Protein 7ABN (pdb70)

Structure (mmCIF, N/CA/C/O backbone):
data_7ABN
#
_entry.id   7ABN
#
_cell.length_a   107.810
_cell.length_b   55.480
_cell.length_c   199.530
_cell.angle_alpha   90.00
_cell.angle_beta   99.92
_cell.angle_gamma   90.00
#
_symmetry.space_group_name_H-M   'P 1 21 1'
#
loop_
_entity.id
_entity.type
_entity.pdbx_description
1 polymer 'UbiD-like decarboxylase'
2 non-polymer 'MANGANESE (II) ION'
3 non-polymer 'POTASSIUM ION'
4 non-polymer '1-deoxy-5-O-phosphono-1-(3,3,4,5-tetramethyl-9,11-dioxo-2,3,8,9,10,11-hexahydro-7H-quinolino[1,8-fg]pteridin-12-ium-7-y l)-D-ribitol'
5 non-polymer IMIDAZOLE
6 water water
#
loop_
_atom_site.group_PDB
_atom_site.id
_atom_site.type_symbol
_atom_site.label_atom_id
_atom_site.label_alt_id
_atom_site.label_comp_id
_atom_site.label_asym_id
_atom_site.label_entity_id
_atom_site.label_seq_id
_atom_site.pdbx_PDB_ins_code
_atom_site.Cartn_x
_atom_site.Cartn_y
_atom_site.Cartn_z
_atom_site.occupancy
_atom_site.B_iso_or_equiv
_atom_site.auth_seq_id
_atom_site.auth_comp_id
_atom_site.auth_asym_id
_atom_site.auth_atom_id
_atom_site.pdbx_PDB_model_num
ATOM 1 N N . MET A 1 1 ? -35.813 -10.828 -58.833 1.00 39.13 1 MET D N 1
ATOM 2 C CA . MET A 1 1 ? -34.599 -10.447 -58.039 1.00 40.41 1 MET D CA 1
ATOM 3 C C . MET A 1 1 ? -33.393 -11.266 -58.501 1.00 38.62 1 MET D C 1
ATOM 4 O O . MET A 1 1 ? -32.324 -10.716 -58.768 1.00 39.48 1 MET D O 1
ATOM 9 N N . ASN A 1 2 ? -33.559 -12.581 -58.639 1.00 40.30 2 ASN D N 1
ATOM 10 C CA . ASN A 1 2 ? -32.466 -13.444 -59.168 1.00 41.30 2 ASN D CA 1
ATOM 11 C C . ASN A 1 2 ? -31.974 -13.179 -60.632 1.00 35.94 2 ASN D C 1
ATOM 12 O O . ASN A 1 2 ? -30.762 -13.183 -60.943 1.00 33.44 2 ASN D O 1
ATOM 17 N N . ARG A 1 3 ? -32.927 -12.965 -61.538 1.00 30.14 3 ARG D N 1
ATOM 18 C CA . ARG A 1 3 ? -32.635 -12.650 -62.933 1.00 29.41 3 ARG D CA 1
ATOM 19 C C . ARG A 1 3 ? -31.886 -11.280 -63.038 1.00 21.54 3 ARG D C 1
ATOM 20 O O . ARG A 1 3 ? -31.226 -10.998 -64.006 1.00 22.37 3 ARG D O 1
ATOM 28 N N . SER A 1 4 ? -32.034 -10.457 -62.024 1.00 18.03 4 SER D N 1
ATOM 29 C CA . SER A 1 4 ? -31.438 -9.106 -62.000 1.00 18.66 4 SER D CA 1
ATOM 30 C C . SER A 1 4 ? -29.889 -9.164 -61.940 1.00 17.77 4 SER D C 1
ATOM 31 O O . SER A 1 4 ? -29.230 -8.265 -62.443 1.00 19.56 4 SER D O 1
ATOM 34 N N . ALA A 1 5 ? -29.362 -10.200 -61.285 1.00 18.40 5 ALA D N 1
ATOM 35 C CA . ALA A 1 5 ? -27.906 -10.420 -61.141 1.00 16.51 5 ALA D CA 1
ATOM 36 C C . ALA A 1 5 ? -27.308 -10.671 -62.487 1.00 17.63 5 ALA D C 1
ATOM 37 O O . ALA A 1 5 ? -26.143 -10.372 -62.729 1.00 19.67 5 ALA D O 1
ATOM 39 N N . LEU A 1 6 ? -28.110 -11.275 -63.383 1.00 19.57 6 LEU D N 1
ATOM 40 C CA . LEU A 1 6 ? -27.663 -11.766 -64.705 1.00 21.02 6 LEU D CA 1
ATOM 41 C C . LEU A 1 6 ? -28.082 -10.957 -65.954 1.00 19.67 6 LEU D C 1
ATOM 42 O O . LEU A 1 6 ? -27.613 -11.220 -67.042 1.00 19.71 6 LEU D O 1
ATOM 47 N N . ASP A 1 7 ? -28.884 -9.928 -65.791 1.00 19.48 7 ASP D N 1
ATOM 48 C CA . ASP A 1 7 ? -29.439 -9.209 -66.932 1.00 18.60 7 ASP D CA 1
ATOM 49 C C . ASP A 1 7 ? -29.660 -7.721 -66.550 1.00 17.67 7 ASP D C 1
ATOM 50 O O . ASP A 1 7 ? -30.513 -7.453 -65.692 1.00 16.30 7 ASP D O 1
ATOM 55 N N . PHE A 1 8 ? -28.750 -6.854 -67.052 1.00 16.95 8 PHE D N 1
ATOM 56 C CA . PHE A 1 8 ? -28.807 -5.442 -66.753 1.00 17.54 8 PHE D CA 1
ATOM 57 C C . PHE A 1 8 ? -30.170 -4.836 -66.990 1.00 17.89 8 PHE D C 1
ATOM 58 O O . PHE A 1 8 ? -30.731 -4.150 -66.153 1.00 15.97 8 PHE D O 1
ATOM 66 N N . ARG A 1 9 ? -30.736 -5.073 -68.147 1.00 17.47 9 ARG D N 1
ATOM 67 C CA . ARG A 1 9 ? -31.995 -4.465 -68.428 1.00 18.68 9 ARG D CA 1
ATOM 68 C C . ARG A 1 9 ? -33.121 -4.903 -67.450 1.00 18.29 9 ARG D C 1
ATOM 69 O O . ARG A 1 9 ? -33.999 -4.102 -67.034 1.00 18.68 9 ARG D O 1
ATOM 77 N N . HIS A 1 10 ? -33.081 -6.171 -67.074 1.00 17.69 10 HIS D N 1
ATOM 78 C CA . HIS A 1 10 ? -33.959 -6.672 -66.091 1.00 20.00 10 HIS D CA 1
ATOM 79 C C . HIS A 1 10 ? -33.767 -6.053 -64.706 1.00 19.12 10 HIS D C 1
ATOM 80 O O . HIS A 1 10 ? -34.709 -5.725 -64.018 1.00 17.30 10 HIS D O 1
ATOM 87 N N . PHE A 1 11 ? -32.505 -5.914 -64.319 1.00 14.47 11 PHE D N 1
ATOM 88 C CA . PHE A 1 11 ? -32.119 -5.176 -63.134 1.00 15.39 11 PHE D CA 1
ATOM 89 C C . PHE A 1 11 ? -32.769 -3.789 -63.046 1.00 13.20 11 PHE D C 1
ATOM 90 O O . PHE A 1 11 ? -33.314 -3.398 -62.031 1.00 13.24 11 PHE D O 1
ATOM 98 N N . VAL A 1 12 ? -32.685 -3.033 -64.110 1.00 14.04 12 VAL D N 1
ATOM 99 C CA . VAL A 1 12 ? -33.351 -1.728 -64.222 1.00 13.30 12 VAL D CA 1
ATOM 100 C C . VAL A 1 12 ? -34.876 -1.808 -63.975 1.00 14.33 12 VAL D C 1
ATOM 101 O O . VAL A 1 12 ? -35.399 -1.084 -63.142 1.00 14.01 12 VAL D O 1
ATOM 105 N N . ASP A 1 13 ? -35.512 -2.785 -64.595 1.00 15.14 13 ASP D N 1
ATOM 106 C CA . ASP A 1 13 ? -36.949 -3.000 -64.433 1.00 17.29 13 ASP D CA 1
ATOM 107 C C . ASP A 1 13 ? -37.269 -3.343 -62.986 1.00 17.62 13 ASP D C 1
ATOM 108 O O . ASP A 1 13 ? -38.280 -2.895 -62.448 1.00 19.25 13 ASP D O 1
ATOM 113 N N . HIS A 1 14 ? -36.395 -4.144 -62.353 1.00 17.40 14 HIS D N 1
ATOM 114 C CA . HIS A 1 14 ? -36.625 -4.546 -60.971 1.00 17.87 14 HIS D CA 1
ATOM 115 C C . HIS A 1 14 ? -36.437 -3.362 -59.977 1.00 17.09 14 HIS D C 1
ATOM 116 O O . HIS A 1 14 ? -37.229 -3.137 -59.052 1.00 18.33 14 HIS D O 1
ATOM 123 N N . LEU A 1 15 ? -35.417 -2.533 -60.205 1.00 14.87 15 LEU D N 1
ATOM 124 C CA . LEU A 1 15 ? -35.338 -1.296 -59.421 1.00 16.40 15 LEU D CA 1
ATOM 125 C C . LEU A 1 15 ? -36.560 -0.447 -59.472 1.00 15.94 15 LEU D C 1
ATOM 126 O O . LEU A 1 15 ? -36.999 0.132 -58.473 1.00 17.90 15 LEU D O 1
ATOM 131 N N . ARG A 1 16 ? -37.068 -0.244 -60.672 1.00 17.06 16 ARG D N 1
ATOM 132 C CA . ARG A 1 16 ? -38.368 0.414 -60.848 1.00 19.58 16 ARG D CA 1
ATOM 133 C C . ARG A 1 16 ? -39.468 -0.246 -59.991 1.00 19.55 16 ARG D C 1
ATOM 134 O O . ARG A 1 16 ? -40.151 0.464 -59.264 1.00 20.05 16 ARG D O 1
ATOM 142 N N . ARG A 1 17 ? -39.593 -1.570 -60.065 1.00 22.15 17 ARG D N 1
ATOM 143 C CA . ARG A 1 17 ? -40.546 -2.307 -59.226 1.00 26.40 17 ARG D CA 1
ATOM 144 C C . ARG A 1 17 ? -40.355 -2.104 -57.719 1.00 23.94 17 ARG D C 1
ATOM 145 O O . ARG A 1 17 ? -41.320 -2.040 -56.985 1.00 21.80 17 ARG D O 1
ATOM 153 N N . GLN A 1 18 ? -39.109 -1.940 -57.271 1.00 22.11 18 GLN D N 1
ATOM 154 C CA . GLN A 1 18 ? -38.775 -1.648 -55.893 1.00 22.11 18 GLN D CA 1
ATOM 155 C C . GLN A 1 18 ? -39.035 -0.186 -55.458 1.00 22.86 18 GLN D C 1
ATOM 156 O O . GLN A 1 18 ? -38.745 0.197 -54.299 1.00 24.97 18 GLN D O 1
ATOM 162 N N . GLY A 1 19 ? -39.423 0.670 -56.407 1.00 20.12 19 GLY D N 1
ATOM 163 C CA . GLY A 1 19 ? -39.531 2.115 -56.156 1.00 19.31 19 GLY D CA 1
ATOM 164 C C . GLY A 1 19 ? -38.174 2.803 -56.037 1.00 18.77 19 GLY D C 1
ATOM 165 O O . GLY A 1 19 ? -38.086 3.890 -55.490 1.00 21.41 19 GLY D O 1
ATOM 166 N N . ASP A 1 20 ? -37.165 2.172 -56.607 1.00 16.97 20 ASP D N 1
ATOM 167 C CA . ASP A 1 20 ? -35.799 2.693 -56.546 1.00 16.18 20 ASP D CA 1
ATOM 168 C C . ASP A 1 20 ? -35.252 3.216 -57.902 1.00 15.00 20 ASP D C 1
ATOM 169 O O . ASP A 1 20 ? -34.001 3.371 -58.075 1.00 13.68 20 ASP D O 1
ATOM 174 N N . LEU A 1 21 ? -36.146 3.662 -58.766 1.00 16.55 21 LEU D N 1
ATOM 175 C CA . LEU A 1 21 ? -35.759 4.189 -60.080 1.00 15.73 21 LEU D CA 1
ATOM 176 C C . LEU A 1 21 ? -36.644 5.347 -60.425 1.00 17.11 21 LEU D C 1
ATOM 177 O O . LEU A 1 21 ? -37.814 5.288 -60.153 1.00 17.89 21 LEU D O 1
ATOM 182 N N . VAL A 1 22 ? -36.072 6.421 -60.893 1.00 15.47 22 VAL D N 1
ATOM 183 C CA . VAL A 1 22 ? -36.872 7.531 -61.439 1.00 16.14 22 VAL D CA 1
ATOM 184 C C . VAL A 1 22 ? -36.628 7.617 -62.951 1.00 16.02 22 VAL D C 1
ATOM 185 O O . VAL A 1 22 ? -35.488 7.742 -63.403 1.00 14.55 22 VAL D O 1
ATOM 189 N N . ASP A 1 23 ? -37.721 7.614 -63.735 1.00 13.55 23 ASP D N 1
ATOM 190 C CA . ASP A 1 23 ? -37.696 7.708 -65.177 1.00 14.46 23 ASP D CA 1
ATOM 191 C C . ASP A 1 23 ? -37.694 9.187 -65.543 1.00 15.02 23 ASP D C 1
ATOM 192 O O . ASP A 1 23 ? -38.673 9.939 -65.331 1.00 14.04 23 ASP D O 1
ATOM 197 N N . VAL A 1 24 ? -36.533 9.675 -65.977 1.00 13.29 24 VAL D N 1
ATOM 198 C CA . VAL A 1 24 ? -36.343 11.088 -66.348 1.00 13.81 24 VAL D CA 1
ATOM 199 C C . VAL A 1 24 ? -36.674 11.296 -67.848 1.00 15.74 24 VAL D C 1
ATOM 200 O O . VAL A 1 24 ? -35.922 10.927 -68.738 1.00 15.45 24 VAL D O 1
ATOM 204 N N . HIS A 1 25 ? -37.917 11.793 -68.080 1.00 14.13 25 HIS D N 1
ATOM 205 C CA . HIS A 1 25 ? -38.416 12.005 -69.446 1.00 15.09 25 HIS D CA 1
ATOM 206 C C . HIS A 1 25 ? -38.075 13.342 -70.064 1.00 15.93 25 HIS D C 1
ATOM 207 O O . HIS A 1 25 ? -38.151 13.551 -71.276 1.00 16.86 25 HIS D O 1
ATOM 214 N N A THR A 1 26 ? -37.719 14.275 -69.201 0.50 17.28 26 THR D N 1
ATOM 215 N N B THR A 1 26 ? -37.678 14.275 -69.229 0.50 16.43 26 THR D N 1
ATOM 216 C CA A THR A 1 26 ? -37.155 15.566 -69.583 0.50 18.17 26 THR D CA 1
ATOM 217 C CA B THR A 1 26 ? -37.206 15.580 -69.671 0.50 16.67 26 THR D CA 1
ATOM 218 C C A THR A 1 26 ? -35.944 15.323 -70.481 0.50 17.72 26 THR D C 1
ATOM 219 C C B THR A 1 26 ? -35.883 15.468 -70.381 0.50 16.52 26 THR D C 1
ATOM 220 O O A THR A 1 26 ? -35.229 14.302 -70.271 0.50 17.46 26 THR D O 1
ATOM 221 O O B THR A 1 26 ? -34.978 14.778 -69.888 0.50 14.72 26 THR D O 1
ATOM 228 N N . GLU A 1 27 ? -35.740 16.205 -71.472 1.00 16.68 27 GLU D N 1
ATOM 229 C CA . GLU A 1 27 ? -34.501 16.292 -72.124 1.00 16.86 27 GLU D CA 1
ATOM 230 C C . GLU A 1 27 ? -33.408 16.809 -71.202 1.00 16.67 27 GLU D C 1
ATOM 231 O O . GLU A 1 27 ? -33.540 17.839 -70.543 1.00 18.63 27 GLU D O 1
ATOM 237 N N . VAL A 1 28 ? -32.280 16.100 -71.219 1.00 15.64 28 VAL D N 1
ATOM 238 C CA . VAL A 1 28 ? -31.117 16.504 -70.418 1.00 15.48 28 VAL D CA 1
ATOM 239 C C . VAL A 1 28 ? -29.895 16.570 -71.254 1.00 15.07 28 VAL D C 1
ATOM 240 O O . VAL A 1 28 ? -29.823 16.006 -72.343 1.00 17.55 28 VAL D O 1
ATOM 244 N N . ASP A 1 29 ? -28.919 17.219 -70.724 1.00 16.32 29 ASP D N 1
ATOM 245 C CA . ASP A 1 29 ? -27.720 17.492 -71.496 1.00 16.89 29 ASP D CA 1
ATOM 246 C C . ASP A 1 29 ? -26.598 16.625 -70.962 1.00 15.87 29 ASP D C 1
ATOM 247 O O . ASP A 1 29 ? -26.364 16.580 -69.754 1.00 15.86 29 ASP D O 1
ATOM 252 N N . ALA A 1 30 ? -26.008 15.848 -71.835 1.00 17.78 30 ALA D N 1
ATOM 253 C CA . ALA A 1 30 ? -24.797 15.030 -71.479 1.00 17.45 30 ALA D CA 1
ATOM 254 C C . ALA A 1 30 ? -23.606 15.879 -71.114 1.00 15.96 30 ALA D C 1
ATOM 255 O O . ALA A 1 30 ? -22.718 15.378 -70.357 1.00 15.71 30 ALA D O 1
ATOM 257 N N . ASN A 1 31 ? -23.596 17.149 -71.511 1.00 14.46 31 ASN D N 1
ATOM 258 C CA . ASN A 1 31 ? -22.607 18.125 -71.021 1.00 17.24 31 ASN D CA 1
ATOM 259 C C . ASN A 1 31 ? -22.948 18.655 -69.620 1.00 14.79 31 ASN D C 1
ATOM 260 O O . ASN A 1 31 ? -23.779 19.572 -69.436 1.00 14.71 31 ASN D O 1
ATOM 265 N N . LEU A 1 32 ? -22.378 17.951 -68.633 1.00 16.71 32 LEU D N 1
ATOM 266 C CA . LEU A 1 32 ? -22.417 18.245 -67.196 1.00 13.17 32 LEU D CA 1
ATOM 267 C C . LEU A 1 32 ? -23.805 18.026 -66.561 1.00 12.18 32 LEU D C 1
ATOM 268 O O . LEU A 1 32 ? -23.833 17.688 -65.386 1.00 13.65 32 LEU D O 1
ATOM 273 N N . GLU A 1 33 ? -24.977 18.177 -67.220 1.00 9.91 33 GLU D N 1
ATOM 274 C CA . GLU A 1 33 ? -26.220 18.153 -66.463 1.00 11.92 33 GLU D CA 1
ATOM 275 C C . GLU A 1 33 ? -26.533 16.727 -65.905 1.00 10.01 33 GLU D C 1
ATOM 276 O O . GLU A 1 33 ? -26.903 16.574 -64.782 1.00 11.29 33 GLU D O 1
ATOM 282 N N . ILE A 1 34 ? -26.358 15.690 -66.713 1.00 10.55 34 ILE D N 1
ATOM 283 C CA . ILE A 1 34 ? -26.445 14.323 -66.250 1.00 12.04 34 ILE D CA 1
ATOM 284 C C . ILE A 1 34 ? -25.579 14.102 -64.980 1.00 11.81 34 ILE D C 1
ATOM 285 O O . ILE A 1 34 ? -25.981 13.515 -64.015 1.00 13.55 34 ILE D O 1
ATOM 290 N N . GLY A 1 35 ? -24.316 14.465 -65.110 1.00 12.36 35 GLY D N 1
ATOM 291 C CA . GLY A 1 35 ? -23.464 14.352 -64.011 1.00 10.92 35 GLY D CA 1
ATOM 292 C C . GLY A 1 35 ? -23.934 15.048 -62.788 1.00 12.49 35 GLY D C 1
ATOM 293 O O . GLY A 1 35 ? -23.873 14.470 -61.729 1.00 13.60 35 GLY D O 1
ATOM 294 N N . ALA A 1 36 ? -24.413 16.290 -62.900 1.00 12.15 36 ALA D N 1
ATOM 295 C CA . ALA A 1 36 ? -24.857 17.011 -61.762 1.00 12.42 36 ALA D CA 1
ATOM 296 C C . ALA A 1 36 ? -26.080 16.435 -61.107 1.00 14.33 36 ALA D C 1
ATOM 297 O O . ALA A 1 36 ? -26.186 16.377 -59.890 1.00 14.69 36 ALA D O 1
ATOM 299 N N . ILE A 1 37 ? -27.028 16.059 -61.935 1.00 12.62 37 ILE D N 1
ATOM 300 C CA . ILE A 1 37 ? -28.181 15.387 -61.428 1.00 12.29 37 ILE D CA 1
ATOM 301 C C . ILE A 1 37 ? -27.743 14.140 -60.622 1.00 12.75 37 ILE D C 1
ATOM 302 O O . ILE A 1 37 ? -28.239 13.874 -59.500 1.00 12.42 37 ILE D O 1
ATOM 307 N N . THR A 1 38 ? -26.794 13.345 -61.186 1.00 12.84 38 THR D N 1
ATOM 308 C CA . THR A 1 38 ? -26.500 12.011 -60.623 1.00 11.09 38 THR D CA 1
ATOM 309 C C . THR A 1 38 ? -25.720 12.274 -59.340 1.00 14.43 38 THR D C 1
ATOM 310 O O . THR A 1 38 ? -25.906 11.538 -58.351 1.00 11.84 38 THR D O 1
ATOM 314 N N . ARG A 1 39 ? -24.840 13.289 -59.330 1.00 12.72 39 ARG D N 1
ATOM 315 C CA . ARG A 1 39 ? -24.164 13.621 -58.014 1.00 13.63 39 ARG D CA 1
ATOM 316 C C . ARG A 1 39 ? -25.145 13.951 -56.905 1.00 14.13 39 ARG D C 1
ATOM 317 O O . ARG A 1 39 ? -25.009 13.450 -55.731 1.00 12.32 39 ARG D O 1
ATOM 325 N N . ARG A 1 40 ? -26.141 14.783 -57.254 1.00 13.63 40 ARG D N 1
ATOM 326 C CA . ARG A 1 40 ? -27.199 15.072 -56.298 1.00 14.61 40 ARG D CA 1
ATOM 327 C C . ARG A 1 40 ? -28.004 13.797 -55.820 1.00 14.38 40 ARG D C 1
ATOM 328 O O . ARG A 1 40 ? -28.303 13.661 -54.597 1.00 13.39 40 ARG D O 1
ATOM 336 N N . VAL A 1 41 ? -28.262 12.881 -56.750 1.00 11.63 41 VAL D N 1
ATOM 337 C CA . VAL A 1 41 ? -28.729 11.555 -56.417 1.00 11.94 41 VAL D CA 1
ATOM 338 C C . VAL A 1 41 ? -27.907 10.835 -55.379 1.00 12.57 41 VAL D C 1
ATOM 339 O O . VAL A 1 41 ? -28.399 10.391 -54.374 1.00 13.15 41 VAL D O 1
ATOM 343 N N . TYR A 1 42 ? -26.582 10.757 -55.613 1.00 11.36 42 TYR D N 1
ATOM 344 C CA . TYR A 1 42 ? -25.779 10.042 -54.657 1.00 11.43 42 TYR D CA 1
ATOM 345 C C . TYR A 1 42 ? -25.897 10.679 -53.301 1.00 11.05 42 TYR D C 1
ATOM 346 O O . TYR A 1 42 ? -26.001 10.032 -52.264 1.00 11.72 42 TYR D O 1
ATOM 355 N N . GLU A 1 43 ? -25.743 11.980 -53.282 1.00 11.50 43 GLU D N 1
ATOM 356 C CA . GLU A 1 43 ? -25.589 12.727 -52.053 1.00 13.87 43 GLU D CA 1
ATOM 357 C C . GLU A 1 43 ? -26.906 12.794 -51.268 1.00 13.15 43 GLU D C 1
ATOM 358 O O . GLU A 1 43 ? -26.850 12.847 -50.040 1.00 14.60 43 GLU D O 1
ATOM 364 N N . ARG A 1 44 ? -28.063 12.801 -51.949 1.00 13.48 44 ARG D N 1
ATOM 365 C CA . ARG A 1 44 ? -29.297 12.702 -51.292 1.00 13.82 44 ARG D CA 1
ATOM 366 C C . ARG A 1 44 ? -29.758 11.252 -51.028 1.00 12.57 44 ARG D C 1
ATOM 367 O O . ARG A 1 44 ? -30.855 11.053 -50.447 1.00 13.97 44 ARG D O 1
ATOM 375 N N . ARG A 1 45 ? -29.055 10.296 -51.605 1.00 11.80 45 ARG D N 1
ATOM 376 C CA . ARG A 1 45 ? -29.357 8.879 -51.553 1.00 12.00 45 ARG D CA 1
ATOM 377 C C . ARG A 1 45 ? -30.831 8.722 -52.111 1.00 11.24 45 ARG D C 1
ATOM 378 O O . ARG A 1 45 ? -31.667 7.987 -51.622 1.00 14.65 45 ARG D O 1
ATOM 386 N N . ALA A 1 46 ? -30.949 9.274 -53.251 1.00 12.43 46 ALA D N 1
ATOM 387 C CA . ALA A 1 46 ? -32.183 9.289 -54.056 1.00 11.60 46 ALA D CA 1
ATOM 388 C C . ALA A 1 46 ? -32.235 8.032 -54.930 1.00 13.56 46 ALA D C 1
ATOM 389 O O . ALA A 1 46 ? -31.196 7.311 -55.116 1.00 11.70 46 ALA D O 1
ATOM 391 N N . PRO A 1 47 ? -33.413 7.687 -55.478 1.00 12.75 47 PRO D N 1
ATOM 392 C CA . PRO A 1 47 ? -33.480 6.613 -56.489 1.00 13.32 47 PRO D CA 1
ATOM 393 C C . PRO A 1 47 ? -32.579 6.866 -57.691 1.00 12.57 47 PRO D C 1
ATOM 394 O O . PRO A 1 47 ? -32.320 8.052 -58.041 1.00 14.06 47 PRO D O 1
ATOM 398 N N . ALA A 1 48 ? -32.228 5.766 -58.373 1.00 12.77 48 ALA D N 1
ATOM 399 C CA . ALA A 1 48 ? -31.410 5.809 -59.585 1.00 12.89 48 ALA D CA 1
ATOM 400 C C . ALA A 1 48 ? -32.192 6.454 -60.735 1.00 12.28 48 ALA D C 1
ATOM 401 O O . ALA A 1 48 ? -33.404 6.108 -60.942 1.00 14.74 48 ALA D O 1
ATOM 403 N N . PRO A 1 49 ? -31.605 7.428 -61.406 1.00 12.11 49 PRO D N 1
ATOM 404 C CA . PRO A 1 49 ? -32.246 8.039 -62.526 1.00 12.53 49 PRO D CA 1
ATOM 405 C C . PRO A 1 49 ? -31.933 7.283 -63.804 1.00 13.99 49 PRO D C 1
ATOM 406 O O . PRO A 1 49 ? -30.749 7.020 -64.146 1.00 12.47 49 PRO D O 1
ATOM 410 N N . LEU A 1 50 ? -32.993 6.977 -64.567 1.00 13.59 50 LEU D N 1
ATOM 411 C CA . LEU A 1 50 ? -32.906 6.475 -65.926 1.00 14.15 50 LEU D CA 1
ATOM 412 C C . LEU A 1 50 ? -33.220 7.624 -66.853 1.00 14.07 50 LEU D C 1
ATOM 413 O O . LEU A 1 50 ? -34.412 8.052 -66.985 1.00 13.43 50 LEU D O 1
ATOM 418 N N . PHE A 1 51 ? -32.205 8.146 -67.497 1.00 12.21 51 PHE D N 1
ATOM 419 C CA . PHE A 1 51 ? -32.386 9.192 -68.471 1.00 13.04 51 PHE D CA 1
ATOM 420 C C . PHE A 1 51 ? -32.830 8.683 -69.841 1.00 14.48 51 PHE D C 1
ATOM 421 O O . PHE A 1 51 ? -32.170 7.894 -70.456 1.00 13.21 51 PHE D O 1
ATOM 429 N N . HIS A 1 52 ? -34.048 9.071 -70.260 1.00 13.20 52 HIS D N 1
ATOM 430 C CA . HIS A 1 52 ? -34.627 8.653 -71.532 1.00 13.97 52 HIS D CA 1
ATOM 431 C C . HIS A 1 52 ? -34.368 9.518 -72.703 1.00 13.77 52 HIS D C 1
ATOM 432 O O . HIS A 1 52 ? -34.612 9.126 -73.824 1.00 17.08 52 HIS D O 1
ATOM 439 N N . ASN A 1 53 ? -33.987 10.750 -72.483 1.00 13.55 53 ASN D N 1
ATOM 440 C CA . ASN A 1 53 ? -33.843 11.702 -73.548 1.00 15.25 53 ASN D CA 1
ATOM 441 C C . ASN A 1 53 ? -32.659 12.564 -73.296 1.00 15.57 53 ASN D C 1
ATOM 442 O O . ASN A 1 53 ? -32.675 13.461 -72.432 1.00 16.95 53 ASN D O 1
ATOM 447 N N . ILE A 1 54 ? -31.605 12.234 -74.029 1.00 15.69 54 ILE D N 1
ATOM 448 C CA . ILE A 1 54 ? -30.333 13.006 -73.956 1.00 15.77 54 ILE D CA 1
ATOM 449 C C . ILE A 1 54 ? -30.171 13.795 -75.234 1.00 15.90 54 ILE D C 1
ATOM 450 O O . ILE A 1 54 ? -30.136 13.196 -76.338 1.00 15.99 54 ILE D O 1
ATOM 455 N N . ARG A 1 55 ? -30.052 15.099 -75.094 1.00 16.39 55 ARG D N 1
ATOM 456 C CA . ARG A 1 55 ? -29.771 16.007 -76.218 1.00 20.38 55 ARG D CA 1
ATOM 457 C C . ARG A 1 55 ? -28.631 15.544 -77.160 1.00 19.78 55 ARG D C 1
ATOM 458 O O . ARG A 1 55 ? -27.619 15.043 -76.750 1.00 24.09 55 ARG D O 1
ATOM 466 N N . ASP A 1 56 ? -28.932 15.600 -78.463 1.00 26.05 56 ASP D N 1
ATOM 467 C CA . ASP A 1 56 ? -28.048 15.176 -79.545 1.00 27.85 56 ASP D CA 1
ATOM 468 C C . ASP A 1 56 ? -27.527 13.755 -79.504 1.00 30.10 56 ASP D C 1
ATOM 469 O O . ASP A 1 56 ? -26.397 13.535 -79.876 1.00 43.73 56 ASP D O 1
ATOM 474 N N . SER A 1 57 ? -28.256 12.800 -78.965 1.00 25.37 57 SER D N 1
ATOM 475 C CA . SER A 1 57 ? -27.736 11.443 -78.908 1.00 24.64 57 SER D CA 1
ATOM 476 C C . SER A 1 57 ? -28.499 10.626 -79.931 1.00 21.78 57 SER D C 1
ATOM 477 O O . SER A 1 57 ? -29.572 11.028 -80.374 1.00 22.11 57 SER D O 1
ATOM 480 N N . LEU A 1 58 ? -27.939 9.514 -80.323 1.00 22.06 58 LEU D N 1
ATOM 481 C CA . LEU A 1 58 ? -28.675 8.435 -80.980 1.00 23.39 58 LEU D CA 1
ATOM 482 C C . LEU A 1 58 ? -30.146 8.246 -80.483 1.00 23.46 58 LEU D C 1
ATOM 483 O O . LEU A 1 58 ? -30.375 8.008 -79.275 1.00 19.14 58 LEU D O 1
ATOM 488 N N . PRO A 1 59 ? -31.148 8.419 -81.366 1.00 22.35 59 PRO D N 1
ATOM 489 C CA . PRO A 1 59 ? -32.535 8.378 -80.827 1.00 23.43 59 PRO D CA 1
ATOM 490 C C . PRO A 1 59 ? -32.801 7.122 -80.089 1.00 19.56 59 PRO D C 1
ATOM 491 O O . PRO A 1 59 ? -32.508 6.031 -80.596 1.00 22.50 59 PRO D O 1
ATOM 495 N N . GLY A 1 60 ? -33.310 7.244 -78.869 1.00 19.22 60 GLY D N 1
ATOM 496 C CA . GLY A 1 60 ? -33.709 6.113 -78.042 1.00 17.45 60 GLY D CA 1
ATOM 497 C C . GLY A 1 60 ? -32.629 5.633 -77.054 1.00 17.84 60 GLY D C 1
ATOM 498 O O . GLY A 1 60 ? -32.854 4.725 -76.274 1.00 19.02 60 GLY D O 1
ATOM 499 N N . ALA A 1 61 ? -31.402 6.166 -77.206 1.00 19.14 61 ALA D N 1
ATOM 500 C CA . ALA A 1 61 ? -30.309 5.746 -76.319 1.00 16.96 61 ALA D CA 1
ATOM 501 C C . ALA A 1 61 ? -30.660 6.290 -74.957 1.00 16.24 61 ALA D C 1
ATOM 502 O O . ALA A 1 61 ? -31.272 7.360 -74.849 1.00 16.11 61 ALA D O 1
ATOM 504 N N . ARG A 1 62 ? -30.224 5.600 -73.935 1.00 14.52 62 ARG D N 1
ATOM 505 C CA . ARG A 1 62 ? -30.559 5.943 -72.576 1.00 13.41 62 ARG D CA 1
ATOM 506 C C . ARG A 1 62 ? -29.289 5.993 -71.728 1.00 13.16 62 ARG D C 1
ATOM 507 O O . ARG A 1 62 ? -28.246 5.452 -72.177 1.00 13.23 62 ARG D O 1
ATOM 515 N N . VAL A 1 63 ? -29.405 6.468 -70.481 1.00 11.78 63 VAL D N 1
ATOM 516 C CA . VAL A 1 63 ? -28.203 6.537 -69.562 1.00 13.01 63 VAL D CA 1
ATOM 517 C C . VAL A 1 63 ? -28.789 6.184 -68.160 1.00 12.05 63 VAL D C 1
ATOM 518 O O . VAL A 1 63 ? -29.874 6.632 -67.816 1.00 12.77 63 VAL D O 1
ATOM 522 N N . LEU A 1 64 ? -28.070 5.390 -67.387 1.00 10.78 64 LEU D N 1
ATOM 523 C CA . LEU A 1 64 ? -28.480 5.068 -66.042 1.00 10.07 64 LEU D CA 1
ATOM 524 C C . LEU A 1 64 ? -27.468 5.663 -65.113 1.00 12.43 64 LEU D C 1
ATOM 525 O O . LEU A 1 64 ? -26.278 5.313 -65.227 1.00 11.27 64 LEU D O 1
ATOM 530 N N . GLY A 1 65 ? -27.901 6.581 -64.261 1.00 12.63 65 GLY D N 1
ATOM 531 C CA . GLY A 1 65 ? -26.946 7.077 -63.252 1.00 12.01 65 GLY D CA 1
ATOM 532 C C . GLY A 1 65 ? -27.152 6.284 -61.963 1.00 12.16 65 GLY D C 1
ATOM 533 O O . GLY A 1 65 ? -28.227 5.709 -61.718 1.00 12.07 65 GLY D O 1
ATOM 534 N N . ALA A 1 66 ? -26.153 6.387 -61.087 1.00 11.48 66 ALA D N 1
ATOM 535 C CA . ALA A 1 66 ? -26.152 5.899 -59.724 1.00 12.57 66 ALA D CA 1
ATOM 536 C C . ALA A 1 66 ? -26.615 4.397 -59.712 1.00 11.55 66 ALA D C 1
ATOM 537 O O . ALA A 1 66 ? -27.402 4.000 -58.877 1.00 10.82 66 ALA D O 1
ATOM 539 N N . PRO A 1 67 ? -26.031 3.549 -60.589 1.00 11.99 67 PRO D N 1
ATOM 540 C CA . PRO A 1 67 ? -26.375 2.131 -60.616 1.00 11.97 67 PRO D CA 1
ATOM 541 C C . PRO A 1 67 ? -26.180 1.386 -59.321 1.00 12.81 67 PRO D C 1
ATOM 542 O O . PRO A 1 67 ? -26.839 0.324 -59.113 1.00 14.86 67 PRO D O 1
ATOM 546 N N . ALA A 1 68 ? -25.245 1.797 -58.474 1.00 12.36 68 ALA D N 1
ATOM 547 C CA . ALA A 1 68 ? -25.163 1.261 -57.093 1.00 11.78 68 ALA D CA 1
ATOM 548 C C . ALA A 1 68 ? -25.019 2.321 -56.021 1.00 12.15 68 ALA D C 1
ATOM 549 O O . ALA A 1 68 ? -24.331 2.094 -54.963 1.00 12.75 68 ALA D O 1
ATOM 551 N N . GLY A 1 69 ? -25.725 3.441 -56.202 1.00 11.94 69 GLY D N 1
ATOM 552 C CA . GLY A 1 69 ? -25.826 4.427 -55.168 1.00 12.02 69 GLY D CA 1
ATOM 553 C C . GLY A 1 69 ? -26.668 3.890 -53.965 1.00 11.37 69 GLY D C 1
ATOM 554 O O . GLY A 1 69 ? -27.281 2.831 -54.070 1.00 12.85 69 GLY D O 1
ATOM 555 N N . LEU A 1 70 ? -26.530 4.567 -52.829 1.00 12.23 70 LEU D N 1
ATOM 556 C CA . LEU A 1 70 ? -27.265 4.205 -51.601 1.00 12.21 70 LEU D CA 1
ATOM 557 C C . LEU A 1 70 ? -28.632 4.896 -51.554 1.00 13.30 70 LEU D C 1
ATOM 558 O O . LEU A 1 70 ? -28.828 5.885 -52.227 1.00 14.47 70 LEU D O 1
ATOM 563 N N . ARG A 1 71 ? -29.528 4.269 -50.749 1.00 14.54 71 ARG D N 1
ATOM 564 C CA . ARG A 1 71 ? -30.890 4.764 -50.509 1.00 14.61 71 ARG D CA 1
ATOM 565 C C . ARG A 1 71 ? -30.998 5.430 -49.160 1.00 16.36 71 ARG D C 1
ATOM 566 O O . ARG A 1 71 ? -30.368 5.013 -48.156 1.00 17.15 71 ARG D O 1
ATOM 574 N N . ALA A 1 72 ? -31.864 6.435 -49.093 1.00 16.67 72 ALA D N 1
ATOM 575 C CA . ALA A 1 72 ? -31.999 7.215 -47.841 1.00 18.69 72 ALA D CA 1
ATOM 576 C C . ALA A 1 72 ? -32.625 6.412 -46.696 1.00 19.60 72 ALA D C 1
ATOM 577 O O . ALA A 1 72 ? -32.301 6.654 -45.513 1.00 20.28 72 ALA D O 1
ATOM 579 N N . ASP A 1 73 ? -33.453 5.429 -47.064 1.00 21.36 73 ASP D N 1
ATOM 580 C CA . ASP A 1 73 ? -34.039 4.513 -46.092 1.00 22.41 73 ASP D CA 1
ATOM 581 C C . ASP A 1 73 ? -32.951 3.586 -45.555 1.00 21.50 73 ASP D C 1
ATOM 582 O O . ASP A 1 73 ? -32.557 2.670 -46.244 1.00 19.51 73 ASP D O 1
ATOM 587 N N . ARG A 1 74 ? -32.561 3.822 -44.298 1.00 26.24 74 ARG D N 1
ATOM 588 C CA . ARG A 1 74 ? -31.466 3.095 -43.667 1.00 27.50 74 ARG D CA 1
ATOM 589 C C . ARG A 1 74 ? -31.690 1.617 -43.672 1.00 28.08 74 ARG D C 1
ATOM 590 O O . ARG A 1 74 ? -30.752 0.859 -43.899 1.00 25.38 74 ARG D O 1
ATOM 598 N N . ALA A 1 75 ? -32.925 1.189 -43.480 1.00 26.25 75 ALA D N 1
ATOM 599 C CA . ALA A 1 75 ? -33.262 -0.239 -43.523 1.00 25.47 75 ALA D CA 1
ATOM 600 C C . ALA A 1 75 ? -33.003 -0.912 -44.866 1.00 23.31 75 ALA D C 1
ATOM 601 O O . ALA A 1 75 ? -32.870 -2.129 -44.926 1.00 24.18 75 ALA D O 1
ATOM 603 N N . ARG A 1 76 ? -33.044 -0.148 -45.957 1.00 20.17 76 ARG D N 1
ATOM 604 C CA . ARG A 1 76 ? -32.879 -0.679 -47.331 1.00 19.35 76 ARG D CA 1
ATOM 605 C C . ARG A 1 76 ? -31.698 0.021 -48.037 1.00 17.61 76 ARG D C 1
ATOM 606 O O . ARG A 1 76 ? -31.637 0.021 -49.258 1.00 14.59 76 ARG D O 1
ATOM 614 N N . ALA A 1 77 ? -30.761 0.560 -47.267 1.00 14.92 77 ALA D N 1
ATOM 615 C CA . ALA A 1 77 ? -29.833 1.560 -47.827 1.00 13.50 77 ALA D CA 1
ATOM 616 C C . ALA A 1 77 ? -28.957 0.923 -48.941 1.00 13.86 77 ALA D C 1
ATOM 617 O O . ALA A 1 77 ? -28.589 1.611 -49.939 1.00 13.33 77 ALA D O 1
ATOM 619 N N . HIS A 1 78 ? -28.649 -0.384 -48.761 1.00 12.83 78 HIS D N 1
ATOM 620 C CA . HIS A 1 78 ? -27.682 -1.112 -49.637 1.00 13.43 78 HIS D CA 1
ATOM 621 C C . HIS A 1 78 ? -28.406 -1.940 -50.688 1.00 12.77 78 HIS D C 1
ATOM 622 O O . HIS A 1 78 ? -27.818 -2.835 -51.322 1.00 12.78 78 HIS D O 1
ATOM 629 N N . SER A 1 79 ? -29.692 -1.661 -50.896 1.00 13.03 79 SER D N 1
ATOM 630 C CA . SER A 1 79 ? -30.483 -2.569 -51.697 1.00 13.37 79 SER D CA 1
ATOM 631 C C . SER A 1 79 ? -30.086 -2.649 -53.189 1.00 11.84 79 SER D C 1
ATOM 632 O O . SER A 1 79 ? -30.181 -3.665 -53.872 1.00 12.56 79 SER D O 1
ATOM 635 N N . ARG A 1 80 ? -29.655 -1.521 -53.737 1.00 13.53 80 ARG D N 1
ATOM 636 C CA . ARG A 1 80 ? -29.315 -1.422 -55.134 1.00 12.22 80 ARG D CA 1
ATOM 637 C C . ARG A 1 80 ? -27.976 -2.143 -55.382 1.00 12.44 80 ARG D C 1
ATOM 638 O O . ARG A 1 80 ? -27.798 -2.782 -56.446 1.00 12.56 80 ARG D O 1
ATOM 646 N N . LEU A 1 81 ? -27.073 -2.014 -54.423 1.00 13.96 81 LEU D N 1
ATOM 647 C CA . LEU A 1 81 ? -25.773 -2.793 -54.385 1.00 14.49 81 LEU D CA 1
ATOM 648 C C . LEU A 1 81 ? -26.192 -4.309 -54.287 1.00 13.79 81 LEU D C 1
ATOM 649 O O . LEU A 1 81 ? -25.817 -5.132 -55.030 1.00 13.95 81 LEU D O 1
ATOM 654 N N . ALA A 1 82 ? -26.979 -4.630 -53.304 1.00 15.54 82 ALA D N 1
ATOM 655 C CA . ALA A 1 82 ? -27.383 -6.016 -53.013 1.00 14.88 82 ALA D CA 1
ATOM 656 C C . ALA A 1 82 ? -28.002 -6.696 -54.263 1.00 14.02 82 ALA D C 1
ATOM 657 O O . ALA A 1 82 ? -27.719 -7.896 -54.547 1.00 14.39 82 ALA D O 1
ATOM 659 N N . LEU A 1 83 ? -28.753 -5.907 -55.050 1.00 15.29 83 LEU D N 1
ATOM 660 C CA . LEU A 1 83 ? -29.457 -6.415 -56.245 1.00 17.16 83 LEU D CA 1
ATOM 661 C C . LEU A 1 83 ? -28.531 -6.847 -57.340 1.00 16.59 83 LEU D C 1
ATOM 662 O O . LEU A 1 83 ? -28.885 -7.684 -58.181 1.00 14.95 83 LEU D O 1
ATOM 667 N N . HIS A 1 84 ? -27.256 -6.372 -57.282 1.00 13.56 84 HIS D N 1
ATOM 668 C CA . HIS A 1 84 ? -26.309 -6.748 -58.236 1.00 13.28 84 HIS D CA 1
ATOM 669 C C . HIS A 1 84 ? -25.980 -8.231 -58.095 1.00 14.93 84 HIS D C 1
ATOM 670 O O . HIS A 1 84 ? -25.492 -8.792 -59.059 1.00 14.53 84 HIS D O 1
ATOM 677 N N . PHE A 1 85 ? -26.309 -8.808 -56.926 1.00 15.43 85 PHE D N 1
ATOM 678 C CA . PHE A 1 85 ? -26.064 -10.251 -56.607 1.00 17.17 85 PHE D CA 1
ATOM 679 C C . PHE A 1 85 ? -27.349 -11.049 -56.420 1.00 17.66 85 PHE D C 1
ATOM 680 O O . PHE A 1 85 ? -27.329 -12.246 -56.048 1.00 19.59 85 PHE D O 1
ATOM 688 N N . GLY A 1 86 ? -28.469 -10.394 -56.689 1.00 20.79 86 GLY D N 1
ATOM 689 C CA . GLY A 1 86 ? -29.794 -11.015 -56.540 1.00 20.63 86 GLY D CA 1
ATOM 690 C C . GLY A 1 86 ? -30.205 -11.191 -55.118 1.00 22.00 86 GLY D C 1
ATOM 691 O O . GLY A 1 86 ? -30.995 -12.105 -54.806 1.00 23.30 86 GLY D O 1
ATOM 692 N N . LEU A 1 87 ? -29.722 -10.312 -54.248 1.00 18.29 87 LEU D N 1
ATOM 693 C CA . LEU A 1 87 ? -30.001 -10.331 -52.837 1.00 18.11 87 LEU D CA 1
ATOM 694 C C . LEU A 1 87 ? -31.077 -9.327 -52.553 1.00 17.97 87 LEU D C 1
ATOM 695 O O . LEU A 1 87 ? -31.212 -8.312 -53.238 1.00 18.86 87 LEU D O 1
ATOM 700 N N . PRO A 1 88 ? -31.808 -9.558 -51.475 1.00 18.39 88 PRO D N 1
ATOM 701 C CA . PRO A 1 88 ? -32.969 -8.736 -51.240 1.00 20.36 88 PRO D CA 1
ATOM 702 C C . PRO A 1 88 ? -32.637 -7.379 -50.660 1.00 18.91 88 PRO D C 1
ATOM 703 O O . PRO A 1 88 ? -31.503 -7.158 -50.207 1.00 17.47 88 PRO D O 1
ATOM 707 N N . GLU A 1 89 ? -33.659 -6.554 -50.571 1.00 20.75 89 GLU D N 1
ATOM 708 C CA . GLU A 1 89 ? -33.534 -5.158 -50.180 1.00 21.65 89 GLU D CA 1
ATOM 709 C C . GLU A 1 89 ? -32.866 -4.913 -48.832 1.00 19.88 89 GLU D C 1
ATOM 710 O O . GLU A 1 89 ? -32.235 -3.857 -48.685 1.00 17.77 89 GLU D O 1
ATOM 716 N N . HIS A 1 90 ? -33.023 -5.829 -47.853 1.00 16.96 90 HIS D N 1
ATOM 717 C CA . HIS A 1 90 ? -32.521 -5.534 -46.535 1.00 19.55 90 HIS D CA 1
ATOM 718 C C . HIS A 1 90 ? -31.110 -6.023 -46.295 1.00 17.85 90 HIS D C 1
ATOM 719 O O . HIS A 1 90 ? -30.652 -5.899 -45.173 1.00 18.53 90 HIS D O 1
ATOM 726 N N . SER A 1 91 ? -30.485 -6.595 -47.312 1.00 15.51 91 SER D N 1
ATOM 727 C CA . SER A 1 91 ? -29.143 -7.139 -47.230 1.00 18.05 91 SER D CA 1
ATOM 728 C C . SER A 1 91 ? -28.188 -5.987 -46.908 1.00 18.50 91 SER D C 1
ATOM 729 O O . SER A 1 91 ? -28.228 -4.931 -47.573 1.00 18.71 91 SER D O 1
ATOM 732 N N . GLY A 1 92 ? -27.248 -6.257 -46.000 1.00 17.98 92 GLY D N 1
ATOM 733 C CA . GLY A 1 92 ? -26.241 -5.299 -45.554 1.00 16.34 92 GLY D CA 1
ATOM 734 C C . GLY A 1 92 ? -24.859 -5.791 -45.955 1.00 13.83 92 GLY D C 1
ATOM 735 O O . GLY A 1 92 ? -24.655 -6.924 -46.455 1.00 15.31 92 GLY D O 1
ATOM 736 N N . PRO A 1 93 ? -23.882 -4.988 -45.675 1.00 13.07 93 PRO D N 1
ATOM 737 C CA . PRO A 1 93 ? -22.471 -5.291 -45.844 1.00 14.60 93 PRO D CA 1
ATOM 738 C C . PRO A 1 93 ? -22.098 -6.737 -45.503 1.00 13.45 93 PRO D C 1
ATOM 739 O O . PRO A 1 93 ? -21.440 -7.443 -46.294 1.00 14.47 93 PRO D O 1
ATOM 743 N N . ARG A 1 94 ? -22.501 -7.200 -44.346 1.00 12.96 94 ARG D N 1
ATOM 744 C CA . ARG A 1 94 ? -22.041 -8.508 -43.881 1.00 13.77 94 ARG D CA 1
ATOM 745 C C . ARG A 1 94 ? -22.636 -9.636 -44.705 1.00 14.92 94 ARG D C 1
ATOM 746 O O . ARG A 1 94 ? -22.022 -10.673 -44.951 1.00 15.31 94 ARG D O 1
ATOM 754 N N . ASP A 1 95 ? -23.870 -9.439 -45.120 1.00 15.36 95 ASP D N 1
ATOM 755 C CA . ASP A 1 95 ? -24.546 -10.419 -45.917 1.00 17.73 95 ASP D CA 1
ATOM 756 C C . ASP A 1 95 ? -23.876 -10.501 -47.293 1.00 15.45 95 ASP D C 1
ATOM 757 O O . ASP A 1 95 ? -23.732 -11.594 -47.843 1.00 17.06 95 ASP D O 1
ATOM 762 N N . ILE A 1 96 ? -23.456 -9.349 -47.849 1.00 14.13 96 ILE D N 1
ATOM 763 C CA . ILE A 1 96 ? -22.905 -9.297 -49.168 1.00 14.08 96 ILE D CA 1
ATOM 764 C C . ILE A 1 96 ? -21.517 -9.958 -49.119 1.00 12.31 96 ILE D C 1
ATOM 765 O O . ILE A 1 96 ? -21.194 -10.831 -50.014 1.00 11.84 96 ILE D O 1
ATOM 770 N N . VAL A 1 97 ? -20.741 -9.610 -48.109 1.00 12.35 97 VAL D N 1
ATOM 771 C CA . VAL A 1 97 ? -19.368 -10.142 -48.018 1.00 12.75 97 VAL D CA 1
ATOM 772 C C . VAL A 1 97 ? -19.458 -11.704 -47.869 1.00 13.00 97 VAL D C 1
ATOM 773 O O . VAL A 1 97 ? -18.686 -12.458 -48.512 1.00 15.87 97 VAL D O 1
ATOM 777 N N . ALA A 1 98 ? -20.430 -12.179 -47.096 1.00 15.14 98 ALA D N 1
ATOM 778 C CA . ALA A 1 98 ? -20.454 -13.655 -46.767 1.00 17.26 98 ALA D CA 1
ATOM 779 C C . ALA A 1 98 ? -20.802 -14.412 -48.051 1.00 20.09 98 ALA D C 1
ATOM 780 O O . ALA A 1 98 ? -20.110 -15.432 -48.368 1.00 18.36 98 ALA D O 1
ATOM 782 N N . MET A 1 99 ? -21.723 -13.835 -48.824 1.00 19.14 99 MET D N 1
ATOM 783 C CA . MET A 1 99 ? -22.098 -14.345 -50.163 1.00 21.08 99 MET D CA 1
ATOM 784 C C . MET A 1 99 ? -20.916 -14.413 -51.090 1.00 19.39 99 MET D C 1
ATOM 785 O O . MET A 1 99 ? -20.688 -15.429 -51.757 1.00 18.16 99 MET D O 1
ATOM 790 N N . LEU A 1 100 ? -20.140 -13.340 -51.146 1.00 17.86 100 LEU D N 1
ATOM 791 C CA . LEU A 1 100 ? -19.020 -13.249 -52.071 1.00 16.21 100 LEU D CA 1
ATOM 792 C C . LEU A 1 100 ? -17.908 -14.225 -51.668 1.00 17.45 100 LEU D C 1
ATOM 793 O O . LEU A 1 100 ? -17.293 -14.852 -52.508 1.00 18.09 100 LEU D O 1
ATOM 798 N N . ARG A 1 101 ? -17.713 -14.413 -50.396 1.00 17.91 101 ARG D N 1
ATOM 799 C CA . ARG A 1 101 ? -16.727 -15.415 -49.923 1.00 17.85 101 ARG D CA 1
ATOM 800 C C . ARG A 1 101 ? -17.191 -16.867 -50.131 1.00 17.64 101 ARG D C 1
ATOM 801 O O . ARG A 1 101 ? -16.343 -17.669 -50.439 1.00 18.72 101 ARG D O 1
ATOM 809 N N . ALA A 1 102 ? -18.491 -17.168 -50.029 1.00 18.26 102 ALA D N 1
ATOM 810 C CA . ALA A 1 102 ? -19.031 -18.525 -50.341 1.00 20.12 102 ALA D CA 1
ATOM 811 C C . ALA A 1 102 ? -18.703 -18.866 -51.797 1.00 22.14 102 ALA D C 1
ATOM 812 O O . ALA A 1 102 ? -18.259 -20.013 -52.133 1.00 23.56 102 ALA D O 1
ATOM 814 N N . ALA A 1 103 ? -18.885 -17.863 -52.685 1.00 21.72 103 ALA D N 1
ATOM 815 C CA . ALA A 1 103 ? -18.558 -17.991 -54.096 1.00 22.05 103 ALA D CA 1
ATOM 816 C C . ALA A 1 103 ? -17.075 -18.225 -54.355 1.00 21.56 103 ALA D C 1
ATOM 817 O O . ALA A 1 103 ? -16.707 -18.921 -55.308 1.00 24.25 103 ALA D O 1
ATOM 819 N N . MET A 1 104 ? -16.203 -17.686 -53.511 1.00 20.58 104 MET D N 1
ATOM 820 C CA . MET A 1 104 ? -14.774 -17.939 -53.658 1.00 23.06 104 MET D CA 1
ATOM 821 C C . MET A 1 104 ? -14.360 -19.382 -53.436 1.00 27.05 104 MET D C 1
ATOM 822 O O . MET A 1 104 ? -13.382 -19.805 -54.039 1.00 30.25 104 MET D O 1
ATOM 827 N N . ARG A 1 105 ? -15.120 -20.119 -52.634 1.00 31.58 105 ARG D N 1
ATOM 828 C CA . ARG A 1 105 ? -14.904 -21.564 -52.367 1.00 36.24 105 ARG D CA 1
ATOM 829 C C . ARG A 1 105 ? -15.646 -22.523 -53.278 1.00 35.80 105 ARG D C 1
ATOM 830 O O . ARG A 1 105 ? -15.363 -23.727 -53.267 1.00 34.36 105 ARG D O 1
ATOM 838 N N . ALA A 1 106 ? -16.641 -21.998 -53.990 1.00 32.91 106 ALA D N 1
ATOM 839 C CA . ALA A 1 106 ? -17.438 -22.795 -54.863 1.00 31.31 106 ALA D CA 1
ATOM 840 C C . ALA A 1 106 ? -16.661 -23.026 -56.128 1.00 28.86 106 ALA D C 1
ATOM 841 O O . ALA A 1 106 ? -15.767 -22.253 -56.493 1.00 25.41 106 ALA D O 1
ATOM 843 N N . GLU A 1 107 ? -16.934 -24.180 -56.743 1.00 30.41 107 GLU D N 1
ATOM 844 C CA . GLU A 1 107 ? -16.323 -24.562 -57.994 1.00 32.21 107 GLU D CA 1
ATOM 845 C C . GLU A 1 107 ? -16.763 -23.490 -59.016 1.00 27.54 107 GLU D C 1
ATOM 846 O O . GLU A 1 107 ? -17.941 -23.114 -59.019 1.00 29.15 107 GLU D O 1
ATOM 852 N N . PRO A 1 108 ? -15.832 -22.981 -59.837 1.00 29.39 108 PRO D N 1
ATOM 853 C CA . PRO A 1 108 ? -16.240 -22.035 -60.900 1.00 27.59 108 PRO D CA 1
ATOM 854 C C . PRO A 1 108 ? -17.234 -22.681 -61.854 1.00 31.43 108 PRO D C 1
ATOM 855 O O . PRO A 1 108 ? -17.281 -23.907 -61.979 1.00 31.26 108 PRO D O 1
ATOM 859 N N . ILE A 1 109 ? -18.098 -21.877 -62.426 1.00 29.12 109 ILE D N 1
ATOM 860 C CA . ILE A 1 109 ? -19.005 -22.292 -63.480 1.00 29.09 109 ILE D CA 1
ATOM 861 C C . ILE A 1 109 ? -18.682 -21.428 -64.689 1.00 32.98 109 ILE D C 1
ATOM 862 O O . ILE A 1 109 ? -18.981 -20.230 -64.706 1.00 33.96 109 ILE D O 1
ATOM 867 N N . ALA A 1 110 ? -18.081 -22.060 -65.687 1.00 33.23 110 ALA D N 1
ATOM 868 C CA . ALA A 1 110 ? -17.589 -21.441 -66.906 1.00 30.19 110 ALA D CA 1
ATOM 869 C C . ALA A 1 110 ? -18.768 -20.906 -67.664 1.00 29.06 110 ALA D C 1
ATOM 870 O O . ALA A 1 110 ? -19.885 -21.401 -67.488 1.00 28.75 110 ALA D O 1
ATOM 872 N N . PRO A 1 111 ? -18.539 -19.860 -68.468 1.00 26.55 111 PRO D N 1
ATOM 873 C CA . PRO A 1 111 ? -19.605 -19.301 -69.245 1.00 25.33 111 PRO D CA 1
ATOM 874 C C . PRO A 1 111 ? -20.077 -20.309 -70.315 1.00 27.04 111 PRO D C 1
ATOM 875 O O . PRO A 1 111 ? -19.309 -21.139 -70.772 1.00 26.12 111 PRO D O 1
ATOM 879 N N . ARG A 1 112 ? -21.356 -20.195 -70.627 1.00 24.80 112 ARG D N 1
ATOM 880 C CA . ARG A 1 112 ? -22.045 -20.938 -71.650 1.00 26.21 112 ARG D CA 1
ATOM 881 C C . ARG A 1 112 ? -22.037 -20.089 -72.935 1.00 26.52 112 ARG D C 1
ATOM 882 O O . ARG A 1 112 ? -22.549 -18.951 -72.993 1.00 23.56 112 ARG D O 1
ATOM 890 N N . ARG A 1 113 ? -21.447 -20.682 -73.980 1.00 27.33 113 ARG D N 1
ATOM 891 C CA . ARG A 1 113 ? -21.325 -20.028 -75.288 1.00 27.72 113 ARG D CA 1
ATOM 892 C C . ARG A 1 113 ? -22.534 -20.143 -76.123 1.00 27.95 113 ARG D C 1
ATOM 893 O O . ARG A 1 113 ? -23.036 -21.243 -76.346 1.00 31.02 113 ARG D O 1
ATOM 901 N N . LEU A 1 114 ? -23.003 -18.994 -76.587 1.00 28.60 114 LEU D N 1
ATOM 902 C CA . LEU A 1 114 ? -24.209 -18.931 -77.398 1.00 28.52 114 LEU D CA 1
ATOM 903 C C . LEU A 1 114 ? -23.845 -18.457 -78.783 1.00 29.12 114 LEU D C 1
ATOM 904 O O . LEU A 1 114 ? -22.782 -17.821 -78.979 1.00 29.61 114 LEU D O 1
ATOM 909 N N . GLU A 1 115 ? -24.736 -18.758 -79.748 1.00 30.76 115 GLU D N 1
ATOM 910 C CA . GLU A 1 115 ? -24.553 -18.290 -81.150 1.00 38.45 115 GLU D CA 1
ATOM 911 C C . GLU A 1 115 ? -24.904 -16.821 -81.271 1.00 36.26 115 GLU D C 1
ATOM 912 O O . GLU A 1 115 ? -24.275 -16.103 -82.032 1.00 35.09 115 GLU D O 1
ATOM 918 N N . ARG A 1 116 ? -25.933 -16.415 -80.520 1.00 32.01 116 ARG D N 1
ATOM 919 C CA . ARG A 1 116 ? -26.608 -15.141 -80.725 1.00 36.79 116 ARG D CA 1
ATOM 920 C C . ARG A 1 116 ? -27.064 -14.538 -79.357 1.00 29.81 116 ARG D C 1
ATOM 921 O O . ARG A 1 116 ? -27.271 -15.263 -78.369 1.00 27.59 116 ARG D O 1
ATOM 929 N N . GLY A 1 117 ? -27.196 -13.211 -79.319 1.00 26.78 117 GLY D N 1
ATOM 930 C CA . GLY A 1 117 ? -27.773 -12.529 -78.155 1.00 24.49 117 GLY D CA 1
ATOM 931 C C . GLY A 1 117 ? -28.210 -11.130 -78.501 1.00 22.78 117 GLY D C 1
ATOM 932 O O . GLY A 1 117 ? -27.843 -10.618 -79.555 1.00 22.54 117 GLY D O 1
ATOM 933 N N . PRO A 1 118 ? -29.025 -10.512 -77.609 1.00 21.16 118 PRO D N 1
ATOM 934 C CA . PRO A 1 118 ? -29.505 -9.154 -77.894 1.00 21.92 118 PRO D CA 1
ATOM 935 C C . PRO A 1 118 ? -28.435 -8.047 -78.099 1.00 18.82 118 PRO D C 1
ATOM 936 O O . PRO A 1 118 ? -28.706 -7.038 -78.680 1.00 20.85 118 PRO D O 1
ATOM 940 N N . VAL A 1 119 ? -27.216 -8.247 -77.618 1.00 20.04 119 VAL D N 1
ATOM 941 C CA . VAL A 1 119 ? -26.108 -7.263 -77.774 1.00 20.61 119 VAL D CA 1
ATOM 942 C C . VAL A 1 119 ? -25.751 -7.110 -79.249 1.00 21.34 119 VAL D C 1
ATOM 943 O O . VAL A 1 119 ? -25.202 -6.081 -79.686 1.00 22.22 119 VAL D O 1
ATOM 947 N N . GLN A 1 120 ? -26.157 -8.097 -80.037 1.00 20.97 120 GLN D N 1
ATOM 948 C CA . GLN A 1 120 ? -25.972 -8.081 -81.488 1.00 22.09 120 GLN D CA 1
ATOM 949 C C . GLN A 1 120 ? -27.090 -7.439 -82.310 1.00 22.39 120 GLN D C 1
ATOM 950 O O . GLN A 1 120 ? -26.961 -7.351 -83.529 1.00 21.08 120 GLN D O 1
ATOM 956 N N . GLU A 1 121 ? -28.148 -6.927 -81.680 1.00 22.04 121 GLU D N 1
ATOM 957 C CA . GLU A 1 121 ? -29.225 -6.269 -82.426 1.00 22.81 121 GLU D CA 1
ATOM 958 C C . GLU A 1 121 ? -28.786 -5.162 -83.339 1.00 22.03 121 GLU D C 1
ATOM 959 O O . GLU A 1 121 ? -29.442 -4.915 -84.381 1.00 22.43 121 GLU D O 1
ATOM 965 N N . ASN A 1 122 ? -27.703 -4.434 -82.998 1.00 19.35 122 ASN D N 1
ATOM 966 C CA . ASN A 1 122 ? -27.205 -3.439 -83.854 1.00 18.86 122 ASN D CA 1
ATOM 967 C C . ASN A 1 122 ? -25.719 -3.645 -83.876 1.00 20.92 122 ASN D C 1
ATOM 968 O O . ASN A 1 122 ? -25.177 -3.930 -82.837 1.00 21.21 122 ASN D O 1
ATOM 973 N N . VAL A 1 123 ? -25.091 -3.557 -85.058 1.00 21.92 123 VAL D N 1
ATOM 974 C CA . VAL A 1 123 ? -23.677 -3.781 -85.234 1.00 18.88 123 VAL D CA 1
ATOM 975 C C . VAL A 1 123 ? -23.068 -2.728 -86.154 1.00 20.16 123 VAL D C 1
ATOM 976 O O . VAL A 1 123 ? -23.578 -2.394 -87.254 1.00 18.78 123 VAL D O 1
ATOM 980 N N . TRP A 1 124 ? -21.960 -2.136 -85.698 1.00 20.67 124 TRP D N 1
ATOM 981 C CA . TRP A 1 124 ? -21.296 -1.071 -86.396 1.00 18.96 124 TRP D CA 1
ATOM 982 C C . TRP A 1 124 ? -19.886 -1.493 -86.630 1.00 20.14 124 TRP D C 1
ATOM 983 O O . TRP A 1 124 ? -19.174 -1.634 -85.695 1.00 20.69 124 TRP D O 1
ATOM 994 N N . LEU A 1 125 ? -19.472 -1.701 -87.894 1.00 20.22 125 LEU D N 1
ATOM 995 C CA . LEU A 1 125 ? -18.145 -2.154 -88.206 1.00 21.38 125 LEU D CA 1
ATOM 996 C C . LEU A 1 125 ? -17.304 -1.076 -88.824 1.00 21.55 125 LEU D C 1
ATOM 997 O O . LEU A 1 125 ? -17.773 -0.349 -89.683 1.00 21.28 125 LEU D O 1
ATOM 1002 N N . GLY A 1 126 ? -16.037 -0.985 -88.442 1.00 23.38 126 GLY D N 1
ATOM 1003 C CA . GLY A 1 126 ? -15.120 -0.130 -89.123 1.00 20.92 126 GLY D CA 1
ATOM 1004 C C . GLY A 1 126 ? -15.552 1.321 -89.166 1.00 24.50 126 GLY D C 1
ATOM 1005 O O . GLY A 1 126 ? -15.704 1.985 -88.093 1.00 27.23 126 GLY D O 1
ATOM 1006 N N . GLU A 1 127 ? -15.781 1.846 -90.374 1.00 23.38 127 GLU D N 1
ATOM 1007 C CA . GLU A 1 127 ? -16.155 3.250 -90.542 1.00 24.64 127 GLU D CA 1
ATOM 1008 C C . GLU A 1 127 ? -17.545 3.554 -90.002 1.00 21.02 127 GLU D C 1
ATOM 1009 O O . GLU A 1 127 ? -17.901 4.692 -89.814 1.00 24.61 127 GLU D O 1
ATOM 1015 N N . GLN A 1 128 ? -18.332 2.553 -89.741 1.00 20.47 128 GLN D N 1
ATOM 1016 C CA . GLN A 1 128 ? -19.652 2.840 -89.175 1.00 23.06 128 GLN D CA 1
ATOM 1017 C C . GLN A 1 128 ? -19.553 3.251 -87.687 1.00 21.80 128 GLN D C 1
ATOM 1018 O O . GLN A 1 128 ? -20.551 3.693 -87.128 1.00 21.82 128 GLN D O 1
ATOM 1024 N N . VAL A 1 129 ? -18.383 3.073 -87.073 1.00 21.78 129 VAL D N 1
ATOM 1025 C CA . VAL A 1 129 ? -18.227 3.282 -85.609 1.00 19.13 129 VAL D CA 1
ATOM 1026 C C . VAL A 1 129 ? -18.146 4.739 -85.409 1.00 21.39 129 VAL D C 1
ATOM 1027 O O . VAL A 1 129 ? -17.276 5.439 -85.983 1.00 22.32 129 VAL D O 1
ATOM 1031 N N . ASP A 1 130 ? -19.073 5.257 -84.603 1.00 21.31 130 ASP D N 1
ATOM 1032 C CA . ASP A 1 130 ? -19.029 6.661 -84.242 1.00 21.02 130 ASP D CA 1
ATOM 1033 C C . ASP A 1 130 ? -19.493 6.774 -82.820 1.00 18.13 130 ASP D C 1
ATOM 1034 O O . ASP A 1 130 ? -20.674 6.758 -82.503 1.00 17.32 130 ASP D O 1
ATOM 1039 N N . LEU A 1 131 ? -18.488 6.749 -81.966 1.00 17.88 131 LEU D N 1
ATOM 1040 C CA . LEU A 1 131 ? -18.749 6.770 -80.522 1.00 16.87 131 LEU D CA 1
ATOM 1041 C C . LEU A 1 131 ? -19.398 8.030 -80.042 1.00 16.01 131 LEU D C 1
ATOM 1042 O O . LEU A 1 131 ? -20.056 7.965 -79.011 1.00 18.04 131 LEU D O 1
ATOM 1047 N N . THR A 1 132 ? -19.276 9.133 -80.765 1.00 17.14 132 THR D N 1
ATOM 1048 C CA . THR A 1 132 ? -19.839 10.419 -80.412 1.00 16.46 132 THR D CA 1
ATOM 1049 C C . THR A 1 132 ? -21.366 10.436 -80.599 1.00 18.25 132 THR D C 1
ATOM 1050 O O . THR A 1 132 ? -22.039 11.388 -80.154 1.00 19.42 132 THR D O 1
ATOM 1054 N N . ARG A 1 133 ? -21.935 9.404 -81.203 1.00 18.92 133 ARG D N 1
ATOM 1055 C CA . ARG A 1 133 ? -23.420 9.387 -81.306 1.00 21.36 133 ARG D CA 1
ATOM 1056 C C . ARG A 1 133 ? -24.098 8.904 -80.033 1.00 21.57 133 ARG D C 1
ATOM 1057 O O . ARG A 1 133 ? -25.313 9.111 -79.863 1.00 20.15 133 ARG D O 1
ATOM 1065 N N . PHE A 1 134 ? -23.329 8.195 -79.204 1.00 18.16 134 PHE D N 1
ATOM 1066 C CA . PHE A 1 134 ? -23.813 7.806 -77.867 1.00 17.07 134 PHE D CA 1
ATOM 1067 C C . PHE A 1 134 ? -23.910 9.059 -76.995 1.00 16.16 134 PHE D C 1
ATOM 1068 O O . PHE A 1 134 ? -23.288 10.075 -77.287 1.00 15.83 134 PHE D O 1
ATOM 1076 N N . PRO A 1 135 ? -24.709 8.972 -75.918 1.00 16.80 135 PRO D N 1
ATOM 1077 C CA . PRO A 1 135 ? -24.858 10.082 -74.932 1.00 14.20 135 PRO D CA 1
ATOM 1078 C C . PRO A 1 135 ? -23.685 10.154 -73.951 1.00 14.86 135 PRO D C 1
ATOM 1079 O O . PRO A 1 135 ? -23.849 9.879 -72.746 1.00 17.01 135 PRO D O 1
ATOM 1083 N N . VAL A 1 136 ? -22.508 10.458 -74.492 1.00 13.99 136 VAL D N 1
ATOM 1084 C CA . VAL A 1 136 ? -21.239 10.292 -73.770 1.00 14.50 136 VAL D CA 1
ATOM 1085 C C . VAL A 1 136 ? -21.009 11.568 -72.913 1.00 14.08 136 VAL D C 1
ATOM 1086 O O . VAL A 1 136 ? -20.979 12.688 -73.401 1.00 15.95 136 VAL D O 1
ATOM 1090 N N . PRO A 1 137 ? -20.964 11.381 -71.606 1.00 14.55 137 PRO D N 1
ATOM 1091 C CA . PRO A 1 137 ? -21.036 12.534 -70.724 1.00 12.81 137 PRO D CA 1
ATOM 1092 C C . PRO A 1 137 ? -19.777 13.209 -70.410 1.00 14.65 137 PRO D C 1
ATOM 1093 O O . PRO A 1 137 ? -18.736 12.550 -70.313 1.00 15.93 137 PRO D O 1
ATOM 1097 N N . LEU A 1 138 ? -19.875 14.556 -70.285 1.00 15.23 138 LEU D N 1
ATOM 1098 C CA . LEU A 1 138 ? -18.853 15.318 -69.585 1.00 15.03 138 LEU D CA 1
ATOM 1099 C C . LEU A 1 138 ? -19.292 15.330 -68.120 1.00 13.86 138 LEU D C 1
ATOM 1100 O O . LEU A 1 138 ? -20.320 15.965 -67.779 1.00 13.93 138 LEU D O 1
ATOM 1105 N N . LEU A 1 139 ? -18.627 14.520 -67.309 1.00 11.83 139 LEU D N 1
ATOM 1106 C CA . LEU A 1 139 ? -19.115 14.143 -65.966 1.00 12.65 139 LEU D CA 1
ATOM 1107 C C . LEU A 1 139 ? -18.930 15.167 -64.841 1.00 12.91 139 LEU D C 1
ATOM 1108 O O . LEU A 1 139 ? -19.695 15.179 -63.875 1.00 13.13 139 LEU D O 1
ATOM 1113 N N . HIS A 1 140 ? -17.813 15.906 -64.884 1.00 13.79 140 HIS D N 1
ATOM 1114 C CA . HIS A 1 140 ? -17.431 16.989 -63.948 1.00 11.43 140 HIS D CA 1
ATOM 1115 C C . HIS A 1 140 ? -16.899 18.168 -64.781 1.00 11.04 140 HIS D C 1
ATOM 1116 O O . HIS A 1 140 ? -16.264 17.997 -65.819 1.00 11.44 140 HIS D O 1
ATOM 1123 N N . GLU A 1 141 ? -17.093 19.360 -64.254 1.00 11.40 141 GLU D N 1
ATOM 1124 C CA . GLU A 1 141 ? -16.798 20.580 -64.944 1.00 13.51 141 GLU D CA 1
ATOM 1125 C C . GLU A 1 141 ? -15.344 20.656 -65.376 1.00 15.31 141 GLU D C 1
ATOM 1126 O O . GLU A 1 141 ? -15.077 21.156 -66.480 1.00 17.33 141 GLU D O 1
ATOM 1132 N N . GLN A 1 142 ? -14.464 20.179 -64.511 1.00 16.99 142 GLN D N 1
ATOM 1133 C CA . GLN A 1 142 ? -12.986 20.267 -64.788 1.00 21.85 142 GLN D CA 1
ATOM 1134 C C . GLN A 1 142 ? -12.362 19.006 -65.408 1.00 20.21 142 GLN D C 1
ATOM 1135 O O . GLN A 1 142 ? -11.085 18.890 -65.516 1.00 16.67 142 GLN D O 1
ATOM 1141 N N . ASP A 1 143 ? -13.222 18.083 -65.850 1.00 18.23 143 ASP D N 1
ATOM 1142 C CA . ASP A 1 143 ? -12.671 16.891 -66.474 1.00 16.28 143 ASP D CA 1
ATOM 1143 C C . ASP A 1 143 ? -12.003 17.170 -67.798 1.00 15.45 143 ASP D C 1
ATOM 1144 O O . ASP A 1 143 ? -12.362 18.129 -68.501 1.00 17.17 143 ASP D O 1
ATOM 1149 N N . GLY A 1 144 ? -11.016 16.372 -68.141 1.00 16.40 144 GLY D N 1
ATOM 1150 C CA . GLY A 1 144 ? -10.210 16.637 -69.386 1.00 17.30 144 GLY D CA 1
ATOM 1151 C C . GLY A 1 144 ? -10.900 16.168 -70.644 1.00 18.68 144 GLY D C 1
ATOM 1152 O O . GLY A 1 144 ? -10.468 16.476 -71.730 1.00 21.32 144 GLY D O 1
ATOM 1153 N N . GLY A 1 145 ? -12.009 15.436 -70.522 1.00 17.60 145 GLY D N 1
ATOM 1154 C CA . GLY A 1 145 ? -12.677 14.832 -71.634 1.00 15.96 145 GLY D CA 1
ATOM 1155 C C . GLY A 1 145 ? -14.032 14.219 -71.220 1.00 15.43 145 GLY D C 1
ATOM 1156 O O . GLY A 1 145 ? -14.300 14.074 -70.029 1.00 12.88 145 GLY D O 1
ATOM 1157 N N . ARG A 1 146 ? -14.818 13.820 -72.191 1.00 15.89 146 ARG D N 1
ATOM 1158 C CA . ARG A 1 146 ? -16.026 13.012 -71.938 1.00 15.43 146 ARG D CA 1
ATOM 1159 C C . ARG A 1 146 ? -15.651 11.585 -71.748 1.00 14.95 146 ARG D C 1
ATOM 1160 O O . ARG A 1 146 ? -14.738 11.117 -72.427 1.00 13.83 146 ARG D O 1
ATOM 1168 N N . TYR A 1 147 ? -16.303 10.884 -70.809 1.00 12.16 147 TYR D N 1
ATOM 1169 C CA . TYR A 1 147 ? -16.020 9.462 -70.524 1.00 13.50 147 TYR D CA 1
ATOM 1170 C C . TYR A 1 147 ? -17.075 8.523 -71.042 1.00 15.66 147 TYR D C 1
ATOM 1171 O O . TYR A 1 147 ? -18.246 8.598 -70.595 1.00 16.21 147 TYR D O 1
ATOM 1180 N N . PHE A 1 148 ? -16.676 7.613 -71.952 1.00 16.34 148 PHE D N 1
ATOM 1181 C CA . PHE A 1 148 ? -17.571 6.619 -72.469 1.00 16.30 148 PHE D CA 1
ATOM 1182 C C . PHE A 1 148 ? -17.757 5.487 -71.451 1.00 16.14 148 PHE D C 1
ATOM 1183 O O . PHE A 1 148 ? -18.873 5.028 -71.204 1.00 16.59 148 PHE D O 1
ATOM 1191 N N . GLY A 1 149 ? -16.662 5.054 -70.861 1.00 14.77 149 GLY D N 1
ATOM 1192 C CA . GLY A 1 149 ? -16.622 3.982 -69.885 1.00 16.76 149 GLY D CA 1
ATOM 1193 C C . GLY A 1 149 ? -16.342 4.411 -68.451 1.00 12.57 149 GLY D C 1
ATOM 1194 O O . GLY A 1 149 ? -15.234 4.672 -68.105 1.00 13.05 149 GLY D O 1
ATOM 1195 N N . THR A 1 150 ? -17.371 4.524 -67.629 1.00 11.93 150 THR D N 1
ATOM 1196 C CA . THR A 1 150 ? -17.189 4.644 -66.141 1.00 12.33 150 THR D CA 1
ATOM 1197 C C . THR A 1 150 ? -17.967 3.562 -65.389 1.00 12.38 150 THR D C 1
ATOM 1198 O O . THR A 1 150 ? -17.888 3.513 -64.175 1.00 15.40 150 THR D O 1
ATOM 1202 N N . TYR A 1 151 ? -18.729 2.685 -66.059 1.00 12.57 151 TYR D N 1
ATOM 1203 C CA . TYR A 1 151 ? -19.312 1.557 -65.416 1.00 10.84 151 TYR D CA 1
ATOM 1204 C C . TYR A 1 151 ? -19.429 0.323 -66.362 1.00 11.56 151 TYR D C 1
ATOM 1205 O O . TYR A 1 151 ? -20.495 -0.302 -66.533 1.00 13.33 151 TYR D O 1
ATOM 1214 N N . GLY A 1 152 ? -18.319 0.051 -67.030 1.00 12.18 152 GLY D N 1
ATOM 1215 C CA . GLY A 1 152 ? -18.177 -1.111 -67.866 1.00 12.28 152 GLY D CA 1
ATOM 1216 C C . GLY A 1 152 ? -16.842 -1.761 -67.608 1.00 13.96 152 GLY D C 1
ATOM 1217 O O . GLY A 1 152 ? -16.030 -1.200 -66.880 1.00 15.11 152 GLY D O 1
ATOM 1218 N N . PHE A 1 153 ? -16.687 -2.989 -68.109 1.00 13.60 153 PHE D N 1
ATOM 1219 C CA . PHE A 1 153 ? -15.453 -3.675 -67.933 1.00 13.12 153 PHE D CA 1
ATOM 1220 C C . PHE A 1 153 ? -14.713 -4.108 -69.169 1.00 12.23 153 PHE D C 1
ATOM 1221 O O . PHE A 1 153 ? -15.277 -4.485 -70.192 1.00 14.20 153 PHE D O 1
ATOM 1229 N N . HIS A 1 154 ? -13.402 -3.984 -69.031 1.00 13.33 154 HIS D N 1
ATOM 1230 C CA . HIS A 1 154 ? -12.445 -4.500 -69.991 1.00 13.26 154 HIS D CA 1
ATOM 1231 C C . HIS A 1 154 ? -12.506 -5.991 -70.018 1.00 12.09 154 HIS D C 1
ATOM 1232 O O . HIS A 1 154 ? -12.491 -6.640 -68.956 1.00 13.04 154 HIS D O 1
ATOM 1239 N N . VAL A 1 155 ? -12.395 -6.539 -71.211 1.00 13.24 155 VAL D N 1
ATOM 1240 C CA . VAL A 1 155 ? -12.358 -8.014 -71.444 1.00 14.68 155 VAL D CA 1
ATOM 1241 C C . VAL A 1 155 ? -11.152 -8.282 -72.320 1.00 16.79 155 VAL D C 1
ATOM 1242 O O . VAL A 1 155 ? -11.083 -7.729 -73.423 1.00 17.01 155 VAL D O 1
ATOM 1246 N N . VAL A 1 156 ? -10.158 -8.983 -71.734 1.00 16.90 156 VAL D N 1
ATOM 1247 C CA . VAL A 1 156 ? -8.960 -9.461 -72.423 1.00 15.66 156 VAL D CA 1
ATOM 1248 C C . VAL A 1 156 ? -8.729 -10.942 -72.068 1.00 18.12 156 VAL D C 1
ATOM 1249 O O . VAL A 1 156 ? -9.353 -11.506 -71.167 1.00 16.85 156 VAL D O 1
ATOM 1253 N N . GLN A 1 157 ? -7.704 -11.538 -72.682 1.00 19.62 157 GLN D N 1
ATOM 1254 C CA . GLN A 1 157 ? -7.359 -12.950 -72.479 1.00 19.90 157 GLN D CA 1
ATOM 1255 C C . GLN A 1 157 ? -5.857 -13.093 -72.668 1.00 18.24 157 GLN D C 1
ATOM 1256 O O . GLN A 1 157 ? -5.341 -12.395 -73.493 1.00 22.29 157 GLN D O 1
ATOM 1262 N N . THR A 1 158 ? -5.192 -13.832 -71.788 1.00 20.12 158 THR D N 1
ATOM 1263 C CA . THR A 1 158 ? -3.779 -14.232 -71.939 1.00 23.91 158 THR D CA 1
ATOM 1264 C C . THR A 1 158 ? -3.557 -14.725 -73.383 1.00 23.71 158 THR D C 1
ATOM 1265 O O . THR A 1 158 ? -4.431 -15.372 -73.943 1.00 23.66 158 THR D O 1
ATOM 1269 N N . PRO A 1 159 ? -2.424 -14.386 -73.980 1.00 25.30 159 PRO D N 1
ATOM 1270 C CA . PRO A 1 159 ? -2.040 -15.004 -75.253 1.00 26.07 159 PRO D CA 1
ATOM 1271 C C . PRO A 1 159 ? -2.253 -16.541 -75.204 1.00 26.52 159 PRO D C 1
ATOM 1272 O O . PRO A 1 159 ? -2.682 -17.112 -76.176 1.00 27.69 159 PRO D O 1
ATOM 1276 N N . ASP A 1 160 ? -1.966 -17.199 -74.081 1.00 28.09 160 ASP D N 1
ATOM 1277 C CA . ASP A 1 160 ? -2.082 -18.662 -73.991 1.00 28.72 160 ASP D CA 1
ATOM 1278 C C . ASP A 1 160 ? -3.484 -19.174 -73.788 1.00 30.31 160 ASP D C 1
ATOM 1279 O O . ASP A 1 160 ? -3.675 -20.388 -73.747 1.00 28.77 160 ASP D O 1
ATOM 1284 N N . GLY A 1 161 ? -4.460 -18.267 -73.677 1.00 26.39 161 GLY D N 1
ATOM 1285 C CA . GLY A 1 161 ? -5.894 -18.613 -73.541 1.00 25.14 161 GLY D CA 1
ATOM 1286 C C . GLY A 1 161 ? -6.299 -19.123 -72.154 1.00 24.46 161 GLY D C 1
ATOM 1287 O O . GLY A 1 161 ? -7.471 -19.425 -71.936 1.00 26.83 161 GLY D O 1
ATOM 1288 N N . SER A 1 162 ? -5.341 -19.237 -71.224 1.00 24.35 162 SER D N 1
ATOM 1289 C CA . SER A 1 162 ? -5.562 -19.822 -69.876 1.00 25.59 162 SER D CA 1
ATOM 1290 C C . SER A 1 162 ? -6.341 -18.935 -68.852 1.00 27.32 162 SER D C 1
ATOM 1291 O O . SER A 1 162 ? -6.850 -19.463 -67.859 1.00 28.35 162 SER D O 1
ATOM 1294 N N . TRP A 1 163 ? -6.495 -17.634 -69.141 1.00 25.68 163 TRP D N 1
ATOM 1295 C CA . TRP A 1 163 ? -7.001 -16.632 -68.148 1.00 22.73 163 TRP D CA 1
ATOM 1296 C C . TRP A 1 163 ? -7.779 -15.594 -68.903 1.00 20.26 163 TRP D C 1
ATOM 1297 O O . TRP A 1 163 ? -7.231 -14.893 -69.763 1.00 17.23 163 TRP D O 1
ATOM 1308 N N . ASP A 1 164 ? -9.083 -15.530 -68.594 1.00 17.43 164 ASP D N 1
ATOM 1309 C CA . ASP A 1 164 ? -10.010 -14.568 -69.101 1.00 18.86 164 ASP D CA 1
ATOM 1310 C C . ASP A 1 164 ? -10.321 -13.494 -68.015 1.00 17.46 164 ASP D C 1
ATOM 1311 O O . ASP A 1 164 ? -10.831 -13.810 -66.938 1.00 19.18 164 ASP D O 1
ATOM 1316 N N . SER A 1 165 ? -9.933 -12.270 -68.328 1.00 17.29 165 SER D N 1
ATOM 1317 C CA . SER A 1 165 ? -9.890 -11.156 -67.339 1.00 15.49 165 SER D CA 1
ATOM 1318 C C . SER A 1 165 ? -11.022 -10.183 -67.665 1.00 14.68 165 SER D C 1
ATOM 1319 O O . SER A 1 165 ? -11.082 -9.653 -68.792 1.00 14.92 165 SER D O 1
ATOM 1322 N N . TRP A 1 166 ? -11.885 -9.897 -66.661 1.00 15.77 166 TRP D N 1
ATOM 1323 C CA . TRP A 1 166 ? -12.892 -8.860 -66.743 1.00 15.73 166 TRP D CA 1
ATOM 1324 C C . TRP A 1 166 ? -12.555 -7.855 -65.639 1.00 13.36 166 TRP D C 1
ATOM 1325 O O . TRP A 1 166 ? -12.432 -8.275 -64.501 1.00 15.85 166 TRP D O 1
ATOM 1336 N N . SER A 1 167 ? -12.423 -6.606 -65.982 1.00 13.78 167 SER D N 1
ATOM 1337 C CA . SER A 1 167 ? -12.022 -5.605 -65.024 1.00 13.24 167 SER D CA 1
ATOM 1338 C C . SER A 1 167 ? -12.533 -4.227 -65.337 1.00 13.99 167 SER D C 1
ATOM 1339 O O . SER A 1 167 ? -12.383 -3.739 -66.459 1.00 14.10 167 SER D O 1
ATOM 1342 N N . VAL A 1 168 ? -13.058 -3.555 -64.287 1.00 13.05 168 VAL D N 1
ATOM 1343 C CA . VAL A 1 168 ? -13.483 -2.192 -64.446 1.00 12.89 168 VAL D CA 1
ATOM 1344 C C . VAL A 1 168 ? -12.307 -1.243 -64.541 1.00 13.34 168 VAL D C 1
ATOM 1345 O O . VAL A 1 168 ? -11.402 -1.253 -63.685 1.00 13.80 168 VAL D O 1
ATOM 1349 N N . GLY A 1 169 ? -12.361 -0.342 -65.520 1.00 14.77 169 GLY D N 1
ATOM 1350 C CA . GLY A 1 169 ? -11.395 0.784 -65.631 1.00 14.67 169 GLY D CA 1
ATOM 1351 C C . GLY A 1 169 ? -12.014 1.866 -66.494 1.00 17.06 169 GLY D C 1
ATOM 1352 O O . GLY A 1 169 ? -12.916 1.581 -67.289 1.00 18.52 169 GLY D O 1
ATOM 1353 N N . ARG A 1 170 ? -11.629 3.104 -66.296 1.00 14.54 170 ARG D N 1
ATOM 1354 C CA . ARG A 1 170 ? -12.242 4.218 -67.037 1.00 15.96 170 ARG D CA 1
ATOM 1355 C C . ARG A 1 170 ? -11.706 4.315 -68.487 1.00 14.40 170 ARG D C 1
ATOM 1356 O O . ARG A 1 170 ? -10.544 4.042 -68.751 1.00 16.36 170 ARG D O 1
ATOM 1364 N N . LEU A 1 171 ? -12.527 4.844 -69.370 1.00 13.55 171 LEU D N 1
ATOM 1365 C CA . LEU A 1 171 ? -12.158 5.108 -70.748 1.00 14.07 171 LEU D CA 1
ATOM 1366 C C . LEU A 1 171 ? -12.758 6.396 -71.240 1.00 15.00 171 LEU D C 1
ATOM 1367 O O . LEU A 1 171 ? -13.973 6.578 -71.339 1.00 15.80 171 LEU D O 1
ATOM 1372 N N . MET A 1 172 ? -11.886 7.302 -71.547 1.00 14.80 172 MET D N 1
ATOM 1373 C CA . MET A 1 172 ? -12.210 8.643 -72.067 1.00 14.45 172 MET D CA 1
ATOM 1374 C C . MET A 1 172 ? -12.376 8.576 -73.567 1.00 15.45 172 MET D C 1
ATOM 1375 O O . MET A 1 172 ? -11.649 7.859 -74.262 1.00 16.54 172 MET D O 1
ATOM 1380 N N . LEU A 1 173 ? -13.343 9.343 -74.037 1.00 17.93 173 LEU D N 1
ATOM 1381 C CA . LEU A 1 173 ? -13.529 9.480 -75.452 1.00 17.50 173 LEU D CA 1
ATOM 1382 C C . LEU A 1 173 ? -12.457 10.376 -76.045 1.00 16.89 173 LEU D C 1
ATOM 1383 O O . LEU A 1 173 ? -12.262 11.497 -75.622 1.00 16.07 173 LEU D O 1
ATOM 1388 N N . VAL A 1 174 ? -11.788 9.877 -77.104 1.00 15.93 174 VAL D N 1
ATOM 1389 C CA . VAL A 1 174 ? -10.719 10.691 -77.811 1.00 17.55 174 VAL D CA 1
ATOM 1390 C C . VAL A 1 174 ? -11.269 11.160 -79.157 1.00 18.91 174 VAL D C 1
ATOM 1391 O O . VAL A 1 174 ? -11.130 12.338 -79.511 1.00 19.18 174 VAL D O 1
ATOM 1395 N N . ASP A 1 175 ? -11.966 10.244 -79.853 1.00 19.97 175 ASP D N 1
ATOM 1396 C CA . ASP A 1 175 ? -12.555 10.546 -81.158 1.00 19.22 175 ASP D CA 1
ATOM 1397 C C . ASP A 1 175 ? -13.611 9.526 -81.549 1.00 18.38 175 ASP D C 1
ATOM 1398 O O . ASP A 1 175 ? -13.936 8.608 -80.774 1.00 19.88 175 ASP D O 1
ATOM 1403 N N . ARG A 1 176 ? -14.154 9.650 -82.764 1.00 19.82 176 ARG D N 1
ATOM 1404 C CA . ARG A 1 176 ? -15.198 8.737 -83.220 1.00 19.83 176 ARG D CA 1
ATOM 1405 C C . ARG A 1 176 ? -14.977 7.267 -83.063 1.00 17.08 176 ARG D C 1
ATOM 1406 O O . ARG A 1 176 ? -15.949 6.522 -82.975 1.00 18.45 176 ARG D O 1
ATOM 1414 N N . ASN A 1 177 ? -13.717 6.824 -83.116 1.00 18.01 177 ASN D N 1
ATOM 1415 C CA . ASN A 1 177 ? -13.392 5.442 -82.840 1.00 17.14 177 ASN D CA 1
ATOM 1416 C C . ASN A 1 177 ? -12.116 5.163 -81.990 1.00 16.57 177 ASN D C 1
ATOM 1417 O O . ASN A 1 177 ? -11.541 4.087 -82.133 1.00 16.97 177 ASN D O 1
ATOM 1422 N N . THR A 1 178 ? -11.855 5.977 -80.965 1.00 15.87 178 THR D N 1
ATOM 1423 C CA . THR A 1 178 ? -10.711 5.795 -80.136 1.00 16.80 178 THR D CA 1
ATOM 1424 C C . THR A 1 178 ? -11.091 6.291 -78.774 1.00 15.98 178 THR D C 1
ATOM 1425 O O . THR A 1 178 ? -11.752 7.345 -78.639 1.00 18.72 178 THR D O 1
ATOM 1429 N N . LEU A 1 179 ? -10.679 5.496 -77.793 1.00 15.95 179 LEU D N 1
ATOM 1430 C CA . LEU A 1 179 ? -10.766 5.869 -76.390 1.00 15.79 179 LEU D CA 1
ATOM 1431 C C . LEU A 1 179 ? -9.383 5.875 -75.816 1.00 15.86 179 LEU D C 1
ATOM 1432 O O . LEU A 1 179 ? -8.454 5.441 -76.464 1.00 16.96 179 LEU D O 1
ATOM 1437 N N . ALA A 1 180 ? -9.239 6.304 -74.562 1.00 16.36 180 ALA D N 1
ATOM 1438 C CA . ALA A 1 180 ? -7.931 6.127 -73.854 1.00 16.54 180 ALA D CA 1
ATOM 1439 C C . ALA A 1 180 ? -8.197 6.036 -72.382 1.00 15.96 180 ALA D C 1
ATOM 1440 O O . ALA A 1 180 ? -9.159 6.598 -71.872 1.00 16.57 180 ALA D O 1
ATOM 1442 N N . GLY A 1 181 ? -7.281 5.377 -71.706 1.00 15.43 181 GLY D N 1
ATOM 1443 C CA . GLY A 1 181 ? -7.481 5.053 -70.306 1.00 16.10 181 GLY D CA 1
ATOM 1444 C C . GLY A 1 181 ? -6.331 4.377 -69.641 1.00 15.73 181 GLY D C 1
ATOM 1445 O O . GLY A 1 181 ? -5.514 3.771 -70.297 1.00 15.32 181 GLY D O 1
ATOM 1446 N N . PRO A 1 182 ? -6.376 4.312 -68.307 1.00 16.33 182 PRO D N 1
ATOM 1447 C CA . PRO A 1 182 ? -5.151 3.779 -67.674 1.00 16.69 182 PRO D CA 1
ATOM 1448 C C . PRO A 1 182 ? -5.160 2.289 -67.640 1.00 17.53 182 PRO D C 1
ATOM 1449 O O . PRO A 1 182 ? -6.259 1.644 -67.558 1.00 19.30 182 PRO D O 1
ATOM 1453 N N . THR A 1 183 ? -3.917 1.735 -67.671 1.00 17.97 183 THR D N 1
ATOM 1454 C CA . THR A 1 183 ? -3.695 0.327 -67.502 1.00 17.36 183 THR D CA 1
ATOM 1455 C C . THR A 1 183 ? -2.638 0.176 -66.423 1.00 18.20 183 THR D C 1
ATOM 1456 O O . THR A 1 183 ? -1.476 -0.013 -66.751 1.00 18.99 183 THR D O 1
ATOM 1460 N N . ILE A 1 184 ? -2.981 0.390 -65.147 1.00 18.71 184 ILE D N 1
ATOM 1461 C CA . ILE A 1 184 ? -1.957 0.416 -64.077 1.00 18.94 184 ILE D CA 1
ATOM 1462 C C . ILE A 1 184 ? -1.263 -0.962 -64.036 1.00 17.23 184 ILE D C 1
ATOM 1463 O O . ILE A 1 184 ? -1.873 -1.989 -64.135 1.00 16.01 184 ILE D O 1
ATOM 1468 N N . PRO A 1 185 ? 0.067 -0.968 -63.849 1.00 18.35 185 PRO D N 1
ATOM 1469 C CA . PRO A 1 185 ? 0.766 -2.244 -64.065 1.00 17.65 185 PRO D CA 1
ATOM 1470 C C . PRO A 1 185 ? 0.531 -3.340 -63.118 1.00 16.26 185 PRO D C 1
ATOM 1471 O O . PRO A 1 185 ? 0.792 -4.508 -63.488 1.00 19.19 185 PRO D O 1
ATOM 1475 N N . THR A 1 186 ? 0.022 -3.031 -61.906 1.00 16.57 186 THR D N 1
ATOM 1476 C CA . THR A 1 186 ? -0.375 -4.005 -60.946 1.00 15.62 186 THR D CA 1
ATOM 1477 C C . THR A 1 186 ? -1.850 -4.459 -61.128 1.00 15.29 186 THR D C 1
ATOM 1478 O O . THR A 1 186 ? -2.307 -5.382 -60.478 1.00 18.05 186 THR D O 1
ATOM 1482 N N . GLN A 1 187 ? -2.590 -3.814 -62.000 1.00 13.89 187 GLN D N 1
ATOM 1483 C CA . GLN A 1 187 ? -3.976 -4.255 -62.296 1.00 14.69 187 GLN D CA 1
ATOM 1484 C C . GLN A 1 187 ? -3.914 -5.388 -63.352 1.00 16.22 187 GLN D C 1
ATOM 1485 O O . GLN A 1 187 ? -2.990 -5.416 -64.185 1.00 17.32 187 GLN D O 1
ATOM 1491 N N . HIS A 1 188 ? -4.934 -6.237 -63.394 1.00 17.57 188 HIS D N 1
ATOM 1492 C CA . HIS A 1 188 ? -4.891 -7.382 -64.328 1.00 16.09 188 HIS D CA 1
ATOM 1493 C C . HIS A 1 188 ? -4.892 -6.993 -65.805 1.00 17.60 188 HIS D C 1
ATOM 1494 O O . HIS A 1 188 ? -4.257 -7.671 -66.609 1.00 17.94 188 HIS D O 1
ATOM 1501 N N . ILE A 1 189 ? -5.488 -5.866 -66.156 1.00 16.45 189 ILE D N 1
ATOM 1502 C CA . ILE A 1 189 ? -5.336 -5.339 -67.503 1.00 17.22 189 ILE D CA 1
ATOM 1503 C C . ILE A 1 189 ? -3.880 -4.987 -67.866 1.00 17.73 189 ILE D C 1
ATOM 1504 O O . ILE A 1 189 ? -3.432 -5.342 -69.004 1.00 19.73 189 ILE D O 1
ATOM 1509 N N . GLY A 1 190 ? -3.162 -4.375 -66.922 1.00 17.50 190 GLY D N 1
ATOM 1510 C CA . GLY A 1 190 ? -1.708 -4.044 -67.104 1.00 17.74 190 GLY D CA 1
ATOM 1511 C C . GLY A 1 190 ? -0.895 -5.291 -67.247 1.00 17.30 190 GLY D C 1
ATOM 1512 O O . GLY A 1 190 ? -0.206 -5.415 -68.221 1.00 20.11 190 GLY D O 1
ATOM 1513 N N . ILE A 1 191 ? -1.027 -6.218 -66.315 1.00 19.21 191 ILE D N 1
ATOM 1514 C CA . ILE A 1 191 ? -0.386 -7.523 -66.385 1.00 19.78 191 ILE D CA 1
ATOM 1515 C C . ILE A 1 191 ? -0.581 -8.250 -67.726 1.00 21.35 191 ILE D C 1
ATOM 1516 O O . ILE A 1 191 ? 0.416 -8.665 -68.357 1.00 21.42 191 ILE D O 1
ATOM 1521 N N . ILE A 1 192 ? -1.840 -8.356 -68.187 1.00 18.82 192 ILE D N 1
ATOM 1522 C CA . ILE A 1 192 ? -2.112 -9.035 -69.441 1.00 20.33 192 ILE D CA 1
ATOM 1523 C C . ILE A 1 192 ? -1.639 -8.287 -70.701 1.00 21.10 192 ILE D C 1
ATOM 1524 O O . ILE A 1 192 ? -1.131 -8.918 -71.633 1.00 23.88 192 ILE D O 1
ATOM 1529 N N . ARG A 1 193 ? -1.779 -6.973 -70.716 1.00 21.48 193 ARG D N 1
ATOM 1530 C CA . ARG A 1 193 ? -1.214 -6.149 -71.760 1.00 22.61 193 ARG D CA 1
ATOM 1531 C C . ARG A 1 193 ? 0.329 -6.364 -71.859 1.00 22.92 193 ARG D C 1
ATOM 1532 O O . ARG A 1 193 ? 0.921 -6.377 -72.967 1.00 22.90 193 ARG D O 1
ATOM 1540 N N . GLU A 1 194 ? 0.994 -6.531 -70.722 1.00 21.71 194 GLU D N 1
ATOM 1541 C CA . GLU A 1 194 ? 2.436 -6.739 -70.755 1.00 23.59 194 GLU D CA 1
ATOM 1542 C C . GLU A 1 194 ? 2.803 -8.123 -71.354 1.00 25.30 194 GLU D C 1
ATOM 1543 O O . GLU A 1 194 ? 3.873 -8.327 -72.007 1.00 21.85 194 GLU D O 1
ATOM 1549 N N . GLN A 1 195 ? 1.927 -9.093 -71.147 1.00 24.65 195 GLN D N 1
ATOM 1550 C CA . GLN A 1 195 ? 2.181 -10.403 -71.705 1.00 25.42 195 GLN D CA 1
ATOM 1551 C C . GLN A 1 195 ? 2.114 -10.291 -73.227 1.00 27.43 195 GLN D C 1
ATOM 1552 O O . GLN A 1 195 ? 2.980 -10.873 -73.940 1.00 24.92 195 GLN D O 1
ATOM 1558 N N . TRP A 1 196 ? 1.131 -9.524 -73.752 1.00 24.79 196 TRP D N 1
ATOM 1559 C CA . TRP A 1 196 ? 1.047 -9.336 -75.207 1.00 24.38 196 TRP D CA 1
ATOM 1560 C C . TRP A 1 196 ? 2.239 -8.526 -75.710 1.00 26.51 196 TRP D C 1
ATOM 1561 O O . TRP A 1 196 ? 2.688 -8.742 -76.821 1.00 25.59 196 TRP D O 1
ATOM 1572 N N . ARG A 1 197 ? 2.674 -7.523 -74.946 1.00 25.18 197 ARG D N 1
ATOM 1573 C CA . ARG A 1 197 ? 3.788 -6.692 -75.354 1.00 29.83 197 ARG D CA 1
ATOM 1574 C C . ARG A 1 197 ? 5.032 -7.569 -75.506 1.00 33.03 197 ARG D C 1
ATOM 1575 O O . ARG A 1 197 ? 5.849 -7.306 -76.392 1.00 33.79 197 ARG D O 1
ATOM 1583 N N . ARG A 1 198 ? 5.194 -8.583 -74.668 1.00 33.06 198 ARG D N 1
ATOM 1584 C CA . ARG A 1 198 ? 6.408 -9.415 -74.758 1.00 33.26 198 ARG D CA 1
ATOM 1585 C C . ARG A 1 198 ? 6.368 -10.199 -76.088 1.00 37.72 198 ARG D C 1
ATOM 1586 O O . ARG A 1 198 ? 7.427 -10.577 -76.558 1.00 38.45 198 ARG D O 1
ATOM 1590 N N . LEU A 1 199 ? 5.188 -10.388 -76.710 1.00 34.89 199 LEU D N 1
ATOM 1591 C CA . LEU A 1 199 ? 5.098 -10.957 -78.090 1.00 32.95 199 LEU D CA 1
ATOM 1592 C C . LEU A 1 199 ? 5.149 -9.964 -79.232 1.00 28.22 199 LEU D C 1
ATOM 1593 O O . LEU A 1 199 ? 4.986 -10.373 -80.364 1.00 28.49 199 LEU D O 1
ATOM 1598 N N . GLY A 1 200 ? 5.354 -8.675 -78.957 1.00 27.97 200 GLY D N 1
ATOM 1599 C CA . GLY A 1 200 ? 5.390 -7.639 -79.978 1.00 26.88 200 GLY D CA 1
ATOM 1600 C C . GLY A 1 200 ? 4.045 -7.189 -80.483 1.00 27.28 200 GLY D C 1
ATOM 1601 O O . GLY A 1 200 ? 3.984 -6.483 -81.514 1.00 27.48 200 GLY D O 1
ATOM 1602 N N . LYS A 1 201 ? 2.995 -7.454 -79.686 1.00 24.80 201 LYS D N 1
ATOM 1603 C CA . LYS A 1 201 ? 1.596 -7.359 -80.127 1.00 22.25 201 LYS D CA 1
ATOM 1604 C C . LYS A 1 201 ? 0.695 -6.449 -79.261 1.00 23.42 201 LYS D C 1
ATOM 1605 O O . LYS A 1 201 ? 0.869 -6.402 -77.995 1.00 22.24 201 LYS D O 1
ATOM 1611 N N . PRO A 1 202 ? -0.216 -5.717 -79.911 1.00 23.29 202 PRO D N 1
ATOM 1612 C CA . PRO A 1 202 ? -1.196 -5.003 -79.114 1.00 22.60 202 PRO D CA 1
ATOM 1613 C C . PRO A 1 202 ? -2.153 -5.968 -78.474 1.00 24.72 202 PRO D C 1
ATOM 1614 O O . PRO A 1 202 ? -2.126 -7.164 -78.763 1.00 26.72 202 PRO D O 1
ATOM 1618 N N . THR A 1 203 ? -2.994 -5.483 -77.546 1.00 21.17 203 THR D N 1
ATOM 1619 C CA . THR A 1 203 ? -3.776 -6.416 -76.765 1.00 21.35 203 THR D CA 1
ATOM 1620 C C . THR A 1 203 ? -5.157 -6.498 -77.304 1.00 20.77 203 THR D C 1
ATOM 1621 O O . THR A 1 203 ? -5.810 -5.485 -77.382 1.00 19.83 203 THR D O 1
ATOM 1625 N N . PRO A 1 204 ? -5.607 -7.695 -77.712 1.00 22.11 204 PRO D N 1
ATOM 1626 C CA . PRO A 1 204 ? -7.001 -7.698 -78.197 1.00 22.82 204 PRO D CA 1
ATOM 1627 C C . PRO A 1 204 ? -7.923 -7.373 -77.042 1.00 20.37 204 PRO D C 1
ATOM 1628 O O . PRO A 1 204 ? -7.677 -7.827 -75.943 1.00 19.49 204 PRO D O 1
ATOM 1632 N N . TRP A 1 205 ? -9.033 -6.674 -77.309 1.00 18.37 205 TRP D N 1
ATOM 1633 C CA . TRP A 1 205 ? -9.757 -6.113 -76.198 1.00 15.77 205 TRP D CA 1
ATOM 1634 C C . TRP A 1 205 ? -11.210 -5.883 -76.595 1.00 15.06 205 TRP D C 1
ATOM 1635 O O . TRP A 1 205 ? -11.545 -5.689 -77.766 1.00 16.78 205 TRP D O 1
ATOM 1646 N N . ALA A 1 206 ? -12.046 -5.922 -75.582 1.00 15.88 206 ALA D N 1
ATOM 1647 C CA . ALA A 1 206 ? -13.420 -5.446 -75.676 1.00 14.66 206 ALA D CA 1
ATOM 1648 C C . ALA A 1 206 ? -13.782 -4.752 -74.359 1.00 15.27 206 ALA D C 1
ATOM 1649 O O . ALA A 1 206 ? -13.106 -4.941 -73.327 1.00 14.39 206 ALA D O 1
ATOM 1651 N N . MET A 1 207 ? -14.873 -3.971 -74.383 1.00 16.25 207 MET D N 1
ATOM 1652 C CA . MET A 1 207 ? -15.471 -3.469 -73.161 1.00 15.18 207 MET D CA 1
ATOM 1653 C C . MET A 1 207 ? -16.988 -3.753 -73.176 1.00 14.10 207 MET D C 1
ATOM 1654 O O . MET A 1 207 ? -17.664 -3.504 -74.205 1.00 16.03 207 MET D O 1
ATOM 1659 N N . ALA A 1 208 ? -17.506 -4.218 -72.022 1.00 12.76 208 ALA D N 1
ATOM 1660 C CA . ALA A 1 208 ? -19.001 -4.500 -71.914 1.00 12.48 208 ALA D CA 1
ATOM 1661 C C . ALA A 1 208 ? -19.560 -3.443 -71.017 1.00 12.25 208 ALA D C 1
ATOM 1662 O O . ALA A 1 208 ? -19.066 -3.272 -69.867 1.00 13.18 208 ALA D O 1
ATOM 1664 N N . LEU A 1 209 ? -20.654 -2.791 -71.440 1.00 13.04 209 LEU D N 1
ATOM 1665 C CA . LEU A 1 209 ? -21.155 -1.719 -70.655 1.00 12.27 209 LEU D CA 1
ATOM 1666 C C . LEU A 1 209 ? -22.639 -2.031 -70.551 1.00 13.69 209 LEU D C 1
ATOM 1667 O O . LEU A 1 209 ? -23.213 -2.434 -71.564 1.00 14.77 209 LEU D O 1
ATOM 1672 N N . GLY A 1 210 ? -23.233 -1.819 -69.387 1.00 11.03 210 GLY D N 1
ATOM 1673 C CA . GLY A 1 210 ? -24.583 -2.395 -69.167 1.00 12.22 210 GLY D CA 1
ATOM 1674 C C . GLY A 1 210 ? -24.535 -3.907 -69.201 1.00 13.07 210 GLY D C 1
ATOM 1675 O O . GLY A 1 210 ? -25.430 -4.580 -69.728 1.00 16.06 210 GLY D O 1
ATOM 1676 N N . ALA A 1 211 ? -23.481 -4.446 -68.573 1.00 14.25 211 ALA D N 1
ATOM 1677 C CA . ALA A 1 211 ? -23.187 -5.893 -68.416 1.00 15.29 211 ALA D CA 1
ATOM 1678 C C . ALA A 1 211 ? -24.031 -6.502 -67.301 1.00 15.39 211 ALA D C 1
ATOM 1679 O O . ALA A 1 211 ? -24.528 -5.785 -66.457 1.00 14.95 211 ALA D O 1
ATOM 1681 N N . PRO A 1 212 ? -24.138 -7.859 -67.225 1.00 17.30 212 PRO D N 1
ATOM 1682 C CA . PRO A 1 212 ? -24.770 -8.477 -66.078 1.00 16.38 212 PRO D CA 1
ATOM 1683 C C . PRO A 1 212 ? -24.249 -7.847 -64.768 1.00 15.63 212 PRO D C 1
ATOM 1684 O O . PRO A 1 212 ? -23.014 -7.804 -64.602 1.00 14.61 212 PRO D O 1
ATOM 1688 N N . PRO A 1 213 ? -25.160 -7.348 -63.897 1.00 14.64 213 PRO D N 1
ATOM 1689 C CA . PRO A 1 213 ? -24.734 -6.625 -62.664 1.00 15.11 213 PRO D CA 1
ATOM 1690 C C . PRO A 1 213 ? -23.731 -7.430 -61.812 1.00 13.90 213 PRO D C 1
ATOM 1691 O O . PRO A 1 213 ? -22.607 -6.917 -61.351 1.00 14.22 213 PRO D O 1
ATOM 1695 N N . ALA A 1 214 ? -23.931 -8.759 -61.754 1.00 11.80 214 ALA D N 1
ATOM 1696 C CA . ALA A 1 214 ? -22.937 -9.577 -60.978 1.00 13.54 214 ALA D CA 1
ATOM 1697 C C . ALA A 1 214 ? -21.595 -9.618 -61.639 1.00 14.63 214 ALA D C 1
ATOM 1698 O O . ALA A 1 214 ? -20.561 -9.702 -60.905 1.00 14.12 214 ALA D O 1
ATOM 1700 N N . ALA A 1 215 ? -21.567 -9.595 -62.972 1.00 15.55 215 ALA D N 1
ATOM 1701 C CA . ALA A 1 215 ? -20.235 -9.591 -63.682 1.00 16.80 215 ALA D CA 1
ATOM 1702 C C . ALA A 1 215 ? -19.597 -8.244 -63.506 1.00 12.87 215 ALA D C 1
ATOM 1703 O O . ALA A 1 215 ? -18.359 -8.089 -63.420 1.00 15.07 215 ALA D O 1
ATOM 1705 N N . LEU A 1 216 ? -20.430 -7.212 -63.482 1.00 12.98 216 LEU D N 1
ATOM 1706 C CA . LEU A 1 216 ? -19.853 -5.845 -63.252 1.00 12.71 216 LEU D CA 1
ATOM 1707 C C . LEU A 1 216 ? -19.194 -5.809 -61.874 1.00 14.00 216 LEU D C 1
ATOM 1708 O O . LEU A 1 216 ? -17.966 -5.429 -61.742 1.00 13.02 216 LEU D O 1
ATOM 1713 N N . ALA A 1 217 ? -19.922 -6.241 -60.857 1.00 13.04 217 ALA D N 1
ATOM 1714 C CA . ALA A 1 217 ? -19.325 -6.355 -59.501 1.00 12.88 217 ALA D CA 1
ATOM 1715 C C . ALA A 1 217 ? -18.007 -7.133 -59.454 1.00 13.93 217 ALA D C 1
ATOM 1716 O O . ALA A 1 217 ? -17.011 -6.670 -58.874 1.00 15.30 217 ALA D O 1
ATOM 1718 N N . ALA A 1 218 ? -18.011 -8.364 -60.018 1.00 15.14 218 ALA D N 1
ATOM 1719 C CA . ALA A 1 218 ? -16.797 -9.164 -60.080 1.00 15.12 218 ALA D CA 1
ATOM 1720 C C . ALA A 1 218 ? -15.685 -8.506 -60.882 1.00 13.35 218 ALA D C 1
ATOM 1721 O O . ALA A 1 218 ? -14.462 -8.562 -60.507 1.00 13.27 218 ALA D O 1
ATOM 1723 N N . ALA A 1 219 ? -16.051 -7.822 -61.968 1.00 12.60 219 ALA D N 1
ATOM 1724 C CA . ALA A 1 219 ? -15.068 -7.046 -62.693 1.00 12.72 219 ALA D CA 1
ATOM 1725 C C . ALA A 1 219 ? -14.428 -5.976 -61.800 1.00 13.22 219 ALA D C 1
ATOM 1726 O O . ALA A 1 219 ? -13.227 -5.633 -61.948 1.00 10.92 219 ALA D O 1
ATOM 1728 N N . GLY A 1 220 ? -15.217 -5.503 -60.834 1.00 13.06 220 GLY D N 1
ATOM 1729 C CA . GLY A 1 220 ? -14.729 -4.522 -59.833 1.00 12.61 220 GLY D CA 1
ATOM 1730 C C . GLY A 1 220 ? -13.970 -5.081 -58.642 1.00 13.47 220 GLY D C 1
ATOM 1731 O O . GLY A 1 220 ? -13.583 -4.305 -57.734 1.00 13.94 220 GLY D O 1
ATOM 1732 N N . MET A 1 221 ? -13.708 -6.416 -58.613 1.00 12.13 221 MET D N 1
ATOM 1733 C CA . MET A 1 221 ? -13.173 -7.115 -57.435 1.00 12.83 221 MET D CA 1
ATOM 1734 C C . MET A 1 221 ? -11.753 -7.559 -57.640 1.00 12.22 221 MET D C 1
ATOM 1735 O O . MET A 1 221 ? -11.466 -8.145 -58.676 1.00 13.36 221 MET D O 1
ATOM 1740 N N . PRO A 1 222 ? -10.904 -7.318 -56.673 1.00 11.37 222 PRO D N 1
ATOM 1741 C CA . PRO A 1 222 ? -9.497 -7.801 -56.849 1.00 11.24 222 PRO D CA 1
ATOM 1742 C C . PRO A 1 222 ? -9.324 -9.286 -56.520 1.00 11.31 222 PRO D C 1
ATOM 1743 O O . PRO A 1 222 ? -8.626 -9.669 -55.533 1.00 12.47 222 PRO D O 1
ATOM 1747 N N . LEU A 1 223 ? -10.024 -10.145 -57.253 1.00 12.21 223 LEU D N 1
ATOM 1748 C CA . LEU A 1 223 ? -9.698 -11.568 -57.224 1.00 14.43 223 LEU D CA 1
ATOM 1749 C C . LEU A 1 223 ? -8.188 -11.818 -57.510 1.00 15.66 223 LEU D C 1
ATOM 1750 O O . LEU A 1 223 ? -7.518 -11.058 -58.232 1.00 13.19 223 LEU D O 1
ATOM 1755 N N . PRO A 1 224 ? -7.659 -12.923 -56.990 1.00 15.78 224 PRO D N 1
ATOM 1756 C CA . PRO A 1 224 ? -6.237 -13.192 -57.220 1.00 18.65 224 PRO D CA 1
ATOM 1757 C C . PRO A 1 224 ? -5.888 -13.302 -58.705 1.00 17.43 224 PRO D C 1
ATOM 1758 O O . PRO A 1 224 ? -6.758 -13.600 -59.544 1.00 18.48 224 PRO D O 1
ATOM 1762 N N . GLU A 1 225 ? -4.629 -13.051 -58.973 1.00 16.72 225 GLU D N 1
ATOM 1763 C CA . GLU A 1 225 ? -4.108 -13.161 -60.313 1.00 17.63 225 GLU D CA 1
ATOM 1764 C C . GLU A 1 225 ? -4.382 -14.574 -60.867 1.00 15.95 225 GLU D C 1
ATOM 1765 O O . GLU A 1 225 ? -4.374 -15.587 -60.170 1.00 18.36 225 GLU D O 1
ATOM 1771 N N . GLY A 1 226 ? -4.703 -14.608 -62.139 1.00 17.24 226 GLY D N 1
ATOM 1772 C CA . GLY A 1 226 ? -5.046 -15.865 -62.825 1.00 19.28 226 GLY D CA 1
ATOM 1773 C C . GLY A 1 226 ? -6.440 -16.438 -62.654 1.00 20.54 226 GLY D C 1
ATOM 1774 O O . GLY A 1 226 ? -6.753 -17.490 -63.245 1.00 23.84 226 GLY D O 1
ATOM 1775 N N . VAL A 1 227 ? -7.276 -15.817 -61.820 1.00 20.35 227 VAL D N 1
ATOM 1776 C CA . VAL A 1 227 ? -8.628 -16.295 -61.575 1.00 18.81 227 VAL D CA 1
ATOM 1777 C C . VAL A 1 227 ? -9.550 -15.605 -62.591 1.00 18.85 227 VAL D C 1
ATOM 1778 O O . VAL A 1 227 ? -9.659 -14.346 -62.683 1.00 18.03 227 VAL D O 1
ATOM 1782 N N . SER A 1 228 ? -10.171 -16.403 -63.438 1.00 20.26 228 SER D N 1
ATOM 1783 C CA . SER A 1 228 ? -11.138 -15.872 -64.386 1.00 21.75 228 SER D CA 1
ATOM 1784 C C . SER A 1 228 ? -12.404 -15.356 -63.717 1.00 17.64 228 SER D C 1
ATOM 1785 O O . SER A 1 228 ? -13.173 -16.084 -63.136 1.00 18.54 228 SER D O 1
ATOM 1788 N N . GLU A 1 229 ? -12.624 -14.041 -63.832 1.00 16.35 229 GLU D N 1
ATOM 1789 C CA . GLU A 1 229 ? -13.853 -13.454 -63.259 1.00 15.99 229 GLU D CA 1
ATOM 1790 C C . GLU A 1 229 ? -15.157 -14.176 -63.700 1.00 15.36 229 GLU D C 1
ATOM 1791 O O . GLU A 1 229 ? -16.033 -14.384 -62.862 1.00 19.60 229 GLU D O 1
ATOM 1797 N N . ALA A 1 230 ? -15.227 -14.584 -64.954 1.00 18.68 230 ALA D N 1
ATOM 1798 C CA . ALA A 1 230 ? -16.460 -15.175 -65.524 1.00 18.62 230 ALA D CA 1
ATOM 1799 C C . ALA A 1 230 ? -16.928 -16.430 -64.739 1.00 19.27 230 ALA D C 1
ATOM 1800 O O . ALA A 1 230 ? -18.158 -16.633 -64.487 1.00 19.50 230 ALA D O 1
ATOM 1802 N N . GLY A 1 231 ? -15.944 -17.260 -64.382 1.00 20.22 231 GLY D N 1
ATOM 1803 C CA . GLY A 1 231 ? -16.219 -18.471 -63.652 1.00 21.97 231 GLY D CA 1
ATOM 1804 C C . GLY A 1 231 ? -16.575 -18.227 -62.200 1.00 21.02 231 GLY D C 1
ATOM 1805 O O . GLY A 1 231 ? -17.319 -18.961 -61.612 1.00 22.82 231 GLY D O 1
ATOM 1806 N N . TYR A 1 232 ? -16.041 -17.149 -61.620 1.00 18.55 232 TYR D N 1
ATOM 1807 C CA . TYR A 1 232 ? -16.395 -16.716 -60.275 1.00 16.78 232 TYR D CA 1
ATOM 1808 C C . TYR A 1 232 ? -17.849 -16.239 -60.251 1.00 16.45 232 TYR D C 1
ATOM 1809 O O . TYR A 1 232 ? -18.618 -16.638 -59.386 1.00 17.02 232 TYR D O 1
ATOM 1818 N N . VAL A 1 233 ? -18.236 -15.460 -61.256 1.00 17.27 233 VAL D N 1
ATOM 1819 C CA . VAL A 1 233 ? -19.604 -15.002 -61.406 1.00 18.13 233 VAL D CA 1
ATOM 1820 C C . VAL A 1 233 ? -20.581 -16.174 -61.528 1.00 18.88 233 VAL D C 1
ATOM 1821 O O . VAL A 1 233 ? -21.713 -16.188 -60.925 1.00 19.28 233 VAL D O 1
ATOM 1825 N N . GLY A 1 234 ? -20.200 -17.149 -62.347 1.00 20.72 234 GLY D N 1
ATOM 1826 C CA . GLY A 1 234 ? -21.035 -18.335 -62.456 1.00 22.00 234 GLY D CA 1
ATOM 1827 C C . GLY A 1 234 ? -21.212 -19.020 -61.098 1.00 19.67 234 GLY D C 1
ATOM 1828 O O . GLY A 1 234 ? -22.331 -19.309 -60.670 1.00 17.51 234 GLY D O 1
ATOM 1829 N N . ALA A 1 235 ? -20.102 -19.207 -60.377 1.00 18.03 235 ALA D N 1
ATOM 1830 C CA . ALA A 1 235 ? -20.189 -19.765 -59.039 1.00 20.11 235 ALA D CA 1
ATOM 1831 C C . ALA A 1 235 ? -21.114 -18.984 -58.118 1.00 21.22 235 ALA D C 1
ATOM 1832 O O . ALA A 1 235 ? -21.851 -19.556 -57.392 1.00 20.34 235 ALA D O 1
ATOM 1834 N N . LEU A 1 236 ? -21.093 -17.659 -58.184 1.00 20.18 236 LEU D N 1
ATOM 1835 C CA . LEU A 1 236 ? -21.836 -16.791 -57.321 1.00 19.67 236 LEU D CA 1
ATOM 1836 C C . LEU A 1 236 ? -23.342 -16.824 -57.550 1.00 20.57 236 LEU D C 1
ATOM 1837 O O . LEU A 1 236 ? -24.113 -16.800 -56.627 1.00 23.00 236 LEU D O 1
ATOM 1842 N N . VAL A 1 237 ? -23.734 -16.903 -58.802 1.00 22.59 237 VAL D N 1
ATOM 1843 C CA . VAL A 1 237 ? -25.147 -16.902 -59.118 1.00 25.02 237 VAL D CA 1
ATOM 1844 C C . VAL A 1 237 ? -25.614 -18.346 -59.327 1.00 25.21 237 VAL D C 1
ATOM 1845 O O . VAL A 1 237 ? -26.836 -18.589 -59.421 1.00 25.11 237 VAL D O 1
ATOM 1849 N N . GLY A 1 238 ? -24.675 -19.286 -59.392 1.00 23.99 238 GLY D N 1
ATOM 1850 C CA . GLY A 1 238 ? -24.981 -20.723 -59.455 1.00 27.81 238 GLY D CA 1
ATOM 1851 C C . GLY A 1 238 ? -25.416 -21.242 -60.811 1.00 29.69 238 GLY D C 1
ATOM 1852 O O . GLY A 1 238 ? -25.918 -22.351 -60.903 1.00 28.73 238 GLY D O 1
ATOM 1853 N N . GLU A 1 239 ? -25.185 -20.450 -61.863 1.00 33.85 239 GLU D N 1
ATOM 1854 C CA . GLU A 1 239 ? -25.342 -20.870 -63.262 1.00 34.64 239 GLU D CA 1
ATOM 1855 C C . GLU A 1 239 ? -24.413 -20.060 -64.190 1.00 37.19 239 GLU D C 1
ATOM 1856 O O . GLU A 1 239 ? -23.970 -18.957 -63.796 1.00 32.68 239 GLU D O 1
ATOM 1862 N N . PRO A 1 240 ? -24.185 -20.551 -65.445 1.00 38.72 240 PRO D N 1
ATOM 1863 C CA . PRO A 1 240 ? -23.292 -19.813 -66.329 1.00 35.93 240 PRO D CA 1
ATOM 1864 C C . PRO A 1 240 ? -23.788 -18.430 -66.795 1.00 31.77 240 PRO D C 1
ATOM 1865 O O . PRO A 1 240 ? -25.002 -18.191 -67.020 1.00 33.53 240 PRO D O 1
ATOM 1869 N N . VAL A 1 241 ? -22.813 -17.529 -66.949 1.00 22.49 241 VAL D N 1
ATOM 1870 C CA . VAL A 1 241 ? -22.967 -16.375 -67.694 1.00 22.35 241 VAL D CA 1
ATOM 1871 C C . VAL A 1 241 ? -22.995 -16.793 -69.175 1.00 21.26 241 VAL D C 1
ATOM 1872 O O . VAL A 1 241 ? -22.070 -17.434 -69.660 1.00 24.23 241 VAL D O 1
ATOM 1876 N N . GLU A 1 242 ? -24.044 -16.397 -69.887 1.00 20.91 242 GLU D N 1
ATOM 1877 C CA . GLU A 1 242 ? -24.155 -16.626 -71.324 1.00 21.28 242 GLU D CA 1
ATOM 1878 C C . GLU A 1 242 ? -23.365 -15.588 -72.073 1.00 24.68 242 GLU D C 1
ATOM 1879 O O . GLU A 1 242 ? -23.485 -14.399 -71.806 1.00 23.98 242 GLU D O 1
ATOM 1885 N N . VAL A 1 243 ? -22.506 -16.035 -72.994 1.00 23.21 243 VAL D N 1
ATOM 1886 C CA . VAL A 1 243 ? -21.570 -15.166 -73.691 1.00 21.45 243 VAL D CA 1
ATOM 1887 C C . VAL A 1 243 ? -21.662 -15.420 -75.215 1.00 24.52 243 VAL D C 1
ATOM 1888 O O . VAL A 1 243 ? -22.150 -16.503 -75.647 1.00 24.50 243 VAL D O 1
ATOM 1892 N N . VAL A 1 244 ? -21.221 -14.427 -75.976 1.00 19.78 244 VAL D N 1
ATOM 1893 C CA . VAL A 1 244 ? -21.126 -14.473 -77.410 1.00 19.98 244 VAL D CA 1
ATOM 1894 C C . VAL A 1 244 ? -19.768 -13.998 -77.853 1.00 25.23 244 VAL D C 1
ATOM 1895 O O . VAL A 1 244 ? -19.097 -13.292 -77.100 1.00 25.53 244 VAL D O 1
ATOM 1899 N N . ARG A 1 245 ? -19.338 -14.363 -79.070 1.00 23.42 245 ARG D N 1
ATOM 1900 C CA . ARG A 1 245 ? -18.075 -13.875 -79.590 1.00 26.80 245 ARG D CA 1
ATOM 1901 C C . ARG A 1 245 ? -18.268 -12.481 -80.091 1.00 23.15 245 ARG D C 1
ATOM 1902 O O . ARG A 1 245 ? -19.292 -12.150 -80.636 1.00 23.96 245 ARG D O 1
ATOM 1910 N N . THR A 1 246 ? -17.230 -11.683 -79.965 1.00 21.96 246 THR D N 1
ATOM 1911 C CA . THR A 1 246 ? -17.200 -10.372 -80.626 1.00 22.08 246 THR D CA 1
ATOM 1912 C C . THR A 1 246 ? -17.248 -10.556 -82.125 1.00 25.02 246 THR D C 1
ATOM 1913 O O . THR A 1 246 ? -17.057 -11.683 -82.645 1.00 27.39 246 THR D O 1
ATOM 1917 N N . GLN A 1 247 ? -17.514 -9.487 -82.830 1.00 27.39 247 GLN D N 1
ATOM 1918 C CA . GLN A 1 247 ? -17.551 -9.576 -84.288 1.00 29.03 247 GLN D CA 1
ATOM 1919 C C . GLN A 1 247 ? -16.164 -9.742 -84.866 1.00 31.58 247 GLN D C 1
ATOM 1920 O O . GLN A 1 247 ? -16.031 -10.396 -85.896 1.00 33.66 247 GLN D O 1
ATOM 1926 N N . THR A 1 248 ? -15.121 -9.221 -84.220 1.00 27.65 248 THR D N 1
ATOM 1927 C CA . THR A 1 248 ? -13.844 -9.023 -84.923 1.00 26.59 248 THR D CA 1
ATOM 1928 C C . THR A 1 248 ? -12.607 -9.664 -84.284 1.00 28.95 248 THR D C 1
ATOM 1929 O O . THR A 1 248 ? -11.570 -9.732 -84.922 1.00 26.45 248 THR D O 1
ATOM 1933 N N . ASN A 1 249 ? -12.669 -10.100 -83.028 1.00 26.21 249 ASN D N 1
ATOM 1934 C CA . ASN A 1 249 ? -11.410 -10.471 -82.348 1.00 24.26 249 ASN D CA 1
ATOM 1935 C C . ASN A 1 249 ? -11.412 -11.710 -81.470 1.00 23.31 249 ASN D C 1
ATOM 1936 O O . ASN A 1 249 ? -10.424 -11.994 -80.763 1.00 24.13 249 ASN D O 1
ATOM 1941 N N . GLY A 1 250 ? -12.492 -12.478 -81.476 1.00 22.81 250 GLY D N 1
ATOM 1942 C CA . GLY A 1 250 ? -12.513 -13.792 -80.834 1.00 22.49 250 GLY D CA 1
ATOM 1943 C C . GLY A 1 250 ? -12.691 -13.815 -79.329 1.00 24.12 250 GLY D C 1
ATOM 1944 O O . GLY A 1 250 ? -12.556 -14.867 -78.726 1.00 28.60 250 GLY D O 1
ATOM 1945 N N . LEU A 1 251 ? -13.003 -12.657 -78.713 1.00 21.28 251 LEU D N 1
ATOM 1946 C CA . LEU A 1 251 ? -13.306 -12.580 -77.257 1.00 20.46 251 LEU D CA 1
ATOM 1947 C C . LEU A 1 251 ? -14.745 -12.929 -77.010 1.00 21.85 251 LEU D C 1
ATOM 1948 O O . LEU A 1 251 ? -15.607 -12.687 -77.913 1.00 22.03 251 LEU D O 1
ATOM 1953 N N . TRP A 1 252 ? -14.999 -13.496 -75.832 1.00 21.92 252 TRP D N 1
ATOM 1954 C CA . TRP A 1 252 ? -16.341 -13.844 -75.443 1.00 23.35 252 TRP D CA 1
ATOM 1955 C C . TRP A 1 252 ? -16.791 -12.808 -74.430 1.00 22.56 252 TRP D C 1
ATOM 1956 O O . TRP A 1 252 ? -16.095 -12.542 -73.491 1.00 20.30 252 TRP D O 1
ATOM 1967 N N . VAL A 1 253 ? -17.933 -12.224 -74.681 1.00 18.51 253 VAL D N 1
ATOM 1968 C CA . VAL A 1 253 ? -18.503 -11.183 -73.835 1.00 20.70 253 VAL D CA 1
ATOM 1969 C C . VAL A 1 253 ? -19.966 -11.570 -73.515 1.00 21.27 253 VAL D C 1
ATOM 1970 O O . VAL A 1 253 ? -20.615 -12.300 -74.284 1.00 21.79 253 VAL D O 1
ATOM 1974 N N . PRO A 1 254 ? -20.550 -11.001 -72.437 1.00 19.87 254 PRO D N 1
ATOM 1975 C CA . PRO A 1 254 ? -21.951 -11.357 -72.085 1.00 19.50 254 PRO D CA 1
ATOM 1976 C C . PRO A 1 254 ? -23.030 -11.039 -73.148 1.00 19.27 254 PRO D C 1
ATOM 1977 O O . PRO A 1 254 ? -23.080 -10.003 -73.722 1.00 22.18 254 PRO D O 1
ATOM 1981 N N . ALA A 1 255 ? -23.879 -12.020 -73.392 1.00 20.05 255 ALA D N 1
ATOM 1982 C CA . ALA A 1 255 ? -24.801 -12.023 -74.534 1.00 20.47 255 ALA D CA 1
ATOM 1983 C C . ALA A 1 255 ? -25.896 -10.956 -74.443 1.00 19.09 255 ALA D C 1
ATOM 1984 O O . ALA A 1 255 ? -26.398 -10.452 -75.460 1.00 20.82 255 ALA D O 1
ATOM 1986 N N . ASN A 1 256 ? -26.220 -10.563 -73.225 1.00 21.05 256 ASN D N 1
ATOM 1987 C CA . ASN A 1 256 ? -27.267 -9.578 -73.024 1.00 21.72 256 ASN D CA 1
ATOM 1988 C C . ASN A 1 256 ? -26.703 -8.220 -72.602 1.00 21.03 256 ASN D C 1
ATOM 1989 O O . ASN A 1 256 ? -27.458 -7.374 -72.157 1.00 20.70 256 ASN D O 1
ATOM 1994 N N . THR A 1 257 ? -25.391 -8.036 -72.744 1.00 19.60 257 THR D N 1
ATOM 1995 C CA . THR A 1 257 ? -24.804 -6.691 -72.565 1.00 19.05 257 THR D CA 1
ATOM 1996 C C . THR A 1 257 ? -25.546 -5.594 -73.359 1.00 16.95 257 THR D C 1
ATOM 1997 O O . THR A 1 257 ? -25.903 -5.788 -74.461 1.00 17.49 257 THR D O 1
ATOM 2001 N N . GLU A 1 258 ? -25.779 -4.413 -72.798 1.00 14.20 258 GLU D N 1
ATOM 2002 C CA . GLU A 1 258 ? -26.300 -3.318 -73.531 1.00 14.44 258 GLU D CA 1
ATOM 2003 C C . GLU A 1 258 ? -25.421 -2.867 -74.693 1.00 15.52 258 GLU D C 1
ATOM 2004 O O . GLU A 1 258 ? -25.950 -2.610 -75.808 1.00 17.96 258 GLU D O 1
ATOM 2010 N N . ILE A 1 259 ? -24.109 -2.679 -74.461 1.00 13.51 259 ILE D N 1
ATOM 2011 C CA . ILE A 1 259 ? -23.250 -2.100 -75.430 1.00 14.03 259 ILE D CA 1
ATOM 2012 C C . ILE A 1 259 ? -21.885 -2.774 -75.295 1.00 13.86 259 ILE D C 1
ATOM 2013 O O . ILE A 1 259 ? -21.379 -2.881 -74.200 1.00 15.32 259 ILE D O 1
ATOM 2018 N N . VAL A 1 260 ? -21.388 -3.286 -76.404 1.00 14.88 260 VAL D N 1
ATOM 2019 C CA . VAL A 1 260 ? -20.056 -3.910 -76.456 1.00 16.68 260 VAL D CA 1
ATOM 2020 C C . VAL A 1 260 ? -19.168 -3.160 -77.430 1.00 16.91 260 VAL D C 1
ATOM 2021 O O . VAL A 1 260 ? -19.540 -2.920 -78.585 1.00 17.21 260 VAL D O 1
ATOM 2025 N N . LEU A 1 261 ? -17.955 -2.854 -77.008 1.00 16.62 261 LEU D N 1
ATOM 2026 C CA . LEU A 1 261 ? -16.988 -2.155 -77.854 1.00 17.70 261 LEU D CA 1
ATOM 2027 C C . LEU A 1 261 ? -15.842 -3.142 -78.056 1.00 19.12 261 LEU D C 1
ATOM 2028 O O . LEU A 1 261 ? -15.546 -3.943 -77.165 1.00 15.54 261 LEU D O 1
ATOM 2033 N N . GLU A 1 262 ? -15.251 -3.102 -79.248 1.00 18.97 262 GLU D N 1
ATOM 2034 C CA . GLU A 1 262 ? -14.193 -4.090 -79.543 1.00 20.69 262 GLU D CA 1
ATOM 2035 C C . GLU A 1 262 ? -13.121 -3.490 -80.349 1.00 18.01 262 GLU D C 1
ATOM 2036 O O . GLU A 1 262 ? -13.370 -2.669 -81.183 1.00 17.99 262 GLU D O 1
ATOM 2042 N N . GLY A 1 263 ? -11.884 -3.973 -80.119 1.00 19.05 263 GLY D N 1
ATOM 2043 C CA . GLY A 1 263 ? -10.770 -3.505 -80.860 1.00 19.01 263 GLY D CA 1
ATOM 2044 C C . GLY A 1 263 ? -9.484 -4.023 -80.213 1.00 18.83 263 GLY D C 1
ATOM 2045 O O . GLY A 1 263 ? -9.357 -5.247 -79.912 1.00 19.61 263 GLY D O 1
ATOM 2046 N N . GLU A 1 264 ? -8.561 -3.096 -80.001 1.00 20.92 264 GLU D N 1
ATOM 2047 C CA . GLU A 1 264 ? -7.299 -3.400 -79.364 1.00 21.33 264 GLU D CA 1
ATOM 2048 C C . GLU A 1 264 ? -6.706 -2.237 -78.607 1.00 19.02 264 GLU D C 1
ATOM 2049 O O . GLU A 1 264 ? -6.945 -1.067 -78.908 1.00 17.79 264 GLU D O 1
ATOM 2055 N N . ILE A 1 265 ? -5.858 -2.584 -77.649 1.00 21.33 265 ILE D N 1
ATOM 2056 C CA . ILE A 1 265 ? -5.057 -1.632 -76.926 1.00 19.63 265 ILE D CA 1
ATOM 2057 C C . ILE A 1 265 ? -3.682 -1.451 -77.607 1.00 20.54 265 ILE D C 1
ATOM 2058 O O . ILE A 1 265 ? -2.845 -2.328 -77.620 1.00 22.79 265 ILE D O 1
ATOM 2063 N N . SER A 1 266 ? -3.443 -0.261 -78.076 1.00 20.19 266 SER D N 1
ATOM 2064 C CA . SER A 1 266 ? -2.158 0.060 -78.713 1.00 21.23 266 SER D CA 1
ATOM 2065 C C . SER A 1 266 ? -0.936 -0.184 -77.831 1.00 23.80 266 SER D C 1
ATOM 2066 O O . SER A 1 266 ? -0.929 0.130 -76.658 1.00 22.26 266 SER D O 1
ATOM 2069 N N . LEU A 1 267 ? 0.126 -0.721 -78.438 1.00 22.57 267 LEU D N 1
ATOM 2070 C CA . LEU A 1 267 ? 1.436 -0.848 -77.819 1.00 27.29 267 LEU D CA 1
ATOM 2071 C C . LEU A 1 267 ? 2.030 0.477 -77.419 1.00 26.00 267 LEU D C 1
ATOM 2072 O O . LEU A 1 267 ? 2.536 0.610 -76.285 1.00 28.09 267 LEU D O 1
ATOM 2077 N N . ASP A 1 268 ? 1.953 1.469 -78.292 1.00 25.91 268 ASP D N 1
ATOM 2078 C CA . ASP A 1 268 ? 2.734 2.688 -78.034 1.00 29.27 268 ASP D CA 1
ATOM 2079 C C . ASP A 1 268 ? 2.037 4.014 -78.189 1.00 27.13 268 ASP D C 1
ATOM 2080 O O . ASP A 1 268 ? 2.586 4.998 -77.717 1.00 30.43 268 ASP D O 1
ATOM 2085 N N . GLU A 1 269 ? 0.870 4.074 -78.824 1.00 25.25 269 GLU D N 1
ATOM 2086 C CA . GLU A 1 269 ? 0.196 5.353 -79.045 1.00 24.81 269 GLU D CA 1
ATOM 2087 C C . GLU A 1 269 ? -0.584 5.725 -77.769 1.00 24.94 269 GLU D C 1
ATOM 2088 O O . GLU A 1 269 ? -1.178 4.858 -77.091 1.00 23.92 269 GLU D O 1
ATOM 2094 N N . THR A 1 270 ? -0.546 7.007 -77.467 1.00 24.76 270 THR D N 1
ATOM 2095 C CA . THR A 1 270 ? -1.140 7.489 -76.236 1.00 25.84 270 THR D CA 1
ATOM 2096 C C . THR A 1 270 ? -1.874 8.748 -76.601 1.00 24.82 270 THR D C 1
ATOM 2097 O O . THR A 1 270 ? -1.681 9.277 -77.713 1.00 24.74 270 THR D O 1
ATOM 2101 N N . ALA A 1 271 ? -2.834 9.152 -75.756 1.00 19.20 271 ALA D N 1
ATOM 2102 C CA . ALA A 1 271 ? -3.456 10.468 -75.839 1.00 19.12 271 ALA D CA 1
ATOM 2103 C C . ALA A 1 271 ? -3.473 11.007 -74.422 1.00 19.28 271 ALA D C 1
ATOM 2104 O O . ALA A 1 271 ? -3.484 10.240 -73.458 1.00 19.38 271 ALA D O 1
ATOM 2106 N N . LEU A 1 272 ? -3.464 12.331 -74.281 1.00 19.25 272 LEU D N 1
ATOM 2107 C CA . LEU A 1 272 ? -3.557 12.923 -72.966 1.00 19.45 272 LEU D CA 1
ATOM 2108 C C . LEU A 1 272 ? -4.903 12.599 -72.428 1.00 19.71 272 LEU D C 1
ATOM 2109 O O . LEU A 1 272 ? -5.906 12.846 -73.115 1.00 20.98 272 LEU D O 1
ATOM 2114 N N . GLU A 1 273 ? -4.929 12.022 -71.220 1.00 16.72 273 GLU D N 1
ATOM 2115 C CA . GLU A 1 273 ? -6.182 11.411 -70.676 1.00 17.26 273 GLU D CA 1
ATOM 2116 C C . GLU A 1 273 ? -6.434 11.976 -69.319 1.00 17.68 273 GLU D C 1
ATOM 2117 O O . GLU A 1 273 ? -5.514 12.232 -68.533 1.00 17.41 273 GLU D O 1
ATOM 2123 N N . GLY A 1 274 ? -7.691 12.145 -68.986 1.00 15.27 274 GLY D N 1
ATOM 2124 C CA . GLY A 1 274 ? -7.998 12.814 -67.728 1.00 15.25 274 GLY D CA 1
ATOM 2125 C C . GLY A 1 274 ? -7.732 14.323 -67.821 1.00 13.75 274 GLY D C 1
ATOM 2126 O O . GLY A 1 274 ? -7.535 14.893 -68.917 1.00 13.78 274 GLY D O 1
ATOM 2127 N N . PRO A 1 275 ? -7.868 15.001 -66.671 1.00 13.99 275 PRO D N 1
ATOM 2128 C CA . PRO A 1 275 ? -8.187 14.391 -65.384 1.00 13.50 275 PRO D CA 1
ATOM 2129 C C . PRO A 1 275 ? -9.720 14.088 -65.286 1.00 13.52 275 PRO D C 1
ATOM 2130 O O . PRO A 1 275 ? -10.502 14.471 -66.156 1.00 13.91 275 PRO D O 1
ATOM 2134 N N . MET A 1 276 ? -10.065 13.288 -64.292 1.00 12.83 276 MET D N 1
ATOM 2135 C CA . MET A 1 276 ? -11.456 12.984 -63.965 1.00 12.48 276 MET D CA 1
ATOM 2136 C C . MET A 1 276 ? -11.586 13.049 -62.453 1.00 12.96 276 MET D C 1
ATOM 2137 O O . MET A 1 276 ? -10.706 12.631 -61.702 1.00 14.39 276 MET D O 1
ATOM 2142 N N . GLY A 1 277 ? -12.728 13.529 -62.027 1.00 12.22 277 GLY D N 1
ATOM 2143 C CA . GLY A 1 277 ? -13.135 13.455 -60.623 1.00 12.31 277 GLY D CA 1
ATOM 2144 C C . GLY A 1 277 ? -13.057 12.000 -60.272 1.00 12.77 277 GLY D C 1
ATOM 2145 O O . GLY A 1 277 ? -13.500 11.153 -61.036 1.00 13.16 277 GLY D O 1
ATOM 2146 N N . GLU A 1 278 ? -12.431 11.682 -59.146 1.00 12.11 278 GLU D N 1
ATOM 2147 C CA . GLU A 1 278 ? -12.105 10.282 -58.850 1.00 11.92 278 GLU D CA 1
ATOM 2148 C C . GLU A 1 278 ? -12.526 9.790 -57.481 1.00 9.96 278 GLU D C 1
ATOM 2149 O O . GLU A 1 278 ? -13.128 10.535 -56.661 1.00 10.68 278 GLU D O 1
ATOM 2155 N N . TYR A 1 279 ? -12.311 8.509 -57.260 1.00 9.83 279 TYR D N 1
ATOM 2156 C CA . TYR A 1 279 ? -12.852 7.796 -56.109 1.00 9.50 279 TYR D CA 1
ATOM 2157 C C . TYR A 1 279 ? -12.542 8.415 -54.739 1.00 11.07 279 TYR D C 1
ATOM 2158 O O . TYR A 1 279 ? -13.259 8.265 -53.793 1.00 12.49 279 TYR D O 1
ATOM 2167 N N . HIS A 1 280 ? -11.389 9.046 -54.631 1.00 10.04 280 HIS D N 1
ATOM 2168 C CA . HIS A 1 280 ? -10.939 9.683 -53.397 1.00 11.28 280 HIS D CA 1
ATOM 2169 C C . HIS A 1 280 ? -11.657 11.006 -53.034 1.00 10.12 280 HIS D C 1
ATOM 2170 O O . HIS A 1 280 ? -11.400 11.560 -51.966 1.00 9.30 280 HIS D O 1
ATOM 2177 N N . GLY A 1 281 ? -12.565 11.451 -53.920 1.00 10.64 281 GLY D N 1
ATOM 2178 C CA . GLY A 1 281 ? -13.342 12.645 -53.787 1.00 8.93 281 GLY D CA 1
ATOM 2179 C C . GLY A 1 281 ? -12.823 13.954 -54.382 1.00 10.36 281 GLY D C 1
ATOM 2180 O O . GLY A 1 281 ? -13.415 15.017 -54.173 1.00 11.76 281 GLY D O 1
ATOM 2181 N N . TYR A 1 282 ? -11.703 13.887 -55.124 1.00 10.96 282 TYR D N 1
ATOM 2182 C CA . TYR A 1 282 ? -11.033 15.053 -55.689 1.00 10.75 282 TYR D CA 1
ATOM 2183 C C . TYR A 1 282 ? -10.839 15.034 -57.171 1.00 11.33 282 TYR D C 1
ATOM 2184 O O . TYR A 1 282 ? -10.781 13.987 -57.809 1.00 14.69 282 TYR D O 1
ATOM 2193 N N . SER A 1 283 ? -10.641 16.219 -57.690 1.00 11.85 283 SER D N 1
ATOM 2194 C CA . SER A 1 283 ? -10.385 16.485 -59.127 1.00 11.49 283 SER D CA 1
ATOM 2195 C C . SER A 1 283 ? -9.033 17.170 -59.213 1.00 12.66 283 SER D C 1
ATOM 2196 O O . SER A 1 283 ? -8.991 18.407 -59.007 1.00 13.26 283 SER D O 1
ATOM 2199 N N . PHE A 1 284 ? -8.002 16.355 -59.466 1.00 13.73 284 PHE D N 1
ATOM 2200 C CA . PHE A 1 284 ? -6.640 16.846 -59.736 1.00 15.43 284 PHE D CA 1
ATOM 2201 C C . PHE A 1 284 ? -6.644 17.541 -61.097 1.00 18.94 284 PHE D C 1
ATOM 2202 O O . PHE A 1 284 ? -7.481 17.252 -61.953 1.00 21.63 284 PHE D O 1
ATOM 2210 N N . PRO A 1 285 ? -5.813 18.562 -61.241 1.00 17.29 285 PRO D N 1
ATOM 2211 C CA . PRO A 1 285 ? -5.961 19.455 -62.398 1.00 17.44 285 PRO D CA 1
ATOM 2212 C C . PRO A 1 285 ? -5.323 19.019 -63.697 1.00 19.54 285 PRO D C 1
ATOM 2213 O O . PRO A 1 285 ? -5.664 19.663 -64.731 1.00 19.24 285 PRO D O 1
ATOM 2217 N N . ILE A 1 286 ? -4.374 18.066 -63.685 1.00 18.33 286 ILE D N 1
ATOM 2218 C CA . ILE A 1 286 ? -3.646 17.750 -64.916 1.00 22.26 286 ILE D CA 1
ATOM 2219 C C . ILE A 1 286 ? -3.844 16.308 -65.287 1.00 22.16 286 ILE D C 1
ATOM 2220 O O . ILE A 1 286 ? -3.845 15.457 -64.436 1.00 22.90 286 ILE D O 1
ATOM 2225 N N . GLY A 1 287 ? -3.951 16.022 -66.569 1.00 21.91 287 GLY D N 1
ATOM 2226 C CA . GLY A 1 287 ? -4.110 14.629 -67.047 1.00 24.16 287 GLY D CA 1
ATOM 2227 C C . GLY A 1 287 ? -2.713 14.057 -67.307 1.00 23.55 287 GLY D C 1
ATOM 2228 O O . GLY A 1 287 ? -1.720 14.765 -67.048 1.00 25.64 287 GLY D O 1
ATOM 2229 N N . LYS A 1 288 ? -2.653 12.828 -67.822 1.00 20.86 288 LYS D N 1
ATOM 2230 C CA . LYS A 1 288 ? -1.392 12.156 -68.122 1.00 24.02 288 LYS D CA 1
ATOM 2231 C C . LYS A 1 288 ? -1.616 11.373 -69.386 1.00 22.79 288 LYS D C 1
ATOM 2232 O O . LYS A 1 288 ? -2.746 10.916 -69.667 1.00 18.29 288 LYS D O 1
ATOM 2238 N N . PRO A 1 289 ? -0.559 11.156 -70.160 1.00 19.98 289 PRO D N 1
ATOM 2239 C CA . PRO A 1 289 ? -0.659 10.240 -71.288 1.00 20.94 289 PRO D CA 1
ATOM 2240 C C . PRO A 1 289 ? -1.053 8.843 -70.897 1.00 18.03 289 PRO D C 1
ATOM 2241 O O . PRO A 1 289 ? -0.454 8.255 -69.967 1.00 20.44 289 PRO D O 1
ATOM 2245 N N . GLN A 1 290 ? -2.043 8.285 -71.611 1.00 16.68 290 GLN D N 1
ATOM 2246 C CA . GLN A 1 290 ? -2.524 6.920 -71.467 1.00 15.94 290 GLN D CA 1
ATOM 2247 C C . GLN A 1 290 ? -2.756 6.198 -72.808 1.00 14.77 290 GLN D C 1
ATOM 2248 O O . GLN A 1 290 ? -2.951 6.855 -73.865 1.00 16.46 290 GLN D O 1
ATOM 2254 N N . PRO A 1 291 ? -2.697 4.864 -72.804 1.00 17.29 291 PRO D N 1
ATOM 2255 C CA . PRO A 1 291 ? -2.770 4.072 -74.040 1.00 21.07 291 PRO D CA 1
ATOM 2256 C C . PRO A 1 291 ? -4.093 4.319 -74.786 1.00 20.35 291 PRO D C 1
ATOM 2257 O O . PRO A 1 291 ? -5.192 4.493 -74.129 1.00 17.15 291 PRO D O 1
ATOM 2261 N N . LEU A 1 292 ? -4.007 4.344 -76.130 1.00 20.71 292 LEU D N 1
ATOM 2262 C CA . LEU A 1 292 ? -5.194 4.345 -76.969 1.00 19.16 292 LEU D CA 1
ATOM 2263 C C . LEU A 1 292 ? -5.803 2.978 -77.062 1.00 18.07 292 LEU D C 1
ATOM 2264 O O . LEU A 1 292 ? -5.112 1.946 -77.147 1.00 22.39 292 LEU D O 1
ATOM 2269 N N . PHE A 1 293 ? -7.139 2.977 -77.032 1.00 16.31 293 PHE D N 1
ATOM 2270 C CA . PHE A 1 293 ? -7.916 1.783 -77.161 1.00 16.73 293 PHE D CA 1
ATOM 2271 C C . PHE A 1 293 ? -8.667 2.059 -78.515 1.00 18.23 293 PHE D C 1
ATOM 2272 O O . PHE A 1 293 ? -9.541 2.963 -78.610 1.00 18.65 293 PHE D O 1
ATOM 2280 N N . HIS A 1 294 ? -8.264 1.326 -79.544 1.00 19.01 294 HIS D N 1
ATOM 2281 C CA . HIS A 1 294 ? -8.826 1.477 -80.867 1.00 18.41 294 HIS D CA 1
ATOM 2282 C C . HIS A 1 294 ? -10.078 0.623 -80.921 1.00 16.87 294 HIS D C 1
ATOM 2283 O O . HIS A 1 294 ? -10.045 -0.591 -80.574 1.00 21.36 294 HIS D O 1
ATOM 2290 N N . VAL A 1 295 ? -11.189 1.249 -81.277 1.00 18.13 295 VAL D N 1
ATOM 2291 C CA . VAL A 1 295 ? -12.485 0.575 -81.403 1.00 15.77 295 VAL D CA 1
ATOM 2292 C C . VAL A 1 295 ? -12.763 0.280 -82.927 1.00 17.33 295 VAL D C 1
ATOM 2293 O O . VAL A 1 295 ? -12.967 1.197 -83.752 1.00 19.23 295 VAL D O 1
ATOM 2297 N N . HIS A 1 296 ? -12.672 -1.004 -83.230 1.00 18.02 296 HIS D N 1
ATOM 2298 C CA . HIS A 1 296 ? -12.736 -1.539 -84.608 1.00 19.89 296 HIS D CA 1
ATOM 2299 C C . HIS A 1 296 ? -14.180 -1.781 -84.967 1.00 19.47 296 HIS D C 1
ATOM 2300 O O . HIS A 1 296 ? -14.517 -1.746 -86.150 1.00 20.58 296 HIS D O 1
ATOM 2307 N N . ALA A 1 297 ? -14.982 -2.113 -83.950 1.00 19.54 297 ALA D N 1
ATOM 2308 C CA . ALA A 1 297 ? -16.399 -2.439 -84.107 1.00 19.43 297 ALA D CA 1
ATOM 2309 C C . ALA A 1 297 ? -17.126 -2.249 -82.806 1.00 19.36 297 ALA D C 1
ATOM 2310 O O . ALA A 1 297 ? -16.555 -2.263 -81.764 1.00 18.59 297 ALA D O 1
ATOM 2312 N N . LEU A 1 298 ? -18.445 -2.164 -82.881 1.00 19.66 298 LEU D N 1
ATOM 2313 C CA . LEU A 1 298 ? -19.215 -2.153 -81.654 1.00 21.60 298 LEU D CA 1
ATOM 2314 C C . LEU A 1 298 ? -20.622 -2.684 -81.917 1.00 20.24 298 LEU D C 1
ATOM 2315 O O . LEU A 1 298 ? -21.076 -2.677 -83.049 1.00 20.05 298 LEU D O 1
ATOM 2320 N N . SER A 1 299 ? -21.249 -3.205 -80.886 1.00 19.55 299 SER D N 1
ATOM 2321 C CA . SER A 1 299 ? -22.593 -3.712 -81.032 1.00 20.05 299 SER D CA 1
ATOM 2322 C C . SER A 1 299 ? -23.393 -3.227 -79.872 1.00 20.61 299 SER D C 1
ATOM 2323 O O . SER A 1 299 ? -22.806 -2.914 -78.807 1.00 16.86 299 SER D O 1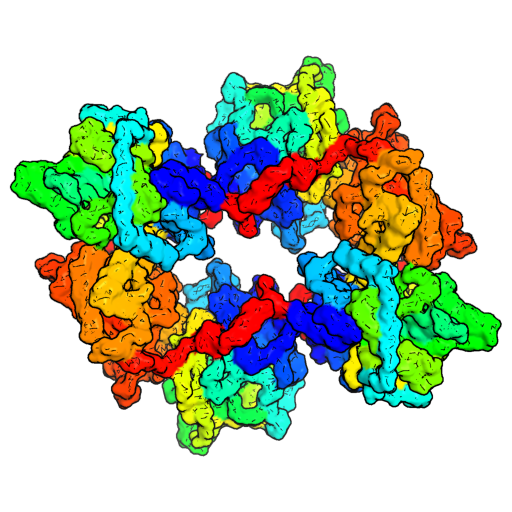
ATOM 2326 N N . PHE A 1 300 ? -24.729 -3.145 -80.051 1.00 16.79 300 PHE D N 1
ATOM 2327 C CA . PHE A 1 300 ? -25.613 -2.755 -78.974 1.00 16.97 300 PHE D CA 1
ATOM 2328 C C . PHE A 1 300 ? -27.016 -3.258 -79.122 1.00 17.63 300 PHE D C 1
ATOM 2329 O O . PHE A 1 300 ? -27.481 -3.534 -80.234 1.00 19.22 300 PHE D O 1
ATOM 2337 N N . ARG A 1 301 ? -27.666 -3.406 -77.972 1.00 16.69 301 ARG D N 1
ATOM 2338 C CA . ARG A 1 301 ? -29.160 -3.657 -77.882 1.00 17.14 301 ARG D CA 1
ATOM 2339 C C . ARG A 1 301 ? -29.903 -2.468 -78.355 1.00 18.37 301 ARG D C 1
ATOM 2340 O O . ARG A 1 301 ? -29.508 -1.305 -78.175 1.00 15.72 301 ARG D O 1
ATOM 2348 N N . ASP A 1 302 ? -31.094 -2.705 -78.902 1.00 18.82 302 ASP D N 1
ATOM 2349 C CA . ASP A 1 302 ? -31.946 -1.603 -79.266 1.00 20.16 302 ASP D CA 1
ATOM 2350 C C . ASP A 1 302 ? -32.227 -0.679 -78.034 1.00 17.48 302 ASP D C 1
ATOM 2351 O O . ASP A 1 302 ? -32.513 -1.207 -76.930 1.00 16.82 302 ASP D O 1
ATOM 2356 N N . GLN A 1 303 ? -32.185 0.648 -78.232 1.00 15.93 303 GLN D N 1
ATOM 2357 C CA . GLN A 1 303 ? -32.456 1.632 -77.146 1.00 18.05 303 GLN D CA 1
ATOM 2358 C C . GLN A 1 303 ? -31.454 1.375 -76.034 1.00 15.69 303 GLN D C 1
ATOM 2359 O O . GLN A 1 303 ? -31.811 1.114 -74.885 1.00 15.90 303 GLN D O 1
ATOM 2365 N N . PRO A 1 304 ? -30.170 1.363 -76.407 1.00 16.64 304 PRO D N 1
ATOM 2366 C CA . PRO A 1 304 ? -29.179 0.851 -75.459 1.00 16.13 304 PRO D CA 1
ATOM 2367 C C . PRO A 1 304 ? -29.051 1.758 -74.197 1.00 13.85 304 PRO D C 1
ATOM 2368 O O . PRO A 1 304 ? -29.114 2.997 -74.360 1.00 14.29 304 PRO D O 1
ATOM 2372 N N . ILE A 1 305 ? -28.860 1.156 -73.039 1.00 13.97 305 ILE D N 1
ATOM 2373 C CA . ILE A 1 305 ? -28.705 1.888 -71.781 1.00 12.76 305 ILE D CA 1
ATOM 2374 C C . ILE A 1 305 ? -27.168 1.943 -71.431 1.00 12.74 305 ILE D C 1
ATOM 2375 O O . ILE A 1 305 ? -26.568 0.894 -71.112 1.00 15.82 305 ILE D O 1
ATOM 2380 N N . LEU A 1 306 ? -26.618 3.163 -71.394 1.00 11.74 306 LEU D N 1
ATOM 2381 C CA . LEU A 1 306 ? -25.212 3.384 -70.929 1.00 11.35 306 LEU D CA 1
ATOM 2382 C C . LEU A 1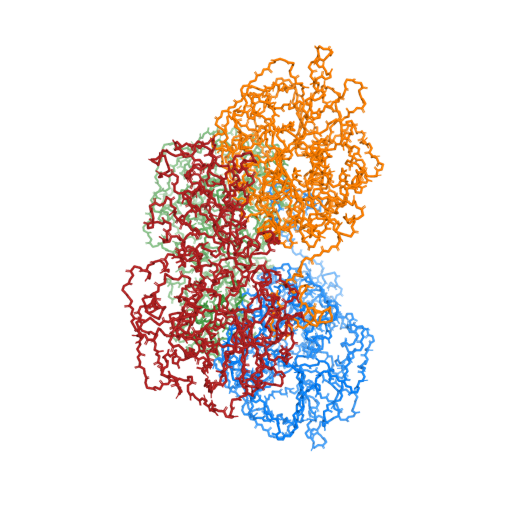 306 ? -25.239 3.697 -69.387 1.00 11.97 306 LEU D C 1
ATOM 2383 O O . LEU A 1 306 ? -25.715 4.766 -69.005 1.00 13.07 306 LEU D O 1
ATOM 2388 N N . PRO A 1 307 ? -24.789 2.759 -68.531 1.00 11.46 307 PRO D N 1
ATOM 2389 C CA . PRO A 1 307 ? -24.677 3.115 -67.091 1.00 11.12 307 PRO D CA 1
ATOM 2390 C C . PRO A 1 307 ? -23.337 3.926 -66.959 1.00 12.19 307 PRO D C 1
ATOM 2391 O O . PRO A 1 307 ? -22.420 3.753 -67.749 1.00 12.47 307 PRO D O 1
ATOM 2395 N N . ILE A 1 308 ? -23.323 4.785 -65.942 1.00 12.72 308 ILE D N 1
ATOM 2396 C CA . ILE A 1 308 ? -22.207 5.663 -65.650 1.00 11.74 308 ILE D CA 1
ATOM 2397 C C . ILE A 1 308 ? -21.961 5.673 -64.153 1.00 12.53 308 ILE D C 1
ATOM 2398 O O . ILE A 1 308 ? -22.835 5.258 -63.346 1.00 15.29 308 ILE D O 1
ATOM 2403 N N . CYS A 1 309 ? -20.748 6.138 -63.768 1.00 11.22 309 CYS D N 1
ATOM 2404 C CA . CYS A 1 309 ? -20.385 6.408 -62.373 1.00 12.79 309 CYS D CA 1
ATOM 2405 C C . CYS A 1 309 ? -19.819 7.839 -62.399 1.00 13.21 309 CYS D C 1
ATOM 2406 O O . CYS A 1 309 ? -18.926 8.096 -63.193 1.00 11.42 309 CYS D O 1
ATOM 2409 N N . VAL A 1 310 ? -20.398 8.739 -61.575 1.00 12.89 310 VAL D N 1
ATOM 2410 C CA . VAL A 1 310 ? -20.023 10.154 -61.455 1.00 11.32 310 VAL D CA 1
ATOM 2411 C C . VAL A 1 310 ? -19.185 10.245 -60.221 1.00 11.31 310 VAL D C 1
ATOM 2412 O O . VAL A 1 310 ? -19.677 10.428 -59.078 1.00 12.97 310 VAL D O 1
ATOM 2416 N N . ALA A 1 311 ? -17.900 9.956 -60.437 1.00 10.19 311 ALA D N 1
ATOM 2417 C CA . ALA A 1 311 ? -17.039 9.668 -59.281 1.00 11.65 311 ALA D CA 1
ATOM 2418 C C . ALA A 1 311 ? -16.752 10.906 -58.411 1.00 10.53 311 ALA D C 1
ATOM 2419 O O . ALA A 1 311 ? -16.882 12.029 -58.892 1.00 12.05 311 ALA D O 1
ATOM 2421 N N . GLY A 1 312 ? -16.409 10.666 -57.164 1.00 10.48 312 GLY D N 1
ATOM 2422 C CA . GLY A 1 312 ? -16.257 11.791 -56.245 1.00 10.92 312 GLY D CA 1
ATOM 2423 C C . GLY A 1 312 ? -16.482 11.443 -54.823 1.00 9.51 312 GLY D C 1
ATOM 2424 O O . GLY A 1 312 ? -16.293 10.288 -54.381 1.00 10.34 312 GLY D O 1
ATOM 2425 N N . THR A 1 313 ? -16.856 12.440 -54.032 1.00 10.18 313 THR D N 1
ATOM 2426 C CA . THR A 1 313 ? -17.057 12.189 -52.624 1.00 10.07 313 THR D CA 1
ATOM 2427 C C . THR A 1 313 ? -18.148 11.128 -52.372 1.00 11.89 313 THR D C 1
ATOM 2428 O O . THR A 1 313 ? -19.148 11.011 -53.166 1.00 10.67 313 THR D O 1
ATOM 2432 N N . PRO A 1 314 ? -18.040 10.393 -51.232 1.00 14.03 314 PRO D N 1
ATOM 2433 C CA . PRO A 1 314 ? -18.848 9.213 -51.057 1.00 13.70 314 PRO D CA 1
ATOM 2434 C C . PRO A 1 314 ? -20.295 9.511 -50.730 1.00 12.19 314 PRO D C 1
ATOM 2435 O O . PRO A 1 314 ? -20.600 10.586 -50.278 1.00 12.61 314 PRO D O 1
ATOM 2439 N N . PRO A 1 315 ? -21.161 8.543 -50.914 1.00 13.40 315 PRO D N 1
ATOM 2440 C CA . PRO A 1 315 ? -20.927 7.190 -51.447 1.00 14.06 315 PRO D CA 1
ATOM 2441 C C . PRO A 1 315 ? -21.271 7.045 -52.952 1.00 13.69 315 PRO D C 1
ATOM 2442 O O . PRO A 1 315 ? -22.374 7.253 -53.304 1.00 12.88 315 PRO D O 1
ATOM 2446 N N . GLU A 1 316 ? -20.348 6.640 -53.800 1.00 12.50 316 GLU D N 1
ATOM 2447 C CA . GLU A 1 316 ? -20.663 6.291 -55.208 1.00 11.53 316 GLU D CA 1
ATOM 2448 C C . GLU A 1 316 ? -20.050 4.910 -55.472 1.00 11.23 316 GLU D C 1
ATOM 2449 O O . GLU A 1 316 ? -19.601 4.233 -54.482 1.00 11.27 316 GLU D O 1
ATOM 2455 N N . GLU A 1 317 ? -20.091 4.377 -56.706 1.00 10.18 317 GLU D N 1
ATOM 2456 C CA . GLU A 1 317 ? -19.756 2.986 -56.937 1.00 9.27 317 GLU D CA 1
ATOM 2457 C C . GLU A 1 317 ? -18.236 2.657 -56.722 1.00 9.35 317 GLU D C 1
ATOM 2458 O O . GLU A 1 317 ? -17.954 1.497 -56.541 1.00 10.45 317 GLU D O 1
ATOM 2464 N N . ASN A 1 318 ? -17.355 3.638 -56.667 1.00 11.92 318 ASN D N 1
ATOM 2465 C CA . ASN A 1 318 ? -16.010 3.313 -56.209 1.00 11.64 318 ASN D CA 1
ATOM 2466 C C . ASN A 1 318 ? -15.947 2.940 -54.758 1.00 13.96 318 ASN D C 1
ATOM 2467 O O . ASN A 1 318 ? -14.894 2.570 -54.232 1.00 11.66 318 ASN D O 1
ATOM 2472 N N . HIS A 1 319 ? -17.046 3.195 -54.034 1.00 10.11 319 HIS D N 1
ATOM 2473 C CA . HIS A 1 319 ? -17.195 2.820 -52.643 1.00 10.72 319 HIS D CA 1
ATOM 2474 C C . HIS A 1 319 ? -18.091 1.581 -52.553 1.00 10.08 319 HIS D C 1
ATOM 2475 O O . HIS A 1 319 ? -17.693 0.482 -52.089 1.00 10.28 319 HIS D O 1
ATOM 2482 N N . THR A 1 320 ? -19.344 1.716 -53.051 1.00 9.39 320 THR D N 1
ATOM 2483 C CA . THR A 1 320 ? -20.222 0.671 -52.877 1.00 9.78 320 THR D CA 1
ATOM 2484 C C . THR A 1 320 ? -19.952 -0.587 -53.688 1.00 9.92 320 THR D C 1
ATOM 2485 O O . THR A 1 320 ? -20.283 -1.639 -53.185 1.00 11.13 320 THR D O 1
ATOM 2489 N N . ILE A 1 321 ? -19.382 -0.459 -54.887 1.00 10.68 321 ILE D N 1
ATOM 2490 C CA . ILE A 1 321 ? -18.789 -1.653 -55.576 1.00 9.73 321 ILE D CA 1
ATOM 2491 C C . ILE A 1 321 ? -17.329 -1.930 -55.133 1.00 10.36 321 ILE D C 1
ATOM 2492 O O . ILE A 1 321 ? -17.025 -2.949 -54.532 1.00 11.05 321 ILE D O 1
ATOM 2497 N N . TRP A 1 322 ? -16.501 -1.046 -55.538 1.00 9.26 322 TRP D N 1
ATOM 2498 C CA . TRP A 1 322 ? -15.021 -1.265 -55.323 1.00 8.48 322 TRP D CA 1
ATOM 2499 C C . TRP A 1 322 ? -14.715 -1.588 -53.923 1.00 8.60 322 TRP D C 1
ATOM 2500 O O . TRP A 1 322 ? -14.139 -2.622 -53.602 1.00 12.52 322 TRP D O 1
ATOM 2511 N N . GLY A 1 323 ? -15.030 -0.656 -52.987 1.00 9.55 323 GLY D N 1
ATOM 2512 C CA . GLY A 1 323 ? -14.813 -0.873 -51.583 1.00 9.86 323 GLY D CA 1
ATOM 2513 C C . GLY A 1 323 ? -15.351 -2.210 -51.055 1.00 9.76 323 GLY D C 1
ATOM 2514 O O . GLY A 1 323 ? -14.723 -2.961 -50.341 1.00 9.44 323 GLY D O 1
ATOM 2515 N N . THR A 1 324 ? -16.668 -2.466 -51.338 1.00 9.32 324 THR D N 1
ATOM 2516 C CA . THR A 1 324 ? -17.268 -3.688 -50.878 1.00 9.45 324 THR D CA 1
ATOM 2517 C C . THR A 1 324 ? -16.547 -4.904 -51.400 1.00 9.77 324 THR D C 1
ATOM 2518 O O . THR A 1 324 ? -16.285 -5.842 -50.632 1.00 10.65 324 THR D O 1
ATOM 2522 N N . MET A 1 325 ? -16.160 -4.919 -52.682 1.00 11.56 325 MET D N 1
ATOM 2523 C CA . MET A 1 325 ? -15.471 -6.118 -53.245 1.00 10.80 325 MET D CA 1
ATOM 2524 C C . MET A 1 325 ? -14.033 -6.285 -52.668 1.00 10.80 325 MET D C 1
ATOM 2525 O O . MET A 1 325 ? -13.564 -7.383 -52.327 1.00 12.03 325 MET D O 1
ATOM 2530 N N . ILE A 1 326 ? -13.435 -5.145 -52.409 1.00 9.72 326 ILE D N 1
ATOM 2531 C CA . ILE A 1 326 ? -12.100 -5.192 -51.754 1.00 10.25 326 ILE D CA 1
ATOM 2532 C C . ILE A 1 326 ? -12.227 -5.790 -50.332 1.00 11.10 326 ILE D C 1
ATOM 2533 O O . ILE A 1 326 ? -11.400 -6.647 -49.886 1.00 9.62 326 ILE D O 1
ATOM 2538 N N . SER A 1 327 ? -13.214 -5.327 -49.587 1.00 9.26 327 SER D N 1
ATOM 2539 C CA . SER A 1 327 ? -13.472 -5.820 -48.239 1.00 10.53 327 SER D CA 1
ATOM 2540 C C . SER A 1 327 ? -13.614 -7.355 -48.216 1.00 10.98 327 SER D C 1
ATOM 2541 O O . SER A 1 327 ? -13.118 -8.030 -47.324 1.00 12.04 327 SER D O 1
ATOM 2544 N N . ALA A 1 328 ? -14.423 -7.918 -49.126 1.00 12.41 328 ALA D N 1
ATOM 2545 C CA . ALA A 1 328 ? -14.693 -9.378 -49.114 1.00 12.48 328 ALA D CA 1
ATOM 2546 C C . ALA A 1 328 ? -13.418 -10.133 -49.391 1.00 12.54 328 ALA D C 1
ATOM 2547 O O . ALA A 1 328 ? -13.170 -11.128 -48.755 1.00 11.34 328 ALA D O 1
ATOM 2549 N N . GLN A 1 329 ? -12.689 -9.637 -50.376 1.00 11.83 329 GLN D N 1
ATOM 2550 C CA . GLN A 1 329 ? -11.366 -10.216 -50.723 1.00 14.51 329 GLN D CA 1
ATOM 2551 C C . GLN A 1 329 ? -10.380 -10.145 -49.605 1.00 14.38 329 GLN D C 1
ATOM 2552 O O . GLN A 1 329 ? -9.707 -11.160 -49.266 1.00 12.81 329 GLN D O 1
ATOM 2558 N N . LEU A 1 330 ? -10.291 -9.000 -48.943 1.00 12.54 330 LEU D N 1
ATOM 2559 C CA . LEU A 1 330 ? -9.400 -8.887 -47.798 1.00 12.52 330 LEU D CA 1
ATOM 2560 C C . LEU A 1 330 ? -9.756 -9.718 -46.654 1.00 10.54 330 LEU D C 1
ATOM 2561 O O . LEU A 1 330 ? -8.913 -10.184 -45.957 1.00 11.66 330 LEU D O 1
ATOM 2566 N N . LEU A 1 331 ? -11.068 -9.940 -46.382 1.00 10.71 331 LEU D N 1
ATOM 2567 C CA . LEU A 1 331 ? -11.350 -10.828 -45.307 1.00 12.20 331 LEU D CA 1
ATOM 2568 C C . LEU A 1 331 ? -10.864 -12.276 -45.643 1.00 12.06 331 LEU D C 1
ATOM 2569 O O . LEU A 1 331 ? -10.418 -13.000 -44.751 1.00 13.25 331 LEU D O 1
ATOM 2574 N N . ASP A 1 332 ? -10.998 -12.656 -46.900 1.00 13.72 332 ASP D N 1
ATOM 2575 C CA . ASP A 1 332 ? -10.530 -13.980 -47.335 1.00 14.06 332 ASP D CA 1
ATOM 2576 C C . ASP A 1 332 ? -9.006 -14.058 -47.206 1.00 14.58 332 ASP D C 1
ATOM 2577 O O . ASP A 1 332 ? -8.467 -14.988 -46.625 1.00 13.88 332 ASP D O 1
ATOM 2582 N N . VAL A 1 333 ? -8.304 -13.049 -47.646 1.00 13.81 333 VAL D N 1
ATOM 2583 C CA . VAL A 1 333 ? -6.838 -12.990 -47.496 1.00 14.97 333 VAL D CA 1
ATOM 2584 C C . VAL A 1 333 ? -6.498 -13.158 -46.057 1.00 14.41 333 VAL D C 1
ATOM 2585 O O . VAL A 1 333 ? -5.589 -13.968 -45.705 1.00 15.57 333 VAL D O 1
ATOM 2589 N N . ALA A 1 334 ? -7.123 -12.334 -45.211 1.00 12.44 334 ALA D N 1
ATOM 2590 C CA . ALA A 1 334 ? -6.785 -12.304 -43.804 1.00 12.69 334 ALA D CA 1
ATOM 2591 C C . ALA A 1 334 ? -7.016 -13.653 -43.156 1.00 12.99 334 ALA D C 1
ATOM 2592 O O . ALA A 1 334 ? -6.114 -14.151 -42.476 1.00 13.05 334 ALA D O 1
ATOM 2594 N N . GLN A 1 335 ? -8.216 -14.206 -43.314 1.00 12.67 335 GLN D N 1
ATOM 2595 C CA . GLN A 1 335 ? -8.475 -15.501 -42.681 1.00 14.10 335 GLN D CA 1
ATOM 2596 C C . GLN A 1 335 ? -7.559 -16.627 -43.195 1.00 14.52 335 GLN D C 1
ATOM 2597 O O . GLN A 1 335 ? -7.058 -17.428 -42.407 1.00 18.11 335 GLN D O 1
ATOM 2603 N N . ASN A 1 336 ? -7.350 -16.682 -44.509 1.00 13.94 336 ASN D N 1
ATOM 2604 C CA . ASN A 1 336 ? -6.539 -17.770 -45.088 1.00 15.61 336 ASN D CA 1
ATOM 2605 C C . ASN A 1 336 ? -5.122 -17.702 -44.566 1.00 14.31 336 ASN D C 1
ATOM 2606 O O . ASN A 1 336 ? -4.414 -18.712 -44.492 1.00 13.87 336 ASN D O 1
ATOM 2611 N N . ALA A 1 337 ? -4.683 -16.489 -44.243 1.00 13.47 337 ALA D N 1
ATOM 2612 C CA . ALA A 1 337 ? -3.357 -16.278 -43.652 1.00 13.29 337 ALA D CA 1
ATOM 2613 C C . ALA A 1 337 ? -3.291 -16.610 -42.172 1.00 13.33 337 ALA D C 1
ATOM 2614 O O . ALA A 1 337 ? -2.213 -16.577 -41.595 1.00 14.34 337 ALA D O 1
ATOM 2616 N N . GLY A 1 338 ? -4.413 -16.979 -41.566 1.00 11.83 338 GLY D N 1
ATOM 2617 C CA . GLY A 1 338 ? -4.474 -17.257 -40.142 1.00 13.31 338 GLY D CA 1
ATOM 2618 C C . GLY A 1 338 ? -4.533 -16.044 -39.222 1.00 13.78 338 GLY D C 1
ATOM 2619 O O . GLY A 1 338 ? -4.373 -16.157 -37.984 1.00 14.25 338 GLY D O 1
ATOM 2620 N N . LEU A 1 339 ? -4.808 -14.853 -39.790 1.00 12.56 339 LEU D N 1
ATOM 2621 C CA . LEU A 1 339 ? -5.041 -13.716 -38.937 1.00 12.99 339 LEU D CA 1
ATOM 2622 C C . LEU A 1 339 ? -6.394 -13.832 -38.219 1.00 13.24 339 LEU D C 1
ATOM 2623 O O . LEU A 1 339 ? -7.381 -14.304 -38.862 1.00 14.64 339 LEU D O 1
ATOM 2628 N N . PRO A 1 340 ? -6.490 -13.341 -36.955 1.00 13.08 340 PRO D N 1
ATOM 2629 C CA . PRO A 1 340 ? -7.755 -13.458 -36.154 1.00 13.67 340 PRO D CA 1
ATOM 2630 C C . PRO A 1 340 ? -8.744 -12.336 -36.529 1.00 13.17 340 PRO D C 1
ATOM 2631 O O . PRO A 1 340 ? -8.928 -11.379 -35.759 1.00 15.09 340 PRO D O 1
ATOM 2635 N N . VAL A 1 341 ? -9.224 -12.367 -37.758 1.00 13.99 341 VAL D N 1
ATOM 2636 C CA . VAL A 1 341 ? -10.035 -11.279 -38.312 1.00 13.71 341 VAL D CA 1
ATOM 2637 C C . VAL A 1 341 ? -11.350 -11.883 -38.696 1.00 12.88 341 VAL D C 1
ATOM 2638 O O . VAL A 1 341 ? -11.357 -12.838 -39.487 1.00 12.26 341 VAL D O 1
ATOM 2642 N N . ASP A 1 342 ? -12.445 -11.322 -38.205 1.00 11.23 342 ASP D N 1
ATOM 2643 C CA . ASP A 1 342 ? -13.800 -11.818 -38.547 1.00 13.15 342 ASP D CA 1
ATOM 2644 C C . ASP A 1 342 ? -14.614 -10.981 -39.493 1.00 12.56 342 ASP D C 1
ATOM 2645 O O . ASP A 1 342 ? -15.686 -11.414 -39.932 1.00 13.58 342 ASP D O 1
ATOM 2650 N N . MET A 1 343 ? -14.137 -9.756 -39.814 1.00 10.94 343 MET D N 1
ATOM 2651 C CA . MET A 1 343 ? -14.717 -8.907 -40.801 1.00 12.83 343 MET D CA 1
ATOM 2652 C C . MET A 1 343 ? -13.661 -7.838 -41.225 1.00 11.96 343 MET D C 1
ATOM 2653 O O . MET A 1 343 ? -12.817 -7.476 -40.413 1.00 11.13 343 MET D O 1
ATOM 2658 N N . VAL A 1 344 ? -13.743 -7.411 -42.477 1.00 12.56 344 VAL D N 1
ATOM 2659 C CA . VAL A 1 344 ? -13.067 -6.270 -43.043 1.00 12.29 344 VAL D CA 1
ATOM 2660 C C . VAL A 1 344 ? -14.082 -5.351 -43.704 1.00 11.86 344 VAL D C 1
ATOM 2661 O O . VAL A 1 344 ? -14.981 -5.849 -44.336 1.00 11.09 344 VAL D O 1
ATOM 2665 N N . TRP A 1 345 ? -13.999 -4.030 -43.446 1.00 10.93 345 TRP D N 1
ATOM 2666 C CA . TRP A 1 345 ? -14.807 -3.083 -44.151 1.00 10.28 345 TRP D CA 1
ATOM 2667 C C . TRP A 1 345 ? -14.077 -1.815 -44.548 1.00 9.76 345 TRP D C 1
ATOM 2668 O O . TRP A 1 345 ? -13.568 -1.119 -43.697 1.00 9.99 345 TRP D O 1
ATOM 2679 N N . CYS A 1 346 ? -14.078 -1.510 -45.830 1.00 9.31 346 CYS D N 1
ATOM 2680 C CA . CYS A 1 346 ? -13.573 -0.227 -46.373 1.00 10.03 346 CYS D CA 1
ATOM 2681 C C . CYS A 1 346 ? -14.704 0.815 -46.211 1.00 10.11 346 CYS D C 1
ATOM 2682 O O . CYS A 1 346 ? -15.449 1.015 -47.140 1.00 9.33 346 CYS D O 1
ATOM 2685 N N . SER A 1 347 ? -14.774 1.451 -45.070 1.00 9.58 347 SER D N 1
ATOM 2686 C CA . SER A 1 347 ? -15.853 2.461 -44.812 1.00 10.61 347 SER D CA 1
ATOM 2687 C C . SER A 1 347 ? -16.118 3.329 -46.026 1.00 8.76 347 SER D C 1
ATOM 2688 O O . SER A 1 347 ? -15.270 3.992 -46.495 1.00 9.50 347 SER D O 1
ATOM 2691 N N . TYR A 1 348 ? -17.397 3.474 -46.525 1.00 7.62 348 TYR D N 1
ATOM 2692 C CA . TYR A 1 348 ? -17.580 4.300 -47.703 1.00 7.25 348 TYR D CA 1
ATOM 2693 C C . TYR A 1 348 ? -17.194 5.802 -47.409 1.00 8.62 348 TYR D C 1
ATOM 2694 O O . TYR A 1 348 ? -16.739 6.504 -48.253 1.00 10.64 348 TYR D O 1
ATOM 2703 N N . GLU A 1 349 ? -17.291 6.254 -46.168 1.00 9.33 349 GLU D N 1
ATOM 2704 C CA . GLU A 1 349 ? -17.086 7.659 -45.811 1.00 8.70 349 GLU D CA 1
ATOM 2705 C C . GLU A 1 349 ? -15.593 7.981 -45.941 1.00 8.50 349 GLU D C 1
ATOM 2706 O O . GLU A 1 349 ? -15.284 9.137 -46.088 1.00 10.31 349 GLU D O 1
ATOM 2712 N N . AL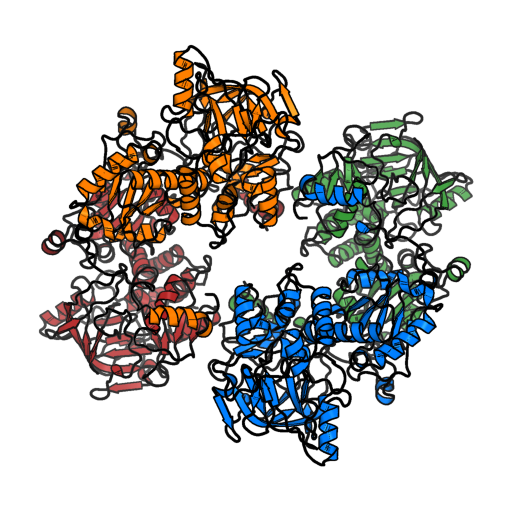A A 1 350 ? -14.744 6.964 -45.872 1.00 8.55 350 ALA D N 1
ATOM 2713 C CA . ALA A 1 350 ? -13.313 7.142 -45.976 1.00 8.17 350 ALA D CA 1
ATOM 2714 C C . ALA A 1 350 ? -12.883 7.019 -47.448 1.00 8.59 350 ALA D C 1
ATOM 2715 O O . ALA A 1 350 ? -11.732 6.969 -47.811 1.00 8.77 350 ALA D O 1
ATOM 2717 N N . ALA A 1 351 ? -13.796 6.912 -48.377 1.00 7.90 351 ALA D N 1
ATOM 2718 C CA . ALA A 1 351 ? -13.514 7.007 -49.834 1.00 7.66 351 ALA D CA 1
ATOM 2719 C C . ALA A 1 351 ? -12.491 5.915 -50.329 1.00 8.48 351 ALA D C 1
ATOM 2720 O O . ALA A 1 351 ? -11.691 6.241 -51.204 1.00 10.25 351 ALA D O 1
ATOM 2722 N N . THR A 1 352 ? -12.636 4.686 -49.831 1.00 8.05 352 THR D N 1
ATOM 2723 C CA . THR A 1 352 ? -11.825 3.561 -50.200 1.00 9.97 352 THR D CA 1
ATOM 2724 C C . THR A 1 352 ? -10.389 3.964 -49.911 1.00 8.95 352 THR D C 1
ATOM 2725 O O . THR A 1 352 ? -9.444 3.432 -50.578 1.00 11.36 352 THR D O 1
ATOM 2729 N N . CYS A 1 353 ? -10.189 4.763 -48.879 1.00 8.72 353 CYS D N 1
ATOM 2730 C CA . CYS A 1 353 ? -8.719 5.029 -48.458 1.00 9.39 353 CYS D CA 1
ATOM 2731 C C . CYS A 1 353 ? -8.347 4.400 -47.121 1.00 11.27 353 CYS D C 1
ATOM 2732 O O . CYS A 1 353 ? -7.203 4.542 -46.624 1.00 14.86 353 CYS D O 1
ATOM 2735 N N . TRP A 1 354 ? -9.273 3.699 -46.482 1.00 12.25 354 TRP D N 1
ATOM 2736 C CA . TRP A 1 354 ? -8.899 2.871 -45.342 1.00 11.44 354 TRP D CA 1
ATOM 2737 C C . TRP A 1 354 ? -9.753 1.621 -45.304 1.00 11.00 354 TRP D C 1
ATOM 2738 O O . TRP A 1 354 ? -10.868 1.553 -45.853 1.00 10.46 354 TRP D O 1
ATOM 2749 N N . ALA A 1 355 ? -9.215 0.626 -44.640 1.00 10.01 355 ALA D N 1
ATOM 2750 C CA . ALA A 1 355 ? -9.920 -0.651 -44.413 1.00 10.03 355 ALA D CA 1
ATOM 2751 C C . ALA A 1 355 ? -9.895 -0.925 -42.878 1.00 10.51 355 ALA D C 1
ATOM 2752 O O . ALA A 1 355 ? -8.849 -0.880 -42.214 1.00 10.93 355 ALA D O 1
ATOM 2754 N N . VAL A 1 356 ? -11.037 -1.276 -42.323 1.00 8.65 356 VAL D N 1
ATOM 2755 C CA . VAL A 1 356 ? -11.150 -1.559 -40.911 1.00 9.40 356 VAL D CA 1
ATOM 2756 C C . VAL A 1 356 ? -11.260 -3.040 -40.720 1.00 9.82 356 VAL D C 1
ATOM 2757 O O . VAL A 1 356 ? -12.127 -3.704 -41.308 1.00 10.28 356 VAL D O 1
ATOM 2761 N N . LEU A 1 357 ? -10.329 -3.560 -39.964 1.00 9.15 357 LEU D N 1
ATOM 2762 C CA . LEU A 1 357 ? -10.252 -4.999 -39.663 1.00 9.35 357 LEU D CA 1
ATOM 2763 C C . LEU A 1 357 ? -10.760 -5.271 -38.275 1.00 10.36 357 LEU D C 1
ATOM 2764 O O . LEU A 1 357 ? -10.204 -4.781 -37.291 1.00 10.04 357 LEU D O 1
ATOM 2769 N N . SER A 1 358 ? -11.873 -6.034 -38.205 1.00 10.12 358 SER D N 1
ATOM 2770 C CA . SER A 1 358 ? -12.481 -6.562 -36.970 1.00 9.84 358 SER D CA 1
ATOM 2771 C C . SER A 1 358 ? -11.696 -7.742 -36.429 1.00 11.20 358 SER D C 1
ATOM 2772 O O . SER A 1 358 ? -11.579 -8.783 -37.076 1.00 10.44 358 SER D O 1
ATOM 2775 N N . ILE A 1 359 ? -11.077 -7.530 -35.272 1.00 12.69 359 ILE D N 1
ATOM 2776 C CA . ILE A 1 359 ? -10.195 -8.560 -34.634 1.00 13.17 359 ILE D CA 1
ATOM 2777 C C . ILE A 1 359 ? -10.927 -9.431 -33.640 1.00 13.30 359 ILE D C 1
ATOM 2778 O O . ILE A 1 359 ? -11.585 -8.952 -32.707 1.00 12.41 359 ILE D O 1
ATOM 2783 N N . ASP A 1 360 ? -10.850 -10.737 -33.857 1.00 13.48 360 ASP D N 1
ATOM 2784 C CA . ASP A 1 360 ? -11.442 -11.727 -32.930 1.00 14.44 360 ASP D CA 1
ATOM 2785 C C . ASP A 1 360 ? -10.665 -11.786 -31.644 1.00 14.53 360 ASP D C 1
ATOM 2786 O O . ASP A 1 360 ? -9.588 -12.474 -31.567 1.00 14.96 360 ASP D O 1
ATOM 2791 N N . VAL A 1 361 ? -11.178 -11.110 -30.625 1.00 14.60 361 VAL D N 1
ATOM 2792 C CA . VAL A 1 361 ? -10.469 -10.953 -29.377 1.00 14.68 361 VAL D CA 1
ATOM 2793 C C . VAL A 1 361 ? -10.319 -12.285 -28.613 1.00 15.50 361 VAL D C 1
ATOM 2794 O O . VAL A 1 361 ? -9.449 -12.369 -27.784 1.00 16.78 361 VAL D O 1
ATOM 2798 N N . GLN A 1 362 ? -11.115 -13.294 -28.938 1.00 18.01 362 GLN D N 1
ATOM 2799 C CA . GLN A 1 362 ? -11.029 -14.638 -28.339 1.00 18.64 362 GLN D CA 1
ATOM 2800 C C . GLN A 1 362 ? -9.766 -15.346 -28.839 1.00 16.91 362 GLN D C 1
ATOM 2801 O O . GLN A 1 362 ? -9.351 -16.352 -28.272 1.00 17.52 362 GLN D O 1
ATOM 2807 N N . ARG A 1 363 ? -9.195 -14.845 -29.947 1.00 15.27 363 ARG D N 1
ATOM 2808 C CA . ARG A 1 363 ? -8.032 -15.481 -30.614 1.00 17.82 363 ARG D CA 1
ATOM 2809 C C . ARG A 1 363 ? -6.712 -14.773 -30.431 1.00 17.21 363 ARG D C 1
ATOM 2810 O O . ARG A 1 363 ? -5.658 -15.314 -30.605 1.00 17.20 363 ARG D O 1
ATOM 2818 N N . LEU A 1 364 ? -6.768 -13.547 -29.924 1.00 15.76 364 LEU D N 1
ATOM 2819 C CA . LEU A 1 364 ? -5.590 -12.737 -29.899 1.00 15.53 364 LEU D CA 1
ATOM 2820 C C . LEU A 1 364 ? -4.560 -13.159 -28.836 1.00 14.44 364 LEU D C 1
ATOM 2821 O O . LEU A 1 364 ? -3.318 -13.128 -29.028 1.00 17.75 364 LEU D O 1
ATOM 2826 N N . ALA A 1 365 ? -4.994 -13.568 -27.655 1.00 13.98 365 ALA D N 1
ATOM 2827 C CA . ALA A 1 365 ? -4.036 -13.921 -26.586 1.00 15.04 365 ALA D CA 1
ATOM 2828 C C . ALA A 1 365 ? -3.075 -14.991 -26.974 1.00 17.60 365 ALA D C 1
ATOM 2829 O O . ALA A 1 365 ? -1.871 -14.914 -26.608 1.00 16.93 365 ALA D O 1
ATOM 2831 N N . ALA A 1 366 ? -3.591 -15.993 -27.696 1.00 18.59 366 ALA D N 1
ATOM 2832 C CA . ALA A 1 366 ? -2.749 -17.134 -28.087 1.00 18.60 366 ALA D CA 1
ATOM 2833 C C . ALA A 1 366 ? -1.628 -16.805 -29.041 1.00 19.60 366 ALA D C 1
ATOM 2834 O O . ALA A 1 366 ? -0.705 -17.586 -29.141 1.00 17.90 366 ALA D O 1
ATOM 2836 N N . LEU A 1 367 ? -1.700 -15.657 -29.709 1.00 17.66 367 LEU D N 1
ATOM 2837 C CA . LEU A 1 367 ? -0.634 -15.160 -30.551 1.00 18.48 367 LEU D CA 1
ATOM 2838 C C . LEU A 1 367 ? 0.627 -14.819 -29.789 1.00 15.36 367 LEU D C 1
ATOM 2839 O O . LEU A 1 367 ? 1.750 -14.817 -30.365 1.00 16.89 367 LEU D O 1
ATOM 2844 N N . GLY A 1 368 ? 0.471 -14.443 -28.529 1.00 16.80 368 GLY D N 1
ATOM 2845 C CA . GLY A 1 368 ? 1.594 -14.088 -27.653 1.00 16.19 368 GLY D CA 1
ATOM 2846 C C . GLY A 1 368 ? 2.333 -12.909 -28.218 1.00 17.06 368 GLY D C 1
ATOM 2847 O O . GLY A 1 368 ? 3.584 -12.878 -28.203 1.00 17.64 368 GLY D O 1
ATOM 2848 N N . THR A 1 369 ? 1.597 -11.903 -28.687 1.00 14.46 369 THR D N 1
ATOM 2849 C CA . THR A 1 369 ? 2.190 -10.807 -29.446 1.00 13.46 369 THR D CA 1
ATOM 2850 C C . THR A 1 369 ? 1.830 -9.457 -28.821 1.00 11.29 369 THR D C 1
ATOM 2851 O O . THR A 1 369 ? 1.430 -9.420 -27.657 1.00 12.63 369 THR D O 1
ATOM 2855 N N . ASP A 1 370 ? 2.174 -8.388 -29.531 1.00 13.37 370 ASP D N 1
ATOM 2856 C CA . ASP A 1 370 ? 1.852 -7.010 -29.123 1.00 13.85 370 ASP D CA 1
ATOM 2857 C C . ASP A 1 370 ? 1.526 -6.146 -30.298 1.00 12.20 370 ASP D C 1
ATOM 2858 O O . ASP A 1 370 ? 1.684 -6.570 -31.427 1.00 12.61 370 ASP D O 1
ATOM 2863 N N . ALA A 1 371 ? 1.065 -4.905 -30.040 1.00 12.03 371 ALA D N 1
ATOM 2864 C CA . ALA A 1 371 ? 0.618 -4.075 -31.125 1.00 11.88 371 ALA D CA 1
ATOM 2865 C C . ALA A 1 371 ? 1.527 -3.879 -32.274 1.00 12.82 371 ALA D C 1
ATOM 2866 O O . ALA A 1 371 ? 1.130 -3.958 -33.417 1.00 13.01 371 ALA D O 1
ATOM 2868 N N . ALA A 1 372 ? 2.809 -3.596 -32.005 1.00 11.66 372 ALA D N 1
ATOM 2869 C CA . ALA A 1 372 ? 3.736 -3.304 -33.074 1.00 12.78 372 ALA D CA 1
ATOM 2870 C C . ALA A 1 372 ? 3.955 -4.504 -33.964 1.00 11.55 372 ALA D C 1
ATOM 2871 O O . ALA A 1 372 ? 3.929 -4.388 -35.207 1.00 13.23 372 ALA D O 1
ATOM 2873 N N . ALA A 1 373 ? 4.205 -5.669 -33.368 1.00 12.68 373 ALA D N 1
ATOM 2874 C CA . ALA A 1 373 ? 4.493 -6.894 -34.135 1.00 12.20 373 ALA D CA 1
ATOM 2875 C C . ALA A 1 373 ? 3.209 -7.311 -34.934 1.00 11.81 373 ALA D C 1
ATOM 2876 O O . ALA A 1 373 ? 3.264 -7.676 -36.111 1.00 13.04 373 ALA D O 1
ATOM 2878 N N . PHE A 1 374 ? 2.110 -7.190 -34.269 1.00 12.95 374 PHE D N 1
ATOM 2879 C CA . PHE A 1 374 ? 0.785 -7.464 -34.924 1.00 10.28 374 PHE D CA 1
ATOM 2880 C C . PHE A 1 374 ? 0.512 -6.566 -36.103 1.00 11.53 374 PHE D C 1
ATOM 2881 O O . PHE A 1 374 ? 0.155 -7.049 -37.155 1.00 11.09 374 PHE D O 1
ATOM 2889 N N . ALA A 1 375 ? 0.779 -5.246 -35.934 1.00 10.90 375 ALA D N 1
ATOM 2890 C CA . ALA A 1 375 ? 0.596 -4.312 -37.017 1.00 11.91 375 ALA D CA 1
ATOM 2891 C C . ALA A 1 375 ? 1.447 -4.693 -38.191 1.00 11.92 375 ALA D C 1
ATOM 2892 O O . ALA A 1 375 ? 1.005 -4.598 -39.314 1.00 11.51 375 ALA D O 1
ATOM 2894 N N . ALA A 1 376 ? 2.742 -5.053 -37.954 1.00 12.90 376 ALA D N 1
ATOM 2895 C CA . ALA A 1 376 ? 3.677 -5.378 -39.020 1.00 12.93 376 ALA D CA 1
ATOM 2896 C C . ALA A 1 376 ? 3.275 -6.683 -39.741 1.00 11.85 376 ALA D C 1
ATOM 2897 O O . ALA A 1 376 ? 3.348 -6.755 -40.965 1.00 13.28 376 ALA D O 1
ATOM 2899 N N . ARG A 1 377 ? 2.798 -7.637 -38.965 1.00 12.34 377 ARG D N 1
ATOM 2900 C CA . ARG A 1 377 ? 2.243 -8.869 -39.546 1.00 13.17 377 ARG D CA 1
ATOM 2901 C C . ARG A 1 377 ? 1.044 -8.586 -40.418 1.00 13.53 377 ARG D C 1
ATOM 2902 O O . ARG A 1 377 ? 0.969 -9.059 -41.548 1.00 13.61 377 ARG D O 1
ATOM 2910 N N . VAL A 1 378 ? 0.095 -7.782 -39.914 1.00 13.29 378 VAL D N 1
ATOM 2911 C CA . VAL A 1 378 ? -1.041 -7.448 -40.731 1.00 13.51 378 VAL D CA 1
ATOM 2912 C C . VAL A 1 378 ? -0.677 -6.621 -41.964 1.00 12.02 378 VAL D C 1
ATOM 2913 O O . VAL A 1 378 ? -1.163 -6.931 -43.089 1.00 12.88 378 VAL D O 1
ATOM 2917 N N . ALA A 1 379 ? 0.290 -5.676 -41.799 1.00 12.16 379 ALA D N 1
ATOM 2918 C CA . ALA A 1 379 ? 0.677 -4.822 -42.932 1.00 11.92 379 ALA D CA 1
ATOM 2919 C C . ALA A 1 379 ? 1.243 -5.723 -44.045 1.00 13.28 379 ALA D C 1
ATOM 2920 O O . ALA A 1 379 ? 0.906 -5.632 -45.232 1.00 13.21 379 ALA D O 1
ATOM 2922 N N . GLU A 1 380 ? 2.150 -6.623 -43.666 1.00 13.85 380 GLU D N 1
ATOM 2923 C CA . GLU A 1 380 ? 2.779 -7.464 -44.666 1.00 17.60 380 GLU D CA 1
ATOM 2924 C C . GLU A 1 380 ? 1.801 -8.340 -45.457 1.00 14.99 380 GLU D C 1
ATOM 2925 O O . GLU A 1 380 ? 1.867 -8.425 -46.680 1.00 15.42 380 GLU D O 1
ATOM 2931 N N . THR A 1 381 ? 0.929 -9.019 -44.723 1.00 15.91 381 THR D N 1
ATOM 2932 C CA . THR A 1 381 ? -0.101 -9.874 -45.283 1.00 14.59 381 THR D CA 1
ATOM 2933 C C . THR A 1 381 ? -1.087 -9.095 -46.149 1.00 13.55 381 THR D C 1
ATOM 2934 O O . THR A 1 381 ? -1.272 -9.441 -47.316 1.00 15.83 381 THR D O 1
ATOM 2938 N N . VAL A 1 382 ? -1.605 -7.990 -45.633 1.00 11.36 382 VAL D N 1
ATOM 2939 C CA . VAL A 1 382 ? -2.657 -7.273 -46.332 1.00 11.16 382 VAL D CA 1
ATOM 2940 C C . VAL A 1 382 ? -2.113 -6.467 -47.540 1.00 11.90 382 VAL D C 1
ATOM 2941 O O . VAL A 1 382 ? -2.600 -6.599 -48.709 1.00 12.66 382 VAL D O 1
ATOM 2945 N N . PHE A 1 383 ? -1.052 -5.655 -47.323 1.00 12.08 383 PHE D N 1
ATOM 2946 C CA . PHE A 1 383 ? -0.550 -4.779 -48.365 1.00 12.05 383 PHE D CA 1
ATOM 2947 C C . PHE A 1 383 ? 0.127 -5.618 -49.464 1.00 13.89 383 PHE D C 1
ATOM 2948 O O . PHE A 1 383 ? 0.212 -5.182 -50.595 1.00 15.08 383 PHE D O 1
ATOM 2956 N N . GLY A 1 384 ? 0.602 -6.800 -49.078 1.00 13.88 384 GLY D N 1
ATOM 2957 C CA . GLY A 1 384 ? 1.133 -7.822 -50.006 1.00 13.73 384 GLY D CA 1
ATOM 2958 C C . GLY A 1 384 ? 0.150 -8.495 -50.942 1.00 15.36 384 GLY D C 1
ATOM 2959 O O . GLY A 1 384 ? 0.580 -9.126 -51.921 1.00 21.53 384 GLY D O 1
ATOM 2960 N N . SER A 1 385 ? -1.145 -8.388 -50.659 1.00 14.19 385 SER D N 1
ATOM 2961 C CA . SER A 1 385 ? -2.115 -8.999 -51.502 1.00 13.58 385 SER D CA 1
ATOM 2962 C C . SER A 1 385 ? -2.498 -8.064 -52.607 1.00 14.43 385 SER D C 1
ATOM 2963 O O . SER A 1 385 ? -2.349 -6.814 -52.501 1.00 11.96 385 SER D O 1
ATOM 2966 N N . HIS A 1 386 ? -3.044 -8.638 -53.691 1.00 14.34 386 HIS D N 1
ATOM 2967 C CA . HIS A 1 386 ? -3.550 -7.801 -54.767 1.00 13.04 386 HIS D CA 1
ATOM 2968 C C . HIS A 1 386 ? -4.622 -6.787 -54.248 1.00 13.26 386 HIS D C 1
ATOM 2969 O O . HIS A 1 386 ? -4.547 -5.587 -54.543 1.00 12.79 386 HIS D O 1
ATOM 2976 N N . ALA A 1 387 ? -5.616 -7.295 -53.528 1.00 13.13 387 ALA D N 1
ATOM 2977 C CA . ALA A 1 387 ? -6.588 -6.450 -52.883 1.00 12.22 387 ALA D CA 1
ATOM 2978 C C . ALA A 1 387 ? -6.074 -5.428 -51.895 1.00 12.05 387 ALA D C 1
ATOM 2979 O O . ALA A 1 387 ? -6.458 -4.251 -52.029 1.00 11.12 387 ALA D O 1
ATOM 2981 N N . GLY A 1 388 ? -5.086 -5.772 -51.054 1.00 12.52 388 GLY D N 1
ATOM 2982 C CA . GLY A 1 388 ? -4.692 -4.841 -49.979 1.00 12.41 388 GLY D CA 1
ATOM 2983 C C . GLY A 1 388 ? -3.766 -3.771 -50.492 1.00 13.32 388 GLY D C 1
ATOM 2984 O O . GLY A 1 388 ? -3.687 -2.652 -49.930 1.00 13.04 388 GLY D O 1
ATOM 2985 N N . HIS A 1 389 ? -3.025 -4.076 -51.579 1.00 12.39 389 HIS D N 1
ATOM 2986 C CA . HIS A 1 389 ? -2.229 -3.055 -52.272 1.00 12.23 389 HIS D CA 1
ATOM 2987 C C . HIS A 1 389 ? -3.064 -1.787 -52.584 1.00 11.06 389 HIS D C 1
ATOM 2988 O O . HIS A 1 389 ? -2.583 -0.702 -52.634 1.00 12.11 389 HIS D O 1
ATOM 2995 N N . LEU A 1 390 ? -4.367 -1.965 -52.758 1.00 11.15 390 LEU D N 1
ATOM 2996 C CA . LEU A 1 390 ? -5.228 -0.839 -53.223 1.00 10.59 390 LEU D CA 1
ATOM 2997 C C . LEU A 1 390 ? -5.533 0.148 -52.152 1.00 10.28 390 LEU D C 1
ATOM 2998 O O . LEU A 1 390 ? -5.967 1.249 -52.465 1.00 12.06 390 LEU D O 1
ATOM 3003 N N . VAL A 1 391 ? -5.408 -0.245 -50.891 1.00 9.13 391 VAL D N 1
ATOM 3004 C CA . VAL A 1 391 ? -5.827 0.580 -49.719 1.00 10.81 391 VAL D CA 1
ATOM 3005 C C . VAL A 1 391 ? -4.660 0.985 -48.830 1.00 11.29 391 VAL D C 1
ATOM 3006 O O . VAL A 1 391 ? -3.947 0.139 -48.319 1.00 12.62 391 VAL D O 1
ATOM 3010 N N . PRO A 1 392 ? -4.476 2.309 -48.598 1.00 11.95 392 PRO D N 1
ATOM 3011 C CA . PRO A 1 392 ? -3.247 2.764 -47.983 1.00 11.26 392 PRO D CA 1
ATOM 3012 C C . PRO A 1 392 ? -3.248 2.632 -46.445 1.00 11.15 392 PRO D C 1
ATOM 3013 O O . PRO A 1 392 ? -2.255 2.485 -45.824 1.00 9.33 392 PRO D O 1
ATOM 3017 N N . LYS A 1 393 ? -4.430 2.657 -45.818 1.00 9.46 393 LYS D N 1
ATOM 3018 C CA . LYS A 1 393 ? -4.497 2.730 -44.365 1.00 9.01 393 LYS D CA 1
ATOM 3019 C C . LYS A 1 393 ? -5.383 1.592 -43.838 1.00 9.77 393 LYS D C 1
ATOM 3020 O O . LYS A 1 393 ? -6.464 1.341 -44.382 1.00 12.51 393 LYS D O 1
ATOM 3026 N N . LEU A 1 394 ? -4.967 1.022 -42.698 1.00 10.19 394 LEU D N 1
ATOM 3027 C CA . LEU A 1 394 ? -5.676 -0.079 -42.055 1.00 9.39 394 LEU D CA 1
ATOM 3028 C C . LEU A 1 394 ? -5.904 0.339 -40.663 1.00 10.55 394 LEU D C 1
ATOM 3029 O O . LEU A 1 394 ? -5.010 0.872 -40.016 1.00 10.48 394 LEU D O 1
ATOM 3034 N N . ILE A 1 395 ? -7.094 0.073 -40.183 1.00 8.38 395 ILE D N 1
ATOM 3035 C CA . ILE A 1 395 ? -7.393 0.257 -38.779 1.00 9.54 395 ILE D CA 1
ATOM 3036 C C . ILE A 1 395 ? -7.686 -1.131 -38.112 1.00 10.45 395 ILE D C 1
ATOM 3037 O O . ILE A 1 395 ? -8.474 -1.909 -38.639 1.00 11.64 395 ILE D O 1
ATOM 3042 N N . LEU A 1 396 ? -7.100 -1.429 -36.971 1.00 10.38 396 LEU D N 1
ATOM 3043 C CA . LEU A 1 396 ? -7.341 -2.698 -36.267 1.00 10.67 396 LEU D CA 1
ATOM 3044 C C . LEU A 1 396 ? -8.069 -2.445 -35.014 1.00 10.81 396 LEU D C 1
ATOM 3045 O O . LEU A 1 396 ? -7.655 -1.611 -34.149 1.00 10.91 396 LEU D O 1
ATOM 3050 N N . VAL A 1 397 ? -9.220 -3.097 -34.891 1.00 10.41 397 VAL D N 1
ATOM 3051 C CA . VAL A 1 397 ? -10.001 -2.862 -33.681 1.00 11.22 397 VAL D CA 1
ATOM 3052 C C . VAL A 1 397 ? -10.607 -4.153 -33.250 1.00 10.24 397 VAL D C 1
ATOM 3053 O O . VAL A 1 397 ? -10.955 -4.987 -34.079 1.00 9.26 397 VAL D O 1
ATOM 3057 N N . GLY A 1 398 ? -10.811 -4.329 -31.947 1.00 11.57 398 GLY D N 1
ATOM 3058 C CA . GLY A 1 398 ? -11.617 -5.453 -31.511 1.00 12.19 398 GLY D CA 1
ATOM 3059 C C . GLY A 1 398 ? -13.055 -5.569 -32.032 1.00 12.14 398 GLY D C 1
ATOM 3060 O O . GLY A 1 398 ? -13.743 -4.572 -32.368 1.00 9.97 398 GLY D O 1
ATOM 3061 N N . ASN A 1 399 ? -13.489 -6.837 -32.140 1.00 11.46 399 ASN D N 1
ATOM 3062 C CA . ASN A 1 399 ? -14.798 -7.181 -32.715 1.00 10.73 399 ASN D CA 1
ATOM 3063 C C . ASN A 1 399 ? -15.924 -6.935 -31.817 1.00 10.35 399 ASN D C 1
ATOM 3064 O O . ASN A 1 399 ? -17.092 -7.329 -32.141 1.00 12.00 399 ASN D O 1
ATOM 3069 N N . ASP A 1 400 ? -15.727 -6.263 -30.695 1.00 11.84 400 ASP D N 1
ATOM 3070 C CA . ASP A 1 400 ? -16.919 -5.694 -29.944 1.00 12.89 400 ASP D CA 1
ATOM 3071 C C . ASP A 1 400 ? -17.612 -4.560 -30.637 1.00 13.76 400 ASP D C 1
ATOM 3072 O O . ASP A 1 400 ? -18.891 -4.389 -30.511 1.00 13.38 400 ASP D O 1
ATOM 3077 N N . ILE A 1 401 ? -16.912 -3.842 -31.488 1.00 12.98 401 ILE D N 1
ATOM 3078 C CA . ILE A 1 401 ? -17.591 -2.901 -32.335 1.00 13.79 401 ILE D CA 1
ATOM 3079 C C . ILE A 1 401 ? -17.952 -3.486 -33.675 1.00 14.31 401 ILE D C 1
ATOM 3080 O O . ILE A 1 401 ? -17.499 -4.562 -34.040 1.00 13.32 401 ILE D O 1
ATOM 3085 N N . ASP A 1 402 ? -18.985 -2.895 -34.263 1.00 12.33 402 ASP D N 1
ATOM 3086 C CA . ASP A 1 402 ? -19.323 -3.188 -35.603 1.00 11.39 402 ASP D CA 1
ATOM 3087 C C . ASP A 1 402 ? -18.529 -2.328 -36.552 1.00 10.24 402 ASP D C 1
ATOM 3088 O O . ASP A 1 402 ? -18.884 -1.145 -36.769 1.00 10.78 402 ASP D O 1
ATOM 3093 N N . VAL A 1 403 ? -17.553 -2.922 -37.233 1.00 9.69 403 VAL D N 1
ATOM 3094 C CA . VAL A 1 403 ? -16.774 -2.151 -38.219 1.00 9.87 403 VAL D CA 1
ATOM 3095 C C . VAL A 1 403 ? -17.427 -1.569 -39.436 1.00 9.09 403 VAL D C 1
ATOM 3096 O O . VAL A 1 403 ? -16.871 -0.732 -40.073 1.00 10.79 403 VAL D O 1
ATOM 3100 N N . THR A 1 404 ? -18.722 -1.951 -39.681 1.00 9.67 404 THR D N 1
ATOM 3101 C CA . THR A 1 404 ? -19.407 -1.421 -40.785 1.00 11.40 404 THR D CA 1
ATOM 3102 C C . THR A 1 404 ? -20.139 -0.049 -40.463 1.00 11.55 404 THR D C 1
ATOM 3103 O O . THR A 1 404 ? -20.768 0.556 -41.387 1.00 13.03 404 THR D O 1
ATOM 3107 N N . GLU A 1 405 ? -20.082 0.370 -39.192 1.00 11.70 405 GLU D N 1
ATOM 3108 C CA . GLU A 1 405 ? -20.719 1.560 -38.706 1.00 12.86 405 GLU D CA 1
ATOM 3109 C C . GLU A 1 405 ? -19.688 2.576 -38.376 1.00 11.31 405 GLU D C 1
ATOM 3110 O O . GLU A 1 405 ? -18.925 2.428 -37.392 1.00 11.34 405 GLU D O 1
ATOM 3116 N N . ILE A 1 406 ? -19.645 3.619 -39.205 1.00 11.32 406 ILE D N 1
ATOM 3117 C CA . ILE A 1 406 ? -18.596 4.618 -39.034 1.00 9.82 406 ILE D CA 1
ATOM 3118 C C . ILE A 1 406 ? -18.610 5.220 -37.643 1.00 8.99 406 ILE D C 1
ATOM 3119 O O . ILE A 1 406 ? -17.523 5.561 -37.113 1.00 8.64 406 ILE D O 1
ATOM 3124 N N . ASP A 1 407 ? -19.778 5.369 -37.056 1.00 10.44 407 ASP D N 1
ATOM 3125 C CA . ASP A 1 407 ? -19.803 6.042 -35.762 1.00 12.42 407 ASP D CA 1
ATOM 3126 C C . ASP A 1 407 ? -19.099 5.209 -34.683 1.00 10.37 407 ASP D C 1
ATOM 3127 O O . ASP A 1 407 ? -18.504 5.793 -33.749 1.00 11.54 407 ASP D O 1
ATOM 3132 N N . GLN A 1 408 ? -19.204 3.882 -34.786 1.00 10.89 408 GLN D N 1
ATOM 3133 C CA . GLN A 1 408 ? -18.503 3.007 -33.862 1.00 8.67 408 GLN D CA 1
ATOM 3134 C C . GLN A 1 408 ? -16.950 2.973 -34.154 1.00 8.56 408 GLN D C 1
ATOM 3135 O O . GLN A 1 408 ? -16.160 2.960 -33.242 1.00 10.09 408 GLN D O 1
ATOM 3141 N N . VAL A 1 409 ? -16.572 2.984 -35.400 1.00 8.63 409 VAL D N 1
ATOM 3142 C CA . VAL A 1 409 ? -15.113 3.105 -35.759 1.00 9.25 409 VAL D CA 1
ATOM 3143 C C . VAL A 1 409 ? -14.533 4.426 -35.204 1.00 9.58 409 VAL D C 1
ATOM 3144 O O . VAL A 1 409 ? -13.410 4.469 -34.688 1.00 10.63 409 VAL D O 1
ATOM 3148 N N . VAL A 1 410 ? -15.265 5.527 -35.364 1.00 8.92 410 VAL D N 1
ATOM 3149 C CA . VAL A 1 410 ? -14.900 6.805 -34.791 1.00 8.65 410 VAL D CA 1
ATOM 3150 C C . VAL A 1 410 ? -14.694 6.772 -33.267 1.00 8.67 410 VAL D C 1
ATOM 3151 O O . VAL A 1 410 ? -13.589 7.163 -32.726 1.00 9.46 410 VAL D O 1
ATOM 3155 N N . TRP A 1 411 ? -15.619 6.163 -32.579 1.00 9.83 411 TRP D N 1
ATOM 3156 C CA . TRP A 1 411 ? -15.536 5.981 -31.135 1.00 9.33 411 TRP D CA 1
ATOM 3157 C C . TRP A 1 411 ? -14.276 5.245 -30.819 1.00 10.79 411 TRP D C 1
ATOM 3158 O O . TRP A 1 411 ? -13.541 5.692 -29.962 1.00 10.38 411 TRP D O 1
ATOM 3169 N N . ALA A 1 412 ? -14.031 4.153 -31.507 1.00 9.81 412 ALA D N 1
ATOM 3170 C CA . ALA A 1 412 ? -12.846 3.389 -31.193 1.00 11.44 412 ALA D CA 1
ATOM 3171 C C . ALA A 1 412 ? -11.554 4.136 -31.530 1.00 12.16 412 ALA D C 1
ATOM 3172 O O . ALA A 1 412 ? -10.583 4.062 -30.728 1.00 11.89 412 ALA D O 1
ATOM 3174 N N . LEU A 1 413 ? -11.490 4.858 -32.662 1.00 10.72 413 LEU D N 1
ATOM 3175 C CA . LEU A 1 413 ? -10.282 5.666 -33.001 1.00 12.61 413 LEU D CA 1
ATOM 3176 C C . LEU A 1 413 ? -9.998 6.682 -31.879 1.00 12.10 413 LEU D C 1
ATOM 3177 O O . LEU A 1 413 ? -8.928 6.809 -31.359 1.00 13.37 413 LEU D O 1
ATOM 3182 N N . ALA A 1 414 ? -11.041 7.327 -31.426 1.00 12.73 414 ALA D N 1
ATOM 3183 C CA . ALA A 1 414 ? -10.831 8.431 -30.497 1.00 10.28 414 ALA D CA 1
ATOM 3184 C C . ALA A 1 414 ? -10.496 7.973 -29.141 1.00 10.35 414 ALA D C 1
ATOM 3185 O O . ALA A 1 414 ? -9.710 8.615 -28.446 1.00 10.78 414 ALA D O 1
ATOM 3187 N N . THR A 1 415 ? -11.097 6.885 -28.678 1.00 9.80 415 THR D N 1
ATOM 3188 C CA . THR A 1 415 ? -10.994 6.437 -27.304 1.00 10.35 415 THR D CA 1
ATOM 3189 C C . THR A 1 415 ? -9.931 5.332 -27.122 1.00 10.39 415 THR D C 1
ATOM 3190 O O . THR A 1 415 ? -9.643 5.023 -25.971 1.00 12.10 415 THR D O 1
ATOM 3194 N N . ARG A 1 416 ? -9.510 4.650 -28.186 1.00 10.44 416 ARG D N 1
ATOM 3195 C CA . ARG A 1 416 ? -8.565 3.524 -28.053 1.00 10.96 416 ARG D CA 1
ATOM 3196 C C . ARG A 1 416 ? -7.170 3.751 -28.643 1.00 10.94 416 ARG D C 1
ATOM 3197 O O . ARG A 1 416 ? -6.241 3.131 -28.122 1.00 14.51 416 ARG D O 1
ATOM 3205 N N . ALA A 1 417 ? -6.995 4.587 -29.673 1.00 10.49 417 ALA D N 1
ATOM 3206 C CA . ALA A 1 417 ? -5.669 4.763 -30.268 1.00 11.86 417 ALA D CA 1
ATOM 3207 C C . ALA A 1 417 ? -4.827 5.741 -29.466 1.00 12.31 417 ALA D C 1
ATOM 3208 O O . ALA A 1 417 ? -5.166 6.956 -29.360 1.00 14.69 417 ALA D O 1
ATOM 3210 N N . HIS A 1 418 ? -3.729 5.241 -28.916 1.00 12.19 418 HIS D N 1
ATOM 3211 C CA . HIS A 1 418 ? -2.813 6.072 -28.108 1.00 12.71 418 HIS D CA 1
ATOM 3212 C C . HIS A 1 418 ? -1.788 6.770 -28.959 1.00 12.63 418 HIS D C 1
ATOM 3213 O O . HIS A 1 418 ? -1.105 6.136 -29.760 1.00 11.93 418 HIS D O 1
ATOM 3220 N N . PRO A 1 419 ? -1.696 8.119 -28.811 1.00 13.56 419 PRO D N 1
ATOM 3221 C CA . PRO A 1 419 ? -0.878 8.935 -29.708 1.00 13.16 419 PRO D CA 1
ATOM 3222 C C . PRO A 1 419 ? 0.585 8.472 -29.774 1.00 13.02 419 PRO D C 1
ATOM 3223 O O . PRO A 1 419 ? 1.207 8.615 -30.823 1.00 16.52 419 PRO D O 1
ATOM 3227 N N . LEU A 1 420 ? 1.088 7.922 -28.687 1.00 14.46 420 LEU D N 1
ATOM 3228 C CA . LEU A 1 420 ? 2.544 7.603 -28.589 1.00 14.37 420 LEU D CA 1
ATOM 3229 C C . LEU A 1 420 ? 2.845 6.202 -29.104 1.00 15.49 420 LEU D C 1
ATOM 3230 O O . LEU A 1 420 ? 3.990 5.876 -29.333 1.00 16.17 420 LEU D O 1
ATOM 3235 N N . HIS A 1 421 ? 1.829 5.360 -29.176 1.00 14.10 421 HIS D N 1
ATOM 3236 C CA . HIS A 1 421 ? 2.061 3.887 -29.296 1.00 13.88 421 HIS D CA 1
ATOM 3237 C C . HIS A 1 421 ? 1.384 3.209 -30.456 1.00 16.74 421 HIS D C 1
ATOM 3238 O O . HIS A 1 421 ? 1.805 2.117 -30.853 1.00 17.31 421 HIS D O 1
ATOM 3245 N N . ASP A 1 422 ? 0.314 3.806 -30.973 1.00 13.51 422 ASP D N 1
ATOM 3246 C CA . ASP A 1 422 ? -0.579 3.145 -31.928 1.00 12.81 422 ASP D CA 1
ATOM 3247 C C . ASP A 1 422 ? -0.648 3.645 -33.366 1.00 14.28 422 ASP D C 1
ATOM 3248 O O . ASP A 1 422 ? -1.558 3.311 -34.120 1.00 15.06 422 ASP D O 1
ATOM 3253 N N . HIS A 1 423 ? 0.323 4.389 -33.830 1.00 13.07 423 HIS D N 1
ATOM 3254 C CA . HIS A 1 423 ? 0.332 4.914 -35.204 1.00 13.40 423 HIS D CA 1
ATOM 3255 C C . HIS A 1 423 ? 1.547 4.346 -35.927 1.00 15.41 423 HIS D C 1
ATOM 3256 O O . HIS A 1 423 ? 2.672 4.747 -35.628 1.00 14.24 423 HIS D O 1
ATOM 3263 N N . PHE A 1 424 ? 1.348 3.299 -36.713 1.00 11.70 424 PHE D N 1
ATOM 3264 C CA . PHE A 1 424 ? 2.492 2.550 -37.324 1.00 11.70 424 PHE D CA 1
ATOM 3265 C C . PHE A 1 424 ? 2.551 2.850 -38.802 1.00 11.72 424 PHE D C 1
ATOM 3266 O O . PHE A 1 424 ? 1.853 2.245 -39.642 1.00 11.18 424 PHE D O 1
ATOM 3274 N N . ALA A 1 425 ? 3.466 3.746 -39.170 1.00 12.83 425 ALA D N 1
ATOM 3275 C CA . ALA A 1 425 ? 3.753 4.003 -40.566 1.00 12.11 425 ALA D CA 1
ATOM 3276 C C . ALA A 1 425 ? 4.664 2.925 -41.120 1.00 12.80 425 ALA D C 1
ATOM 3277 O O . ALA A 1 425 ? 5.474 2.381 -40.376 1.00 13.33 425 ALA D O 1
ATOM 3279 N N . PHE A 1 426 ? 4.464 2.587 -42.391 1.00 13.40 426 PHE D N 1
ATOM 3280 C CA . PHE A 1 426 ? 5.193 1.512 -43.120 1.00 14.45 426 PHE D CA 1
ATOM 3281 C C . PHE A 1 426 ? 5.733 2.156 -44.414 1.00 14.54 426 PHE D C 1
ATOM 3282 O O . PHE A 1 426 ? 5.297 1.896 -45.547 1.00 12.66 426 PHE D O 1
ATOM 3290 N N . PRO A 1 427 ? 6.753 3.033 -44.241 1.00 15.65 427 PRO D N 1
ATOM 3291 C CA . PRO A 1 427 ? 7.245 3.840 -45.355 1.00 15.81 427 PRO D CA 1
ATOM 3292 C C . PRO A 1 427 ? 8.070 3.102 -46.390 1.00 15.55 427 PRO D C 1
ATOM 3293 O O . PRO A 1 427 ? 8.240 3.614 -47.447 1.00 15.11 427 PRO D O 1
ATOM 3297 N N . GLN A 1 428 ? 8.513 1.884 -46.101 1.00 15.97 428 GLN D N 1
ATOM 3298 C CA . GLN A 1 428 ? 9.094 0.958 -47.113 1.00 16.58 428 GLN D CA 1
ATOM 3299 C C . GLN A 1 428 ? 8.071 0.176 -47.933 1.00 16.17 428 GLN D C 1
ATOM 3300 O O . GLN A 1 428 ? 8.424 -0.421 -48.962 1.00 15.38 428 GLN D O 1
ATOM 3306 N N . ILE A 1 429 ? 6.782 0.240 -47.650 1.00 14.20 429 ILE D N 1
ATOM 3307 C CA . ILE A 1 429 ? 5.928 -0.552 -48.469 1.00 12.77 429 ILE D CA 1
ATOM 3308 C C . ILE A 1 429 ? 5.402 0.213 -49.659 1.00 14.04 429 ILE D C 1
ATOM 3309 O O . ILE A 1 429 ? 4.822 1.335 -49.459 1.00 13.94 429 ILE D O 1
ATOM 3314 N N . ARG A 1 430 ? 5.512 -0.318 -50.871 1.00 12.61 430 ARG D N 1
ATOM 3315 C CA . ARG A 1 430 ? 5.143 0.385 -52.008 1.00 15.00 430 ARG D CA 1
ATOM 3316 C C . ARG A 1 430 ? 3.623 0.780 -52.017 1.00 13.25 430 ARG D C 1
ATOM 3317 O O . ARG A 1 430 ? 2.823 0.064 -51.528 1.00 14.16 430 ARG D O 1
ATOM 3325 N N . ASP A 1 431 ? 3.323 1.944 -52.582 1.00 14.66 431 ASP D N 1
ATOM 3326 C CA . ASP A 1 431 ? 1.969 2.558 -52.578 1.00 14.55 431 ASP D CA 1
ATOM 3327 C C . ASP A 1 431 ? 1.189 2.282 -53.819 1.00 14.76 431 ASP D C 1
ATOM 3328 O O . ASP A 1 431 ? 1.727 2.144 -54.967 1.00 15.25 431 ASP D O 1
ATOM 3333 N N . PHE A 1 432 ? -0.137 2.242 -53.664 1.00 13.76 432 PHE D N 1
ATOM 3334 C CA . PHE A 1 432 ? -1.024 2.480 -54.771 1.00 13.79 432 PHE D CA 1
ATOM 3335 C C . PHE A 1 432 ? -0.964 3.978 -55.207 1.00 12.32 432 PHE D C 1
ATOM 3336 O O . PHE A 1 432 ? -1.186 4.859 -54.361 1.00 13.18 432 PHE D O 1
ATOM 3344 N N . PRO A 1 433 ? -0.692 4.241 -56.473 1.00 13.94 433 PRO D N 1
ATOM 3345 C CA . PRO A 1 433 ? -0.230 5.589 -56.817 1.00 14.96 433 PRO D CA 1
ATOM 3346 C C . PRO A 1 433 ? -1.324 6.647 -56.887 1.00 14.03 433 PRO D C 1
ATOM 3347 O O . PRO A 1 433 ? -0.967 7.800 -56.997 1.00 16.64 433 PRO D O 1
ATOM 3351 N N . MET A 1 434 ? -2.611 6.251 -56.803 1.00 13.06 434 MET D N 1
ATOM 3352 C CA . MET A 1 434 ? -3.702 7.248 -56.890 1.00 13.01 434 MET D CA 1
ATOM 3353 C C . MET A 1 434 ? -3.984 7.949 -55.533 1.00 12.94 434 MET D C 1
ATOM 3354 O O . MET A 1 434 ? -4.906 8.758 -55.449 1.00 13.55 434 MET D O 1
ATOM 3359 N N . VAL A 1 435 ? -3.372 7.480 -54.473 1.00 12.41 435 VAL D N 1
ATOM 3360 C CA . VAL A 1 435 ? -3.729 7.941 -53.117 1.00 11.04 435 VAL D CA 1
ATOM 3361 C C . VAL A 1 435 ? -3.496 9.436 -52.978 1.00 11.69 435 VAL D C 1
ATOM 3362 O O . VAL A 1 435 ? -2.428 9.978 -53.326 1.00 12.96 435 VAL D O 1
ATOM 3366 N N . PRO A 1 436 ? -4.521 10.158 -52.519 1.00 12.09 436 PRO D N 1
ATOM 3367 C CA . PRO A 1 436 ? -4.516 11.655 -52.757 1.00 12.30 436 PRO D CA 1
ATOM 3368 C C . PRO A 1 436 ? -3.506 12.491 -51.965 1.00 12.39 436 PRO D C 1
ATOM 3369 O O . PRO A 1 436 ? -3.100 13.591 -52.433 1.00 12.01 436 PRO D O 1
ATOM 3373 N N . TYR A 1 437 ? -3.000 11.954 -50.821 1.00 11.44 437 TYR D N 1
ATOM 3374 C CA . TYR A 1 437 ? -2.176 12.718 -49.913 1.00 9.87 437 TYR D CA 1
ATOM 3375 C C . TYR A 1 437 ? -0.693 12.490 -50.208 1.00 10.38 437 TYR D C 1
ATOM 3376 O O . TYR A 1 437 ? 0.090 13.097 -49.585 1.00 11.01 437 TYR D O 1
ATOM 3385 N N . LEU A 1 438 ? -0.413 11.608 -51.140 1.00 10.43 438 LEU D N 1
ATOM 3386 C CA . LEU A 1 438 ? 1.018 11.437 -51.541 1.00 11.38 438 LEU D CA 1
ATOM 3387 C C . LEU A 1 438 ? 1.600 12.815 -52.025 1.00 13.22 438 LEU D C 1
ATOM 3388 O O . LEU A 1 438 ? 0.964 13.543 -52.698 1.00 15.77 438 LEU D O 1
ATOM 3393 N N . ASP A 1 439 ? 2.848 13.048 -51.661 1.00 14.49 439 ASP D N 1
ATOM 3394 C CA . ASP A 1 439 ? 3.647 14.222 -52.013 1.00 18.50 439 ASP D CA 1
ATOM 3395 C C . ASP A 1 439 ? 4.729 13.771 -53.000 1.00 20.10 439 ASP D C 1
ATOM 3396 O O . ASP A 1 439 ? 4.843 12.589 -53.332 1.00 16.96 439 ASP D O 1
ATOM 3401 N N . ALA A 1 440 ? 5.435 14.727 -53.582 1.00 20.37 440 ALA D N 1
ATOM 3402 C CA . ALA A 1 440 ? 6.513 14.381 -54.561 1.00 21.37 440 ALA D CA 1
ATOM 3403 C C . ALA A 1 440 ? 7.585 13.403 -54.076 1.00 17.56 440 ALA D C 1
ATOM 3404 O O . ALA A 1 440 ? 8.022 12.660 -54.906 1.00 20.80 440 ALA D O 1
ATOM 3406 N N . GLU A 1 441 ? 7.981 13.473 -52.817 1.00 16.68 441 GLU D N 1
ATOM 3407 C CA . GLU A 1 441 ? 8.912 12.568 -52.162 1.00 18.00 441 GLU D CA 1
ATOM 3408 C C . GLU A 1 441 ? 8.362 11.136 -52.249 1.00 18.77 441 GLU D C 1
ATOM 3409 O O . GLU A 1 441 ? 8.995 10.222 -52.760 1.00 16.57 441 GLU D O 1
ATOM 3411 N N . ASP A 1 442 ? 7.076 10.975 -51.855 1.00 17.38 442 ASP D N 1
ATOM 3412 C CA . ASP A 1 442 ? 6.451 9.655 -51.931 1.00 18.23 442 ASP D CA 1
ATOM 3413 C C . ASP A 1 442 ? 6.427 9.127 -53.374 1.00 16.35 442 ASP D C 1
ATOM 3414 O O . ASP A 1 442 ? 6.556 7.934 -53.612 1.00 17.36 442 ASP D O 1
ATOM 3419 N N . LYS A 1 443 ? 6.099 10.002 -54.317 1.00 17.85 443 LYS D N 1
ATOM 3420 C CA . LYS A 1 443 ? 5.986 9.653 -55.719 1.00 19.62 443 LYS D CA 1
ATOM 3421 C C . LYS A 1 443 ? 7.377 9.256 -56.321 1.00 21.18 443 LYS D C 1
ATOM 3422 O O . LYS A 1 443 ? 7.495 8.246 -56.981 1.00 23.15 443 LYS D O 1
ATOM 3428 N N . ALA A 1 444 ? 8.383 10.035 -56.092 1.00 21.06 444 ALA D N 1
ATOM 3429 C CA . ALA A 1 444 ? 9.728 9.631 -56.515 1.00 24.46 444 ALA D CA 1
ATOM 3430 C C . ALA A 1 444 ? 10.094 8.240 -55.966 1.00 26.09 444 ALA D C 1
ATOM 3431 O O . ALA A 1 444 ? 10.610 7.443 -56.698 1.00 26.46 444 ALA D O 1
ATOM 3433 N N . ARG A 1 445 ? 9.852 8.010 -54.662 1.00 22.28 445 ARG D N 1
ATOM 3434 C CA . ARG A 1 445 ? 10.245 6.787 -53.959 1.00 21.34 445 ARG D CA 1
ATOM 3435 C C . ARG A 1 445 ? 9.341 5.571 -54.303 1.00 20.74 445 ARG D C 1
ATOM 3436 O O . ARG A 1 445 ? 9.789 4.446 -54.274 1.00 29.00 445 ARG D O 1
ATOM 3438 N N . GLY A 1 446 ? 8.081 5.810 -54.550 1.00 17.64 446 GLY D N 1
ATOM 3439 C CA . GLY A 1 446 ? 7.102 4.759 -54.751 1.00 16.23 446 GLY D CA 1
ATOM 3440 C C . GLY A 1 446 ? 6.534 4.189 -53.467 1.00 16.36 446 GLY D C 1
ATOM 3441 O O . GLY A 1 446 ? 5.849 3.175 -53.483 1.00 15.06 446 GLY D O 1
ATOM 3442 N N . SER A 1 447 ? 6.836 4.836 -52.359 1.00 15.77 447 SER D N 1
ATOM 3443 C CA . SER A 1 447 ? 6.362 4.437 -51.053 1.00 15.41 447 SER D CA 1
ATOM 3444 C C . SER A 1 447 ? 6.265 5.649 -50.166 1.00 14.75 447 SER D C 1
ATOM 3445 O O . SER A 1 447 ? 6.794 6.722 -50.552 1.00 15.74 447 SER D O 1
ATOM 3448 N N . GLY A 1 448 ? 5.609 5.506 -49.011 1.00 11.08 448 GLY D N 1
ATOM 3449 C CA . GLY A 1 448 ? 5.483 6.528 -48.008 1.00 11.60 448 GLY D CA 1
ATOM 3450 C C . GLY A 1 448 ? 4.120 6.660 -47.385 1.00 11.67 448 GLY D C 1
ATOM 3451 O O . GLY A 1 448 ? 3.979 7.234 -46.317 1.00 13.86 448 GLY D O 1
ATOM 3452 N N . GLY A 1 449 ? 3.143 6.188 -48.110 1.00 11.50 449 GLY D N 1
ATOM 3453 C CA . GLY A 1 449 ? 1.753 6.423 -47.691 1.00 12.07 449 GLY D CA 1
ATOM 3454 C C . GLY A 1 449 ? 1.109 5.438 -46.756 1.00 12.49 449 GLY D C 1
ATOM 3455 O O . GLY A 1 449 ? -0.113 5.641 -46.464 1.00 12.00 449 GLY D O 1
ATOM 3456 N N . ARG A 1 450 ? 1.742 4.288 -46.510 1.00 11.44 450 ARG D N 1
ATOM 3457 C CA . ARG A 1 450 ? 1.059 3.187 -45.833 1.00 10.98 450 ARG D CA 1
ATOM 3458 C C . ARG A 1 450 ? 1.058 3.354 -44.330 1.00 10.98 450 ARG D C 1
ATOM 3459 O O . ARG A 1 450 ? 2.052 3.817 -43.717 1.00 12.28 450 ARG D O 1
ATOM 3467 N N . LEU A 1 451 ? -0.060 2.937 -43.725 1.00 11.35 451 LEU D N 1
ATOM 3468 C CA . LEU A 1 451 ? -0.281 3.107 -42.304 1.00 11.26 451 LEU D CA 1
ATOM 3469 C C . LEU A 1 451 ? -1.172 2.011 -41.742 1.00 11.15 451 LEU D C 1
ATOM 3470 O O . LEU A 1 451 ? -2.171 1.613 -42.369 1.00 12.52 451 LEU D O 1
ATOM 3475 N N . VAL A 1 452 ? -0.819 1.598 -40.545 1.00 11.11 452 VAL D N 1
ATOM 3476 C CA . VAL A 1 452 ? -1.726 0.873 -39.663 1.00 11.68 452 VAL D CA 1
ATOM 3477 C C . VAL A 1 452 ? -1.932 1.685 -38.401 1.00 11.03 452 VAL D C 1
ATOM 3478 O O . VAL A 1 452 ? -0.991 2.059 -37.670 1.00 10.19 452 VAL D O 1
ATOM 3482 N N . ILE A 1 453 ? -3.181 1.877 -38.061 1.00 11.37 453 ILE D N 1
ATOM 3483 C CA . ILE A 1 453 ? -3.650 2.503 -36.839 1.00 12.04 453 ILE D CA 1
ATOM 3484 C C . ILE A 1 453 ? -4.197 1.372 -35.953 1.00 11.39 453 ILE D C 1
ATOM 3485 O O . ILE A 1 453 ? -5.079 0.618 -36.304 1.00 12.18 453 ILE D O 1
ATOM 3490 N N . ASN A 1 454 ? -3.594 1.226 -34.788 1.00 11.62 454 ASN D N 1
ATOM 3491 C CA . ASN A 1 454 ? -4.008 0.169 -33.836 1.00 11.03 454 ASN D CA 1
ATOM 3492 C C . ASN A 1 454 ? -4.947 0.731 -32.766 1.00 11.86 454 ASN D C 1
ATOM 3493 O O . ASN A 1 454 ? -4.662 1.769 -32.127 1.00 10.69 454 ASN D O 1
ATOM 3498 N N . CYS A 1 455 ? -6.163 0.133 -32.689 1.00 10.69 455 CYS D N 1
ATOM 3499 C CA . CYS A 1 455 ? -7.123 0.416 -31.668 1.00 10.83 455 CYS D CA 1
ATOM 3500 C C . CYS A 1 455 ? -7.370 -0.732 -30.699 1.00 11.21 455 CYS D C 1
ATOM 3501 O O . CYS A 1 455 ? -8.407 -0.718 -30.013 1.00 11.07 455 CYS D O 1
ATOM 3504 N N . LEU A 1 456 ? -6.451 -1.723 -30.654 1.00 10.37 456 LEU D N 1
ATOM 3505 C CA . LEU A 1 456 ? -6.491 -2.738 -29.671 1.00 10.78 456 LEU D CA 1
ATOM 3506 C C . LEU A 1 456 ? -5.754 -2.274 -28.431 1.00 10.98 456 LEU D C 1
ATOM 3507 O O . LEU A 1 456 ? -4.529 -2.039 -28.518 1.00 10.57 456 LEU D O 1
ATOM 3512 N N . TYR A 1 457 ? -6.418 -2.148 -27.291 1.00 11.18 457 TYR D N 1
ATOM 3513 C CA . TYR A 1 457 ? -5.698 -1.847 -26.087 1.00 11.79 457 TYR D CA 1
ATOM 3514 C C . TYR A 1 457 ? -4.653 -2.875 -25.731 1.00 12.66 457 TYR D C 1
ATOM 3515 O O . TYR A 1 457 ? -4.812 -4.056 -26.063 1.00 11.11 457 TYR D O 1
ATOM 3524 N N . PRO A 1 458 ? -3.598 -2.421 -25.044 1.00 12.17 458 PRO D N 1
ATOM 3525 C CA . PRO A 1 458 ? -2.493 -3.393 -24.795 1.00 13.68 458 PRO D CA 1
ATOM 3526 C C . PRO A 1 458 ? -2.910 -4.662 -24.069 1.00 13.69 458 PRO D C 1
ATOM 3527 O O . PRO A 1 458 ? -2.438 -5.764 -24.438 1.00 12.98 458 PRO D O 1
ATOM 3531 N N . GLU A 1 459 ? -3.864 -4.537 -23.135 1.00 12.08 459 GLU D N 1
ATOM 3532 C CA . GLU A 1 459 ? -4.296 -5.686 -22.381 1.00 12.19 459 GLU D CA 1
ATOM 3533 C C . GLU A 1 459 ? -5.062 -6.699 -23.270 1.00 11.25 459 GLU D C 1
ATOM 3534 O O . GLU A 1 459 ? -5.205 -7.867 -22.849 1.00 12.30 459 GLU D O 1
ATOM 3540 N N . GLN A 1 460 ? -5.484 -6.308 -24.482 1.00 12.89 460 GLN D N 1
ATOM 3541 C CA . GLN A 1 460 ? -6.214 -7.234 -25.361 1.00 12.61 460 GLN D CA 1
ATOM 3542 C C . GLN A 1 460 ? -5.327 -8.272 -25.939 1.00 11.94 460 GLN D C 1
ATOM 3543 O O . GLN A 1 460 ? -5.763 -9.374 -26.250 1.00 12.23 460 GLN D O 1
ATOM 3549 N N . PHE A 1 461 ? -4.032 -7.997 -25.963 1.00 11.54 461 PHE D N 1
ATOM 3550 C CA . PHE A 1 461 ? -3.127 -9.032 -26.321 1.00 11.93 461 PHE D CA 1
ATOM 3551 C C . PHE A 1 461 ? -2.903 -10.125 -25.253 1.00 12.87 461 PHE D C 1
ATOM 3552 O O . PHE A 1 461 ? -2.300 -11.177 -25.578 1.00 15.12 461 PHE D O 1
ATOM 3560 N N . ALA A 1 462 ? -3.402 -9.908 -24.050 1.00 13.72 462 ALA D N 1
ATOM 3561 C CA . ALA A 1 462 ? -3.458 -10.911 -22.973 1.00 16.07 462 ALA D CA 1
ATOM 3562 C C . ALA A 1 462 ? -4.840 -11.423 -22.715 1.00 17.89 462 ALA D C 1
ATOM 3563 O O . ALA A 1 462 ? -5.066 -12.040 -21.672 1.00 17.56 462 ALA D O 1
ATOM 3565 N N . GLY A 1 463 ? -5.744 -11.144 -23.639 1.00 14.34 463 GLY D N 1
ATOM 3566 C CA . GLY A 1 463 ? -7.184 -11.541 -23.515 1.00 15.02 463 GLY D CA 1
ATOM 3567 C C . GLY A 1 463 ? -8.043 -10.778 -22.525 1.00 16.01 463 GLY D C 1
ATOM 3568 O O . GLY A 1 463 ? -9.029 -11.289 -22.136 1.00 17.51 463 GLY D O 1
ATOM 3569 N N . GLN A 1 464 ? -7.669 -9.545 -22.146 1.00 16.21 464 GLN D N 1
ATOM 3570 C CA . GLN A 1 464 ? -8.289 -8.760 -21.136 1.00 15.79 464 GLN D CA 1
ATOM 3571 C C . GLN A 1 464 ? -8.779 -7.463 -21.767 1.00 13.29 464 GLN D C 1
ATOM 3572 O O . GLN A 1 464 ? -8.511 -7.145 -22.946 1.00 11.96 464 GLN D O 1
ATOM 3578 N N . MET A 1 465 ? -9.469 -6.703 -20.950 1.00 14.11 465 MET D N 1
ATOM 3579 C CA . MET A 1 465 ? -10.126 -5.460 -21.432 1.00 14.39 465 MET D CA 1
ATOM 3580 C C . MET A 1 465 ? -10.246 -4.565 -20.215 1.00 13.54 465 MET D C 1
ATOM 3581 O O . MET A 1 465 ? -10.763 -4.965 -19.164 1.00 15.47 465 MET D O 1
ATOM 3586 N N . ARG A 1 466 ? -9.825 -3.331 -20.370 1.00 12.95 466 ARG D N 1
ATOM 3587 C CA . ARG A 1 466 ? -9.786 -2.438 -19.186 1.00 12.88 466 ARG D CA 1
ATOM 3588 C C . ARG A 1 466 ? -11.164 -2.056 -18.626 1.00 11.35 466 ARG D C 1
ATOM 3589 O O . ARG A 1 466 ? -11.272 -1.713 -17.482 1.00 12.81 466 ARG D O 1
ATOM 3597 N N . ALA A 1 467 ? -12.179 -2.044 -19.447 1.00 11.36 467 ALA D N 1
ATOM 3598 C CA . ALA A 1 467 ? -13.406 -1.504 -19.051 1.00 11.33 467 ALA D CA 1
ATOM 3599 C C . ALA A 1 467 ? -14.470 -2.038 -19.957 1.00 12.55 467 ALA D C 1
ATOM 3600 O O . ALA A 1 467 ? -14.231 -2.260 -21.113 1.00 13.98 467 ALA D O 1
ATOM 3602 N N . ALA A 1 468 ? -15.619 -2.254 -19.400 1.00 13.58 468 ALA D N 1
ATOM 3603 C CA . ALA A 1 468 ? -16.782 -2.617 -20.175 1.00 13.28 468 ALA D CA 1
ATOM 3604 C C . ALA A 1 468 ? -17.315 -1.417 -20.935 1.00 13.08 468 ALA D C 1
ATOM 3605 O O . ALA A 1 468 ? -17.033 -0.280 -20.586 1.00 12.25 468 ALA D O 1
ATOM 3607 N N . THR A 1 469 ? -18.164 -1.707 -21.910 1.00 12.97 469 THR D N 1
ATOM 3608 C CA . THR A 1 469 ? -18.948 -0.725 -22.678 1.00 13.16 469 THR D CA 1
ATOM 3609 C C . THR A 1 469 ? -20.222 -0.278 -22.032 1.00 11.71 469 THR D C 1
ATOM 3610 O O . THR A 1 469 ? -21.002 -1.103 -21.473 1.00 12.83 469 THR D O 1
ATOM 3614 N N . ALA A 1 470 ? -20.353 1.039 -21.930 1.00 12.28 470 ALA D N 1
ATOM 3615 C CA . ALA A 1 470 ? -21.528 1.601 -21.249 1.00 12.32 470 ALA D CA 1
ATOM 3616 C C . ALA A 1 470 ? -22.595 1.861 -22.310 1.00 11.96 470 ALA D C 1
ATOM 3617 O O . ALA A 1 470 ? -22.760 3.021 -22.752 1.00 13.08 470 ALA D O 1
ATOM 3619 N N . SER A 1 471 ? -23.308 0.832 -22.753 1.00 14.23 471 SER D N 1
ATOM 3620 C CA . SER A 1 471 ? -24.351 0.982 -23.813 1.00 13.04 471 SER D CA 1
ATOM 3621 C C . SER A 1 471 ? -25.510 0.174 -23.397 1.00 12.69 471 SER D C 1
ATOM 3622 O O . SER A 1 471 ? -25.393 -0.567 -22.417 1.00 13.42 471 SER D O 1
ATOM 3625 N N . PHE A 1 472 ? -26.644 0.284 -24.097 1.00 12.67 472 PHE D N 1
ATOM 3626 C CA . PHE A 1 472 ? -27.734 -0.591 -23.771 1.00 13.50 472 PHE D CA 1
ATOM 3627 C C . PHE A 1 472 ? -27.330 -2.093 -23.811 1.00 13.51 472 PHE D C 1
ATOM 3628 O O . PHE A 1 472 ? -27.669 -2.873 -22.926 1.00 15.77 472 PHE D O 1
ATOM 3636 N N . ARG A 1 473 ? -26.675 -2.519 -24.879 1.00 11.85 473 ARG D N 1
ATOM 3637 C CA . ARG A 1 473 ? -26.260 -3.919 -25.025 1.00 13.32 473 ARG D CA 1
ATOM 3638 C C . ARG A 1 473 ? -25.363 -4.414 -23.883 1.00 13.13 473 ARG D C 1
ATOM 3639 O O . ARG A 1 473 ? -25.446 -5.577 -23.474 1.00 13.60 473 ARG D O 1
ATOM 3647 N N . HIS A 1 474 ? -24.418 -3.538 -23.452 1.00 13.24 474 HIS D N 1
ATOM 3648 C CA . HIS A 1 474 ? -23.374 -3.929 -22.535 1.00 13.73 474 HIS D CA 1
ATOM 3649 C C . HIS A 1 474 ? -23.403 -3.497 -21.088 1.00 16.59 474 HIS D C 1
ATOM 3650 O O . HIS A 1 474 ? -22.553 -3.938 -20.314 1.00 16.59 474 HIS D O 1
ATOM 3657 N N . ALA A 1 475 ? -24.347 -2.672 -20.706 1.00 14.51 475 ALA D N 1
ATOM 3658 C CA . ALA A 1 475 ? -24.434 -2.165 -19.347 1.00 15.44 475 ALA D CA 1
ATOM 3659 C C . ALA A 1 475 ? -25.690 -2.694 -18.596 1.00 14.05 475 ALA D C 1
ATOM 3660 O O . ALA A 1 475 ? -26.031 -2.207 -17.519 1.00 14.12 475 ALA D O 1
ATOM 3662 N N . TYR A 1 476 ? -26.369 -3.667 -19.186 1.00 13.46 476 TYR D N 1
ATOM 3663 C CA . TYR A 1 476 ? -27.581 -4.238 -18.571 1.00 13.75 476 TYR D CA 1
ATOM 3664 C C . TYR A 1 476 ? -27.657 -5.715 -18.790 1.00 14.78 476 TYR D C 1
ATOM 3665 O O . TYR A 1 476 ? -27.200 -6.174 -19.822 1.00 15.91 476 TYR D O 1
ATOM 3674 N N . PRO A 1 477 ? -28.311 -6.429 -17.873 1.00 17.75 477 PRO D N 1
ATOM 3675 C CA . PRO A 1 477 ? -28.353 -7.887 -18.009 1.00 17.31 477 PRO D CA 1
ATOM 3676 C C . PRO A 1 477 ? -29.332 -8.310 -19.050 1.00 19.08 477 PRO D C 1
ATOM 3677 O O . PRO A 1 477 ? -30.322 -7.630 -19.329 1.00 19.72 477 PRO D O 1
ATOM 3681 N N . THR A 1 478 ? -29.085 -9.491 -19.616 1.00 17.10 478 THR D N 1
ATOM 3682 C CA . THR A 1 478 ? -29.796 -9.989 -20.681 1.00 18.53 478 THR D CA 1
ATOM 3683 C C . THR A 1 478 ? -31.340 -9.976 -20.430 1.00 17.74 478 THR D C 1
ATOM 3684 O O . THR A 1 478 ? -32.082 -9.528 -21.283 1.00 20.65 478 THR D O 1
ATOM 3688 N N . ALA A 1 479 ? -31.773 -10.439 -19.268 1.00 18.46 479 ALA D N 1
ATOM 3689 C CA . ALA A 1 479 ? -33.248 -10.474 -18.995 1.00 18.98 479 ALA D CA 1
ATOM 3690 C C . ALA A 1 479 ? -33.890 -9.062 -19.001 1.00 18.66 479 ALA D C 1
ATOM 3691 O O . ALA A 1 479 ? -35.088 -8.857 -19.399 1.00 20.70 479 ALA D O 1
ATOM 3693 N N . LEU A 1 480 ? -33.138 -8.093 -18.504 1.00 18.61 480 LEU D N 1
ATOM 3694 C CA . LEU A 1 480 ? -33.571 -6.700 -18.548 1.00 17.32 480 LEU D CA 1
ATOM 3695 C C . LEU A 1 480 ? -33.649 -6.124 -19.987 1.00 16.71 480 LEU D C 1
ATOM 3696 O O . LEU A 1 480 ? -34.612 -5.459 -20.390 1.00 19.09 480 LEU D O 1
ATOM 3701 N N . ARG A 1 481 ? -32.595 -6.368 -20.796 1.00 16.97 481 ARG D N 1
ATOM 3702 C CA . ARG A 1 481 ? -32.622 -5.940 -22.130 1.00 16.38 481 ARG D CA 1
ATOM 3703 C C . ARG A 1 481 ? -33.834 -6.532 -22.803 1.00 18.24 481 ARG D C 1
ATOM 3704 O O . ARG A 1 481 ? -34.479 -5.856 -23.554 1.00 19.50 481 ARG D O 1
ATOM 3712 N N . ARG A 1 482 ? -34.136 -7.823 -22.551 1.00 20.74 482 ARG D N 1
ATOM 3713 C CA . ARG A 1 482 ? -35.325 -8.422 -23.236 1.00 21.56 482 ARG D CA 1
ATOM 3714 C C . ARG A 1 482 ? -36.640 -7.809 -22.766 1.00 20.17 482 ARG D C 1
ATOM 3715 O O . ARG A 1 482 ? -37.535 -7.555 -23.593 1.00 21.72 482 ARG D O 1
ATOM 3723 N N . ARG A 1 483 ? -36.750 -7.542 -21.461 1.00 22.46 483 ARG D N 1
ATOM 3724 C CA . ARG A 1 483 ? -37.979 -6.846 -20.883 1.00 20.65 483 ARG D CA 1
ATOM 3725 C C . ARG A 1 483 ? -38.165 -5.485 -21.611 1.00 18.75 483 ARG D C 1
ATOM 3726 O O . ARG A 1 483 ? -39.222 -5.172 -22.182 1.00 18.62 483 ARG D O 1
ATOM 3734 N N . VAL A 1 484 ? -37.097 -4.699 -21.731 1.00 17.89 484 VAL D N 1
ATOM 3735 C CA . VAL A 1 484 ? -37.201 -3.397 -22.399 1.00 16.01 484 VAL D CA 1
ATOM 3736 C C . VAL A 1 484 ? -37.601 -3.465 -23.883 1.00 17.24 484 VAL D C 1
ATOM 3737 O O . VAL A 1 484 ? -38.424 -2.661 -24.403 1.00 18.40 484 VAL D O 1
ATOM 3741 N N . GLU A 1 485 ? -36.985 -4.421 -24.600 1.00 18.89 485 GLU D N 1
ATOM 3742 C CA . GLU A 1 485 ? -37.279 -4.677 -25.976 1.00 19.41 485 GLU D CA 1
ATOM 3743 C C . GLU A 1 485 ? -38.754 -5.110 -26.085 1.00 18.84 485 GLU D C 1
ATOM 3744 O O . GLU A 1 485 ? -39.438 -4.652 -26.967 1.00 21.04 485 GLU D O 1
ATOM 3750 N N . GLU A 1 486 ? -39.197 -5.937 -25.170 1.00 23.15 486 GLU D N 1
ATOM 3751 C CA . GLU A 1 486 ? -40.560 -6.456 -25.220 1.00 27.27 486 GLU D CA 1
ATOM 3752 C C . GLU A 1 486 ? -41.590 -5.412 -24.895 1.00 26.63 486 GLU D C 1
ATOM 3753 O O . GLU A 1 486 ? -42.648 -5.371 -25.559 1.00 25.38 486 GLU D O 1
ATOM 3759 N N . ARG A 1 487 ? -41.318 -4.599 -23.870 1.00 26.11 487 ARG D N 1
ATOM 3760 C CA . ARG A 1 487 ? -42.254 -3.559 -23.417 1.00 22.99 487 ARG D CA 1
ATOM 3761 C C . ARG A 1 487 ? -42.193 -2.227 -24.138 1.00 22.73 487 ARG D C 1
ATOM 3762 O O . ARG A 1 487 ? -43.019 -1.375 -23.862 1.00 21.09 487 ARG D O 1
ATOM 3770 N N . TRP A 1 488 ? -41.228 -2.066 -25.060 1.00 20.29 488 TRP D N 1
ATOM 3771 C CA . TRP A 1 488 ? -40.888 -0.791 -25.678 1.00 23.48 488 TRP D CA 1
ATOM 3772 C C . TRP A 1 488 ? -42.076 -0.049 -26.218 1.00 23.93 488 TRP D C 1
ATOM 3773 O O . TRP A 1 488 ? -42.317 1.068 -25.828 1.00 19.49 488 TRP D O 1
ATOM 3784 N N . SER A 1 489 ? -42.832 -0.633 -27.129 1.00 24.76 489 SER D N 1
ATOM 3785 C CA . SER A 1 489 ? -43.905 0.163 -27.678 1.00 27.54 489 SER D CA 1
ATOM 3786 C C . SER A 1 489 ? -44.992 0.341 -26.593 1.00 24.48 489 SER D C 1
ATOM 3787 O O . SER A 1 489 ? -45.626 1.369 -26.530 1.00 24.83 489 SER D O 1
ATOM 3790 N N . ASP A 1 490 ? -45.123 -0.599 -25.650 1.00 23.49 490 ASP D N 1
ATOM 3791 C CA . ASP A 1 490 ? -46.062 -0.465 -24.524 1.00 23.20 490 ASP D CA 1
ATOM 3792 C C . ASP A 1 490 ? -45.702 0.633 -23.484 1.00 23.34 490 ASP D C 1
ATOM 3793 O O . ASP A 1 490 ? -46.561 1.231 -22.843 1.00 25.83 490 ASP D O 1
ATOM 3798 N N . TYR A 1 491 ? -44.405 0.965 -23.329 1.00 21.89 491 TYR D N 1
ATOM 3799 C CA . TYR A 1 491 ? -44.068 2.110 -22.531 1.00 18.85 491 TYR D CA 1
ATOM 3800 C C . TYR A 1 491 ? -44.652 3.365 -23.136 1.00 16.45 491 TYR D C 1
ATOM 3801 O O . TYR A 1 491 ? -44.839 4.332 -22.440 1.00 18.41 491 TYR D O 1
ATOM 3810 N N . GLY A 1 492 ? -44.840 3.384 -24.451 1.00 16.19 492 GLY D N 1
ATOM 3811 C CA . GLY A 1 492 ? -45.333 4.573 -25.151 1.00 18.43 492 GLY D CA 1
ATOM 3812 C C . GLY A 1 492 ? -44.579 5.017 -26.370 1.00 18.72 492 GLY D C 1
ATOM 3813 O O . GLY A 1 492 ? -44.989 5.958 -27.050 1.00 20.68 492 GLY D O 1
ATOM 3814 N N . PHE A 1 493 ? -43.443 4.357 -26.628 1.00 19.79 493 PHE D N 1
ATOM 3815 C CA . PHE A 1 493 ? -42.527 4.755 -27.641 1.00 22.40 493 PHE D CA 1
ATOM 3816 C C . PHE A 1 493 ? -43.033 4.287 -28.999 1.00 27.02 493 PHE D C 1
ATOM 3817 O O . PHE A 1 493 ? -42.584 4.821 -29.969 1.00 28.52 493 PHE D O 1
ATOM 3825 N N . GLY A 1 494 ? -43.918 3.295 -29.063 1.00 32.80 494 GLY D N 1
ATOM 3826 C CA . GLY A 1 494 ? -44.289 2.728 -30.372 1.00 38.59 494 GLY D CA 1
ATOM 3827 C C . GLY A 1 494 ? -43.111 2.309 -31.239 1.00 39.42 494 GLY D C 1
ATOM 3828 O O . GLY A 1 494 ? -42.472 1.297 -30.975 1.00 44.77 494 GLY D O 1
ATOM 3829 N N . ASP A 1 495 ? -42.787 3.128 -32.246 1.00 47.42 495 ASP D N 1
ATOM 3830 C CA . ASP A 1 495 ? -41.816 2.750 -33.298 1.00 52.86 495 ASP D CA 1
ATOM 3831 C C . ASP A 1 495 ? -40.450 3.423 -33.163 1.00 50.33 495 ASP D C 1
ATOM 3832 O O . ASP A 1 495 ? -39.519 3.129 -33.918 1.00 52.28 495 ASP D O 1
ATOM 3837 N N . ALA A 1 496 ? -40.337 4.284 -32.157 1.00 49.57 496 ALA D N 1
ATOM 3838 C CA . ALA A 1 496 ? -39.240 5.245 -32.017 1.00 44.10 496 ALA D CA 1
ATOM 3839 C C . ALA A 1 496 ? -37.892 4.626 -31.667 1.00 44.35 496 ALA D C 1
ATOM 3840 O O . ALA A 1 496 ? -37.856 3.630 -30.994 1.00 44.12 496 ALA D O 1
ATOM 3842 N N . MET B 1 1 ? -50.164 -11.031 -38.640 1.00 37.07 1 MET A N 1
ATOM 3843 C CA . MET B 1 1 ? -51.337 -10.618 -39.477 1.00 38.25 1 MET A CA 1
ATOM 3844 C C . MET B 1 1 ? -52.602 -11.337 -39.041 1.00 38.68 1 MET A C 1
ATOM 3845 O O . MET B 1 1 ? -53.636 -10.721 -38.765 1.00 38.26 1 MET A O 1
ATOM 3850 N N . ASN B 1 2 ? -52.514 -12.650 -38.956 1.00 35.86 2 ASN A N 1
ATOM 3851 C CA . ASN B 1 2 ? -53.590 -13.469 -38.407 1.00 36.38 2 ASN A CA 1
ATOM 3852 C C . ASN B 1 2 ? -53.984 -13.200 -36.928 1.00 31.97 2 ASN A C 1
ATOM 3853 O O . ASN B 1 2 ? -55.159 -13.204 -36.538 1.00 27.04 2 ASN A O 1
ATOM 3858 N N . ARG B 1 3 ? -52.995 -12.952 -36.074 1.00 26.88 3 ARG A N 1
ATOM 3859 C CA . ARG B 1 3 ? -53.267 -12.643 -34.688 1.00 26.62 3 ARG A CA 1
ATOM 3860 C C . ARG B 1 3 ? -54.111 -11.328 -34.601 1.00 21.24 3 ARG A C 1
ATOM 3861 O O . ARG B 1 3 ? -54.908 -11.147 -33.669 1.00 17.96 3 ARG A O 1
ATOM 3869 N N . SER B 1 4 ? -53.936 -10.429 -35.579 1.00 19.26 4 SER A N 1
ATOM 3870 C CA . SER B 1 4 ? -54.617 -9.118 -35.585 1.00 18.21 4 SER A CA 1
ATOM 3871 C C . SER B 1 4 ? -56.104 -9.216 -35.647 1.00 17.07 4 SER A C 1
ATOM 3872 O O . SER B 1 4 ? -56.776 -8.314 -35.143 1.00 18.22 4 SER A O 1
ATOM 3875 N N . ALA B 1 5 ? -56.616 -10.256 -36.312 1.00 17.40 5 ALA A N 1
ATOM 3876 C CA . ALA B 1 5 ? -58.099 -10.462 -36.404 1.00 15.62 5 ALA A CA 1
ATOM 3877 C C . ALA B 1 5 ? -58.694 -10.730 -35.046 1.00 16.99 5 ALA A C 1
ATOM 3878 O O . ALA B 1 5 ? -59.883 -10.407 -34.797 1.00 17.35 5 ALA A O 1
ATOM 3880 N N . LEU B 1 6 ? -57.863 -11.289 -34.130 1.00 16.02 6 LEU A N 1
ATOM 3881 C CA . LEU B 1 6 ? -58.355 -11.801 -32.843 1.00 17.84 6 LEU A CA 1
ATOM 3882 C C . LEU B 1 6 ? -57.993 -10.986 -31.592 1.00 16.47 6 LEU A C 1
ATOM 3883 O O . LEU B 1 6 ? -58.456 -11.235 -30.531 1.00 16.23 6 LEU A O 1
ATOM 3888 N N . ASP B 1 7 ? -57.177 -9.955 -31.737 1.00 19.00 7 ASP A N 1
ATOM 3889 C CA . ASP B 1 7 ? -56.577 -9.287 -30.587 1.00 19.25 7 ASP A CA 1
ATOM 3890 C C . ASP B 1 7 ? -56.347 -7.808 -30.992 1.00 17.64 7 ASP A C 1
ATOM 3891 O O . ASP B 1 7 ? -55.486 -7.531 -31.808 1.00 17.28 7 ASP A O 1
ATOM 3896 N N . PHE B 1 8 ? -57.173 -6.920 -30.443 1.00 17.09 8 PHE A N 1
ATOM 3897 C CA . PHE B 1 8 ? -57.136 -5.501 -30.809 1.00 15.26 8 PHE A CA 1
ATOM 3898 C C . PHE B 1 8 ? -55.787 -4.858 -30.553 1.00 16.34 8 PHE A C 1
ATOM 3899 O O . PHE B 1 8 ? -55.215 -4.187 -31.411 1.00 14.64 8 PHE A O 1
ATOM 3907 N N . ARG B 1 9 ? -55.267 -5.100 -29.380 1.00 17.68 9 ARG A N 1
ATOM 3908 C CA . ARG B 1 9 ? -53.967 -4.607 -29.065 1.00 18.75 9 ARG A CA 1
ATOM 3909 C C . ARG B 1 9 ? -52.918 -5.015 -30.055 1.00 18.01 9 ARG A C 1
ATOM 3910 O O . ARG B 1 9 ? -52.100 -4.216 -30.436 1.00 19.78 9 ARG A O 1
ATOM 3918 N N . HIS B 1 10 ? -52.932 -6.251 -30.502 1.00 18.01 10 HIS A N 1
ATOM 3919 C CA . HIS B 1 10 ? -51.987 -6.728 -31.463 1.00 18.39 10 HIS A CA 1
ATOM 3920 C C . HIS B 1 10 ? -52.244 -6.074 -32.862 1.00 17.19 10 HIS A C 1
ATOM 3921 O O . HIS B 1 10 ? -51.330 -5.701 -33.540 1.00 18.17 10 HIS A O 1
ATOM 3928 N N . PHE B 1 11 ? -53.519 -5.945 -33.259 1.00 14.58 11 PHE A N 1
ATOM 3929 C CA . PHE B 1 11 ? -53.873 -5.197 -34.413 1.00 13.43 11 PHE A CA 1
ATOM 3930 C C . PHE B 1 11 ? -53.223 -3.811 -34.448 1.00 12.37 11 PHE A C 1
ATOM 3931 O O . PHE B 1 11 ? -52.694 -3.462 -35.463 1.00 14.35 11 PHE A O 1
ATOM 3939 N N . VAL B 1 12 ? -53.180 -3.075 -33.331 1.00 12.51 12 VAL A N 1
ATOM 3940 C CA . VAL B 1 12 ? -52.615 -1.751 -33.282 1.00 12.70 12 VAL A CA 1
ATOM 3941 C C . VAL B 1 12 ? -51.110 -1.836 -33.487 1.00 13.19 12 VAL A C 1
ATOM 3942 O O . VAL B 1 12 ? -50.583 -1.093 -34.291 1.00 12.43 12 VAL A O 1
ATOM 3946 N N . ASP B 1 13 ? -50.508 -2.847 -32.883 1.00 14.82 13 ASP A N 1
ATOM 3947 C CA . ASP B 1 13 ? -49.054 -3.034 -33.050 1.00 15.10 13 ASP A CA 1
ATOM 3948 C C . ASP B 1 13 ? -48.735 -3.363 -34.507 1.00 16.11 13 ASP A C 1
ATOM 3949 O O . ASP B 1 13 ? -47.680 -2.973 -35.020 1.00 15.86 13 ASP A O 1
ATOM 3954 N N . HIS B 1 14 ? -49.604 -4.139 -35.162 1.00 15.82 14 HIS A N 1
ATOM 3955 C CA . HIS B 1 14 ? -49.383 -4.510 -36.557 1.00 19.13 14 HIS A CA 1
ATOM 3956 C C . HIS B 1 14 ? -49.590 -3.355 -37.520 1.00 18.14 14 HIS A C 1
ATOM 3957 O O . HIS B 1 14 ? -48.848 -3.176 -38.430 1.00 16.82 14 HIS A O 1
ATOM 3964 N N . LEU B 1 15 ? -50.612 -2.521 -37.325 1.00 16.36 15 LEU A N 1
ATOM 3965 C CA . LEU B 1 15 ? -50.639 -1.237 -38.037 1.00 15.98 15 LEU A CA 1
ATOM 3966 C C . LEU B 1 15 ? -49.364 -0.456 -37.964 1.00 16.95 15 LEU A C 1
ATOM 3967 O O . LEU B 1 15 ? -48.916 0.089 -38.964 1.00 19.58 15 LEU A O 1
ATOM 3972 N N . ARG B 1 16 ? -48.807 -0.334 -36.777 1.00 17.63 16 ARG A N 1
ATOM 3973 C CA . ARG B 1 16 ? -47.563 0.383 -36.594 1.00 17.56 16 ARG A CA 1
ATOM 3974 C C . ARG B 1 16 ? -46.451 -0.250 -37.478 1.00 19.07 16 ARG A C 1
ATOM 3975 O O . ARG B 1 16 ? -45.783 0.460 -38.251 1.00 20.24 16 ARG A O 1
ATOM 3983 N N . ARG B 1 17 ? -46.391 -1.570 -37.483 1.00 21.36 17 ARG A N 1
ATOM 3984 C CA . ARG B 1 17 ? -45.357 -2.292 -38.265 1.00 22.85 17 ARG A CA 1
ATOM 3985 C C . ARG B 1 17 ? -45.585 -2.137 -39.753 1.00 22.13 17 ARG A C 1
ATOM 3986 O O . ARG B 1 17 ? -44.647 -2.116 -40.509 1.00 22.93 17 ARG A O 1
ATOM 3994 N N . GLN B 1 18 ? -46.831 -1.966 -40.185 1.00 21.98 18 GLN A N 1
ATOM 3995 C CA . GLN B 1 18 ? -47.163 -1.678 -41.595 1.00 19.55 18 GLN A CA 1
ATOM 3996 C C . GLN B 1 18 ? -46.865 -0.204 -42.005 1.00 20.31 18 GLN A C 1
ATOM 3997 O O . GLN B 1 18 ? -46.938 0.156 -43.159 1.00 21.33 18 GLN A O 1
ATOM 4003 N N . GLY B 1 19 ? -46.528 0.654 -41.069 1.00 18.41 19 GLY A N 1
ATOM 4004 C CA . GLY B 1 19 ? -46.394 2.057 -41.367 1.00 17.72 19 GLY A CA 1
ATOM 4005 C C . GLY B 1 19 ? -47.710 2.826 -41.419 1.00 15.55 19 GLY A C 1
ATOM 4006 O O . GLY B 1 19 ? -47.708 3.998 -41.814 1.00 18.61 19 GLY A O 1
ATOM 4007 N N . ASP B 1 20 ? -48.755 2.189 -40.897 1.00 15.06 20 ASP A N 1
ATOM 4008 C CA . ASP B 1 20 ? -50.130 2.745 -40.909 1.00 14.82 20 ASP A CA 1
ATOM 4009 C C . ASP B 1 20 ? -50.675 3.259 -39.566 1.00 15.68 20 ASP A C 1
ATOM 4010 O O . ASP B 1 20 ? -51.923 3.348 -39.323 1.00 13.46 20 ASP A O 1
ATOM 4015 N N . LEU B 1 21 ? -49.789 3.599 -38.662 1.00 13.73 21 LEU A N 1
ATOM 4016 C CA . LEU B 1 21 ? -50.194 4.158 -37.352 1.00 15.15 21 LEU A CA 1
ATOM 4017 C C . LEU B 1 21 ? -49.319 5.348 -37.046 1.00 15.13 21 LEU A C 1
ATOM 4018 O O . LEU B 1 21 ? -48.069 5.319 -37.280 1.00 17.20 21 LEU A O 1
ATOM 4023 N N . VAL B 1 22 ? -49.914 6.392 -36.535 1.00 14.35 22 VAL A N 1
ATOM 4024 C CA . VAL B 1 22 ? -49.197 7.532 -35.971 1.00 13.10 22 VAL A CA 1
ATOM 4025 C C . VAL B 1 22 ? -49.422 7.582 -34.466 1.00 12.75 22 VAL A C 1
ATOM 4026 O O . VAL B 1 22 ? -50.543 7.646 -33.992 1.00 13.63 22 VAL A O 1
ATOM 4030 N N . ASP B 1 23 ? -48.323 7.553 -33.702 1.00 13.99 23 ASP A N 1
ATOM 4031 C CA . ASP B 1 23 ? -48.351 7.673 -32.302 1.00 14.40 23 ASP A CA 1
ATOM 4032 C C . ASP B 1 23 ? -48.306 9.166 -31.927 1.00 15.84 23 ASP A C 1
ATOM 4033 O O . ASP B 1 23 ? -47.284 9.863 -32.061 1.00 17.97 23 ASP A O 1
ATOM 4038 N N . VAL B 1 24 ? -49.443 9.637 -31.449 1.00 13.91 24 VAL A N 1
ATOM 4039 C CA . VAL B 1 24 ? -49.608 11.010 -31.069 1.00 14.07 24 VAL A CA 1
ATOM 4040 C C . VAL B 1 24 ? -49.291 11.203 -29.575 1.00 13.54 24 VAL A C 1
ATOM 4041 O O . VAL B 1 24 ? -50.054 10.816 -28.707 1.00 13.73 24 VAL A O 1
ATOM 4045 N N . HIS B 1 25 ? -48.103 11.710 -29.303 1.00 14.23 25 HIS A N 1
ATOM 4046 C CA . HIS B 1 25 ? -47.668 11.939 -27.926 1.00 16.53 25 HIS A CA 1
ATOM 4047 C C . HIS B 1 25 ? -48.018 13.263 -27.337 1.00 14.49 25 HIS A C 1
ATOM 4048 O O . HIS B 1 25 ? -47.917 13.466 -26.122 1.00 14.56 25 HIS A O 1
ATOM 4055 N N . THR B 1 26 ? -48.321 14.218 -28.188 1.00 13.87 26 THR A N 1
ATOM 4056 C CA . THR B 1 26 ? -48.820 15.522 -27.764 1.00 17.57 26 THR A CA 1
ATOM 4057 C C . THR B 1 26 ? -50.120 15.353 -26.970 1.00 19.39 26 THR A C 1
ATOM 4058 O O . THR B 1 26 ? -50.951 14.516 -27.344 1.00 20.09 26 THR A O 1
ATOM 4062 N N . GLU B 1 27 ? -50.270 16.120 -25.897 1.00 17.06 27 GLU A N 1
ATOM 4063 C CA . GLU B 1 27 ? -51.564 16.241 -25.233 1.00 18.10 27 GLU A CA 1
ATOM 4064 C C . GLU B 1 27 ? -52.615 16.732 -26.205 1.00 16.94 27 GLU A C 1
ATOM 4065 O O . GLU B 1 27 ? -52.464 17.772 -26.859 1.00 16.05 27 GLU A O 1
ATOM 4071 N N . VAL B 1 28 ? -53.730 16.005 -26.219 1.00 16.75 28 VAL A N 1
ATOM 4072 C CA . VAL B 1 28 ? -54.916 16.394 -27.017 1.00 15.96 28 VAL A CA 1
ATOM 4073 C C . VAL B 1 28 ? -56.130 16.436 -26.165 1.00 15.36 28 VAL A C 1
ATOM 4074 O O . VAL B 1 28 ? -56.197 15.846 -25.098 1.00 16.04 28 VAL A O 1
ATOM 4078 N N . ASP B 1 29 ? -57.142 17.147 -26.651 1.00 16.07 29 ASP A N 1
ATOM 4079 C CA . ASP B 1 29 ? -58.340 17.370 -25.869 1.00 16.11 29 ASP A CA 1
ATOM 4080 C C . ASP B 1 29 ? -59.457 16.483 -26.425 1.00 15.42 29 ASP A C 1
ATOM 4081 O O . ASP B 1 29 ? -59.641 16.449 -27.612 1.00 13.91 29 ASP A O 1
ATOM 4086 N N . ALA B 1 30 ? -60.125 15.750 -25.542 1.00 16.40 30 ALA A N 1
ATOM 4087 C CA . ALA B 1 30 ? -61.280 14.941 -25.890 1.00 16.65 30 ALA A CA 1
ATOM 4088 C C . ALA B 1 30 ? -62.408 15.802 -26.287 1.00 16.92 30 ALA A C 1
ATOM 4089 O O . ALA B 1 30 ? -63.309 15.326 -27.023 1.00 15.64 30 ALA A O 1
ATOM 4091 N N . ASN B 1 31 ? -62.406 17.053 -25.838 1.00 16.63 31 ASN A N 1
ATOM 4092 C CA . ASN B 1 31 ? -63.380 18.006 -26.291 1.00 17.12 31 ASN A CA 1
ATOM 4093 C C . ASN B 1 31 ? -63.053 18.509 -27.706 1.00 16.28 31 ASN A C 1
ATOM 4094 O O . ASN B 1 31 ? -62.211 19.421 -27.906 1.00 16.27 31 ASN A O 1
ATOM 4099 N N . LEU B 1 32 ? -63.642 17.824 -28.686 1.00 15.99 32 LEU A N 1
ATOM 4100 C CA . LEU B 1 32 ? -63.622 18.163 -30.169 1.00 14.04 32 LEU A CA 1
ATOM 4101 C C . LEU B 1 32 ? -62.243 17.982 -30.854 1.00 13.40 32 LEU A C 1
ATOM 4102 O O . LEU B 1 32 ? -62.209 17.631 -32.004 1.00 13.83 32 LEU A O 1
ATOM 4107 N N . GLU B 1 33 ? -61.098 18.188 -30.186 1.00 12.29 33 GLU A N 1
ATOM 4108 C CA . GLU B 1 33 ? -59.818 18.061 -30.870 1.00 12.39 33 GLU A CA 1
ATOM 4109 C C . GLU B 1 33 ? -59.506 16.660 -31.459 1.00 11.72 33 GLU A C 1
ATOM 4110 O O . GLU B 1 33 ? -59.025 16.513 -32.598 1.00 12.56 33 GLU A O 1
ATOM 4116 N N . ILE B 1 34 ? -59.704 15.640 -30.658 1.00 12.26 34 ILE A N 1
ATOM 4117 C CA . ILE B 1 34 ? -59.544 14.251 -31.112 1.00 12.02 34 ILE A CA 1
ATOM 4118 C C . ILE B 1 34 ? -60.370 14.045 -32.382 1.00 12.22 34 ILE A C 1
ATOM 4119 O O . ILE B 1 34 ? -59.940 13.439 -33.319 1.00 12.27 34 ILE A O 1
ATOM 4124 N N . GLY B 1 35 ? -61.637 14.416 -32.275 1.00 12.80 35 GLY A N 1
ATOM 4125 C CA . GLY B 1 35 ? -62.524 14.332 -33.391 1.00 12.46 35 GLY A CA 1
ATOM 4126 C C . GLY B 1 35 ? -62.118 15.035 -34.656 1.00 11.49 35 GLY A C 1
ATOM 4127 O O . GLY B 1 35 ? -62.188 14.467 -35.701 1.00 12.83 35 GLY A O 1
ATOM 4128 N N . ALA B 1 36 ? -61.752 16.302 -34.600 1.00 11.32 36 ALA A N 1
ATOM 4129 C CA . ALA B 1 36 ? -61.205 16.977 -35.724 1.00 12.45 36 ALA A CA 1
ATOM 4130 C C . ALA B 1 36 ? -59.933 16.354 -36.328 1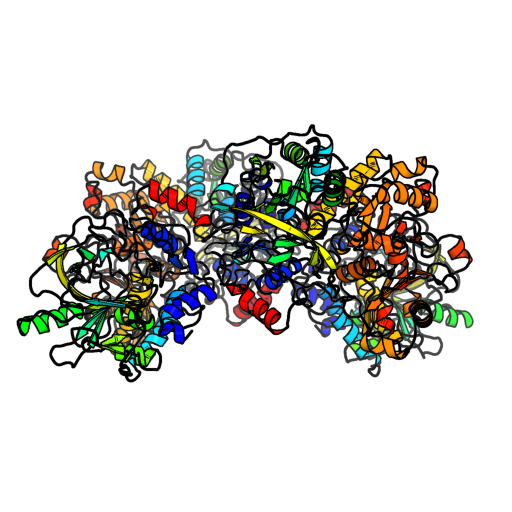.00 11.87 36 ALA A C 1
ATOM 4131 O O . ALA B 1 36 ? -59.823 16.248 -37.557 1.00 11.95 36 ALA A O 1
ATOM 4133 N N . ILE B 1 37 ? -58.943 15.975 -35.514 1.00 12.24 37 ILE A N 1
ATOM 4134 C CA . ILE B 1 37 ? -57.807 15.326 -36.044 1.00 13.04 37 ILE A CA 1
ATOM 4135 C C . ILE B 1 37 ? -58.245 14.089 -36.793 1.00 13.54 37 ILE A C 1
ATOM 4136 O O . ILE B 1 37 ? -57.793 13.841 -37.902 1.00 12.11 37 ILE A O 1
ATOM 4141 N N . THR B 1 38 ? -59.139 13.283 -36.168 1.00 12.53 38 THR A N 1
ATOM 4142 C CA . THR B 1 38 ? -59.550 12.004 -36.764 1.00 12.62 38 THR A CA 1
ATOM 4143 C C . THR B 1 38 ? -60.328 12.262 -38.082 1.00 12.71 38 THR A C 1
ATOM 4144 O O . THR B 1 38 ? -60.211 11.502 -39.077 1.00 11.25 38 THR A O 1
ATOM 4148 N N . ARG B 1 39 ? -61.156 13.335 -38.125 1.00 13.44 39 ARG A N 1
ATOM 4149 C CA . ARG B 1 39 ? -61.825 13.637 -39.389 1.00 14.69 39 ARG A CA 1
ATOM 4150 C C . ARG B 1 39 ? -60.851 13.948 -40.453 1.00 15.21 39 ARG A C 1
ATOM 4151 O O . ARG B 1 39 ? -60.984 13.493 -41.617 1.00 13.65 39 ARG A O 1
ATOM 4159 N N . ARG B 1 40 ? -59.806 14.731 -40.117 1.00 15.17 40 ARG A N 1
ATOM 4160 C CA . ARG B 1 40 ? -58.865 15.102 -41.130 1.00 15.15 40 ARG A CA 1
ATOM 4161 C C . ARG B 1 40 ? -58.158 13.803 -41.599 1.00 12.73 40 ARG A C 1
ATOM 4162 O O . ARG B 1 40 ? -57.843 13.639 -42.778 1.00 13.66 40 ARG A O 1
ATOM 4170 N N . VAL B 1 41 ? -57.932 12.869 -40.694 1.00 12.63 41 VAL A N 1
ATOM 4171 C CA . VAL B 1 41 ? -57.258 11.568 -40.997 1.00 11.86 41 VAL A CA 1
ATOM 4172 C C . VAL B 1 41 ? -58.082 10.795 -42.030 1.00 11.86 41 VAL A C 1
ATOM 4173 O O . VAL B 1 41 ? -57.594 10.379 -43.066 1.00 11.50 41 VAL A O 1
ATOM 4177 N N . TYR B 1 42 ? -59.416 10.746 -41.869 1.00 12.22 42 TYR A N 1
ATOM 4178 C CA . TYR B 1 42 ? -60.237 10.046 -42.846 1.00 11.39 42 TYR A CA 1
ATOM 4179 C C . TYR B 1 42 ? -60.240 10.670 -44.255 1.00 10.88 42 TYR A C 1
ATOM 4180 O O . TYR B 1 42 ? -60.174 9.984 -45.283 1.00 10.57 42 TYR A O 1
ATOM 4189 N N . GLU B 1 43 ? -60.328 11.998 -44.258 1.00 11.09 43 GLU A N 1
ATOM 4190 C CA . GLU B 1 43 ? -60.418 12.775 -45.457 1.00 11.30 43 GLU A CA 1
ATOM 4191 C C . GLU B 1 43 ? -59.104 12.853 -46.208 1.00 13.28 43 GLU A C 1
ATOM 4192 O O . GLU B 1 43 ? -59.099 12.910 -47.421 1.00 14.52 43 GLU A O 1
ATOM 4198 N N . ARG B 1 44 ? -57.979 12.864 -45.510 1.00 12.98 44 ARG A N 1
ATOM 4199 C CA . ARG B 1 44 ? -56.705 12.723 -46.125 1.00 14.84 44 ARG A CA 1
ATOM 4200 C C . ARG B 1 44 ? -56.221 11.301 -46.418 1.00 13.62 44 ARG A C 1
ATOM 4201 O O . ARG B 1 44 ? -55.210 11.090 -47.071 1.00 15.10 44 ARG A O 1
ATOM 4209 N N . ARG B 1 45 ? -56.914 10.309 -45.880 1.00 15.17 45 ARG A N 1
ATOM 4210 C CA . ARG B 1 45 ? -56.509 8.914 -45.892 1.00 13.05 45 ARG A CA 1
ATOM 4211 C C . ARG B 1 45 ? -55.098 8.757 -45.302 1.00 13.64 45 ARG A C 1
ATOM 4212 O O . ARG B 1 45 ? -54.293 8.012 -45.813 1.00 14.82 45 ARG A O 1
ATOM 4220 N N . ALA B 1 46 ? -54.961 9.357 -44.151 1.00 12.68 46 ALA A N 1
ATOM 4221 C CA . ALA B 1 46 ? -53.736 9.339 -43.342 1.00 12.27 46 ALA A CA 1
ATOM 4222 C C . ALA B 1 46 ? -53.699 8.070 -42.467 1.00 12.54 46 ALA A C 1
ATOM 4223 O O . ALA B 1 46 ? -54.761 7.396 -42.255 1.00 13.31 46 ALA A O 1
ATOM 4225 N N . PRO B 1 47 ? -52.509 7.713 -41.900 1.00 12.50 47 PRO A N 1
ATOM 4226 C CA . PRO B 1 47 ? -52.373 6.619 -40.951 1.00 12.37 47 PRO A CA 1
ATOM 4227 C C . PRO B 1 47 ? -53.338 6.824 -39.770 1.00 12.65 47 PRO A C 1
ATOM 4228 O O . PRO B 1 47 ? -53.653 7.966 -39.426 1.00 14.02 47 PRO A O 1
ATOM 4232 N N . ALA B 1 48 ? -53.755 5.739 -39.117 1.00 12.18 48 ALA A N 1
ATOM 4233 C CA . ALA B 1 48 ? -54.681 5.834 -37.956 1.00 12.28 48 ALA A CA 1
ATOM 4234 C C . ALA B 1 48 ? -53.891 6.480 -36.784 1.00 12.98 48 ALA A C 1
ATOM 4235 O O . ALA B 1 48 ? -52.761 6.103 -36.552 1.00 13.22 48 ALA A O 1
ATOM 4237 N N . PRO B 1 49 ? -54.455 7.440 -36.086 1.00 12.15 49 PRO A N 1
ATOM 4238 C CA . PRO B 1 49 ? -53.754 8.003 -34.915 1.00 13.31 49 PRO A CA 1
ATOM 4239 C C . PRO B 1 49 ? -54.076 7.273 -33.603 1.00 13.74 49 PRO A C 1
ATOM 4240 O O . PRO B 1 49 ? -55.219 6.973 -33.302 1.00 12.19 49 PRO A O 1
ATOM 4244 N N . LEU B 1 50 ? -53.014 6.878 -32.855 1.00 12.09 50 LEU A N 1
ATOM 4245 C CA . LEU B 1 50 ? -53.098 6.394 -31.503 1.00 13.50 50 LEU A CA 1
ATOM 4246 C C . LEU B 1 50 ? -52.720 7.567 -30.584 1.00 13.91 50 LEU A C 1
ATOM 4247 O O . LEU B 1 50 ? -51.552 7.989 -30.570 1.00 15.65 50 LEU A O 1
ATOM 4252 N N . PHE B 1 51 ? -53.707 8.041 -29.837 1.00 13.34 51 PHE A N 1
ATOM 4253 C CA . PHE B 1 51 ? -53.552 9.151 -28.897 1.00 13.35 51 PHE A CA 1
ATOM 4254 C C . PHE B 1 51 ? -53.117 8.611 -27.548 1.00 13.27 51 PHE A C 1
ATOM 4255 O O . PHE B 1 51 ? -53.790 7.825 -26.932 1.00 12.95 51 PHE A O 1
ATOM 4263 N N . HIS B 1 52 ? -51.878 8.973 -27.150 1.00 14.65 52 HIS A N 1
ATOM 4264 C CA . HIS B 1 52 ? -51.281 8.524 -25.932 1.00 14.79 52 HIS A CA 1
ATOM 4265 C C . HIS B 1 52 ? -51.543 9.402 -24.720 1.00 15.85 52 HIS A C 1
ATOM 4266 O O . HIS B 1 52 ? -51.349 8.960 -23.577 1.00 17.56 52 HIS A O 1
ATOM 4273 N N . ASN B 1 53 ? -52.047 10.617 -24.946 1.00 14.89 53 ASN A N 1
ATOM 4274 C CA . ASN B 1 53 ? -52.187 11.557 -23.871 1.00 16.25 53 ASN A CA 1
ATOM 4275 C C . ASN B 1 53 ? -53.340 12.465 -24.091 1.00 13.37 53 ASN A C 1
ATOM 4276 O O . ASN B 1 53 ? -53.246 13.375 -24.909 1.00 16.56 53 ASN A O 1
ATOM 4281 N N . ILE B 1 54 ? -54.450 12.146 -23.422 1.00 14.65 54 ILE A N 1
ATOM 4282 C CA . ILE B 1 54 ? -55.670 12.896 -23.476 1.00 14.42 54 ILE A CA 1
ATOM 4283 C C . ILE B 1 54 ? -55.866 13.671 -22.215 1.00 15.86 54 ILE A C 1
ATOM 4284 O O . ILE B 1 54 ? -55.887 13.083 -21.132 1.00 15.87 54 ILE A O 1
ATOM 4289 N N . ARG B 1 55 ? -55.981 14.975 -22.335 1.00 18.37 55 ARG A N 1
ATOM 4290 C CA . ARG B 1 55 ? -56.170 15.877 -21.155 1.00 22.65 55 ARG A CA 1
ATOM 4291 C C . ARG B 1 55 ? -57.222 15.348 -20.193 1.00 23.90 55 ARG A C 1
ATOM 4292 O O . ARG B 1 55 ? -58.351 15.002 -20.575 1.00 21.06 55 ARG A O 1
ATOM 4300 N N . ASP B 1 56 ? -56.850 15.257 -18.917 1.00 24.90 56 ASP A N 1
ATOM 4301 C CA . ASP B 1 56 ? -57.796 14.956 -17.824 1.00 29.15 56 ASP A CA 1
ATOM 4302 C C . ASP B 1 56 ? -58.412 13.602 -17.914 1.00 31.78 56 ASP A C 1
ATOM 4303 O O . ASP B 1 56 ? -59.598 13.444 -17.625 1.00 41.98 56 ASP A O 1
ATOM 4308 N N . SER B 1 57 ? -57.697 12.641 -18.448 1.00 26.15 57 SER A N 1
ATOM 4309 C CA . SER B 1 57 ? -58.229 11.331 -18.538 1.00 26.03 57 SER A CA 1
ATOM 4310 C C . SER B 1 57 ? -57.486 10.509 -17.484 1.00 22.54 57 SER A C 1
ATOM 4311 O O . SER B 1 57 ? -56.496 10.967 -16.917 1.00 22.42 57 SER A O 1
ATOM 4314 N N . LEU B 1 58 ? -58.008 9.336 -17.185 1.00 22.97 58 LEU A N 1
ATOM 4315 C CA . LEU B 1 58 ? -57.291 8.323 -16.438 1.00 24.16 58 LEU A CA 1
ATOM 4316 C C . LEU B 1 58 ? -55.822 8.137 -16.947 1.00 24.27 58 LEU A C 1
ATOM 4317 O O . LEU B 1 58 ? -55.618 7.860 -18.172 1.00 20.58 58 LEU A O 1
ATOM 4322 N N . PRO B 1 59 ? -54.795 8.270 -16.051 1.00 21.79 59 PRO A N 1
ATOM 4323 C CA . PRO B 1 59 ? -53.460 8.243 -16.667 1.00 22.92 59 PRO A CA 1
ATOM 4324 C C . PRO B 1 59 ? -53.193 6.978 -17.391 1.00 18.31 59 PRO A C 1
ATOM 4325 O O . PRO B 1 59 ? -53.473 5.878 -16.891 1.00 19.68 59 PRO A O 1
ATOM 4329 N N . GLY B 1 60 ? -52.687 7.117 -18.602 1.00 17.14 60 GLY A N 1
ATOM 4330 C CA . GLY B 1 60 ? -52.264 5.992 -19.391 1.00 18.81 60 GLY A CA 1
ATOM 4331 C C . GLY B 1 60 ? -53.298 5.558 -20.390 1.00 18.02 60 GLY A C 1
ATOM 4332 O O . GLY B 1 60 ? -53.045 4.698 -21.180 1.00 17.51 60 GLY A O 1
ATOM 4333 N N . ALA B 1 61 ? -54.528 6.011 -20.183 1.00 17.50 61 ALA A N 1
ATOM 4334 C CA . ALA B 1 61 ? -55.588 5.681 -21.148 1.00 16.57 61 ALA A CA 1
ATOM 4335 C C . ALA B 1 61 ? -55.243 6.226 -22.532 1.00 16.11 61 ALA A C 1
ATOM 4336 O O . ALA B 1 61 ? -54.609 7.317 -22.653 1.00 16.65 61 ALA A O 1
ATOM 4338 N N . ARG B 1 62 ? -55.760 5.528 -23.554 1.00 14.42 62 ARG A N 1
ATOM 4339 C CA . ARG B 1 62 ? -55.455 5.843 -24.942 1.00 13.33 62 ARG A CA 1
ATOM 4340 C C . ARG B 1 62 ? -56.733 5.889 -25.769 1.00 13.02 62 ARG A C 1
ATOM 4341 O O . ARG B 1 62 ? -57.757 5.356 -25.353 1.00 13.57 62 ARG A O 1
ATOM 4349 N N . VAL B 1 63 ? -56.639 6.460 -26.961 1.00 13.19 63 VAL A N 1
ATOM 4350 C CA . VAL B 1 63 ? -57.767 6.504 -27.939 1.00 10.84 63 VAL A CA 1
ATOM 4351 C C . VAL B 1 63 ? -57.183 6.176 -29.325 1.00 11.48 63 VAL A C 1
ATOM 4352 O O . VAL B 1 63 ? -56.099 6.633 -29.637 1.00 14.94 63 VAL A O 1
ATOM 4356 N N . LEU B 1 64 ? -57.795 5.227 -30.034 1.00 13.72 64 LEU A N 1
ATOM 4357 C CA . LEU B 1 64 ? -57.512 4.934 -31.435 1.00 12.75 64 LEU A CA 1
ATOM 4358 C C . LEU B 1 64 ? -58.576 5.556 -32.339 1.00 11.99 64 LEU A C 1
ATOM 4359 O O . LEU B 1 64 ? -59.779 5.217 -32.280 1.00 11.40 64 LEU A O 1
ATOM 4364 N N . GLY B 1 65 ? -58.127 6.456 -33.196 1.00 13.03 65 GLY A N 1
ATOM 4365 C CA . GLY B 1 65 ? -59.011 7.034 -34.174 1.00 12.47 65 GLY A CA 1
ATOM 4366 C C . GLY B 1 65 ? -58.842 6.300 -35.508 1.00 13.18 65 GLY A C 1
ATOM 4367 O O . GLY B 1 65 ? -57.845 5.668 -35.779 1.00 12.76 65 GLY A O 1
ATOM 4368 N N . ALA B 1 66 ? -59.924 6.351 -36.331 1.00 12.09 66 ALA A N 1
ATOM 4369 C CA . ALA B 1 66 ? -59.916 5.847 -37.700 1.00 11.69 66 ALA A CA 1
ATOM 4370 C C . ALA B 1 66 ? -59.489 4.360 -37.737 1.00 12.58 66 ALA A C 1
ATOM 4371 O O . ALA B 1 66 ? -58.650 3.956 -38.541 1.00 11.48 66 ALA A O 1
ATOM 4373 N N . PRO B 1 67 ? -60.083 3.523 -36.845 1.00 10.94 67 PRO A N 1
ATOM 4374 C CA . PRO B 1 67 ? -59.662 2.121 -36.855 1.00 11.00 67 PRO A CA 1
ATOM 4375 C C . PRO B 1 67 ? -59.811 1.400 -38.146 1.00 12.12 67 PRO A C 1
ATOM 4376 O O . PRO B 1 67 ? -59.145 0.359 -38.335 1.00 13.97 67 PRO A O 1
ATOM 4380 N N . ALA B 1 68 ? -60.766 1.765 -39.022 1.00 11.12 68 ALA A N 1
ATOM 4381 C CA . ALA B 1 68 ? -60.829 1.227 -40.397 1.00 10.91 68 ALA A CA 1
ATOM 4382 C C . ALA B 1 68 ? -60.984 2.309 -41.469 1.00 11.54 68 ALA A C 1
ATOM 4383 O O . ALA B 1 68 ? -61.591 2.046 -42.596 1.00 14.16 68 ALA A O 1
ATOM 4385 N N . GLY B 1 69 ? -60.366 3.466 -41.234 1.00 9.65 69 GLY A N 1
ATOM 4386 C CA . GLY B 1 69 ? -60.199 4.424 -42.311 1.00 10.91 69 GLY A CA 1
ATOM 4387 C C . GLY B 1 69 ? -59.387 3.871 -43.503 1.00 10.34 69 GLY A C 1
ATOM 4388 O O . GLY B 1 69 ? -58.700 2.808 -43.371 1.00 13.92 69 GLY A O 1
ATOM 4389 N N . LEU B 1 70 ? -59.480 4.569 -44.648 1.00 9.92 70 LEU A N 1
ATOM 4390 C CA . LEU B 1 70 ? -58.812 4.205 -45.858 1.00 10.96 70 LEU A CA 1
ATOM 4391 C C . LEU B 1 70 ? -57.360 4.851 -45.901 1.00 10.90 70 LEU A C 1
ATOM 4392 O O . LEU B 1 70 ? -57.142 5.846 -45.246 1.00 12.05 70 LEU A O 1
ATOM 4397 N N . ARG B 1 71 ? -56.469 4.276 -46.722 1.00 13.58 71 ARG A N 1
ATOM 4398 C CA . ARG B 1 71 ? -55.116 4.804 -46.931 1.00 14.22 71 ARG A CA 1
ATOM 4399 C C . ARG B 1 71 ? -55.002 5.467 -48.291 1.00 15.82 71 ARG A C 1
ATOM 4400 O O . ARG B 1 71 ? -55.660 5.025 -49.284 1.00 16.16 71 ARG A O 1
ATOM 4408 N N . ALA B 1 72 ? -54.146 6.494 -48.369 1.00 15.38 72 ALA A N 1
ATOM 4409 C CA . ALA B 1 72 ? -53.968 7.265 -49.615 1.00 17.47 72 ALA A CA 1
ATOM 4410 C C . ALA B 1 72 ? -53.327 6.477 -50.755 1.00 19.93 72 ALA A C 1
ATOM 4411 O O . ALA B 1 72 ? -53.636 6.698 -51.912 1.00 18.34 72 ALA A O 1
ATOM 4413 N N . ASP B 1 73 ? -52.485 5.511 -50.397 1.00 20.56 73 ASP A N 1
ATOM 4414 C CA . ASP B 1 73 ? -51.878 4.596 -51.370 1.00 22.75 73 ASP A CA 1
ATOM 4415 C C . ASP B 1 73 ? -52.942 3.664 -51.920 1.00 21.49 73 ASP A C 1
ATOM 4416 O O . ASP B 1 73 ? -53.428 2.764 -51.198 1.00 20.53 73 ASP A O 1
ATOM 4421 N N . ARG B 1 74 ? -53.328 3.897 -53.189 1.00 24.39 74 ARG A N 1
ATOM 4422 C CA . ARG B 1 74 ? -54.506 3.244 -53.794 1.00 25.24 74 ARG A CA 1
ATOM 4423 C C . ARG B 1 74 ? -54.271 1.758 -53.826 1.00 22.00 74 ARG A C 1
ATOM 4424 O O . ARG B 1 74 ? -55.180 0.976 -53.556 1.00 25.48 74 ARG A O 1
ATOM 4432 N N . ALA B 1 75 ? -53.032 1.332 -54.016 1.00 22.57 75 ALA A N 1
ATOM 4433 C CA . ALA B 1 75 ? -52.744 -0.118 -53.993 1.00 22.41 75 ALA A CA 1
ATOM 4434 C C . ALA B 1 75 ? -53.054 -0.813 -52.656 1.00 21.10 75 ALA A C 1
ATOM 4435 O O . ALA B 1 75 ? -53.226 -2.025 -52.597 1.00 25.58 75 ALA A O 1
ATOM 4437 N N . ARG B 1 76 ? -52.992 -0.052 -51.561 1.00 19.22 76 ARG A N 1
ATOM 4438 C CA . ARG B 1 76 ? -53.181 -0.617 -50.222 1.00 19.62 76 ARG A CA 1
ATOM 4439 C C . ARG B 1 76 ? -54.335 0.064 -49.493 1.00 16.91 76 ARG A C 1
ATOM 4440 O O . ARG B 1 76 ? -54.382 0.058 -48.253 1.00 14.65 76 ARG A O 1
ATOM 4448 N N . ALA B 1 77 ? -55.281 0.605 -50.221 1.00 17.39 77 ALA A N 1
ATOM 4449 C CA . ALA B 1 77 ? -56.192 1.611 -49.648 1.00 15.56 77 ALA A CA 1
ATOM 4450 C C . ALA B 1 77 ? -57.037 0.974 -48.530 1.00 13.41 77 ALA A C 1
ATOM 4451 O O . ALA B 1 77 ? -57.417 1.659 -47.556 1.00 12.08 77 ALA A O 1
ATOM 4453 N N . HIS B 1 78 ? -57.355 -0.325 -48.718 1.00 12.94 78 HIS A N 1
ATOM 4454 C CA . HIS B 1 78 ? -58.247 -1.073 -47.806 1.00 12.50 78 HIS A CA 1
ATOM 4455 C C . HIS B 1 78 ? -57.522 -1.881 -46.793 1.00 11.90 78 HIS A C 1
ATOM 4456 O O . HIS B 1 78 ? -58.087 -2.792 -46.193 1.00 14.16 78 HIS A O 1
ATOM 4463 N N . SER B 1 79 ? -56.207 -1.614 -46.595 1.00 12.38 79 SER A N 1
ATOM 4464 C CA . SER B 1 79 ? -55.492 -2.558 -45.797 1.00 11.58 79 SER A CA 1
ATOM 4465 C C . SER B 1 79 ? -55.933 -2.609 -44.289 1.00 12.06 79 SER A C 1
ATOM 4466 O O . SER B 1 79 ? -55.939 -3.659 -43.681 1.00 12.73 79 SER A O 1
ATOM 4469 N N . ARG B 1 80 ? -56.348 -1.466 -43.722 1.00 11.51 80 ARG A N 1
ATOM 4470 C CA . ARG B 1 80 ? -56.708 -1.377 -42.343 1.00 11.61 80 ARG A CA 1
ATOM 4471 C C . ARG B 1 80 ? -58.013 -2.074 -42.120 1.00 12.34 80 ARG A C 1
ATOM 4472 O O . ARG B 1 80 ? -58.220 -2.776 -41.134 1.00 14.78 80 ARG A O 1
ATOM 4480 N N . LEU B 1 81 ? -58.903 -1.959 -43.105 1.00 14.01 81 LEU A N 1
ATOM 4481 C CA . LEU B 1 81 ? -60.118 -2.747 -43.079 1.00 12.93 81 LEU A CA 1
ATOM 4482 C C . LEU B 1 81 ? -59.785 -4.238 -43.240 1.00 12.69 81 LEU A C 1
ATOM 4483 O O . LEU B 1 81 ? -60.292 -5.082 -42.499 1.00 12.47 81 LEU A O 1
ATOM 4488 N N . ALA B 1 82 ? -58.851 -4.543 -44.140 1.00 13.65 82 ALA A N 1
ATOM 4489 C CA . ALA B 1 82 ? -58.485 -5.946 -44.475 1.00 13.64 82 ALA A CA 1
ATOM 4490 C C . ALA B 1 82 ? -57.900 -6.669 -43.234 1.00 13.68 82 ALA A C 1
ATOM 4491 O O . ALA B 1 82 ? -58.192 -7.845 -42.977 1.00 14.43 82 ALA A O 1
ATOM 4493 N N . LEU B 1 83 ? -57.131 -5.919 -42.461 1.00 14.75 83 LEU A N 1
ATOM 4494 C CA . LEU B 1 83 ? -56.503 -6.419 -41.244 1.00 14.48 83 LEU A CA 1
ATOM 4495 C C . LEU B 1 83 ? -57.442 -6.843 -40.161 1.00 14.30 83 LEU A C 1
ATOM 4496 O O . LEU B 1 83 ? -57.148 -7.721 -39.382 1.00 14.90 83 LEU A O 1
ATOM 4501 N N . HIS B 1 84 ? -58.653 -6.281 -40.168 1.00 11.77 84 HIS A N 1
ATOM 4502 C CA . HIS B 1 84 ? -59.677 -6.794 -39.313 1.00 12.51 84 HIS A CA 1
ATOM 4503 C C . HIS B 1 84 ? -59.919 -8.271 -39.440 1.00 12.70 84 HIS A C 1
ATOM 4504 O O . HIS B 1 84 ? -60.312 -8.855 -38.447 1.00 13.63 84 HIS A O 1
ATOM 4511 N N . PHE B 1 85 ? -59.694 -8.837 -40.625 1.00 15.88 85 PHE A N 1
ATOM 4512 C CA . PHE B 1 85 ? -59.979 -10.279 -40.956 1.00 15.65 85 PHE A CA 1
ATOM 4513 C C . PHE B 1 85 ? -58.716 -11.053 -41.099 1.00 15.72 85 PHE A C 1
ATOM 4514 O O . PHE B 1 85 ? -58.736 -12.245 -41.445 1.00 18.61 85 PHE A O 1
ATOM 4522 N N . GLY B 1 86 ? -57.607 -10.411 -40.788 1.00 17.45 86 GLY A N 1
ATOM 4523 C CA . GLY B 1 86 ? -56.320 -11.049 -40.940 1.00 19.01 86 GLY A CA 1
ATOM 4524 C C . GLY B 1 86 ? -55.887 -11.166 -42.369 1.00 19.61 86 GLY A C 1
ATOM 4525 O O . GLY B 1 86 ? -55.081 -12.031 -42.683 1.00 21.75 86 GLY A O 1
ATOM 4526 N N . LEU B 1 87 ? -56.385 -10.284 -43.225 1.00 17.21 87 LEU A N 1
ATOM 4527 C CA . LEU B 1 87 ? -56.032 -10.276 -44.642 1.00 17.39 87 LEU A CA 1
ATOM 4528 C C . LEU B 1 87 ? -54.962 -9.280 -44.956 1.00 17.03 87 LEU A C 1
ATOM 4529 O O . LEU B 1 87 ? -54.780 -8.253 -44.276 1.00 17.81 87 LEU A O 1
ATOM 4534 N N . PRO B 1 88 ? -54.231 -9.555 -46.015 1.00 19.97 88 PRO A N 1
ATOM 4535 C CA . PRO B 1 88 ? -53.028 -8.807 -46.244 1.00 17.67 88 PRO A CA 1
ATOM 4536 C C . PRO B 1 88 ? -53.326 -7.408 -46.855 1.00 18.96 88 PRO A C 1
ATOM 4537 O O . PRO B 1 88 ? -54.508 -7.124 -47.300 1.00 15.47 88 PRO A O 1
ATOM 4541 N N . GLU B 1 89 ? -52.271 -6.626 -47.017 1.00 17.65 89 GLU A N 1
ATOM 4542 C CA . GLU B 1 89 ? -52.403 -5.176 -47.358 1.00 19.09 89 GLU A CA 1
ATOM 4543 C C . GLU B 1 89 ? -53.047 -4.847 -48.685 1.00 16.02 89 GLU A C 1
ATOM 4544 O O . GLU B 1 89 ? -53.550 -3.739 -48.855 1.00 17.28 89 GLU A O 1
ATOM 4550 N N . HIS B 1 90 ? -52.886 -5.739 -49.654 1.00 16.49 90 HIS A N 1
ATOM 4551 C CA . HIS B 1 90 ? -53.382 -5.486 -51.013 1.00 18.79 90 HIS A CA 1
ATOM 4552 C C . HIS B 1 90 ? -54.817 -5.960 -51.245 1.00 17.01 90 HIS A C 1
ATOM 4553 O O . HIS B 1 90 ? -55.301 -5.793 -52.350 1.00 16.49 90 HIS A O 1
ATOM 4560 N N . SER B 1 91 ? -55.456 -6.501 -50.202 1.00 16.94 91 SER A N 1
ATOM 4561 C CA . SER B 1 91 ? -56.843 -7.035 -50.271 1.00 16.11 91 SER A CA 1
ATOM 4562 C C . SER B 1 91 ? -57.802 -5.926 -50.565 1.00 17.34 91 SER A C 1
ATOM 4563 O O . SER B 1 91 ? -57.776 -4.904 -49.975 1.00 18.91 91 SER A O 1
ATOM 4566 N N . GLY B 1 92 ? -58.686 -6.173 -51.505 1.00 16.74 92 GLY A N 1
ATOM 4567 C CA . GLY B 1 92 ? -59.785 -5.257 -51.858 1.00 14.38 92 GLY A CA 1
ATOM 4568 C C . GLY B 1 92 ? -61.154 -5.792 -51.498 1.00 13.77 92 GLY A C 1
ATOM 4569 O O . GLY B 1 92 ? -61.342 -6.925 -51.000 1.00 13.51 92 GLY A O 1
ATOM 4570 N N . PRO B 1 93 ? -62.126 -4.969 -51.851 1.00 12.73 93 PRO A N 1
ATOM 4571 C CA . PRO B 1 93 ? -63.529 -5.324 -51.684 1.00 13.72 93 PRO A CA 1
ATOM 4572 C C . PRO B 1 93 ? -63.913 -6.733 -52.028 1.00 11.78 93 PRO A C 1
ATOM 4573 O O . PRO B 1 93 ? -64.536 -7.451 -51.263 1.00 12.69 93 PRO A O 1
ATOM 4577 N N . ARG B 1 94 ? -63.628 -7.157 -53.238 1.00 12.33 94 ARG A N 1
ATOM 4578 C CA . ARG B 1 94 ? -63.997 -8.490 -53.654 1.00 13.01 94 ARG A CA 1
ATOM 4579 C C . ARG B 1 94 ? -63.284 -9.577 -52.812 1.00 12.98 94 ARG A C 1
ATOM 4580 O O . ARG B 1 94 ? -63.882 -10.599 -52.549 1.00 14.59 94 ARG A O 1
ATOM 4588 N N . ASP B 1 95 ? -61.996 -9.385 -52.419 1.00 13.21 95 ASP A N 1
ATOM 4589 C CA . ASP B 1 95 ? -61.337 -10.344 -51.548 1.00 13.72 95 ASP A CA 1
ATOM 4590 C C . ASP B 1 95 ? -62.044 -10.474 -50.191 1.00 15.00 95 ASP A C 1
ATOM 4591 O O . ASP B 1 95 ? -62.273 -11.595 -49.660 1.00 16.53 95 ASP A O 1
ATOM 4596 N N . ILE B 1 96 ? -62.436 -9.341 -49.618 1.00 14.17 96 ILE A N 1
ATOM 4597 C CA . ILE B 1 96 ? -63.042 -9.298 -48.316 1.00 14.49 96 ILE A CA 1
ATOM 4598 C C . ILE B 1 96 ? -64.406 -9.963 -48.388 1.00 14.44 96 ILE A C 1
ATOM 4599 O O . ILE B 1 96 ? -64.771 -10.788 -47.523 1.00 15.29 96 ILE A O 1
ATOM 4604 N N . VAL B 1 97 ? -65.160 -9.609 -49.396 1.00 12.68 97 VAL A N 1
ATOM 4605 C CA . VAL B 1 97 ? -66.538 -10.161 -49.515 1.00 14.49 97 VAL A CA 1
ATOM 4606 C C . VAL B 1 97 ? -66.468 -11.700 -49.693 1.00 14.56 97 VAL A C 1
ATOM 4607 O O . VAL B 1 97 ? -67.207 -12.414 -49.057 1.00 15.48 97 VAL A O 1
ATOM 4611 N N . ALA B 1 98 ? -65.530 -12.162 -50.515 1.00 16.48 98 ALA A N 1
ATOM 4612 C CA . ALA B 1 98 ? -65.409 -13.627 -50.802 1.00 18.22 98 ALA A CA 1
ATOM 4613 C C . ALA B 1 98 ? -65.096 -14.372 -49.484 1.00 18.75 98 ALA A C 1
ATOM 4614 O O . ALA B 1 98 ? -65.710 -15.420 -49.199 1.00 16.84 98 ALA A O 1
ATOM 4616 N N . MET B 1 99 ? -64.218 -13.791 -48.676 1.00 19.03 99 MET A N 1
ATOM 4617 C CA . MET B 1 99 ? -63.874 -14.336 -47.353 1.00 19.82 99 MET A CA 1
ATOM 4618 C C . MET B 1 99 ? -65.069 -14.412 -46.415 1.00 18.22 99 MET A C 1
ATOM 4619 O O . MET B 1 99 ? -65.342 -15.453 -45.799 1.00 17.13 99 MET A O 1
ATOM 4624 N N . LEU B 1 100 ? -65.810 -13.321 -46.344 1.00 17.07 100 LEU A N 1
ATOM 4625 C CA . LEU B 1 100 ? -67.005 -13.275 -45.497 1.00 16.57 100 LEU A CA 1
ATOM 4626 C C . LEU B 1 100 ? -68.021 -14.283 -45.928 1.00 17.14 100 LEU A C 1
ATOM 4627 O O . LEU B 1 100 ? -68.651 -14.909 -45.064 1.00 17.83 100 LEU A O 1
ATOM 4632 N N . ARG B 1 101 ? -68.238 -14.439 -47.219 1.00 18.48 101 ARG A N 1
ATOM 4633 C CA . ARG B 1 101 ? -69.171 -15.436 -47.694 1.00 19.15 101 ARG A CA 1
ATOM 4634 C C . ARG B 1 101 ? -68.703 -16.854 -47.457 1.00 19.92 101 ARG A C 1
ATOM 4635 O O . ARG B 1 101 ? -69.497 -17.644 -47.073 1.00 21.40 101 ARG A O 1
ATOM 4643 N N . ALA B 1 102 ? -67.429 -17.156 -47.635 1.00 21.49 102 ALA A N 1
ATOM 4644 C CA . ALA B 1 102 ? -66.967 -18.500 -47.297 1.00 22.85 102 ALA A CA 1
ATOM 4645 C C . ALA B 1 102 ? -67.347 -18.827 -45.810 1.00 23.43 102 ALA A C 1
ATOM 4646 O O . ALA B 1 102 ? -67.819 -19.972 -45.468 1.00 22.95 102 ALA A O 1
ATOM 4648 N N . ALA B 1 103 ? -67.196 -17.825 -44.917 1.00 18.59 103 ALA A N 1
ATOM 4649 C CA . ALA B 1 103 ? -67.443 -18.021 -43.480 1.00 19.29 103 ALA A CA 1
ATOM 4650 C C . ALA B 1 103 ? -68.919 -18.248 -43.191 1.00 19.95 103 ALA A C 1
ATOM 4651 O O . ALA B 1 103 ? -69.293 -18.947 -42.275 1.00 22.41 103 ALA A O 1
ATOM 4653 N N . MET B 1 104 ? -69.769 -17.721 -44.047 1.00 19.64 104 MET A N 1
ATOM 4654 C CA . MET B 1 104 ? -71.193 -17.966 -43.933 1.00 21.83 104 MET A CA 1
ATOM 4655 C C . MET B 1 104 ? -71.555 -19.447 -44.127 1.00 26.60 104 MET A C 1
ATOM 4656 O O . MET B 1 104 ? -72.477 -19.946 -43.502 1.00 30.62 104 MET A O 1
ATOM 4661 N N . ARG B 1 105 ? -70.825 -20.114 -45.010 1.00 28.57 105 ARG A N 1
ATOM 4662 C CA . ARG B 1 105 ? -70.998 -21.543 -45.301 1.00 34.16 105 ARG A CA 1
ATOM 4663 C C . ARG B 1 105 ? -70.257 -22.480 -44.364 1.00 34.64 105 ARG A C 1
ATOM 4664 O O . ARG B 1 105 ? -70.569 -23.674 -44.292 1.00 32.41 105 ARG A O 1
ATOM 4672 N N . ALA B 1 106 ? -69.238 -21.968 -43.698 1.00 31.12 106 ALA A N 1
ATOM 4673 C CA . ALA B 1 106 ? -68.499 -22.798 -42.841 1.00 28.47 106 ALA A CA 1
ATOM 4674 C C . ALA B 1 106 ? -69.358 -23.078 -41.588 1.00 28.30 106 ALA A C 1
ATOM 4675 O O . ALA B 1 106 ? -70.256 -22.302 -41.224 1.00 27.23 106 ALA A O 1
ATOM 4677 N N . GLU B 1 107 ? -69.111 -24.230 -40.956 1.00 31.68 107 GLU A N 1
ATOM 4678 C CA . GLU B 1 107 ? -69.719 -24.591 -39.713 1.00 31.24 107 GLU A CA 1
ATOM 4679 C C . GLU B 1 107 ? -69.282 -23.564 -38.628 1.00 29.57 107 GLU A C 1
ATOM 4680 O O . GLU B 1 107 ? -68.095 -23.180 -38.530 1.00 28.75 107 GLU A O 1
ATOM 4686 N N . PRO B 1 108 ? -70.234 -23.109 -37.813 1.00 27.97 108 PRO A N 1
ATOM 4687 C CA . PRO B 1 108 ? -69.770 -22.177 -36.772 1.00 29.20 108 PRO A CA 1
ATOM 4688 C C . PRO B 1 108 ? -68.723 -22.775 -35.800 1.00 29.98 108 PRO A C 1
ATOM 4689 O O . PRO B 1 108 ? -68.598 -24.020 -35.647 1.00 27.20 108 PRO A O 1
ATOM 4693 N N . ILE B 1 109 ? -67.883 -21.927 -35.244 1.00 26.73 109 ILE A N 1
ATOM 4694 C CA . ILE B 1 109 ? -66.941 -22.380 -34.229 1.00 25.96 109 ILE A CA 1
ATOM 4695 C C . ILE B 1 109 ? -67.335 -21.645 -32.947 1.00 29.11 109 ILE A C 1
ATOM 4696 O O . ILE B 1 109 ? -67.131 -20.446 -32.855 1.00 31.69 109 ILE A O 1
ATOM 4701 N N . ALA B 1 110 ? -67.904 -22.332 -31.962 1.00 29.84 110 ALA A N 1
ATOM 4702 C CA . ALA B 1 110 ? -68.296 -21.731 -30.666 1.00 29.43 110 ALA A CA 1
ATOM 4703 C C . ALA B 1 110 ? -67.156 -21.080 -29.955 1.00 26.49 110 ALA A C 1
ATOM 4704 O O . ALA B 1 110 ? -65.991 -21.477 -30.174 1.00 28.27 110 ALA A O 1
ATOM 4706 N N . PRO B 1 111 ? -67.447 -20.086 -29.090 1.00 21.82 111 PRO A N 1
ATOM 4707 C CA . PRO B 1 111 ? -66.304 -19.468 -28.367 1.00 25.45 111 PRO A CA 1
ATOM 4708 C C . PRO B 1 111 ? -65.683 -20.421 -27.297 1.00 22.41 111 PRO A C 1
ATOM 4709 O O . PRO B 1 111 ? -66.365 -21.274 -26.785 1.00 27.65 111 PRO A O 1
ATOM 4713 N N . ARG B 1 112 ? -64.397 -20.285 -27.008 1.00 24.75 112 ARG A N 1
ATOM 4714 C CA . ARG B 1 112 ? -63.782 -21.071 -25.988 1.00 22.27 112 ARG A CA 1
ATOM 4715 C C . ARG B 1 112 ? -63.906 -20.282 -24.688 1.00 23.72 112 ARG A C 1
ATOM 4716 O O . ARG B 1 112 ? -63.398 -19.133 -24.567 1.00 22.00 112 ARG A O 1
ATOM 4724 N N . ARG B 1 113 ? -64.537 -20.925 -23.693 1.00 24.53 113 ARG A N 1
ATOM 4725 C CA . ARG B 1 113 ? -64.739 -20.320 -22.379 1.00 27.98 113 ARG A CA 1
ATOM 4726 C C . ARG B 1 113 ? -63.460 -20.380 -21.549 1.00 28.08 113 ARG A C 1
ATOM 4727 O O . ARG B 1 113 ? -62.913 -21.474 -21.352 1.00 28.17 113 ARG A O 1
ATOM 4735 N N . LEU B 1 114 ? -63.010 -19.229 -21.061 1.00 26.21 114 LEU A N 1
ATOM 4736 C CA . LEU B 1 114 ? -61.870 -19.181 -20.145 1.00 26.86 114 LEU A CA 1
ATOM 4737 C C . LEU B 1 114 ? -62.252 -18.596 -18.798 1.00 27.42 114 LEU A C 1
ATOM 4738 O O . LEU B 1 114 ? -63.185 -17.827 -18.685 1.00 29.72 114 LEU A O 1
ATOM 4743 N N . GLU B 1 115 ? -61.447 -18.908 -17.788 1.00 33.91 115 GLU A N 1
ATOM 4744 C CA . GLU B 1 115 ? -61.623 -18.379 -16.434 1.00 38.27 115 GLU A CA 1
ATOM 4745 C C . GLU B 1 115 ? -61.199 -16.929 -16.388 1.00 33.94 115 GLU A C 1
ATOM 4746 O O . GLU B 1 115 ? -61.772 -16.140 -15.663 1.00 30.09 115 GLU A O 1
ATOM 4752 N N . ARG B 1 116 ? -60.131 -16.632 -17.117 1.00 32.27 116 ARG A N 1
ATOM 4753 C CA . ARG B 1 116 ? -59.398 -15.409 -16.919 1.00 32.82 116 ARG A CA 1
ATOM 4754 C C . ARG B 1 116 ? -58.931 -14.771 -18.258 1.00 26.60 116 ARG A C 1
ATOM 4755 O O . ARG B 1 116 ? -58.595 -15.477 -19.232 1.00 23.91 116 ARG A O 1
ATOM 4763 N N . GLY B 1 117 ? -58.848 -13.437 -18.273 1.00 23.25 117 GLY A N 1
ATOM 4764 C CA . GLY B 1 117 ? -58.241 -12.740 -19.433 1.00 25.61 117 GLY A CA 1
ATOM 4765 C C . GLY B 1 117 ? -57.810 -11.327 -19.134 1.00 24.15 117 GLY A C 1
ATOM 4766 O O . GLY B 1 117 ? -58.235 -10.770 -18.145 1.00 23.36 117 GLY A O 1
ATOM 4767 N N . PRO B 1 118 ? -57.009 -10.719 -20.039 1.00 25.33 118 PRO A N 1
ATOM 4768 C CA . PRO B 1 118 ? -56.482 -9.387 -19.676 1.00 26.73 118 PRO A CA 1
ATOM 4769 C C . PRO B 1 118 ? -57.488 -8.265 -19.467 1.00 21.69 118 PRO A C 1
ATOM 4770 O O . PRO B 1 118 ? -57.159 -7.283 -18.832 1.00 21.10 118 PRO A O 1
ATOM 4774 N N . VAL B 1 119 ? -58.723 -8.432 -19.940 1.00 21.13 119 VAL A N 1
ATOM 4775 C CA . VAL B 1 119 ? -59.806 -7.430 -19.739 1.00 20.41 119 VAL A CA 1
ATOM 4776 C C . VAL B 1 119 ? -60.162 -7.207 -18.272 1.00 21.15 119 VAL A C 1
ATOM 4777 O O . VAL B 1 119 ? -60.763 -6.175 -17.852 1.00 25.17 119 VAL A O 1
ATOM 4781 N N . GLN B 1 120 ? -59.822 -8.217 -17.494 1.00 22.79 120 GLN A N 1
ATOM 4782 C CA . GLN B 1 120 ? -60.072 -8.233 -16.053 1.00 24.36 120 GLN A CA 1
ATOM 4783 C C . GLN B 1 120 ? -58.922 -7.670 -15.235 1.00 24.54 120 GLN A C 1
ATOM 4784 O O . GLN B 1 120 ? -59.011 -7.743 -14.000 1.00 23.94 120 GLN A O 1
ATOM 4790 N N . GLU B 1 121 ? -57.871 -7.122 -15.865 1.00 22.77 121 GLU A N 1
ATOM 4791 C CA . GLU B 1 121 ? -56.773 -6.503 -15.111 1.00 22.26 121 GLU A CA 1
ATOM 4792 C C . GLU B 1 121 ? -57.221 -5.394 -14.211 1.00 21.19 121 GLU A C 1
ATOM 4793 O O . GLU B 1 121 ? -56.580 -5.169 -13.164 1.00 23.16 121 GLU A O 1
ATOM 4799 N N . ASN B 1 122 ? -58.303 -4.670 -14.547 1.00 20.28 122 ASN A N 1
ATOM 4800 C CA . ASN B 1 122 ? -58.854 -3.671 -13.690 1.00 18.40 122 ASN A CA 1
ATOM 4801 C C . ASN B 1 122 ? -60.330 -3.801 -13.656 1.00 21.93 122 ASN A C 1
ATOM 4802 O O . ASN B 1 122 ? -60.903 -4.017 -14.737 1.00 21.65 122 ASN A O 1
ATOM 4807 N N . VAL B 1 123 ? -60.957 -3.722 -12.459 1.00 20.04 123 VAL A N 1
ATOM 4808 C CA . VAL B 1 123 ? -62.398 -3.951 -12.247 1.00 20.21 123 VAL A CA 1
ATOM 4809 C C . VAL B 1 123 ? -62.992 -2.903 -11.345 1.00 21.19 123 VAL A C 1
ATOM 4810 O O . VAL B 1 123 ? -62.517 -2.682 -10.221 1.00 23.78 123 VAL A O 1
ATOM 4814 N N . TRP B 1 124 ? -64.011 -2.184 -11.828 1.00 21.80 124 TRP A N 1
ATOM 4815 C CA . TRP B 1 124 ? -64.676 -1.212 -11.032 1.00 19.69 124 TRP A CA 1
ATOM 4816 C C . TRP B 1 124 ? -66.104 -1.661 -10.845 1.00 23.71 124 TRP A C 1
ATOM 4817 O O . TRP B 1 124 ? -66.832 -1.804 -11.839 1.00 24.59 124 TRP A O 1
ATOM 4828 N N . LEU B 1 125 ? -66.507 -1.957 -9.599 1.00 22.67 125 LEU A N 1
ATOM 4829 C CA . LEU B 1 125 ? -67.878 -2.330 -9.336 1.00 23.45 125 LEU A CA 1
ATOM 4830 C C . LEU B 1 125 ? -68.668 -1.232 -8.753 1.00 23.31 125 LEU A C 1
ATOM 4831 O O . LEU B 1 125 ? -68.161 -0.513 -7.855 1.00 23.22 125 LEU A O 1
ATOM 4836 N N . GLY B 1 126 ? -69.957 -1.218 -9.103 1.00 24.55 126 GLY A N 1
ATOM 4837 C CA . GLY B 1 126 ? -70.952 -0.395 -8.430 1.00 26.67 126 GLY A CA 1
ATOM 4838 C C . GLY B 1 126 ? -70.567 1.057 -8.303 1.00 28.44 126 GLY A C 1
ATOM 4839 O O . GLY B 1 126 ? -70.403 1.772 -9.322 1.00 27.98 126 GLY A O 1
ATOM 4840 N N . GLU B 1 127 ? -70.385 1.520 -7.060 1.00 29.84 127 GLU A N 1
ATOM 4841 C CA . GLU B 1 127 ? -69.930 2.910 -6.816 1.00 32.08 127 GLU A CA 1
ATOM 4842 C C . GLU B 1 127 ? -68.553 3.340 -7.377 1.00 26.26 127 GLU A C 1
ATOM 4843 O O . GLU B 1 127 ? -68.333 4.521 -7.616 1.00 25.40 127 GLU A O 1
ATOM 4849 N N . GLN B 1 128 ? -67.667 2.404 -7.651 1.00 26.54 128 GLN A N 1
ATOM 4850 C CA . GLN B 1 128 ? -66.372 2.721 -8.190 1.00 28.12 128 GLN A CA 1
ATOM 4851 C C . GLN B 1 128 ? -66.495 3.043 -9.712 1.00 26.16 128 GLN A C 1
ATOM 4852 O O . GLN B 1 128 ? -65.528 3.461 -10.292 1.00 27.28 128 GLN A O 1
ATOM 4858 N N . VAL B 1 129 ? -67.627 2.732 -10.329 1.00 25.26 129 VAL A N 1
ATOM 4859 C CA . VAL B 1 129 ? -67.781 2.987 -11.796 1.00 21.54 129 VAL A CA 1
ATOM 4860 C C . VAL B 1 129 ? -67.810 4.459 -12.038 1.00 24.19 129 VAL A C 1
ATOM 4861 O O . VAL B 1 129 ? -68.727 5.138 -11.582 1.00 23.89 129 VAL A O 1
ATOM 4865 N N . ASP B 1 130 ? -66.797 4.981 -12.741 1.00 20.89 130 ASP A N 1
ATOM 4866 C CA . ASP B 1 130 ? -66.883 6.355 -13.170 1.00 21.13 130 ASP A CA 1
ATOM 4867 C C . ASP B 1 130 ? -66.454 6.528 -14.638 1.00 20.44 130 ASP A C 1
ATOM 4868 O O . ASP B 1 130 ? -65.278 6.722 -14.944 1.00 18.48 130 ASP A O 1
ATOM 4873 N N . LEU B 1 131 ? -67.449 6.462 -15.505 1.00 17.49 131 LEU A N 1
ATOM 4874 C CA . LEU B 1 131 ? -67.280 6.531 -16.970 1.00 16.51 131 LEU A CA 1
ATOM 4875 C C . LEU B 1 131 ? -66.591 7.794 -17.404 1.00 16.93 131 LEU A C 1
ATOM 4876 O O . LEU B 1 131 ? -65.854 7.761 -18.386 1.00 16.30 131 LEU A O 1
ATOM 4881 N N . THR B 1 132 ? -66.711 8.873 -16.642 1.00 19.38 132 THR A N 1
ATOM 4882 C CA . THR B 1 132 ? -66.130 10.162 -17.011 1.00 18.33 132 THR A CA 1
ATOM 4883 C C . THR B 1 132 ? -64.582 10.240 -16.874 1.00 20.21 132 THR A C 1
ATOM 4884 O O . THR B 1 132 ? -63.947 11.217 -17.336 1.00 18.22 132 THR A O 1
ATOM 4888 N N . ARG B 1 133 ? -64.014 9.241 -16.233 1.00 20.69 133 ARG A N 1
ATOM 4889 C CA . ARG B 1 133 ? -62.554 9.147 -16.116 1.00 23.56 133 ARG A CA 1
ATOM 4890 C C . ARG B 1 133 ? -61.939 8.676 -17.420 1.00 21.70 133 ARG A C 1
ATOM 4891 O O . ARG B 1 133 ? -60.742 8.849 -17.633 1.00 21.80 133 ARG A O 1
ATOM 4899 N N . PHE B 1 134 ? -62.759 8.057 -18.288 1.00 19.15 134 PHE A N 1
ATOM 4900 C CA . PHE B 1 134 ? -62.239 7.643 -19.625 1.00 17.55 134 PHE A CA 1
ATOM 4901 C C . PHE B 1 134 ? -62.114 8.874 -20.506 1.00 18.94 134 PHE A C 1
ATOM 4902 O O . PHE B 1 134 ? -62.761 9.878 -20.226 1.00 16.64 134 PHE A O 1
ATOM 4910 N N . PRO B 1 135 ? -61.224 8.819 -21.526 1.00 17.70 135 PRO A N 1
ATOM 4911 C CA . PRO B 1 135 ? -61.104 9.928 -22.512 1.00 16.24 135 PRO A CA 1
ATOM 4912 C C . PRO B 1 135 ? -62.319 9.953 -23.482 1.00 16.06 135 PRO A C 1
ATOM 4913 O O . PRO B 1 135 ? -62.136 9.745 -24.725 1.00 17.32 135 PRO A O 1
ATOM 4917 N N . VAL B 1 136 ? -63.509 10.217 -22.929 1.00 14.05 136 VAL A N 1
ATOM 4918 C CA . VAL B 1 136 ? -64.735 10.174 -23.663 1.00 15.45 136 VAL A CA 1
ATOM 4919 C C . VAL B 1 136 ? -64.760 11.428 -24.548 1.00 14.15 136 VAL A C 1
ATOM 4920 O O . VAL B 1 136 ? -64.784 12.540 -24.075 1.00 17.89 136 VAL A O 1
ATOM 4924 N N . PRO B 1 137 ? -64.769 11.251 -25.868 1.00 15.06 137 PRO A N 1
ATOM 4925 C CA . PRO B 1 137 ? -64.767 12.432 -26.738 1.00 13.93 137 PRO A CA 1
ATOM 4926 C C . PRO B 1 137 ? -66.127 13.110 -27.019 1.00 14.22 137 PRO A C 1
ATOM 4927 O O . PRO B 1 137 ? -67.128 12.439 -27.080 1.00 14.85 137 PRO A O 1
ATOM 4931 N N . LEU B 1 138 ? -66.111 14.445 -27.117 1.00 14.36 138 LEU A N 1
ATOM 4932 C CA . LEU B 1 138 ? -67.179 15.179 -27.816 1.00 13.08 138 LEU A CA 1
ATOM 4933 C C . LEU B 1 138 ? -66.688 15.203 -29.288 1.00 13.70 138 LEU A C 1
ATOM 4934 O O . LEU B 1 138 ? -65.644 15.861 -29.618 1.00 14.49 138 LEU A O 1
ATOM 4939 N N . LEU B 1 139 ? -67.333 14.428 -30.133 1.00 12.76 139 LEU A N 1
ATOM 4940 C CA . LEU B 1 139 ? -66.828 14.071 -31.447 1.00 11.65 139 LEU A CA 1
ATOM 4941 C C . LEU B 1 139 ? -66.977 15.117 -32.552 1.00 13.32 139 LEU A C 1
ATOM 4942 O O . LEU B 1 139 ? -66.188 15.140 -33.503 1.00 13.37 139 LEU A O 1
ATOM 4947 N N . HIS B 1 140 ? -68.093 15.865 -32.484 1.00 11.85 140 HIS A N 1
ATOM 4948 C CA . HIS B 1 140 ? -68.488 16.947 -33.433 1.00 11.65 140 HIS A CA 1
ATOM 4949 C C . HIS B 1 140 ? -69.093 18.123 -32.629 1.00 11.13 140 HIS A C 1
ATOM 4950 O O . HIS B 1 140 ? -69.586 17.941 -31.567 1.00 11.23 140 HIS A O 1
ATOM 4957 N N . GLU B 1 141 ? -69.039 19.298 -33.203 1.00 12.52 141 GLU A N 1
ATOM 4958 C CA . GLU B 1 141 ? -69.340 20.539 -32.506 1.00 15.93 141 GLU A CA 1
ATOM 4959 C C . GLU B 1 141 ? -70.787 20.582 -32.063 1.00 16.04 141 GLU A C 1
ATOM 4960 O O . GLU B 1 141 ? -71.043 20.980 -30.948 1.00 18.61 141 GLU A O 1
ATOM 4966 N N . GLN B 1 142 ? -71.679 20.099 -32.889 1.00 16.53 142 GLN A N 1
ATOM 4967 C CA . GLN B 1 142 ? -73.115 20.156 -32.589 1.00 21.39 142 GLN A CA 1
ATOM 4968 C C . GLN B 1 142 ? -73.661 18.886 -32.005 1.00 19.40 142 GLN A C 1
ATOM 4969 O O . GLN B 1 142 ? -74.851 18.750 -31.942 1.00 17.29 142 GLN A O 1
ATOM 4975 N N . ASP B 1 143 ? -72.814 17.953 -31.547 1.00 17.34 143 ASP A N 1
ATOM 4976 C CA . ASP B 1 143 ? -73.273 16.755 -30.923 1.00 15.17 143 ASP A CA 1
ATOM 4977 C C . ASP B 1 143 ? -73.929 17.088 -29.589 1.00 16.75 143 ASP A C 1
ATOM 4978 O O . ASP B 1 143 ? -73.533 18.086 -28.882 1.00 17.71 143 ASP A O 1
ATOM 4983 N N . GLY B 1 144 ? -74.951 16.312 -29.242 1.00 17.22 144 GLY A N 1
ATOM 4984 C CA . GLY B 1 144 ? -75.701 16.594 -28.003 1.00 18.20 144 GLY A CA 1
ATOM 4985 C C . GLY B 1 144 ? -75.081 16.048 -26.743 1.00 17.74 144 GLY A C 1
ATOM 4986 O O . GLY B 1 144 ? -75.575 16.288 -25.617 1.00 18.79 144 GLY A O 1
ATOM 4987 N N . GLY B 1 145 ? -73.989 15.283 -26.887 1.00 18.11 145 GLY A N 1
ATOM 4988 C CA . GLY B 1 145 ? -73.330 14.649 -25.794 1.00 15.52 145 GLY A CA 1
ATOM 4989 C C . GLY B 1 145 ? -71.975 14.061 -26.220 1.00 17.22 145 GLY A C 1
ATOM 4990 O O . GLY B 1 145 ? -71.705 13.947 -27.407 1.00 13.86 145 GLY A O 1
ATOM 4991 N N . ARG B 1 146 ? -71.223 13.635 -25.237 1.00 16.11 146 ARG A N 1
ATOM 4992 C CA . ARG B 1 146 ? -69.993 12.855 -25.468 1.00 16.45 146 ARG A CA 1
ATOM 4993 C C . ARG B 1 146 ? -70.465 11.428 -25.668 1.00 14.20 146 ARG A C 1
ATOM 4994 O O . ARG B 1 146 ? -71.452 10.973 -25.029 1.00 14.66 146 ARG A O 1
ATOM 5002 N N . TYR B 1 147 ? -69.761 10.742 -26.589 1.00 12.03 147 TYR A N 1
ATOM 5003 C CA . TYR B 1 147 ? -69.975 9.342 -26.892 1.00 11.75 147 TYR A CA 1
ATOM 5004 C C . TYR B 1 147 ? -68.904 8.422 -26.369 1.00 13.62 147 TYR A C 1
ATOM 5005 O O . TYR B 1 147 ? -67.703 8.500 -26.793 1.00 14.99 147 TYR A O 1
ATOM 5014 N N . PHE B 1 148 ? -69.302 7.542 -25.469 1.00 13.50 148 PHE A N 1
ATOM 5015 C CA . PHE B 1 148 ? -68.475 6.505 -25.013 1.00 14.62 148 PHE A CA 1
ATOM 5016 C C . PHE B 1 148 ? -68.315 5.394 -26.081 1.00 14.93 148 PHE A C 1
ATOM 5017 O O . PHE B 1 148 ? -67.195 4.891 -26.317 1.00 18.83 148 PHE A O 1
ATOM 5025 N N . GLY B 1 149 ? -69.435 4.913 -26.641 1.00 15.33 149 GLY A N 1
ATOM 5026 C CA . GLY B 1 149 ? -69.401 3.797 -27.648 1.00 14.28 149 GLY A CA 1
ATOM 5027 C C . GLY B 1 149 ? -69.694 4.314 -29.055 1.00 13.29 149 GLY A C 1
ATOM 5028 O O . GLY B 1 149 ? -70.772 4.595 -29.336 1.00 14.86 149 GLY A O 1
ATOM 5029 N N . THR B 1 150 ? -68.653 4.421 -29.890 1.00 11.81 150 THR A N 1
ATOM 5030 C CA . THR B 1 150 ? -68.741 4.606 -31.365 1.00 12.64 150 THR A CA 1
ATOM 5031 C C . THR B 1 150 ? -68.017 3.511 -32.136 1.00 12.97 150 THR A C 1
ATOM 5032 O O . THR B 1 150 ? -68.113 3.446 -33.348 1.00 14.53 150 THR A O 1
ATOM 5036 N N . TYR B 1 151 ? -67.315 2.626 -31.421 1.00 11.00 151 TYR A N 1
ATOM 5037 C CA . TYR B 1 151 ? -66.681 1.469 -32.053 1.00 11.00 151 TYR A CA 1
ATOM 5038 C C . TYR B 1 151 ? -66.630 0.251 -31.141 1.00 11.85 151 TYR A C 1
ATOM 5039 O O . TYR B 1 151 ? -65.583 -0.337 -30.955 1.00 13.29 151 TYR A O 1
ATOM 5048 N N . GLY B 1 152 ? -67.737 0.037 -30.495 1.00 13.62 152 GLY A N 1
ATOM 5049 C CA . GLY B 1 152 ? -67.944 -1.121 -29.616 1.00 12.63 152 GLY A CA 1
ATOM 5050 C C . GLY B 1 152 ? -69.243 -1.832 -29.910 1.00 14.65 152 GLY A C 1
ATOM 5051 O O . GLY B 1 152 ? -70.077 -1.267 -30.591 1.00 14.45 152 GLY A O 1
ATOM 5052 N N . PHE B 1 153 ? -69.366 -3.095 -29.434 1.00 13.80 153 PHE A N 1
ATOM 5053 C CA . PHE B 1 153 ? -70.525 -3.832 -29.640 1.00 13.84 153 PHE A CA 1
ATOM 5054 C C . PHE B 1 153 ? -71.236 -4.205 -28.379 1.00 14.03 153 PHE A C 1
ATOM 5055 O O . PHE B 1 153 ? -70.641 -4.628 -27.359 1.00 13.36 153 PHE A O 1
ATOM 5063 N N . HIS B 1 154 ? -72.552 -4.083 -28.505 1.00 13.21 154 HIS A N 1
ATOM 5064 C CA . HIS B 1 154 ? -73.457 -4.619 -27.520 1.00 13.74 154 HIS A CA 1
ATOM 5065 C C . HIS B 1 154 ? -73.432 -6.124 -27.509 1.00 14.92 154 HIS A C 1
ATOM 5066 O O . HIS B 1 154 ? -73.427 -6.772 -28.553 1.00 14.31 154 HIS A O 1
ATOM 5073 N N . VAL B 1 155 ? -73.454 -6.675 -26.286 1.00 14.99 155 VAL A N 1
ATOM 5074 C CA . VAL B 1 155 ? -73.613 -8.096 -26.086 1.00 15.56 155 VAL A CA 1
ATOM 5075 C C . VAL B 1 155 ? -74.888 -8.362 -25.238 1.00 15.55 155 VAL A C 1
ATOM 5076 O O . VAL B 1 155 ? -75.062 -7.793 -24.144 1.00 14.97 155 VAL A O 1
ATOM 5080 N N . VAL B 1 156 ? -75.757 -9.169 -25.801 1.00 17.67 156 VAL A N 1
ATOM 5081 C CA . VAL B 1 156 ? -77.058 -9.548 -25.157 1.00 18.13 156 VAL A CA 1
ATOM 5082 C C . VAL B 1 156 ? -77.277 -11.011 -25.518 1.00 19.08 156 VAL A C 1
ATOM 5083 O O . VAL B 1 156 ? -76.567 -11.593 -26.346 1.00 16.33 156 VAL A O 1
ATOM 5087 N N . GLN B 1 157 ? -78.279 -11.606 -24.882 1.00 18.81 157 GLN A N 1
ATOM 5088 C CA . GLN B 1 157 ? -78.581 -12.997 -25.061 1.00 19.32 157 GLN A CA 1
ATOM 5089 C C . GLN B 1 157 ? -80.100 -13.146 -24.892 1.00 16.95 157 GLN A C 1
ATOM 5090 O O . GLN B 1 157 ? -80.674 -12.495 -24.048 1.00 20.67 157 GLN A O 1
ATOM 5096 N N . THR B 1 158 ? -80.697 -13.981 -25.728 1.00 19.33 158 THR A N 1
ATOM 5097 C CA . THR B 1 158 ? -82.163 -14.340 -25.635 1.00 22.73 158 THR A CA 1
ATOM 5098 C C . THR B 1 158 ? -82.439 -14.868 -24.219 1.00 23.12 158 THR A C 1
ATOM 5099 O O . THR B 1 158 ? -81.575 -15.516 -23.631 1.00 23.75 158 THR A O 1
ATOM 5103 N N . PRO B 1 159 ? -83.643 -14.619 -23.699 1.00 25.22 159 PRO A N 1
ATOM 5104 C CA . PRO B 1 159 ? -83.984 -15.255 -22.418 1.00 26.33 159 PRO A CA 1
ATOM 5105 C C . PRO B 1 159 ? -83.857 -16.771 -22.427 1.00 27.03 159 PRO A C 1
ATOM 5106 O O . PRO B 1 159 ? -83.361 -17.280 -21.446 1.00 32.09 159 PRO A O 1
ATOM 5110 N N . ASP B 1 160 ? -84.150 -17.475 -23.528 1.00 25.30 160 ASP A N 1
ATOM 5111 C CA . ASP B 1 160 ? -83.903 -18.929 -23.591 1.00 28.26 160 ASP A CA 1
ATOM 5112 C C . ASP B 1 160 ? -82.468 -19.341 -23.765 1.00 29.36 160 ASP A C 1
ATOM 5113 O O . ASP B 1 160 ? -82.140 -20.551 -23.817 1.00 31.63 160 ASP A O 1
ATOM 5118 N N . GLY B 1 161 ? -81.573 -18.377 -23.870 1.00 26.15 161 GLY A N 1
ATOM 5119 C CA . GLY B 1 161 ? -80.178 -18.726 -24.031 1.00 25.13 161 GLY A CA 1
ATOM 5120 C C . GLY B 1 161 ? -79.699 -19.230 -25.376 1.00 23.16 161 GLY A C 1
ATOM 5121 O O . GLY B 1 161 ? -78.517 -19.567 -25.494 1.00 26.05 161 GLY A O 1
ATOM 5122 N N . SER B 1 162 ? -80.546 -19.279 -26.392 1.00 22.90 162 SER A N 1
ATOM 5123 C CA . SER B 1 162 ? -80.228 -19.953 -27.682 1.00 25.56 162 SER A CA 1
ATOM 5124 C C . SER B 1 162 ? -79.478 -19.066 -28.714 1.00 24.02 162 SER A C 1
ATOM 5125 O O . SER B 1 162 ? -79.011 -19.556 -29.758 1.00 23.54 162 SER A O 1
ATOM 5128 N N . TRP B 1 163 ? -79.406 -17.777 -28.408 1.00 22.63 163 TRP A N 1
ATOM 5129 C CA . TRP B 1 163 ? -78.970 -16.743 -29.392 1.00 20.26 163 TRP A CA 1
ATOM 5130 C C . TRP B 1 163 ? -78.220 -15.681 -28.629 1.00 18.43 163 TRP A C 1
ATOM 5131 O O . TRP B 1 163 ? -78.775 -14.967 -27.815 1.00 18.07 163 TRP A O 1
ATOM 5142 N N . ASP B 1 164 ? -76.906 -15.671 -28.886 1.00 19.16 164 ASP A N 1
ATOM 5143 C CA . ASP B 1 164 ? -75.961 -14.699 -28.405 1.00 17.90 164 ASP A CA 1
ATOM 5144 C C . ASP B 1 164 ? -75.722 -13.635 -29.541 1.00 16.89 164 ASP A C 1
ATOM 5145 O O . ASP B 1 164 ? -75.272 -13.990 -30.643 1.00 19.43 164 ASP A O 1
ATOM 5150 N N . SER B 1 165 ? -76.019 -12.390 -29.233 1.00 17.35 165 SER A N 1
ATOM 5151 C CA . SER B 1 165 ? -76.073 -11.284 -30.232 1.00 16.76 165 SER A CA 1
ATOM 5152 C C . SER B 1 165 ? -74.877 -10.321 -29.915 1.00 16.29 165 SER A C 1
ATOM 5153 O O . SER B 1 165 ? -74.722 -9.849 -28.781 1.00 15.89 165 SER A O 1
ATOM 5156 N N . TRP B 1 166 ? -74.051 -10.029 -30.925 1.00 14.85 166 TRP A N 1
ATOM 5157 C CA . TRP B 1 166 ? -73.032 -8.972 -30.843 1.00 14.67 166 TRP A CA 1
ATOM 5158 C C . TRP B 1 166 ? -73.355 -7.975 -31.927 1.00 13.65 166 TRP A C 1
ATOM 5159 O O . TRP B 1 166 ? -73.438 -8.380 -33.097 1.00 15.23 166 TRP A O 1
ATOM 5170 N N . SER B 1 167 ? -73.567 -6.722 -31.562 1.00 14.62 167 SER A N 1
ATOM 5171 C CA . SER B 1 167 ? -74.018 -5.703 -32.496 1.00 13.08 167 SER A CA 1
ATOM 5172 C C . SER B 1 167 ? -73.447 -4.325 -32.169 1.00 12.72 167 SER A C 1
ATOM 5173 O O . SER B 1 167 ? -73.515 -3.866 -31.042 1.00 13.01 167 SER A O 1
ATOM 5176 N N . VAL B 1 168 ? -72.956 -3.617 -33.192 1.00 13.38 168 VAL A N 1
ATOM 5177 C CA . VAL B 1 168 ? -72.498 -2.249 -32.970 1.00 12.29 168 VAL A CA 1
ATOM 5178 C C . VAL B 1 168 ? -73.710 -1.288 -32.936 1.00 12.92 168 VAL A C 1
ATOM 5179 O O . VAL B 1 168 ? -74.593 -1.331 -33.767 1.00 15.93 168 VAL A O 1
ATOM 5183 N N . GLY B 1 169 ? -73.696 -0.387 -31.962 1.00 13.10 169 GLY A N 1
ATOM 5184 C CA . GLY B 1 169 ? -74.511 0.751 -31.887 1.00 15.75 169 GLY A CA 1
ATOM 5185 C C . GLY B 1 169 ? -73.906 1.781 -30.965 1.00 16.49 169 GLY A C 1
ATOM 5186 O O . GLY B 1 169 ? -72.959 1.502 -30.168 1.00 20.33 169 GLY A O 1
ATOM 5187 N N . ARG B 1 170 ? -74.262 3.015 -31.187 1.00 15.16 170 ARG A N 1
ATOM 5188 C CA . ARG B 1 170 ? -73.728 4.104 -30.414 1.00 14.10 170 ARG A CA 1
ATOM 5189 C C . ARG B 1 170 ? -74.332 4.206 -29.012 1.00 15.05 170 ARG A C 1
ATOM 5190 O O . ARG B 1 170 ? -75.586 3.913 -28.769 1.00 14.98 170 ARG A O 1
ATOM 5198 N N . LEU B 1 171 ? -73.479 4.658 -28.110 1.00 13.97 171 LEU A N 1
ATOM 5199 C CA . LEU B 1 171 ? -73.858 4.959 -26.706 1.00 14.87 171 LEU A CA 1
ATOM 5200 C C . LEU B 1 171 ? -73.288 6.249 -26.246 1.00 13.08 171 LEU A C 1
ATOM 5201 O O . LEU B 1 171 ? -71.992 6.439 -26.180 1.00 13.62 171 LEU A O 1
ATOM 5206 N N . MET B 1 172 ? -74.185 7.142 -25.924 1.00 13.87 172 MET A N 1
ATOM 5207 C CA . MET B 1 172 ? -73.842 8.486 -25.393 1.00 14.94 172 MET A CA 1
ATOM 5208 C C . MET B 1 172 ? -73.657 8.426 -23.889 1.00 16.08 172 MET A C 1
ATOM 5209 O O . MET B 1 172 ? -74.400 7.696 -23.230 1.00 17.12 172 MET A O 1
ATOM 5214 N N . LEU B 1 173 ? -72.631 9.139 -23.409 1.00 16.98 173 LEU A N 1
ATOM 5215 C CA . LEU B 1 173 ? -72.431 9.380 -21.994 1.00 16.68 173 LEU A CA 1
ATOM 5216 C C . LEU B 1 173 ? -73.554 10.224 -21.421 1.00 17.18 173 LEU A C 1
ATOM 5217 O O . LEU B 1 173 ? -73.741 11.378 -21.860 1.00 17.00 173 LEU A O 1
ATOM 5222 N N . VAL B 1 174 ? -74.218 9.693 -20.374 1.00 19.74 174 VAL A N 1
ATOM 5223 C CA . VAL B 1 174 ? -75.292 10.452 -19.626 1.00 19.81 174 VAL A CA 1
ATOM 5224 C C . VAL B 1 174 ? -74.721 10.928 -18.285 1.00 19.36 174 VAL A C 1
ATOM 5225 O O . VAL B 1 174 ? -74.790 12.144 -17.930 1.00 20.21 174 VAL A O 1
ATOM 5229 N N . ASP B 1 175 ? -74.051 10.013 -17.572 1.00 18.57 175 ASP A N 1
ATOM 5230 C CA . ASP B 1 175 ? -73.430 10.360 -16.287 1.00 20.44 175 ASP A CA 1
ATOM 5231 C C . ASP B 1 175 ? -72.383 9.374 -15.907 1.00 17.93 175 ASP A C 1
ATOM 5232 O O . ASP B 1 175 ? -72.062 8.488 -16.698 1.00 18.51 175 ASP A O 1
ATOM 5237 N N . ARG B 1 176 ? -71.897 9.418 -14.665 1.00 19.89 176 ARG A N 1
ATOM 5238 C CA . ARG B 1 176 ? -70.800 8.516 -14.264 1.00 17.52 176 ARG A CA 1
ATOM 5239 C C . ARG B 1 176 ? -71.094 7.071 -14.418 1.00 16.85 176 ARG A C 1
ATOM 5240 O O . ARG B 1 176 ? -70.155 6.313 -14.548 1.00 16.91 176 ARG A O 1
ATOM 5248 N N . ASN B 1 177 ? -72.345 6.621 -14.390 1.00 16.69 177 ASN A N 1
ATOM 5249 C CA . ASN B 1 177 ? -72.601 5.195 -14.590 1.00 17.47 177 ASN A CA 1
ATOM 5250 C C . ASN B 1 177 ? -73.819 4.890 -15.473 1.00 16.16 177 ASN A C 1
ATOM 5251 O O . ASN B 1 177 ? -74.441 3.788 -15.367 1.00 19.04 177 ASN A O 1
ATOM 5256 N N . THR B 1 178 ? -74.081 5.821 -16.416 1.00 16.58 178 THR A N 1
ATOM 5257 C CA . THR B 1 178 ? -75.230 5.670 -17.265 1.00 17.17 178 THR A CA 1
ATOM 5258 C C . THR B 1 178 ? -74.900 6.112 -18.667 1.00 16.49 178 THR A C 1
ATOM 5259 O O . THR B 1 178 ? -74.363 7.203 -18.827 1.00 17.73 178 THR A O 1
ATOM 5263 N N . LEU B 1 179 ? -75.239 5.277 -19.674 1.00 16.49 179 LEU A N 1
ATOM 5264 C CA . LEU B 1 179 ? -75.156 5.666 -21.071 1.00 17.43 179 LEU A CA 1
ATOM 5265 C C . LEU B 1 179 ? -76.570 5.660 -21.651 1.00 17.18 179 LEU A C 1
ATOM 5266 O O . LEU B 1 179 ? -77.512 5.236 -20.966 1.00 19.51 179 LEU A O 1
ATOM 5271 N N . ALA B 1 180 ? -76.731 6.170 -22.875 1.00 17.11 180 ALA A N 1
ATOM 5272 C CA . ALA B 1 180 ? -77.974 5.996 -23.596 1.00 16.55 180 ALA A CA 1
ATOM 5273 C C . ALA B 1 180 ? -77.761 5.892 -25.101 1.00 14.94 180 ALA A C 1
ATOM 5274 O O . ALA B 1 180 ? -76.835 6.442 -25.630 1.00 15.76 180 ALA A O 1
ATOM 5276 N N . GLY B 1 181 ? -78.713 5.314 -25.792 1.00 17.44 181 GLY A N 1
ATOM 5277 C CA . GLY B 1 181 ? -78.527 5.034 -27.207 1.00 17.53 181 GLY A CA 1
ATOM 5278 C C . GLY B 1 181 ? -79.640 4.220 -27.827 1.00 16.32 181 GLY A C 1
ATOM 5279 O O . GLY B 1 181 ? -80.361 3.556 -27.163 1.00 15.63 181 GLY A O 1
ATOM 5280 N N . PRO B 1 182 ? -79.654 4.158 -29.143 1.00 15.92 182 PRO A N 1
ATOM 5281 C CA . PRO B 1 182 ? -80.787 3.644 -29.848 1.00 17.22 182 PRO A CA 1
ATOM 5282 C C . PRO B 1 182 ? -80.799 2.149 -29.856 1.00 18.26 182 PRO A C 1
ATOM 5283 O O . PRO B 1 182 ? -79.692 1.524 -29.941 1.00 17.08 182 PRO A O 1
ATOM 5287 N N . THR B 1 183 ? -82.036 1.586 -29.815 1.00 18.70 183 THR A N 1
ATOM 5288 C CA . THR B 1 183 ? -82.268 0.193 -29.974 1.00 19.18 183 THR A CA 1
ATOM 5289 C C . THR B 1 183 ? -83.373 0.079 -31.045 1.00 20.16 183 THR A C 1
ATOM 5290 O O . THR B 1 183 ? -84.525 -0.172 -30.693 1.00 20.56 183 THR A O 1
ATOM 5294 N N . ILE B 1 184 ? -83.029 0.338 -32.322 1.00 19.31 184 ILE A N 1
ATOM 5295 C CA . ILE B 1 184 ? -84.028 0.339 -33.409 1.00 18.70 184 ILE A CA 1
ATOM 5296 C C . ILE B 1 184 ? -84.743 -1.033 -33.401 1.00 17.94 184 ILE A C 1
ATOM 5297 O O . ILE B 1 184 ? -84.105 -2.044 -33.302 1.00 17.46 184 ILE A O 1
ATOM 5302 N N . PRO B 1 185 ? -86.097 -1.082 -33.530 1.00 20.70 185 PRO A N 1
ATOM 5303 C CA . PRO B 1 185 ? -86.834 -2.357 -33.377 1.00 19.47 185 PRO A CA 1
ATOM 5304 C C . PRO B 1 185 ? -86.503 -3.447 -34.348 1.00 17.94 185 PRO A C 1
ATOM 5305 O O . PRO B 1 185 ? -86.572 -4.644 -33.969 1.00 21.26 185 PRO A O 1
ATOM 5309 N N . THR B 1 186 ? -86.051 -3.092 -35.577 1.00 17.34 186 THR A N 1
ATOM 5310 C CA . THR B 1 186 ? -85.592 -4.054 -36.507 1.00 16.12 186 THR A CA 1
ATOM 5311 C C . THR B 1 186 ? -84.111 -4.521 -36.325 1.00 15.17 186 THR A C 1
ATOM 5312 O O . THR B 1 186 ? -83.715 -5.428 -37.009 1.00 17.34 186 THR A O 1
ATOM 5316 N N . GLN B 1 187 ? -83.331 -3.858 -35.467 1.00 14.55 187 GLN A N 1
ATOM 5317 C CA . GLN B 1 187 ? -81.978 -4.321 -35.184 1.00 14.86 187 GLN A CA 1
ATOM 5318 C C . GLN B 1 187 ? -82.100 -5.436 -34.135 1.00 16.90 187 GLN A C 1
ATOM 5319 O O . GLN B 1 187 ? -83.091 -5.533 -33.393 1.00 18.27 187 GLN A O 1
ATOM 5325 N N . HIS B 1 188 ? -81.127 -6.311 -34.127 1.00 16.23 188 HIS A N 1
ATOM 5326 C CA . HIS B 1 188 ? -81.176 -7.465 -33.225 1.00 15.72 188 HIS A CA 1
ATOM 5327 C C . HIS B 1 188 ? -81.159 -7.094 -31.741 1.00 19.14 188 HIS A C 1
ATOM 5328 O O . HIS B 1 188 ? -81.778 -7.800 -30.972 1.00 18.76 188 HIS A O 1
ATOM 5335 N N . ILE B 1 189 ? -80.507 -5.977 -31.347 1.00 18.30 189 ILE A N 1
ATOM 5336 C CA . ILE B 1 189 ? -80.534 -5.510 -29.933 1.00 18.94 189 ILE A CA 1
ATOM 5337 C C . ILE B 1 189 ? -81.951 -5.149 -29.534 1.00 19.30 189 ILE A C 1
ATOM 5338 O O . ILE B 1 189 ? -82.395 -5.512 -28.460 1.00 20.28 189 ILE A O 1
ATOM 5343 N N . GLY B 1 190 ? -82.664 -4.509 -30.450 1.00 20.05 190 GLY A N 1
ATOM 5344 C CA . GLY B 1 190 ? -84.085 -4.167 -30.257 1.00 19.05 190 GLY A CA 1
ATOM 5345 C C . GLY B 1 190 ? -84.967 -5.379 -30.217 1.00 20.22 190 GLY A C 1
ATOM 5346 O O . GLY B 1 190 ? -85.841 -5.413 -29.363 1.00 20.66 190 GLY A O 1
ATOM 5347 N N . ILE B 1 191 ? -84.765 -6.386 -31.101 1.00 19.84 191 ILE A N 1
ATOM 5348 C CA . ILE B 1 191 ? -85.620 -7.591 -31.120 1.00 20.36 191 ILE A CA 1
ATOM 5349 C C . ILE B 1 191 ? -85.461 -8.371 -29.796 1.00 20.02 191 ILE A C 1
ATOM 5350 O O . ILE B 1 191 ? -86.469 -8.845 -29.199 1.00 20.63 191 ILE A O 1
ATOM 5355 N N . ILE B 1 192 ? -84.210 -8.472 -29.325 1.00 22.22 192 ILE A N 1
ATOM 5356 C CA . ILE B 1 192 ? -83.926 -9.169 -28.053 1.00 20.01 192 ILE A CA 1
ATOM 5357 C C . ILE B 1 192 ? -84.425 -8.436 -26.805 1.00 22.23 192 ILE A C 1
ATOM 5358 O O . ILE B 1 192 ? -85.036 -9.026 -25.916 1.00 24.12 192 ILE A O 1
ATOM 5363 N N . ARG B 1 193 ? -84.266 -7.133 -26.793 1.00 21.28 193 ARG A N 1
ATOM 5364 C CA . ARG B 1 193 ? -84.721 -6.313 -25.724 1.00 20.95 193 ARG A CA 1
ATOM 5365 C C . ARG B 1 193 ? -86.238 -6.536 -25.571 1.00 19.98 193 ARG A C 1
ATOM 5366 O O . ARG B 1 193 ? -86.774 -6.608 -24.450 1.00 22.13 193 ARG A O 1
ATOM 5374 N N . GLU B 1 194 ? -86.919 -6.647 -26.693 1.00 20.64 194 GLU A N 1
ATOM 5375 C CA . GLU B 1 194 ? -88.383 -6.841 -26.672 1.00 24.73 194 GLU A CA 1
ATOM 5376 C C . GLU B 1 194 ? -88.746 -8.261 -26.139 1.00 26.52 194 GLU A C 1
ATOM 5377 O O . GLU B 1 194 ? -89.798 -8.469 -25.497 1.00 25.34 194 GLU A O 1
ATOM 5383 N N . GLN B 1 195 ? -87.896 -9.239 -26.397 1.00 24.60 195 GLN A N 1
ATOM 5384 C CA . GLN B 1 195 ? -88.070 -10.552 -25.781 1.00 26.39 195 GLN A CA 1
ATOM 5385 C C . GLN B 1 195 ? -87.954 -10.428 -24.245 1.00 27.11 195 GLN A C 1
ATOM 5386 O O . GLN B 1 195 ? -88.699 -11.111 -23.541 1.00 28.12 195 GLN A O 1
ATOM 5392 N N . TRP B 1 196 ? -87.026 -9.609 -23.717 1.00 26.78 196 TRP A N 1
ATOM 5393 C CA . TRP B 1 196 ? -86.975 -9.375 -22.254 1.00 23.30 196 TRP A CA 1
ATOM 5394 C C . TRP B 1 196 ? -88.276 -8.635 -21.748 1.00 29.00 196 TRP A C 1
ATOM 5395 O O . TRP B 1 196 ? -88.820 -8.983 -20.721 1.00 24.35 196 TRP A O 1
ATOM 5406 N N . ARG B 1 197 ? -88.735 -7.614 -22.455 1.00 27.20 197 ARG A N 1
ATOM 5407 C CA . ARG B 1 197 ? -89.897 -6.828 -22.054 1.00 32.27 197 ARG A CA 1
ATOM 5408 C C . ARG B 1 197 ? -91.113 -7.739 -21.938 1.00 31.57 197 ARG A C 1
ATOM 5409 O O . ARG B 1 197 ? -91.973 -7.465 -21.143 1.00 33.31 197 ARG A O 1
ATOM 5417 N N . ARG B 1 198 ? -91.198 -8.755 -22.762 1.00 32.20 198 ARG A N 1
ATOM 5418 C CA . ARG B 1 198 ? -92.323 -9.702 -22.690 1.00 38.12 198 ARG A CA 1
ATOM 5419 C C . ARG B 1 198 ? -92.255 -10.555 -21.405 1.00 39.54 198 ARG A C 1
ATOM 5420 O O . ARG B 1 198 ? -93.273 -11.078 -20.931 1.00 39.68 198 ARG A O 1
ATOM 5428 N N . LEU B 1 199 ? -91.070 -10.708 -20.837 1.00 40.38 199 LEU A N 1
ATOM 5429 C CA . LEU B 1 199 ? -90.948 -11.289 -19.481 1.00 39.02 199 LEU A CA 1
ATOM 5430 C C . LEU B 1 199 ? -91.042 -10.225 -18.362 1.00 36.20 199 LEU A C 1
ATOM 5431 O O . LEU B 1 199 ? -90.763 -10.547 -17.211 1.00 39.76 199 LEU A O 1
ATOM 5436 N N . GLY B 1 200 ? -91.372 -8.970 -18.713 1.00 34.49 200 GLY A N 1
ATOM 5437 C CA . GLY B 1 200 ? -91.406 -7.826 -17.791 1.00 29.02 200 GLY A CA 1
ATOM 5438 C C . GLY B 1 200 ? -90.095 -7.414 -17.169 1.00 29.57 200 GLY A C 1
ATOM 5439 O O . GLY B 1 200 ? -90.072 -6.881 -16.084 1.00 31.18 200 GLY A O 1
ATOM 5440 N N . LYS B 1 201 ? -89.004 -7.577 -17.917 1.00 31.27 201 LYS A N 1
ATOM 5441 C CA . LYS B 1 201 ? -87.624 -7.543 -17.363 1.00 26.60 201 LYS A CA 1
ATOM 5442 C C . LYS B 1 201 ? -86.698 -6.678 -18.227 1.00 27.61 201 LYS A C 1
ATOM 5443 O O . LYS B 1 201 ? -86.784 -6.770 -19.449 1.00 26.31 201 LYS A O 1
ATOM 5449 N N . PRO B 1 202 ? -85.787 -5.889 -17.616 1.00 27.73 202 PRO A N 1
ATOM 5450 C CA . PRO B 1 202 ? -84.845 -5.191 -18.465 1.00 24.55 202 PRO A CA 1
ATOM 5451 C C . PRO B 1 202 ? -83.843 -6.172 -19.082 1.00 25.67 202 PRO A C 1
ATOM 5452 O O . PRO B 1 202 ? -83.852 -7.394 -18.747 1.00 20.92 202 PRO A O 1
ATOM 5456 N N . THR B 1 203 ? -83.003 -5.688 -20.033 1.00 23.15 203 THR A N 1
ATOM 5457 C CA . THR B 1 203 ? -82.118 -6.664 -20.697 1.00 21.95 203 THR A CA 1
ATOM 5458 C C . THR B 1 203 ? -80.665 -6.664 -20.176 1.00 22.07 203 THR A C 1
ATOM 5459 O O . THR B 1 203 ? -80.030 -5.606 -20.169 1.00 19.23 203 THR A O 1
ATOM 5463 N N . PRO B 1 204 ? -80.163 -7.852 -19.695 1.00 19.58 204 PRO A N 1
ATOM 5464 C CA . PRO B 1 204 ? -78.755 -7.946 -19.186 1.00 20.37 204 PRO A CA 1
ATOM 5465 C C . PRO B 1 204 ? -77.930 -7.575 -20.405 1.00 18.85 204 PRO A C 1
ATOM 5466 O O . PRO B 1 204 ? -78.298 -7.933 -21.532 1.00 17.05 204 PRO A O 1
ATOM 5470 N N . TRP B 1 205 ? -76.841 -6.839 -20.189 1.00 18.53 205 TRP A N 1
ATOM 5471 C CA . TRP B 1 205 ? -76.124 -6.238 -21.298 1.00 15.85 205 TRP A CA 1
ATOM 5472 C C . TRP B 1 205 ? -74.664 -6.001 -20.908 1.00 17.61 205 TRP A C 1
ATOM 5473 O O . TRP B 1 205 ? -74.324 -5.864 -19.726 1.00 17.43 205 TRP A O 1
ATOM 5484 N N . ALA B 1 206 ? -73.812 -5.981 -21.925 1.00 14.57 206 ALA A N 1
ATOM 5485 C CA . ALA B 1 206 ? -72.416 -5.592 -21.778 1.00 13.95 206 ALA A CA 1
ATOM 5486 C C . ALA B 1 206 ? -72.056 -4.904 -23.113 1.00 13.53 206 ALA A C 1
ATOM 5487 O O . ALA B 1 206 ? -72.782 -5.081 -24.095 1.00 14.89 206 ALA A O 1
ATOM 5489 N N . MET B 1 207 ? -70.949 -4.109 -23.147 1.00 15.31 207 MET A N 1
ATOM 5490 C CA . MET B 1 207 ? -70.441 -3.593 -24.365 1.00 12.70 207 MET A CA 1
ATOM 5491 C C . MET B 1 207 ? -68.933 -3.896 -24.332 1.00 13.36 207 MET A C 1
ATOM 5492 O O . MET B 1 207 ? -68.310 -3.692 -23.277 1.00 12.80 207 MET A O 1
ATOM 5497 N N . ALA B 1 208 ? -68.437 -4.350 -25.462 1.00 12.96 208 ALA A N 1
ATOM 5498 C CA . ALA B 1 208 ? -67.049 -4.655 -25.657 1.00 13.47 208 ALA A CA 1
ATOM 5499 C C . ALA B 1 208 ? -66.421 -3.566 -26.565 1.00 13.41 208 ALA A C 1
ATOM 5500 O O . ALA B 1 208 ? -66.868 -3.399 -27.701 1.00 13.93 208 ALA A O 1
ATOM 5502 N N . LEU B 1 209 ? -65.408 -2.870 -26.065 1.00 14.73 209 LEU A N 1
ATOM 5503 C CA . LEU B 1 209 ? -64.741 -1.846 -26.820 1.00 13.27 209 LEU A CA 1
ATOM 5504 C C . LEU B 1 209 ? -63.258 -2.184 -26.887 1.00 17.45 209 LEU A C 1
ATOM 5505 O O . LEU B 1 209 ? -62.673 -2.573 -25.882 1.00 14.36 209 LEU A O 1
ATOM 5510 N N . GLY B 1 210 ? -62.645 -1.950 -28.049 1.00 12.15 210 GLY A N 1
ATOM 5511 C CA . GLY B 1 210 ? -61.346 -2.540 -28.308 1.00 14.12 210 GLY A CA 1
ATOM 5512 C C . GLY B 1 210 ? -61.445 -4.047 -28.317 1.00 15.01 210 GLY A C 1
ATOM 5513 O O . GLY B 1 210 ? -60.629 -4.732 -27.708 1.00 14.41 210 GLY A O 1
ATOM 5514 N N . ALA B 1 211 ? -62.510 -4.552 -28.926 1.00 12.87 211 ALA A N 1
ATOM 5515 C CA . ALA B 1 211 ? -62.799 -5.991 -29.094 1.00 15.02 211 ALA A CA 1
ATOM 5516 C C . ALA B 1 211 ? -61.906 -6.582 -30.218 1.00 14.22 211 ALA A C 1
ATOM 5517 O O . ALA B 1 211 ? -61.283 -5.830 -31.014 1.00 13.69 211 ALA A O 1
ATOM 5519 N N . PRO B 1 212 ? -61.870 -7.932 -30.344 1.00 15.56 212 PRO A N 1
ATOM 5520 C CA . PRO B 1 212 ? -61.192 -8.510 -31.454 1.00 16.06 212 PRO A CA 1
ATOM 5521 C C . PRO B 1 212 ? -61.720 -7.897 -32.727 1.00 14.71 212 PRO A C 1
ATOM 5522 O O . PRO B 1 212 ? -62.939 -7.843 -32.946 1.00 14.88 212 PRO A O 1
ATOM 5526 N N . PRO B 1 213 ? -60.815 -7.430 -33.585 1.00 12.43 213 PRO A N 1
ATOM 5527 C CA . PRO B 1 213 ? -61.317 -6.747 -34.798 1.00 13.11 213 PRO A CA 1
ATOM 5528 C C . PRO B 1 213 ? -62.321 -7.513 -35.654 1.00 12.29 213 PRO A C 1
ATOM 5529 O O . PRO B 1 213 ? -63.218 -6.913 -36.186 1.00 13.57 213 PRO A O 1
ATOM 5533 N N . ALA B 1 214 ? -62.158 -8.859 -35.779 1.00 11.53 214 ALA A N 1
ATOM 5534 C CA . ALA B 1 214 ? -63.020 -9.647 -36.603 1.00 11.98 214 ALA A CA 1
ATOM 5535 C C . ALA B 1 214 ? -64.396 -9.709 -35.961 1.00 12.79 214 ALA A C 1
ATOM 5536 O O . ALA B 1 214 ? -65.382 -9.791 -36.656 1.00 15.21 214 ALA A O 1
ATOM 5538 N N . ALA B 1 215 ? -64.426 -9.729 -34.632 1.00 11.70 215 ALA A N 1
ATOM 5539 C CA . ALA B 1 215 ? -65.609 -9.627 -33.870 1.00 12.01 215 ALA A CA 1
ATOM 5540 C C . ALA B 1 215 ? -66.332 -8.282 -34.048 1.00 12.61 215 ALA A C 1
ATOM 5541 O O . ALA B 1 215 ? -67.578 -8.281 -34.140 1.00 12.97 215 ALA A O 1
ATOM 5543 N N . LEU B 1 216 ? -65.605 -7.205 -34.000 1.00 13.33 216 LEU A N 1
ATOM 5544 C CA . LEU B 1 216 ? -66.219 -5.919 -34.229 1.00 13.85 216 LEU A CA 1
ATOM 5545 C C . LEU B 1 216 ? -66.869 -5.855 -35.601 1.00 12.25 216 LEU A C 1
ATOM 5546 O O . LEU B 1 216 ? -68.044 -5.518 -35.754 1.00 14.35 216 LEU A O 1
ATOM 5551 N N . ALA B 1 217 ? -66.162 -6.303 -36.602 1.00 13.54 217 ALA A N 1
ATOM 5552 C CA . ALA B 1 217 ? -66.693 -6.413 -37.984 1.00 13.09 217 ALA A CA 1
ATOM 5553 C C . ALA B 1 217 ? -68.000 -7.203 -38.081 1.00 13.70 217 ALA A C 1
ATOM 5554 O O . ALA B 1 217 ? -69.001 -6.676 -38.610 1.00 14.20 217 ALA A O 1
ATOM 5556 N N . ALA B 1 218 ? -68.015 -8.438 -37.512 1.00 12.98 218 ALA A N 1
ATOM 5557 C CA . ALA B 1 218 ? -69.215 -9.251 -37.432 1.00 11.41 218 ALA A CA 1
ATOM 5558 C C . ALA B 1 218 ? -70.385 -8.585 -36.676 1.00 10.21 218 ALA A C 1
ATOM 5559 O O . ALA B 1 218 ? -71.614 -8.636 -37.099 1.00 12.11 218 ALA A O 1
ATOM 5561 N N . ALA B 1 219 ? -70.026 -7.903 -35.560 1.00 11.47 219 ALA A N 1
ATOM 5562 C CA . ALA B 1 219 ? -70.969 -7.146 -34.756 1.00 11.65 219 ALA A CA 1
ATOM 5563 C C . ALA B 1 219 ? -71.572 -6.047 -35.674 1.00 11.57 219 ALA A C 1
ATOM 5564 O O . ALA B 1 219 ? -72.728 -5.707 -35.529 1.00 11.61 219 ALA A O 1
ATOM 5566 N N . GLY B 1 220 ? -70.817 -5.537 -36.656 1.00 12.78 220 GLY A N 1
ATOM 5567 C CA . GLY B 1 220 ? -71.386 -4.501 -37.593 1.00 12.03 220 GLY A CA 1
ATOM 5568 C C . GLY B 1 220 ? -72.016 -5.076 -38.872 1.00 13.53 220 GLY A C 1
ATOM 5569 O O . GLY B 1 220 ? -72.366 -4.305 -39.793 1.00 12.17 220 GLY A O 1
ATOM 5570 N N . MET B 1 221 ? -72.222 -6.407 -38.883 1.00 11.29 221 MET A N 1
ATOM 5571 C CA . MET B 1 221 ? -72.698 -7.143 -40.037 1.00 11.85 221 MET A CA 1
ATOM 5572 C C . MET B 1 221 ? -74.129 -7.623 -39.832 1.00 11.35 221 MET A C 1
ATOM 5573 O O . MET B 1 221 ? -74.403 -8.217 -38.783 1.00 13.48 221 MET A O 1
ATOM 5578 N N . PRO B 1 222 ? -74.996 -7.414 -40.821 1.00 12.22 222 PRO A N 1
ATOM 5579 C CA . PRO B 1 222 ? -76.369 -7.810 -40.614 1.00 12.12 222 PRO A CA 1
ATOM 5580 C C . PRO B 1 222 ? -76.595 -9.300 -40.948 1.00 12.49 222 PRO A C 1
ATOM 5581 O O . PRO B 1 222 ? -77.336 -9.655 -41.930 1.00 14.01 222 PRO A O 1
ATOM 5585 N N . LEU B 1 223 ? -75.915 -10.165 -40.212 1.00 13.27 223 LEU A N 1
ATOM 5586 C CA . LEU B 1 223 ? -76.206 -11.602 -40.308 1.00 15.55 223 LEU A CA 1
ATOM 5587 C C . LEU B 1 223 ? -77.724 -11.856 -40.029 1.00 14.54 223 LEU A C 1
ATOM 5588 O O . LEU B 1 223 ? -78.376 -11.118 -39.255 1.00 14.79 223 LEU A O 1
ATOM 5593 N N . PRO B 1 224 ? -78.231 -12.977 -40.534 1.00 15.35 224 PRO A N 1
ATOM 5594 C CA . PRO B 1 224 ? -79.681 -13.196 -40.292 1.00 16.43 224 PRO A CA 1
ATOM 5595 C C . PRO B 1 224 ? -80.038 -13.336 -38.814 1.00 16.25 224 PRO A C 1
ATOM 5596 O O . PRO B 1 224 ? -79.189 -13.634 -37.934 1.00 17.49 224 PRO A O 1
ATOM 5600 N N . GLU B 1 225 ? -81.303 -13.125 -38.569 1.00 17.10 225 GLU A N 1
ATOM 5601 C CA . GLU B 1 225 ? -81.851 -13.270 -37.243 1.00 17.96 225 GLU A CA 1
ATOM 5602 C C . GLU B 1 225 ? -81.510 -14.656 -36.645 1.00 16.63 225 GLU A C 1
ATOM 5603 O O . GLU B 1 225 ? -81.459 -15.687 -37.336 1.00 18.41 225 GLU A O 1
ATOM 5609 N N . GLY B 1 226 ? -81.266 -14.685 -35.359 1.00 18.02 226 GLY A N 1
ATOM 5610 C CA . GLY B 1 226 ? -80.926 -15.961 -34.684 1.00 18.83 226 GLY A CA 1
ATOM 5611 C C . GLY B 1 226 ? -79.501 -16.482 -34.871 1.00 21.49 226 GLY A C 1
ATOM 5612 O O . GLY B 1 226 ? -79.166 -17.513 -34.303 1.00 22.03 226 GLY A O 1
ATOM 5613 N N . VAL B 1 227 ? -78.665 -15.818 -35.706 1.00 19.13 227 VAL A N 1
ATOM 5614 C CA . VAL B 1 227 ? -77.328 -16.310 -35.993 1.00 18.25 227 VAL A CA 1
ATOM 5615 C C . VAL B 1 227 ? -76.420 -15.612 -35.024 1.00 19.92 227 VAL A C 1
ATOM 5616 O O . VAL B 1 227 ? -76.398 -14.373 -34.911 1.00 18.17 227 VAL A O 1
ATOM 5620 N N . SER B 1 228 ? -75.670 -16.424 -34.271 1.00 20.30 228 SER A N 1
ATOM 5621 C CA . SER B 1 228 ? -74.825 -15.907 -33.238 1.00 20.84 228 SER A CA 1
ATOM 5622 C C . SER B 1 228 ? -73.508 -15.440 -33.846 1.00 20.47 228 SER A C 1
ATOM 5623 O O . SER B 1 228 ? -72.778 -16.202 -34.464 1.00 19.96 228 SER A O 1
ATOM 5626 N N . GLU B 1 229 ? -73.211 -14.154 -33.643 1.00 18.52 229 GLU A N 1
ATOM 5627 C CA . GLU B 1 229 ? -72.070 -13.552 -34.303 1.00 17.02 229 GLU A CA 1
ATOM 5628 C C . GLU B 1 229 ? -70.761 -14.251 -33.882 1.00 16.41 229 GLU A C 1
ATOM 5629 O O . GLU B 1 229 ? -69.791 -14.331 -34.659 1.00 17.54 229 GLU A O 1
ATOM 5635 N N . ALA B 1 230 ? -70.722 -14.697 -32.624 1.00 17.95 230 ALA A N 1
ATOM 5636 C CA . ALA B 1 230 ? -69.515 -15.291 -32.090 1.00 16.29 230 ALA A CA 1
ATOM 5637 C C . ALA B 1 230 ? -69.109 -16.526 -32.887 1.00 17.52 230 ALA A C 1
ATOM 5638 O O . ALA B 1 230 ? -67.924 -16.750 -33.164 1.00 16.71 230 ALA A O 1
ATOM 5640 N N . GLY B 1 231 ? -70.080 -17.346 -33.269 1.00 18.25 231 GLY A N 1
ATOM 5641 C CA . GLY B 1 231 ? -69.741 -18.601 -33.985 1.00 20.63 231 GLY A CA 1
ATOM 5642 C C . GLY B 1 231 ? -69.299 -18.316 -35.409 1.00 18.71 231 GLY A C 1
ATOM 5643 O O . GLY B 1 231 ? -68.490 -19.016 -35.977 1.00 20.68 231 GLY A O 1
ATOM 5644 N N . TYR B 1 232 ? -69.910 -17.260 -35.982 1.00 18.35 232 TYR A N 1
ATOM 5645 C CA . TYR B 1 232 ? -69.537 -16.748 -37.299 1.00 16.39 232 TYR A CA 1
ATOM 5646 C C . TYR B 1 232 ? -68.102 -16.252 -37.326 1.00 15.57 232 TYR A C 1
ATOM 5647 O O . TYR B 1 232 ? -67.317 -16.606 -38.201 1.00 16.43 232 TYR A O 1
ATOM 5656 N N . VAL B 1 233 ? -67.748 -15.496 -36.320 1.00 16.42 233 VAL A N 1
ATOM 5657 C CA . VAL B 1 233 ? -66.343 -15.052 -36.134 1.00 17.26 233 VAL A CA 1
ATOM 5658 C C . VAL B 1 233 ? -65.340 -16.198 -36.005 1.00 17.14 233 VAL A C 1
ATOM 5659 O O . VAL B 1 233 ? -64.323 -16.253 -36.694 1.00 17.39 233 VAL A O 1
ATOM 5663 N N . GLY B 1 234 ? -65.649 -17.168 -35.157 1.00 18.17 234 GLY A N 1
ATOM 5664 C CA . GLY B 1 234 ? -64.863 -18.400 -35.113 1.00 19.04 234 GLY A CA 1
ATOM 5665 C C . GLY B 1 234 ? -64.689 -19.040 -36.506 1.00 17.86 234 GLY A C 1
ATOM 5666 O O . GLY B 1 234 ? -63.589 -19.324 -36.914 1.00 17.75 234 GLY A O 1
ATOM 5667 N N . ALA B 1 235 ? -65.763 -19.232 -37.226 1.00 18.14 235 ALA A N 1
ATOM 5668 C CA . ALA B 1 235 ? -65.709 -19.826 -38.576 1.00 20.57 235 ALA A CA 1
ATOM 5669 C C . ALA B 1 235 ? -64.846 -18.992 -39.467 1.00 20.95 235 ALA A C 1
ATOM 5670 O O . ALA B 1 235 ? -64.010 -19.521 -40.188 1.00 20.64 235 ALA A O 1
ATOM 5672 N N . LEU B 1 236 ? -65.007 -17.673 -39.406 1.00 19.23 236 LEU A N 1
ATOM 5673 C CA . LEU B 1 236 ? -64.251 -16.790 -40.247 1.00 20.04 236 LEU A CA 1
ATOM 5674 C C . LEU B 1 236 ? -62.716 -16.847 -40.027 1.00 19.69 236 LEU A C 1
ATOM 5675 O O . LEU B 1 236 ? -61.956 -16.922 -40.968 1.00 23.42 236 LEU A O 1
ATOM 5680 N N . VAL B 1 237 ? -62.287 -16.868 -38.785 1.00 22.53 237 VAL A N 1
ATOM 5681 C CA . VAL B 1 237 ? -60.821 -16.882 -38.458 1.00 25.82 237 VAL A CA 1
ATOM 5682 C C . VAL B 1 237 ? -60.239 -18.301 -38.273 1.00 25.65 237 VAL A C 1
ATOM 5683 O O . VAL B 1 237 ? -58.991 -18.510 -38.195 1.00 24.59 237 VAL A O 1
ATOM 5687 N N . GLY B 1 238 ? -61.138 -19.253 -38.178 1.00 23.41 238 GLY A N 1
ATOM 5688 C CA . GLY B 1 238 ? -60.792 -20.679 -38.209 1.00 25.43 238 GLY A CA 1
ATOM 5689 C C . GLY B 1 238 ? -60.516 -21.216 -36.824 1.00 29.07 238 GLY A C 1
ATOM 5690 O O . GLY B 1 238 ? -59.957 -22.309 -36.682 1.00 25.32 238 GLY A O 1
ATOM 5691 N N . GLU B 1 239 ? -60.841 -20.436 -35.783 1.00 30.98 239 GLU A N 1
ATOM 5692 C CA . GLU B 1 239 ? -60.655 -20.909 -34.390 1.00 32.55 239 GLU A CA 1
ATOM 5693 C C . GLU B 1 239 ? -61.566 -20.147 -33.439 1.00 32.98 239 GLU A C 1
ATOM 5694 O O . GLU B 1 239 ? -62.072 -19.076 -33.823 1.00 30.81 239 GLU A O 1
ATOM 5700 N N . PRO B 1 240 ? -61.748 -20.671 -32.195 1.00 31.81 240 PRO A N 1
ATOM 5701 C CA . PRO B 1 240 ? -62.611 -20.027 -31.236 1.00 31.33 240 PRO A CA 1
ATOM 5702 C C . PRO B 1 240 ? -62.158 -18.639 -30.855 1.00 27.41 240 PRO A C 1
ATOM 5703 O O . PRO B 1 240 ? -60.955 -18.354 -30.662 1.00 28.03 240 PRO A O 1
ATOM 5707 N N . VAL B 1 241 ? -63.119 -17.750 -30.762 1.00 25.71 241 VAL A N 1
ATOM 5708 C CA . VAL B 1 241 ? -62.909 -16.557 -29.986 1.00 24.68 241 VAL A CA 1
ATOM 5709 C C . VAL B 1 241 ? -62.914 -16.955 -28.488 1.00 23.78 241 VAL A C 1
ATOM 5710 O O . VAL B 1 241 ? -63.855 -17.609 -28.010 1.00 22.79 241 VAL A O 1
ATOM 5714 N N . GLU B 1 242 ? -61.874 -16.533 -27.774 1.00 23.91 242 GLU A N 1
ATOM 5715 C CA . GLU B 1 242 ? -61.752 -16.813 -26.325 1.00 21.85 242 GLU A CA 1
ATOM 5716 C C . GLU B 1 242 ? -62.552 -15.777 -25.583 1.00 22.27 242 GLU A C 1
ATOM 5717 O O . GLU B 1 242 ? -62.443 -14.571 -25.831 1.00 21.91 242 GLU A O 1
ATOM 5723 N N . VAL B 1 243 ? -63.302 -16.227 -24.610 1.00 20.40 243 VAL A N 1
ATOM 5724 C CA . VAL B 1 243 ? -64.205 -15.363 -23.898 1.00 20.39 243 VAL A CA 1
ATOM 5725 C C . VAL B 1 243 ? -64.137 -15.687 -22.405 1.00 21.88 243 VAL A C 1
ATOM 5726 O O . VAL B 1 243 ? -63.809 -16.829 -22.010 1.00 22.15 243 VAL A O 1
ATOM 5730 N N . VAL B 1 244 ? -64.485 -14.662 -21.651 1.00 21.36 244 VAL A N 1
ATOM 5731 C CA . VAL B 1 244 ? -64.695 -14.718 -20.247 1.00 20.13 244 VAL A CA 1
ATOM 5732 C C . VAL B 1 244 ? -66.077 -14.239 -19.878 1.00 23.96 244 VAL A C 1
ATOM 5733 O O . VAL B 1 244 ? -66.751 -13.508 -20.610 1.00 27.66 244 VAL A O 1
ATOM 5737 N N . ARG B 1 245 ? -66.533 -14.637 -18.695 1.00 23.85 245 ARG A N 1
ATOM 5738 C CA . ARG B 1 245 ? -67.760 -14.127 -18.090 1.00 23.18 245 ARG A CA 1
ATOM 5739 C C . ARG B 1 245 ? -67.581 -12.722 -17.560 1.00 21.12 245 ARG A C 1
ATOM 5740 O O . ARG B 1 245 ? -66.519 -12.384 -17.074 1.00 21.59 245 ARG A O 1
ATOM 5748 N N . THR B 1 246 ? -68.626 -11.914 -17.628 1.00 18.30 246 THR A N 1
ATOM 5749 C CA . THR B 1 246 ? -68.667 -10.606 -17.030 1.00 20.88 246 THR A CA 1
ATOM 5750 C C . THR B 1 246 ? -68.659 -10.791 -15.491 1.00 25.77 246 THR A C 1
ATOM 5751 O O . THR B 1 246 ? -68.843 -11.915 -14.974 1.00 25.29 246 THR A O 1
ATOM 5755 N N . GLN B 1 247 ? -68.430 -9.691 -14.813 1.00 26.20 247 GLN A N 1
ATOM 5756 C CA . GLN B 1 247 ? -68.307 -9.675 -13.345 1.00 27.10 247 GLN A CA 1
ATOM 5757 C C . GLN B 1 247 ? -69.630 -10.004 -12.728 1.00 26.52 247 GLN A C 1
ATOM 5758 O O . GLN B 1 247 ? -69.671 -10.755 -11.751 1.00 27.65 247 GLN A O 1
ATOM 5764 N N . THR B 1 248 ? -70.738 -9.530 -13.308 1.00 24.70 248 THR A N 1
ATOM 5765 C CA . THR B 1 248 ? -71.992 -9.424 -12.588 1.00 24.57 248 THR A CA 1
ATOM 5766 C C . THR B 1 248 ? -73.256 -9.960 -13.249 1.00 26.92 248 THR A C 1
ATOM 5767 O O . THR B 1 248 ? -74.280 -10.110 -12.543 1.00 26.75 248 THR A O 1
ATOM 5771 N N . ASN B 1 249 ? -73.236 -10.308 -14.543 1.00 22.19 249 ASN A N 1
ATOM 5772 C CA . ASN B 1 249 ? -74.524 -10.633 -15.218 1.00 21.86 249 ASN A CA 1
ATOM 5773 C C . ASN B 1 249 ? -74.515 -11.855 -16.126 1.00 18.54 249 ASN A C 1
ATOM 5774 O O . ASN B 1 249 ? -75.472 -12.088 -16.869 1.00 26.34 249 ASN A O 1
ATOM 5779 N N . GLY B 1 250 ? -73.470 -12.650 -16.108 1.00 23.36 250 GLY A N 1
ATOM 5780 C CA . GLY B 1 250 ? -73.556 -13.950 -16.786 1.00 20.19 250 GLY A CA 1
ATOM 5781 C C . GLY B 1 250 ? -73.236 -14.002 -18.266 1.00 23.09 250 GLY A C 1
ATOM 5782 O O . GLY B 1 250 ? -73.072 -15.094 -18.811 1.00 25.99 250 GLY A O 1
ATOM 5783 N N . LEU B 1 251 ? -73.090 -12.840 -18.913 1.00 21.15 251 LEU A N 1
ATOM 5784 C CA . LEU B 1 251 ? -72.773 -12.806 -20.356 1.00 21.45 251 LEU A CA 1
ATOM 5785 C C . LEU B 1 251 ? -71.294 -13.094 -20.598 1.00 20.34 251 LEU A C 1
ATOM 5786 O O . LEU B 1 251 ? -70.488 -12.783 -19.730 1.00 24.07 251 LEU A O 1
ATOM 5791 N N . TRP B 1 252 ? -70.959 -13.684 -21.761 1.00 18.77 252 TRP A N 1
ATOM 5792 C CA . TRP B 1 252 ? -69.555 -13.975 -22.144 1.00 19.38 252 TRP A CA 1
ATOM 5793 C C . TRP B 1 252 ? -69.035 -12.905 -23.118 1.00 17.81 252 TRP A C 1
ATOM 5794 O O . TRP B 1 252 ? -69.714 -12.572 -24.091 1.00 20.24 252 TRP A O 1
ATOM 5805 N N . VAL B 1 253 ? -67.823 -12.410 -22.880 1.00 18.97 253 VAL A N 1
ATOM 5806 C CA . VAL B 1 253 ? -67.281 -11.333 -23.680 1.00 17.27 253 VAL A CA 1
ATOM 5807 C C . VAL B 1 253 ? -65.871 -11.699 -24.040 1.00 20.44 253 VAL A C 1
ATOM 5808 O O . VAL B 1 253 ? -65.272 -12.512 -23.353 1.00 18.85 253 VAL A O 1
ATOM 5812 N N . PRO B 1 254 ? -65.318 -11.131 -25.132 1.00 18.68 254 PRO A N 1
ATOM 5813 C CA . PRO B 1 254 ? -63.950 -11.545 -25.496 1.00 18.43 254 PRO A CA 1
ATOM 5814 C C . PRO B 1 254 ? -62.935 -11.221 -24.455 1.00 19.62 254 PRO A C 1
ATOM 5815 O O . PRO B 1 254 ? -62.951 -10.146 -23.901 1.00 19.48 254 PRO A O 1
ATOM 5819 N N . ALA B 1 255 ? -62.078 -12.212 -24.211 1.00 20.26 255 ALA A N 1
ATOM 5820 C CA . ALA B 1 255 ? -61.134 -12.214 -23.112 1.00 22.68 255 ALA A CA 1
ATOM 5821 C C . ALA B 1 255 ? -60.107 -11.113 -23.225 1.00 22.67 255 ALA A C 1
ATOM 5822 O O . ALA B 1 255 ? -59.571 -10.687 -22.214 1.00 22.33 255 ALA A O 1
ATOM 5824 N N . ASN B 1 256 ? -59.753 -10.707 -24.437 1.00 20.65 256 ASN A N 1
ATOM 5825 C CA . ASN B 1 256 ? -58.690 -9.715 -24.585 1.00 19.86 256 ASN A CA 1
ATOM 5826 C C . ASN B 1 256 ? -59.216 -8.311 -24.995 1.00 18.62 256 ASN A C 1
ATOM 5827 O O . ASN B 1 256 ? -58.437 -7.449 -25.407 1.00 19.15 256 ASN A O 1
ATOM 5832 N N . THR B 1 257 ? -60.521 -8.091 -24.820 1.00 16.90 257 THR A N 1
ATOM 5833 C CA . THR B 1 257 ? -61.105 -6.796 -25.004 1.00 17.35 257 THR A CA 1
ATOM 5834 C C . THR B 1 257 ? -60.408 -5.690 -24.171 1.00 19.21 257 THR A C 1
ATOM 5835 O O . THR B 1 257 ? -59.977 -5.921 -23.049 1.00 17.93 257 THR A O 1
ATOM 5839 N N . GLU B 1 258 ? -60.295 -4.476 -24.719 1.00 13.38 258 GLU A N 1
ATOM 5840 C CA . GLU B 1 258 ? -59.745 -3.372 -23.977 1.00 13.97 258 GLU A CA 1
ATOM 5841 C C . GLU B 1 258 ? -60.576 -2.953 -22.804 1.00 14.09 258 GLU A C 1
ATOM 5842 O O . GLU B 1 258 ? -60.040 -2.801 -21.701 1.00 15.60 258 GLU A O 1
ATOM 5848 N N . ILE B 1 259 ? -61.904 -2.796 -23.019 1.00 13.75 259 ILE A N 1
ATOM 5849 C CA . ILE B 1 259 ? -62.815 -2.295 -22.078 1.00 13.69 259 ILE A CA 1
ATOM 5850 C C . ILE B 1 259 ? -64.143 -3.009 -22.200 1.00 17.44 259 ILE A C 1
ATOM 5851 O O . ILE B 1 259 ? -64.690 -3.097 -23.284 1.00 16.44 259 ILE A O 1
ATOM 5856 N N . VAL B 1 260 ? -64.669 -3.497 -21.078 1.00 16.18 260 VAL A N 1
ATOM 5857 C CA . VAL B 1 260 ? -66.012 -4.069 -21.039 1.00 17.13 260 VAL A CA 1
ATOM 5858 C C . VAL B 1 260 ? -66.862 -3.314 -20.063 1.00 17.12 260 VAL A C 1
ATOM 5859 O O . VAL B 1 260 ? -66.550 -3.192 -18.874 1.00 17.24 260 VAL A O 1
ATOM 5863 N N . LEU B 1 261 ? -68.015 -2.890 -20.540 1.00 19.87 261 LEU A N 1
ATOM 5864 C CA . LEU B 1 261 ? -69.073 -2.337 -19.691 1.00 19.11 261 LEU A CA 1
ATOM 5865 C C . LEU B 1 261 ? -70.111 -3.350 -19.500 1.00 20.20 261 LEU A C 1
ATOM 5866 O O . LEU B 1 261 ? -70.237 -4.273 -20.326 1.00 19.67 261 LEU A O 1
ATOM 5871 N N . GLU B 1 262 ? -70.870 -3.198 -18.396 1.00 19.92 262 GLU A N 1
ATOM 5872 C CA . GLU B 1 262 ? -71.881 -4.230 -18.008 1.00 18.82 262 GLU A CA 1
ATOM 5873 C C . GLU B 1 262 ? -72.969 -3.684 -17.160 1.00 17.87 262 GLU A C 1
ATOM 5874 O O . GLU B 1 262 ? -72.769 -2.855 -16.303 1.00 18.83 262 GLU A O 1
ATOM 5880 N N . GLY B 1 263 ? -74.147 -4.232 -17.374 1.00 17.54 263 GLY A N 1
ATOM 5881 C CA . GLY B 1 263 ? -75.252 -3.748 -16.628 1.00 17.29 263 GLY A CA 1
ATOM 5882 C C . GLY B 1 263 ? -76.518 -4.296 -17.235 1.00 16.26 263 GLY A C 1
ATOM 5883 O O . GLY B 1 263 ? -76.645 -5.516 -17.525 1.00 18.47 263 GLY A O 1
ATOM 5884 N N . GLU B 1 264 ? -77.420 -3.364 -17.402 1.00 16.48 264 GLU A N 1
ATOM 5885 C CA . GLU B 1 264 ? -78.671 -3.641 -18.094 1.00 18.21 264 GLU A CA 1
ATOM 5886 C C . GLU B 1 264 ? -79.278 -2.502 -18.905 1.00 18.52 264 GLU A C 1
ATOM 5887 O O . GLU B 1 264 ? -79.045 -1.340 -18.621 1.00 20.99 264 GLU A O 1
ATOM 5893 N N . ILE B 1 265 ? -80.190 -2.838 -19.839 1.00 17.93 265 ILE A N 1
ATOM 5894 C CA . ILE B 1 265 ? -80.967 -1.832 -20.569 1.00 18.21 265 ILE A CA 1
ATOM 5895 C C . ILE B 1 265 ? -82.308 -1.643 -19.892 1.00 20.73 265 ILE A C 1
ATOM 5896 O O . ILE B 1 265 ? -83.051 -2.589 -19.806 1.00 21.43 265 ILE A O 1
ATOM 5901 N N . SER B 1 266 ? -82.604 -0.431 -19.474 1.00 21.04 266 SER A N 1
ATOM 5902 C CA . SER B 1 266 ? -83.835 -0.123 -18.712 1.00 21.56 266 SER A CA 1
ATOM 5903 C C . SER B 1 266 ? -85.049 -0.344 -19.570 1.00 23.62 266 SER A C 1
ATOM 5904 O O . SER B 1 266 ? -85.062 -0.073 -20.775 1.00 21.46 266 SER A O 1
ATOM 5907 N N . LEU B 1 267 ? -86.075 -0.875 -18.941 1.00 22.22 267 LEU A N 1
ATOM 5908 C CA . LEU B 1 267 ? -87.370 -1.087 -19.585 1.00 25.98 267 LEU A CA 1
ATOM 5909 C C . LEU B 1 267 ? -87.996 0.204 -20.006 1.00 24.84 267 LEU A C 1
ATOM 5910 O O . LEU B 1 267 ? -88.497 0.326 -21.144 1.00 28.88 267 LEU A O 1
ATOM 5915 N N . ASP B 1 268 ? -87.964 1.196 -19.141 1.00 24.74 268 ASP A N 1
ATOM 5916 C CA . ASP B 1 268 ? -88.742 2.410 -19.411 1.00 27.39 268 ASP A CA 1
ATOM 5917 C C . ASP B 1 268 ? -88.088 3.759 -19.242 1.00 24.33 268 ASP A C 1
ATOM 5918 O O . ASP B 1 268 ? -88.680 4.745 -19.652 1.00 28.01 268 ASP A O 1
ATOM 5923 N N . GLU B 1 269 ? -86.888 3.819 -18.668 1.00 25.16 269 GLU A N 1
ATOM 5924 C CA . GLU B 1 269 ? -86.207 5.073 -18.434 1.00 26.05 269 GLU A CA 1
ATOM 5925 C C . GLU B 1 269 ? -85.472 5.442 -19.732 1.00 27.05 269 GLU A C 1
ATOM 5926 O O . GLU B 1 269 ? -84.877 4.582 -20.375 1.00 25.05 269 GLU A O 1
ATOM 5932 N N . THR B 1 270 ? -85.436 6.718 -20.013 1.00 26.84 270 THR A N 1
ATOM 5933 C CA . THR B 1 270 ? -84.789 7.236 -21.220 1.00 26.18 270 THR A CA 1
ATOM 5934 C C . THR B 1 270 ? -84.054 8.549 -20.870 1.00 25.39 270 THR A C 1
ATOM 5935 O O . THR B 1 270 ? -84.219 9.084 -19.752 1.00 27.17 270 THR A O 1
ATOM 5939 N N . ALA B 1 271 ? -83.151 9.030 -21.743 1.00 20.76 271 ALA A N 1
ATOM 5940 C CA . ALA B 1 271 ? -82.498 10.343 -21.631 1.00 19.14 271 ALA A CA 1
ATOM 5941 C C . ALA B 1 271 ? -82.488 10.865 -23.068 1.00 18.99 271 ALA A C 1
ATOM 5942 O O . ALA B 1 271 ? -82.528 10.065 -24.022 1.00 23.87 271 ALA A O 1
ATOM 5944 N N . LEU B 1 272 ? -82.476 12.168 -23.231 1.00 17.79 272 LEU A N 1
ATOM 5945 C CA . LEU B 1 272 ? -82.426 12.783 -24.545 1.00 16.37 272 LEU A CA 1
ATOM 5946 C C . LEU B 1 272 ? -81.123 12.457 -25.103 1.00 17.39 272 LEU A C 1
ATOM 5947 O O . LEU B 1 272 ? -80.138 12.849 -24.449 1.00 16.76 272 LEU A O 1
ATOM 5952 N N . GLU B 1 273 ? -81.071 11.767 -26.268 1.00 16.57 273 GLU A N 1
ATOM 5953 C CA . GLU B 1 273 ? -79.742 11.264 -26.757 1.00 16.31 273 GLU A CA 1
ATOM 5954 C C . GLU B 1 273 ? -79.464 11.857 -28.112 1.00 17.39 273 GLU A C 1
ATOM 5955 O O . GLU B 1 273 ? -80.399 12.197 -28.878 1.00 16.47 273 GLU A O 1
ATOM 5961 N N . GLY B 1 274 ? -78.196 11.972 -28.450 1.00 16.38 274 GLY A N 1
ATOM 5962 C CA . GLY B 1 274 ? -77.823 12.667 -29.702 1.00 16.30 274 GLY A CA 1
ATOM 5963 C C . GLY B 1 274 ? -78.212 14.179 -29.613 1.00 18.24 274 GLY A C 1
ATOM 5964 O O . GLY B 1 274 ? -78.489 14.757 -28.515 1.00 16.85 274 GLY A O 1
ATOM 5965 N N . PRO B 1 275 ? -78.204 14.861 -30.764 1.00 16.88 275 PRO A N 1
ATOM 5966 C CA . PRO B 1 275 ? -77.856 14.304 -32.054 1.00 14.41 275 PRO A CA 1
ATOM 5967 C C . PRO B 1 275 ? -76.337 14.003 -32.163 1.00 14.24 275 PRO A C 1
ATOM 5968 O O . PRO B 1 275 ? -75.586 14.396 -31.282 1.00 12.85 275 PRO A O 1
ATOM 5972 N N . MET B 1 276 ? -75.976 13.214 -33.173 1.00 12.90 276 MET A N 1
ATOM 5973 C CA . MET B 1 276 ? -74.593 12.907 -33.472 1.00 13.34 276 MET A CA 1
ATOM 5974 C C . MET B 1 276 ? -74.447 13.017 -34.986 1.00 11.94 276 MET A C 1
ATOM 5975 O O . MET B 1 276 ? -75.321 12.558 -35.747 1.00 13.06 276 MET A O 1
ATOM 5980 N N . GLY B 1 277 ? -73.259 13.493 -35.395 1.00 13.05 277 GLY A N 1
ATOM 5981 C CA . GLY B 1 277 ? -72.845 13.402 -36.804 1.00 11.70 277 GLY A CA 1
ATOM 5982 C C . GLY B 1 277 ? -72.959 11.930 -37.115 1.00 11.92 277 GLY A C 1
ATOM 5983 O O . GLY B 1 277 ? -72.468 11.084 -36.385 1.00 12.40 277 GLY A O 1
ATOM 5984 N N . GLU B 1 278 ? -73.617 11.586 -38.244 1.00 10.97 278 GLU A N 1
ATOM 5985 C CA . GLU B 1 278 ? -73.949 10.178 -38.586 1.00 10.48 278 GLU A CA 1
ATOM 5986 C C . GLU B 1 278 ? -73.501 9.727 -39.994 1.00 10.26 278 GLU A C 1
ATOM 5987 O O . GLU B 1 278 ? -72.931 10.512 -40.796 1.00 11.34 278 GLU A O 1
ATOM 5993 N N . TYR B 1 279 ? -73.605 8.435 -40.193 1.00 11.49 279 TYR A N 1
ATOM 5994 C CA . TYR B 1 279 ? -73.227 7.734 -41.404 1.00 9.80 279 TYR A CA 1
ATOM 5995 C C . TYR B 1 279 ? -73.483 8.404 -42.721 1.00 11.37 279 TYR A C 1
ATOM 5996 O O . TYR B 1 279 ? -72.756 8.293 -43.663 1.00 10.39 279 TYR A O 1
ATOM 6005 N N . HIS B 1 280 ? -74.631 9.027 -42.829 1.00 10.55 280 HIS A N 1
ATOM 6006 C CA . HIS B 1 280 ? -75.028 9.649 -44.054 1.00 10.86 280 HIS A CA 1
ATOM 6007 C C . HIS B 1 280 ? -74.335 10.955 -44.392 1.00 9.91 280 HIS A C 1
ATOM 6008 O O . HIS B 1 280 ? -74.567 11.478 -45.513 1.00 9.91 280 HIS A O 1
ATOM 6015 N N . GLY B 1 281 ? -73.508 11.455 -43.467 1.00 10.01 281 GLY A N 1
ATOM 6016 C CA . GLY B 1 281 ? -72.775 12.660 -43.647 1.00 10.54 281 GLY A CA 1
ATOM 6017 C C . GLY B 1 281 ? -73.259 13.932 -42.973 1.00 10.40 281 GLY A C 1
ATOM 6018 O O . GLY B 1 281 ? -72.656 14.981 -43.169 1.00 12.14 281 GLY A O 1
ATOM 6019 N N . TYR B 1 282 ? -74.400 13.847 -42.307 1.00 11.47 282 TYR A N 1
ATOM 6020 C CA . TYR B 1 282 ? -75.061 14.969 -41.721 1.00 10.71 282 TYR A CA 1
ATOM 6021 C C . TYR B 1 282 ? -75.106 14.955 -40.199 1.00 10.56 282 TYR A C 1
ATOM 6022 O O . TYR B 1 282 ? -75.241 13.952 -39.567 1.00 11.07 282 TYR A O 1
ATOM 6031 N N . SER B 1 283 ? -75.077 16.149 -39.645 1.00 11.99 283 SER A N 1
ATOM 6032 C CA . SER B 1 283 ? -75.388 16.417 -38.231 1.00 11.07 283 SER A CA 1
ATOM 6033 C C . SER B 1 283 ? -76.788 17.067 -38.162 1.00 11.47 283 SER A C 1
ATOM 6034 O O . SER B 1 283 ? -76.882 18.292 -38.425 1.00 12.05 283 SER A O 1
ATOM 6037 N N . PHE B 1 284 ? -77.782 16.248 -37.900 1.00 13.82 284 PHE A N 1
ATOM 6038 C CA . PHE B 1 284 ? -79.171 16.773 -37.703 1.00 15.16 284 PHE A CA 1
ATOM 6039 C C . PHE B 1 284 ? -79.268 17.513 -36.363 1.00 19.12 284 PHE A C 1
ATOM 6040 O O . PHE B 1 284 ? -78.538 17.197 -35.436 1.00 19.62 284 PHE A O 1
ATOM 6048 N N . PRO B 1 285 ? -80.164 18.499 -36.245 1.00 20.30 285 PRO A N 1
ATOM 6049 C CA . PRO B 1 285 ? -80.046 19.363 -35.048 1.00 21.42 285 PRO A CA 1
ATOM 6050 C C . PRO B 1 285 ? -80.711 18.832 -33.760 1.00 24.06 285 PRO A C 1
ATOM 6051 O O . PRO B 1 285 ? -80.336 19.324 -32.720 1.00 26.84 285 PRO A O 1
ATOM 6055 N N . ILE B 1 286 ? -81.694 17.937 -33.786 1.00 19.71 286 ILE A N 1
ATOM 6056 C CA . ILE B 1 286 ? -82.367 17.613 -32.535 1.00 22.14 286 ILE A CA 1
ATOM 6057 C C . ILE B 1 286 ? -82.241 16.209 -32.152 1.00 22.07 286 ILE A C 1
ATOM 6058 O O . ILE B 1 286 ? -82.363 15.331 -32.992 1.00 21.41 286 ILE A O 1
ATOM 6063 N N . GLY B 1 287 ? -82.078 15.988 -30.849 1.00 24.03 287 GLY A N 1
ATOM 6064 C CA . GLY B 1 287 ? -81.871 14.615 -30.309 1.00 24.11 287 GLY A CA 1
ATOM 6065 C C . GLY B 1 287 ? -83.217 13.941 -30.098 1.00 23.88 287 GLY A C 1
ATOM 6066 O O . GLY B 1 287 ? -84.226 14.560 -30.390 1.00 23.43 287 GLY A O 1
ATOM 6067 N N . LYS B 1 288 ? -83.245 12.723 -29.584 1.00 20.89 288 LYS A N 1
ATOM 6068 C CA . LYS B 1 288 ? -84.500 12.013 -29.342 1.00 25.39 288 LYS A CA 1
ATOM 6069 C C . LYS B 1 288 ? -84.325 11.255 -28.033 1.00 23.11 288 LYS A C 1
ATOM 6070 O O . LYS B 1 288 ? -83.243 10.806 -27.743 1.00 20.14 288 LYS A O 1
ATOM 6076 N N . PRO B 1 289 ? -85.411 10.985 -27.299 1.00 22.23 289 PRO A N 1
ATOM 6077 C CA . PRO B 1 289 ? -85.319 10.080 -26.174 1.00 21.44 289 PRO A CA 1
ATOM 6078 C C . PRO B 1 289 ? -84.920 8.664 -26.533 1.00 19.65 289 PRO A C 1
ATOM 6079 O O . PRO B 1 289 ? -85.508 8.028 -27.429 1.00 26.21 289 PRO A O 1
ATOM 6083 N N . GLN B 1 290 ? -83.980 8.143 -25.760 1.00 17.84 290 GLN A N 1
ATOM 6084 C CA . GLN B 1 290 ? -83.465 6.777 -25.921 1.00 18.62 290 GLN A CA 1
ATOM 6085 C C . GLN B 1 290 ? -83.243 6.053 -24.618 1.00 15.74 290 GLN A C 1
ATOM 6086 O O . GLN B 1 290 ? -82.973 6.680 -23.575 1.00 18.42 290 GLN A O 1
ATOM 6092 N N . PRO B 1 291 ? -83.339 4.740 -24.629 1.00 17.76 291 PRO A N 1
ATOM 6093 C CA . PRO B 1 291 ? -83.160 4.012 -23.364 1.00 18.65 291 PRO A CA 1
ATOM 6094 C C . PRO B 1 291 ? -81.842 4.215 -22.658 1.00 20.79 291 PRO A C 1
ATOM 6095 O O . PRO B 1 291 ? -80.737 4.362 -23.292 1.00 16.60 291 PRO A O 1
ATOM 6099 N N . LEU B 1 292 ? -81.953 4.147 -21.308 1.00 21.97 292 LEU A N 1
ATOM 6100 C CA . LEU B 1 292 ? -80.803 4.140 -20.459 1.00 20.70 292 LEU A CA 1
ATOM 6101 C C . LEU B 1 292 ? -80.195 2.778 -20.391 1.00 17.80 292 LEU A C 1
ATOM 6102 O O . LEU B 1 292 ? -80.883 1.736 -20.312 1.00 18.59 292 LEU A O 1
ATOM 6107 N N . PHE B 1 293 ? -78.841 2.800 -20.423 1.00 15.41 293 PHE A N 1
ATOM 6108 C CA . PHE B 1 293 ? -78.066 1.606 -20.306 1.00 16.92 293 PHE A CA 1
ATOM 6109 C C . PHE B 1 293 ? -77.266 1.808 -18.948 1.00 20.00 293 PHE A C 1
ATOM 6110 O O . PHE B 1 293 ? -76.417 2.716 -18.828 1.00 20.21 293 PHE A O 1
ATOM 6118 N N . HIS B 1 294 ? -77.662 1.070 -17.912 1.00 20.06 294 HIS A N 1
ATOM 6119 C CA . HIS B 1 294 ? -77.102 1.221 -16.572 1.00 19.34 294 HIS A CA 1
ATOM 6120 C C . HIS B 1 294 ? -75.824 0.392 -16.535 1.00 16.75 294 HIS A C 1
ATOM 6121 O O . HIS B 1 294 ? -75.840 -0.781 -16.895 1.00 19.79 294 HIS A O 1
ATOM 6128 N N . VAL B 1 295 ? -74.727 1.023 -16.176 1.00 20.09 295 VAL A N 1
ATOM 6129 C CA . VAL B 1 295 ? -73.450 0.345 -16.039 1.00 18.40 295 VAL A CA 1
ATOM 6130 C C . VAL B 1 295 ? -73.195 0.019 -14.529 1.00 19.55 295 VAL A C 1
ATOM 6131 O O . VAL B 1 295 ? -72.867 0.897 -13.725 1.00 19.10 295 VAL A O 1
ATOM 6135 N N . HIS B 1 296 ? -73.332 -1.254 -14.239 1.00 19.77 296 HIS A N 1
ATOM 6136 C CA . HIS B 1 296 ? -73.291 -1.778 -12.879 1.00 20.25 296 HIS A CA 1
ATOM 6137 C C . HIS B 1 296 ? -71.842 -1.998 -12.534 1.00 21.52 296 HIS A C 1
ATOM 6138 O O . HIS B 1 296 ? -71.504 -1.910 -11.365 1.00 23.41 296 HIS A O 1
ATOM 6145 N N . ALA B 1 297 ? -71.006 -2.337 -13.552 1.00 18.71 297 ALA A N 1
ATOM 6146 C CA . ALA B 1 297 ? -69.624 -2.578 -13.390 1.00 18.76 297 ALA A CA 1
ATOM 6147 C C . ALA B 1 297 ? -68.888 -2.390 -14.703 1.00 19.26 297 ALA A C 1
ATOM 6148 O O . ALA B 1 297 ? -69.507 -2.458 -15.739 1.00 19.26 297 ALA A O 1
ATOM 6150 N N . LEU B 1 298 ? -67.562 -2.256 -14.637 1.00 21.68 298 LEU A N 1
ATOM 6151 C CA . LEU B 1 298 ? -66.710 -2.304 -15.841 1.00 22.11 298 LEU A CA 1
ATOM 6152 C C . LEU B 1 298 ? -65.335 -2.864 -15.552 1.00 20.89 298 LEU A C 1
ATOM 6153 O O . LEU B 1 298 ? -64.917 -2.935 -14.421 1.00 23.15 298 LEU A O 1
ATOM 6158 N N . SER B 1 299 ? -64.642 -3.285 -16.604 1.00 19.54 299 SER A N 1
ATOM 6159 C CA . SER B 1 299 ? -63.343 -3.843 -16.466 1.00 19.96 299 SER A CA 1
ATOM 6160 C C . SER B 1 299 ? -62.508 -3.386 -17.607 1.00 18.15 299 SER A C 1
ATOM 6161 O O . SER B 1 299 ? -63.037 -3.143 -18.693 1.00 19.25 299 SER A O 1
ATOM 6164 N N . PHE B 1 300 ? -61.181 -3.250 -17.426 1.00 17.29 300 PHE A N 1
ATOM 6165 C CA . PHE B 1 300 ? -60.354 -2.900 -18.533 1.00 17.84 300 PHE A CA 1
ATOM 6166 C C . PHE B 1 300 ? -58.950 -3.390 -18.386 1.00 19.69 300 PHE A C 1
ATOM 6167 O O . PHE B 1 300 ? -58.444 -3.651 -17.287 1.00 20.34 300 PHE A O 1
ATOM 6175 N N . ARG B 1 301 ? -58.346 -3.544 -19.543 1.00 16.76 301 ARG A N 1
ATOM 6176 C CA . ARG B 1 301 ? -56.896 -3.783 -19.637 1.00 16.79 301 ARG A CA 1
ATOM 6177 C C . ARG B 1 301 ? -56.120 -2.598 -19.141 1.00 18.64 301 ARG A C 1
ATOM 6178 O O . ARG B 1 301 ? -56.516 -1.456 -19.329 1.00 17.35 301 ARG A O 1
ATOM 6186 N N . ASP B 1 302 ? -54.889 -2.856 -18.634 1.00 20.76 302 ASP A N 1
ATOM 6187 C CA . ASP B 1 302 ? -53.994 -1.756 -18.250 1.00 22.30 302 ASP A CA 1
ATOM 6188 C C . ASP B 1 302 ? -53.703 -0.850 -19.458 1.00 21.34 302 ASP A C 1
ATOM 6189 O O . ASP B 1 302 ? -53.473 -1.396 -20.552 1.00 21.26 302 ASP A O 1
ATOM 6194 N N . GLN B 1 303 ? -53.664 0.476 -19.246 1.00 18.66 303 GLN A N 1
ATOM 6195 C CA . GLN B 1 303 ? -53.500 1.453 -20.324 1.00 19.40 303 GLN A CA 1
ATOM 6196 C C . GLN B 1 303 ? -54.560 1.217 -21.427 1.00 17.23 303 GLN A C 1
ATOM 6197 O O . GLN B 1 303 ? -54.245 0.954 -22.579 1.00 16.80 303 GLN A O 1
ATOM 6203 N N . PRO B 1 304 ? -55.832 1.251 -21.063 1.00 15.43 304 PRO A N 1
ATOM 6204 C CA . PRO B 1 304 ? -56.792 0.768 -22.051 1.00 15.85 304 PRO A CA 1
ATOM 6205 C C . PRO B 1 304 ? -56.896 1.652 -23.295 1.00 14.14 304 PRO A C 1
ATOM 6206 O O . PRO B 1 304 ? -56.808 2.915 -23.133 1.00 15.24 304 PRO A O 1
ATOM 6210 N N . ILE B 1 305 ? -57.074 1.042 -24.468 1.00 13.12 305 ILE A N 1
ATOM 6211 C CA . ILE B 1 305 ? -57.274 1.798 -25.715 1.00 13.67 305 ILE A CA 1
ATOM 6212 C C . ILE B 1 305 ? -58.807 1.838 -26.025 1.00 12.80 305 ILE A C 1
ATOM 6213 O O . ILE B 1 305 ? -59.390 0.800 -26.273 1.00 14.44 305 ILE A O 1
ATOM 6218 N N . LEU B 1 306 ? -59.349 3.033 -26.052 1.00 12.16 306 LEU A N 1
ATOM 6219 C CA . LEU B 1 306 ? -60.718 3.282 -26.566 1.00 10.71 306 LEU A CA 1
ATOM 6220 C C . LEU B 1 306 ? -60.713 3.571 -28.113 1.00 11.15 306 LEU A C 1
ATOM 6221 O O . LEU B 1 306 ? -60.332 4.656 -28.511 1.00 12.16 306 LEU A O 1
ATOM 6226 N N . PRO B 1 307 ? -61.201 2.608 -28.943 1.00 11.56 307 PRO A N 1
ATOM 6227 C CA . PRO B 1 307 ? -61.335 2.972 -30.352 1.00 11.47 307 PRO A CA 1
ATOM 6228 C C . PRO B 1 307 ? -62.645 3.821 -30.536 1.00 11.71 307 PRO A C 1
ATOM 6229 O O . PRO B 1 307 ? -63.617 3.642 -29.766 1.00 12.10 307 PRO A O 1
ATOM 6233 N N . ILE B 1 308 ? -62.617 4.746 -31.505 1.00 11.23 308 ILE A N 1
ATOM 6234 C CA . ILE B 1 308 ? -63.732 5.627 -31.846 1.00 11.19 308 ILE A CA 1
ATOM 6235 C C . ILE B 1 308 ? -64.022 5.682 -33.315 1.00 11.63 308 ILE A C 1
ATOM 6236 O O . ILE B 1 308 ? -63.182 5.256 -34.100 1.00 11.98 308 ILE A O 1
ATOM 6241 N N . CYS B 1 309 ? -65.303 6.004 -33.682 1.00 11.84 309 CYS A N 1
ATOM 6242 C CA . CYS B 1 309 ? -65.646 6.323 -35.040 1.00 11.59 309 CYS A CA 1
ATOM 6243 C C . CYS B 1 309 ? -66.177 7.755 -34.987 1.00 10.72 309 CYS A C 1
ATOM 6244 O O . CYS B 1 309 ? -67.174 8.070 -34.252 1.00 11.57 309 CYS A O 1
ATOM 6247 N N . VAL B 1 310 ? -65.590 8.661 -35.798 1.00 11.26 310 VAL A N 1
ATOM 6248 C CA . VAL B 1 310 ? -66.052 10.040 -35.947 1.00 10.44 310 VAL A CA 1
ATOM 6249 C C . VAL B 1 310 ? -66.902 10.122 -37.187 1.00 10.15 310 VAL A C 1
ATOM 6250 O O . VAL B 1 310 ? -66.400 10.375 -38.316 1.00 12.34 310 VAL A O 1
ATOM 6254 N N . ALA B 1 311 ? -68.226 9.894 -37.039 1.00 9.74 311 ALA A N 1
ATOM 6255 C CA . ALA B 1 311 ? -69.023 9.609 -38.173 1.00 10.69 311 ALA A CA 1
ATOM 6256 C C . ALA B 1 311 ? -69.265 10.851 -39.025 1.00 11.09 311 ALA A C 1
ATOM 6257 O O . ALA B 1 311 ? -69.254 12.034 -38.529 1.00 12.50 311 ALA A O 1
ATOM 6259 N N . GLY B 1 312 ? -69.545 10.643 -40.309 1.00 11.04 312 GLY A N 1
ATOM 6260 C CA . GLY B 1 312 ? -69.849 11.732 -41.215 1.00 10.49 312 GLY A CA 1
ATOM 6261 C C . GLY B 1 312 ? -69.617 11.431 -42.656 1.00 9.37 312 GLY A C 1
ATOM 6262 O O . GLY B 1 312 ? -69.812 10.294 -43.088 1.00 10.26 312 GLY A O 1
ATOM 6263 N N . THR B 1 313 ? -69.161 12.437 -43.449 1.00 9.37 313 THR A N 1
ATOM 6264 C CA . THR B 1 313 ? -68.863 12.177 -44.821 1.00 10.39 313 THR A CA 1
ATOM 6265 C C . THR B 1 313 ? -67.843 11.106 -45.049 1.00 11.41 313 THR A C 1
ATOM 6266 O O . THR B 1 313 ? -66.909 10.956 -44.254 1.00 11.15 313 THR A O 1
ATOM 6270 N N . PRO B 1 314 ? -67.999 10.347 -46.150 1.00 13.33 314 PRO A N 1
ATOM 6271 C CA . PRO B 1 314 ? -67.165 9.190 -46.372 1.00 14.17 314 PRO A CA 1
ATOM 6272 C C . PRO B 1 314 ? -65.715 9.510 -46.731 1.00 12.35 314 PRO A C 1
ATOM 6273 O O . PRO B 1 314 ? -65.438 10.580 -47.201 1.00 14.10 314 PRO A O 1
ATOM 6277 N N . PRO B 1 315 ? -64.870 8.547 -46.546 1.00 12.85 315 PRO A N 1
ATOM 6278 C CA . PRO B 1 315 ? -65.080 7.197 -45.957 1.00 11.82 315 PRO A CA 1
ATOM 6279 C C . PRO B 1 315 ? -64.628 7.084 -44.483 1.00 10.51 315 PRO A C 1
ATOM 6280 O O . PRO B 1 315 ? -63.407 7.245 -44.108 1.00 12.12 315 PRO A O 1
ATOM 6284 N N . GLU B 1 316 ? -65.551 6.679 -43.682 1.00 10.75 316 GLU A N 1
ATOM 6285 C CA . GLU B 1 316 ? -65.342 6.286 -42.292 1.00 10.13 316 GLU A CA 1
ATOM 6286 C C . GLU B 1 316 ? -65.979 4.876 -42.047 1.00 10.04 316 GLU A C 1
ATOM 6287 O O . GLU B 1 316 ? -66.356 4.198 -42.976 1.00 10.32 316 GLU A O 1
ATOM 6293 N N . GLU B 1 317 ? -66.031 4.376 -40.808 1.00 10.46 317 GLU A N 1
ATOM 6294 C CA . GLU B 1 317 ? -66.265 2.997 -40.546 1.00 10.12 317 GLU A CA 1
ATOM 6295 C C . GLU B 1 317 ? -67.756 2.637 -40.731 1.00 10.46 317 GLU A C 1
ATOM 6296 O O . GLU B 1 317 ? -68.056 1.447 -40.960 1.00 11.80 317 GLU A O 1
ATOM 6302 N N . ASN B 1 318 ? -68.622 3.618 -40.761 1.00 11.11 318 ASN A N 1
ATOM 6303 C CA . ASN B 1 318 ? -69.996 3.331 -41.211 1.00 10.69 318 ASN A CA 1
ATOM 6304 C C . ASN B 1 318 ? -70.047 2.976 -42.686 1.00 11.01 318 ASN A C 1
ATOM 6305 O O . ASN B 1 318 ? -71.047 2.522 -43.222 1.00 12.26 318 ASN A O 1
ATOM 6310 N N . HIS B 1 319 ? -68.983 3.188 -43.413 1.00 9.81 319 HIS A N 1
ATOM 6311 C CA . HIS B 1 319 ? -68.896 2.848 -44.829 1.00 9.71 319 HIS A CA 1
ATOM 6312 C C . HIS B 1 319 ? -67.905 1.595 -44.928 1.00 11.30 319 HIS A C 1
ATOM 6313 O O . HIS B 1 319 ? -68.267 0.508 -45.398 1.00 11.12 319 HIS A O 1
ATOM 6320 N N . THR B 1 320 ? -66.658 1.748 -44.431 1.00 10.46 320 THR A N 1
ATOM 6321 C CA . THR B 1 320 ? -65.695 0.682 -44.589 1.00 10.97 320 THR A CA 1
ATOM 6322 C C . THR B 1 320 ? -66.075 -0.545 -43.765 1.00 11.55 320 THR A C 1
ATOM 6323 O O . THR B 1 320 ? -65.818 -1.674 -44.214 1.00 13.25 320 THR A O 1
ATOM 6327 N N . ILE B 1 321 ? -66.718 -0.393 -42.602 1.00 9.71 321 ILE A N 1
ATOM 6328 C CA . ILE B 1 321 ? -67.081 -1.634 -41.933 1.00 9.99 321 ILE A CA 1
ATOM 6329 C C . ILE B 1 321 ? -68.539 -1.935 -42.306 1.00 9.43 321 ILE A C 1
ATOM 6330 O O . ILE B 1 321 ? -68.788 -2.953 -42.923 1.00 10.69 321 ILE A O 1
ATOM 6335 N N . TRP B 1 322 ? -69.440 -1.031 -41.956 1.00 11.45 322 TRP A N 1
ATOM 6336 C CA . TRP B 1 322 ? -70.886 -1.318 -42.139 1.00 9.52 322 TRP A CA 1
ATOM 6337 C C . TRP B 1 322 ? -71.251 -1.596 -43.588 1.00 10.19 322 TRP A C 1
ATOM 6338 O O . TRP B 1 322 ? -71.830 -2.618 -43.924 1.00 9.88 322 TRP A O 1
ATOM 6349 N N . GLY B 1 323 ? -70.859 -0.699 -44.491 1.00 11.19 323 GLY A N 1
ATOM 6350 C CA . GLY B 1 323 ? -71.152 -0.885 -45.915 1.00 10.90 323 GLY A CA 1
ATOM 6351 C C . GLY B 1 323 ? -70.648 -2.196 -46.451 1.00 9.57 323 GLY A C 1
ATOM 6352 O O . GLY B 1 323 ? -71.334 -2.957 -47.129 1.00 8.65 323 GLY A O 1
ATOM 6353 N N . THR B 1 324 ? -69.330 -2.490 -46.161 1.00 10.24 324 THR A N 1
ATOM 6354 C CA . THR B 1 324 ? -68.702 -3.650 -46.682 1.00 10.91 324 THR A CA 1
ATOM 6355 C C . THR B 1 324 ? -69.494 -4.879 -46.133 1.00 10.72 324 THR A C 1
ATOM 6356 O O . THR B 1 324 ? -69.633 -5.852 -46.815 1.00 12.03 324 THR A O 1
ATOM 6360 N N . MET B 1 325 ? -69.846 -4.862 -44.862 1.00 10.03 325 MET A N 1
ATOM 6361 C CA . MET B 1 325 ? -70.459 -6.049 -44.250 1.00 11.59 325 MET A CA 1
ATOM 6362 C C . MET B 1 325 ? -71.843 -6.265 -44.814 1.00 11.35 325 MET A C 1
ATOM 6363 O O . MET B 1 325 ? -72.219 -7.414 -45.130 1.00 12.72 325 MET A O 1
ATOM 6368 N N . ILE B 1 326 ? -72.548 -5.141 -45.081 1.00 10.97 326 ILE A N 1
ATOM 6369 C CA . ILE B 1 326 ? -73.883 -5.201 -45.736 1.00 10.90 326 ILE A CA 1
ATOM 6370 C C . ILE B 1 326 ? -73.732 -5.748 -47.166 1.00 11.00 326 ILE A C 1
ATOM 6371 O O . ILE B 1 326 ? -74.498 -6.607 -47.599 1.00 9.50 326 ILE A O 1
ATOM 6376 N N . SER B 1 327 ? -72.677 -5.312 -47.861 1.00 9.25 327 SER A N 1
ATOM 6377 C CA . SER B 1 327 ? -72.356 -5.769 -49.214 1.00 10.32 327 SER A CA 1
ATOM 6378 C C . SER B 1 327 ? -72.252 -7.328 -49.305 1.00 11.10 327 SER A C 1
ATOM 6379 O O . SER B 1 327 ? -72.902 -7.982 -50.181 1.00 10.40 327 SER A O 1
ATOM 6382 N N . ALA B 1 328 ? -71.511 -7.931 -48.392 1.00 10.48 328 ALA A N 1
ATOM 6383 C CA . ALA B 1 328 ? -71.316 -9.353 -48.407 1.00 10.39 328 ALA A CA 1
ATOM 6384 C C . ALA B 1 328 ? -72.662 -10.082 -48.156 1.00 11.02 328 ALA A C 1
ATOM 6385 O O . ALA B 1 328 ? -72.947 -11.075 -48.780 1.00 11.40 328 ALA A O 1
ATOM 6387 N N . GLN B 1 329 ? -73.342 -9.650 -47.139 1.00 11.43 329 GLN A N 1
ATOM 6388 C CA . GLN B 1 329 ? -74.654 -10.247 -46.825 1.00 14.28 329 GLN A CA 1
ATOM 6389 C C . GLN B 1 329 ? -75.579 -10.121 -47.950 1.00 15.06 329 GLN A C 1
ATOM 6390 O O . GLN B 1 329 ? -76.336 -11.076 -48.250 1.00 13.77 329 GLN A O 1
ATOM 6396 N N . LEU B 1 330 ? -75.615 -8.967 -48.610 1.00 13.41 330 LEU A N 1
ATOM 6397 C CA . LEU B 1 330 ? -76.587 -8.815 -49.722 1.00 12.84 330 LEU A CA 1
ATOM 6398 C C . LEU B 1 330 ? -76.227 -9.709 -50.904 1.00 10.88 330 LEU A C 1
ATOM 6399 O O . LEU B 1 330 ? -77.109 -10.199 -51.588 1.00 12.26 330 LEU A O 1
ATOM 6404 N N . LEU B 1 331 ? -74.931 -9.930 -51.122 1.00 11.07 331 LEU A N 1
ATOM 6405 C CA . LEU B 1 331 ? -74.467 -10.820 -52.216 1.00 10.74 331 LEU A CA 1
ATOM 6406 C C . LEU B 1 331 ? -75.033 -12.268 -51.864 1.00 11.49 331 LEU A C 1
ATOM 6407 O O . LEU B 1 331 ? -75.675 -12.949 -52.726 1.00 10.35 331 LEU A O 1
ATOM 6412 N N . ASP B 1 332 ? -74.951 -12.622 -50.614 1.00 12.61 332 ASP A N 1
ATOM 6413 C CA . ASP B 1 332 ? -75.382 -13.947 -50.181 1.00 12.79 332 ASP A CA 1
ATOM 6414 C C . ASP B 1 332 ? -76.925 -14.072 -50.340 1.00 13.49 332 ASP A C 1
ATOM 6415 O O . ASP B 1 332 ? -77.453 -15.018 -50.899 1.00 14.96 332 ASP A O 1
ATOM 6420 N N . VAL B 1 333 ? -77.600 -13.055 -49.883 1.00 12.93 333 VAL A N 1
ATOM 6421 C CA . VAL B 1 333 ? -79.066 -12.986 -50.007 1.00 13.01 333 VAL A CA 1
ATOM 6422 C C . VAL B 1 333 ? -79.518 -13.136 -51.439 1.00 13.40 333 VAL A C 1
ATOM 6423 O O . VAL B 1 333 ? -80.526 -13.898 -51.775 1.00 12.67 333 VAL A O 1
ATOM 6427 N N . ALA B 1 334 ? -78.914 -12.343 -52.311 1.00 11.27 334 ALA A N 1
ATOM 6428 C CA . ALA B 1 334 ? -79.319 -12.334 -53.711 1.00 10.62 334 ALA A CA 1
ATOM 6429 C C . ALA B 1 334 ? -78.976 -13.655 -54.316 1.00 10.27 334 ALA A C 1
ATOM 6430 O O . ALA B 1 334 ? -79.822 -14.182 -55.038 1.00 11.24 334 ALA A O 1
ATOM 6432 N N . GLN B 1 335 ? -77.736 -14.176 -54.152 1.00 10.79 335 GLN A N 1
ATOM 6433 C CA . GLN B 1 335 ? -77.457 -15.483 -54.779 1.00 11.62 335 GLN A CA 1
ATOM 6434 C C . GLN B 1 335 ? -78.374 -16.594 -54.305 1.00 12.52 335 GLN A C 1
ATOM 6435 O O . GLN B 1 335 ? -78.807 -17.433 -55.114 1.00 13.86 335 GLN A O 1
ATOM 6441 N N . ASN B 1 336 ? -78.702 -16.623 -53.008 1.00 12.09 336 ASN A N 1
ATOM 6442 C CA . ASN B 1 336 ? -79.469 -17.745 -52.447 1.00 13.38 336 ASN A CA 1
ATOM 6443 C C . ASN B 1 336 ? -80.888 -17.674 -52.949 1.00 12.81 336 ASN A C 1
ATOM 6444 O O . ASN B 1 336 ? -81.559 -18.706 -53.076 1.00 13.69 336 ASN A O 1
ATOM 6449 N N . ALA B 1 337 ? -81.327 -16.464 -53.276 1.00 10.96 337 ALA A N 1
ATOM 6450 C CA . ALA B 1 337 ? -82.713 -16.252 -53.836 1.00 11.72 337 ALA A CA 1
ATOM 6451 C C . ALA B 1 337 ? -82.826 -16.581 -55.345 1.00 12.15 337 ALA A C 1
ATOM 6452 O O . ALA B 1 337 ? -83.929 -16.565 -55.945 1.00 13.26 337 ALA A O 1
ATOM 6454 N N . GLY B 1 338 ? -81.712 -16.935 -55.947 1.00 12.22 338 GLY A N 1
ATOM 6455 C CA . GLY B 1 338 ? -81.604 -17.220 -57.341 1.00 12.96 338 GLY A CA 1
ATOM 6456 C C . GLY B 1 338 ? -81.421 -16.020 -58.247 1.00 13.42 338 GLY A C 1
ATOM 6457 O O . GLY B 1 338 ? -81.473 -16.198 -59.484 1.00 16.09 338 GLY A O 1
ATOM 6458 N N . LEU B 1 339 ? -81.241 -14.815 -57.690 1.00 12.37 339 LEU A N 1
ATOM 6459 C CA . LEU B 1 339 ? -80.928 -13.681 -58.515 1.00 12.91 339 LEU A CA 1
ATOM 6460 C C . LEU B 1 339 ? -79.575 -13.770 -59.221 1.00 13.70 339 LEU A C 1
ATOM 6461 O O . LEU B 1 339 ? -78.591 -14.248 -58.636 1.00 14.22 339 LEU A O 1
ATOM 6466 N N . PRO B 1 340 ? -79.516 -13.271 -60.485 1.00 14.23 340 PRO A N 1
ATOM 6467 C CA . PRO B 1 340 ? -78.255 -13.441 -61.262 1.00 13.28 340 PRO A CA 1
ATOM 6468 C C . PRO B 1 340 ? -77.251 -12.310 -60.911 1.00 14.19 340 PRO A C 1
ATOM 6469 O O . PRO B 1 340 ? -77.037 -11.379 -61.711 1.00 16.37 340 PRO A O 1
ATOM 6473 N N . VAL B 1 341 ? -76.771 -12.323 -59.681 1.00 13.37 341 VAL A N 1
ATOM 6474 C CA . VAL B 1 341 ? -75.941 -11.280 -59.146 1.00 12.26 341 VAL A CA 1
ATOM 6475 C C . VAL B 1 341 ? -74.631 -11.886 -58.769 1.00 13.32 341 VAL A C 1
ATOM 6476 O O . VAL B 1 341 ? -74.610 -12.886 -58.041 1.00 14.07 341 VAL A O 1
ATOM 6480 N N . ASP B 1 342 ? -73.560 -11.323 -59.264 1.00 11.87 342 ASP A N 1
ATOM 6481 C CA . ASP B 1 342 ? -72.194 -11.776 -58.959 1.00 12.94 342 ASP A CA 1
ATOM 6482 C C . ASP B 1 342 ? -71.391 -10.937 -58.016 1.00 12.85 342 ASP A C 1
ATOM 6483 O O . ASP B 1 342 ? -70.288 -11.351 -57.557 1.00 12.29 342 ASP A O 1
ATOM 6488 N N . MET B 1 343 ? -71.870 -9.724 -57.687 1.00 10.86 343 MET A N 1
ATOM 6489 C CA . MET B 1 343 ? -71.243 -8.861 -56.706 1.00 11.58 343 MET A CA 1
ATOM 6490 C C . MET B 1 343 ? -72.250 -7.832 -56.248 1.00 10.69 343 MET A C 1
ATOM 6491 O O . MET B 1 343 ? -73.136 -7.436 -57.070 1.00 10.23 343 MET A O 1
ATOM 6496 N N . VAL B 1 344 ? -72.123 -7.372 -54.991 1.00 10.27 344 VAL A N 1
ATOM 6497 C CA . VAL B 1 344 ? -72.881 -6.206 -54.458 1.00 10.43 344 VAL A CA 1
ATOM 6498 C C . VAL B 1 344 ? -71.899 -5.259 -53.758 1.00 10.60 344 VAL A C 1
ATOM 6499 O O . VAL B 1 344 ? -70.963 -5.767 -53.145 1.00 10.37 344 VAL A O 1
ATOM 6503 N N . TRP B 1 345 ? -72.008 -3.951 -53.993 1.00 9.48 345 TRP A N 1
ATOM 6504 C CA . TRP B 1 345 ? -71.179 -3.032 -53.329 1.00 9.08 345 TRP A CA 1
ATOM 6505 C C . TRP B 1 345 ? -71.856 -1.760 -52.932 1.00 9.52 345 TRP A C 1
ATOM 6506 O O . TRP B 1 345 ? -72.483 -1.111 -53.772 1.00 10.18 345 TRP A O 1
ATOM 6517 N N . CYS B 1 346 ? -71.731 -1.430 -51.650 1.00 9.53 346 CYS A N 1
ATOM 6518 C CA . CYS B 1 346 ? -72.325 -0.228 -51.096 1.00 9.83 346 CYS A CA 1
ATOM 6519 C C . CYS B 1 346 ? -71.295 0.827 -51.207 1.00 10.49 346 CYS A C 1
ATOM 6520 O O . CYS B 1 346 ? -70.482 1.023 -50.265 1.00 11.48 346 CYS A O 1
ATOM 6523 N N . SER B 1 347 ? -71.265 1.471 -52.370 1.00 10.89 347 SER A N 1
ATOM 6524 C CA . SER B 1 347 ? -70.194 2.454 -52.682 1.00 9.94 347 SER A CA 1
ATOM 6525 C C . SER B 1 347 ? -69.987 3.363 -51.479 1.00 8.90 347 SER A C 1
ATOM 6526 O O . SER B 1 347 ? -70.908 4.005 -51.003 1.00 9.02 347 SER A O 1
ATOM 6529 N N . TYR B 1 348 ? -68.751 3.480 -50.972 1.00 8.47 348 TYR A N 1
ATOM 6530 C CA . TYR B 1 348 ? -68.591 4.296 -49.833 1.00 9.18 348 TYR A CA 1
ATOM 6531 C C . TYR B 1 348 ? -68.882 5.761 -50.083 1.00 8.06 348 TYR A C 1
ATOM 6532 O O . TYR B 1 348 ? -69.241 6.481 -49.195 1.00 9.19 348 TYR A O 1
ATOM 6541 N N . GLU B 1 349 ? -68.703 6.231 -51.292 1.00 8.35 349 GLU A N 1
ATOM 6542 C CA . GLU B 1 349 ? -68.878 7.655 -51.639 1.00 7.28 349 GLU A CA 1
ATOM 6543 C C . GLU B 1 349 ? -70.324 8.001 -51.531 1.00 7.35 349 GLU A C 1
ATOM 6544 O O . GLU B 1 349 ? -70.650 9.140 -51.363 1.00 9.17 349 GLU A O 1
ATOM 6550 N N . ALA B 1 350 ? -71.151 6.982 -51.551 1.00 7.24 350 ALA A N 1
ATOM 6551 C CA . ALA B 1 350 ? -72.634 7.148 -51.437 1.00 7.86 350 ALA A CA 1
ATOM 6552 C C . ALA B 1 350 ? -73.146 6.998 -49.990 1.00 8.48 350 ALA A C 1
ATOM 6553 O O . ALA B 1 350 ? -74.404 6.994 -49.713 1.00 9.39 350 ALA A O 1
ATOM 6555 N N . ALA B 1 351 ? -72.218 6.891 -49.078 1.00 9.35 351 ALA A N 1
ATOM 6556 C CA . ALA B 1 351 ? -72.464 7.022 -47.637 1.00 9.38 351 ALA A CA 1
ATOM 6557 C C . ALA B 1 351 ? -73.505 5.956 -47.114 1.00 9.47 351 ALA A C 1
ATOM 6558 O O . ALA B 1 351 ? -74.300 6.225 -46.218 1.00 10.42 351 ALA A O 1
ATOM 6560 N N . THR B 1 352 ? -73.357 4.715 -47.614 1.00 9.62 352 THR A N 1
ATOM 6561 C CA . THR B 1 352 ? -74.215 3.592 -47.290 1.00 8.54 352 THR A CA 1
ATOM 6562 C C . THR B 1 352 ? -75.703 3.926 -47.590 1.00 9.30 352 THR A C 1
ATOM 6563 O O . THR B 1 352 ? -76.492 3.444 -46.853 1.00 9.29 352 THR A O 1
ATOM 6567 N N . CYS B 1 353 ? -75.919 4.747 -48.604 1.00 9.03 353 CYS A N 1
ATOM 6568 C CA . CYS B 1 353 ? -77.249 5.120 -49.048 1.00 10.55 353 CYS A CA 1
ATOM 6569 C C . CYS B 1 353 ? -77.589 4.444 -50.342 1.00 11.41 353 CYS A C 1
ATOM 6570 O O . CYS B 1 353 ? -78.737 4.466 -50.790 1.00 9.57 353 CYS A O 1
ATOM 6573 N N . TRP B 1 354 ? -76.641 3.798 -50.993 1.00 9.36 354 TRP A N 1
ATOM 6574 C CA . TRP B 1 354 ? -76.973 2.876 -52.096 1.00 9.68 354 TRP A CA 1
ATOM 6575 C C . TRP B 1 354 ? -76.213 1.604 -52.156 1.00 10.03 354 TRP A C 1
ATOM 6576 O O . TRP B 1 354 ? -75.084 1.551 -51.615 1.00 9.62 354 TRP A O 1
ATOM 6587 N N . ALA B 1 355 ? -76.802 0.612 -52.787 1.00 10.38 355 ALA A N 1
ATOM 6588 C CA . ALA B 1 355 ? -76.102 -0.625 -53.099 1.00 10.55 355 ALA A CA 1
ATOM 6589 C C . ALA B 1 355 ? -76.119 -0.869 -54.596 1.00 10.45 355 ALA A C 1
ATOM 6590 O O . ALA B 1 355 ? -77.166 -0.780 -55.215 1.00 10.02 355 ALA A O 1
ATOM 6592 N N . VAL B 1 356 ? -74.952 -1.210 -55.154 1.00 8.83 356 VAL A N 1
ATOM 6593 C CA . VAL B 1 356 ? -74.823 -1.487 -56.584 1.00 8.52 356 VAL A CA 1
ATOM 6594 C C . VAL B 1 356 ? -74.779 -2.989 -56.798 1.00 9.19 356 VAL A C 1
ATOM 6595 O O . VAL B 1 356 ? -73.859 -3.659 -56.252 1.00 9.40 356 VAL A O 1
ATOM 6599 N N . LEU B 1 357 ? -75.761 -3.525 -57.506 1.00 9.84 357 LEU A N 1
ATOM 6600 C CA . LEU B 1 357 ? -75.768 -4.942 -57.826 1.00 10.02 357 LEU A CA 1
ATOM 6601 C C . LEU B 1 357 ? -75.212 -5.201 -59.206 1.00 10.63 357 LEU A C 1
ATOM 6602 O O . LEU B 1 357 ? -75.662 -4.644 -60.192 1.00 11.55 357 LEU A O 1
ATOM 6607 N N . SER B 1 358 ? -74.200 -6.056 -59.281 1.00 10.73 358 SER A N 1
ATOM 6608 C CA . SER B 1 358 ? -73.631 -6.476 -60.506 1.00 9.95 358 SER A CA 1
ATOM 6609 C C . SER B 1 358 ? -74.337 -7.663 -61.053 1.00 10.46 358 SER A C 1
ATOM 6610 O O . SER B 1 358 ? -74.477 -8.706 -60.388 1.00 9.77 358 SER A O 1
ATOM 6613 N N . ILE B 1 359 ? -74.821 -7.490 -62.274 1.00 10.94 359 ILE A N 1
ATOM 6614 C CA . ILE B 1 359 ? -75.720 -8.500 -62.847 1.00 12.49 359 ILE A CA 1
ATOM 6615 C C . ILE B 1 359 ? -75.030 -9.359 -63.842 1.00 12.06 359 ILE A C 1
ATOM 6616 O O . ILE B 1 359 ? -74.484 -8.876 -64.832 1.00 12.42 359 ILE A O 1
ATOM 6621 N N . ASP B 1 360 ? -75.050 -10.665 -63.614 1.00 12.48 360 ASP A N 1
ATOM 6622 C CA . ASP B 1 360 ? -74.506 -11.641 -64.585 1.00 12.68 360 ASP A CA 1
ATOM 6623 C C . ASP B 1 360 ? -75.333 -11.689 -65.882 1.00 13.36 360 ASP A C 1
ATOM 6624 O O . ASP B 1 360 ? -76.359 -12.308 -65.916 1.00 14.01 360 ASP A O 1
ATOM 6629 N N . VAL B 1 361 ? -74.850 -11.022 -66.885 1.00 14.20 361 VAL A N 1
ATOM 6630 C CA . VAL B 1 361 ? -75.358 -10.937 -68.193 1.00 15.56 361 VAL A CA 1
ATOM 6631 C C . VAL B 1 361 ? -75.574 -12.259 -68.898 1.00 16.19 361 VAL A C 1
ATOM 6632 O O . VAL B 1 361 ? -76.543 -12.378 -69.657 1.00 15.72 361 VAL A O 1
ATOM 6636 N N . GLN B 1 362 ? -74.816 -13.264 -68.547 1.00 17.59 362 GLN A N 1
ATOM 6637 C CA . GLN B 1 362 ? -74.981 -14.593 -69.138 1.00 20.03 362 GLN A CA 1
ATOM 6638 C C . GLN B 1 362 ? -76.284 -15.292 -68.631 1.00 18.51 362 GLN A C 1
ATOM 6639 O O . GLN B 1 362 ? -76.751 -16.250 -69.244 1.00 19.97 362 GLN A O 1
ATOM 6645 N N . ARG B 1 363 ? -76.863 -14.813 -67.515 1.00 16.87 363 ARG A N 1
ATOM 6646 C CA . ARG B 1 363 ? -78.040 -15.445 -66.864 1.00 17.72 363 ARG A CA 1
ATOM 6647 C C . ARG B 1 363 ? -79.337 -14.751 -67.087 1.00 16.92 363 ARG A C 1
ATOM 6648 O O . ARG B 1 363 ? -80.403 -15.275 -66.868 1.00 15.75 363 ARG A O 1
ATOM 6656 N N . LEU B 1 364 ? -79.229 -13.504 -67.561 1.00 16.07 364 LEU A N 1
ATOM 6657 C CA . LEU B 1 364 ? -80.371 -12.676 -67.582 1.00 17.40 364 LEU A CA 1
ATOM 6658 C C . LEU B 1 364 ? -81.406 -13.092 -68.621 1.00 16.35 364 LEU A C 1
ATOM 6659 O O . LEU B 1 364 ? -82.625 -13.083 -68.337 1.00 18.67 364 LEU A O 1
ATOM 6664 N N . ALA B 1 365 ? -80.991 -13.542 -69.799 1.00 17.58 365 ALA A N 1
ATOM 6665 C CA . ALA B 1 365 ? -81.895 -13.846 -70.852 1.00 16.88 365 ALA A CA 1
ATOM 6666 C C . ALA B 1 365 ? -82.867 -14.962 -70.471 1.00 18.05 365 ALA A C 1
ATOM 6667 O O . ALA B 1 365 ? -84.078 -14.896 -70.802 1.00 16.65 365 ALA A O 1
ATOM 6669 N N . ALA B 1 366 ? -82.356 -16.002 -69.815 1.00 17.11 366 ALA A N 1
ATOM 6670 C CA . ALA B 1 366 ? -83.251 -17.148 -69.431 1.00 20.25 366 ALA A CA 1
ATOM 6671 C C . ALA B 1 366 ? -84.405 -16.782 -68.487 1.00 19.33 366 ALA A C 1
ATOM 6672 O O . ALA B 1 366 ? -85.318 -17.532 -68.344 1.00 19.97 366 ALA A O 1
ATOM 6674 N N . LEU B 1 367 ? -84.349 -15.637 -67.815 1.00 15.91 367 LEU A N 1
ATOM 6675 C CA . LEU B 1 367 ? -85.457 -15.167 -66.994 1.00 16.76 367 LEU A CA 1
ATOM 6676 C C . LEU B 1 367 ? -86.712 -14.794 -67.753 1.00 15.43 367 LEU A C 1
ATOM 6677 O O . LEU B 1 367 ? -87.802 -14.842 -67.157 1.00 17.28 367 LEU A O 1
ATOM 6682 N N . GLY B 1 368 ? -86.566 -14.420 -69.038 1.00 15.21 368 GLY A N 1
ATOM 6683 C CA . GLY B 1 368 ? -87.615 -13.964 -69.872 1.00 15.54 368 GLY A CA 1
ATOM 6684 C C . GLY B 1 368 ? -88.373 -12.818 -69.257 1.00 15.56 368 GLY A C 1
ATOM 6685 O O . GLY B 1 368 ? -89.619 -12.820 -69.181 1.00 16.93 368 GLY A O 1
ATOM 6686 N N . THR B 1 369 ? -87.639 -11.826 -68.786 1.00 14.23 369 THR A N 1
ATOM 6687 C CA . THR B 1 369 ? -88.215 -10.741 -68.036 1.00 13.82 369 THR A CA 1
ATOM 6688 C C . THR B 1 369 ? -87.889 -9.380 -68.672 1.00 11.68 369 THR A C 1
ATOM 6689 O O . THR B 1 369 ? -87.508 -9.310 -69.835 1.00 13.24 369 THR A O 1
ATOM 6693 N N . ASP B 1 370 ? -88.138 -8.321 -67.938 1.00 12.75 370 ASP A N 1
ATOM 6694 C CA . ASP B 1 370 ? -87.873 -6.953 -68.403 1.00 12.77 370 ASP A CA 1
ATOM 6695 C C . ASP B 1 370 ? -87.517 -6.090 -67.228 1.00 13.22 370 ASP A C 1
ATOM 6696 O O . ASP B 1 370 ? -87.551 -6.540 -66.071 1.00 11.90 370 ASP A O 1
ATOM 6701 N N . ALA B 1 371 ? -87.138 -4.845 -67.465 1.00 13.71 371 ALA A N 1
ATOM 6702 C CA . ALA B 1 371 ? -86.579 -4.008 -66.381 1.00 13.61 371 ALA A CA 1
ATOM 6703 C C . ALA B 1 371 ? -87.540 -3.811 -65.224 1.00 13.11 371 ALA A C 1
ATOM 6704 O O . ALA B 1 371 ? -87.173 -3.890 -64.075 1.00 13.24 371 ALA A O 1
ATOM 6706 N N . ALA B 1 372 ? -88.840 -3.553 -65.510 1.00 12.13 372 ALA A N 1
ATOM 6707 C CA . ALA B 1 372 ? -89.828 -3.280 -64.442 1.00 12.41 372 ALA A CA 1
ATOM 6708 C C . ALA B 1 372 ? -90.061 -4.449 -63.566 1.00 10.62 372 ALA A C 1
ATOM 6709 O O . ALA B 1 372 ? -90.160 -4.293 -62.341 1.00 11.37 372 ALA A O 1
ATOM 6711 N N . ALA B 1 373 ? -90.181 -5.632 -64.164 1.00 11.29 373 ALA A N 1
ATOM 6712 C CA . ALA B 1 373 ? -90.466 -6.857 -63.400 1.00 12.19 373 ALA A CA 1
ATOM 6713 C C . ALA B 1 373 ? -89.248 -7.248 -62.571 1.00 10.98 373 ALA A C 1
ATOM 6714 O O . ALA B 1 373 ? -89.359 -7.620 -61.406 1.00 13.42 373 ALA A O 1
ATOM 6716 N N . PHE B 1 374 ? -88.104 -7.097 -63.208 1.00 11.18 374 PHE A N 1
ATOM 6717 C CA . PHE B 1 374 ? -86.789 -7.425 -62.557 1.00 10.88 374 PHE A CA 1
ATOM 6718 C C . PHE B 1 374 ? -86.535 -6.521 -61.390 1.00 10.68 374 PHE A C 1
ATOM 6719 O O . PHE B 1 374 ? -86.164 -7.006 -60.289 1.00 10.80 374 PHE A O 1
ATOM 6727 N N . ALA B 1 375 ? -86.730 -5.204 -61.581 1.00 10.13 375 ALA A N 1
ATOM 6728 C CA . ALA B 1 375 ? -86.566 -4.263 -60.489 1.00 10.40 375 ALA A CA 1
ATOM 6729 C C . ALA B 1 375 ? -87.516 -4.629 -59.314 1.00 10.01 375 ALA A C 1
ATOM 6730 O O . ALA B 1 375 ? -87.129 -4.537 -58.149 1.00 13.25 375 ALA A O 1
ATOM 6732 N N . ALA B 1 376 ? -88.769 -5.014 -59.603 1.00 11.78 376 ALA A N 1
ATOM 6733 C CA . ALA B 1 376 ? -89.649 -5.318 -58.526 1.00 10.58 376 ALA A CA 1
ATOM 6734 C C . ALA B 1 376 ? -89.228 -6.619 -57.742 1.00 11.56 376 ALA A C 1
ATOM 6735 O O . ALA B 1 376 ? -89.351 -6.658 -56.509 1.00 12.49 376 ALA A O 1
ATOM 6737 N N . ARG B 1 377 ? -88.709 -7.594 -58.480 1.00 11.62 377 ARG A N 1
ATOM 6738 C CA . ARG B 1 377 ? -88.269 -8.846 -57.972 1.00 11.52 377 ARG A CA 1
ATOM 6739 C C . ARG B 1 377 ? -87.070 -8.587 -57.056 1.00 12.12 377 ARG A C 1
ATOM 6740 O O . ARG B 1 37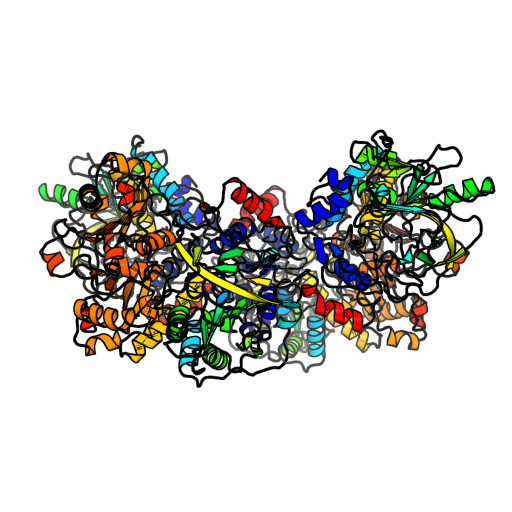7 ? -86.987 -9.119 -55.898 1.00 13.58 377 ARG A O 1
ATOM 6748 N N . VAL B 1 378 ? -86.162 -7.717 -57.558 1.00 12.68 378 VAL A N 1
ATOM 6749 C CA . VAL B 1 378 ? -84.959 -7.425 -56.780 1.00 13.10 378 VAL A CA 1
ATOM 6750 C C . VAL B 1 378 ? -85.288 -6.598 -55.518 1.00 12.14 378 VAL A C 1
ATOM 6751 O O . VAL B 1 378 ? -84.753 -6.866 -54.421 1.00 13.83 378 VAL A O 1
ATOM 6755 N N . ALA B 1 379 ? -86.191 -5.627 -55.648 1.00 13.72 379 ALA A N 1
ATOM 6756 C CA . ALA B 1 379 ? -86.597 -4.812 -54.510 1.00 13.18 379 ALA A CA 1
ATOM 6757 C C . ALA B 1 379 ? -87.220 -5.714 -53.420 1.00 13.46 379 ALA A C 1
ATOM 6758 O O . ALA B 1 379 ? -86.974 -5.550 -52.231 1.00 11.64 379 ALA A O 1
ATOM 6760 N N . GLU B 1 380 ? -88.099 -6.634 -53.825 1.00 13.89 380 GLU A N 1
ATOM 6761 C CA . GLU B 1 380 ? -88.747 -7.500 -52.837 1.00 17.84 380 GLU A CA 1
ATOM 6762 C C . GLU B 1 380 ? -87.758 -8.365 -52.064 1.00 14.87 380 GLU A C 1
ATOM 6763 O O . GLU B 1 380 ? -87.837 -8.400 -50.827 1.00 13.88 380 GLU A O 1
ATOM 6769 N N . THR B 1 381 ? -86.862 -9.060 -52.783 1.00 15.25 381 THR A N 1
ATOM 6770 C CA . THR B 1 381 ? -85.824 -9.891 -52.193 1.00 13.89 381 THR A CA 1
ATOM 6771 C C . THR B 1 381 ? -84.881 -9.066 -51.316 1.00 13.84 381 THR A C 1
ATOM 6772 O O . THR B 1 381 ? -84.602 -9.433 -50.167 1.00 12.80 381 THR A O 1
ATOM 6776 N N . VAL B 1 382 ? -84.395 -7.970 -51.860 1.00 11.57 382 VAL A N 1
ATOM 6777 C CA . VAL B 1 382 ? -83.295 -7.257 -51.178 1.00 11.86 382 VAL A CA 1
ATOM 6778 C C . VAL B 1 382 ? -83.849 -6.451 -49.950 1.00 13.15 382 VAL A C 1
ATOM 6779 O O . VAL B 1 382 ? -83.349 -6.601 -48.809 1.00 11.85 382 VAL A O 1
ATOM 6783 N N . PHE B 1 383 ? -84.978 -5.716 -50.138 1.00 12.18 383 PHE A N 1
ATOM 6784 C CA . PHE B 1 383 ? -85.475 -4.787 -49.121 1.00 12.68 383 PHE A CA 1
ATOM 6785 C C . PHE B 1 383 ? -86.157 -5.588 -48.049 1.00 12.94 383 PHE A C 1
ATOM 6786 O O . PHE B 1 383 ? -86.182 -5.153 -46.917 1.00 13.68 383 PHE A O 1
ATOM 6794 N N . GLY B 1 384 ? -86.628 -6.774 -48.391 1.00 13.86 384 GLY A N 1
ATOM 6795 C CA . GLY B 1 384 ? -87.176 -7.718 -47.416 1.00 14.06 384 GLY A CA 1
ATOM 6796 C C . GLY B 1 384 ? -86.169 -8.434 -46.548 1.00 15.71 384 GLY A C 1
ATOM 6797 O O . GLY B 1 384 ? -86.560 -8.968 -45.510 1.00 22.17 384 GLY A O 1
ATOM 6798 N N . SER B 1 385 ? -84.888 -8.423 -46.879 1.00 13.71 385 SER A N 1
ATOM 6799 C CA . SER B 1 385 ? -83.908 -9.017 -46.005 1.00 14.09 385 SER A CA 1
ATOM 6800 C C . SER B 1 385 ? -83.451 -8.085 -44.886 1.00 14.34 385 SER A C 1
ATOM 6801 O O . SER B 1 385 ? -83.505 -6.824 -45.006 1.00 12.64 385 SER A O 1
ATOM 6804 N N . HIS B 1 386 ? -82.905 -8.652 -43.798 1.00 15.48 386 HIS A N 1
ATOM 6805 C CA . HIS B 1 386 ? -82.425 -7.797 -42.718 1.00 14.41 386 HIS A CA 1
ATOM 6806 C C . HIS B 1 386 ? -81.332 -6.803 -43.245 1.00 14.52 386 HIS A C 1
ATOM 6807 O O . HIS B 1 386 ? -81.395 -5.601 -42.967 1.00 13.01 386 HIS A O 1
ATOM 6814 N N . ALA B 1 387 ? -80.441 -7.287 -44.077 1.00 12.79 387 ALA A N 1
ATOM 6815 C CA . ALA B 1 387 ? -79.355 -6.418 -44.568 1.00 13.78 387 ALA A CA 1
ATOM 6816 C C . ALA B 1 387 ? -79.875 -5.346 -45.530 1.00 13.47 387 ALA A C 1
ATOM 6817 O O . ALA B 1 387 ? -79.459 -4.208 -45.456 1.00 12.76 387 ALA A O 1
ATOM 6819 N N . GLY B 1 388 ? -80.770 -5.750 -46.423 1.00 12.76 388 GLY A N 1
ATOM 6820 C CA . GLY B 1 388 ? -81.271 -4.825 -47.497 1.00 13.57 388 GLY A CA 1
ATOM 6821 C C . GLY B 1 388 ? -82.298 -3.815 -47.032 1.00 12.56 388 GLY A C 1
ATOM 6822 O O . GLY B 1 388 ? -82.433 -2.707 -47.575 1.00 13.39 388 GLY A O 1
ATOM 6823 N N . HIS B 1 389 ? -82.871 -4.097 -45.876 1.00 12.30 389 HIS A N 1
ATOM 6824 C CA . HIS B 1 389 ? -83.718 -3.109 -45.214 1.00 12.95 389 HIS A CA 1
ATOM 6825 C C . HIS B 1 389 ? -82.967 -1.814 -44.908 1.00 10.27 389 HIS A C 1
ATOM 6826 O O . HIS B 1 389 ? -83.516 -0.770 -44.908 1.00 10.39 389 HIS A O 1
ATOM 6833 N N . LEU B 1 390 ? -81.654 -1.901 -44.661 1.00 9.07 390 LEU A N 1
ATOM 6834 C CA . LEU B 1 390 ? -80.936 -0.788 -44.269 1.00 10.18 390 LEU A CA 1
ATOM 6835 C C . LEU B 1 390 ? -80.533 0.203 -45.382 1.00 10.71 390 LEU A C 1
ATOM 6836 O O . LEU B 1 390 ? -80.099 1.270 -45.052 1.00 11.71 390 LEU A O 1
ATOM 6841 N N . VAL B 1 391 ? -80.638 -0.194 -46.637 1.00 10.77 391 VAL A N 1
ATOM 6842 C CA . VAL B 1 391 ? -80.135 0.620 -47.754 1.00 10.99 391 VAL A CA 1
ATOM 6843 C C . VAL B 1 391 ? -81.270 1.024 -48.620 1.00 10.28 391 VAL A C 1
ATOM 6844 O O . VAL B 1 391 ? -81.983 0.135 -49.121 1.00 13.90 391 VAL A O 1
ATOM 6848 N N . PRO B 1 392 ? -81.426 2.344 -48.903 1.00 9.82 392 PRO A N 1
ATOM 6849 C CA . PRO B 1 392 ? -82.811 2.612 -49.506 1.00 8.77 392 PRO A CA 1
ATOM 6850 C C . PRO B 1 392 ? -82.796 2.571 -51.055 1.00 10.67 392 PRO A C 1
ATOM 6851 O O . PRO B 1 392 ? -83.856 2.574 -51.677 1.00 11.10 392 PRO A O 1
ATOM 6855 N N . LYS B 1 393 ? -81.603 2.698 -51.663 1.00 10.11 393 LYS A N 1
ATOM 6856 C CA . LYS B 1 393 ? -81.426 2.771 -53.076 1.00 10.95 393 LYS A CA 1
ATOM 6857 C C . LYS B 1 393 ? -80.601 1.608 -53.636 1.00 11.34 393 LYS A C 1
ATOM 6858 O O . LYS B 1 393 ? -79.505 1.274 -53.102 1.00 12.93 393 LYS A O 1
ATOM 6864 N N . LEU B 1 394 ? -81.095 1.027 -54.725 1.00 10.09 394 LEU A N 1
ATOM 6865 C CA . LEU B 1 394 ? -80.346 -0.038 -55.416 1.00 9.92 394 LEU A CA 1
ATOM 6866 C C . LEU B 1 394 ? -80.127 0.360 -56.836 1.00 9.54 394 LEU A C 1
ATOM 6867 O O . LEU B 1 394 ? -81.036 0.941 -57.482 1.00 11.56 394 LEU A O 1
ATOM 6872 N N . ILE B 1 395 ? -78.928 0.115 -57.325 1.00 8.87 395 ILE A N 1
ATOM 6873 C CA . ILE B 1 395 ? -78.567 0.309 -58.729 1.00 9.24 395 ILE A CA 1
ATOM 6874 C C . ILE B 1 395 ? -78.324 -1.088 -59.388 1.00 9.38 395 ILE A C 1
ATOM 6875 O O . ILE B 1 395 ? -77.441 -1.813 -58.931 1.00 11.02 395 ILE A O 1
ATOM 6880 N N . LEU B 1 396 ? -78.995 -1.438 -60.511 1.00 8.92 396 LEU A N 1
ATOM 6881 C CA . LEU B 1 396 ? -78.833 -2.721 -61.239 1.00 10.12 396 LEU A CA 1
ATOM 6882 C C . LEU B 1 396 ? -77.955 -2.388 -62.465 1.00 10.76 396 LEU A C 1
ATOM 6883 O O . LEU B 1 396 ? -78.300 -1.531 -63.286 1.00 11.80 396 LEU A O 1
ATOM 6888 N N . VAL B 1 397 ? -76.817 -3.018 -62.608 1.00 10.51 397 VAL A N 1
ATOM 6889 C CA . VAL B 1 397 ? -75.924 -2.804 -63.755 1.00 10.14 397 VAL A CA 1
ATOM 6890 C C . VAL B 1 397 ? -75.270 -4.068 -64.211 1.00 9.31 397 VAL A C 1
ATOM 6891 O O . VAL B 1 397 ? -75.018 -4.973 -63.422 1.00 10.52 397 VAL A O 1
ATOM 6895 N N . GLY B 1 398 ? -74.996 -4.223 -65.512 1.00 8.70 398 GLY A N 1
ATOM 6896 C CA . GLY B 1 398 ? -74.470 -5.443 -66.037 1.00 8.61 398 GLY A CA 1
ATOM 6897 C C . GLY B 1 398 ? -72.979 -5.519 -65.526 1.00 9.10 398 GLY A C 1
ATOM 6898 O O . GLY B 1 398 ? -72.368 -4.487 -65.166 1.00 10.35 398 GLY A O 1
ATOM 6899 N N . ASN B 1 399 ? -72.554 -6.748 -65.384 1.00 9.43 399 ASN A N 1
ATOM 6900 C CA . ASN B 1 399 ? -71.208 -7.109 -64.842 1.00 9.65 399 ASN A CA 1
ATOM 6901 C C . ASN B 1 399 ? -70.123 -6.884 -65.760 1.00 10.72 399 ASN A C 1
ATOM 6902 O O . ASN B 1 399 ? -68.977 -7.218 -65.397 1.00 12.11 399 ASN A O 1
ATOM 6907 N N . ASP B 1 400 ? -70.317 -6.199 -66.866 1.00 11.18 400 ASP A N 1
ATOM 6908 C CA . ASP B 1 400 ? -69.151 -5.657 -67.577 1.00 13.17 400 ASP A CA 1
ATOM 6909 C C . ASP B 1 400 ? -68.378 -4.546 -66.815 1.00 15.04 400 ASP A C 1
ATOM 6910 O O . ASP B 1 400 ? -67.226 -4.357 -67.103 1.00 13.11 400 ASP A O 1
ATOM 6915 N N . ILE B 1 401 ? -69.038 -3.830 -65.941 1.00 13.37 401 ILE A N 1
ATOM 6916 C CA . ILE B 1 401 ? -68.385 -2.826 -65.146 1.00 15.21 401 ILE A CA 1
ATOM 6917 C C . ILE B 1 401 ? -68.006 -3.452 -63.809 1.00 14.99 401 ILE A C 1
ATOM 6918 O O . ILE B 1 401 ? -68.495 -4.533 -63.424 1.00 13.21 401 ILE A O 1
ATOM 6923 N N . ASP B 1 402 ? -67.038 -2.792 -63.200 1.00 12.45 402 ASP A N 1
ATOM 6924 C CA . ASP B 1 402 ? -66.592 -3.138 -61.868 1.00 11.76 402 ASP A CA 1
ATOM 6925 C C . ASP B 1 402 ? -67.373 -2.258 -60.914 1.00 10.18 402 ASP A C 1
ATOM 6926 O O . ASP B 1 402 ? -67.056 -1.079 -60.719 1.00 9.83 402 ASP A O 1
ATOM 6931 N N . VAL B 1 403 ? -68.345 -2.869 -60.211 1.00 10.69 403 VAL A N 1
ATOM 6932 C CA . VAL B 1 403 ? -69.245 -2.079 -59.315 1.00 10.73 403 VAL A CA 1
ATOM 6933 C C . VAL B 1 403 ? -68.595 -1.528 -58.058 1.00 10.54 403 VAL A C 1
ATOM 6934 O O . VAL B 1 403 ? -69.176 -0.692 -57.394 1.00 11.70 403 VAL A O 1
ATOM 6938 N N . THR B 1 404 ? -67.335 -1.949 -57.827 1.00 10.22 404 THR A N 1
ATOM 6939 C CA . THR B 1 404 ? -66.555 -1.393 -56.733 1.00 10.96 404 THR A CA 1
ATOM 6940 C C . THR B 1 404 ? -65.853 -0.068 -57.073 1.00 10.48 404 THR A C 1
ATOM 6941 O O . THR B 1 404 ? -65.326 0.586 -56.152 1.00 11.92 404 THR A O 1
ATOM 6945 N N . GLU B 1 405 ? -65.882 0.332 -58.355 1.00 10.95 405 GLU A N 1
ATOM 6946 C CA . GLU B 1 405 ? -65.267 1.576 -58.816 1.00 11.65 405 GLU A CA 1
ATOM 6947 C C . GLU B 1 405 ? -66.356 2.582 -59.112 1.00 10.74 405 GLU A C 1
ATOM 6948 O O . GLU B 1 405 ? -67.081 2.401 -60.095 1.00 9.06 405 GLU A O 1
ATOM 6954 N N . ILE B 1 406 ? -66.416 3.633 -58.292 1.00 10.72 406 ILE A N 1
ATOM 6955 C CA . ILE B 1 406 ? -67.418 4.638 -58.432 1.00 9.56 406 ILE A CA 1
ATOM 6956 C C . ILE B 1 406 ? -67.384 5.268 -59.818 1.00 9.42 406 ILE A C 1
ATOM 6957 O O . ILE B 1 406 ? -68.440 5.645 -60.367 1.00 10.24 406 ILE A O 1
ATOM 6962 N N . ASP B 1 407 ? -66.185 5.434 -60.408 1.00 9.28 407 ASP A N 1
ATOM 6963 C CA . ASP B 1 407 ? -66.152 6.050 -61.751 1.00 11.85 407 ASP A CA 1
ATOM 6964 C C . ASP B 1 407 ? -66.913 5.218 -62.819 1.00 11.02 407 ASP A C 1
ATOM 6965 O O . ASP B 1 407 ? -67.465 5.785 -63.746 1.00 11.81 407 ASP A O 1
ATOM 6970 N N . GLN B 1 408 ? -66.896 3.906 -62.702 1.00 10.86 408 GLN A N 1
ATOM 6971 C CA . GLN B 1 408 ? -67.561 3.033 -63.636 1.00 10.06 408 GLN A CA 1
ATOM 6972 C C . GLN B 1 408 ? -69.030 3.051 -63.340 1.00 9.70 408 GLN A C 1
ATOM 6973 O O . GLN B 1 408 ? -69.918 2.959 -64.223 1.00 10.81 408 GLN A O 1
ATOM 6979 N N . VAL B 1 409 ? -69.364 3.095 -62.053 1.00 9.20 409 VAL A N 1
ATOM 6980 C CA . VAL B 1 409 ? -70.758 3.188 -61.692 1.00 9.02 409 VAL A CA 1
ATOM 6981 C C . VAL B 1 409 ? -71.394 4.478 -62.282 1.00 9.77 409 VAL A C 1
ATOM 6982 O O . VAL B 1 409 ? -72.577 4.463 -62.779 1.00 8.96 409 VAL A O 1
ATOM 6986 N N . VAL B 1 410 ? -70.713 5.591 -62.137 1.00 10.07 410 VAL A N 1
ATOM 6987 C CA . VAL B 1 410 ? -71.218 6.846 -62.657 1.00 9.42 410 VAL A CA 1
ATOM 6988 C C . VAL B 1 410 ? -71.316 6.782 -64.172 1.00 10.25 410 VAL A C 1
ATOM 6989 O O . VAL B 1 410 ? -72.303 7.186 -64.732 1.00 11.08 410 VAL A O 1
ATOM 6993 N N . TRP B 1 411 ? -70.293 6.264 -64.867 1.00 10.33 411 TRP A N 1
ATOM 6994 C CA . TRP B 1 411 ? -70.416 6.064 -66.326 1.00 10.70 411 TRP A CA 1
ATOM 6995 C C . TRP B 1 411 ? -71.738 5.352 -66.654 1.00 11.22 411 TRP A C 1
ATOM 6996 O O . TRP B 1 411 ? -72.496 5.776 -67.566 1.00 9.96 411 TRP A O 1
ATOM 7007 N N . ALA B 1 412 ? -71.975 4.193 -65.989 1.00 11.22 412 ALA A N 1
ATOM 7008 C CA . ALA B 1 412 ? -73.220 3.462 -66.264 1.00 10.22 412 ALA A CA 1
ATOM 7009 C C . ALA B 1 412 ? -74.472 4.207 -65.950 1.00 12.23 412 ALA A C 1
ATOM 7010 O O . ALA B 1 412 ? -75.483 4.100 -66.735 1.00 10.52 412 ALA A O 1
ATOM 7012 N N . LEU B 1 413 ? -74.527 4.869 -64.807 1.00 10.32 413 LEU A N 1
ATOM 7013 C CA . LEU B 1 413 ? -75.669 5.703 -64.467 1.00 11.36 413 LEU A CA 1
ATOM 7014 C C . LEU B 1 413 ? -75.922 6.743 -65.515 1.00 10.79 413 LEU A C 1
ATOM 7015 O O . LEU B 1 413 ? -77.090 6.890 -66.059 1.00 10.39 413 LEU A O 1
ATOM 7020 N N . ALA B 1 414 ? -74.863 7.419 -65.940 1.00 10.23 414 ALA A N 1
ATOM 7021 C CA . ALA B 1 414 ? -74.983 8.524 -66.909 1.00 10.35 414 ALA A CA 1
ATOM 7022 C C . ALA B 1 414 ? -75.415 8.024 -68.279 1.00 10.81 414 ALA A C 1
ATOM 7023 O O . ALA B 1 414 ? -76.304 8.627 -68.951 1.00 9.95 414 ALA A O 1
ATOM 7025 N N . THR B 1 415 ? -74.868 6.899 -68.713 1.00 10.11 415 THR A N 1
ATOM 7026 C CA . THR B 1 415 ? -75.021 6.450 -70.142 1.00 11.25 415 THR A CA 1
ATOM 7027 C C . THR B 1 415 ? -76.087 5.338 -70.339 1.00 10.82 415 THR A C 1
ATOM 7028 O O . THR B 1 415 ? -76.489 5.082 -71.482 1.00 10.39 415 THR A O 1
ATOM 7032 N N . ARG B 1 416 ? -76.575 4.718 -69.271 1.00 10.77 416 ARG A N 1
ATOM 7033 C CA . ARG B 1 416 ? -77.520 3.597 -69.457 1.00 10.94 416 ARG A CA 1
ATOM 7034 C C . ARG B 1 416 ? -78.865 3.795 -68.871 1.00 11.75 416 ARG A C 1
ATOM 7035 O O . ARG B 1 416 ? -79.796 3.164 -69.393 1.00 13.54 416 ARG A O 1
ATOM 7043 N N . ALA B 1 417 ? -79.008 4.605 -67.824 1.00 11.29 417 ALA A N 1
ATOM 7044 C CA . ALA B 1 417 ? -80.326 4.766 -67.277 1.00 10.17 417 ALA A CA 1
ATOM 7045 C C . ALA B 1 417 ? -81.089 5.769 -68.047 1.00 11.13 417 ALA A C 1
ATOM 7046 O O . ALA B 1 417 ? -80.755 6.983 -68.134 1.00 11.91 417 ALA A O 1
ATOM 7048 N N . HIS B 1 418 ? -82.219 5.302 -68.577 1.00 10.30 418 HIS A N 1
ATOM 7049 C CA . HIS B 1 418 ? -83.119 6.134 -69.366 1.00 11.90 418 HIS A CA 1
ATOM 7050 C C . HIS B 1 418 ? -84.126 6.863 -68.452 1.00 12.02 418 HIS A C 1
ATOM 7051 O O . HIS B 1 418 ? -84.837 6.231 -67.701 1.00 10.95 418 HIS A O 1
ATOM 7058 N N . PRO B 1 419 ? -84.208 8.199 -68.558 1.00 11.55 419 PRO A N 1
ATOM 7059 C CA . PRO B 1 419 ? -85.120 9.005 -67.726 1.00 13.91 419 PRO A CA 1
ATOM 7060 C C . PRO B 1 419 ? -86.573 8.539 -67.685 1.00 14.12 419 PRO A C 1
ATOM 7061 O O . PRO B 1 419 ? -87.217 8.730 -66.650 1.00 14.37 419 PRO A O 1
ATOM 7065 N N . LEU B 1 420 ? -87.086 8.029 -68.784 1.00 16.07 420 LEU A N 1
ATOM 7066 C CA . LEU B 1 420 ? -88.514 7.689 -68.881 1.00 15.26 420 LEU A CA 1
ATOM 7067 C C . LEU B 1 420 ? -88.794 6.252 -68.369 1.00 17.41 420 LEU A C 1
ATOM 7068 O O . LEU B 1 420 ? -89.935 5.925 -68.069 1.00 18.28 420 LEU A O 1
ATOM 7073 N N . HIS B 1 421 ? -87.777 5.424 -68.286 1.00 14.82 421 HIS A N 1
ATOM 7074 C CA . HIS B 1 421 ? -87.957 3.915 -68.145 1.00 15.35 421 HIS A CA 1
ATOM 7075 C C . HIS B 1 421 ? -87.331 3.260 -66.978 1.00 17.16 421 HIS A C 1
ATOM 7076 O O . HIS B 1 421 ? -87.811 2.190 -66.494 1.00 17.17 421 HIS A O 1
ATOM 7083 N N . ASP B 1 422 ? -86.246 3.856 -66.479 1.00 13.38 422 ASP A N 1
ATOM 7084 C CA . ASP B 1 422 ? -85.390 3.197 -65.517 1.00 14.29 422 ASP A CA 1
ATOM 7085 C C . ASP B 1 422 ? -85.350 3.732 -64.064 1.00 13.71 422 ASP A C 1
ATOM 7086 O O . ASP B 1 422 ? -84.456 3.389 -63.293 1.00 16.09 422 ASP A O 1
ATOM 7091 N N . HIS B 1 423 ? -86.322 4.539 -63.656 1.00 14.29 423 HIS A N 1
ATOM 7092 C CA . HIS B 1 423 ? -86.425 5.020 -62.307 1.00 13.27 423 HIS A CA 1
ATOM 7093 C C . HIS B 1 423 ? -87.606 4.400 -61.601 1.00 13.87 423 HIS A C 1
ATOM 7094 O O . HIS B 1 423 ? -88.795 4.769 -61.870 1.00 13.62 423 HIS A O 1
ATOM 7101 N N . PHE B 1 424 ? -87.345 3.370 -60.798 1.00 12.25 424 PHE A N 1
ATOM 7102 C CA . PHE B 1 424 ? -88.397 2.615 -60.141 1.00 11.84 424 PHE A CA 1
ATOM 7103 C C . PHE B 1 424 ? -88.507 2.909 -58.671 1.00 11.88 424 PHE A C 1
ATOM 7104 O O . PHE B 1 424 ? -87.804 2.327 -57.847 1.00 11.55 424 PHE A O 1
ATOM 7112 N N . ALA B 1 425 ? -89.430 3.788 -58.297 1.00 11.30 425 ALA A N 1
ATOM 7113 C CA . ALA B 1 425 ? -89.688 4.062 -56.896 1.00 12.24 425 ALA A CA 1
ATOM 7114 C C . ALA B 1 425 ? -90.640 2.981 -56.329 1.00 13.73 425 ALA A C 1
ATOM 7115 O O . ALA B 1 425 ? -91.437 2.404 -57.077 1.00 14.38 425 ALA A O 1
ATOM 7117 N N . PHE B 1 426 ? -90.415 2.617 -55.061 1.00 13.70 426 PHE A N 1
ATOM 7118 C CA . PHE B 1 426 ? -91.236 1.557 -54.381 1.00 13.74 426 PHE A CA 1
ATOM 7119 C C . PHE B 1 426 ? -91.801 2.180 -53.107 1.00 11.95 426 PHE A C 1
ATOM 7120 O O . PHE B 1 426 ? -91.405 1.824 -52.018 1.00 12.30 426 PHE A O 1
ATOM 7128 N N . PRO B 1 427 ? -92.809 3.070 -53.274 1.00 12.87 427 PRO A N 1
ATOM 7129 C CA . PRO B 1 427 ? -93.245 3.897 -52.118 1.00 15.26 427 PRO A CA 1
ATOM 7130 C C . PRO B 1 427 ? -94.086 3.101 -51.092 1.00 13.92 427 PRO A C 1
ATOM 7131 O O . PRO B 1 427 ? -94.359 3.638 -50.055 1.00 15.01 427 PRO A O 1
ATOM 7135 N N . GLN B 1 428 ? -94.411 1.836 -51.361 1.00 15.87 428 GLN A N 1
ATOM 7136 C CA . GLN B 1 428 ? -95.033 0.958 -50.339 1.00 16.93 428 GLN A CA 1
ATOM 7137 C C . GLN B 1 428 ? -94.101 0.152 -49.448 1.00 17.59 428 GLN A C 1
ATOM 7138 O O . GLN B 1 428 ? -94.569 -0.460 -48.489 1.00 16.39 428 GLN A O 1
ATOM 7144 N N . ILE B 1 429 ? -92.791 0.124 -49.746 1.00 12.99 429 ILE A N 1
ATOM 7145 C CA . ILE B 1 429 ? -91.854 -0.692 -48.958 1.00 14.74 429 ILE A CA 1
ATOM 7146 C C . ILE B 1 429 ? -91.287 0.137 -47.793 1.00 12.53 429 ILE A C 1
ATOM 7147 O O . ILE B 1 429 ? -90.932 1.291 -48.023 1.00 14.73 429 ILE A O 1
ATOM 7152 N N . ARG B 1 430 ? -91.303 -0.381 -46.540 1.00 12.65 430 ARG A N 1
ATOM 7153 C CA . ARG B 1 430 ? -91.062 0.384 -45.398 1.00 13.88 430 ARG A CA 1
ATOM 7154 C C . ARG B 1 430 ? -89.565 0.801 -45.397 1.00 14.81 430 ARG A C 1
ATOM 7155 O O . ARG B 1 430 ? -88.703 0.056 -45.917 1.00 12.97 430 ARG A O 1
ATOM 7163 N N . ASP B 1 431 ? -89.352 2.016 -44.924 1.00 14.02 431 ASP A N 1
ATOM 7164 C CA . ASP B 1 431 ? -87.946 2.577 -44.844 1.00 14.89 431 ASP A CA 1
ATOM 7165 C C . ASP B 1 431 ? -87.174 2.230 -43.639 1.00 14.29 431 ASP A C 1
ATOM 7166 O O . ASP B 1 431 ? -87.697 2.082 -42.508 1.00 15.15 431 ASP A O 1
ATOM 7171 N N . PHE B 1 432 ? -85.843 2.241 -43.806 1.00 12.78 432 PHE A N 1
ATOM 7172 C CA . PHE B 1 432 ? -84.998 2.487 -42.739 1.00 14.26 432 PHE A CA 1
ATOM 7173 C C . PHE B 1 432 ? -85.119 3.969 -42.310 1.00 13.51 432 PHE A C 1
ATOM 7174 O O . PHE B 1 432 ? -85.104 4.884 -43.159 1.00 13.95 432 PHE A O 1
ATOM 7182 N N . PRO B 1 433 ? -85.291 4.200 -41.004 1.00 14.54 433 PRO A N 1
ATOM 7183 C CA . PRO B 1 433 ? -85.721 5.507 -40.573 1.00 15.58 433 PRO A CA 1
ATOM 7184 C C . PRO B 1 433 ? -84.659 6.568 -40.520 1.00 14.35 433 PRO A C 1
ATOM 7185 O O . PRO B 1 433 ? -84.970 7.738 -40.458 1.00 15.74 433 PRO A O 1
ATOM 7189 N N . MET B 1 434 ? -83.400 6.193 -40.670 1.00 13.94 434 MET A N 1
ATOM 7190 C CA . MET B 1 434 ? -82.365 7.226 -40.643 1.00 12.46 434 MET A CA 1
ATOM 7191 C C . MET B 1 434 ? -82.079 7.891 -42.018 1.00 13.83 434 MET A C 1
ATOM 7192 O O . MET B 1 434 ? -81.218 8.750 -42.050 1.00 13.88 434 MET A O 1
ATOM 7197 N N . VAL B 1 435 ? -82.690 7.395 -43.087 1.00 12.65 435 VAL A N 1
ATOM 7198 C CA . VAL B 1 435 ? -82.376 7.832 -44.466 1.00 11.49 435 VAL A CA 1
ATOM 7199 C C . VAL B 1 435 ? -82.541 9.326 -44.525 1.00 11.88 435 VAL A C 1
ATOM 7200 O O . VAL B 1 435 ? -83.620 9.855 -44.173 1.00 10.88 435 VAL A O 1
ATOM 7204 N N . PRO B 1 436 ? -81.531 10.076 -44.930 1.00 10.14 436 PRO A N 1
ATOM 7205 C CA . PRO B 1 436 ? -81.570 11.544 -44.655 1.00 10.62 436 PRO A CA 1
ATOM 7206 C C . PRO B 1 436 ? -82.575 12.411 -45.415 1.00 9.10 436 PRO A C 1
ATOM 7207 O O . PRO B 1 436 ? -82.781 13.535 -44.965 1.00 11.66 436 PRO A O 1
ATOM 7211 N N . TYR B 1 437 ? -82.933 11.986 -46.636 1.00 9.33 437 TYR A N 1
ATOM 7212 C CA . TYR B 1 437 ? -83.799 12.721 -47.566 1.00 10.48 437 TYR A CA 1
ATOM 7213 C C . TYR B 1 437 ? -85.285 12.506 -47.271 1.00 10.62 437 TYR A C 1
ATOM 7214 O O . TYR B 1 437 ? -86.195 13.097 -47.895 1.00 11.67 437 TYR A O 1
ATOM 7223 N N . LEU B 1 438 ? -85.520 11.674 -46.301 1.00 11.85 438 LEU A N 1
ATOM 7224 C CA . LEU B 1 438 ? -86.948 11.426 -45.958 1.00 11.59 438 LEU A CA 1
ATOM 7225 C C . LEU B 1 438 ? -87.555 12.794 -45.449 1.00 14.36 438 LEU A C 1
ATOM 7226 O O . LEU B 1 438 ? -86.880 13.561 -44.791 1.00 14.72 438 LEU A O 1
ATOM 7231 N N . ASP B 1 439 ? -88.837 12.998 -45.758 1.00 14.36 439 ASP A N 1
ATOM 7232 C CA . ASP B 1 439 ? -89.590 14.191 -45.396 1.00 18.35 439 ASP A CA 1
ATOM 7233 C C . ASP B 1 439 ? -90.707 13.789 -44.401 1.00 18.93 439 ASP A C 1
ATOM 7234 O O . ASP B 1 439 ? -90.848 12.611 -44.058 1.00 16.02 439 ASP A O 1
ATOM 7239 N N . ALA B 1 440 ? -91.442 14.768 -43.879 1.00 17.03 440 ALA A N 1
ATOM 7240 C CA . ALA B 1 440 ? -92.435 14.466 -42.853 1.00 21.26 440 ALA A CA 1
ATOM 7241 C C . ALA B 1 440 ? -93.505 13.466 -43.340 1.00 17.62 440 ALA A C 1
ATOM 7242 O O . ALA B 1 440 ? -93.916 12.627 -42.536 1.00 20.48 440 ALA A O 1
ATOM 7244 N N . GLU B 1 441 ? -93.907 13.521 -44.590 1.00 20.58 441 GLU A N 1
ATOM 7245 C CA . GLU B 1 441 ? -94.913 12.562 -45.135 1.00 20.34 441 GLU A CA 1
ATOM 7246 C C . GLU B 1 441 ? -94.346 11.120 -45.118 1.00 21.46 441 GLU A C 1
ATOM 7247 O O . GLU B 1 441 ? -94.948 10.194 -44.650 1.00 18.55 441 GLU A O 1
ATOM 7253 N N . ASP B 1 442 ? -93.130 10.929 -45.638 1.00 17.56 442 ASP A N 1
ATOM 7254 C CA . ASP B 1 442 ? -92.513 9.627 -45.544 1.00 15.23 442 ASP A CA 1
ATOM 7255 C C . ASP B 1 442 ? -92.460 9.159 -44.067 1.00 16.21 442 ASP A C 1
ATOM 7256 O O . ASP B 1 442 ? -92.514 7.976 -43.801 1.00 15.85 442 ASP A O 1
ATOM 7261 N N . LYS B 1 443 ? -92.213 10.063 -43.116 1.00 19.52 443 LYS A N 1
ATOM 7262 C CA . LYS B 1 443 ? -91.971 9.639 -41.737 1.00 20.33 443 LYS A CA 1
ATOM 7263 C C . LYS B 1 443 ? -93.293 9.226 -41.138 1.00 21.64 443 LYS A C 1
ATOM 7264 O O . LYS B 1 443 ? -93.333 8.224 -40.467 1.00 23.31 443 LYS A O 1
ATOM 7270 N N . ALA B 1 444 ? -94.337 9.950 -41.455 1.00 20.32 444 ALA A N 1
ATOM 7271 C CA . ALA B 1 444 ? -95.689 9.574 -40.985 1.00 25.17 444 ALA A CA 1
ATOM 7272 C C . ALA B 1 444 ? -96.128 8.222 -41.568 1.00 27.48 444 ALA A C 1
ATOM 7273 O O . ALA B 1 444 ? -96.829 7.479 -40.928 1.00 28.88 444 ALA A O 1
ATOM 7275 N N . ARG B 1 445 ? -95.782 7.949 -42.820 1.00 23.71 445 ARG A N 1
ATOM 7276 C CA . ARG B 1 445 ? -96.240 6.727 -43.497 1.00 21.29 445 ARG A CA 1
ATOM 7277 C C . ARG B 1 445 ? -95.328 5.519 -43.154 1.00 22.58 445 ARG A C 1
ATOM 7278 O O . ARG B 1 445 ? -95.724 4.360 -43.227 1.00 25.13 445 ARG A O 1
ATOM 7286 N N . GLY B 1 446 ? -94.075 5.783 -42.835 1.00 17.10 446 GLY A N 1
ATOM 7287 C CA . GLY B 1 446 ? -93.086 4.686 -42.710 1.00 16.04 446 GLY A CA 1
ATOM 7288 C C . GLY B 1 446 ? -92.524 4.119 -43.984 1.00 14.20 446 GLY A C 1
ATOM 7289 O O . GLY B 1 446 ? -91.786 3.120 -43.980 1.00 14.93 446 GLY A O 1
ATOM 7290 N N . SER B 1 447 ? -92.722 4.827 -45.053 1.00 12.92 447 SER A N 1
ATOM 7291 C CA . SER B 1 447 ? -92.403 4.442 -46.421 1.00 13.91 447 SER A CA 1
ATOM 7292 C C . SER B 1 447 ? -92.386 5.641 -47.360 1.00 14.54 447 SER A C 1
ATOM 7293 O O . SER B 1 447 ? -92.874 6.715 -47.043 1.00 14.57 447 SER A O 1
ATOM 7296 N N . GLY B 1 448 ? -91.675 5.489 -48.484 1.00 13.64 448 GLY A N 1
ATOM 7297 C CA . GLY B 1 448 ? -91.594 6.507 -49.569 1.00 10.83 448 GLY A CA 1
ATOM 7298 C C . GLY B 1 448 ? -90.143 6.727 -50.092 1.00 10.47 448 GLY A C 1
ATOM 7299 O O . GLY B 1 448 ? -89.955 7.306 -51.108 1.00 11.13 448 GLY A O 1
ATOM 7300 N N . GLY B 1 449 ? -89.221 6.190 -49.371 1.00 11.07 449 GLY A N 1
ATOM 7301 C CA . GLY B 1 449 ? -87.794 6.442 -49.670 1.00 9.76 449 GLY A CA 1
ATOM 7302 C C . GLY B 1 449 ? -87.147 5.435 -50.629 1.00 11.33 449 GLY A C 1
ATOM 7303 O O . GLY B 1 449 ? -85.924 5.600 -50.968 1.00 10.91 449 GLY A O 1
ATOM 7304 N N . ARG B 1 450 ? -87.781 4.296 -50.947 1.00 10.70 450 ARG A N 1
ATOM 7305 C CA . ARG B 1 450 ? -87.117 3.181 -51.657 1.00 10.05 450 ARG A CA 1
ATOM 7306 C C . ARG B 1 450 ? -87.065 3.342 -53.144 1.00 9.45 450 ARG A C 1
ATOM 7307 O O . ARG B 1 450 ? -87.980 3.809 -53.755 1.00 10.36 450 ARG A O 1
ATOM 7315 N N . LEU B 1 451 ? -85.953 2.978 -53.769 1.00 9.77 451 LEU A N 1
ATOM 7316 C CA . LEU B 1 451 ? -85.750 3.149 -55.209 1.00 10.34 451 LEU A CA 1
ATOM 7317 C C . LEU B 1 451 ? -84.849 2.043 -55.763 1.00 11.92 451 LEU A C 1
ATOM 7318 O O . LEU B 1 451 ? -83.786 1.704 -55.152 1.00 11.83 451 LEU A O 1
ATOM 7323 N N . VAL B 1 452 ? -85.221 1.606 -56.966 1.00 11.60 452 VAL A N 1
ATOM 7324 C CA . VAL B 1 452 ? -84.344 0.866 -57.843 1.00 10.44 452 VAL A CA 1
ATOM 7325 C C . VAL B 1 452 ? -84.073 1.693 -59.063 1.00 10.56 452 VAL A C 1
ATOM 7326 O O . VAL B 1 452 ? -84.983 2.075 -59.783 1.00 11.16 452 VAL A O 1
ATOM 7330 N N . ILE B 1 453 ? -82.776 1.861 -59.358 1.00 9.70 453 ILE A N 1
ATOM 7331 C CA . ILE B 1 453 ? -82.359 2.514 -60.573 1.00 11.00 453 ILE A CA 1
ATOM 7332 C C . ILE B 1 453 ? -81.806 1.427 -61.501 1.00 11.38 453 ILE A C 1
ATOM 7333 O O . ILE B 1 453 ? -80.837 0.738 -61.199 1.00 12.17 453 ILE A O 1
ATOM 7338 N N . ASN B 1 454 ? -82.406 1.267 -62.661 1.00 10.49 454 ASN A N 1
ATOM 7339 C CA . ASN B 1 454 ? -81.993 0.230 -63.619 1.00 11.33 454 ASN A CA 1
ATOM 7340 C C . ASN B 1 454 ? -81.045 0.803 -64.680 1.00 12.61 454 ASN A C 1
ATOM 7341 O O . ASN B 1 454 ? -81.375 1.828 -65.326 1.00 12.16 454 ASN A O 1
ATOM 7346 N N . CYS B 1 455 ? -79.857 0.174 -64.816 1.00 12.26 455 CYS A N 1
ATOM 7347 C CA . CYS B 1 455 ? -78.831 0.488 -65.796 1.00 11.39 455 CYS A CA 1
ATOM 7348 C C . CYS B 1 455 ? -78.610 -0.659 -66.805 1.00 13.11 455 CYS A C 1
ATOM 7349 O O . CYS B 1 455 ? -77.616 -0.670 -67.511 1.00 11.39 455 CYS A O 1
ATOM 7352 N N . LEU B 1 456 ? -79.529 -1.638 -66.825 1.00 12.14 456 LEU A N 1
ATOM 7353 C CA . LEU B 1 456 ? -79.542 -2.678 -67.834 1.00 12.16 456 LEU A CA 1
ATOM 7354 C C . LEU B 1 456 ? -80.340 -2.200 -69.063 1.00 10.61 456 LEU A C 1
ATOM 7355 O O . LEU B 1 456 ? -81.608 -1.991 -69.006 1.00 11.66 456 LEU A O 1
ATOM 7360 N N . TYR B 1 457 ? -79.682 -2.124 -70.212 1.00 12.26 457 TYR A N 1
ATOM 7361 C CA . TYR B 1 457 ? -80.349 -1.748 -71.443 1.00 11.37 457 TYR A CA 1
ATOM 7362 C C . TYR B 1 457 ? -81.402 -2.834 -71.814 1.00 12.24 457 TYR A C 1
ATOM 7363 O O . TYR B 1 457 ? -81.266 -3.997 -71.423 1.00 12.02 457 TYR A O 1
ATOM 7372 N N . PRO B 1 458 ? -82.472 -2.402 -72.459 1.00 11.87 458 PRO A N 1
ATOM 7373 C CA . PRO B 1 458 ? -83.582 -3.343 -72.648 1.00 13.03 458 PRO A CA 1
ATOM 7374 C C . PRO B 1 458 ? -83.154 -4.591 -73.400 1.00 13.00 458 PRO A C 1
ATOM 7375 O O . PRO B 1 458 ? -83.610 -5.677 -73.089 1.00 13.48 458 PRO A O 1
ATOM 7379 N N . GLU B 1 459 ? -82.248 -4.478 -74.350 1.00 12.41 459 GLU A N 1
ATOM 7380 C CA . GLU B 1 459 ? -81.779 -5.652 -75.116 1.00 12.83 459 GLU A CA 1
ATOM 7381 C C . GLU B 1 459 ? -80.969 -6.675 -74.245 1.00 12.00 459 GLU A C 1
ATOM 7382 O O . GLU B 1 459 ? -80.872 -7.861 -74.624 1.00 12.16 459 GLU A O 1
ATOM 7388 N N . GLN B 1 460 ? -80.467 -6.244 -73.052 1.00 12.05 460 GLN A N 1
ATOM 7389 C CA . GLN B 1 460 ? -79.784 -7.167 -72.148 1.00 12.11 460 GLN A CA 1
ATOM 7390 C C . GLN B 1 460 ? -80.713 -8.236 -71.608 1.00 12.29 460 GLN A C 1
ATOM 7391 O O . GLN B 1 460 ? -80.245 -9.357 -71.308 1.00 13.27 460 GLN A O 1
ATOM 7397 N N . PHE B 1 461 ? -81.996 -7.948 -71.545 1.00 12.82 461 PHE A N 1
ATOM 7398 C CA . PHE B 1 461 ? -82.959 -8.982 -71.143 1.00 13.25 461 PHE A CA 1
ATOM 7399 C C . PHE B 1 461 ? -83.199 -10.067 -72.195 1.00 13.96 461 PHE A C 1
ATOM 7400 O O . PHE B 1 461 ? -83.812 -11.138 -71.910 1.00 18.00 461 PHE A O 1
ATOM 7408 N N . ALA B 1 462 ? -82.663 -9.873 -73.399 1.00 15.23 462 ALA A N 1
ATOM 7409 C CA . ALA B 1 462 ? -82.632 -10.894 -74.480 1.00 15.24 462 ALA A CA 1
ATOM 7410 C C . ALA B 1 462 ? -81.212 -11.361 -74.759 1.00 16.20 462 ALA A C 1
ATOM 7411 O O . ALA B 1 462 ? -80.929 -11.981 -75.807 1.00 17.71 462 ALA A O 1
ATOM 7413 N N . GLY B 1 463 ? -80.332 -11.040 -73.856 1.00 14.69 463 GLY A N 1
ATOM 7414 C CA . GLY B 1 463 ? -78.909 -11.433 -73.976 1.00 13.61 463 GLY A CA 1
ATOM 7415 C C . GLY B 1 463 ? -78.031 -10.662 -74.943 1.00 14.88 463 GLY A C 1
ATOM 7416 O O . GLY B 1 463 ? -76.992 -11.197 -75.358 1.00 17.25 463 GLY A O 1
ATOM 7417 N N . GLN B 1 464 ? -78.444 -9.468 -75.362 1.00 13.28 464 GLN A N 1
ATOM 7418 C CA . GLN B 1 464 ? -77.794 -8.684 -76.330 1.00 13.74 464 GLN A CA 1
ATOM 7419 C C . GLN B 1 464 ? -77.236 -7.373 -75.684 1.00 12.17 464 GLN A C 1
ATOM 7420 O O . GLN B 1 464 ? -77.457 -7.070 -74.494 1.00 11.90 464 GLN A O 1
ATOM 7426 N N . MET B 1 465 ? -76.505 -6.614 -76.497 1.00 12.68 465 MET A N 1
ATOM 7427 C CA . MET B 1 465 ? -75.890 -5.361 -75.995 1.00 11.98 465 MET A CA 1
ATOM 7428 C C . MET B 1 465 ? -75.726 -4.436 -77.180 1.00 12.25 465 MET A C 1
ATOM 7429 O O . MET B 1 465 ? -75.152 -4.838 -78.238 1.00 14.71 465 MET A O 1
ATOM 7434 N N . ARG B 1 466 ? -76.227 -3.203 -77.080 1.00 13.34 466 ARG A N 1
ATOM 7435 C CA . ARG B 1 466 ? -76.278 -2.342 -78.251 1.00 13.25 466 ARG A CA 1
ATOM 7436 C C . ARG B 1 466 ? -74.937 -1.945 -78.835 1.00 13.17 466 ARG A C 1
ATOM 7437 O O . ARG B 1 466 ? -74.895 -1.579 -80.033 1.00 13.55 466 ARG A O 1
ATOM 7445 N N . ALA B 1 467 ? -73.883 -1.927 -77.992 1.00 12.72 467 ALA A N 1
ATOM 7446 C CA . ALA B 1 467 ? -72.616 -1.407 -78.367 1.00 13.52 467 ALA A CA 1
ATOM 7447 C C . ALA B 1 467 ? -71.527 -1.977 -77.493 1.00 13.05 467 ALA A C 1
ATOM 7448 O O . ALA B 1 467 ? -71.740 -2.209 -76.295 1.00 15.87 467 ALA A O 1
ATOM 7450 N N . ALA B 1 468 ? -70.379 -2.196 -78.073 1.00 13.43 468 ALA A N 1
ATOM 7451 C CA . ALA B 1 468 ? -69.205 -2.548 -77.337 1.00 12.92 468 ALA A CA 1
ATOM 7452 C C . ALA B 1 468 ? -68.652 -1.335 -76.547 1.00 14.21 468 ALA A C 1
ATOM 7453 O O . ALA B 1 468 ? -68.974 -0.212 -76.860 1.00 13.94 468 ALA A O 1
ATOM 7455 N N . THR B 1 469 ? -67.759 -1.602 -75.577 1.00 13.27 469 THR A N 1
ATOM 7456 C CA . THR B 1 469 ? -67.115 -0.602 -74.798 1.00 12.77 469 THR A CA 1
ATOM 7457 C C . THR B 1 469 ? -65.803 -0.168 -75.463 1.00 14.06 469 THR A C 1
ATOM 7458 O O . THR B 1 469 ? -65.020 -1.029 -75.975 1.00 13.80 469 THR A O 1
ATOM 7462 N N . ALA B 1 470 ? -65.650 1.162 -75.583 1.00 13.20 470 ALA A N 1
ATOM 7463 C CA . ALA B 1 470 ? -64.455 1.692 -76.244 1.00 13.29 470 ALA A CA 1
ATOM 7464 C C . ALA B 1 470 ? -63.448 2.013 -75.161 1.00 12.76 470 ALA A C 1
ATOM 7465 O O . ALA B 1 470 ? -63.324 3.148 -74.672 1.00 14.00 470 ALA A O 1
ATOM 7467 N N . SER B 1 471 ? -62.721 0.986 -74.750 1.00 13.97 471 SER A N 1
ATOM 7468 C CA . SER B 1 471 ? -61.670 1.037 -73.712 1.00 13.44 471 SER A CA 1
ATOM 7469 C C . SER B 1 471 ? -60.482 0.244 -74.140 1.00 12.75 471 SER A C 1
ATOM 7470 O O . SER B 1 471 ? -60.562 -0.501 -75.111 1.00 14.27 471 SER A O 1
ATOM 7473 N N . PHE B 1 472 ? -59.409 0.329 -73.371 1.00 13.22 472 PHE A N 1
ATOM 7474 C CA . PHE B 1 472 ? -58.238 -0.501 -73.653 1.00 13.86 472 PHE A CA 1
ATOM 7475 C C . PHE B 1 472 ? -58.582 -2.017 -73.637 1.00 12.94 472 PHE A C 1
ATOM 7476 O O . PHE B 1 472 ? -58.278 -2.755 -74.571 1.00 12.84 472 PHE A O 1
ATOM 7484 N N . ARG B 1 473 ? -59.372 -2.417 -72.634 1.00 13.71 473 ARG A N 1
ATOM 7485 C CA . ARG B 1 473 ? -59.741 -3.809 -72.436 1.00 14.86 473 ARG A CA 1
ATOM 7486 C C . ARG B 1 473 ? -60.620 -4.296 -73.589 1.00 14.23 473 ARG A C 1
ATOM 7487 O O . ARG B 1 473 ? -60.450 -5.458 -74.046 1.00 16.00 473 ARG A O 1
ATOM 7495 N N . HIS B 1 474 ? -61.569 -3.427 -74.048 1.00 13.77 474 HIS A N 1
ATOM 7496 C CA . HIS B 1 474 ? -62.601 -3.844 -74.959 1.00 13.53 474 HIS A CA 1
ATOM 7497 C C . HIS B 1 474 ? -62.514 -3.426 -76.391 1.00 14.87 474 HIS A C 1
ATOM 7498 O O . HIS B 1 474 ? -63.349 -3.852 -77.185 1.00 14.59 474 HIS A O 1
ATOM 7505 N N . ALA B 1 475 ? -61.541 -2.603 -76.777 1.00 14.00 475 ALA A N 1
ATOM 7506 C CA . ALA B 1 475 ? -61.517 -2.052 -78.120 1.00 14.24 475 ALA A CA 1
ATOM 7507 C C . ALA B 1 475 ? -60.352 -2.548 -78.912 1.00 14.30 475 ALA A C 1
ATOM 7508 O O . ALA B 1 475 ? -60.133 -2.060 -80.029 1.00 13.78 475 ALA A O 1
ATOM 7510 N N . TYR B 1 476 ? -59.611 -3.533 -78.362 1.00 13.67 476 TYR A N 1
ATOM 7511 C CA . TYR B 1 476 ? -58.374 -4.094 -78.946 1.00 14.73 476 TYR A CA 1
ATOM 7512 C C . TYR B 1 476 ? -58.319 -5.606 -78.708 1.00 14.44 476 TYR A C 1
ATOM 7513 O O . TYR B 1 476 ? -58.748 -6.093 -77.658 1.00 16.53 476 TYR A O 1
ATOM 7522 N N . PRO B 1 477 ? -57.804 -6.328 -79.689 1.00 17.68 477 PRO A N 1
ATOM 7523 C CA . PRO B 1 477 ? -57.827 -7.788 -79.550 1.00 17.64 477 PRO A CA 1
ATOM 7524 C C . PRO B 1 477 ? -56.756 -8.229 -78.559 1.00 18.76 477 PRO A C 1
ATOM 7525 O O . PRO B 1 477 ? -55.819 -7.493 -78.223 1.00 17.09 477 PRO A O 1
ATOM 7529 N N . THR B 1 478 ? -56.915 -9.444 -78.040 1.00 17.66 478 THR A N 1
ATOM 7530 C CA . THR B 1 478 ? -56.156 -9.855 -76.903 1.00 15.71 478 THR A CA 1
ATOM 7531 C C . THR B 1 478 ? -54.635 -9.819 -77.139 1.00 17.59 478 THR A C 1
ATOM 7532 O O . THR B 1 478 ? -53.916 -9.413 -76.255 1.00 17.81 478 THR A O 1
ATOM 7536 N N . ALA B 1 479 ? -54.191 -10.252 -78.299 1.00 19.47 479 ALA A N 1
ATOM 7537 C CA . ALA B 1 479 ? -52.746 -10.387 -78.572 1.00 20.43 479 ALA A CA 1
ATOM 7538 C C . ALA B 1 479 ? -52.110 -8.970 -78.573 1.00 19.93 479 ALA A C 1
ATOM 7539 O O . ALA B 1 479 ? -50.947 -8.779 -78.150 1.00 20.84 479 ALA A O 1
ATOM 7541 N N . LEU B 1 480 ? -52.874 -7.977 -79.053 1.00 20.92 480 LEU A N 1
ATOM 7542 C CA . LEU B 1 480 ? -52.405 -6.559 -78.989 1.00 19.00 480 LEU A CA 1
ATOM 7543 C C . LEU B 1 480 ? -52.327 -6.027 -77.572 1.00 18.15 480 LEU A C 1
ATOM 7544 O O . LEU B 1 480 ? -51.303 -5.366 -77.170 1.00 19.42 480 LEU A O 1
ATOM 7549 N N . ARG B 1 481 ? -53.345 -6.302 -76.739 1.00 18.36 481 ARG A N 1
ATOM 7550 C CA . ARG B 1 481 ? -53.284 -5.865 -75.349 1.00 16.98 481 ARG A CA 1
ATOM 7551 C C . ARG B 1 481 ? -52.034 -6.451 -74.649 1.00 17.98 481 ARG A C 1
ATOM 7552 O O . ARG B 1 481 ? -51.390 -5.777 -73.867 1.00 18.11 481 ARG A O 1
ATOM 7560 N N . ARG B 1 482 ? -51.751 -7.726 -74.931 1.00 20.75 482 ARG A N 1
ATOM 7561 C CA . ARG B 1 482 ? -50.603 -8.412 -74.297 1.00 21.13 482 ARG A CA 1
ATOM 7562 C C . ARG B 1 482 ? -49.335 -7.741 -74.745 1.00 18.41 482 ARG A C 1
ATOM 7563 O O . ARG B 1 482 ? -48.421 -7.475 -73.913 1.00 21.82 482 ARG A O 1
ATOM 7571 N N . ARG B 1 483 ? -49.269 -7.456 -76.043 1.00 19.47 483 ARG A N 1
ATOM 7572 C CA . ARG B 1 483 ? -48.062 -6.763 -76.587 1.00 20.72 483 ARG A CA 1
ATOM 7573 C C . ARG B 1 483 ? -47.872 -5.421 -75.860 1.00 21.05 483 ARG A C 1
ATOM 7574 O O . ARG B 1 483 ? -46.776 -5.043 -75.431 1.00 17.56 483 ARG A O 1
ATOM 7582 N N . VAL B 1 484 ? -48.956 -4.670 -75.740 1.00 17.81 484 VAL A N 1
ATOM 7583 C CA . VAL B 1 484 ? -48.865 -3.345 -75.103 1.00 17.18 484 VAL A CA 1
ATOM 7584 C C . VAL B 1 484 ? -48.479 -3.391 -73.641 1.00 19.07 484 VAL A C 1
ATOM 7585 O O . VAL B 1 484 ? -47.594 -2.629 -73.189 1.00 19.62 484 VAL A O 1
ATOM 7589 N N . GLU B 1 485 ? -49.052 -4.359 -72.926 1.00 19.70 485 GLU A N 1
ATOM 7590 C CA . GLU B 1 485 ? -48.715 -4.635 -71.553 1.00 19.08 485 GLU A CA 1
ATOM 7591 C C . GLU B 1 485 ? -47.247 -5.085 -71.424 1.00 20.78 485 GLU A C 1
ATOM 7592 O O . GLU B 1 485 ? -46.548 -4.609 -70.581 1.00 25.08 485 GLU A O 1
ATOM 7598 N N . GLU B 1 486 ? -46.793 -5.937 -72.311 1.00 22.27 486 GLU A N 1
ATOM 7599 C CA . GLU B 1 486 ? -45.413 -6.420 -72.263 1.00 28.01 486 GLU A CA 1
ATOM 7600 C C . GLU B 1 486 ? -44.387 -5.374 -72.575 1.00 25.58 486 GLU A C 1
ATOM 7601 O O . GLU B 1 486 ? -43.315 -5.323 -71.928 1.00 26.61 486 GLU A O 1
ATOM 7607 N N . ARG B 1 487 ? -44.675 -4.530 -73.558 1.00 24.09 487 ARG A N 1
ATOM 7608 C CA . ARG B 1 487 ? -43.699 -3.535 -73.991 1.00 24.11 487 ARG A CA 1
ATOM 7609 C C . ARG B 1 487 ? -43.818 -2.190 -73.311 1.00 21.98 487 ARG A C 1
ATOM 7610 O O . ARG B 1 487 ? -43.117 -1.315 -73.710 1.00 19.57 487 ARG A O 1
ATOM 7618 N N . TRP B 1 488 ? -44.795 -2.013 -72.417 1.00 21.74 488 TRP A N 1
ATOM 7619 C CA . TRP B 1 488 ? -45.088 -0.727 -71.774 1.00 24.89 488 TRP A CA 1
ATOM 7620 C C . TRP B 1 488 ? -43.870 0.004 -71.258 1.00 25.03 488 TRP A C 1
ATOM 7621 O O . TRP B 1 488 ? -43.589 1.147 -71.668 1.00 20.18 488 TRP A O 1
ATOM 7632 N N . SER B 1 489 ? -43.154 -0.644 -70.351 1.00 26.68 489 SER A N 1
ATOM 7633 C CA . SER B 1 489 ? -41.925 -0.084 -69.781 1.00 32.19 489 SER A CA 1
ATOM 7634 C C . SER B 1 489 ? -41.016 0.328 -70.927 1.00 25.83 489 SER A C 1
ATOM 7635 O O . SER B 1 489 ? -40.560 1.442 -70.957 1.00 27.51 489 SER A O 1
ATOM 7638 N N . ASP B 1 490 ? -40.774 -0.582 -71.869 1.00 23.83 490 ASP A N 1
ATOM 7639 C CA . ASP B 1 490 ? -39.886 -0.379 -73.011 1.00 23.75 490 ASP A CA 1
ATOM 7640 C C . ASP B 1 490 ? -40.273 0.725 -74.001 1.00 24.82 490 ASP A C 1
ATOM 7641 O O . ASP B 1 490 ? -39.405 1.322 -74.633 1.00 23.45 490 ASP A O 1
ATOM 7646 N N . TYR B 1 491 ? -41.581 1.032 -74.167 1.00 20.10 491 TYR A N 1
ATOM 7647 C CA . TYR B 1 491 ? -42.004 2.204 -74.934 1.00 19.68 491 TYR A CA 1
ATOM 7648 C C . TYR B 1 491 ? -41.451 3.470 -74.318 1.00 19.11 491 TYR A C 1
ATOM 7649 O O . TYR B 1 491 ? -41.298 4.470 -75.013 1.00 22.34 491 TYR A O 1
ATOM 7658 N N . GLY B 1 492 ? -41.146 3.437 -73.016 1.00 18.95 492 GLY A N 1
ATOM 7659 C CA . GLY B 1 492 ? -40.598 4.624 -72.312 1.00 19.96 492 GLY A CA 1
ATOM 7660 C C . GLY B 1 492 ? -41.401 5.050 -71.115 1.00 20.08 492 GLY A C 1
ATOM 7661 O O . GLY B 1 492 ? -41.022 5.988 -70.405 1.00 21.59 492 GLY A O 1
ATOM 7662 N N . PHE B 1 493 ? -42.558 4.386 -70.907 1.00 21.03 493 PHE A N 1
ATOM 7663 C CA . PHE B 1 493 ? -43.433 4.711 -69.818 1.00 21.02 493 PHE A CA 1
ATOM 7664 C C . PHE B 1 493 ? -42.944 4.288 -68.447 1.00 27.06 493 PHE A C 1
ATOM 7665 O O . PHE B 1 493 ? -43.417 4.846 -67.493 1.00 28.58 493 PHE A O 1
ATOM 7673 N N . GLY B 1 494 ? -42.074 3.299 -68.340 1.00 31.38 494 GLY A N 1
ATOM 7674 C CA . GLY B 1 494 ? -41.833 2.655 -67.001 1.00 36.12 494 GLY A CA 1
ATOM 7675 C C . GLY B 1 494 ? -43.072 2.188 -66.184 1.00 37.70 494 GLY A C 1
ATOM 7676 O O . GLY B 1 494 ? -43.713 1.176 -66.501 1.00 43.91 494 GLY A O 1
ATOM 7677 N N . ASP B 1 495 ? -43.412 2.961 -65.145 1.00 44.50 495 ASP A N 1
ATOM 7678 C CA . ASP B 1 495 ? -44.381 2.605 -64.102 1.00 47.57 495 ASP A CA 1
ATOM 7679 C C . ASP B 1 495 ? -45.743 3.251 -64.313 1.00 44.46 495 ASP A C 1
ATOM 7680 O O . ASP B 1 495 ? -46.730 2.867 -63.671 1.00 43.85 495 ASP A O 1
ATOM 7685 N N . ALA B 1 496 ? -45.760 4.250 -65.204 1.00 40.04 496 ALA A N 1
ATOM 7686 C CA . ALA B 1 496 ? -46.876 5.196 -65.409 1.00 32.41 496 ALA A CA 1
ATOM 7687 C C . ALA B 1 496 ? -48.141 4.512 -65.941 1.00 33.40 496 ALA A C 1
ATOM 7688 O O . ALA B 1 496 ? -48.054 3.355 -66.280 1.00 34.64 496 ALA A O 1
ATOM 7690 N N . MET C 1 1 ? -44.827 28.877 -71.368 1.00 36.50 1 MET H N 1
ATOM 7691 C CA . MET C 1 1 ? -46.258 28.631 -70.909 1.00 39.80 1 MET H CA 1
ATOM 7692 C C . MET C 1 1 ? -47.239 29.455 -71.752 1.00 39.19 1 MET H C 1
ATOM 7693 O O . MET C 1 1 ? -48.187 28.919 -72.340 1.00 37.32 1 MET H O 1
ATOM 7698 N N . ASN C 1 2 ? -47.009 30.756 -71.905 1.00 40.08 2 ASN H N 1
ATOM 7699 C CA . ASN C 1 2 ? -47.872 31.459 -72.828 1.00 38.03 2 ASN H CA 1
ATOM 7700 C C . ASN C 1 2 ? -47.666 31.029 -74.295 1.00 35.19 2 ASN H C 1
ATOM 7701 O O . ASN C 1 2 ? -48.645 30.922 -75.074 1.00 34.03 2 ASN H O 1
ATOM 7706 N N . ARG C 1 3 ? -46.407 30.788 -74.689 1.00 26.08 3 ARG H N 1
ATOM 7707 C CA . ARG C 1 3 ? -46.144 30.396 -76.037 1.00 25.34 3 ARG H CA 1
ATOM 7708 C C . ARG C 1 3 ? -46.830 29.072 -76.360 1.00 20.62 3 ARG H C 1
ATOM 7709 O O . ARG C 1 3 ? -47.260 28.883 -77.466 1.00 20.56 3 ARG H O 1
ATOM 7717 N N . SER C 1 4 ? -47.037 28.203 -75.362 1.00 17.84 4 SER H N 1
ATOM 7718 C CA . SER C 1 4 ? -47.643 26.863 -75.562 1.00 17.47 4 SER H CA 1
ATOM 7719 C C . SER C 1 4 ? -49.060 26.995 -75.988 1.00 15.57 4 SER H C 1
ATOM 7720 O O . SER C 1 4 ? -49.500 26.177 -76.762 1.00 14.70 4 SER H O 1
ATOM 7723 N N . ALA C 1 5 ? -49.705 28.050 -75.525 1.00 14.97 5 ALA H N 1
ATOM 7724 C CA . ALA C 1 5 ? -51.096 28.279 -75.964 1.00 13.80 5 ALA H CA 1
ATOM 7725 C C . ALA C 1 5 ? -51.245 28.528 -77.452 1.00 17.08 5 ALA H C 1
ATOM 7726 O O . ALA C 1 5 ? -52.284 28.224 -78.095 1.00 16.03 5 ALA H O 1
ATOM 7728 N N . LEU C 1 6 ? -50.218 29.150 -78.025 1.00 17.94 6 LEU H N 1
ATOM 7729 C CA . LEU C 1 6 ? -50.286 29.687 -79.372 1.00 19.12 6 LEU H CA 1
ATOM 7730 C C . LEU C 1 6 ? -49.490 28.872 -80.396 1.00 17.36 6 LEU H C 1
ATOM 7731 O O . LEU C 1 6 ? -49.593 29.133 -81.565 1.00 16.64 6 LEU H O 1
ATOM 7736 N N . ASP C 1 7 ? -48.745 27.837 -79.981 1.00 16.90 7 ASP H N 1
ATOM 7737 C CA . ASP C 1 7 ? -47.813 27.129 -80.846 1.00 17.06 7 ASP H CA 1
ATOM 7738 C C . ASP C 1 7 ? -47.768 25.666 -80.442 1.00 16.12 7 ASP H C 1
ATOM 7739 O O . ASP C 1 7 ? -47.193 25.288 -79.392 1.00 15.50 7 ASP H O 1
ATOM 7744 N N . PHE C 1 8 ? -48.412 24.815 -81.252 1.00 16.71 8 PHE H N 1
ATOM 7745 C CA . PHE C 1 8 ? -48.462 23.361 -80.950 1.00 14.57 8 PHE H CA 1
ATOM 7746 C C . PHE C 1 8 ? -47.070 22.693 -80.714 1.00 16.43 8 PHE H C 1
ATOM 7747 O O . PHE C 1 8 ? -46.883 21.971 -79.754 1.00 13.17 8 PHE H O 1
ATOM 7755 N N . ARG C 1 9 ? -46.096 22.997 -81.563 1.00 16.63 9 ARG H N 1
ATOM 7756 C CA . ARG C 1 9 ? -44.776 22.415 -81.378 1.00 18.49 9 ARG H CA 1
ATOM 7757 C C . ARG C 1 9 ? -44.133 22.820 -80.090 1.00 17.56 9 ARG H C 1
ATOM 7758 O O . ARG C 1 9 ? -43.447 22.023 -79.476 1.00 17.89 9 ARG H O 1
ATOM 7766 N N . HIS C 1 10 ? -44.319 24.084 -79.680 1.00 17.63 10 HIS H N 1
ATOM 7767 C CA . HIS C 1 10 ? -43.752 24.559 -78.465 1.00 18.20 10 HIS H CA 1
ATOM 7768 C C . HIS C 1 10 ? -44.475 23.880 -77.276 1.00 17.61 10 HIS H C 1
ATOM 7769 O O . HIS C 1 10 ? -43.840 23.511 -76.312 1.00 18.36 10 HIS H O 1
ATOM 7776 N N . PHE C 1 11 ? -45.817 23.766 -77.324 1.00 15.34 11 PHE H N 1
ATOM 7777 C CA . PHE C 1 11 ? -46.560 23.024 -76.342 1.00 15.20 11 PHE H CA 1
ATOM 7778 C C . PHE C 1 11 ? -46.007 21.613 -76.082 1.00 13.31 11 PHE H C 1
ATOM 7779 O O . PHE C 1 11 ? -45.809 21.227 -74.921 1.00 15.14 11 PHE H O 1
ATOM 7787 N N . VAL C 1 12 ? -45.629 20.883 -77.123 1.00 12.07 12 VAL H N 1
ATOM 7788 C CA . VAL C 1 12 ? -45.060 19.550 -77.046 1.00 13.21 12 VAL H CA 1
ATOM 7789 C C . VAL C 1 12 ? -43.714 19.631 -76.338 1.00 12.27 12 VAL H C 1
ATOM 7790 O O . VAL C 1 12 ? -43.472 18.899 -75.384 1.00 12.22 12 VAL H O 1
ATOM 7794 N N . ASP C 1 13 ? -42.969 20.632 -76.724 1.00 14.13 13 ASP H N 1
ATOM 7795 C CA . ASP C 1 13 ? -41.636 20.826 -76.104 1.00 16.37 13 ASP H CA 1
ATOM 7796 C C . ASP C 1 13 ? -41.792 21.132 -74.613 1.00 15.95 13 ASP H C 1
ATOM 7797 O O . ASP C 1 13 ? -41.010 20.699 -73.793 1.00 14.66 13 ASP H O 1
ATOM 7802 N N . HIS C 1 14 ? -42.859 21.827 -74.256 1.00 15.33 14 HIS H N 1
ATOM 7803 C CA . HIS C 1 14 ? -43.085 22.233 -72.907 1.00 16.49 14 HIS H CA 1
ATOM 7804 C C . HIS C 1 14 ? -43.557 21.045 -72.056 1.00 15.88 14 HIS H C 1
ATOM 7805 O O . HIS C 1 14 ? -43.204 20.882 -70.874 1.00 14.11 14 HIS H O 1
ATOM 7812 N N . LEU C 1 15 ? -44.453 20.261 -72.643 1.00 14.35 15 LEU H N 1
ATOM 7813 C CA . LEU C 1 15 ? -44.904 19.027 -72.011 1.00 13.43 15 LEU H CA 1
ATOM 7814 C C . LEU C 1 15 ? -43.688 18.192 -71.640 1.00 15.31 15 LEU H C 1
ATOM 7815 O O . LEU C 1 15 ? -43.621 17.683 -70.529 1.00 16.22 15 LEU H O 1
ATOM 7820 N N . ARG C 1 16 ? -42.695 18.136 -72.496 1.00 15.76 16 ARG H N 1
ATOM 7821 C CA . ARG C 1 16 ? -41.530 17.311 -72.211 1.00 15.23 16 ARG H CA 1
ATOM 7822 C C . ARG C 1 16 ? -40.655 17.909 -71.079 1.00 15.45 16 ARG H C 1
ATOM 7823 O O . ARG C 1 16 ? -40.171 17.194 -70.186 1.00 14.97 16 ARG H O 1
ATOM 7831 N N . ARG C 1 17 ? -40.541 19.209 -71.072 1.00 15.42 17 ARG H N 1
ATOM 7832 C CA . ARG C 1 17 ? -39.869 19.897 -70.004 1.00 18.58 17 ARG H CA 1
ATOM 7833 C C . ARG C 1 17 ? -40.489 19.712 -68.648 1.00 17.51 17 ARG H C 1
ATOM 7834 O O . ARG C 1 17 ? -39.768 19.741 -67.673 1.00 20.55 17 ARG H O 1
ATOM 7842 N N . GLN C 1 18 ? -41.824 19.596 -68.598 1.00 18.51 18 GLN H N 1
ATOM 7843 C CA . GLN C 1 18 ? -42.627 19.315 -67.396 1.00 17.85 18 GLN H CA 1
ATOM 7844 C C . GLN C 1 18 ? -42.515 17.867 -66.902 1.00 17.97 18 GLN H C 1
ATOM 7845 O O . GLN C 1 18 ? -42.994 17.596 -65.839 1.00 18.59 18 GLN H O 1
ATOM 7851 N N . GLY C 1 19 ? -41.894 16.958 -67.670 1.00 16.38 19 GLY H N 1
ATOM 7852 C CA . GLY C 1 19 ? -41.901 15.525 -67.367 1.00 14.38 19 GLY H CA 1
ATOM 7853 C C . GLY C 1 19 ? -43.222 14.871 -67.764 1.00 16.00 19 GLY H C 1
ATOM 7854 O O . GLY C 1 19 ? -43.471 13.700 -67.353 1.00 15.92 19 GLY H O 1
ATOM 7855 N N . ASP C 1 20 ? -44.018 15.563 -68.629 1.00 16.25 20 ASP H N 1
ATOM 7856 C CA . ASP C 1 20 ? -45.360 15.030 -69.044 1.00 15.55 20 ASP H CA 1
ATOM 7857 C C . ASP C 1 20 ? -45.347 14.452 -70.456 1.00 15.90 20 ASP H C 1
ATOM 7858 O O . ASP C 1 20 ? -46.364 14.303 -71.077 1.00 13.79 20 ASP H O 1
ATOM 7863 N N . LEU C 1 21 ? -44.176 14.143 -71.017 1.00 15.23 21 LEU H N 1
ATOM 7864 C CA . LEU C 1 21 ? -44.187 13.543 -72.354 1.00 15.59 21 LEU H CA 1
ATOM 7865 C C . LEU C 1 21 ? -43.266 12.362 -72.400 1.00 17.33 21 LEU H C 1
ATOM 7866 O O . LEU C 1 21 ? -42.098 12.464 -71.936 1.00 16.45 21 LEU H O 1
ATOM 7871 N N . VAL C 1 22 ? -43.689 11.309 -73.049 1.00 16.61 22 VAL H N 1
ATOM 7872 C CA . VAL C 1 22 ? -42.779 10.199 -73.330 1.00 14.97 22 VAL H CA 1
ATOM 7873 C C . VAL C 1 22 ? -42.479 10.141 -74.819 1.00 17.08 22 VAL H C 1
ATOM 7874 O O . VAL C 1 22 ? -43.374 10.022 -75.633 1.00 14.45 22 VAL H O 1
ATOM 7878 N N . ASP C 1 23 ? -41.194 10.164 -75.211 1.00 14.97 23 ASP H N 1
ATOM 7879 C CA . ASP C 1 23 ? -40.791 9.979 -76.579 1.00 16.97 23 ASP H CA 1
ATOM 7880 C C . ASP C 1 23 ? -40.697 8.471 -76.884 1.00 17.89 23 ASP H C 1
ATOM 7881 O O . ASP C 1 23 ? -39.833 7.756 -76.334 1.00 16.26 23 ASP H O 1
ATOM 7886 N N . VAL C 1 24 ? -41.550 7.993 -77.760 1.00 15.82 24 VAL H N 1
ATOM 7887 C CA . VAL C 1 24 ? -41.606 6.563 -78.104 1.00 16.58 24 VAL H CA 1
ATOM 7888 C C . VAL C 1 24 ? -40.783 6.379 -79.371 1.00 17.36 24 VAL H C 1
ATOM 7889 O O . VAL C 1 24 ? -41.117 6.863 -80.449 1.00 16.45 24 VAL H O 1
ATOM 7893 N N . HIS C 1 25 ? -39.581 5.818 -79.203 1.00 19.26 25 HIS H N 1
ATOM 7894 C CA . HIS C 1 25 ? -38.707 5.523 -80.350 1.00 21.96 25 HIS H CA 1
ATOM 7895 C C . HIS C 1 25 ? -38.864 4.119 -80.892 1.00 23.74 25 HIS H C 1
ATOM 7896 O O . HIS C 1 25 ? -38.411 3.893 -82.016 1.00 27.24 25 HIS H O 1
ATOM 7903 N N . THR C 1 26 ? -39.439 3.203 -80.100 1.00 24.80 26 THR H N 1
ATOM 7904 C CA . THR C 1 26 ? -39.823 1.851 -80.545 1.00 29.12 26 THR H CA 1
ATOM 7905 C C . THR C 1 26 ? -40.710 1.997 -81.798 1.00 26.58 26 THR H C 1
ATOM 7906 O O . THR C 1 26 ? -41.645 2.843 -81.846 1.00 22.57 26 THR H O 1
ATOM 7910 N N . GLU C 1 27 ? -40.527 1.116 -82.780 1.00 22.77 27 GLU H N 1
ATOM 7911 C CA . GLU C 1 27 ? -41.410 1.173 -83.931 1.00 22.11 27 GLU H CA 1
ATOM 7912 C C . GLU C 1 27 ? -42.793 0.729 -83.471 1.00 22.49 27 GLU H C 1
ATOM 7913 O O . GLU C 1 27 ? -42.939 -0.319 -82.844 1.00 20.08 27 GLU H O 1
ATOM 7919 N N . VAL C 1 28 ? -43.789 1.500 -83.902 1.00 20.09 28 VAL H N 1
ATOM 7920 C CA . VAL C 1 28 ? -45.199 1.149 -83.668 1.00 20.42 28 VAL H CA 1
ATOM 7921 C C . VAL C 1 28 ? -46.024 1.153 -84.940 1.00 18.81 28 VAL H C 1
ATOM 7922 O O . VAL C 1 28 ? -45.673 1.760 -85.979 1.00 20.44 28 VAL H O 1
ATOM 7926 N N . ASP C 1 29 ? -47.185 0.501 -84.843 1.00 18.56 29 ASP H N 1
ATOM 7927 C CA . ASP C 1 29 ? -48.084 0.320 -85.966 1.00 18.78 29 ASP H CA 1
ATOM 7928 C C . ASP C 1 29 ? -49.286 1.237 -85.744 1.00 18.85 29 ASP H C 1
ATOM 7929 O O . ASP C 1 29 ? -49.918 1.161 -84.681 1.00 16.55 29 ASP H O 1
ATOM 7934 N N . ALA C 1 30 ? -49.625 2.040 -86.751 1.00 18.98 30 ALA H N 1
ATOM 7935 C CA . ALA C 1 30 ? -50.718 2.949 -86.679 1.00 18.48 30 ALA H CA 1
ATOM 7936 C C . ALA C 1 30 ? -52.021 2.153 -86.842 1.00 18.43 30 ALA H C 1
ATOM 7937 O O . ALA C 1 30 ? -53.164 2.682 -86.584 1.00 16.68 30 ALA H O 1
ATOM 7939 N N . ASN C 1 31 ? -51.882 0.895 -87.302 1.00 18.14 31 ASN H N 1
ATOM 7940 C CA . ASN C 1 31 ? -52.931 -0.075 -87.268 1.00 18.04 31 ASN H CA 1
ATOM 7941 C C . ASN C 1 31 ? -53.114 -0.650 -85.844 1.00 17.54 31 ASN H C 1
ATOM 7942 O O . ASN C 1 31 ? -52.382 -1.545 -85.369 1.00 16.84 31 ASN H O 1
ATOM 7947 N N . LEU C 1 32 ? -54.051 -0.012 -85.117 1.00 15.45 32 LEU H N 1
ATOM 7948 C CA . LEU C 1 32 ? -54.416 -0.358 -83.723 1.00 15.86 32 LEU H CA 1
ATOM 7949 C C . LEU C 1 32 ? -53.387 -0.127 -82.631 1.00 14.86 32 LEU H C 1
ATOM 7950 O O . LEU C 1 32 ? -53.767 0.259 -81.529 1.00 14.77 32 LEU H O 1
ATOM 7955 N N . GLU C 1 33 ? -52.083 -0.355 -82.858 1.00 13.56 33 GLU H N 1
ATOM 7956 C CA . GLU C 1 33 ? -51.177 -0.304 -81.721 1.00 13.17 33 GLU H CA 1
ATOM 7957 C C . GLU C 1 33 ? -51.083 1.114 -81.136 1.00 14.00 33 GLU H C 1
ATOM 7958 O O . GLU C 1 33 ? -51.097 1.266 -79.896 1.00 15.97 33 GLU H O 1
ATOM 7964 N N . ILE C 1 34 ? -50.919 2.148 -81.979 1.00 14.67 34 ILE H N 1
ATOM 7965 C CA . ILE C 1 34 ? -50.912 3.555 -81.464 1.00 13.64 34 ILE H CA 1
ATOM 7966 C C . ILE C 1 34 ? -52.156 3.824 -80.593 1.00 14.28 34 ILE H C 1
ATOM 7967 O O . ILE C 1 34 ? -52.096 4.394 -79.518 1.00 14.81 34 ILE H O 1
ATOM 7972 N N . GLY C 1 35 ? -53.263 3.440 -81.128 1.00 13.51 35 GLY H N 1
ATOM 7973 C CA . GLY C 1 35 ? -54.548 3.641 -80.469 1.00 13.81 35 GLY H CA 1
ATOM 7974 C C . GLY C 1 35 ? -54.627 2.918 -79.121 1.00 12.93 35 GLY H C 1
ATOM 7975 O O . GLY C 1 35 ? -55.063 3.511 -78.157 1.00 12.85 35 GLY H O 1
ATOM 7976 N N . ALA C 1 36 ? -54.241 1.653 -79.057 1.00 13.73 36 ALA H N 1
ATOM 7977 C CA . ALA C 1 36 ? -54.161 0.890 -77.825 1.00 14.57 36 ALA H CA 1
ATOM 7978 C C . ALA C 1 36 ? -53.268 1.528 -76.757 1.00 15.04 36 ALA H C 1
ATOM 7979 O O . ALA C 1 36 ? -53.657 1.656 -75.554 1.00 15.43 36 ALA H O 1
ATOM 7981 N N . ILE C 1 37 ? -52.029 1.808 -77.130 1.00 12.91 37 ILE H N 1
ATOM 7982 C CA . ILE C 1 37 ? -51.159 2.457 -76.253 1.00 12.92 37 ILE H CA 1
ATOM 7983 C C . ILE C 1 37 ? -51.760 3.727 -75.696 1.00 12.23 37 ILE H C 1
ATOM 7984 O O . ILE C 1 37 ? -51.725 3.969 -74.495 1.00 12.81 37 ILE H O 1
ATOM 7989 N N . THR C 1 38 ? -52.247 4.562 -76.576 1.00 13.08 38 THR H N 1
ATOM 7990 C CA . THR C 1 38 ? -52.883 5.809 -76.190 1.00 12.82 38 THR H CA 1
ATOM 7991 C C . THR C 1 38 ? -54.133 5.599 -75.306 1.00 14.19 38 THR H C 1
ATOM 7992 O O . THR C 1 38 ? -54.297 6.362 -74.360 1.00 12.17 38 THR H O 1
ATOM 7996 N N . ARG C 1 39 ? -54.985 4.610 -75.597 1.00 15.92 39 ARG H N 1
ATOM 7997 C CA . ARG C 1 39 ? -56.107 4.349 -74.643 1.00 15.60 39 ARG H CA 1
ATOM 7998 C C . ARG C 1 39 ? -55.591 4.087 -73.292 1.00 16.18 39 ARG H C 1
ATOM 7999 O O . ARG C 1 39 ? -56.119 4.562 -72.285 1.00 14.75 39 ARG H O 1
ATOM 8007 N N . ARG C 1 40 ? -54.539 3.279 -73.220 1.00 15.68 40 ARG H N 1
ATOM 8008 C CA . ARG C 1 40 ? -53.988 2.930 -71.916 1.00 14.80 40 ARG H CA 1
ATOM 8009 C C . ARG C 1 40 ? -53.362 4.135 -71.203 1.00 14.72 40 ARG H C 1
ATOM 8010 O O . ARG C 1 40 ? -53.395 4.237 -69.979 1.00 14.01 40 ARG H O 1
ATOM 8018 N N . VAL C 1 41 ? -52.725 5.015 -71.964 1.00 12.56 41 VAL H N 1
ATOM 8019 C CA . VAL C 1 41 ? -52.287 6.302 -71.420 1.00 12.66 41 VAL H CA 1
ATOM 8020 C C . VAL C 1 41 ? -53.453 7.040 -70.763 1.00 12.01 41 VAL H C 1
ATOM 8021 O O . VAL C 1 41 ? -53.310 7.556 -69.679 1.00 14.17 41 VAL H O 1
ATOM 8025 N N . TYR C 1 42 ? -54.622 7.171 -71.392 1.00 11.79 42 TYR H N 1
ATOM 8026 C CA . TYR C 1 42 ? -55.684 7.910 -70.752 1.00 11.00 42 TYR H CA 1
ATOM 8027 C C . TYR C 1 42 ? -56.126 7.279 -69.434 1.00 10.61 42 TYR H C 1
ATOM 8028 O O . TYR C 1 42 ? -56.399 7.936 -68.480 1.00 12.41 42 TYR H O 1
ATOM 8037 N N . GLU C 1 43 ? -56.286 5.977 -69.464 1.00 12.04 43 GLU H N 1
ATOM 8038 C CA . GLU C 1 43 ? -56.778 5.154 -68.365 1.00 13.42 43 GLU H CA 1
ATOM 8039 C C . GLU C 1 43 ? -55.817 5.104 -67.177 1.00 13.49 43 GLU H C 1
ATOM 8040 O O . GLU C 1 43 ? -56.260 5.078 -66.057 1.00 16.72 43 GLU H O 1
ATOM 8046 N N . ARG C 1 44 ? -54.500 5.020 -67.407 1.00 13.49 44 ARG H N 1
ATOM 8047 C CA . ARG C 1 44 ? -53.483 5.093 -66.389 1.00 15.26 44 ARG H CA 1
ATOM 8048 C C . ARG C 1 44 ? -53.083 6.535 -66.024 1.00 14.23 44 ARG H C 1
ATOM 8049 O O . ARG C 1 44 ? -52.478 6.734 -65.019 1.00 15.98 44 ARG H O 1
ATOM 8057 N N . ARG C 1 45 ? -53.553 7.522 -66.785 1.00 14.88 45 ARG H N 1
ATOM 8058 C CA . ARG C 1 45 ? -53.334 8.919 -66.523 1.00 14.86 45 ARG H CA 1
ATOM 8059 C C . ARG C 1 45 ? -51.808 9.072 -66.604 1.00 14.62 45 ARG H C 1
ATOM 8060 O O . ARG C 1 45 ? -51.225 9.757 -65.830 1.00 15.74 45 ARG H O 1
ATOM 8068 N N . ALA C 1 46 ? -51.257 8.470 -67.663 1.00 13.63 46 ALA H N 1
ATOM 8069 C CA . ALA C 1 46 ? -49.790 8.460 -67.949 1.00 12.83 46 ALA H CA 1
ATOM 8070 C C . ALA C 1 46 ? -49.392 9.695 -68.825 1.00 12.15 46 ALA H C 1
ATOM 8071 O O . ALA C 1 46 ? -50.250 10.423 -69.368 1.00 13.38 46 ALA H O 1
ATOM 8073 N N . PRO C 1 47 ? -48.059 9.979 -68.923 1.00 12.34 47 PRO H N 1
ATOM 8074 C CA . PRO C 1 47 ? -47.619 11.155 -69.732 1.00 12.71 47 PRO H CA 1
ATOM 8075 C C . PRO C 1 47 ? -48.056 10.934 -71.179 1.00 13.49 47 PRO H C 1
ATOM 8076 O O . PRO C 1 47 ? -48.236 9.757 -71.657 1.00 14.19 47 PRO H O 1
ATOM 8080 N N . ALA C 1 48 ? -48.168 12.024 -71.928 1.00 12.57 48 ALA H N 1
ATOM 8081 C CA . ALA C 1 48 ? -48.562 11.917 -73.367 1.00 12.47 48 ALA H CA 1
ATOM 8082 C C . ALA C 1 48 ? -47.465 11.285 -74.203 1.00 12.86 48 ALA H C 1
ATOM 8083 O O . ALA C 1 48 ? -46.331 11.713 -74.055 1.00 13.70 48 ALA H O 1
ATOM 8085 N N . PRO C 1 49 ? -47.752 10.313 -75.074 1.00 12.92 49 PRO H N 1
ATOM 8086 C CA . PRO C 1 49 ? -46.744 9.747 -75.991 1.00 12.56 49 PRO H CA 1
ATOM 8087 C C . PRO C 1 49 ? -46.597 10.476 -77.310 1.00 13.32 49 PRO H C 1
ATOM 8088 O O . PRO C 1 49 ? -47.588 10.863 -77.956 1.00 12.75 49 PRO H O 1
ATOM 8092 N N . LEU C 1 50 ? -45.326 10.750 -77.632 1.00 13.18 50 LEU H N 1
ATOM 8093 C CA . LEU C 1 50 ? -44.971 11.241 -78.937 1.00 13.99 50 LEU H CA 1
ATOM 8094 C C . LEU C 1 50 ? -44.339 10.104 -79.685 1.00 15.42 50 LEU H C 1
ATOM 8095 O O . LEU C 1 50 ? -43.208 9.672 -79.333 1.00 14.50 50 LEU H O 1
ATOM 8100 N N . PHE C 1 51 ? -44.983 9.629 -80.753 1.00 14.33 51 PHE H N 1
ATOM 8101 C CA . PHE C 1 51 ? -44.496 8.458 -81.489 1.00 15.16 51 PHE H CA 1
ATOM 8102 C C . PHE C 1 51 ? -43.640 8.936 -82.671 1.00 15.59 51 PHE H C 1
ATOM 8103 O O . PHE C 1 51 ? -44.067 9.684 -83.519 1.00 15.10 51 PHE H O 1
ATOM 8111 N N . HIS C 1 52 ? -42.377 8.508 -82.698 1.00 17.02 52 HIS H N 1
ATOM 8112 C CA . HIS C 1 52 ? -41.388 8.984 -83.670 1.00 18.51 52 HIS H CA 1
ATOM 8113 C C . HIS C 1 52 ? -41.124 8.024 -84.814 1.00 18.31 52 HIS H C 1
ATOM 8114 O O . HIS C 1 52 ? -40.579 8.375 -85.834 1.00 20.73 52 HIS H O 1
ATOM 8121 N N . ASN C 1 53 ? -41.458 6.787 -84.576 1.00 18.44 53 ASN H N 1
ATOM 8122 C CA . ASN C 1 53 ? -41.121 5.656 -85.407 1.00 22.25 53 ASN H CA 1
ATOM 8123 C C . ASN C 1 53 ? -42.379 4.844 -85.727 1.00 19.14 53 ASN H C 1
ATOM 8124 O O . ASN C 1 53 ? -42.738 4.000 -84.969 1.00 18.85 53 ASN H O 1
ATOM 8129 N N . ILE C 1 54 ? -42.979 5.093 -86.866 1.00 19.48 54 ILE H N 1
ATOM 8130 C CA . ILE C 1 54 ? -44.304 4.502 -87.181 1.00 19.97 54 ILE H CA 1
ATOM 8131 C C . ILE C 1 54 ? -44.176 3.804 -88.491 1.00 22.32 54 ILE H C 1
ATOM 8132 O O . ILE C 1 54 ? -43.787 4.457 -89.457 1.00 24.49 54 ILE H O 1
ATOM 8137 N N . ARG C 1 55 ? -44.431 2.499 -88.518 1.00 23.80 55 ARG H N 1
ATOM 8138 C CA . ARG C 1 55 ? -44.465 1.709 -89.790 1.00 29.38 55 ARG H CA 1
ATOM 8139 C C . ARG C 1 55 ? -45.131 2.407 -90.971 1.00 27.16 55 ARG H C 1
ATOM 8140 O O . ARG C 1 55 ? -46.182 2.984 -90.831 1.00 29.98 55 ARG H O 1
ATOM 8148 N N . ASP C 1 56 ? -44.501 2.352 -92.145 1.00 31.88 56 ASP H N 1
ATOM 8149 C CA . ASP C 1 56 ? -45.138 2.763 -93.404 1.00 35.31 56 ASP H CA 1
ATOM 8150 C C . ASP C 1 56 ? -45.673 4.181 -93.382 1.00 35.62 56 ASP H C 1
ATOM 8151 O O . ASP C 1 56 ? -46.790 4.468 -93.859 1.00 44.58 56 ASP H O 1
ATOM 8156 N N . SER C 1 57 ? -44.916 5.076 -92.792 1.00 29.65 57 SER H N 1
ATOM 8157 C CA . SER C 1 57 ? -45.366 6.452 -92.663 1.00 30.72 57 SER H CA 1
ATOM 8158 C C . SER C 1 57 ? -44.345 7.410 -93.261 1.00 26.47 57 SER H C 1
ATOM 8159 O O . SER C 1 57 ? -43.189 7.078 -93.384 1.00 28.45 57 SER H O 1
ATOM 8162 N N . LEU C 1 58 ? -44.819 8.549 -93.736 1.00 29.84 58 LEU H N 1
ATOM 8163 C CA . LEU C 1 58 ? -43.980 9.626 -94.246 1.00 28.74 58 LEU H CA 1
ATOM 8164 C C . LEU C 1 58 ? -42.776 9.917 -93.359 1.00 30.21 58 LEU H C 1
ATOM 8165 O O . LEU C 1 58 ? -42.928 10.166 -92.166 1.00 24.68 58 LEU H O 1
ATOM 8170 N N . PRO C 1 59 ? -41.535 9.809 -93.899 1.00 33.97 59 PRO H N 1
ATOM 8171 C CA . PRO C 1 59 ? -40.381 9.974 -92.987 1.00 31.94 59 PRO H CA 1
ATOM 8172 C C . PRO C 1 59 ? -40.369 11.311 -92.269 1.00 27.38 59 PRO H C 1
ATOM 8173 O O . PRO C 1 59 ? -40.779 12.306 -92.871 1.00 28.18 59 PRO H O 1
ATOM 8177 N N . GLY C 1 60 ? -39.996 11.288 -90.976 1.00 27.25 60 GLY H N 1
ATOM 8178 C CA . GLY C 1 60 ? -40.068 12.453 -90.080 1.00 28.67 60 GLY H CA 1
ATOM 8179 C C . GLY C 1 60 ? -41.449 12.729 -89.419 1.00 25.46 60 GLY H C 1
ATOM 8180 O O . GLY C 1 60 ? -41.531 13.429 -88.423 1.00 26.81 60 GLY H O 1
ATOM 8181 N N . ALA C 1 61 ? -42.511 12.207 -89.995 1.00 24.82 61 ALA H N 1
ATOM 8182 C CA . ALA C 1 61 ? -43.848 12.405 -89.395 1.00 22.45 61 ALA H CA 1
ATOM 8183 C C . ALA C 1 61 ? -43.949 11.745 -88.018 1.00 20.99 61 ALA H C 1
ATOM 8184 O O . ALA C 1 61 ? -43.313 10.701 -87.717 1.00 19.65 61 ALA H O 1
ATOM 8186 N N . ARG C 1 62 ? -44.736 12.392 -87.139 1.00 18.76 62 ARG H N 1
ATOM 8187 C CA . ARG C 1 62 ? -44.863 11.954 -85.756 1.00 17.79 62 ARG H CA 1
ATOM 8188 C C . ARG C 1 62 ? -46.355 11.941 -85.420 1.00 16.58 62 ARG H C 1
ATOM 8189 O O . ARG C 1 62 ? -47.138 12.518 -86.130 1.00 15.84 62 ARG H O 1
ATOM 8197 N N . VAL C 1 63 ? -46.703 11.251 -84.348 1.00 15.36 63 VAL H N 1
ATOM 8198 C CA . VAL C 1 63 ? -48.089 11.251 -83.784 1.00 13.90 63 VAL H CA 1
ATOM 8199 C C . VAL C 1 63 ? -48.009 11.593 -82.289 1.00 13.12 63 VAL H C 1
ATOM 8200 O O . VAL C 1 63 ? -47.253 10.962 -81.561 1.00 15.45 63 VAL H O 1
ATOM 8204 N N . LEU C 1 64 ? -48.812 12.544 -81.860 1.00 14.11 64 LEU H N 1
ATOM 8205 C CA . LEU C 1 64 ? -48.993 12.885 -80.433 1.00 13.89 64 LEU H CA 1
ATOM 8206 C C . LEU C 1 64 ? -50.304 12.253 -79.924 1.00 12.10 64 LEU H C 1
ATOM 8207 O O . LEU C 1 64 ? -51.414 12.616 -80.372 1.00 14.55 64 LEU H O 1
ATOM 8212 N N . GLY C 1 65 ? -50.192 11.354 -78.922 1.00 13.38 65 GLY H N 1
ATOM 8213 C CA . GLY C 1 65 ? -51.392 10.789 -78.320 1.00 12.32 65 GLY H CA 1
ATOM 8214 C C . GLY C 1 65 ? -51.760 11.532 -77.026 1.00 11.87 65 GLY H C 1
ATOM 8215 O O . GLY C 1 65 ? -50.954 12.177 -76.423 1.00 12.42 65 GLY H O 1
ATOM 8216 N N . ALA C 1 66 ? -53.054 11.535 -76.663 1.00 11.57 66 ALA H N 1
ATOM 8217 C CA . ALA C 1 66 ? -53.512 12.072 -75.356 1.00 12.80 66 ALA H CA 1
ATOM 8218 C C . ALA C 1 66 ? -53.078 13.538 -75.143 1.00 12.97 66 ALA H C 1
ATOM 8219 O O . ALA C 1 66 ? -52.555 13.882 -74.110 1.00 11.44 66 ALA H O 1
ATOM 8221 N N . PRO C 1 67 ? -53.326 14.400 -76.157 1.00 12.16 67 PRO H N 1
ATOM 8222 C CA . PRO C 1 67 ? -52.846 15.790 -76.056 1.00 11.92 67 PRO H CA 1
ATOM 8223 C C . PRO C 1 67 ? -53.448 16.524 -74.862 1.00 12.85 67 PRO H C 1
ATOM 8224 O O . PRO C 1 67 ? -52.935 17.553 -74.460 1.00 13.66 67 PRO H O 1
ATOM 8228 N N . ALA C 1 68 ? -54.689 16.161 -74.435 1.00 12.70 68 ALA H N 1
ATOM 8229 C CA . ALA C 1 68 ? -55.198 16.691 -73.210 1.00 12.17 68 ALA H CA 1
ATOM 8230 C C . ALA C 1 68 ? -55.663 15.594 -72.238 1.00 14.21 68 ALA H C 1
ATOM 8231 O O . ALA C 1 68 ? -56.676 15.826 -71.499 1.00 12.48 68 ALA H O 1
ATOM 8233 N N . GLY C 1 69 ? -54.971 14.444 -72.192 1.00 10.42 69 GLY H N 1
ATOM 8234 C CA . GLY C 1 69 ? -55.247 13.452 -71.171 1.00 12.32 69 GLY H CA 1
ATOM 8235 C C . GLY C 1 69 ? -54.949 14.041 -69.807 1.00 11.71 69 GLY H C 1
ATOM 8236 O O . GLY C 1 69 ? -54.260 15.133 -69.693 1.00 14.75 69 GLY H O 1
ATOM 8237 N N . LEU C 1 70 ? -55.403 13.354 -68.737 1.00 12.41 70 LEU H N 1
ATOM 8238 C CA . LEU C 1 70 ? -55.131 13.745 -67.355 1.00 13.22 70 LEU H CA 1
ATOM 8239 C C . LEU C 1 70 ? -53.913 13.025 -66.798 1.00 12.89 70 LEU H C 1
ATOM 8240 O O . LEU C 1 70 ? -53.470 12.019 -67.359 1.00 13.95 70 LEU H O 1
ATOM 8245 N N . ARG C 1 71 ? -53.396 13.568 -65.703 1.00 14.14 71 ARG H N 1
ATOM 8246 C CA . ARG C 1 71 ? -52.162 13.032 -65.131 1.00 14.33 71 ARG H CA 1
ATOM 8247 C C . ARG C 1 71 ? -52.485 12.362 -63.791 1.00 14.24 71 ARG H C 1
ATOM 8248 O O . ARG C 1 71 ? -53.408 12.796 -63.089 1.00 16.61 71 ARG H O 1
ATOM 8256 N N . ALA C 1 72 ? -51.684 11.348 -63.397 1.00 14.79 72 ALA H N 1
ATOM 8257 C CA . ALA C 1 72 ? -51.990 10.579 -62.190 1.00 17.20 72 ALA H CA 1
ATOM 8258 C C . ALA C 1 72 ? -51.733 11.388 -60.889 1.00 17.90 72 ALA H C 1
ATOM 8259 O O . ALA C 1 72 ? -52.493 11.267 -59.895 1.00 21.89 72 ALA H O 1
ATOM 8261 N N . ASP C 1 73 ? -50.749 12.281 -60.954 1.00 18.24 73 ASP H N 1
ATOM 8262 C CA . ASP C 1 73 ? -50.442 13.204 -59.840 1.00 20.72 73 ASP H CA 1
ATOM 8263 C C . ASP C 1 73 ? -51.621 14.152 -59.655 1.00 19.51 73 ASP H C 1
ATOM 8264 O O . ASP C 1 73 ? -51.880 14.995 -60.470 1.00 19.18 73 ASP H O 1
ATOM 8269 N N . ARG C 1 74 ? -52.344 13.984 -58.560 1.00 23.28 74 ARG H N 1
ATOM 8270 C CA . ARG C 1 74 ? -53.588 14.681 -58.342 1.00 24.01 74 ARG H CA 1
ATOM 8271 C C . ARG C 1 74 ? -53.438 16.192 -58.300 1.00 23.62 74 ARG H C 1
ATOM 8272 O O . ARG C 1 74 ? -54.277 16.905 -58.801 1.00 23.70 74 ARG H O 1
ATOM 8280 N N . ALA C 1 75 ? -52.326 16.675 -57.788 1.00 20.10 75 ALA H N 1
ATOM 8281 C CA . ALA C 1 75 ? -52.017 18.102 -57.685 1.00 23.67 75 ALA H CA 1
ATOM 8282 C C . ALA C 1 75 ? -51.773 18.775 -59.078 1.00 21.71 75 ALA H C 1
ATOM 8283 O O . ALA C 1 75 ? -51.846 19.975 -59.252 1.00 23.22 75 ALA H O 1
ATOM 8285 N N . ARG C 1 76 ? -51.447 17.944 -60.049 1.00 20.06 76 ARG H N 1
ATOM 8286 C CA . ARG C 1 76 ? -51.177 18.425 -61.389 1.00 20.45 76 ARG H CA 1
ATOM 8287 C C . ARG C 1 76 ? -52.058 17.751 -62.420 1.00 16.82 76 ARG H C 1
ATOM 8288 O O . ARG C 1 76 ? -51.695 17.691 -63.571 1.00 16.59 76 ARG H O 1
ATOM 8296 N N . ALA C 1 77 ? -53.200 17.222 -62.010 1.00 16.28 77 ALA H N 1
ATOM 8297 C CA . ALA C 1 77 ? -54.018 16.307 -62.847 1.00 14.73 77 ALA H CA 1
ATOM 8298 C C . ALA C 1 77 ? -54.475 16.937 -64.143 1.00 13.38 77 ALA H C 1
ATOM 8299 O O . ALA C 1 77 ? -54.508 16.261 -65.187 1.00 13.16 77 ALA H O 1
ATOM 8301 N N . HIS C 1 78 ? -54.760 18.231 -64.115 1.00 14.28 78 HIS H N 1
ATOM 8302 C CA . HIS C 1 78 ? -55.217 18.959 -65.300 1.00 12.58 78 HIS H CA 1
ATOM 8303 C C . HIS C 1 78 ? -54.162 19.779 -65.972 1.00 12.58 78 HIS H C 1
ATOM 8304 O O . HIS C 1 78 ? -54.505 20.644 -66.723 1.00 13.29 78 HIS H O 1
ATOM 8311 N N . SER C 1 79 ? -52.841 19.552 -65.713 1.00 12.54 79 SER H N 1
ATOM 8312 C CA . SER C 1 79 ? -51.866 20.454 -66.299 1.00 11.21 79 SER H CA 1
ATOM 8313 C C . SER C 1 79 ? -51.826 20.490 -67.842 1.00 11.09 79 SER H C 1
ATOM 8314 O O . SER C 1 79 ? -51.570 21.508 -68.407 1.00 12.66 79 SER H O 1
ATOM 8317 N N . ARG C 1 80 ? -52.152 19.378 -68.532 1.00 11.37 80 ARG H N 1
ATOM 8318 C CA . ARG C 1 80 ? -51.968 19.252 -69.932 1.00 10.55 80 ARG H CA 1
ATOM 8319 C C . ARG C 1 80 ? -53.106 19.964 -70.577 1.00 11.17 80 ARG H C 1
ATOM 8320 O O . ARG C 1 80 ? -52.922 20.628 -71.549 1.00 12.12 80 ARG H O 1
ATOM 8328 N N . LEU C 1 81 ? -54.277 19.814 -69.959 1.00 10.76 81 LEU H N 1
ATOM 8329 C CA . LEU C 1 81 ? -55.411 20.593 -70.406 1.00 11.91 81 LEU H CA 1
ATOM 8330 C C . LEU C 1 81 ? -55.142 22.072 -70.162 1.00 12.65 81 LEU H C 1
ATOM 8331 O O . LEU C 1 81 ? -55.353 22.917 -71.070 1.00 13.79 81 LEU H O 1
ATOM 8336 N N . ALA C 1 82 ? -54.653 22.384 -68.966 1.00 13.71 82 ALA H N 1
ATOM 8337 C CA . ALA C 1 82 ? -54.418 23.808 -68.557 1.00 14.89 82 ALA H CA 1
ATOM 8338 C C . ALA C 1 82 ? -53.398 24.492 -69.499 1.00 13.44 82 ALA H C 1
ATOM 8339 O O . ALA C 1 82 ? -53.501 25.711 -69.831 1.00 15.28 82 ALA H O 1
ATOM 8341 N N . LEU C 1 83 ? -52.425 23.706 -69.952 1.00 14.52 83 LEU H N 1
ATOM 8342 C CA . LEU C 1 83 ? -51.389 24.278 -70.887 1.00 15.44 83 LEU H CA 1
ATOM 8343 C C . LEU C 1 83 ? -51.990 24.741 -72.185 1.00 16.07 83 LEU H C 1
ATOM 8344 O O . LEU C 1 83 ? -51.513 25.683 -72.793 1.00 18.09 83 LEU H O 1
ATOM 8349 N N . HIS C 1 84 ? -53.104 24.135 -72.609 1.00 12.91 84 HIS H N 1
ATOM 8350 C CA . HIS C 1 84 ? -53.723 24.617 -73.784 1.00 12.69 84 HIS H CA 1
ATOM 8351 C C . HIS C 1 84 ? -54.043 26.105 -73.684 1.00 13.98 84 HIS H C 1
ATOM 8352 O O . HIS C 1 84 ? -54.214 26.778 -74.724 1.00 15.10 84 HIS H O 1
ATOM 8359 N N . PHE C 1 85 ? -54.189 26.623 -72.477 1.00 14.42 85 PHE H N 1
ATOM 8360 C CA . PHE C 1 85 ? -54.612 28.024 -72.261 1.00 17.12 85 PHE H CA 1
ATOM 8361 C C . PHE C 1 85 ? -53.487 28.852 -71.712 1.00 17.46 85 PHE H C 1
ATOM 8362 O O . PHE C 1 85 ? -53.684 30.030 -71.365 1.00 19.49 85 PHE H O 1
ATOM 8370 N N . GLY C 1 86 ? -52.297 28.258 -71.672 1.00 20.27 86 GLY H N 1
ATOM 8371 C CA . GLY C 1 86 ? -51.157 28.877 -71.062 1.00 22.29 86 GLY H CA 1
ATOM 8372 C C . GLY C 1 86 ? -51.273 28.990 -69.549 1.00 21.19 86 GLY H C 1
ATOM 8373 O O . GLY C 1 86 ? -50.740 29.916 -68.970 1.00 21.68 86 GLY H O 1
ATOM 8374 N N . LEU C 1 87 ? -52.017 28.104 -68.901 1.00 16.70 87 LEU H N 1
ATOM 8375 C CA . LEU C 1 87 ? -52.168 28.168 -67.460 1.00 16.98 87 LEU H CA 1
ATOM 8376 C C . LEU C 1 87 ? -51.197 27.150 -66.845 1.00 17.89 87 LEU H C 1
ATOM 8377 O O . LEU C 1 87 ? -50.883 26.136 -67.491 1.00 19.02 87 LEU H O 1
ATOM 8382 N N . PRO C 1 88 ? -50.756 27.391 -65.606 1.00 19.11 88 PRO H N 1
ATOM 8383 C CA . PRO C 1 88 ? -49.781 26.539 -64.941 1.00 19.25 88 PRO H CA 1
ATOM 8384 C C . PRO C 1 88 ? -50.322 25.187 -64.456 1.00 18.43 88 PRO H C 1
ATOM 8385 O O . PRO C 1 88 ? -51.540 24.933 -64.443 1.00 17.23 88 PRO H O 1
ATOM 8389 N N . GLU C 1 89 ? -49.369 24.369 -64.053 1.00 18.54 89 GLU H N 1
ATOM 8390 C CA . GLU C 1 89 ? -49.539 22.973 -63.764 1.00 19.99 89 GLU H CA 1
ATOM 8391 C C . GLU C 1 89 ? -50.587 22.622 -62.703 1.00 15.97 89 GLU H C 1
ATOM 8392 O O . GLU C 1 89 ? -51.081 21.536 -62.724 1.00 18.73 89 GLU H O 1
ATOM 8398 N N . HIS C 1 90 ? -50.751 23.455 -61.701 1.00 18.07 90 HIS H N 1
ATOM 8399 C CA . HIS C 1 90 ? -51.739 23.202 -60.592 1.00 19.75 90 HIS H CA 1
ATOM 8400 C C . HIS C 1 90 ? -53.149 23.752 -60.898 1.00 19.19 90 HIS H C 1
ATOM 8401 O O . HIS C 1 90 ? -54.040 23.678 -60.075 1.00 20.68 90 HIS H O 1
ATOM 8408 N N . SER C 1 91 ? -53.371 24.323 -62.063 1.00 18.67 91 SER H N 1
ATOM 8409 C CA . SER C 1 91 ? -54.644 24.923 -62.368 1.00 18.48 91 SER H CA 1
ATOM 8410 C C . SER C 1 91 ? -55.684 23.840 -62.417 1.00 17.78 91 SER H C 1
ATOM 8411 O O . SER C 1 91 ? -55.448 22.805 -63.034 1.00 19.04 91 SER H O 1
ATOM 8414 N N . GLY C 1 92 ? -56.871 24.194 -62.002 1.00 16.57 92 GLY H N 1
ATOM 8415 C CA . GLY C 1 92 ? -58.020 23.241 -62.027 1.00 14.60 92 GLY H CA 1
ATOM 8416 C C . GLY C 1 92 ? -59.172 23.685 -62.862 1.00 13.75 92 GLY H C 1
ATOM 8417 O O . GLY C 1 92 ? -59.189 24.802 -63.411 1.00 13.31 92 GLY H O 1
ATOM 8418 N N . PRO C 1 93 ? -60.227 22.850 -62.837 1.00 13.16 93 PRO H N 1
ATOM 8419 C CA . PRO C 1 93 ? -61.434 23.208 -63.511 1.00 12.80 93 PRO H CA 1
ATOM 8420 C C . PRO C 1 93 ? -61.932 24.639 -63.306 1.00 13.07 93 PRO H C 1
ATOM 8421 O O . PRO C 1 93 ? -62.359 25.266 -64.255 1.00 14.78 93 PRO H O 1
ATOM 8425 N N . ARG C 1 94 ? -61.956 25.103 -62.068 1.00 13.93 94 ARG H N 1
ATOM 8426 C CA . ARG C 1 94 ? -62.533 26.416 -61.772 1.00 13.99 94 ARG H CA 1
ATOM 8427 C C . ARG C 1 94 ? -61.654 27.473 -62.349 1.00 14.24 94 ARG H C 1
ATOM 8428 O O . ARG C 1 94 ? -62.126 28.454 -62.786 1.00 14.58 94 ARG H O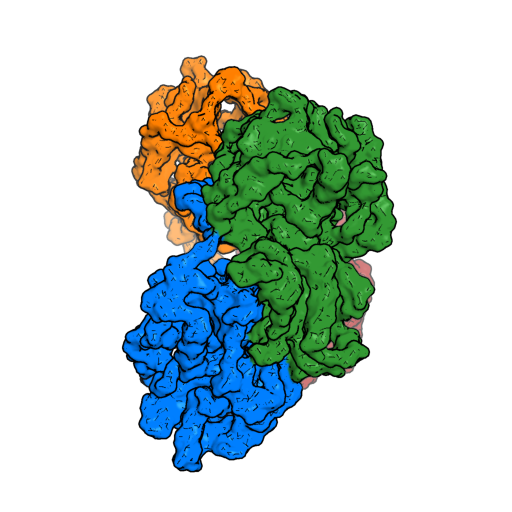 1
ATOM 8436 N N . ASP C 1 95 ? -60.353 27.275 -62.296 1.00 14.04 95 ASP H N 1
ATOM 8437 C CA . ASP C 1 95 ? -59.423 28.267 -62.801 1.00 16.42 95 ASP H CA 1
ATOM 8438 C C . ASP C 1 95 ? -59.607 28.416 -64.334 1.00 16.33 95 ASP H C 1
ATOM 8439 O O . ASP C 1 95 ? -59.490 29.488 -64.891 1.00 12.56 95 ASP H O 1
ATOM 8444 N N . ILE C 1 96 ? -59.863 27.292 -65.017 1.00 15.08 96 ILE H N 1
ATOM 8445 C CA . ILE C 1 96 ? -59.962 27.287 -66.477 1.00 14.53 96 ILE H CA 1
ATOM 8446 C C . ILE C 1 96 ? -61.281 27.925 -66.818 1.00 14.33 96 ILE H C 1
ATOM 8447 O O . ILE C 1 96 ? -61.380 28.782 -67.726 1.00 16.61 96 ILE H O 1
ATOM 8452 N N . VAL C 1 97 ? -62.328 27.520 -66.112 1.00 14.19 97 VAL H N 1
ATOM 8453 C CA . VAL C 1 97 ? -63.660 28.048 -66.446 1.00 14.33 97 VAL H CA 1
ATOM 8454 C C . VAL C 1 97 ? -63.577 29.596 -66.229 1.00 14.61 97 VAL H C 1
ATOM 8455 O O . VAL C 1 97 ? -64.087 30.357 -67.074 1.00 15.91 97 VAL H O 1
ATOM 8459 N N . ALA C 1 98 ? -62.984 30.047 -65.103 1.00 14.29 98 ALA H N 1
ATOM 8460 C CA . ALA C 1 98 ? -62.908 31.531 -64.814 1.00 16.34 98 ALA H CA 1
ATOM 8461 C C . ALA C 1 98 ? -62.215 32.248 -65.976 1.00 17.03 98 ALA H C 1
ATOM 8462 O O . ALA C 1 98 ? -62.679 33.316 -66.401 1.00 17.11 98 ALA H O 1
ATOM 8464 N N . MET C 1 99 ? -61.152 31.638 -66.519 1.00 17.62 99 MET H N 1
ATOM 8465 C CA . MET C 1 99 ? -60.362 32.286 -67.562 1.00 18.09 99 MET H CA 1
ATOM 8466 C C . MET C 1 99 ? -61.145 32.314 -68.864 1.00 17.06 99 MET H C 1
ATOM 8467 O O . MET C 1 99 ? -61.179 33.349 -69.543 1.00 17.33 99 MET H O 1
ATOM 8472 N N . LEU C 1 100 ? -61.849 31.232 -69.157 1.00 16.47 100 LEU H N 1
ATOM 8473 C CA . LEU C 1 100 ? -62.672 31.171 -70.370 1.00 16.88 100 LEU H CA 1
ATOM 8474 C C . LEU C 1 100 ? -63.799 32.174 -70.316 1.00 15.64 100 LEU H C 1
ATOM 8475 O O . LEU C 1 100 ? -64.081 32.883 -71.295 1.00 17.22 100 LEU H O 1
ATOM 8480 N N . ARG C 1 101 ? -64.363 32.370 -69.152 1.00 16.34 101 ARG H N 1
ATOM 8481 C CA . ARG C 1 101 ? -65.435 33.356 -68.972 1.00 18.66 101 ARG H CA 1
ATOM 8482 C C . ARG C 1 101 ? -64.964 34.794 -69.061 1.00 18.53 101 ARG H C 1
ATOM 8483 O O . ARG C 1 101 ? -65.628 35.609 -69.617 1.00 21.03 101 ARG H O 1
ATOM 8491 N N . ALA C 1 102 ? -63.799 35.078 -68.529 1.00 20.02 102 ALA H N 1
ATOM 8492 C CA . ALA C 1 102 ? -63.192 36.391 -68.705 1.00 21.16 102 ALA H CA 1
ATOM 8493 C C . ALA C 1 102 ? -63.035 36.744 -70.196 1.00 24.17 102 ALA H C 1
ATOM 8494 O O . ALA C 1 102 ? -63.320 37.888 -70.628 1.00 23.65 102 ALA H O 1
ATOM 8496 N N . ALA C 1 103 ? -62.607 35.759 -70.980 1.00 19.59 103 ALA H N 1
ATOM 8497 C CA . ALA C 1 103 ? -62.439 35.941 -72.416 1.00 19.03 103 ALA H CA 1
ATOM 8498 C C . ALA C 1 103 ? -63.751 36.219 -73.136 1.00 22.21 103 ALA H C 1
ATOM 8499 O O . ALA C 1 103 ? -63.756 36.909 -74.149 1.00 23.16 103 ALA H O 1
ATOM 8501 N N . MET C 1 104 ? -64.891 35.722 -72.634 1.00 21.21 104 MET H N 1
ATOM 8502 C CA . MET C 1 104 ? -66.144 36.003 -73.310 1.00 20.58 104 MET H CA 1
ATOM 8503 C C . MET C 1 104 ? -66.505 37.481 -73.169 1.00 24.39 104 MET H C 1
ATOM 8504 O O . MET C 1 104 ? -67.194 38.020 -74.025 1.00 26.83 104 MET H O 1
ATOM 8509 N N . ARG C 1 105 ? -66.123 38.086 -72.046 1.00 27.21 105 ARG H N 1
ATOM 8510 C CA . ARG C 1 105 ? -66.361 39.512 -71.750 1.00 33.20 105 ARG H CA 1
ATOM 8511 C C . ARG C 1 105 ? -65.379 40.451 -72.465 1.00 30.78 105 ARG H C 1
ATOM 8512 O O . ARG C 1 105 ? -65.629 41.659 -72.570 1.00 31.39 105 ARG H O 1
ATOM 8520 N N . ALA C 1 106 ? -64.230 39.924 -72.864 1.00 27.88 106 ALA H N 1
ATOM 8521 C CA . ALA C 1 106 ? -63.184 40.755 -73.401 1.00 26.10 106 ALA H CA 1
ATOM 8522 C C . ALA C 1 106 ? -63.564 41.045 -74.862 1.00 24.89 106 ALA H C 1
ATOM 8523 O O . ALA C 1 106 ? -64.196 40.193 -75.556 1.00 22.82 106 ALA H O 1
ATOM 8525 N N . GLU C 1 107 ? -63.178 42.231 -75.365 1.00 24.20 107 GLU H N 1
ATOM 8526 C CA . GLU C 1 107 ? -63.276 42.458 -76.805 1.00 26.51 107 GLU H CA 1
ATOM 8527 C C . GLU C 1 107 ? -62.452 41.422 -77.620 1.00 23.68 107 GLU H C 1
ATOM 8528 O O . GLU C 1 107 ? -61.303 41.072 -77.280 1.00 22.57 107 GLU H O 1
ATOM 8534 N N . PRO C 1 108 ? -63.033 40.900 -78.693 1.00 23.71 108 PRO H N 1
ATOM 8535 C CA . PRO C 1 108 ? -62.295 39.988 -79.552 1.00 22.83 108 PRO H CA 1
ATOM 8536 C C . PRO C 1 108 ? -61.060 40.654 -80.118 1.00 25.97 108 PRO H C 1
ATOM 8537 O O . PRO C 1 108 ? -61.007 41.888 -80.240 1.00 21.56 108 PRO H O 1
ATOM 8541 N N . ILE C 1 109 ? -60.031 39.866 -80.364 1.00 23.69 109 ILE H N 1
ATOM 8542 C CA . ILE C 1 109 ? -58.807 40.346 -80.949 1.00 23.03 109 ILE H CA 1
ATOM 8543 C C . ILE C 1 109 ? -58.664 39.570 -82.285 1.00 26.81 109 ILE H C 1
ATOM 8544 O O . ILE C 1 109 ? -58.601 38.332 -82.307 1.00 25.03 109 ILE H O 1
ATOM 8549 N N . ALA C 1 110 ? -58.639 40.284 -83.406 1.00 27.29 110 ALA H N 1
ATOM 8550 C CA . ALA C 1 110 ? -58.764 39.655 -84.719 1.00 28.39 110 ALA H CA 1
ATOM 8551 C C . ALA C 1 110 ? -57.468 39.002 -85.092 1.00 24.34 110 ALA H C 1
ATOM 8552 O O . ALA C 1 110 ? -56.433 39.440 -84.574 1.00 27.53 110 ALA H O 1
ATOM 8554 N N . PRO C 1 111 ? -57.488 37.952 -85.954 1.00 21.81 111 PRO H N 1
ATOM 8555 C CA . PRO C 1 111 ? -56.197 37.322 -86.323 1.00 24.26 111 PRO H CA 1
ATOM 8556 C C . PRO C 1 111 ? -55.253 38.266 -87.086 1.00 23.51 111 PRO H C 1
ATOM 8557 O O . PRO C 1 111 ? -55.714 39.059 -87.884 1.00 26.56 111 PRO H O 1
ATOM 8561 N N . ARG C 1 112 ? -53.952 38.162 -86.834 1.00 23.98 112 ARG H N 1
ATOM 8562 C CA . ARG C 1 112 ? -52.978 38.933 -87.575 1.00 25.28 112 ARG H CA 1
ATOM 8563 C C . ARG C 1 112 ? -52.607 38.137 -88.859 1.00 23.89 112 ARG H C 1
ATOM 8564 O O . ARG C 1 112 ? -52.138 36.957 -88.833 1.00 21.93 112 ARG H O 1
ATOM 8572 N N . ARG C 1 113 ? -52.878 38.761 -90.001 1.00 26.38 113 ARG H N 1
ATOM 8573 C CA . ARG C 1 113 ? -52.732 38.144 -91.307 1.00 26.86 113 ARG H CA 1
ATOM 8574 C C . ARG C 1 113 ? -51.320 38.283 -91.726 1.00 26.11 113 ARG H C 1
ATOM 8575 O O . ARG C 1 113 ? -50.857 39.441 -91.821 1.00 25.44 113 ARG H O 1
ATOM 8583 N N . LEU C 1 114 ? -50.663 37.141 -91.989 1.00 24.07 114 LEU H N 1
ATOM 8584 C CA . LEU C 1 114 ? -49.276 37.068 -92.435 1.00 25.39 114 LEU H CA 1
ATOM 8585 C C . LEU C 1 114 ? -49.209 36.479 -93.838 1.00 29.01 114 LEU H C 1
ATOM 8586 O O . LEU C 1 114 ? -50.149 35.815 -94.334 1.00 28.89 114 LEU H O 1
ATOM 8591 N N . GLU C 1 115 ? -48.065 36.738 -94.473 1.00 30.91 115 GLU H N 1
ATOM 8592 C CA . GLU C 1 115 ? -47.787 36.274 -95.807 1.00 34.00 115 GLU H CA 1
ATOM 8593 C C . GLU C 1 115 ? -47.329 34.845 -95.730 1.00 32.54 115 GLU H C 1
ATOM 8594 O O . GLU C 1 115 ? -47.650 34.046 -96.588 1.00 36.71 115 GLU H O 1
ATOM 8600 N N . ARG C 1 116 ? -46.612 34.515 -94.671 1.00 30.75 116 ARG H N 1
ATOM 8601 C CA . ARG C 1 116 ? -45.869 33.258 -94.618 1.00 31.53 116 ARG H CA 1
ATOM 8602 C C . ARG C 1 116 ? -45.914 32.623 -93.205 1.00 24.43 116 ARG H C 1
ATOM 8603 O O . ARG C 1 116 ? -45.994 33.323 -92.203 1.00 25.56 116 ARG H O 1
ATOM 8611 N N . GLY C 1 117 ? -45.757 31.306 -93.146 1.00 22.86 117 GLY H N 1
ATOM 8612 C CA . GLY C 1 117 ? -45.550 30.641 -91.868 1.00 23.45 117 GLY H CA 1
ATOM 8613 C C . GLY C 1 117 ? -45.164 29.204 -92.024 1.00 21.06 117 GLY H C 1
ATOM 8614 O O . GLY C 1 117 ? -45.247 28.652 -93.138 1.00 20.59 117 GLY H O 1
ATOM 8615 N N . PRO C 1 118 ? -44.788 28.560 -90.896 1.00 23.99 118 PRO H N 1
ATOM 8616 C CA . PRO C 1 118 ? -44.212 27.199 -90.938 1.00 24.56 118 PRO H CA 1
ATOM 8617 C C . PRO C 1 118 ? -45.064 26.147 -91.606 1.00 21.59 118 PRO H C 1
ATOM 8618 O O . PRO C 1 118 ? -44.553 25.196 -92.152 1.00 21.45 118 PRO H O 1
ATOM 8622 N N . VAL C 1 119 ? -46.379 26.320 -91.550 1.00 22.64 119 VAL H N 1
ATOM 8623 C CA . VAL C 1 119 ? -47.323 25.376 -92.122 1.00 22.18 119 VAL H CA 1
ATOM 8624 C C . VAL C 1 119 ? -47.226 25.197 -93.640 1.00 24.54 119 VAL H C 1
ATOM 8625 O O . VAL C 1 119 ? -47.747 24.225 -94.262 1.00 23.94 119 VAL H O 1
ATOM 8629 N N . GLN C 1 120 ? -46.525 26.156 -94.237 1.00 24.22 120 GLN H N 1
ATOM 8630 C CA . GLN C 1 120 ? -46.209 26.145 -95.673 1.00 23.81 120 GLN H CA 1
ATOM 8631 C C . GLN C 1 120 ? -44.879 25.523 -96.044 1.00 23.61 120 GLN H C 1
ATOM 8632 O O . GLN C 1 120 ? -44.505 25.565 -97.227 1.00 26.82 120 GLN H O 1
ATOM 8638 N N . GLU C 1 121 ? -44.187 24.903 -95.116 1.00 23.20 121 GLU H N 1
ATOM 8639 C CA . GLU C 1 121 ? -42.831 24.407 -95.399 1.00 24.33 121 GLU H CA 1
ATOM 8640 C C . GLU C 1 121 ? -42.895 23.271 -96.434 1.00 26.11 121 GLU H C 1
ATOM 8641 O O . GLU C 1 121 ? -41.941 23.032 -97.137 1.00 27.43 121 GLU H O 1
ATOM 8647 N N . ASN C 1 122 ? -44.036 22.577 -96.517 1.00 22.29 122 ASN H N 1
ATOM 8648 C CA . ASN C 1 122 ? -44.286 21.536 -97.515 1.00 24.34 122 ASN H CA 1
ATOM 8649 C C . ASN C 1 122 ? -45.682 21.735 -98.073 1.00 26.08 122 ASN H C 1
ATOM 8650 O O . ASN C 1 122 ? -46.620 22.001 -97.282 1.00 25.10 122 ASN H O 1
ATOM 8655 N N . VAL C 1 123 ? -45.815 21.653 -99.416 1.00 24.74 123 VAL H N 1
ATOM 8656 C CA . VAL C 1 123 ? -47.112 21.825 -100.105 1.00 24.23 123 VAL H CA 1
ATOM 8657 C C . VAL C 1 123 ? -47.376 20.732 -101.120 1.00 25.24 123 VAL H C 1
ATOM 8658 O O . VAL C 1 123 ? -46.549 20.454 -102.012 1.00 25.54 123 VAL H O 1
ATOM 8662 N N . TRP C 1 124 ? -48.545 20.104 -100.997 1.00 23.60 124 TRP H N 1
ATOM 8663 C CA . TRP C 1 124 ? -48.990 19.135 -101.980 1.00 23.54 124 TRP H CA 1
ATOM 8664 C C . TRP C 1 124 ? -50.237 19.625 -102.644 1.00 27.51 124 TRP H C 1
ATOM 8665 O O . TRP C 1 124 ? -51.233 19.878 -101.953 1.00 26.74 124 TRP H O 1
ATOM 8676 N N . LEU C 1 125 ? -50.209 19.771 -103.987 1.00 27.37 125 LEU H N 1
ATOM 8677 C CA . LEU C 1 125 ? -51.424 20.193 -104.767 1.00 26.94 125 LEU H CA 1
ATOM 8678 C C . LEU C 1 125 ? -51.965 19.104 -105.643 1.00 24.93 125 LEU H C 1
ATOM 8679 O O . LEU C 1 125 ? -51.175 18.373 -106.263 1.00 27.35 125 LEU H O 1
ATOM 8684 N N . GLY C 1 126 ? -53.307 19.028 -105.713 1.00 25.87 126 GLY H N 1
ATOM 8685 C CA . GLY C 1 126 ? -54.038 18.165 -106.654 1.00 27.61 126 GLY H CA 1
ATOM 8686 C C . GLY C 1 126 ? -53.551 16.730 -106.629 1.00 31.50 126 GLY H C 1
ATOM 8687 O O . GLY C 1 126 ? -53.526 16.094 -105.560 1.00 26.87 126 GLY H O 1
ATOM 8688 N N . GLU C 1 127 ? -53.096 16.245 -107.798 1.00 32.60 127 GLU H N 1
ATOM 8689 C CA . GLU C 1 127 ? -52.459 14.932 -107.950 1.00 35.56 127 GLU H CA 1
ATOM 8690 C C . GLU C 1 127 ? -51.472 14.594 -106.873 1.00 32.21 127 GLU H C 1
ATOM 8691 O O . GLU C 1 127 ? -51.351 13.431 -106.549 1.00 32.10 127 GLU H O 1
ATOM 8697 N N . GLN C 1 128 ? -50.743 15.570 -106.353 1.00 30.60 128 GLN H N 1
ATOM 8698 C CA . GLN C 1 128 ? -49.722 15.290 -105.332 1.00 28.47 128 GLN H CA 1
ATOM 8699 C C . GLN C 1 128 ? -50.350 14.917 -103.944 1.00 24.40 128 GLN H C 1
ATOM 8700 O O . GLN C 1 128 ? -49.642 14.508 -103.067 1.00 25.14 128 GLN H O 1
ATOM 8706 N N . VAL C 1 129 ? -51.646 15.124 -103.764 1.00 22.91 129 VAL H N 1
ATOM 8707 C CA . VAL C 1 129 ? -52.252 14.926 -102.432 1.00 21.05 129 VAL H CA 1
ATOM 8708 C C . VAL C 1 129 ? -52.289 13.423 -102.242 1.00 22.29 129 VAL H C 1
ATOM 8709 O O . VAL C 1 129 ? -52.946 12.725 -103.018 1.00 24.32 129 VAL H O 1
ATOM 8713 N N . ASP C 1 130 ? -51.576 12.890 -101.232 1.00 24.55 130 ASP H N 1
ATOM 8714 C CA . ASP C 1 130 ? -51.768 11.484 -100.834 1.00 23.30 130 ASP H CA 1
ATOM 8715 C C . ASP C 1 130 ? -51.839 11.334 -99.294 1.00 20.13 130 ASP H C 1
ATOM 8716 O O . ASP C 1 130 ? -50.811 11.150 -98.636 1.00 23.67 130 ASP H O 1
ATOM 8721 N N . LEU C 1 131 ? -53.060 11.443 -98.782 1.00 22.34 131 LEU H N 1
ATOM 8722 C CA . LEU C 1 131 ? -53.363 11.324 -97.308 1.00 20.76 131 LEU H CA 1
ATOM 8723 C C . LEU C 1 131 ? -52.849 10.048 -96.674 1.00 22.82 131 LEU H C 1
ATOM 8724 O O . LEU C 1 131 ? -52.410 10.055 -95.507 1.00 22.30 131 LEU H O 1
ATOM 8729 N N . THR C 1 132 ? -52.790 8.971 -97.466 1.00 22.50 132 THR H N 1
ATOM 8730 C CA . THR C 1 132 ? -52.349 7.689 -96.960 1.00 22.01 132 THR H CA 1
ATOM 8731 C C . THR C 1 132 ? -50.832 7.639 -96.627 1.00 23.32 132 THR H C 1
ATOM 8732 O O . THR C 1 132 ? -50.361 6.704 -95.978 1.00 23.80 132 THR H O 1
ATOM 8736 N N . ARG C 1 133 ? -50.050 8.600 -97.093 1.00 22.29 133 ARG H N 1
ATOM 8737 C CA . ARG C 1 133 ? -48.656 8.619 -96.701 1.00 24.34 133 ARG H CA 1
ATOM 8738 C C . ARG C 1 133 ? -48.477 9.015 -95.242 1.00 23.51 133 ARG H C 1
ATOM 8739 O O . ARG C 1 133 ? -47.452 8.671 -94.659 1.00 24.61 133 ARG H O 1
ATOM 8747 N N . PHE C 1 134 ? -49.429 9.768 -94.680 1.00 21.47 134 PHE H N 1
ATOM 8748 C CA . PHE C 1 134 ? -49.353 10.107 -93.243 1.00 19.61 134 PHE H CA 1
ATOM 8749 C C . PHE C 1 134 ? -49.628 8.823 -92.376 1.00 20.47 134 PHE H C 1
ATOM 8750 O O . PHE C 1 134 ? -50.164 7.812 -92.882 1.00 21.09 134 PHE H O 1
ATOM 8758 N N . PRO C 1 135 ? -49.272 8.873 -91.086 1.00 18.76 135 PRO H N 1
ATOM 8759 C CA . PRO C 1 135 ? -49.520 7.759 -90.108 1.00 18.92 135 PRO H CA 1
ATOM 8760 C C . PRO C 1 135 ? -50.966 7.775 -89.623 1.00 20.22 135 PRO H C 1
ATOM 8761 O O . PRO C 1 135 ? -51.268 7.953 -88.425 1.00 22.04 135 PRO H O 1
ATOM 8765 N N . VAL C 1 136 ? -51.848 7.583 -90.579 1.00 19.39 136 VAL H N 1
ATOM 8766 C CA . VAL C 1 136 ? -53.262 7.633 -90.338 1.00 17.61 136 VAL H CA 1
ATOM 8767 C C . VAL C 1 136 ? -53.717 6.373 -89.580 1.00 18.07 136 VAL H C 1
ATOM 8768 O O . VAL C 1 136 ? -53.626 5.264 -90.079 1.00 20.94 136 VAL H O 1
ATOM 8772 N N . PRO C 1 137 ? -54.211 6.547 -88.340 1.00 18.62 137 PRO H N 1
ATOM 8773 C CA . PRO C 1 137 ? -54.472 5.377 -87.499 1.00 16.79 137 PRO H CA 1
ATOM 8774 C C . PRO C 1 137 ? -55.801 4.690 -87.612 1.00 16.45 137 PRO H C 1
ATOM 8775 O O . PRO C 1 137 ? -56.814 5.342 -87.905 1.00 16.29 137 PRO H O 1
ATOM 8779 N N . LEU C 1 138 ? -55.819 3.355 -87.400 1.00 13.95 138 LEU H N 1
ATOM 8780 C CA . LEU C 1 138 ? -57.107 2.660 -87.131 1.00 13.92 138 LEU H CA 1
ATOM 8781 C C . LEU C 1 138 ? -57.120 2.673 -85.590 1.00 14.61 138 LEU H C 1
ATOM 8782 O O . LEU C 1 138 ? -56.279 2.058 -84.931 1.00 16.15 138 LEU H O 1
ATOM 8787 N N . LEU C 1 139 ? -58.039 3.438 -85.028 1.00 16.19 139 LEU H N 1
ATOM 8788 C CA . LEU C 1 139 ? -57.984 3.856 -83.618 1.00 15.57 139 LEU H CA 1
ATOM 8789 C C . LEU C 1 139 ? -58.535 2.825 -82.614 1.00 15.17 139 LEU H C 1
ATOM 8790 O O . LEU C 1 139 ? -58.131 2.771 -81.454 1.00 16.32 139 LEU H O 1
ATOM 8795 N N . HIS C 1 140 ? -59.431 2.022 -83.096 1.00 13.90 140 HIS H N 1
ATOM 8796 C CA . HIS C 1 140 ? -60.169 0.993 -82.347 1.00 13.63 140 HIS H CA 1
ATOM 8797 C C . HIS C 1 140 ? -60.490 -0.170 -83.306 1.00 13.51 140 HIS H C 1
ATOM 8798 O O . HIS C 1 140 ? -60.739 0.017 -84.520 1.00 12.49 140 HIS H O 1
ATOM 8805 N N . GLU C 1 141 ? -60.521 -1.358 -82.716 1.00 13.90 141 GLU H N 1
ATOM 8806 C CA . GLU C 1 141 ? -60.574 -2.607 -83.505 1.00 15.99 141 GLU H CA 1
ATOM 8807 C C . GLU C 1 141 ? -61.800 -2.642 -84.431 1.00 15.97 141 GLU H C 1
ATOM 8808 O O . GLU C 1 141 ? -61.725 -3.092 -85.565 1.00 19.79 141 GLU H O 1
ATOM 8814 N N . GLN C 1 142 ? -62.946 -2.210 -83.946 1.00 20.07 142 GLN H N 1
ATOM 8815 C CA . GLN C 1 142 ? -64.128 -2.274 -84.734 1.00 22.80 142 GLN H CA 1
ATOM 8816 C C . GLN C 1 142 ? -64.504 -0.991 -85.480 1.00 22.27 142 GLN H C 1
ATOM 8817 O O . GLN C 1 142 ? -65.659 -0.858 -85.895 1.00 20.29 142 GLN H O 1
ATOM 8823 N N . ASP C 1 143 ? -63.576 -0.062 -85.685 1.00 18.54 143 ASP H N 1
ATOM 8824 C CA . ASP C 1 143 ? -63.905 1.175 -86.362 1.00 18.39 143 ASP H CA 1
ATOM 8825 C C . ASP C 1 143 ? -64.109 0.912 -87.834 1.00 18.19 143 ASP H C 1
ATOM 8826 O O . ASP C 1 143 ? -63.523 0.007 -88.339 1.00 19.58 143 ASP H O 1
ATOM 8831 N N . GLY C 1 144 ? -64.966 1.700 -88.506 1.00 17.07 144 GLY H N 1
ATOM 8832 C CA . GLY C 1 144 ? -65.238 1.512 -89.944 1.00 18.87 144 GLY H CA 1
ATOM 8833 C C . GLY C 1 144 ? -64.167 1.929 -90.906 1.00 20.14 144 GLY H C 1
ATOM 8834 O O . GLY C 1 144 ? -64.194 1.578 -92.097 1.00 21.51 144 GLY H O 1
ATOM 8835 N N . GLY C 1 145 ? -63.202 2.666 -90.387 1.00 17.87 145 GLY H N 1
ATOM 8836 C CA . GLY C 1 145 ? -62.152 3.294 -91.175 1.00 18.36 145 GLY H CA 1
ATOM 8837 C C . GLY C 1 145 ? -61.066 3.849 -90.298 1.00 17.80 145 GLY H C 1
ATOM 8838 O O . GLY C 1 145 ? -61.216 3.967 -89.090 1.00 15.00 145 GLY H O 1
ATOM 8839 N N . ARG C 1 146 ? -59.949 4.185 -90.909 1.00 20.40 146 ARG H N 1
ATOM 8840 C CA . ARG C 1 146 ? -58.931 5.001 -90.304 1.00 19.51 146 ARG H CA 1
ATOM 8841 C C . ARG C 1 146 ? -59.393 6.467 -90.268 1.00 17.06 146 ARG H C 1
ATOM 8842 O O . ARG C 1 146 ? -60.067 6.964 -91.168 1.00 18.01 146 ARG H O 1
ATOM 8850 N N . TYR C 1 147 ? -59.058 7.155 -89.177 1.00 14.94 147 TYR H N 1
ATOM 8851 C CA . TYR C 1 147 ? -59.375 8.565 -88.992 1.00 14.00 147 TYR H CA 1
ATOM 8852 C C . TYR C 1 147 ? -58.126 9.451 -89.116 1.00 15.29 147 TYR H C 1
ATOM 8853 O O . TYR C 1 147 ? -57.149 9.301 -88.353 1.00 17.77 147 TYR H O 1
ATOM 8862 N N . PHE C 1 148 ? -58.164 10.356 -90.089 1.00 15.13 148 PHE H N 1
ATOM 8863 C CA . PHE C 1 148 ? -57.173 11.392 -90.209 1.00 17.07 148 PHE H CA 1
ATOM 8864 C C . PHE C 1 148 ? -57.319 12.509 -89.171 1.00 16.45 148 PHE H C 1
ATOM 8865 O O . PHE C 1 148 ? -56.272 12.937 -88.596 1.00 20.67 148 PHE H O 1
ATOM 8873 N N . GLY C 1 149 ? -58.573 12.953 -88.930 1.00 16.10 149 GLY H N 1
ATOM 8874 C CA . GLY C 1 149 ? -58.899 14.038 -88.024 1.00 14.17 149 GLY H CA 1
ATOM 8875 C C . GLY C 1 149 ? -59.715 13.618 -86.840 1.00 15.70 149 GLY H C 1
ATOM 8876 O O . GLY C 1 149 ? -60.904 13.394 -86.962 1.00 16.67 149 GLY H O 1
ATOM 8877 N N . THR C 1 150 ? -59.040 13.481 -85.723 1.00 12.96 150 THR H N 1
ATOM 8878 C CA . THR C 1 150 ? -59.647 13.264 -84.382 1.00 13.17 150 THR H CA 1
ATOM 8879 C C . THR C 1 150 ? -59.277 14.412 -83.457 1.00 14.14 150 THR H C 1
ATOM 8880 O O . THR C 1 150 ? -59.731 14.440 -82.312 1.00 15.51 150 THR H O 1
ATOM 8884 N N . TYR C 1 151 ? -58.309 15.257 -83.840 1.00 11.80 151 TYR H N 1
ATOM 8885 C CA . TYR C 1 151 ? -57.910 16.406 -82.978 1.00 12.92 151 TYR H CA 1
ATOM 8886 C C . TYR C 1 151 ? -57.593 17.607 -83.844 1.00 12.23 151 TYR H C 1
ATOM 8887 O O . TYR C 1 151 ? -56.581 18.269 -83.654 1.00 14.75 151 TYR H O 1
ATOM 8896 N N . GLY C 1 152 ? -58.439 17.850 -84.810 1.00 13.77 152 GLY H N 1
ATOM 8897 C CA . GLY C 1 152 ? -58.325 19.044 -85.643 1.00 13.52 152 GLY H CA 1
ATOM 8898 C C . GLY C 1 152 ? -59.596 19.750 -85.797 1.00 13.70 152 GLY H C 1
ATOM 8899 O O . GLY C 1 152 ? -60.636 19.172 -85.515 1.00 13.89 152 GLY H O 1
ATOM 8900 N N . PHE C 1 153 ? -59.509 20.962 -86.337 1.00 14.25 153 PHE H N 1
ATOM 8901 C CA . PHE C 1 153 ? -60.652 21.719 -86.528 1.00 14.42 153 PHE H CA 1
ATOM 8902 C C . PHE C 1 153 ? -60.884 22.106 -87.975 1.00 15.31 153 PHE H C 1
ATOM 8903 O O . PHE C 1 153 ? -59.996 22.484 -88.719 1.00 16.89 153 PHE H O 1
ATOM 8911 N N . HIS C 1 154 ? -62.153 21.976 -88.298 1.00 15.69 154 HIS H N 1
ATOM 8912 C CA . HIS C 1 154 ? -62.748 22.550 -89.524 1.00 17.05 154 HIS H CA 1
ATOM 8913 C C . HIS C 1 154 ? -62.763 24.072 -89.491 1.00 17.44 154 HIS H C 1
ATOM 8914 O O . HIS C 1 154 ? -63.179 24.703 -88.522 1.00 16.53 154 HIS H O 1
ATOM 8921 N N . VAL C 1 155 ? -62.432 24.624 -90.635 1.00 17.27 155 VAL H N 1
ATOM 8922 C CA . VAL C 1 155 ? -62.425 26.063 -90.862 1.00 17.67 155 VAL H CA 1
ATOM 8923 C C . VAL C 1 155 ? -63.329 26.308 -92.075 1.00 19.41 155 VAL H C 1
ATOM 8924 O O . VAL C 1 155 ? -63.107 25.753 -93.147 1.00 19.04 155 VAL H O 1
ATOM 8928 N N . VAL C 1 156 ? -64.357 27.081 -91.869 1.00 19.45 156 VAL H N 1
ATOM 8929 C CA . VAL C 1 156 ? -65.247 27.517 -92.945 1.00 20.37 156 VAL H CA 1
ATOM 8930 C C . VAL C 1 156 ? -65.612 28.976 -92.669 1.00 19.26 156 VAL H C 1
ATOM 8931 O O . VAL C 1 156 ? -65.320 29.525 -91.616 1.00 17.43 156 VAL H O 1
ATOM 8935 N N . GLN C 1 157 ? -66.316 29.594 -93.607 1.00 20.24 157 GLN H N 1
ATOM 8936 C CA . GLN C 1 157 ? -66.695 30.974 -93.508 1.00 19.80 157 GLN H CA 1
ATOM 8937 C C . GLN C 1 157 ? -68.074 31.175 -94.166 1.00 20.03 157 GLN H C 1
ATOM 8938 O O . GLN C 1 157 ? -68.385 30.574 -95.210 1.00 21.95 157 GLN H O 1
ATOM 8944 N N . THR C 1 158 ? -68.891 32.016 -93.576 1.00 19.89 158 THR H N 1
ATOM 8945 C CA . THR C 1 158 ? -70.212 32.335 -94.217 1.00 21.47 158 THR H CA 1
ATOM 8946 C C . THR C 1 158 ? -69.986 32.870 -95.648 1.00 22.07 158 THR H C 1
ATOM 8947 O O . THR C 1 158 ? -68.979 33.545 -95.881 1.00 24.37 158 THR H O 1
ATOM 8951 N N . PRO C 1 159 ? -70.929 32.598 -96.579 1.00 23.51 159 PRO H N 1
ATOM 8952 C CA . PRO C 1 159 ? -70.870 33.306 -97.882 1.00 23.25 159 PRO H CA 1
ATOM 8953 C C . PRO C 1 159 ? -70.581 34.828 -97.779 1.00 26.61 159 PRO H C 1
ATOM 8954 O O . PRO C 1 159 ? -69.732 35.281 -98.565 1.00 27.58 159 PRO H O 1
ATOM 8958 N N . ASP C 1 160 ? -71.124 35.553 -96.782 1.00 24.48 160 ASP H N 1
ATOM 8959 C CA . ASP C 1 160 ? -70.967 37.041 -96.670 1.00 28.61 160 ASP H CA 1
ATOM 8960 C C . ASP C 1 160 ? -69.737 37.522 -95.980 1.00 30.69 160 ASP H C 1
ATOM 8961 O O . ASP C 1 160 ? -69.556 38.736 -95.809 1.00 30.65 160 ASP H O 1
ATOM 8966 N N . GLY C 1 161 ? -68.932 36.556 -95.534 1.00 28.11 161 GLY H N 1
ATOM 8967 C CA . GLY C 1 161 ? -67.712 36.796 -94.812 1.00 26.35 161 GLY H CA 1
ATOM 8968 C C . GLY C 1 161 ? -67.884 37.220 -93.375 1.00 22.70 161 GLY H C 1
ATOM 8969 O O . GLY C 1 161 ? -66.898 37.511 -92.745 1.00 25.78 161 GLY H O 1
ATOM 8970 N N . SER C 1 162 ? -69.101 37.397 -92.877 1.00 24.81 162 SER H N 1
ATOM 8971 C CA . SER C 1 162 ? -69.341 37.985 -91.537 1.00 24.38 162 SER H CA 1
ATOM 8972 C C . SER C 1 162 ? -68.930 37.043 -90.378 1.00 21.70 162 SER H C 1
ATOM 8973 O O . SER C 1 162 ? -68.785 37.488 -89.240 1.00 24.18 162 SER H O 1
ATOM 8976 N N . TRP C 1 163 ? -68.756 35.749 -90.655 1.00 21.45 163 TRP H N 1
ATOM 8977 C CA . TRP C 1 163 ? -68.540 34.758 -89.582 1.00 21.27 163 TRP H CA 1
ATOM 8978 C C . TRP C 1 163 ? -67.553 33.670 -90.025 1.00 18.22 163 TRP H C 1
ATOM 8979 O O . TRP C 1 163 ? -67.808 32.962 -91.008 1.00 19.01 163 TRP H O 1
ATOM 8990 N N . ASP C 1 164 ? -66.419 33.628 -89.329 1.00 21.09 164 ASP H N 1
ATOM 8991 C CA . ASP C 1 164 ? -65.353 32.653 -89.477 1.00 19.45 164 ASP H CA 1
ATOM 8992 C C . ASP C 1 164 ? -65.526 31.577 -88.375 1.00 19.13 164 ASP H C 1
ATOM 8993 O O . ASP C 1 164 ? -65.523 31.905 -87.193 1.00 19.45 164 ASP H O 1
ATOM 8998 N N . SER C 1 165 ? -65.652 30.332 -88.785 1.00 18.09 165 SER H N 1
ATOM 8999 C CA . SER C 1 165 ? -66.034 29.246 -87.821 1.00 18.32 165 SER H CA 1
ATOM 9000 C C . SER C 1 165 ? -64.932 28.223 -87.757 1.00 16.67 165 SER H C 1
ATOM 9001 O O . SER C 1 165 ? -64.433 27.714 -88.801 1.00 16.63 165 SER H O 1
ATOM 9004 N N . TRP C 1 166 ? -64.435 27.988 -86.526 1.00 16.80 166 TRP H N 1
ATOM 9005 C CA . TRP C 1 166 ? -63.456 26.947 -86.226 1.00 15.30 166 TRP H CA 1
ATOM 9006 C C . TRP C 1 166 ? -64.132 25.927 -85.304 1.00 15.70 166 TRP H C 1
ATOM 9007 O O . TRP C 1 166 ? -64.554 26.330 -84.214 1.00 14.55 166 TRP H O 1
ATOM 9018 N N . SER C 1 167 ? -64.270 24.686 -85.763 1.00 16.09 167 SER H N 1
ATOM 9019 C CA . SER C 1 167 ? -64.945 23.670 -84.998 1.00 15.50 167 SER H CA 1
ATOM 9020 C C . SER C 1 167 ? -64.345 22.266 -85.141 1.00 13.87 167 SER H C 1
ATOM 9021 O O . SER C 1 167 ? -64.090 21.778 -86.220 1.00 13.12 167 SER H O 1
ATOM 9024 N N . VAL C 1 168 ? -64.215 21.545 -84.038 1.00 15.44 168 VAL H N 1
ATOM 9025 C CA . VAL C 1 168 ? -63.619 20.203 -84.107 1.00 14.49 168 VAL H CA 1
ATOM 9026 C C . VAL C 1 168 ? -64.716 19.256 -84.528 1.00 16.03 168 VAL H C 1
ATOM 9027 O O . VAL C 1 168 ? -65.798 19.331 -83.974 1.00 16.18 168 VAL H O 1
ATOM 9031 N N . GLY C 1 169 ? -64.397 18.328 -85.435 1.00 15.55 169 GLY H N 1
ATOM 9032 C CA . GLY C 1 169 ? -65.243 17.228 -85.738 1.00 17.17 169 GLY H CA 1
ATOM 9033 C C . GLY C 1 169 ? -64.406 16.205 -86.458 1.00 18.15 169 GLY H C 1
ATOM 9034 O O . GLY C 1 169 ? -63.289 16.504 -86.935 1.00 19.48 169 GLY H O 1
ATOM 9035 N N . ARG C 1 170 ? -64.849 14.955 -86.404 1.00 17.57 170 ARG H N 1
ATOM 9036 C CA . ARG C 1 170 ? -64.083 13.867 -86.946 1.00 17.50 170 ARG H CA 1
ATOM 9037 C C . ARG C 1 170 ? -64.153 13.784 -88.451 1.00 18.93 170 ARG H C 1
ATOM 9038 O O . ARG C 1 170 ? -65.205 14.003 -89.048 1.00 18.29 170 ARG H O 1
ATOM 9046 N N . LEU C 1 171 ? -63.024 13.327 -89.004 1.00 17.90 171 LEU H N 1
ATOM 9047 C CA . LEU C 1 171 ? -62.924 13.018 -90.441 1.00 18.71 171 LEU H CA 1
ATOM 9048 C C . LEU C 1 171 ? -62.260 11.689 -90.644 1.00 16.78 171 LEU H C 1
ATOM 9049 O O . LEU C 1 171 ? -61.082 11.479 -90.299 1.00 15.77 171 LEU H O 1
ATOM 9054 N N . MET C 1 172 ? -63.011 10.793 -91.272 1.00 17.24 172 MET H N 1
ATOM 9055 C CA . MET C 1 172 ? -62.488 9.472 -91.686 1.00 15.80 172 MET H CA 1
ATOM 9056 C C . MET C 1 172 ? -61.853 9.480 -93.079 1.00 16.95 172 MET H C 1
ATOM 9057 O O . MET C 1 172 ? -62.349 10.229 -93.966 1.00 15.84 172 MET H O 1
ATOM 9062 N N . LEU C 1 173 ? -60.748 8.723 -93.202 1.00 17.96 173 LEU H N 1
ATOM 9063 C CA . LEU C 1 173 ? -60.012 8.538 -94.469 1.00 20.04 173 LEU H CA 1
ATOM 9064 C C . LEU C 1 173 ? -60.841 7.712 -95.394 1.00 21.22 173 LEU H C 1
ATOM 9065 O O . LEU C 1 173 ? -61.281 6.606 -95.012 1.00 22.58 173 LEU H O 1
ATOM 9070 N N . VAL C 1 174 ? -61.106 8.250 -96.595 1.00 20.99 174 VAL H N 1
ATOM 9071 C CA . VAL C 1 174 ? -61.897 7.500 -97.624 1.00 22.03 174 VAL H CA 1
ATOM 9072 C C . VAL C 1 174 ? -60.952 7.035 -98.708 1.00 20.90 174 VAL H C 1
ATOM 9073 O O . VAL C 1 174 ? -60.991 5.849 -99.080 1.00 22.81 174 VAL H O 1
ATOM 9077 N N . ASP C 1 175 ? -60.067 7.947 -99.161 1.00 23.28 175 ASP H N 1
ATOM 9078 C CA . ASP C 1 175 ? -58.954 7.569 -100.066 1.00 23.28 175 ASP H CA 1
ATOM 9079 C C . ASP C 1 175 ? -57.864 8.610 -100.060 1.00 24.99 175 ASP H C 1
ATOM 9080 O O . ASP C 1 175 ? -57.866 9.525 -99.200 1.00 22.97 175 ASP H O 1
ATOM 9085 N N . ARG C 1 176 ? -56.962 8.508 -101.042 1.00 22.32 176 ARG H N 1
ATOM 9086 C CA . ARG C 1 176 ? -55.796 9.348 -101.089 1.00 22.99 176 ARG H CA 1
ATOM 9087 C C . ARG C 1 176 ? -56.116 10.827 -101.045 1.00 19.41 176 ARG H C 1
ATOM 9088 O O . ARG C 1 176 ? -55.275 11.583 -100.601 1.00 22.07 176 ARG H O 1
ATOM 9096 N N . ASN C 1 177 ? -57.285 11.276 -101.472 1.00 18.46 177 ASN H N 1
ATOM 9097 C CA . ASN C 1 177 ? -57.626 12.735 -101.307 1.00 18.90 177 ASN H CA 1
ATOM 9098 C C . ASN C 1 177 ? -59.038 13.038 -100.915 1.00 19.19 177 ASN H C 1
ATOM 9099 O O . ASN C 1 177 ? -59.590 14.135 -101.302 1.00 18.77 177 ASN H O 1
ATOM 9104 N N . THR C 1 178 ? -59.631 12.094 -100.162 1.00 17.20 178 THR H N 1
ATOM 9105 C CA . THR C 1 178 ? -61.044 12.218 -99.810 1.00 17.84 178 THR H CA 1
ATOM 9106 C C . THR C 1 178 ? -61.187 11.755 -98.369 1.00 17.47 178 THR H C 1
ATOM 9107 O O . THR C 1 178 ? -60.752 10.616 -98.046 1.00 18.82 178 THR H O 1
ATOM 9111 N N . LEU C 1 179 ? -61.816 12.601 -97.560 1.00 18.72 179 LEU H N 1
ATOM 9112 C CA . LEU C 1 179 ? -62.272 12.258 -96.186 1.00 18.04 179 LEU H CA 1
ATOM 9113 C C . LEU C 1 179 ? -63.784 12.308 -96.057 1.00 17.47 179 LEU H C 1
ATOM 9114 O O . LEU C 1 179 ? -64.478 12.825 -96.946 1.00 19.06 179 LEU H O 1
ATOM 9119 N N . ALA C 1 180 ? -64.351 11.761 -94.977 1.00 16.77 180 ALA H N 1
ATOM 9120 C CA . ALA C 1 180 ? -65.760 11.924 -94.737 1.00 18.36 180 ALA H CA 1
ATOM 9121 C C . ALA C 1 180 ? -65.969 12.042 -93.254 1.00 18.15 180 ALA H C 1
ATOM 9122 O O . ALA C 1 180 ? -65.217 11.447 -92.490 1.00 17.97 180 ALA H O 1
ATOM 9124 N N . GLY C 1 181 ? -67.012 12.763 -92.880 1.00 19.55 181 GLY H N 1
ATOM 9125 C CA . GLY C 1 181 ? -67.352 12.957 -91.471 1.00 18.03 181 GLY H CA 1
ATOM 9126 C C . GLY C 1 181 ? -68.652 13.711 -91.277 1.00 20.76 181 GLY H C 1
ATOM 9127 O O . GLY C 1 181 ? -69.258 14.324 -92.200 1.00 21.13 181 GLY H O 1
ATOM 9128 N N . PRO C 1 182 ? -69.093 13.737 -90.035 1.00 21.73 182 PRO H N 1
ATOM 9129 C CA . PRO C 1 182 ? -70.419 14.275 -89.879 1.00 20.15 182 PRO H CA 1
ATOM 9130 C C . PRO C 1 182 ? -70.478 15.795 -89.848 1.00 19.25 182 PRO H C 1
ATOM 9131 O O . PRO C 1 182 ? -69.509 16.508 -89.447 1.00 20.62 182 PRO H O 1
ATOM 9135 N N . THR C 1 183 ? -71.664 16.297 -90.206 1.00 21.40 183 THR H N 1
ATOM 9136 C CA . THR C 1 183 ? -71.960 17.724 -90.110 1.00 21.78 183 THR H CA 1
ATOM 9137 C C . THR C 1 183 ? -73.370 17.885 -89.537 1.00 21.48 183 THR H C 1
ATOM 9138 O O . THR C 1 183 ? -74.315 18.131 -90.249 1.00 24.71 183 THR H O 1
ATOM 9142 N N . ILE C 1 184 ? -73.485 17.675 -88.213 1.00 22.40 184 ILE H N 1
ATOM 9143 C CA . ILE C 1 184 ? -74.813 17.682 -87.542 1.00 21.63 184 ILE H CA 1
ATOM 9144 C C . ILE C 1 184 ? -75.420 19.096 -87.764 1.00 23.50 184 ILE H C 1
ATOM 9145 O O . ILE C 1 184 ? -74.705 20.089 -87.636 1.00 18.42 184 ILE H O 1
ATOM 9150 N N . PRO C 1 185 ? -76.724 19.164 -88.128 1.00 20.59 185 PRO H N 1
ATOM 9151 C CA . PRO C 1 185 ? -77.400 20.422 -88.547 1.00 22.76 185 PRO H CA 1
ATOM 9152 C C . PRO C 1 185 ? -77.413 21.509 -87.500 1.00 21.00 185 PRO H C 1
ATOM 9153 O O . PRO C 1 185 ? -77.510 22.697 -87.825 1.00 20.57 185 PRO H O 1
ATOM 9157 N N . THR C 1 186 ? -77.161 21.113 -86.230 1.00 20.96 186 THR H N 1
ATOM 9158 C CA . THR C 1 186 ? -77.142 22.037 -85.135 1.00 18.79 186 THR H CA 1
ATOM 9159 C C . THR C 1 186 ? -75.743 22.532 -84.778 1.00 17.33 186 THR H C 1
ATOM 9160 O O . THR C 1 186 ? -75.586 23.485 -83.996 1.00 19.59 186 THR H O 1
ATOM 9164 N N . GLN C 1 187 ? -74.756 21.876 -85.337 1.00 14.07 187 GLN H N 1
ATOM 9165 C CA . GLN C 1 187 ? -73.367 22.349 -85.157 1.00 15.33 187 GLN H CA 1
ATOM 9166 C C . GLN C 1 187 ? -73.139 23.463 -86.202 1.00 15.38 187 GLN H C 1
ATOM 9167 O O . GLN C 1 187 ? -73.823 23.542 -87.214 1.00 17.11 187 GLN H O 1
ATOM 9173 N N . HIS C 1 188 ? -72.187 24.308 -85.933 1.00 17.13 188 HIS H N 1
ATOM 9174 C CA . HIS C 1 188 ? -71.907 25.497 -86.737 1.00 16.73 188 HIS H CA 1
ATOM 9175 C C . HIS C 1 188 ? -71.416 25.150 -88.133 1.00 19.76 188 HIS H C 1
ATOM 9176 O O . HIS C 1 188 ? -71.796 25.835 -89.104 1.00 19.45 188 HIS H O 1
ATOM 9183 N N . ILE C 1 189 ? -70.715 24.033 -88.247 1.00 18.87 189 ILE H N 1
ATOM 9184 C CA . ILE C 1 189 ? -70.347 23.506 -89.588 1.00 21.46 189 ILE H CA 1
ATOM 9185 C C . ILE C 1 189 ? -71.554 23.149 -90.454 1.00 23.27 189 ILE H C 1
ATOM 9186 O O . ILE C 1 189 ? -71.556 23.458 -91.654 1.00 21.55 189 ILE H O 1
ATOM 9191 N N . GLY C 1 190 ? -72.564 22.526 -89.838 1.00 21.40 190 GLY H N 1
ATOM 9192 C CA . GLY C 1 190 ? -73.808 22.144 -90.507 1.00 23.54 190 GLY H CA 1
ATOM 9193 C C . GLY C 1 190 ? -74.573 23.377 -90.896 1.00 23.34 190 GLY H C 1
ATOM 9194 O O . GLY C 1 190 ? -75.039 23.438 -92.008 1.00 23.88 190 GLY H O 1
ATOM 9195 N N . ILE C 1 191 ? -74.691 24.371 -90.003 1.00 19.49 191 ILE H N 1
ATOM 9196 C CA . ILE C 1 191 ? -75.401 25.590 -90.277 1.00 21.89 191 ILE H CA 1
ATOM 9197 C C . ILE C 1 191 ? -74.757 26.327 -91.466 1.00 24.33 191 ILE H C 1
ATOM 9198 O O . ILE C 1 191 ? -75.419 26.748 -92.411 1.00 20.84 191 ILE H O 1
ATOM 9203 N N . ILE C 1 192 ? -73.440 26.452 -91.453 1.00 22.69 192 ILE H N 1
ATOM 9204 C CA . ILE C 1 192 ? -72.778 27.201 -92.500 1.00 23.12 192 ILE H CA 1
ATOM 9205 C C . ILE C 1 192 ? -72.926 26.449 -93.830 1.00 25.68 192 ILE H C 1
ATOM 9206 O O . ILE C 1 192 ? -73.265 27.017 -94.880 1.00 24.93 192 ILE H O 1
ATOM 9211 N N . ARG C 1 193 ? -72.771 25.144 -93.759 1.00 27.13 193 ARG H N 1
ATOM 9212 C CA . ARG C 1 193 ? -72.886 24.302 -94.933 1.00 27.20 193 ARG H CA 1
ATOM 9213 C C . ARG C 1 193 ? -74.222 24.509 -95.665 1.00 28.03 193 ARG H C 1
ATOM 9214 O O . ARG C 1 193 ? -74.226 24.627 -96.911 1.00 28.55 193 ARG H O 1
ATOM 9222 N N . GLU C 1 194 ? -75.318 24.539 -94.891 1.00 25.44 194 GLU H N 1
ATOM 9223 C CA . GLU C 1 194 ? -76.671 24.880 -95.410 1.00 29.21 194 GLU H CA 1
ATOM 9224 C C . GLU C 1 194 ? -76.789 26.297 -96.043 1.00 29.77 194 GLU H C 1
ATOM 9225 O O . GLU C 1 194 ? -77.510 26.533 -97.063 1.00 28.42 194 GLU H O 1
ATOM 9231 N N . GLN C 1 195 ? -76.102 27.252 -95.447 1.00 27.61 195 GLN H N 1
ATOM 9232 C CA . GLN C 1 195 ? -76.040 28.596 -96.062 1.00 28.94 195 GLN H CA 1
ATOM 9233 C C . GLN C 1 195 ? -75.476 28.506 -97.497 1.00 31.23 195 GLN H C 1
ATOM 9234 O O . GLN C 1 195 ? -75.985 29.180 -98.431 1.00 30.75 195 GLN H O 1
ATOM 9240 N N . TRP C 1 196 ? -74.435 27.677 -97.661 1.00 27.06 196 TRP H N 1
ATOM 9241 C CA . TRP C 1 196 ? -73.794 27.469 -98.992 1.00 28.21 196 TRP H CA 1
ATOM 9242 C C . TRP C 1 196 ? -74.683 26.680 -99.992 1.00 31.04 196 TRP H C 1
ATOM 9243 O O . TRP C 1 196 ? -74.748 26.976 -101.191 1.00 29.25 196 TRP H O 1
ATOM 9254 N N . ARG C 1 197 ? -75.384 25.691 -99.485 1.00 30.47 197 ARG H N 1
ATOM 9255 C CA . ARG C 1 197 ? -76.295 24.919 -100.306 1.00 34.07 197 ARG H CA 1
ATOM 9256 C C . ARG C 1 197 ? -77.521 25.720 -100.696 1.00 34.10 197 ARG H C 1
ATOM 9257 O O . ARG C 1 197 ? -78.168 25.353 -101.668 1.00 35.94 197 ARG H O 1
ATOM 9265 N N . ARG C 1 198 ? -77.898 26.733 -99.929 1.00 31.87 198 ARG H N 1
ATOM 9266 C CA . ARG C 1 198 ? -78.933 27.695 -100.395 1.00 39.48 198 ARG H CA 1
ATOM 9267 C C . ARG C 1 198 ? -78.428 28.552 -101.602 1.00 41.75 198 ARG H C 1
ATOM 9268 O O . ARG C 1 198 ? -79.220 28.986 -102.428 1.00 43.76 198 ARG H O 1
ATOM 9271 N N . LEU C 1 199 ? -77.120 28.768 -101.708 1.00 40.14 199 LEU H N 1
ATOM 9272 C CA . LEU C 1 199 ? -76.504 29.399 -102.887 1.00 41.26 199 LEU H CA 1
ATOM 9273 C C . LEU C 1 199 ? -76.201 28.358 -104.006 1.00 37.31 199 LEU H C 1
ATOM 9274 O O . LEU C 1 199 ? -75.576 28.681 -105.024 1.00 36.83 199 LEU H O 1
ATOM 9279 N N . GLY C 1 200 ? -76.644 27.125 -103.790 1.00 36.52 200 GLY H N 1
ATOM 9280 C CA . GLY C 1 200 ? -76.432 25.991 -104.672 1.00 32.73 200 GLY H CA 1
ATOM 9281 C C . GLY C 1 200 ? -75.021 25.497 -104.800 1.00 34.32 200 GLY H C 1
ATOM 9282 O O . GLY C 1 200 ? -74.655 24.896 -105.800 1.00 40.28 200 GLY H O 1
ATOM 9283 N N . LYS C 1 201 ? -74.197 25.733 -103.772 1.00 36.55 201 LYS H N 1
ATOM 9284 C CA . LYS C 1 201 ? -72.727 25.548 -103.865 1.00 31.63 201 LYS H CA 1
ATOM 9285 C C . LYS C 1 201 ? -72.143 24.654 -102.741 1.00 30.55 201 LYS H C 1
ATOM 9286 O O . LYS C 1 201 ? -72.659 24.674 -101.615 1.00 26.14 201 LYS H O 1
ATOM 9292 N N . PRO C 1 202 ? -71.069 23.900 -103.048 1.00 27.40 202 PRO H N 1
ATOM 9293 C CA . PRO C 1 202 ? -70.305 23.250 -101.952 1.00 29.07 202 PRO H CA 1
ATOM 9294 C C . PRO C 1 202 ? -69.668 24.290 -100.973 1.00 29.13 202 PRO H C 1
ATOM 9295 O O . PRO C 1 202 ? -69.617 25.505 -101.279 1.00 26.30 202 PRO H O 1
ATOM 9299 N N . THR C 1 203 ? -69.244 23.850 -99.766 1.00 26.01 203 THR H N 1
ATOM 9300 C CA . THR C 1 203 ? -68.723 24.827 -98.866 1.00 22.22 203 THR H CA 1
ATOM 9301 C C . THR C 1 203 ? -67.170 24.745 -98.859 1.00 21.51 203 THR H C 1
ATOM 9302 O O . THR C 1 203 ? -66.654 23.677 -98.758 1.00 20.17 203 THR H O 1
ATOM 9306 N N . PRO C 1 204 ? -66.477 25.893 -99.113 1.00 20.07 204 PRO H N 1
ATOM 9307 C CA . PRO C 1 204 ? -65.038 25.962 -99.073 1.00 19.70 204 PRO H CA 1
ATOM 9308 C C . PRO C 1 204 ? -64.587 25.619 -97.655 1.00 19.18 204 PRO H C 1
ATOM 9309 O O . PRO C 1 204 ? -65.211 26.050 -96.703 1.00 20.02 204 PRO H O 1
ATOM 9313 N N . TRP C 1 205 ? -63.498 24.905 -97.535 1.00 20.44 205 TRP H N 1
ATOM 9314 C CA . TRP C 1 205 ? -63.192 24.213 -96.253 1.00 20.81 205 TRP H CA 1
ATOM 9315 C C . TRP C 1 205 ? -61.701 23.969 -96.127 1.00 20.80 205 TRP H C 1
ATOM 9316 O O . TRP C 1 205 ? -60.975 23.731 -97.113 1.00 22.15 205 TRP H O 1
ATOM 9327 N N . ALA C 1 206 ? -61.255 24.038 -94.881 1.00 19.43 206 ALA H N 1
ATOM 9328 C CA . ALA C 1 206 ? -59.900 23.608 -94.526 1.00 19.17 206 ALA H CA 1
ATOM 9329 C C . ALA C 1 206 ? -60.002 22.863 -93.181 1.00 15.88 206 ALA H C 1
ATOM 9330 O O . ALA C 1 206 ? -61.018 22.934 -92.543 1.00 17.22 206 ALA H O 1
ATOM 9332 N N . MET C 1 207 ? -59.001 22.122 -92.806 1.00 16.71 207 MET H N 1
ATOM 9333 C CA . MET C 1 207 ? -58.945 21.594 -91.471 1.00 13.41 207 MET H CA 1
ATOM 9334 C C . MET C 1 207 ? -57.499 21.829 -90.972 1.00 14.12 207 MET H C 1
ATOM 9335 O O . MET C 1 207 ? -56.550 21.454 -91.680 1.00 16.61 207 MET H O 1
ATOM 9340 N N . ALA C 1 208 ? -57.387 22.289 -89.735 1.00 13.04 208 ALA H N 1
ATOM 9341 C CA . ALA C 1 208 ? -56.067 22.539 -89.075 1.00 13.20 208 ALA H CA 1
ATOM 9342 C C . ALA C 1 208 ? -55.806 21.446 -88.027 1.00 14.87 208 ALA H C 1
ATOM 9343 O O . ALA C 1 208 ? -56.623 21.297 -87.101 1.00 12.41 208 ALA H O 1
ATOM 9345 N N . LEU C 1 209 ? -54.687 20.708 -88.142 1.00 14.66 209 LEU H N 1
ATOM 9346 C CA . LEU C 1 209 ? -54.378 19.660 -87.234 1.00 15.11 209 LEU H CA 1
ATOM 9347 C C . LEU C 1 209 ? -53.053 20.036 -86.641 1.00 16.56 209 LEU H C 1
ATOM 9348 O O . LEU C 1 209 ? -52.169 20.497 -87.370 1.00 16.14 209 LEU H O 1
ATOM 9353 N N . GLY C 1 210 ? -52.896 19.846 -85.333 1.00 14.55 210 GLY H N 1
ATOM 9354 C CA . GLY C 1 210 ? -51.644 20.376 -84.696 1.00 14.48 210 GLY H CA 1
ATOM 9355 C C . GLY C 1 210 ? -51.776 21.895 -84.714 1.00 13.86 210 GLY H C 1
ATOM 9356 O O . GLY C 1 210 ? -50.853 22.594 -84.960 1.00 14.22 210 GLY H O 1
ATOM 9357 N N . ALA C 1 211 ? -52.985 22.418 -84.531 1.00 13.85 211 ALA H N 1
ATOM 9358 C CA . ALA C 1 211 ? -53.232 23.849 -84.431 1.00 13.78 211 ALA H CA 1
ATOM 9359 C C . ALA C 1 211 ? -52.779 24.415 -83.064 1.00 13.58 211 ALA H C 1
ATOM 9360 O O . ALA C 1 211 ? -52.518 23.636 -82.136 1.00 14.43 211 ALA H O 1
ATOM 9362 N N . PRO C 1 212 ? -52.718 25.777 -82.900 1.00 13.95 212 PRO H N 1
ATOM 9363 C CA . PRO C 1 212 ? -52.446 26.408 -81.587 1.00 14.21 212 PRO H CA 1
ATOM 9364 C C . PRO C 1 212 ? -53.408 25.818 -80.546 1.00 13.83 212 PRO H C 1
ATOM 9365 O O . PRO C 1 212 ? -54.647 25.752 -80.802 1.00 14.10 212 PRO H O 1
ATOM 9369 N N . PRO C 1 213 ? -52.856 25.247 -79.462 1.00 12.77 213 PRO H N 1
ATOM 9370 C CA . PRO C 1 213 ? -53.734 24.520 -78.486 1.00 11.85 213 PRO H CA 1
ATOM 9371 C C . PRO C 1 213 ? -54.945 25.368 -78.040 1.00 11.94 213 PRO H C 1
ATOM 9372 O O . PRO C 1 213 ? -56.055 24.829 -77.936 1.00 14.82 213 PRO H O 1
ATOM 9376 N N . ALA C 1 214 ? -54.742 26.685 -77.815 1.00 11.12 214 ALA H N 1
ATOM 9377 C CA . ALA C 1 214 ? -55.840 27.518 -77.433 1.00 12.43 214 ALA H CA 1
ATOM 9378 C C . ALA C 1 214 ? -56.921 27.588 -78.516 1.00 13.05 214 ALA H C 1
ATOM 9379 O O . ALA C 1 214 ? -58.118 27.672 -78.175 1.00 13.33 214 ALA H O 1
ATOM 9381 N N . ALA C 1 215 ? -56.549 27.589 -79.818 1.00 12.11 215 ALA H N 1
ATOM 9382 C CA . ALA C 1 215 ? -57.535 27.552 -80.965 1.00 13.61 215 ALA H CA 1
ATOM 9383 C C . ALA C 1 215 ? -58.254 26.241 -81.052 1.00 14.28 215 ALA H C 1
ATOM 9384 O O . ALA C 1 215 ? -59.457 26.235 -81.227 1.00 15.12 215 ALA H O 1
ATOM 9386 N N . LEU C 1 216 ? -57.575 25.144 -80.785 1.00 11.99 216 LEU H N 1
ATOM 9387 C CA . LEU C 1 216 ? -58.183 23.843 -80.771 1.00 13.15 216 LEU H CA 1
ATOM 9388 C C . LEU C 1 216 ? -59.278 23.825 -79.669 1.00 13.40 216 LEU H C 1
ATOM 9389 O O . LEU C 1 216 ? -60.476 23.415 -79.930 1.00 15.87 216 LEU H O 1
ATOM 9394 N N . ALA C 1 217 ? -58.927 24.350 -78.496 1.00 14.01 217 ALA H N 1
ATOM 9395 C CA . ALA C 1 217 ? -59.888 24.317 -77.373 1.00 14.08 217 ALA H CA 1
ATOM 9396 C C . ALA C 1 217 ? -61.123 25.156 -77.733 1.00 14.10 217 ALA H C 1
ATOM 9397 O O . ALA C 1 217 ? -62.319 24.683 -77.603 1.00 13.01 217 ALA H O 1
ATOM 9399 N N . ALA C 1 218 ? -60.929 26.395 -78.239 1.00 13.87 218 ALA H N 1
ATOM 9400 C CA . ALA C 1 218 ? -62.086 27.151 -78.736 1.00 13.81 218 ALA H CA 1
ATOM 9401 C C . ALA C 1 218 ? -62.900 26.453 -79.843 1.00 12.85 218 ALA H C 1
ATOM 9402 O O . ALA C 1 218 ? -64.157 26.586 -79.870 1.00 13.75 218 ALA H O 1
ATOM 9404 N N . ALA C 1 219 ? -62.204 25.740 -80.745 1.00 14.27 219 ALA H N 1
ATOM 9405 C CA . ALA C 1 219 ? -62.819 25.006 -81.811 1.00 12.76 219 ALA H CA 1
ATOM 9406 C C . ALA C 1 219 ? -63.710 23.938 -81.172 1.00 14.32 219 ALA H C 1
ATOM 9407 O O . ALA C 1 219 ? -64.769 23.669 -81.744 1.00 12.52 219 ALA H O 1
ATOM 9409 N N . GLY C 1 220 ? -63.350 23.402 -79.998 1.00 13.39 220 GLY H N 1
ATOM 9410 C CA . GLY C 1 220 ? -64.215 22.424 -79.330 1.00 13.64 220 GLY H CA 1
ATOM 9411 C C . GLY C 1 220 ? -65.197 23.018 -78.334 1.00 13.95 220 GLY H C 1
ATOM 9412 O O . GLY C 1 220 ? -65.742 22.276 -77.536 1.00 12.61 220 GLY H O 1
ATOM 9413 N N . MET C 1 221 ? -65.408 24.357 -78.382 1.00 14.46 221 MET H N 1
ATOM 9414 C CA . MET C 1 221 ? -66.311 25.105 -77.520 1.00 13.03 221 MET H CA 1
ATOM 9415 C C . MET C 1 221 ? -67.573 25.606 -78.197 1.00 14.42 221 MET H C 1
ATOM 9416 O O . MET C 1 221 ? -67.494 26.181 -79.280 1.00 15.27 221 MET H O 1
ATOM 9421 N N . PRO C 1 222 ? -68.746 25.399 -77.562 1.00 13.17 222 PRO H N 1
ATOM 9422 C CA . PRO C 1 222 ? -70.005 25.822 -78.159 1.00 13.54 222 PRO H CA 1
ATOM 9423 C C . PRO C 1 222 ? -70.315 27.282 -77.887 1.00 13.55 222 PRO H C 1
ATOM 9424 O O . PRO C 1 222 ? -71.239 27.623 -77.211 1.00 15.10 222 PRO H O 1
ATOM 9428 N N . LEU C 1 223 ? -69.471 28.121 -78.437 1.00 14.60 223 LEU H N 1
ATOM 9429 C CA . LEU C 1 223 ? -69.704 29.527 -78.403 1.00 16.75 223 LEU H CA 1
ATOM 9430 C C . LEU C 1 223 ? -70.967 29.829 -79.163 1.00 15.88 223 LEU H C 1
ATOM 9431 O O . LEU C 1 223 ? -71.394 29.024 -80.045 1.00 15.64 223 LEU H O 1
ATOM 9436 N N . PRO C 1 224 ? -71.613 30.957 -78.823 1.00 18.36 224 PRO H N 1
ATOM 9437 C CA . PRO C 1 224 ? -72.909 31.217 -79.533 1.00 16.80 224 PRO H CA 1
ATOM 9438 C C . PRO C 1 224 ? -72.754 31.293 -81.042 1.00 18.38 224 PRO H C 1
ATOM 9439 O O . PRO C 1 224 ? -71.699 31.579 -81.576 1.00 16.21 224 PRO H O 1
ATOM 9443 N N . GLU C 1 225 ? -73.857 31.101 -81.728 1.00 16.10 225 GLU H N 1
ATOM 9444 C CA . GLU C 1 225 ? -73.887 31.251 -83.173 1.00 18.73 225 GLU H CA 1
ATOM 9445 C C . GLU C 1 225 ? -73.441 32.677 -83.613 1.00 18.19 225 GLU H C 1
ATOM 9446 O O . GLU C 1 225 ? -73.604 33.662 -82.940 1.00 20.69 225 GLU H O 1
ATOM 9452 N N . GLY C 1 226 ? -72.786 32.738 -84.734 1.00 20.92 226 GLY H N 1
ATOM 9453 C CA . GLY C 1 226 ? -72.225 34.036 -85.209 1.00 19.06 226 GLY H CA 1
ATOM 9454 C C . GLY C 1 226 ? -70.930 34.493 -84.590 1.00 21.66 226 GLY H C 1
ATOM 9455 O O . GLY C 1 226 ? -70.328 35.471 -85.087 1.00 19.35 226 GLY H O 1
ATOM 9456 N N . VAL C 1 227 ? -70.505 33.847 -83.483 1.00 17.76 227 VAL H N 1
ATOM 9457 C CA . VAL C 1 227 ? -69.272 34.260 -82.791 1.00 19.11 227 VAL H CA 1
ATOM 9458 C C . VAL C 1 227 ? -68.070 33.607 -83.429 1.00 18.96 227 VAL H C 1
ATOM 9459 O O . VAL C 1 227 ? -68.000 32.387 -83.487 1.00 18.97 227 VAL H O 1
ATOM 9463 N N . SER C 1 228 ? -67.087 34.410 -83.880 1.00 20.42 228 SER H N 1
ATOM 9464 C CA . SER C 1 228 ? -65.966 33.863 -84.580 1.00 19.54 228 SER H CA 1
ATOM 9465 C C . SER C 1 228 ? -64.945 33.368 -83.539 1.00 19.06 228 SER H C 1
ATOM 9466 O O . SER C 1 228 ? -64.522 34.115 -82.704 1.00 18.74 228 SER H O 1
ATOM 9469 N N . GLU C 1 229 ? -64.580 32.079 -83.610 1.00 17.37 229 GLU H N 1
ATOM 9470 C CA . GLU C 1 229 ? -63.689 31.484 -82.611 1.00 15.99 229 GLU H CA 1
ATOM 9471 C C . GLU C 1 229 ? -62.361 32.206 -82.593 1.00 15.12 229 GLU H C 1
ATOM 9472 O O . GLU C 1 229 ? -61.741 32.362 -81.535 1.00 15.36 229 GLU H O 1
ATOM 9478 N N . ALA C 1 230 ? -61.898 32.674 -83.750 1.00 16.41 230 ALA H N 1
ATOM 9479 C CA . ALA C 1 230 ? -60.535 33.173 -83.805 1.00 17.15 230 ALA H CA 1
ATOM 9480 C C . ALA C 1 230 ? -60.387 34.440 -82.941 1.00 16.69 230 ALA H C 1
ATOM 9481 O O . ALA C 1 230 ? -59.386 34.631 -82.268 1.00 15.23 230 ALA H O 1
ATOM 9483 N N . GLY C 1 231 ? -61.407 35.284 -82.949 1.00 17.88 231 GLY H N 1
ATOM 9484 C CA . GLY C 1 231 ? -61.441 36.547 -82.142 1.00 19.84 231 GLY H CA 1
ATOM 9485 C C . GLY C 1 231 ? -61.477 36.232 -80.658 1.00 19.96 231 GLY H C 1
ATOM 9486 O O . GLY C 1 231 ? -60.930 36.976 -79.857 1.00 16.80 231 GLY H O 1
ATOM 9487 N N . TYR C 1 232 ? -62.154 35.129 -80.301 1.00 17.46 232 TYR H N 1
ATOM 9488 C CA . TYR C 1 232 ? -62.299 34.670 -78.930 1.00 17.72 232 TYR H CA 1
ATOM 9489 C C . TYR C 1 232 ? -60.951 34.196 -78.419 1.00 15.86 232 TYR H C 1
ATOM 9490 O O . TYR C 1 232 ? -60.489 34.544 -77.343 1.00 16.57 232 TYR H O 1
ATOM 9499 N N . VAL C 1 233 ? -60.291 33.412 -79.244 1.00 17.06 233 VAL H N 1
ATOM 9500 C CA . VAL C 1 233 ? -58.933 32.960 -78.939 1.00 17.42 233 VAL H CA 1
ATOM 9501 C C . VAL C 1 233 ? -57.946 34.092 -78.702 1.00 17.10 233 VAL H C 1
ATOM 9502 O O . VAL C 1 233 ? -57.184 34.060 -77.762 1.00 15.25 233 VAL H O 1
ATOM 9506 N N . GLY C 1 234 ? -57.950 35.099 -79.573 1.00 18.69 234 GLY H N 1
ATOM 9507 C CA . GLY C 1 234 ? -57.114 36.262 -79.364 1.00 17.06 234 GLY H CA 1
ATOM 9508 C C . GLY C 1 234 ? -57.382 36.932 -78.022 1.00 15.34 234 GLY H C 1
ATOM 9509 O O . GLY C 1 234 ? -56.475 37.209 -77.291 1.00 20.07 234 GLY H O 1
ATOM 9510 N N . ALA C 1 235 ? -58.657 37.102 -77.691 1.00 15.78 235 ALA H N 1
ATOM 9511 C CA . ALA C 1 235 ? -59.072 37.742 -76.465 1.00 15.57 235 ALA H CA 1
ATOM 9512 C C . ALA C 1 235 ? -58.645 36.881 -75.293 1.00 16.89 235 ALA H C 1
ATOM 9513 O O . ALA C 1 235 ? -58.197 37.389 -74.256 1.00 18.09 235 ALA H O 1
ATOM 9515 N N . LEU C 1 236 ? -58.727 35.563 -75.449 1.00 16.75 236 LEU H N 1
ATOM 9516 C CA . LEU C 1 236 ? -58.322 34.647 -74.396 1.00 18.94 236 LEU H CA 1
ATOM 9517 C C . LEU C 1 236 ? -56.791 34.701 -74.095 1.00 18.59 236 LEU H C 1
ATOM 9518 O O . LEU C 1 236 ? -56.420 34.748 -72.952 1.00 22.81 236 LEU H O 1
ATOM 9523 N N . VAL C 1 237 ? -55.967 34.761 -75.114 1.00 20.74 237 VAL H N 1
ATOM 9524 C CA . VAL C 1 237 ? -54.526 34.729 -74.921 1.00 23.18 237 VAL H CA 1
ATOM 9525 C C . VAL C 1 237 ? -53.949 36.156 -74.835 1.00 23.60 237 VAL H C 1
ATOM 9526 O O . VAL C 1 237 ? -52.811 36.322 -74.472 1.00 23.10 237 VAL H O 1
ATOM 9530 N N . GLY C 1 238 ? -54.726 37.148 -75.193 1.00 21.48 238 GLY H N 1
ATOM 9531 C CA . GLY C 1 238 ? -54.288 38.552 -75.104 1.00 23.30 238 GLY H CA 1
ATOM 9532 C C . GLY C 1 238 ? -53.519 39.044 -76.297 1.00 23.98 238 GLY H C 1
ATOM 9533 O O . GLY C 1 238 ? -52.913 40.110 -76.252 1.00 24.19 238 GLY H O 1
ATOM 9534 N N . GLU C 1 239 ? -53.559 38.330 -77.393 1.00 23.44 239 GLU H N 1
ATOM 9535 C CA . GLU C 1 239 ? -52.889 38.767 -78.597 1.00 26.34 239 GLU H CA 1
ATOM 9536 C C . GLU C 1 239 ? -53.422 38.008 -79.785 1.00 28.24 239 GLU H C 1
ATOM 9537 O O . GLU C 1 239 ? -53.951 36.916 -79.622 1.00 28.67 239 GLU H O 1
ATOM 9543 N N . PRO C 1 240 ? -53.255 38.561 -80.979 1.00 27.89 240 PRO H N 1
ATOM 9544 C CA . PRO C 1 240 ? -53.757 37.933 -82.183 1.00 29.21 240 PRO H CA 1
ATOM 9545 C C . PRO C 1 240 ? -53.209 36.562 -82.436 1.00 27.62 240 PRO H C 1
ATOM 9546 O O . PRO C 1 240 ? -52.011 36.278 -82.194 1.00 29.46 240 PRO H O 1
ATOM 9550 N N . VAL C 1 241 ? -54.068 35.709 -82.949 1.00 25.35 241 VAL H N 1
ATOM 9551 C CA . VAL C 1 241 ? -53.598 34.513 -83.597 1.00 23.43 241 VAL H CA 1
ATOM 9552 C C . VAL C 1 241 ? -53.075 34.821 -85.030 1.00 20.64 241 VAL H C 1
ATOM 9553 O O . VAL C 1 241 ? -53.832 35.372 -85.834 1.00 22.25 241 VAL H O 1
ATOM 9557 N N . GLU C 1 242 ? -51.836 34.394 -85.338 1.00 20.87 242 GLU H N 1
ATOM 9558 C CA . GLU C 1 242 ? -51.219 34.636 -86.650 1.00 19.86 242 GLU H CA 1
ATOM 9559 C C . GLU C 1 242 ? -51.743 33.629 -87.595 1.00 19.30 242 GLU H C 1
ATOM 9560 O O . GLU C 1 242 ? -51.737 32.431 -87.318 1.00 20.01 242 GLU H O 1
ATOM 9566 N N . VAL C 1 243 ? -52.186 34.095 -88.754 1.00 20.49 243 VAL H N 1
ATOM 9567 C CA . VAL C 1 243 ? -52.791 33.228 -89.744 1.00 19.91 243 VAL H CA 1
ATOM 9568 C C . VAL C 1 243 ? -52.205 33.557 -91.128 1.00 22.37 243 VAL H C 1
ATOM 9569 O O . VAL C 1 243 ? -51.831 34.695 -91.371 1.00 22.37 243 VAL H O 1
ATOM 9573 N N . VAL C 1 244 ? -52.175 32.523 -91.959 1.00 21.67 244 VAL H N 1
ATOM 9574 C CA . VAL C 1 244 ? -51.907 32.585 -93.395 1.00 21.86 244 VAL H CA 1
ATOM 9575 C C . VAL C 1 244 ? -53.123 32.103 -94.234 1.00 23.81 244 VAL H C 1
ATOM 9576 O O . VAL C 1 244 ? -53.953 31.300 -93.793 1.00 25.33 244 VAL H O 1
ATOM 9580 N N . ARG C 1 245 ? -53.202 32.559 -95.488 1.00 24.17 245 ARG H N 1
ATOM 9581 C CA . ARG C 1 245 ? -54.208 32.078 -96.413 1.00 22.05 245 ARG H CA 1
ATOM 9582 C C . ARG C 1 245 ? -53.876 30.669 -96.837 1.00 22.96 245 ARG H C 1
ATOM 9583 O O . ARG C 1 245 ? -52.716 30.312 -97.005 1.00 20.29 245 ARG H O 1
ATOM 9591 N N . THR C 1 246 ? -54.893 29.882 -97.133 1.00 19.57 246 THR H N 1
ATOM 9592 C CA . THR C 1 246 ? -54.659 28.559 -97.719 1.00 21.86 246 THR H CA 1
ATOM 9593 C C . THR C 1 246 ? -54.073 28.738 -99.131 1.00 26.63 246 THR H C 1
ATOM 9594 O O . THR C 1 246 ? -54.103 29.867 -99.682 1.00 26.55 246 THR H O 1
ATOM 9598 N N . GLN C 1 247 ? -53.535 27.662 -99.682 1.00 26.84 247 GLN H N 1
ATOM 9599 C CA . GLN C 1 247 ? -52.999 27.681 -101.049 1.00 27.89 247 GLN H CA 1
ATOM 9600 C C . GLN C 1 247 ? -54.094 27.959 -102.088 1.00 30.23 247 GLN H C 1
ATOM 9601 O O . GLN C 1 247 ? -53.835 28.685 -103.051 1.00 30.99 247 GLN H O 1
ATOM 9607 N N . THR C 1 248 ? -55.305 27.422 -101.920 1.00 24.96 248 THR H N 1
ATOM 9608 C CA . THR C 1 248 ? -56.251 27.267 -103.014 1.00 23.66 248 THR H CA 1
ATOM 9609 C C . THR C 1 248 ? -57.639 27.853 -102.818 1.00 25.19 248 THR H C 1
ATOM 9610 O O . THR C 1 248 ? -58.310 28.049 -103.811 1.00 25.22 248 THR H O 1
ATOM 9614 N N . ASN C 1 249 ? -58.108 28.168 -101.608 1.00 21.54 249 ASN H N 1
ATOM 9615 C CA . ASN C 1 249 ? -59.505 28.607 -101.439 1.00 22.06 249 ASN H CA 1
ATOM 9616 C C . ASN C 1 249 ? -59.814 29.819 -100.542 1.00 22.35 249 ASN H C 1
ATOM 9617 O O . ASN C 1 249 ? -60.974 30.062 -100.192 1.00 24.26 249 ASN H O 1
ATOM 9622 N N . GLY C 1 250 ? -58.815 30.584 -100.186 1.00 21.46 250 GLY H N 1
ATOM 9623 C CA . GLY C 1 250 ? -59.025 31.886 -99.529 1.00 23.65 250 GLY H CA 1
ATOM 9624 C C . GLY C 1 250 ? -59.353 31.960 -98.027 1.00 20.55 250 GLY H C 1
ATOM 9625 O O . GLY C 1 250 ? -59.460 33.038 -97.430 1.00 23.42 250 GLY H O 1
ATOM 9626 N N . LEU C 1 251 ? -59.434 30.800 -97.405 1.00 22.44 251 LEU H N 1
ATOM 9627 C CA . LEU C 1 251 ? -59.657 30.741 -95.967 1.00 21.83 251 LEU H CA 1
ATOM 9628 C C . LEU C 1 251 ? -58.356 31.015 -95.243 1.00 21.73 251 LEU H C 1
ATOM 9629 O O . LEU C 1 251 ? -57.271 30.672 -95.771 1.00 23.39 251 LEU H O 1
ATOM 9634 N N . TRP C 1 252 ? -58.464 31.590 -94.045 1.00 19.50 252 TRP H N 1
ATOM 9635 C CA . TRP C 1 252 ? -57.282 31.885 -93.238 1.00 20.48 252 TRP H CA 1
ATOM 9636 C C . TRP C 1 252 ? -57.141 30.793 -92.150 1.00 19.91 252 TRP H C 1
ATOM 9637 O O . TRP C 1 252 ? -58.129 30.506 -91.470 1.00 22.20 252 TRP H O 1
ATOM 9648 N N . VAL C 1 253 ? -55.916 30.273 -91.975 1.00 19.82 253 VAL H N 1
ATOM 9649 C CA . VAL C 1 253 ? -55.631 29.196 -91.007 1.00 18.28 253 VAL H CA 1
ATOM 9650 C C . VAL C 1 253 ? -54.451 29.573 -90.163 1.00 18.07 253 VAL H C 1
ATOM 9651 O O . VAL C 1 253 ? -53.597 30.363 -90.645 1.00 19.18 253 VAL H O 1
ATOM 9655 N N . PRO C 1 254 ? -54.356 29.044 -88.915 1.00 15.31 254 PRO H N 1
ATOM 9656 C CA . PRO C 1 254 ? -53.144 29.418 -88.178 1.00 16.31 254 PRO H CA 1
ATOM 9657 C C . PRO C 1 254 ? -51.824 29.083 -88.840 1.00 16.53 254 PRO H C 1
ATOM 9658 O O . PRO C 1 254 ? -51.612 28.013 -89.430 1.00 17.66 254 PRO H O 1
ATOM 9662 N N . ALA C 1 255 ? -50.946 30.080 -88.760 1.00 17.30 255 ALA H N 1
ATOM 9663 C CA . ALA C 1 255 ? -49.660 30.021 -89.412 1.00 20.56 255 ALA H CA 1
ATOM 9664 C C . ALA C 1 255 ? -48.781 28.901 -88.943 1.00 20.82 255 ALA H C 1
ATOM 9665 O O . ALA C 1 255 ? -48.009 28.400 -89.745 1.00 26.45 255 ALA H O 1
ATOM 9667 N N . ASN C 1 256 ? -48.792 28.552 -87.656 1.00 19.21 256 ASN H N 1
ATOM 9668 C CA . ASN C 1 256 ? -47.841 27.555 -87.172 1.00 20.77 256 ASN H CA 1
ATOM 9669 C C . ASN C 1 256 ? -48.471 26.146 -86.988 1.00 19.88 256 ASN H C 1
ATOM 9670 O O . ASN C 1 256 ? -47.819 25.260 -86.351 1.00 22.79 256 ASN H O 1
ATOM 9675 N N . THR C 1 257 ? -49.669 25.968 -87.581 1.00 17.34 257 THR H N 1
ATOM 9676 C CA . THR C 1 257 ? -50.284 24.676 -87.699 1.00 17.77 257 THR H CA 1
ATOM 9677 C C . THR C 1 257 ? -49.378 23.599 -88.237 1.00 16.74 257 THR H C 1
ATOM 9678 O O . THR C 1 257 ? -48.614 23.824 -89.157 1.00 18.49 257 THR H O 1
ATOM 9682 N N . GLU C 1 258 ? -49.468 22.373 -87.676 1.00 16.79 258 GLU H N 1
ATOM 9683 C CA . GLU C 1 258 ? -48.631 21.256 -88.126 1.00 16.34 258 GLU H CA 1
ATOM 9684 C C . GLU C 1 258 ? -49.018 20.812 -89.533 1.00 16.67 258 GLU H C 1
ATOM 9685 O O . GLU C 1 258 ? -48.127 20.659 -90.397 1.00 18.51 258 GLU H O 1
ATOM 9691 N N . ILE C 1 259 ? -50.328 20.659 -89.763 1.00 16.75 259 ILE H N 1
ATOM 9692 C CA . ILE C 1 259 ? -50.930 20.175 -90.964 1.00 16.31 259 ILE H CA 1
ATOM 9693 C C . ILE C 1 259 ? -52.262 20.860 -91.303 1.00 18.28 259 ILE H C 1
ATOM 9694 O O . ILE C 1 259 ? -53.151 20.947 -90.481 1.00 16.49 259 ILE H O 1
ATOM 9699 N N . VAL C 1 260 ? -52.388 21.359 -92.556 1.00 16.48 260 VAL H N 1
ATOM 9700 C CA . VAL C 1 260 ? -53.612 21.977 -93.044 1.00 17.42 260 VAL H CA 1
ATOM 9701 C C . VAL C 1 260 ? -54.031 21.236 -94.254 1.00 21.88 260 VAL H C 1
ATOM 9702 O O . VAL C 1 260 ? -53.212 21.031 -95.207 1.00 21.02 260 VAL H O 1
ATOM 9706 N N . LEU C 1 261 ? -55.319 20.848 -94.234 1.00 19.48 261 LEU H N 1
ATOM 9707 C CA . LEU C 1 261 ? -55.960 20.189 -95.355 1.00 19.08 261 LEU H CA 1
ATOM 9708 C C . LEU C 1 261 ? -56.831 21.196 -95.950 1.00 20.24 261 LEU H C 1
ATOM 9709 O O . LEU C 1 261 ? -57.452 21.980 -95.230 1.00 20.58 261 LEU H O 1
ATOM 9714 N N . GLU C 1 262 ? -56.967 21.200 -97.279 1.00 25.07 262 GLU H N 1
ATOM 9715 C CA . GLU C 1 262 ? -57.883 22.215 -97.957 1.00 24.20 262 GLU H CA 1
ATOM 9716 C C . GLU C 1 262 ? -58.701 21.666 -99.098 1.00 19.75 262 GLU H C 1
ATOM 9717 O O . GLU C 1 262 ? -58.280 20.775 -99.810 1.00 22.15 262 GLU H O 1
ATOM 9723 N N . GLY C 1 263 ? -59.916 22.174 -99.241 1.00 23.21 263 GLY H N 1
ATOM 9724 C CA . GLY C 1 263 ? -60.754 21.693 -100.319 1.00 20.51 263 GLY H CA 1
ATOM 9725 C C . GLY C 1 263 ? -62.152 22.214 -100.190 1.00 20.71 263 GLY H C 1
ATOM 9726 O O . GLY C 1 263 ? -62.353 23.444 -100.058 1.00 19.52 263 GLY H O 1
ATOM 9727 N N . GLU C 1 264 ? -63.112 21.317 -100.354 1.00 20.07 264 GLU H N 1
ATOM 9728 C CA . GLU C 1 264 ? -64.510 21.668 -100.159 1.00 20.89 264 GLU H CA 1
ATOM 9729 C C . GLU C 1 264 ? -65.315 20.461 -99.630 1.00 19.73 264 GLU H C 1
ATOM 9730 O O . GLU C 1 264 ? -64.873 19.285 -99.777 1.00 21.31 264 GLU H O 1
ATOM 9736 N N . ILE C 1 265 ? -66.496 20.764 -99.057 1.00 20.56 265 ILE H N 1
ATOM 9737 C CA . ILE C 1 265 ? -67.453 19.812 -98.590 1.00 20.99 265 ILE H CA 1
ATOM 9738 C C . ILE C 1 265 ? -68.529 19.654 -99.678 1.00 23.97 265 ILE H C 1
ATOM 9739 O O . ILE C 1 265 ? -69.188 20.643 -100.033 1.00 20.83 265 ILE H O 1
ATOM 9744 N N . SER C 1 266 ? -68.741 18.415 -100.114 1.00 22.82 266 SER H N 1
ATOM 9745 C CA . SER C 1 266 ? -69.623 18.120 -101.263 1.00 24.13 266 SER H CA 1
ATOM 9746 C C . SER C 1 266 ? -71.059 18.390 -100.855 1.00 24.36 266 SER H C 1
ATOM 9747 O O . SER C 1 266 ? -71.472 18.055 -99.774 1.00 23.81 266 SER H O 1
ATOM 9750 N N . LEU C 1 267 ? -71.813 19.007 -101.741 1.00 24.20 267 LEU H N 1
ATOM 9751 C CA . LEU C 1 267 ? -73.256 19.198 -101.546 1.00 28.96 267 LEU H CA 1
ATOM 9752 C C . LEU C 1 267 ? -73.950 17.871 -101.342 1.00 29.68 267 LEU H C 1
ATOM 9753 O O . LEU C 1 267 ? -74.833 17.705 -100.464 1.00 31.91 267 LEU H O 1
ATOM 9758 N N . ASP C 1 268 ? -73.582 16.906 -102.173 1.00 31.08 268 ASP H N 1
ATOM 9759 C CA . ASP C 1 268 ? -74.384 15.684 -102.307 1.00 31.62 268 ASP H CA 1
ATOM 9760 C C . ASP C 1 268 ? -73.669 14.361 -102.254 1.00 29.06 268 ASP H C 1
ATOM 9761 O O . ASP C 1 268 ? -74.321 13.379 -101.974 1.00 30.82 268 ASP H O 1
ATOM 9766 N N . GLU C 1 269 ? -72.370 14.293 -102.556 1.00 29.77 269 GLU H N 1
ATOM 9767 C CA . GLU C 1 269 ? -71.688 13.008 -102.466 1.00 27.52 269 GLU H CA 1
ATOM 9768 C C . GLU C 1 269 ? -71.527 12.642 -100.963 1.00 28.61 269 GLU H C 1
ATOM 9769 O O . GLU C 1 269 ? -71.282 13.502 -100.113 1.00 26.07 269 GLU H O 1
ATOM 9775 N N . THR C 1 270 ? -71.640 11.372 -100.658 1.00 25.69 270 THR H N 1
ATOM 9776 C CA . THR C 1 270 ? -71.383 10.893 -99.317 1.00 27.70 270 THR H CA 1
ATOM 9777 C C . THR C 1 270 ? -70.637 9.598 -99.430 1.00 25.05 270 THR H C 1
ATOM 9778 O O . THR C 1 270 ? -70.478 9.055 -100.508 1.00 28.20 270 THR H O 1
ATOM 9782 N N . ALA C 1 271 ? -70.115 9.125 -98.305 1.00 22.60 271 ALA H N 1
ATOM 9783 C CA . ALA C 1 271 ? -69.575 7.778 -98.153 1.00 20.02 271 ALA H CA 1
ATOM 9784 C C . ALA C 1 271 ? -70.016 7.227 -96.784 1.00 19.56 271 ALA H C 1
ATOM 9785 O O . ALA C 1 271 ? -70.327 7.992 -95.858 1.00 22.20 271 ALA H O 1
ATOM 9787 N N . LEU C 1 272 ? -69.974 5.924 -96.661 1.00 19.72 272 LEU H N 1
ATOM 9788 C CA . LEU C 1 272 ? -70.233 5.215 -95.391 1.00 20.56 272 LEU H CA 1
ATOM 9789 C C . LEU C 1 272 ? -69.176 5.526 -94.420 1.00 20.84 272 LEU H C 1
ATOM 9790 O O . LEU C 1 272 ? -68.021 5.100 -94.660 1.00 18.50 272 LEU H O 1
ATOM 9795 N N . GLU C 1 273 ? -69.539 6.248 -93.330 1.00 18.59 273 GLU H N 1
ATOM 9796 C CA . GLU C 1 273 ? -68.534 6.718 -92.395 1.00 16.96 273 GLU H CA 1
ATOM 9797 C C . GLU C 1 273 ? -68.758 6.111 -91.031 1.00 17.58 273 GLU H C 1
ATOM 9798 O O . GLU C 1 273 ? -69.887 5.880 -90.621 1.00 15.34 273 GLU H O 1
ATOM 9804 N N . GLY C 1 274 ? -67.676 5.939 -90.282 1.00 14.90 274 GLY H N 1
ATOM 9805 C CA . GLY C 1 274 ? -67.791 5.259 -89.012 1.00 16.03 274 GLY H CA 1
ATOM 9806 C C . GLY C 1 274 ? -68.138 3.795 -89.211 1.00 18.52 274 GLY H C 1
ATOM 9807 O O . GLY C 1 274 ? -68.050 3.268 -90.330 1.00 19.38 274 GLY H O 1
ATOM 9808 N N . PRO C 1 275 ? -68.501 3.104 -88.126 1.00 18.32 275 PRO H N 1
ATOM 9809 C CA . PRO C 1 275 ? -68.514 3.609 -86.766 1.00 18.45 275 PRO H CA 1
ATOM 9810 C C . PRO C 1 275 ? -67.121 3.949 -86.172 1.00 17.45 275 PRO H C 1
ATOM 9811 O O . PRO C 1 275 ? -66.090 3.583 -86.758 1.00 16.41 275 PRO H O 1
ATOM 9815 N N . MET C 1 276 ? -67.115 4.729 -85.076 1.00 16.43 276 MET H N 1
ATOM 9816 C CA . MET C 1 276 ? -65.892 5.021 -84.321 1.00 14.62 276 MET H CA 1
ATOM 9817 C C . MET C 1 276 ? -66.330 4.908 -82.844 1.00 14.37 276 MET H C 1
ATOM 9818 O O . MET C 1 276 ? -67.441 5.310 -82.478 1.00 16.09 276 MET H O 1
ATOM 9823 N N . GLY C 1 277 ? -65.468 4.362 -82.022 1.00 16.29 277 GLY H N 1
ATOM 9824 C CA . GLY C 1 277 ? -65.557 4.562 -80.564 1.00 13.72 277 GLY H CA 1
ATOM 9825 C C . GLY C 1 277 ? -65.713 6.028 -80.321 1.00 14.53 277 GLY H C 1
ATOM 9826 O O . GLY C 1 277 ? -65.006 6.874 -80.897 1.00 12.70 277 GLY H O 1
ATOM 9827 N N . GLU C 1 278 ? -66.687 6.390 -79.506 1.00 12.60 278 GLU H N 1
ATOM 9828 C CA . GLU C 1 278 ? -67.023 7.767 -79.307 1.00 12.64 278 GLU H CA 1
ATOM 9829 C C . GLU C 1 278 ? -66.997 8.236 -77.803 1.00 11.20 278 GLU H C 1
ATOM 9830 O O . GLU C 1 278 ? -66.863 7.409 -76.850 1.00 12.58 278 GLU H O 1
ATOM 9836 N N . TYR C 1 279 ? -67.146 9.544 -77.587 1.00 12.50 279 TYR H N 1
ATOM 9837 C CA . TYR C 1 279 ? -67.133 10.179 -76.318 1.00 10.63 279 TYR H CA 1
ATOM 9838 C C . TYR C 1 279 ? -67.911 9.540 -75.207 1.00 12.71 279 TYR H C 1
ATOM 9839 O O . TYR C 1 279 ? -67.599 9.722 -74.102 1.00 12.03 279 TYR H O 1
ATOM 9848 N N . HIS C 1 280 ? -69.104 8.963 -75.517 1.00 12.45 280 HIS H N 1
ATOM 9849 C CA . HIS C 1 280 ? -69.962 8.317 -74.474 1.00 12.25 280 HIS H CA 1
ATOM 9850 C C . HIS C 1 280 ? -69.418 6.999 -73.933 1.00 12.07 280 HIS H C 1
ATOM 9851 O O . HIS C 1 280 ? -69.941 6.473 -72.959 1.00 9.81 280 HIS H O 1
ATOM 9858 N N . GLY C 1 281 ? -68.344 6.513 -74.528 1.00 10.88 281 GLY H N 1
ATOM 9859 C CA . GLY C 1 281 ? -67.655 5.358 -74.086 1.00 10.71 281 GLY H CA 1
ATOM 9860 C C . GLY C 1 281 ? -67.894 4.082 -74.860 1.00 10.62 281 GLY H C 1
ATOM 9861 O O . GLY C 1 281 ? -67.314 3.036 -74.459 1.00 11.43 281 GLY H O 1
ATOM 9862 N N . TYR C 1 282 ? -68.664 4.155 -75.993 1.00 11.46 282 TYR H N 1
ATOM 9863 C CA . TYR C 1 282 ? -69.139 2.948 -76.685 1.00 10.70 282 TYR H CA 1
ATOM 9864 C C . TYR C 1 282 ? -68.736 2.969 -78.185 1.00 11.31 282 TYR H C 1
ATOM 9865 O O . TYR C 1 282 ? -68.557 4.033 -78.771 1.00 12.67 282 TYR H O 1
ATOM 9874 N N . SER C 1 283 ? -68.634 1.791 -78.755 1.00 13.12 283 SER H N 1
ATOM 9875 C CA . SER C 1 283 ? -68.468 1.526 -80.177 1.00 13.17 283 SER H CA 1
ATOM 9876 C C . SER C 1 283 ? -69.771 0.912 -80.680 1.00 14.51 283 SER H C 1
ATOM 9877 O O . SER C 1 283 ? -69.973 -0.288 -80.466 1.00 16.20 283 SER H O 1
ATOM 9880 N N . PHE C 1 284 ? -70.646 1.755 -81.229 1.00 16.30 284 PHE H N 1
ATOM 9881 C CA . PHE C 1 284 ? -71.835 1.240 -81.956 1.00 14.79 284 PHE H CA 1
ATOM 9882 C C . PHE C 1 284 ? -71.365 0.580 -83.285 1.00 17.94 284 PHE H C 1
ATOM 9883 O O . PHE C 1 284 ? -70.288 0.916 -83.823 1.00 19.02 284 PHE H O 1
ATOM 9891 N N . PRO C 1 285 ? -72.099 -0.455 -83.742 1.00 20.11 285 PRO H N 1
ATOM 9892 C CA . PRO C 1 285 ? -71.592 -1.406 -84.765 1.00 20.83 285 PRO H CA 1
ATOM 9893 C C . PRO C 1 285 ? -71.688 -0.935 -86.200 1.00 24.89 285 PRO H C 1
ATOM 9894 O O . PRO C 1 285 ? -70.989 -1.523 -87.027 1.00 26.55 285 PRO H O 1
ATOM 9898 N N . ILE C 1 286 ? -72.630 -0.032 -86.507 1.00 23.25 286 ILE H N 1
ATOM 9899 C CA . ILE C 1 286 ? -72.977 0.299 -87.878 1.00 26.81 286 ILE H CA 1
ATOM 9900 C C . ILE C 1 286 ? -72.682 1.762 -88.165 1.00 24.97 286 ILE H C 1
ATOM 9901 O O . ILE C 1 286 ? -73.092 2.640 -87.422 1.00 25.50 286 ILE H O 1
ATOM 9906 N N . GLY C 1 287 ? -72.065 2.018 -89.315 1.00 25.77 287 GLY H N 1
ATOM 9907 C CA . GLY C 1 287 ? -71.885 3.382 -89.821 1.00 24.60 287 GLY H CA 1
ATOM 9908 C C . GLY C 1 287 ? -73.088 4.053 -90.472 1.00 29.33 287 GLY H C 1
ATOM 9909 O O . GLY C 1 287 ? -74.227 3.538 -90.470 1.00 29.64 287 GLY H O 1
ATOM 9910 N N . LYS C 1 288 ? -72.843 5.254 -90.993 1.00 23.48 288 LYS H N 1
ATOM 9911 C CA . LYS C 1 288 ? -73.884 6.013 -91.624 1.00 28.28 288 LYS H CA 1
ATOM 9912 C C . LYS C 1 288 ? -73.239 6.741 -92.798 1.00 26.77 288 LYS H C 1
ATOM 9913 O O . LYS C 1 288 ? -72.091 7.187 -92.705 1.00 24.36 288 LYS H O 1
ATOM 9919 N N . PRO C 1 289 ? -74.001 7.009 -93.852 1.00 26.68 289 PRO H N 1
ATOM 9920 C CA . PRO C 1 289 ? -73.427 7.919 -94.848 1.00 22.75 289 PRO H CA 1
ATOM 9921 C C . PRO C 1 289 ? -73.223 9.325 -94.334 1.00 20.75 289 PRO H C 1
ATOM 9922 O O . PRO C 1 289 ? -74.056 9.916 -93.586 1.00 20.80 289 PRO H O 1
ATOM 9926 N N . GLN C 1 290 ? -72.117 9.890 -94.799 1.00 20.08 290 GLN H N 1
ATOM 9927 C CA . GLN C 1 290 ? -71.730 11.258 -94.445 1.00 20.66 290 GLN H CA 1
ATOM 9928 C C . GLN C 1 290 ? -71.082 12.010 -95.603 1.00 22.37 290 GLN H C 1
ATOM 9929 O O . GLN C 1 290 ? -70.438 11.399 -96.469 1.00 23.04 290 GLN H O 1
ATOM 9935 N N . PRO C 1 291 ? -71.166 13.353 -95.567 1.00 24.54 291 PRO H N 1
ATOM 9936 C CA . PRO C 1 291 ? -70.619 14.101 -96.709 1.00 23.03 291 PRO H CA 1
ATOM 9937 C C . PRO C 1 291 ? -69.144 13.836 -97.002 1.00 24.03 291 PRO H C 1
ATOM 9938 O O . PRO C 1 291 ? -68.312 13.665 -96.086 1.00 19.91 291 PRO H O 1
ATOM 9942 N N . LEU C 1 292 ? -68.796 13.814 -98.291 1.00 23.63 292 LEU H N 1
ATOM 9943 C CA . LEU C 1 292 ? -67.400 13.819 -98.641 1.00 23.02 292 LEU H CA 1
ATOM 9944 C C . LEU C 1 292 ? -66.815 15.212 -98.550 1.00 21.48 292 LEU H C 1
ATOM 9945 O O . LEU C 1 292 ? -67.487 16.230 -98.796 1.00 18.02 292 LEU H O 1
ATOM 9950 N N . PHE C 1 293 ? -65.554 15.210 -98.098 1.00 19.10 293 PHE H N 1
ATOM 9951 C CA . PHE C 1 293 ? -64.724 16.403 -97.926 1.00 22.00 293 PHE H CA 1
ATOM 9952 C C . PHE C 1 293 ? -63.549 16.144 -98.880 1.00 20.58 293 PHE H C 1
ATOM 9953 O O . PHE C 1 293 ? -62.780 15.207 -98.688 1.00 21.51 293 PHE H O 1
ATOM 9961 N N . HIS C 1 294 ? -63.516 16.883 -99.984 1.00 20.97 294 HIS H N 1
ATOM 9962 C CA . HIS C 1 294 ? -62.464 16.774 -100.978 1.00 20.95 294 HIS H CA 1
ATOM 9963 C C . HIS C 1 294 ? -61.248 17.605 -100.592 1.00 18.74 294 HIS H C 1
ATOM 9964 O O . HIS C 1 294 ? -61.396 18.753 -100.268 1.00 19.66 294 HIS H O 1
ATOM 9971 N N . VAL C 1 295 ? -60.059 16.977 -100.587 1.00 20.36 295 VAL H N 1
ATOM 9972 C CA . VAL C 1 295 ? -58.762 17.614 -100.256 1.00 21.34 295 VAL H CA 1
ATOM 9973 C C . VAL C 1 295 ? -58.118 17.923 -101.602 1.00 19.69 295 VAL H C 1
ATOM 9974 O O . VAL C 1 295 ? -57.729 17.025 -102.328 1.00 18.31 295 VAL H O 1
ATOM 9978 N N . HIS C 1 296 ? -58.175 19.204 -101.939 1.00 20.78 296 HIS H N 1
ATOM 9979 C CA . HIS C 1 296 ? -57.624 19.705 -103.210 1.00 22.83 296 HIS H CA 1
ATOM 9980 C C . HIS C 1 296 ? -56.109 19.921 -103.057 1.00 23.46 296 HIS H C 1
ATOM 9981 O O . HIS C 1 296 ? -55.310 19.793 -104.012 1.00 22.81 296 HIS H O 1
ATOM 9988 N N . ALA C 1 297 ? -55.694 20.210 -101.823 1.00 22.02 297 ALA H N 1
ATOM 9989 C CA . ALA C 1 297 ? -54.309 20.483 -101.469 1.00 20.34 297 ALA H CA 1
ATOM 9990 C C . ALA C 1 297 ? -54.109 20.294 -99.982 1.00 20.80 297 ALA H C 1
ATOM 9991 O O . ALA C 1 297 ? -55.076 20.327 -99.247 1.00 19.86 297 ALA H O 1
ATOM 9993 N N . LEU C 1 298 ? -52.859 20.123 -99.594 1.00 20.66 298 LEU H N 1
ATOM 9994 C CA . LEU C 1 298 ? -52.427 20.156 -98.214 1.00 21.37 298 LEU H CA 1
ATOM 9995 C C . LEU C 1 298 ? -51.044 20.709 -98.015 1.00 25.53 298 LEU H C 1
ATOM 9996 O O . LEU C 1 298 ? -50.208 20.717 -98.905 1.00 26.17 298 LEU H O 1
ATOM 10001 N N . SER C 1 299 ? -50.818 21.235 -96.813 1.00 23.55 299 SER H N 1
ATOM 10002 C CA . SER C 1 299 ? -49.520 21.760 -96.444 1.00 22.66 299 SER H CA 1
ATOM 10003 C C . SER C 1 299 ? -49.162 21.295 -95.046 1.00 21.31 299 SER H C 1
ATOM 10004 O O . SER C 1 299 ? -50.063 20.961 -94.240 1.00 20.19 299 SER H O 1
ATOM 10007 N N . PHE C 1 300 ? -47.848 21.307 -94.734 1.00 17.76 300 PHE H N 1
ATOM 10008 C CA . PHE C 1 300 ? -47.373 20.862 -93.434 1.00 18.43 300 PHE H CA 1
ATOM 10009 C C . PHE C 1 300 ? -46.024 21.337 -93.112 1.00 20.48 300 PHE H C 1
ATOM 10010 O O . PHE C 1 300 ? -45.217 21.568 -94.005 1.00 20.07 300 PHE H O 1
ATOM 10018 N N . ARG C 1 301 ? -45.806 21.483 -91.815 1.00 19.76 301 ARG H N 1
ATOM 10019 C CA . ARG C 1 301 ? -44.473 21.741 -91.259 1.00 20.17 301 ARG H CA 1
ATOM 10020 C C . ARG C 1 301 ? -43.564 20.569 -91.481 1.00 21.08 301 ARG H C 1
ATOM 10021 O O . ARG C 1 301 ? -43.970 19.406 -91.421 1.00 19.38 301 ARG H O 1
ATOM 10029 N N . ASP C 1 302 ? -42.281 20.839 -91.653 1.00 21.69 302 ASP H N 1
ATOM 10030 C CA . ASP C 1 302 ? -41.329 19.755 -91.672 1.00 22.39 302 ASP H CA 1
ATOM 10031 C C . ASP C 1 302 ? -41.448 18.903 -90.371 1.00 21.98 302 ASP H C 1
ATOM 10032 O O . ASP C 1 302 ? -41.669 19.439 -89.259 1.00 20.74 302 ASP H O 1
ATOM 10037 N N . GLN C 1 303 ? -41.255 17.617 -90.521 1.00 21.28 303 GLN H N 1
ATOM 10038 C CA . GLN C 1 303 ? -41.424 16.624 -89.434 1.00 22.26 303 GLN H CA 1
ATOM 10039 C C . GLN C 1 303 ? -42.753 16.805 -88.740 1.00 21.05 303 GLN H C 1
ATOM 10040 O O . GLN C 1 303 ? -42.790 16.965 -87.511 1.00 21.49 303 GLN H O 1
ATOM 10046 N N . PRO C 1 304 ? -43.823 16.779 -89.534 1.00 19.78 304 PRO H N 1
ATOM 10047 C CA . PRO C 1 304 ? -45.126 17.143 -88.964 1.00 18.88 304 PRO H CA 1
ATOM 10048 C C . PRO C 1 304 ? -45.622 16.210 -87.824 1.00 16.68 304 PRO H C 1
ATOM 10049 O O . PRO C 1 304 ? -45.431 15.031 -87.893 1.00 17.10 304 PRO H O 1
ATOM 10053 N N . ILE C 1 305 ? -46.341 16.776 -86.855 1.00 17.11 305 ILE H N 1
ATOM 10054 C CA . ILE C 1 305 ? -46.919 15.994 -85.729 1.00 16.89 305 ILE H CA 1
ATOM 10055 C C . ILE C 1 305 ? -48.453 16.002 -85.905 1.00 15.48 305 ILE H C 1
ATOM 10056 O O . ILE C 1 305 ? -49.071 17.078 -85.906 1.00 15.92 305 ILE H O 1
ATOM 10061 N N . LEU C 1 306 ? -49.010 14.804 -86.012 1.00 14.38 306 LEU H N 1
ATOM 10062 C CA . LEU C 1 306 ? -50.456 14.614 -86.069 1.00 14.84 306 LEU H CA 1
ATOM 10063 C C . LEU C 1 306 ? -50.909 14.250 -84.642 1.00 15.18 306 LEU H C 1
ATOM 10064 O O . LEU C 1 306 ? -50.560 13.131 -84.165 1.00 15.03 306 LEU H O 1
ATOM 10069 N N . PRO C 1 307 ? -51.671 15.158 -83.985 1.00 15.84 307 PRO H N 1
ATOM 10070 C CA . PRO C 1 307 ? -52.310 14.783 -82.703 1.00 12.93 307 PRO H CA 1
ATOM 10071 C C . PRO C 1 307 ? -53.546 13.961 -83.001 1.00 14.44 307 PRO H C 1
ATOM 10072 O O . PRO C 1 307 ? -54.209 14.177 -84.049 1.00 13.31 307 PRO H O 1
ATOM 10076 N N . ILE C 1 308 ? -53.834 13.004 -82.140 1.00 12.87 308 ILE H N 1
ATOM 10077 C CA . ILE C 1 308 ? -55.083 12.220 -82.225 1.00 14.85 308 ILE H CA 1
ATOM 10078 C C . ILE C 1 308 ? -55.804 12.196 -80.880 1.00 14.22 308 ILE H C 1
ATOM 10079 O O . ILE C 1 308 ? -55.253 12.550 -79.829 1.00 14.38 308 ILE H O 1
ATOM 10084 N N . CYS C 1 309 ? -57.108 11.878 -80.945 1.00 13.40 309 CYS H N 1
ATOM 10085 C CA . CYS C 1 309 ? -57.930 11.545 -79.791 1.00 13.53 309 CYS H CA 1
ATOM 10086 C C . CYS C 1 309 ? -58.396 10.137 -80.001 1.00 11.73 309 CYS H C 1
ATOM 10087 O O . CYS C 1 309 ? -58.935 9.777 -81.071 1.00 14.35 309 CYS H O 1
ATOM 10090 N N . VAL C 1 310 ? -58.207 9.265 -79.004 1.00 11.96 310 VAL H N 1
ATOM 10091 C CA . VAL C 1 310 ? -58.728 7.876 -79.116 1.00 11.57 310 VAL H CA 1
ATOM 10092 C C . VAL C 1 310 ? -59.979 7.814 -78.203 1.00 12.43 310 VAL H C 1
ATOM 10093 O O . VAL C 1 310 ? -59.932 7.490 -76.984 1.00 13.46 310 VAL H O 1
ATOM 10097 N N . ALA C 1 311 ? -61.099 8.101 -78.810 1.00 11.39 311 ALA H N 1
ATOM 10098 C CA . ALA C 1 311 ? -62.296 8.375 -78.071 1.00 11.10 311 ALA H CA 1
ATOM 10099 C C . ALA C 1 311 ? -62.754 7.121 -77.351 1.00 10.91 311 ALA H C 1
ATOM 10100 O O . ALA C 1 311 ? -62.535 5.931 -77.787 1.00 13.09 311 ALA H O 1
ATOM 10102 N N . GLY C 1 312 ? -63.373 7.340 -76.207 1.00 10.64 312 GLY H N 1
ATOM 10103 C CA . GLY C 1 312 ? -64.043 6.199 -75.494 1.00 10.02 312 GLY H CA 1
ATOM 10104 C C . GLY C 1 312 ? -64.295 6.520 -74.067 1.00 8.65 312 GLY H C 1
ATOM 10105 O O . GLY C 1 312 ? -64.591 7.642 -73.700 1.00 9.52 312 GLY H O 1
ATOM 10106 N N . THR C 1 313 ? -64.101 5.530 -73.217 1.00 10.58 313 THR H N 1
ATOM 10107 C CA . THR C 1 313 ? -64.352 5.749 -71.802 1.00 10.68 313 THR H CA 1
ATOM 10108 C C . THR C 1 313 ? -63.490 6.800 -71.203 1.00 12.11 313 THR H C 1
ATOM 10109 O O . THR C 1 313 ? -62.326 6.942 -71.621 1.00 10.04 313 THR H O 1
ATOM 10113 N N . PRO C 1 314 ? -64.028 7.549 -70.211 1.00 12.16 314 PRO H N 1
ATOM 10114 C CA . PRO C 1 314 ? -63.302 8.736 -69.772 1.00 12.28 314 PRO H CA 1
ATOM 10115 C C . PRO C 1 314 ? -62.026 8.405 -68.930 1.00 11.48 314 PRO H C 1
ATOM 10116 O O . PRO C 1 314 ? -61.934 7.331 -68.388 1.00 11.93 314 PRO H O 1
ATOM 10120 N N . PRO C 1 315 ? -61.131 9.352 -68.815 1.00 13.23 315 PRO H N 1
ATOM 10121 C CA . PRO C 1 315 ? -61.101 10.675 -69.421 1.00 12.55 315 PRO H CA 1
ATOM 10122 C C . PRO C 1 315 ? -60.169 10.848 -70.653 1.00 10.25 315 PRO H C 1
ATOM 10123 O O . PRO C 1 315 ? -58.875 10.627 -70.616 1.00 12.68 315 PRO H O 1
ATOM 10127 N N . GLU C 1 316 ? -60.814 11.273 -71.686 1.00 11.06 316 GLU H N 1
ATOM 10128 C CA . GLU C 1 316 ? -60.186 11.618 -72.935 1.00 10.53 316 GLU H CA 1
ATOM 10129 C C . GLU C 1 316 ? -60.620 13.046 -73.364 1.00 9.70 316 GLU H C 1
ATOM 10130 O O . GLU C 1 316 ? -61.308 13.705 -72.604 1.00 10.68 316 GLU H O 1
ATOM 10136 N N . GLU C 1 317 ? -60.169 13.540 -74.550 1.00 9.57 317 GLU H N 1
ATOM 10137 C CA . GLU C 1 317 ? -60.403 14.914 -74.890 1.00 10.42 317 GLU H CA 1
ATOM 10138 C C . GLU C 1 317 ? -61.844 15.298 -75.226 1.00 10.34 317 GLU H C 1
ATOM 10139 O O . GLU C 1 317 ? -62.131 16.475 -75.108 1.00 10.85 317 GLU H O 1
ATOM 10145 N N . ASN C 1 318 ? -62.732 14.328 -75.492 1.00 10.61 318 ASN H N 1
ATOM 10146 C CA . ASN C 1 318 ? -64.144 14.626 -75.508 1.00 13.25 318 ASN H CA 1
ATOM 10147 C C . ASN C 1 318 ? -64.649 14.996 -74.110 1.00 12.17 318 ASN H C 1
ATOM 10148 O O . ASN C 1 318 ? -65.831 15.325 -73.943 1.00 12.96 318 ASN H O 1
ATOM 10153 N N . HIS C 1 319 ? -63.896 14.729 -73.108 1.00 11.34 319 HIS H N 1
ATOM 10154 C CA . HIS C 1 319 ? -64.300 15.066 -71.749 1.00 10.61 319 HIS H CA 1
ATOM 10155 C C . HIS C 1 319 ? -63.454 16.298 -71.350 1.00 11.47 319 HIS H C 1
ATOM 10156 O O . HIS C 1 319 ? -63.938 17.362 -71.056 1.00 11.16 319 HIS H O 1
ATOM 10163 N N . THR C 1 320 ? -62.112 16.150 -71.388 1.00 10.66 320 THR H N 1
ATOM 10164 C CA . THR C 1 320 ? -61.272 17.210 -70.919 1.00 11.26 320 THR H CA 1
ATOM 10165 C C . THR C 1 320 ? -61.284 18.485 -71.743 1.00 10.52 320 THR H C 1
ATOM 10166 O O . THR C 1 320 ? -61.189 19.532 -71.231 1.00 10.76 320 THR H O 1
ATOM 10170 N N . ILE C 1 321 ? -61.471 18.375 -73.025 1.00 11.11 321 ILE H N 1
ATOM 10171 C CA . ILE C 1 321 ? -61.653 19.593 -73.849 1.00 10.81 321 ILE H CA 1
ATOM 10172 C C . ILE C 1 321 ? -63.188 19.877 -73.980 1.00 9.67 321 ILE H C 1
ATOM 10173 O O . ILE C 1 321 ? -63.589 20.882 -73.450 1.00 11.51 321 ILE H O 1
ATOM 10178 N N . TRP C 1 322 ? -63.957 18.990 -74.594 1.00 9.96 322 TRP H N 1
ATOM 10179 C CA . TRP C 1 322 ? -65.370 19.267 -74.924 1.00 10.98 322 TRP H CA 1
ATOM 10180 C C . TRP C 1 322 ? -66.182 19.552 -73.655 1.00 10.75 322 TRP H C 1
ATOM 10181 O O . TRP C 1 322 ? -66.750 20.626 -73.537 1.00 10.77 322 TRP H O 1
ATOM 10192 N N . GLY C 1 323 ? -66.140 18.631 -72.680 1.00 11.53 323 GLY H N 1
ATOM 10193 C CA . GLY C 1 323 ? -66.808 18.841 -71.384 1.00 10.05 323 GLY H CA 1
ATOM 10194 C C . GLY C 1 323 ? -66.437 20.136 -70.724 1.00 9.36 323 GLY H C 1
ATOM 10195 O O . GLY C 1 323 ? -67.237 20.869 -70.321 1.00 8.64 323 GLY H O 1
ATOM 10196 N N . THR C 1 324 ? -65.115 20.423 -70.572 1.00 8.27 324 THR H N 1
ATOM 10197 C CA . THR C 1 324 ? -64.716 21.618 -69.919 1.00 9.06 324 THR H CA 1
ATOM 10198 C C . THR C 1 324 ? -65.235 22.851 -70.697 1.00 9.59 324 THR H C 1
ATOM 10199 O O . THR C 1 324 ? -65.694 23.818 -70.052 1.00 10.79 324 THR H O 1
ATOM 10203 N N . MET C 1 325 ? -65.239 22.836 -72.033 1.00 9.63 325 MET H N 1
ATOM 10204 C CA . MET C 1 325 ? -65.600 24.008 -72.733 1.00 11.33 325 MET H CA 1
ATOM 10205 C C . MET C 1 325 ? -67.113 24.250 -72.636 1.00 10.67 325 MET H C 1
ATOM 10206 O O . MET C 1 325 ? -67.555 25.393 -72.475 1.00 12.41 325 MET H O 1
ATOM 10211 N N . ILE C 1 326 ? -67.836 23.129 -72.706 1.00 10.07 326 ILE H N 1
ATOM 10212 C CA . ILE C 1 326 ? -69.334 23.121 -72.477 1.00 10.48 326 ILE H CA 1
ATOM 10213 C C . ILE C 1 326 ? -69.604 23.697 -71.072 1.00 11.15 326 ILE H C 1
ATOM 10214 O O . ILE C 1 326 ? -70.454 24.592 -70.922 1.00 10.75 326 ILE H O 1
ATOM 10219 N N . SER C 1 327 ? -68.812 23.332 -70.067 1.00 10.53 327 SER H N 1
ATOM 10220 C CA . SER C 1 327 ? -69.071 23.750 -68.747 1.00 10.65 327 SER H CA 1
ATOM 10221 C C . SER C 1 327 ? -68.993 25.270 -68.625 1.00 11.19 327 SER H C 1
ATOM 10222 O O . SER C 1 327 ? -69.880 25.938 -68.074 1.00 11.31 327 SER H O 1
ATOM 10225 N N . ALA C 1 328 ? -67.957 25.823 -69.227 1.00 10.07 328 ALA H N 1
ATOM 10226 C CA . ALA C 1 328 ? -67.705 27.273 -69.123 1.00 10.24 328 ALA H CA 1
ATOM 10227 C C . ALA C 1 328 ? -68.823 28.006 -69.846 1.00 10.16 328 ALA H C 1
ATOM 10228 O O . ALA C 1 328 ? -69.290 29.050 -69.346 1.00 10.46 328 ALA H O 1
ATOM 10230 N N . GLN C 1 329 ? -69.163 27.565 -71.026 1.00 11.69 329 GLN H N 1
ATOM 10231 C CA . GLN C 1 329 ? -70.317 28.171 -71.751 1.00 14.34 329 GLN H CA 1
ATOM 10232 C C . GLN C 1 329 ? -71.611 28.058 -71.025 1.00 13.64 329 GLN H C 1
ATOM 10233 O O . GLN C 1 329 ? -72.302 29.050 -70.897 1.00 12.19 329 GLN H O 1
ATOM 10239 N N . LEU C 1 330 ? -71.886 26.927 -70.396 1.00 12.27 330 LEU H N 1
ATOM 10240 C CA . LEU C 1 330 ? -73.120 26.769 -69.619 1.00 11.79 330 LEU H CA 1
ATOM 10241 C C . LEU C 1 330 ? -73.161 27.644 -68.407 1.00 10.71 330 LEU H C 1
ATOM 10242 O O . LEU C 1 330 ? -74.214 28.121 -68.048 1.00 13.46 330 LEU H O 1
ATOM 10247 N N . LEU C 1 331 ? -72.011 27.906 -67.791 1.00 10.15 331 LEU H N 1
ATOM 10248 C CA . LEU C 1 331 ? -72.006 28.801 -66.648 1.00 11.09 331 LEU H CA 1
ATOM 10249 C C . LEU C 1 331 ? -72.441 30.213 -67.141 1.00 11.68 331 LEU H C 1
ATOM 10250 O O . LEU C 1 331 ? -73.256 30.855 -66.502 1.00 11.47 331 LEU H O 1
ATOM 10255 N N . ASP C 1 332 ? -71.941 30.637 -68.301 1.00 13.34 332 ASP H N 1
ATOM 10256 C CA . ASP C 1 332 ? -72.302 31.935 -68.816 1.00 14.82 332 ASP H CA 1
ATOM 10257 C C . ASP C 1 332 ? -73.793 32.008 -69.142 1.00 14.87 332 ASP H C 1
ATOM 10258 O O . ASP C 1 332 ? -74.482 32.978 -68.792 1.00 17.15 332 ASP H O 1
ATOM 10263 N N . VAL C 1 333 ? -74.291 30.989 -69.811 1.00 13.50 333 VAL H N 1
ATOM 10264 C CA . VAL C 1 333 ? -75.728 30.974 -70.265 1.00 12.94 333 VAL H CA 1
ATOM 10265 C C . VAL C 1 333 ? -76.583 31.094 -69.042 1.00 13.46 333 VAL H C 1
ATOM 10266 O O . VAL C 1 333 ? -77.608 31.845 -69.015 1.00 11.00 333 VAL H O 1
ATOM 10270 N N . ALA C 1 334 ? -76.257 30.294 -67.994 1.00 11.31 334 ALA H N 1
ATOM 10271 C CA . ALA C 1 334 ? -77.075 30.316 -66.773 1.00 11.17 334 ALA H CA 1
ATOM 10272 C C . ALA C 1 334 ? -77.032 31.688 -66.084 1.00 11.07 334 ALA H C 1
ATOM 10273 O O . ALA C 1 334 ? -78.028 32.161 -65.632 1.00 12.28 334 ALA H O 1
ATOM 10275 N N . GLN C 1 335 ? -75.821 32.208 -65.887 1.00 11.98 335 GLN H N 1
ATOM 10276 C CA . GLN C 1 335 ? -75.697 33.501 -65.167 1.00 12.95 335 GLN H CA 1
ATOM 10277 C C . GLN C 1 335 ? -76.380 34.584 -65.934 1.00 13.27 335 GLN H C 1
ATOM 10278 O O . GLN C 1 335 ? -77.093 35.394 -65.327 1.00 11.74 335 GLN H O 1
ATOM 10284 N N . ASN C 1 336 ? -76.243 34.579 -67.255 1.00 12.92 336 ASN H N 1
ATOM 10285 C CA . ASN C 1 336 ? -76.840 35.720 -68.077 1.00 14.15 336 ASN H CA 1
ATOM 10286 C C . ASN C 1 336 ? -78.377 35.637 -68.042 1.00 13.92 336 ASN H C 1
ATOM 10287 O O . ASN C 1 336 ? -79.079 36.648 -68.094 1.00 13.92 336 ASN H O 1
ATOM 10292 N N . ALA C 1 337 ? -78.890 34.418 -67.854 1.00 11.64 337 ALA H N 1
ATOM 10293 C CA . ALA C 1 337 ? -80.356 34.196 -67.793 1.00 12.19 337 ALA H CA 1
ATOM 10294 C C . ALA C 1 337 ? -80.960 34.499 -66.409 1.00 12.54 337 ALA H C 1
ATOM 10295 O O . ALA C 1 337 ? -82.210 34.404 -66.209 1.00 13.66 337 ALA H O 1
ATOM 10297 N N . GLY C 1 338 ? -80.126 34.834 -65.483 1.00 12.93 338 GLY H N 1
ATOM 10298 C CA . GLY C 1 338 ? -80.505 35.178 -64.107 1.00 15.81 338 GLY H CA 1
ATOM 10299 C C . GLY C 1 338 ? -80.579 33.977 -63.174 1.00 15.58 338 GLY H C 1
ATOM 10300 O O . GLY C 1 338 ? -81.116 34.115 -62.060 1.00 17.07 338 GLY H O 1
ATOM 10301 N N . LEU C 1 339 ? -80.145 32.794 -63.628 1.00 11.90 339 LEU H N 1
ATOM 10302 C CA . LEU C 1 339 ? -80.197 31.640 -62.750 1.00 13.71 339 LEU H CA 1
ATOM 10303 C C . LEU C 1 339 ? -79.123 31.721 -61.681 1.00 13.99 339 LEU H C 1
ATOM 10304 O O . LEU C 1 339 ? -78.027 32.172 -61.972 1.00 14.19 339 LEU H O 1
ATOM 10309 N N . PRO C 1 340 ? -79.441 31.293 -60.435 1.00 14.18 340 PRO H N 1
ATOM 10310 C CA . PRO C 1 340 ? -78.501 31.398 -59.318 1.00 14.40 340 PRO H CA 1
ATOM 10311 C C . PRO C 1 340 ? -77.536 30.246 -59.328 1.00 14.26 340 PRO H C 1
ATOM 10312 O O . PRO C 1 340 ? -77.620 29.375 -58.428 1.00 14.87 340 PRO H O 1
ATOM 10316 N N . VAL C 1 341 ? -76.610 30.325 -60.272 1.00 13.61 341 VAL H N 1
ATOM 10317 C CA . VAL C 1 341 ? -75.659 29.232 -60.530 1.00 12.11 341 VAL H CA 1
ATOM 10318 C C . VAL C 1 341 ? -74.300 29.847 -60.459 1.00 13.01 341 VAL H C 1
ATOM 10319 O O . VAL C 1 341 ? -74.085 30.833 -61.128 1.00 14.94 341 VAL H O 1
ATOM 10323 N N . ASP C 1 342 ? -73.433 29.248 -59.678 1.00 11.29 342 ASP H N 1
ATOM 10324 C CA . ASP C 1 342 ? -72.034 29.757 -59.481 1.00 11.64 342 ASP H CA 1
ATOM 10325 C C . ASP C 1 342 ? -70.987 28.874 -60.101 1.00 11.92 342 ASP H C 1
ATOM 10326 O O . ASP C 1 342 ? -69.791 29.274 -60.169 1.00 12.28 342 ASP H O 1
ATOM 10331 N N . MET C 1 343 ? -71.368 27.673 -60.617 1.00 11.26 343 MET H N 1
ATOM 10332 C CA . MET C 1 343 ? -70.406 26.729 -61.291 1.00 11.76 343 MET H CA 1
ATOM 10333 C C . MET C 1 343 ? -71.234 25.726 -62.062 1.00 11.29 343 MET H C 1
ATOM 10334 O O . MET C 1 343 ? -72.423 25.433 -61.680 1.00 10.87 343 MET H O 1
ATOM 10339 N N . VAL C 1 344 ? -70.734 25.317 -63.227 1.00 10.96 344 VAL H N 1
ATOM 10340 C CA . VAL C 1 344 ? -71.247 24.157 -63.966 1.00 10.07 344 VAL H CA 1
ATOM 10341 C C . VAL C 1 344 ? -70.067 23.230 -64.236 1.00 10.99 344 VAL H C 1
ATOM 10342 O O . VAL C 1 344 ? -68.989 23.716 -64.516 1.00 10.63 344 VAL H O 1
ATOM 10346 N N . TRP C 1 345 ? -70.275 21.913 -64.089 1.00 9.63 345 TRP H N 1
ATOM 10347 C CA . TRP C 1 345 ? -69.224 21.028 -64.415 1.00 9.85 345 TRP H CA 1
ATOM 10348 C C . TRP C 1 345 ? -69.792 19.778 -65.033 1.00 9.68 345 TRP H C 1
ATOM 10349 O O . TRP C 1 345 ? -70.586 19.085 -64.396 1.00 10.00 345 TRP H O 1
ATOM 10360 N N . CYS C 1 346 ? -69.330 19.443 -66.242 1.00 10.52 346 CYS H N 1
ATOM 10361 C CA . CYS C 1 346 ? -69.614 18.205 -66.913 1.00 10.21 346 CYS H CA 1
ATOM 10362 C C . CYS C 1 346 ? -68.652 17.129 -66.414 1.00 10.55 346 CYS H C 1
ATOM 10363 O O . CYS C 1 346 ? -67.628 16.854 -67.095 1.00 9.98 346 CYS H O 1
ATOM 10366 N N . SER C 1 347 ? -68.967 16.504 -65.278 1.00 9.91 347 SER H N 1
ATOM 10367 C CA . SER C 1 347 ? -68.156 15.457 -64.722 1.00 9.68 347 SER H CA 1
ATOM 10368 C C . SER C 1 347 ? -67.563 14.520 -65.803 1.00 9.02 347 SER H C 1
ATOM 10369 O O . SER C 1 347 ? -68.287 13.912 -66.608 1.00 8.60 347 SER H O 1
ATOM 10372 N N . TYR C 1 348 ? -66.221 14.415 -65.873 1.00 8.55 348 TYR H N 1
ATOM 10373 C CA . TYR C 1 348 ? -65.624 13.609 -66.856 1.00 9.36 348 TYR H CA 1
ATOM 10374 C C . TYR C 1 348 ? -66.068 12.161 -66.747 1.00 9.32 348 TYR H C 1
ATOM 10375 O O . TYR C 1 348 ? -66.239 11.485 -67.736 1.00 10.46 348 TYR H O 1
ATOM 10384 N N . GLU C 1 349 ? -66.295 11.717 -65.511 1.00 9.15 349 GLU H N 1
ATOM 10385 C CA . GLU C 1 349 ? -66.596 10.343 -65.269 1.00 8.35 349 GLU H CA 1
ATOM 10386 C C . GLU C 1 349 ? -67.951 10.008 -65.871 1.00 8.60 349 GLU H C 1
ATOM 10387 O O . GLU C 1 349 ? -68.084 8.855 -66.180 1.00 10.32 349 GLU H O 1
ATOM 10393 N N . ALA C 1 350 ? -68.800 10.999 -66.139 1.00 9.35 350 ALA H N 1
ATOM 10394 C CA . ALA C 1 350 ? -70.165 10.783 -66.761 1.00 8.87 350 ALA H CA 1
ATOM 10395 C C . ALA C 1 350 ? -70.096 10.904 -68.296 1.00 9.06 350 ALA H C 1
ATOM 10396 O O . ALA C 1 350 ? -71.110 10.903 -68.991 1.00 10.21 350 ALA H O 1
ATOM 10398 N N . ALA C 1 351 ? -68.873 11.066 -68.836 1.00 8.48 351 ALA H N 1
ATOM 10399 C CA . ALA C 1 351 ? -68.703 10.955 -70.278 1.00 9.91 351 ALA H CA 1
ATOM 10400 C C . ALA C 1 351 ? -69.412 12.011 -71.100 1.00 9.85 351 ALA H C 1
ATOM 10401 O O . ALA C 1 351 ? -69.825 11.713 -72.230 1.00 11.66 351 ALA H O 1
ATOM 10403 N N . THR C 1 352 ? -69.513 13.240 -70.556 1.00 10.74 352 THR H N 1
ATOM 10404 C CA . THR C 1 352 ? -70.163 14.359 -71.196 1.00 9.65 352 THR H CA 1
ATOM 10405 C C . THR C 1 352 ? -71.665 14.048 -71.428 1.00 11.11 352 THR H C 1
ATOM 10406 O O . THR C 1 352 ? -72.172 14.515 -72.366 1.00 11.65 352 THR H O 1
ATOM 10410 N N . CYS C 1 353 ? -72.197 13.204 -70.565 1.00 10.01 353 CYS H N 1
ATOM 10411 C CA . CYS C 1 353 ? -73.658 12.869 -70.571 1.00 10.98 353 CYS H CA 1
ATOM 10412 C C . CYS C 1 353 ? -74.419 13.529 -69.453 1.00 11.38 353 CYS H C 1
ATOM 10413 O O . CYS C 1 353 ? -75.676 13.463 -69.381 1.00 10.83 353 CYS H O 1
ATOM 10416 N N . TRP C 1 354 ? -73.747 14.139 -68.525 1.00 8.75 354 TRP H N 1
ATOM 10417 C CA . TRP C 1 354 ? -74.343 15.032 -67.559 1.00 9.82 354 TRP H CA 1
ATOM 10418 C C . TRP C 1 354 ? -73.673 16.335 -67.276 1.00 10.03 354 TRP H C 1
ATOM 10419 O O . TRP C 1 354 ? -72.384 16.415 -67.341 1.00 9.98 354 TRP H O 1
ATOM 10430 N N . ALA C 1 355 ? -74.452 17.308 -66.835 1.00 10.25 355 ALA H N 1
ATOM 10431 C CA . ALA C 1 355 ? -73.816 18.538 -66.271 1.00 11.07 355 ALA H CA 1
ATOM 10432 C C . ALA C 1 355 ? -74.340 18.814 -64.878 1.00 11.29 355 ALA H C 1
ATOM 10433 O O . ALA C 1 355 ? -75.503 18.770 -64.639 1.00 10.87 355 ALA H O 1
ATOM 10435 N N . VAL C 1 356 ? -73.439 19.138 -63.972 1.00 9.42 356 VAL H N 1
ATOM 10436 C CA . VAL C 1 356 ? -73.776 19.441 -62.584 1.00 9.36 356 VAL H CA 1
ATOM 10437 C C . VAL C 1 356 ? -73.761 20.992 -62.366 1.00 9.64 356 VAL H C 1
ATOM 10438 O O . VAL C 1 356 ? -72.729 21.632 -62.651 1.00 10.82 356 VAL H O 1
ATOM 10442 N N . LEU C 1 357 ? -74.917 21.532 -61.969 1.00 10.31 357 LEU H N 1
ATOM 10443 C CA . LEU C 1 357 ? -75.114 22.985 -61.780 1.00 10.55 357 LEU H CA 1
ATOM 10444 C C . LEU C 1 357 ? -75.039 23.226 -60.272 1.00 11.04 357 LEU H C 1
ATOM 10445 O O . LEU C 1 357 ? -75.805 22.670 -59.506 1.00 11.83 357 LEU H O 1
ATOM 10450 N N . SER C 1 358 ? -74.124 24.060 -59.811 1.00 10.11 358 SER H N 1
ATOM 10451 C CA . SER C 1 358 ? -73.975 24.441 -58.438 1.00 9.55 358 SER H CA 1
ATOM 10452 C C . SER C 1 358 ? -74.797 25.593 -58.188 1.00 11.54 358 SER H C 1
ATOM 10453 O O . SER C 1 358 ? -74.662 26.650 -58.854 1.00 10.47 358 SER H O 1
ATOM 10456 N N . ILE C 1 359 ? -75.691 25.418 -57.230 1.00 11.57 359 ILE H N 1
ATOM 10457 C CA . ILE C 1 359 ? -76.746 26.433 -56.952 1.00 12.39 359 ILE H CA 1
ATOM 10458 C C . ILE C 1 359 ? -76.370 27.303 -55.773 1.00 11.85 359 ILE H C 1
ATOM 10459 O O . ILE C 1 359 ? -76.137 26.839 -54.653 1.00 11.79 359 ILE H O 1
ATOM 10464 N N . ASP C 1 360 ? -76.326 28.602 -56.013 1.00 12.30 360 ASP H N 1
ATOM 10465 C CA . ASP C 1 360 ? -76.045 29.543 -54.975 1.00 12.95 360 ASP H CA 1
ATOM 10466 C C . ASP C 1 360 ? -77.214 29.594 -53.977 1.00 13.54 360 ASP H C 1
ATOM 10467 O O . ASP C 1 360 ? -78.228 30.243 -54.219 1.00 12.85 360 ASP H O 1
ATOM 10472 N N . VAL C 1 361 ? -77.016 28.964 -52.838 1.00 13.82 361 VAL H N 1
ATOM 10473 C CA . VAL C 1 361 ? -78.124 28.855 -51.849 1.00 15.13 361 VAL H CA 1
ATOM 10474 C C . VAL C 1 361 ? -78.566 30.196 -51.246 1.00 15.52 361 VAL H C 1
ATOM 10475 O O . VAL C 1 361 ? -79.692 30.322 -50.774 1.00 14.90 361 VAL H O 1
ATOM 10479 N N . GLN C 1 362 ? -77.713 31.213 -51.314 1.00 15.94 362 GLN H N 1
ATOM 10480 C CA . GLN C 1 362 ? -78.036 32.550 -50.781 1.00 16.94 362 GLN H CA 1
ATOM 10481 C C . GLN C 1 362 ? -79.071 33.215 -51.669 1.00 16.65 362 GLN H C 1
ATOM 10482 O O . GLN C 1 362 ? -79.645 34.215 -51.265 1.00 19.38 362 GLN H O 1
ATOM 10488 N N . ARG C 1 363 ? -79.226 32.748 -52.912 1.00 16.92 363 ARG H N 1
ATOM 10489 C CA . ARG C 1 363 ? -80.172 33.380 -53.898 1.00 16.57 363 ARG H CA 1
ATOM 10490 C C . ARG C 1 363 ? -81.488 32.662 -54.124 1.00 17.86 363 ARG H C 1
ATOM 10491 O O . ARG C 1 363 ? -82.425 33.177 -54.674 1.00 17.21 363 ARG H O 1
ATOM 10499 N N . LEU C 1 364 ? -81.544 31.425 -53.641 1.00 15.66 364 LEU H N 1
ATOM 10500 C CA . LEU C 1 364 ? -82.651 30.599 -53.959 1.00 16.30 364 LEU H CA 1
ATOM 10501 C C . LEU C 1 364 ? -83.934 31.049 -53.374 1.00 14.75 364 LEU H C 1
ATOM 10502 O O . LEU C 1 364 ? -84.966 31.016 -54.078 1.00 19.38 364 LEU H O 1
ATOM 10507 N N . ALA C 1 365 ? -83.957 31.499 -52.120 1.00 16.19 365 ALA H N 1
ATOM 10508 C CA . ALA C 1 365 ? -85.141 31.801 -51.403 1.00 16.52 365 ALA H CA 1
ATOM 10509 C C . ALA C 1 365 ? -85.961 32.909 -52.112 1.00 17.55 365 ALA H C 1
ATOM 10510 O O . ALA C 1 365 ? -87.224 32.839 -52.206 1.00 16.96 365 ALA H O 1
ATOM 10512 N N . ALA C 1 366 ? -85.217 33.882 -52.643 1.00 19.12 366 ALA H N 1
ATOM 10513 C CA . ALA C 1 366 ? -85.890 35.088 -53.283 1.00 19.83 366 ALA H CA 1
ATOM 10514 C C . ALA C 1 366 ? -86.661 34.740 -54.520 1.00 19.33 366 ALA H C 1
ATOM 10515 O O . ALA C 1 366 ? -87.557 35.489 -54.919 1.00 20.07 366 ALA H O 1
ATOM 10517 N N . LEU C 1 367 ? -86.372 33.598 -55.139 1.00 18.94 367 LEU H N 1
ATOM 10518 C CA . LEU C 1 367 ? -87.184 33.137 -56.298 1.00 18.13 367 LEU H CA 1
ATOM 10519 C C . LEU C 1 367 ? -88.615 32.762 -55.949 1.00 18.97 367 LEU H C 1
ATOM 10520 O O . LEU C 1 367 ? -89.460 32.766 -56.831 1.00 16.71 367 LEU H O 1
ATOM 10525 N N . GLY C 1 368 ? -88.868 32.362 -54.723 1.00 16.15 368 GLY H N 1
ATOM 10526 C CA . GLY C 1 368 ? -90.187 31.936 -54.296 1.00 17.27 368 GLY H CA 1
ATOM 10527 C C . GLY C 1 368 ? -90.763 30.798 -55.130 1.00 17.38 368 GLY H C 1
ATOM 10528 O O . GLY C 1 368 ? -91.935 30.770 -55.556 1.00 18.57 368 GLY H O 1
ATOM 10529 N N . THR C 1 369 ? -89.925 29.786 -55.282 1.00 16.08 369 THR H N 1
ATOM 10530 C CA . THR C 1 369 ? -90.193 28.679 -56.160 1.00 14.04 369 THR H CA 1
ATOM 10531 C C . THR C 1 369 ? -90.127 27.337 -55.422 1.00 12.19 369 THR H C 1
ATOM 10532 O O . THR C 1 369 ? -90.061 27.279 -54.183 1.00 14.87 369 THR H O 1
ATOM 10536 N N . ASP C 1 370 ? -90.143 26.286 -56.230 1.00 13.88 370 ASP H N 1
ATOM 10537 C CA . ASP C 1 370 ? -89.970 24.916 -55.775 1.00 14.98 370 ASP H CA 1
ATOM 10538 C C . ASP C 1 370 ? -89.182 24.127 -56.762 1.00 13.09 370 ASP H C 1
ATOM 10539 O O . ASP C 1 370 ? -88.913 24.599 -57.887 1.00 12.30 370 ASP H O 1
ATOM 10544 N N . ALA C 1 371 ? -88.907 22.887 -56.407 1.00 13.71 371 ALA H N 1
ATOM 10545 C CA . ALA C 1 371 ? -88.074 22.006 -57.254 1.00 13.06 371 ALA H CA 1
ATOM 10546 C C . ALA C 1 371 ? -88.621 21.822 -58.600 1.00 12.31 371 ALA H C 1
ATOM 10547 O O . ALA C 1 371 ? -87.894 21.854 -59.535 1.00 12.11 371 ALA H O 1
ATOM 10549 N N . ALA C 1 372 ? -89.934 21.527 -58.745 1.00 11.10 372 ALA H N 1
ATOM 10550 C CA . ALA C 1 372 ? -90.507 21.237 -60.058 1.00 11.89 372 ALA H CA 1
ATOM 10551 C C . ALA C 1 372 ? -90.478 22.423 -60.993 1.00 11.80 372 ALA H C 1
ATOM 10552 O O . ALA C 1 372 ? -90.095 22.306 -62.143 1.00 14.88 372 ALA H O 1
ATOM 10554 N N . ALA C 1 373 ? -90.804 23.625 -60.491 1.00 12.85 373 ALA H N 1
ATOM 10555 C CA . ALA C 1 373 ? -90.790 24.818 -61.356 1.00 12.02 373 ALA H CA 1
ATOM 10556 C C . ALA C 1 373 ? -89.361 25.214 -61.715 1.00 11.18 373 ALA H C 1
ATOM 10557 O O . ALA C 1 373 ? -89.094 25.556 -62.829 1.00 12.72 373 ALA H O 1
ATOM 10559 N N . PHE C 1 374 ? -88.485 25.088 -60.731 1.00 13.28 374 PHE H N 1
ATOM 10560 C CA . PHE C 1 374 ? -87.005 25.471 -60.904 1.00 11.22 374 PHE H CA 1
ATOM 10561 C C . PHE C 1 374 ? -86.359 24.551 -61.926 1.00 11.79 374 PHE H C 1
ATOM 10562 O O . PHE C 1 374 ? -85.712 24.975 -62.875 1.00 13.24 374 PHE H O 1
ATOM 10570 N N . ALA C 1 375 ? -86.653 23.245 -61.802 1.00 11.92 375 ALA H N 1
ATOM 10571 C CA . ALA C 1 375 ? -86.190 22.279 -62.770 1.00 13.52 375 ALA H CA 1
ATOM 10572 C C . ALA C 1 375 ? -86.636 22.586 -64.176 1.00 12.85 375 ALA H C 1
ATOM 10573 O O . ALA C 1 375 ? -85.880 22.572 -65.113 1.00 12.95 375 ALA H O 1
ATOM 10575 N N . ALA C 1 376 ? -87.921 22.902 -64.354 1.00 12.44 376 ALA H N 1
ATOM 10576 C CA . ALA C 1 376 ? -88.366 23.303 -65.652 1.00 10.88 376 ALA H CA 1
ATOM 10577 C C . ALA C 1 376 ? -87.723 24.567 -66.200 1.00 11.79 376 ALA H C 1
ATOM 10578 O O . ALA C 1 376 ? -87.432 24.636 -67.404 1.00 13.19 376 ALA H O 1
ATOM 10580 N N . ARG C 1 377 ? -87.465 25.536 -65.329 1.00 12.12 377 ARG H N 1
ATOM 10581 C CA . ARG C 1 377 ? -86.920 26.800 -65.733 1.00 12.63 377 ARG H CA 1
ATOM 10582 C C . ARG C 1 377 ? -85.479 26.550 -66.182 1.00 12.35 377 ARG H C 1
ATOM 10583 O O . ARG C 1 377 ? -85.059 26.966 -67.270 1.00 12.58 377 ARG H O 1
ATOM 10591 N N . VAL C 1 378 ? -84.782 25.756 -65.411 1.00 11.79 378 VAL H N 1
ATOM 10592 C CA . VAL C 1 378 ? -83.396 25.440 -65.777 1.00 13.18 378 VAL H CA 1
ATOM 10593 C C . VAL C 1 378 ? -83.331 24.648 -67.090 1.00 12.94 378 VAL H C 1
ATOM 10594 O O . VAL C 1 378 ? -82.401 24.823 -67.913 1.00 15.71 378 VAL H O 1
ATOM 10598 N N . ALA C 1 379 ? -84.185 23.625 -67.209 1.00 13.70 379 ALA H N 1
ATOM 10599 C CA . ALA C 1 379 ? -84.229 22.788 -68.421 1.00 14.56 379 ALA H CA 1
ATOM 10600 C C . ALA C 1 379 ? -84.385 23.662 -69.656 1.00 14.49 379 ALA H C 1
ATOM 10601 O O . ALA C 1 379 ? -83.643 23.499 -70.613 1.00 12.64 379 ALA H O 1
ATOM 10603 N N . GLU C 1 380 ? -85.443 24.503 -69.661 1.00 15.21 380 GLU H N 1
ATOM 10604 C CA . GLU C 1 380 ? -85.720 25.435 -70.769 1.00 18.43 380 GLU H CA 1
ATOM 10605 C C . GLU C 1 380 ? -84.547 26.328 -71.153 1.00 15.56 380 GLU H C 1
ATOM 10606 O O . GLU C 1 380 ? -84.177 26.328 -72.343 1.00 17.21 380 GLU H O 1
ATOM 10612 N N . THR C 1 381 ? -83.932 26.937 -70.154 1.00 15.72 381 THR H N 1
ATOM 10613 C CA . THR C 1 381 ? -82.778 27.808 -70.327 1.00 15.16 381 THR H CA 1
ATOM 10614 C C . THR C 1 381 ? -81.578 27.047 -70.848 1.00 14.00 381 THR H C 1
ATOM 10615 O O . THR C 1 381 ? -81.005 27.393 -71.910 1.00 14.92 381 THR H O 1
ATOM 10619 N N . VAL C 1 382 ? -81.252 25.950 -70.180 1.00 13.24 382 VAL H N 1
ATOM 10620 C CA . VAL C 1 382 ? -79.971 25.244 -70.458 1.00 12.59 382 VAL H CA 1
ATOM 10621 C C . VAL C 1 382 ? -80.043 24.440 -71.826 1.00 13.97 382 VAL H C 1
ATOM 10622 O O . VAL C 1 382 ? -79.196 24.536 -72.723 1.00 11.26 382 VAL H O 1
ATOM 10626 N N . PHE C 1 383 ? -81.148 23.671 -72.023 1.00 11.62 383 PHE H N 1
ATOM 10627 C CA . PHE C 1 383 ? -81.251 22.813 -73.137 1.00 13.26 383 PHE H CA 1
ATOM 10628 C C . PHE C 1 383 ? -81.575 23.617 -74.410 1.00 14.97 383 PHE H C 1
ATOM 10629 O O . PHE C 1 383 ? -81.390 23.132 -75.522 1.00 17.06 383 PHE H O 1
ATOM 10637 N N . GLY C 1 384 ? -82.021 24.848 -74.230 1.00 15.81 384 GLY H N 1
ATOM 10638 C CA . GLY C 1 384 ? -82.327 25.750 -75.356 1.00 16.91 384 GLY H CA 1
ATOM 10639 C C . GLY C 1 384 ? -81.127 26.433 -75.909 1.00 16.89 384 GLY H C 1
ATOM 10640 O O . GLY C 1 384 ? -81.180 26.992 -77.046 1.00 21.49 384 GLY H O 1
ATOM 10641 N N . SER C 1 385 ? -80.035 26.394 -75.170 1.00 15.47 385 SER H N 1
ATOM 10642 C CA . SER C 1 385 ? -78.826 26.993 -75.603 1.00 13.39 385 SER H CA 1
ATOM 10643 C C . SER C 1 385 ? -78.079 26.032 -76.490 1.00 13.10 385 SER H C 1
ATOM 10644 O O . SER C 1 385 ? -78.195 24.793 -76.390 1.00 13.86 385 SER H O 1
ATOM 10647 N N . HIS C 1 386 ? -77.190 26.583 -77.324 1.00 13.83 386 HIS H N 1
ATOM 10648 C CA . HIS C 1 386 ? -76.287 25.791 -78.185 1.00 13.70 386 HIS H CA 1
ATOM 10649 C C . HIS C 1 386 ? -75.439 24.787 -77.314 1.00 14.59 386 HIS H C 1
ATOM 10650 O O . HIS C 1 386 ? -75.419 23.584 -77.618 1.00 12.66 386 HIS H O 1
ATOM 10657 N N . ALA C 1 387 ? -74.929 25.246 -76.191 1.00 13.78 387 ALA H N 1
ATOM 10658 C CA . ALA C 1 387 ? -74.068 24.376 -75.332 1.00 15.58 387 ALA H CA 1
ATOM 10659 C C . ALA C 1 387 ? -74.910 23.320 -74.620 1.00 14.58 387 ALA H C 1
ATOM 10660 O O . ALA C 1 387 ? -74.514 22.160 -74.604 1.00 16.15 387 ALA H O 1
ATOM 10662 N N . GLY C 1 388 ? -76.085 23.702 -74.151 1.00 13.03 388 GLY H N 1
ATOM 10663 C CA . GLY C 1 388 ? -76.875 22.813 -73.317 1.00 13.91 388 GLY H CA 1
ATOM 10664 C C . GLY C 1 388 ? -77.642 21.811 -74.086 1.00 12.20 388 GLY H C 1
ATOM 10665 O O . GLY C 1 388 ? -78.003 20.727 -73.555 1.00 15.37 388 GLY H O 1
ATOM 10666 N N . HIS C 1 389 ? -77.833 22.064 -75.364 1.00 11.88 389 HIS H N 1
ATOM 10667 C CA . HIS C 1 389 ? -78.371 21.063 -76.246 1.00 14.27 389 HIS H CA 1
ATOM 10668 C C . HIS C 1 389 ? -77.467 19.815 -76.280 1.00 11.56 389 HIS H C 1
ATOM 10669 O O . HIS C 1 389 ? -77.970 18.738 -76.476 1.00 14.63 389 HIS H O 1
ATOM 10676 N N . LEU C 1 390 ? -76.161 19.924 -75.983 1.00 13.08 390 LEU H N 1
ATOM 10677 C CA . LEU C 1 390 ? -75.297 18.854 -76.208 1.00 11.90 390 LEU H CA 1
ATOM 10678 C C . LEU C 1 390 ? -75.342 17.779 -75.064 1.00 12.25 390 LEU H C 1
ATOM 10679 O O . LEU C 1 390 ? -74.822 16.628 -75.242 1.00 12.19 390 LEU H O 1
ATOM 10684 N N . VAL C 1 391 ? -75.951 18.141 -73.928 1.00 12.03 391 VAL H N 1
ATOM 10685 C CA . VAL C 1 391 ? -75.873 17.301 -72.748 1.00 12.41 391 VAL H CA 1
ATOM 10686 C C . VAL C 1 391 ? -77.250 16.909 -72.263 1.00 11.21 391 VAL H C 1
ATOM 10687 O O . VAL C 1 391 ? -78.033 17.801 -71.990 1.00 12.50 391 VAL H O 1
ATOM 10691 N N . PRO C 1 392 ? -77.510 15.600 -72.063 1.00 10.55 392 PRO H N 1
ATOM 10692 C CA . PRO C 1 392 ? -78.976 15.319 -71.860 1.00 9.88 392 PRO H CA 1
ATOM 10693 C C . PRO C 1 392 ? -79.499 15.399 -70.443 1.00 10.80 392 PRO H C 1
ATOM 10694 O O . PRO C 1 392 ? -80.773 15.406 -70.182 1.00 10.78 392 PRO H O 1
ATOM 10698 N N . LYS C 1 393 ? -78.634 15.240 -69.510 1.00 9.70 393 LYS H N 1
ATOM 10699 C CA . LYS C 1 393 ? -78.939 15.176 -68.085 1.00 11.65 393 LYS H CA 1
ATOM 10700 C C . LYS C 1 393 ? -78.308 16.323 -67.295 1.00 12.31 393 LYS H C 1
ATOM 10701 O O . LYS C 1 393 ? -77.124 16.614 -67.363 1.00 10.96 393 LYS H O 1
ATOM 10707 N N . LEU C 1 394 ? -79.152 16.953 -66.492 1.00 10.28 394 LEU H N 1
ATOM 10708 C CA . LEU C 1 394 ? -78.716 17.983 -65.539 1.00 10.36 394 LEU H CA 1
ATOM 10709 C C . LEU C 1 394 ? -78.958 17.571 -64.095 1.00 9.94 394 LEU H C 1
ATOM 10710 O O . LEU C 1 394 ? -79.976 17.000 -63.765 1.00 13.86 394 LEU H O 1
ATOM 10715 N N . ILE C 1 395 ? -77.966 17.857 -63.252 1.00 9.55 395 ILE H N 1
ATOM 10716 C CA . ILE C 1 395 ? -78.054 17.722 -61.832 1.00 9.23 395 ILE H CA 1
ATOM 10717 C C . ILE C 1 395 ? -77.999 19.081 -61.161 1.00 10.21 395 ILE H C 1
ATOM 10718 O O . ILE C 1 395 ? -77.020 19.768 -61.284 1.00 10.77 395 ILE H O 1
ATOM 10723 N N . LEU C 1 396 ? -78.957 19.392 -60.307 1.00 9.94 396 LEU H N 1
ATOM 10724 C CA . LEU C 1 396 ? -78.978 20.664 -59.493 1.00 9.78 396 LEU H CA 1
ATOM 10725 C C . LEU C 1 396 ? -78.676 20.367 -58.063 1.00 11.30 396 LEU H C 1
ATOM 10726 O O . LEU C 1 396 ? -79.388 19.579 -57.389 1.00 11.97 396 LEU H O 1
ATOM 10731 N N . VAL C 1 397 ? -77.590 20.945 -57.554 1.00 11.57 397 VAL H N 1
ATOM 10732 C CA . VAL C 1 397 ? -77.136 20.757 -56.135 1.00 11.62 397 VAL H CA 1
ATOM 10733 C C . VAL C 1 397 ? -76.614 22.026 -55.547 1.00 10.15 397 VAL H C 1
ATOM 10734 O O . VAL C 1 397 ? -76.126 22.901 -56.273 1.00 10.72 397 VAL H O 1
ATOM 10738 N N . GLY C 1 398 ? -76.768 22.211 -54.213 1.00 9.47 398 GLY H N 1
ATOM 10739 C CA . GLY C 1 398 ? -76.433 23.453 -53.555 1.00 8.52 398 GLY H CA 1
ATOM 10740 C C . GLY C 1 398 ? -74.877 23.520 -53.548 1.00 9.42 398 GLY H C 1
ATOM 10741 O O . GLY C 1 398 ? -74.265 22.478 -53.680 1.00 9.52 398 GLY H O 1
ATOM 10742 N N . ASN C 1 399 ? -74.379 24.764 -53.496 1.00 8.52 399 ASN H N 1
ATOM 10743 C CA . ASN C 1 399 ? -72.973 25.117 -53.576 1.00 9.79 399 ASN H CA 1
ATOM 10744 C C . ASN C 1 399 ? -72.238 24.850 -52.341 1.00 10.30 399 ASN H C 1
ATOM 10745 O O . ASN C 1 399 ? -71.048 25.192 -52.284 1.00 11.36 399 ASN H O 1
ATOM 10750 N N . ASP C 1 400 ? -72.798 24.080 -51.392 1.00 10.88 400 ASP H N 1
ATOM 10751 C CA . ASP C 1 400 ? -72.022 23.591 -50.329 1.00 12.10 400 ASP H CA 1
ATOM 10752 C C . ASP C 1 400 ? -71.033 22.485 -50.787 1.00 13.59 400 ASP H C 1
ATOM 10753 O O . ASP C 1 400 ? -69.932 22.338 -50.166 1.00 14.20 400 ASP H O 1
ATOM 10758 N N . ILE C 1 401 ? -71.368 21.769 -51.847 1.00 12.06 401 ILE H N 1
ATOM 10759 C CA . ILE C 1 401 ? -70.496 20.742 -52.381 1.00 13.02 401 ILE H CA 1
ATOM 10760 C C . ILE C 1 401 ? -69.637 21.354 -53.487 1.00 14.03 401 ILE H C 1
ATOM 10761 O O . ILE C 1 401 ? -69.884 22.481 -53.985 1.00 14.09 401 ILE H O 1
ATOM 10766 N N . ASP C 1 402 ? -68.537 20.722 -53.742 1.00 11.84 402 ASP H N 1
ATOM 10767 C CA . ASP C 1 402 ? -67.743 21.094 -54.882 1.00 10.60 402 ASP H CA 1
ATOM 10768 C C . ASP C 1 402 ? -68.159 20.209 -56.060 1.00 11.16 402 ASP H C 1
ATOM 10769 O O . ASP C 1 402 ? -67.866 18.949 -56.101 1.00 11.19 402 ASP H O 1
ATOM 10774 N N . VAL C 1 403 ? -68.872 20.822 -57.012 1.00 10.43 403 VAL H N 1
ATOM 10775 C CA . VAL C 1 403 ? -69.370 20.057 -58.166 1.00 11.37 403 VAL H CA 1
ATOM 10776 C C . VAL C 1 403 ? -68.338 19.496 -59.107 1.00 11.36 403 VAL H C 1
ATOM 10777 O O . VAL C 1 403 ? -68.675 18.683 -59.986 1.00 11.19 403 VAL H O 1
ATOM 10781 N N . THR C 1 404 ? -67.057 19.886 -58.895 1.00 9.74 404 THR H N 1
ATOM 10782 C CA . THR C 1 404 ? -66.031 19.336 -59.690 1.00 11.94 404 THR H CA 1
ATOM 10783 C C . THR C 1 404 ? -65.444 18.016 -59.147 1.00 12.33 404 THR H C 1
ATOM 10784 O O . THR C 1 404 ? -64.628 17.383 -59.858 1.00 11.47 404 THR H O 1
ATOM 10788 N N . GLU C 1 405 ? -65.925 17.581 -57.973 1.00 12.99 405 GLU H N 1
ATOM 10789 C CA . GLU C 1 405 ? -65.507 16.339 -57.317 1.00 11.87 405 GLU H CA 1
ATOM 10790 C C . GLU C 1 405 ? -66.561 15.321 -57.382 1.00 11.91 405 GLU H C 1
ATOM 10791 O O . GLU C 1 405 ? -67.671 15.459 -56.757 1.00 11.18 405 GLU H O 1
ATOM 10797 N N . ILE C 1 406 ? -66.313 14.276 -58.176 1.00 10.84 406 ILE H N 1
ATOM 10798 C CA . ILE C 1 406 ? -67.331 13.290 -58.398 1.00 10.17 406 ILE H CA 1
ATOM 10799 C C . ILE C 1 406 ? -67.771 12.626 -57.060 1.00 9.84 406 ILE H C 1
ATOM 10800 O O . ILE C 1 406 ? -68.949 12.270 -56.902 1.00 11.16 406 ILE H O 1
ATOM 10805 N N . ASP C 1 407 ? -66.839 12.461 -56.119 1.00 10.24 407 ASP H N 1
ATOM 10806 C CA . ASP C 1 407 ? -67.258 11.887 -54.853 1.00 11.42 407 ASP H CA 1
ATOM 10807 C C . ASP C 1 407 ? -68.314 12.713 -54.093 1.00 11.08 407 ASP H C 1
ATOM 10808 O O . ASP C 1 407 ? -69.217 12.154 -53.454 1.00 13.21 407 ASP H O 1
ATOM 10813 N N . GLN C 1 408 ? -68.208 14.038 -54.221 1.00 10.55 408 GLN H N 1
ATOM 10814 C CA . GLN C 1 408 ? -69.210 14.930 -53.590 1.00 9.75 408 GLN H CA 1
ATOM 10815 C C . GLN C 1 408 ? -70.506 14.905 -54.344 1.00 9.74 408 GLN H C 1
ATOM 10816 O O . GLN C 1 408 ? -71.599 14.973 -53.735 1.00 9.07 408 GLN H O 1
ATOM 10822 N N . VAL C 1 409 ? -70.402 14.872 -55.662 1.00 9.77 409 VAL H N 1
ATOM 10823 C CA . VAL C 1 409 ? -71.659 14.765 -56.448 1.00 9.50 409 VAL H CA 1
ATOM 10824 C C . VAL C 1 409 ? -72.416 13.477 -56.111 1.00 9.88 409 VAL H C 1
ATOM 10825 O O . VAL C 1 409 ? -73.652 13.491 -55.948 1.00 9.04 409 VAL H O 1
ATOM 10829 N N . VAL C 1 410 ? -71.687 12.397 -55.984 1.00 9.99 410 VAL H N 1
ATOM 10830 C CA . VAL C 1 410 ? -72.295 11.121 -55.632 1.00 9.82 410 VAL H CA 1
ATOM 10831 C C . VAL C 1 410 ? -72.949 11.181 -54.270 1.00 9.78 410 VAL H C 1
ATOM 10832 O O . VAL C 1 410 ? -74.080 10.769 -54.078 1.00 9.21 410 VAL H O 1
ATOM 10836 N N . TRP C 1 411 ? -72.228 11.695 -53.289 1.00 10.20 411 TRP H N 1
ATOM 10837 C CA . TRP C 1 411 ? -72.775 11.887 -51.949 1.00 10.03 411 TRP H CA 1
ATOM 10838 C C . TRP C 1 411 ? -74.097 12.630 -52.033 1.00 11.15 411 TRP H C 1
ATOM 10839 O O . TRP C 1 411 ? -75.129 12.175 -51.490 1.00 12.43 411 TRP H O 1
ATOM 10850 N N . ALA C 1 412 ? -74.106 13.779 -52.743 1.00 9.83 412 ALA H N 1
ATOM 10851 C CA . ALA C 1 412 ? -75.433 14.470 -52.955 1.00 9.33 412 ALA H CA 1
ATOM 10852 C C . ALA C 1 412 ? -76.438 13.708 -53.623 1.00 10.00 412 ALA H C 1
ATOM 10853 O O . ALA C 1 412 ? -77.651 13.783 -53.211 1.00 10.07 412 ALA H O 1
ATOM 10855 N N . LEU C 1 413 ? -76.138 13.052 -54.731 1.00 9.16 413 LEU H N 1
ATOM 10856 C CA . LEU C 1 413 ? -77.182 12.245 -55.428 1.00 9.91 413 LEU H CA 1
ATOM 10857 C C . LEU C 1 413 ? -77.769 11.185 -54.519 1.00 9.82 413 LEU H C 1
ATOM 10858 O O . LEU C 1 413 ? -79.045 11.051 -54.411 1.00 10.87 413 LEU H O 1
ATOM 10863 N N . ALA C 1 414 ? -76.947 10.516 -53.757 1.00 8.79 414 ALA H N 1
ATOM 10864 C CA . ALA C 1 414 ? -77.352 9.378 -52.863 1.00 9.56 414 ALA H CA 1
ATOM 10865 C C . ALA C 1 414 ? -78.170 9.867 -51.704 1.00 10.43 414 ALA H C 1
ATOM 10866 O O . ALA C 1 414 ? -79.285 9.290 -51.399 1.00 9.61 414 ALA H O 1
ATOM 10868 N N . THR C 1 415 ? -77.768 11.003 -51.153 1.00 9.91 415 THR H N 1
ATOM 10869 C CA . THR C 1 415 ? -78.324 11.487 -49.863 1.00 11.28 415 THR H CA 1
ATOM 10870 C C . THR C 1 415 ? -79.353 12.603 -49.982 1.00 10.70 415 THR H C 1
ATOM 10871 O O . THR C 1 415 ? -80.092 12.839 -48.986 1.00 10.72 415 THR H O 1
ATOM 10875 N N . ARG C 1 416 ? -79.502 13.212 -51.161 1.00 10.53 416 ARG H N 1
ATOM 10876 C CA . ARG C 1 416 ? -80.430 14.343 -51.305 1.00 10.17 416 ARG H CA 1
ATOM 10877 C C . ARG C 1 416 ? -81.515 14.089 -52.295 1.00 12.07 416 ARG H C 1
ATOM 10878 O O . ARG C 1 416 ? -82.547 14.721 -52.107 1.00 13.13 416 ARG H O 1
ATOM 10886 N N . ALA C 1 417 ? -81.319 13.297 -53.368 1.00 10.73 417 ALA H N 1
ATOM 10887 C CA . ALA C 1 417 ? -82.388 13.193 -54.349 1.00 10.86 417 ALA H CA 1
ATOM 10888 C C . ALA C 1 417 ? -83.393 12.246 -53.846 1.00 11.92 417 ALA H C 1
ATOM 10889 O O . ALA C 1 417 ? -83.131 11.075 -53.663 1.00 12.54 417 ALA H O 1
ATOM 10891 N N . HIS C 1 418 ? -84.666 12.709 -53.697 1.00 11.57 418 HIS H N 1
ATOM 10892 C CA . HIS C 1 418 ? -85.752 11.864 -53.223 1.00 13.41 418 HIS H CA 1
ATOM 10893 C C . HIS C 1 418 ? -86.428 11.150 -54.386 1.00 13.00 418 HIS H C 1
ATOM 10894 O O . HIS C 1 418 ? -86.751 11.751 -55.397 1.00 12.29 418 HIS H O 1
ATOM 10901 N N . PRO C 1 419 ? -86.547 9.780 -54.307 1.00 11.73 419 PRO H N 1
ATOM 10902 C CA . PRO C 1 419 ? -87.088 9.016 -55.369 1.00 13.37 419 PRO H CA 1
ATOM 10903 C C . PRO C 1 419 ? -88.509 9.424 -55.901 1.00 11.62 419 PRO H C 1
ATOM 10904 O O . PRO C 1 419 ? -88.819 9.217 -57.099 1.00 12.32 419 PRO H O 1
ATOM 10908 N N . LEU C 1 420 ? -89.308 9.973 -55.038 1.00 13.29 420 LEU H N 1
ATOM 10909 C CA . LEU C 1 420 ? -90.657 10.361 -55.443 1.00 14.42 420 LEU H CA 1
ATOM 10910 C C . LEU C 1 420 ? -90.763 11.779 -56.001 1.00 16.21 420 LEU H C 1
ATOM 10911 O O . LEU C 1 420 ? -91.786 12.126 -56.639 1.00 15.82 420 LEU H O 1
ATOM 10916 N N . HIS C 1 421 ? -89.802 12.642 -55.723 1.00 15.07 421 HIS H N 1
ATOM 10917 C CA . HIS C 1 421 ? -89.981 14.059 -55.965 1.00 14.75 421 HIS H CA 1
ATOM 10918 C C . HIS C 1 421 ? -88.955 14.652 -56.887 1.00 18.60 421 HIS H C 1
ATOM 10919 O O . HIS C 1 421 ? -89.213 15.737 -57.468 1.00 17.71 421 HIS H O 1
ATOM 10926 N N . ASP C 1 422 ? -87.769 14.020 -57.041 1.00 16.51 422 ASP H N 1
ATOM 10927 C CA . ASP C 1 422 ? -86.670 14.756 -57.656 1.00 16.82 422 ASP H CA 1
ATOM 10928 C C . ASP C 1 422 ? -86.148 14.288 -59.015 1.00 16.18 422 ASP H C 1
ATOM 10929 O O . ASP C 1 422 ? -85.031 14.682 -59.451 1.00 15.85 422 ASP H O 1
ATOM 10934 N N . HIS C 1 423 ? -86.923 13.485 -59.720 1.00 14.17 423 HIS H N 1
ATOM 10935 C CA . HIS C 1 423 ? -86.538 12.977 -60.992 1.00 12.68 423 HIS H CA 1
ATOM 10936 C C . HIS C 1 423 ? -87.479 13.574 -62.064 1.00 13.14 423 HIS H C 1
ATOM 10937 O O . HIS C 1 423 ? -88.671 13.175 -62.194 1.00 17.01 423 HIS H O 1
ATOM 10944 N N . PHE C 1 424 ? -87.036 14.640 -62.710 1.00 12.05 424 PHE H N 1
ATOM 10945 C CA . PHE C 1 424 ? -87.814 15.444 -63.680 1.00 11.35 424 PHE H CA 1
ATOM 10946 C C . PHE C 1 424 ? -87.446 15.192 -65.112 1.00 12.91 424 PHE H C 1
ATOM 10947 O O . PHE C 1 424 ? -86.451 15.748 -65.635 1.00 12.12 424 PHE H O 1
ATOM 10955 N N . ALA C 1 425 ? -88.141 14.249 -65.767 1.00 13.76 425 ALA H N 1
ATOM 10956 C CA . ALA C 1 425 ? -87.985 13.999 -67.160 1.00 13.57 425 ALA H CA 1
ATOM 10957 C C . ALA C 1 425 ? -88.694 15.071 -67.981 1.00 14.67 425 ALA H C 1
ATOM 10958 O O . ALA C 1 425 ? -89.749 15.576 -67.574 1.00 16.57 425 ALA H O 1
ATOM 10960 N N . PHE C 1 426 ? -88.092 15.406 -69.122 1.00 15.42 426 PHE H N 1
ATOM 10961 C CA . PHE C 1 426 ? -88.583 16.394 -70.068 1.00 14.88 426 PHE H CA 1
ATOM 10962 C C . PHE C 1 426 ? -88.677 15.766 -71.438 1.00 13.49 426 PHE H C 1
ATOM 10963 O O . PHE C 1 426 ? -87.908 16.096 -72.296 1.00 14.73 426 PHE H O 1
ATOM 10971 N N . PRO C 1 427 ? -89.756 14.972 -71.688 1.00 14.03 427 PRO H N 1
ATOM 10972 C CA . PRO C 1 427 ? -89.758 14.145 -72.859 1.00 15.15 427 PRO H CA 1
ATOM 10973 C C . PRO C 1 427 ? -90.081 14.858 -74.144 1.00 14.24 427 PRO H C 1
ATOM 10974 O O . PRO C 1 427 ? -89.990 14.223 -75.183 1.00 14.76 427 PRO H O 1
ATOM 10978 N N . GLN C 1 428 ? -90.442 16.149 -74.090 1.00 15.37 428 GLN H N 1
ATOM 10979 C CA . GLN C 1 428 ? -90.696 16.939 -75.279 1.00 16.65 428 GLN H CA 1
ATOM 10980 C C . GLN C 1 428 ? -89.519 17.762 -75.748 1.00 18.94 428 GLN H C 1
ATOM 10981 O O . GLN C 1 428 ? -89.594 18.377 -76.789 1.00 17.75 428 GLN H O 1
ATOM 10987 N N . ILE C 1 429 ? -88.416 17.797 -74.991 1.00 15.77 429 ILE H N 1
ATOM 10988 C CA . ILE C 1 429 ? -87.322 18.663 -75.394 1.00 14.93 429 ILE H CA 1
ATOM 10989 C C . ILE C 1 429 ? -86.437 17.867 -76.326 1.00 15.33 429 ILE H C 1
ATOM 10990 O O . ILE C 1 429 ? -85.997 16.718 -76.005 1.00 17.10 429 ILE H O 1
ATOM 10995 N N . ARG C 1 430 ? -86.163 18.421 -77.496 1.00 15.62 430 ARG H N 1
ATOM 10996 C CA . ARG C 1 430 ? -85.475 17.685 -78.516 1.00 18.17 430 ARG H CA 1
ATOM 10997 C C . ARG C 1 430 ? -84.065 17.282 -78.000 1.00 18.74 430 ARG H C 1
ATOM 10998 O O . ARG C 1 430 ? -83.458 18.045 -77.270 1.00 18.05 430 ARG H O 1
ATOM 11006 N N . ASP C 1 431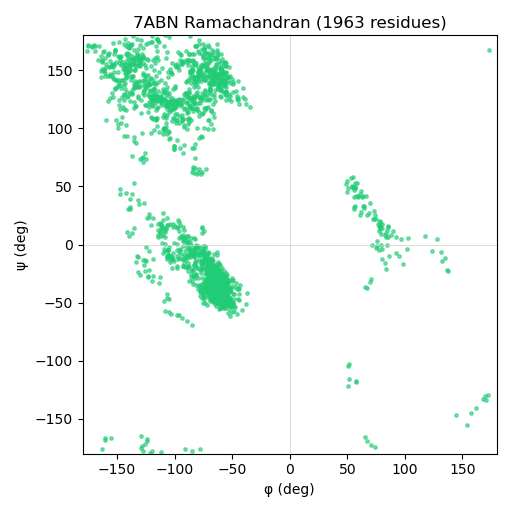 ? -83.630 16.068 -78.366 1.00 16.51 431 ASP H N 1
ATOM 11007 C CA . ASP C 1 431 ? -82.342 15.452 -77.902 1.00 15.29 431 ASP H CA 1
ATOM 11008 C C . ASP C 1 431 ? -81.162 15.756 -78.807 1.00 15.03 431 ASP H C 1
ATOM 11009 O O . ASP C 1 431 ? -81.358 16.039 -79.988 1.00 16.51 431 ASP H O 1
ATOM 11014 N N . PHE C 1 432 ? -79.954 15.640 -78.288 1.00 13.92 432 PHE H N 1
ATOM 11015 C CA . PHE C 1 432 ? -78.764 15.498 -79.045 1.00 14.91 432 PHE H CA 1
ATOM 11016 C C . PHE C 1 432 ? -78.745 14.060 -79.541 1.00 15.09 432 PHE H C 1
ATOM 11017 O O . PHE C 1 432 ? -78.894 13.120 -78.760 1.00 15.63 432 PHE H O 1
ATOM 11025 N N . PRO C 1 433 ? -78.583 13.867 -80.849 1.00 17.72 433 PRO H N 1
ATOM 11026 C CA . PRO C 1 433 ? -78.879 12.559 -81.404 1.00 17.79 433 PRO H CA 1
ATOM 11027 C C . PRO C 1 433 ? -77.889 11.435 -81.029 1.00 17.18 433 PRO H C 1
ATOM 11028 O O . PRO C 1 433 ? -78.196 10.229 -81.209 1.00 18.38 433 PRO H O 1
ATOM 11032 N N . MET C 1 434 ? -76.741 11.786 -80.448 1.00 15.91 434 MET H N 1
ATOM 11033 C CA . MET C 1 434 ? -75.736 10.756 -80.092 1.00 15.74 434 MET H CA 1
ATOM 11034 C C . MET C 1 434 ? -75.915 10.071 -78.731 1.00 14.10 434 MET H C 1
ATOM 11035 O O . MET C 1 434 ? -75.206 9.187 -78.425 1.00 15.44 434 MET H O 1
ATOM 11040 N N . VAL C 1 435 ? -76.847 10.532 -77.926 1.00 12.93 435 VAL H N 1
ATOM 11041 C CA . VAL C 1 435 ? -76.959 10.087 -76.511 1.00 12.89 435 VAL H CA 1
ATOM 11042 C C . VAL C 1 435 ? -77.185 8.588 -76.499 1.00 11.83 435 VAL H C 1
ATOM 11043 O O . VAL C 1 435 ? -77.943 8.079 -77.290 1.00 12.23 435 VAL H O 1
ATOM 11047 N N . PRO C 1 436 ? -76.384 7.839 -75.780 1.00 12.45 436 PRO H N 1
ATOM 11048 C CA . PRO C 1 436 ? -76.374 6.355 -76.101 1.00 12.63 436 PRO H CA 1
ATOM 11049 C C . PRO C 1 436 ? -77.638 5.538 -75.707 1.00 11.73 436 PRO H C 1
ATOM 11050 O O . PRO C 1 436 ? -77.843 4.430 -76.232 1.00 14.20 436 PRO H O 1
ATOM 11054 N N . TYR C 1 437 ? -78.372 6.010 -74.701 1.00 10.33 437 TYR H N 1
ATOM 11055 C CA . TYR C 1 437 ? -79.452 5.245 -74.101 1.00 10.97 437 TYR H CA 1
ATOM 11056 C C . TYR C 1 437 ? -80.716 5.423 -74.852 1.00 12.95 437 TYR H C 1
ATOM 11057 O O . TYR C 1 437 ? -81.713 4.833 -74.463 1.00 12.42 437 TYR H O 1
ATOM 11066 N N . LEU C 1 438 ? -80.700 6.296 -75.845 1.00 14.15 438 LEU H N 1
ATOM 11067 C CA . LEU C 1 438 ? -81.991 6.580 -76.542 1.00 13.83 438 LEU H CA 1
ATOM 11068 C C . LEU C 1 438 ? -82.536 5.272 -77.174 1.00 16.08 438 LEU H C 1
ATOM 11069 O O . LEU C 1 438 ? -81.784 4.421 -77.565 1.00 16.88 438 LEU H O 1
ATOM 11074 N N . ASP C 1 439 ? -83.858 5.138 -77.238 1.00 17.21 439 ASP H N 1
ATOM 11075 C CA . ASP C 1 439 ? -84.450 3.970 -77.864 1.00 20.77 439 ASP H CA 1
ATOM 11076 C C . ASP C 1 439 ? -85.082 4.356 -79.213 1.00 21.34 439 ASP H C 1
ATOM 11077 O O . ASP C 1 439 ? -85.014 5.513 -79.647 1.00 18.67 439 ASP H O 1
ATOM 11082 N N . ALA C 1 440 ? -85.666 3.372 -79.901 1.00 21.10 440 ALA H N 1
ATOM 11083 C CA . ALA C 1 440 ? -86.278 3.644 -81.203 1.00 21.81 440 ALA H CA 1
ATOM 11084 C C . ALA C 1 440 ? -87.426 4.670 -81.176 1.00 19.53 440 ALA H C 1
ATOM 11085 O O . ALA C 1 440 ? -87.522 5.525 -82.076 1.00 19.67 440 ALA H O 1
ATOM 11087 N N . GLU C 1 441 ? -88.227 4.648 -80.130 1.00 19.84 441 GLU H N 1
ATOM 11088 C CA . GLU C 1 441 ? -89.351 5.581 -79.969 1.00 23.49 441 GLU H CA 1
ATOM 11089 C C . GLU C 1 441 ? -88.786 7.017 -79.789 1.00 21.15 441 GLU H C 1
ATOM 11090 O O . GLU C 1 441 ? -89.232 7.958 -80.424 1.00 18.73 441 GLU H O 1
ATOM 11096 N N . ASP C 1 442 ? -87.667 7.131 -79.070 1.00 18.51 442 ASP H N 1
ATOM 11097 C CA . ASP C 1 442 ? -87.004 8.456 -78.890 1.00 16.99 442 ASP H CA 1
ATOM 11098 C C . ASP C 1 442 ? -86.460 9.027 -80.180 1.00 17.32 442 ASP H C 1
ATOM 11099 O O . ASP C 1 442 ? -86.614 10.213 -80.457 1.00 17.91 442 ASP H O 1
ATOM 11104 N N . LYS C 1 443 ? -85.832 8.170 -80.969 1.00 18.48 443 LYS H N 1
ATOM 11105 C CA . LYS C 1 443 ? -85.258 8.551 -82.249 1.00 21.19 443 LYS H CA 1
ATOM 11106 C C . LYS C 1 443 ? -86.310 8.951 -83.267 1.00 23.94 443 LYS H C 1
ATOM 11107 O O . LYS C 1 443 ? -86.140 9.951 -83.966 1.00 25.16 443 LYS H O 1
ATOM 11113 N N . ALA C 1 444 ? -87.430 8.261 -83.252 1.00 22.92 444 ALA H N 1
ATOM 11114 C CA . ALA C 1 444 ? -88.477 8.604 -84.227 1.00 28.21 444 ALA H CA 1
ATOM 11115 C C . ALA C 1 444 ? -89.097 9.947 -83.832 1.00 27.76 444 ALA H C 1
ATOM 11116 O O . ALA C 1 444 ? -89.483 10.727 -84.712 1.00 28.03 444 ALA H O 1
ATOM 11118 N N . ARG C 1 445 ? -89.147 10.228 -82.522 1.00 24.48 445 ARG H N 1
ATOM 11119 C CA . ARG C 1 445 ? -89.839 11.399 -81.987 1.00 26.14 445 ARG H CA 1
ATOM 11120 C C . ARG C 1 445 ? -88.888 12.602 -82.020 1.00 23.18 445 ARG H C 1
ATOM 11121 O O . ARG C 1 445 ? -89.329 13.734 -82.119 1.00 23.48 445 ARG H O 1
ATOM 11129 N N . GLY C 1 446 ? -87.570 12.367 -81.936 1.00 20.86 446 GLY H N 1
ATOM 11130 C CA . GLY C 1 446 ? -86.685 13.455 -81.784 1.00 18.61 446 GLY H CA 1
ATOM 11131 C C . GLY C 1 446 ? -86.466 13.963 -80.380 1.00 17.51 446 GLY H C 1
ATOM 11132 O O . GLY C 1 446 ? -85.701 14.899 -80.178 1.00 17.44 446 GLY H O 1
ATOM 11133 N N . SER C 1 447 ? -87.131 13.344 -79.404 1.00 15.48 447 SER H N 1
ATOM 11134 C CA . SER C 1 447 ? -87.124 13.707 -77.987 1.00 14.79 447 SER H CA 1
ATOM 11135 C C . SER C 1 447 ? -87.371 12.474 -77.127 1.00 15.32 447 SER H C 1
ATOM 11136 O O . SER C 1 447 ? -87.638 11.417 -77.664 1.00 16.06 447 SER H O 1
ATOM 11139 N N . GLY C 1 448 ? -87.131 12.599 -75.825 1.00 14.60 448 GLY H N 1
ATOM 11140 C CA . GLY C 1 448 ? -87.400 11.570 -74.797 1.00 12.63 448 GLY H CA 1
ATOM 11141 C C . GLY C 1 448 ? -86.242 11.313 -73.834 1.00 12.87 448 GLY H C 1
ATOM 11142 O O . GLY C 1 448 ? -86.428 10.712 -72.799 1.00 14.07 448 GLY H O 1
ATOM 11143 N N . GLY C 1 449 ? -85.085 11.796 -74.190 1.00 13.13 449 GLY H N 1
ATOM 11144 C CA . GLY C 1 449 ? -83.857 11.492 -73.397 1.00 13.70 449 GLY H CA 1
ATOM 11145 C C . GLY C 1 449 ? -83.495 12.513 -72.264 1.00 14.12 449 GLY H C 1
ATOM 11146 O O . GLY C 1 449 ? -82.484 12.305 -71.581 1.00 14.03 449 GLY H O 1
ATOM 11147 N N . ARG C 1 450 ? -84.166 13.675 -72.173 1.00 13.84 450 ARG H N 1
ATOM 11148 C CA . ARG C 1 450 ? -83.736 14.766 -71.303 1.00 13.52 450 ARG H CA 1
ATOM 11149 C C . ARG C 1 450 ? -84.188 14.584 -69.849 1.00 12.82 450 ARG H C 1
ATOM 11150 O O . ARG C 1 450 ? -85.373 14.189 -69.568 1.00 12.35 450 ARG H O 1
ATOM 11158 N N . LEU C 1 451 ? -83.296 14.970 -68.927 1.00 10.72 451 LEU H N 1
ATOM 11159 C CA . LEU C 1 451 ? -83.536 14.806 -67.520 1.00 11.53 451 LEU H CA 1
ATOM 11160 C C . LEU C 1 451 ? -82.975 15.905 -66.693 1.00 11.28 451 LEU H C 1
ATOM 11161 O O . LEU C 1 451 ? -81.773 16.244 -66.916 1.00 11.14 451 LEU H O 1
ATOM 11166 N N . VAL C 1 452 ? -83.702 16.303 -65.654 1.00 12.63 452 VAL H N 1
ATOM 11167 C CA . VAL C 1 452 ? -83.147 17.079 -64.534 1.00 11.83 452 VAL H CA 1
ATOM 11168 C C . VAL C 1 452 ? -83.314 16.274 -63.251 1.00 11.53 452 VAL H C 1
ATOM 11169 O O . VAL C 1 452 ? -84.429 15.878 -62.864 1.00 11.03 452 VAL H O 1
ATOM 11173 N N . ILE C 1 453 ? -82.209 16.054 -62.572 1.00 9.89 453 ILE H N 1
ATOM 11174 C CA . ILE C 1 453 ? -82.188 15.448 -61.286 1.00 10.27 453 ILE H CA 1
ATOM 11175 C C . ILE C 1 453 ? -82.001 16.536 -60.260 1.00 10.38 453 ILE H C 1
ATOM 11176 O O . ILE C 1 453 ? -80.912 17.178 -60.184 1.00 12.18 453 ILE H O 1
ATOM 11181 N N . ASN C 1 454 ? -82.907 16.668 -59.325 1.00 10.46 454 ASN H N 1
ATOM 11182 C CA . ASN C 1 454 ? -82.815 17.705 -58.331 1.00 10.56 454 ASN H CA 1
ATOM 11183 C C . ASN C 1 454 ? -82.249 17.167 -57.026 1.00 10.33 454 ASN H C 1
ATOM 11184 O O . ASN C 1 454 ? -82.801 16.189 -56.468 1.00 10.62 454 ASN H O 1
ATOM 11189 N N . CYS C 1 455 ? -81.102 17.751 -56.542 1.00 9.96 455 CYS H N 1
ATOM 11190 C CA . CYS C 1 455 ? -80.607 17.440 -55.234 1.00 9.63 455 CYS H CA 1
ATOM 11191 C C . CYS C 1 455 ? -80.729 18.581 -54.217 1.00 11.70 455 CYS H C 1
ATOM 11192 O O . CYS C 1 455 ? -80.023 18.575 -53.198 1.00 9.79 455 CYS H O 1
ATOM 11195 N N . LEU C 1 456 ? -81.534 19.602 -54.519 1.00 11.32 456 LEU H N 1
ATOM 11196 C CA . LEU C 1 456 ? -81.848 20.688 -53.560 1.00 12.17 456 LEU H CA 1
ATOM 11197 C C . LEU C 1 456 ? -83.021 20.185 -52.645 1.00 11.03 456 LEU H C 1
ATOM 11198 O O . LEU C 1 456 ? -84.175 19.917 -53.117 1.00 12.56 456 LEU H O 1
ATOM 11203 N N . TYR C 1 457 ? -82.713 20.076 -51.327 1.00 11.01 457 TYR H N 1
ATOM 11204 C CA . TYR C 1 457 ? -83.768 19.736 -50.381 1.00 10.87 457 TYR H CA 1
ATOM 11205 C C . TYR C 1 457 ? -84.857 20.805 -50.443 1.00 11.58 457 TYR H C 1
ATOM 11206 O O . TYR C 1 457 ? -84.587 21.990 -50.666 1.00 12.12 457 TYR H O 1
ATOM 11215 N N . PRO C 1 458 ? -86.086 20.387 -50.116 1.00 11.16 458 PRO H N 1
ATOM 11216 C CA . PRO C 1 458 ? -87.189 21.332 -50.273 1.00 12.98 458 PRO H CA 1
ATOM 11217 C C . PRO C 1 458 ? -87.095 22.577 -49.437 1.00 11.61 458 PRO H C 1
ATOM 11218 O O . PRO C 1 458 ? -87.475 23.667 -49.914 1.00 13.14 458 PRO H O 1
ATOM 11222 N N . GLU C 1 459 ? -86.614 22.467 -48.228 1.00 12.05 459 GLU H N 1
ATOM 11223 C CA . GLU C 1 459 ? -86.402 23.637 -47.365 1.00 12.11 459 GLU H CA 1
ATOM 11224 C C . GLU C 1 459 ? -85.330 24.648 -47.885 1.00 12.87 459 GLU H C 1
ATOM 11225 O O . GLU C 1 459 ? -85.373 25.810 -47.484 1.00 13.30 459 GLU H O 1
ATOM 11231 N N . GLN C 1 460 ? -84.430 24.213 -48.809 1.00 12.09 460 GLN H N 1
ATOM 11232 C CA . GLN C 1 460 ? -83.556 25.166 -49.510 1.00 12.38 460 GLN H CA 1
ATOM 11233 C C . GLN C 1 460 ? -84.211 26.221 -50.342 1.00 11.73 460 GLN H C 1
ATOM 11234 O O . GLN C 1 460 ? -83.634 27.315 -50.457 1.00 13.31 460 GLN H O 1
ATOM 11240 N N . PHE C 1 461 ? -85.461 25.994 -50.815 1.00 12.07 461 PHE H N 1
ATOM 11241 C CA . PHE C 1 461 ? -86.218 26.987 -51.531 1.00 12.90 461 PHE H CA 1
ATOM 11242 C C . PHE C 1 461 ? -86.779 28.091 -50.585 1.00 12.53 461 PHE H C 1
ATOM 11243 O O . PHE C 1 461 ? -87.214 29.148 -51.074 1.00 13.77 461 PHE H O 1
ATOM 11251 N N . ALA C 1 462 ? -86.619 27.873 -49.286 1.00 12.93 462 ALA H N 1
ATOM 11252 C CA . ALA C 1 462 ? -86.918 28.825 -48.243 1.00 14.11 462 ALA H CA 1
ATOM 11253 C C . ALA C 1 462 ? -85.708 29.309 -47.531 1.00 14.64 462 ALA H C 1
ATOM 11254 O O . ALA C 1 462 ? -85.777 29.965 -46.507 1.00 17.60 462 ALA H O 1
ATOM 11256 N N . GLY C 1 463 ? -84.562 29.006 -48.067 1.00 13.57 463 GLY H N 1
ATOM 11257 C CA . GLY C 1 463 ? -83.350 29.381 -47.409 1.00 13.34 463 GLY H CA 1
ATOM 11258 C C . GLY C 1 463 ? -82.829 28.602 -46.222 1.00 16.82 463 GLY H C 1
ATOM 11259 O O . GLY C 1 463 ? -81.984 29.116 -45.461 1.00 18.35 463 GLY H O 1
ATOM 11260 N N . GLN C 1 464 ? -83.351 27.393 -46.022 1.00 14.29 464 GLN H N 1
ATOM 11261 C CA . GLN C 1 464 ? -83.082 26.664 -44.845 1.00 14.69 464 GLN H CA 1
ATOM 11262 C C . GLN C 1 464 ? -82.289 25.375 -45.292 1.00 14.39 464 GLN H C 1
ATOM 11263 O O . GLN C 1 464 ? -82.131 25.084 -46.493 1.00 11.77 464 GLN H O 1
ATOM 11269 N N . MET C 1 465 ? -81.897 24.599 -44.302 1.00 13.20 465 MET H N 1
ATOM 11270 C CA . MET C 1 465 ? -81.121 23.352 -44.586 1.00 11.38 465 MET H CA 1
ATOM 11271 C C . MET C 1 465 ? -81.344 22.442 -43.411 1.00 12.09 465 MET H C 1
ATOM 11272 O O . MET C 1 465 ? -81.131 22.824 -42.223 1.00 13.07 465 MET H O 1
ATOM 11277 N N . ARG C 1 466 ? -81.791 21.213 -43.678 1.00 13.06 466 ARG H N 1
ATOM 11278 C CA . ARG C 1 466 ? -82.278 20.305 -42.588 1.00 12.47 466 ARG H CA 1
ATOM 11279 C C . ARG C 1 466 ? -81.144 19.910 -41.625 1.00 11.14 466 ARG H C 1
ATOM 11280 O O . ARG C 1 466 ? -81.442 19.564 -40.439 1.00 11.19 466 ARG H O 1
ATOM 11288 N N . ALA C 1 467 ? -79.851 19.937 -42.075 1.00 11.15 467 ALA H N 1
ATOM 11289 C CA . ALA C 1 467 ? -78.748 19.425 -41.269 1.00 12.07 467 ALA H CA 1
ATOM 11290 C C . ALA C 1 467 ? -77.470 19.987 -41.775 1.00 10.92 467 ALA H C 1
ATOM 11291 O O . ALA C 1 467 ? -77.300 20.197 -42.969 1.00 14.14 467 ALA H O 1
ATOM 11293 N N . ALA C 1 468 ? -76.543 20.183 -40.879 1.00 12.56 468 ALA H N 1
ATOM 11294 C CA . ALA C 1 468 ? -75.205 20.523 -41.202 1.00 12.04 468 ALA H CA 1
ATOM 11295 C C . ALA C 1 468 ? -74.460 19.283 -41.693 1.00 12.39 468 ALA H C 1
ATOM 11296 O O . ALA C 1 468 ? -74.835 18.158 -41.506 1.00 12.70 468 ALA H O 1
ATOM 11298 N N . THR C 1 469 ? -73.338 19.523 -42.328 1.00 11.94 469 THR H N 1
ATOM 11299 C CA . THR C 1 469 ? -72.499 18.467 -42.806 1.00 11.99 469 THR H CA 1
ATOM 11300 C C . THR C 1 469 ? -71.497 18.085 -41.721 1.00 13.74 469 THR H C 1
ATOM 11301 O O . THR C 1 469 ? -70.986 18.988 -40.992 1.00 14.86 469 THR H O 1
ATOM 11305 N N . ALA C 1 470 ? -71.272 16.766 -41.591 1.00 12.98 470 ALA H N 1
ATOM 11306 C CA . ALA C 1 470 ? -70.382 16.206 -40.613 1.00 12.36 470 ALA H CA 1
ATOM 11307 C C . ALA C 1 470 ? -69.015 15.841 -41.229 1.00 12.56 470 ALA H C 1
ATOM 11308 O O . ALA C 1 470 ? -68.823 14.779 -41.769 1.00 11.24 470 ALA H O 1
ATOM 11310 N N . SER C 1 471 ? -68.194 16.855 -41.336 1.00 13.09 471 SER H N 1
ATOM 11311 C CA . SER C 1 471 ? -66.876 16.756 -41.967 1.00 13.43 471 SER H CA 1
ATOM 11312 C C . SER C 1 471 ? -65.908 17.596 -41.154 1.00 11.89 471 SER H C 1
ATOM 11313 O O . SER C 1 471 ? -66.316 18.346 -40.266 1.00 12.55 471 SER H O 1
ATOM 11316 N N . PHE C 1 472 ? -64.617 17.469 -41.450 1.00 12.73 472 PHE H N 1
ATOM 11317 C CA . PHE C 1 472 ? -63.627 18.360 -40.854 1.00 12.89 472 PHE H CA 1
ATOM 11318 C C . PHE C 1 472 ? -64.040 19.851 -41.029 1.00 11.95 472 PHE H C 1
ATOM 11319 O O . PHE C 1 472 ? -64.081 20.622 -40.080 1.00 13.32 472 PHE H O 1
ATOM 11327 N N . ARG C 1 473 ? -64.332 20.252 -42.240 1.00 12.82 473 ARG H N 1
ATOM 11328 C CA . ARG C 1 473 ? -64.640 21.656 -42.536 1.00 14.62 473 ARG H CA 1
ATOM 11329 C C . ARG C 1 473 ? -65.847 22.175 -41.759 1.00 13.75 473 ARG H C 1
ATOM 11330 O O . ARG C 1 473 ? -65.806 23.287 -41.287 1.00 14.44 473 ARG H O 1
ATOM 11338 N N . HIS C 1 474 ? -66.909 21.343 -41.668 1.00 13.93 474 HIS H N 1
ATOM 11339 C CA . HIS C 1 474 ? -68.227 21.734 -41.229 1.00 14.28 474 HIS H CA 1
ATOM 11340 C C . HIS C 1 474 ? -68.637 21.331 -39.801 1.00 14.50 474 HIS H C 1
ATOM 11341 O O . HIS C 1 474 ? -69.677 21.743 -39.340 1.00 13.14 474 HIS H O 1
ATOM 11348 N N . ALA C 1 475 ? -67.849 20.476 -39.130 1.00 13.37 475 ALA H N 1
ATOM 11349 C CA . ALA C 1 475 ? -68.217 19.985 -37.825 1.00 13.41 475 ALA H CA 1
ATOM 11350 C C . ALA C 1 475 ? -67.337 20.486 -36.688 1.00 14.23 475 ALA H C 1
ATOM 11351 O O . ALA C 1 475 ? -67.508 20.034 -35.535 1.00 14.87 475 ALA H O 1
ATOM 11353 N N . TYR C 1 476 ? -66.423 21.443 -36.993 1.00 15.29 476 TYR H N 1
ATOM 11354 C CA . TYR C 1 476 ? -65.437 21.993 -36.033 1.00 13.31 476 TYR H CA 1
ATOM 11355 C C . TYR C 1 476 ? -65.368 23.510 -36.207 1.00 15.04 476 TYR H C 1
ATOM 11356 O O . TYR C 1 476 ? -65.377 24.001 -37.344 1.00 17.54 476 TYR H O 1
ATOM 11365 N N . PRO C 1 477 ? -65.160 24.230 -35.085 1.00 18.45 477 PRO H N 1
ATOM 11366 C CA . PRO C 1 477 ? -64.990 25.704 -35.267 1.00 18.91 477 PRO H CA 1
ATOM 11367 C C . PRO C 1 477 ? -63.725 26.094 -35.977 1.00 18.38 477 PRO H C 1
ATOM 11368 O O . PRO C 1 477 ? -62.698 25.366 -36.023 1.00 18.35 477 PRO H O 1
ATOM 11372 N N . THR C 1 478 ? -63.736 27.302 -36.540 1.00 17.30 478 THR H N 1
ATOM 11373 C CA . THR C 1 478 ? -62.633 27.735 -37.333 1.00 19.57 478 THR H CA 1
ATOM 11374 C C . THR C 1 478 ? -61.329 27.671 -36.567 1.00 16.15 478 THR H C 1
ATOM 11375 O O . THR C 1 478 ? -60.326 27.257 -37.097 1.00 21.41 478 THR H O 1
ATOM 11379 N N . ALA C 1 479 ? -61.363 28.096 -35.300 1.00 18.58 479 ALA H N 1
ATOM 11380 C CA . ALA C 1 479 ? -60.123 28.148 -34.492 1.00 20.16 479 ALA H CA 1
ATOM 11381 C C . ALA C 1 479 ? -59.544 26.720 -34.289 1.00 20.67 479 ALA H C 1
ATOM 11382 O O . ALA C 1 479 ? -58.349 26.474 -34.290 1.00 18.69 479 ALA H O 1
ATOM 11384 N N . LEU C 1 480 ? -60.419 25.762 -34.128 1.00 20.85 480 LEU H N 1
ATOM 11385 C CA . LEU C 1 480 ? -59.928 24.408 -33.990 1.00 17.04 480 LEU H CA 1
ATOM 11386 C C . LEU C 1 480 ? -59.338 23.831 -35.298 1.00 16.22 480 LEU H C 1
ATOM 11387 O O . LEU C 1 480 ? -58.342 23.109 -35.306 1.00 16.50 480 LEU H O 1
ATOM 11392 N N . ARG C 1 481 ? -59.957 24.104 -36.446 1.00 17.03 481 ARG H N 1
ATOM 11393 C CA . ARG C 1 481 ? -59.435 23.659 -37.729 1.00 16.67 481 ARG H CA 1
ATOM 11394 C C . ARG C 1 481 ? -58.033 24.198 -37.971 1.00 17.05 481 ARG H C 1
ATOM 11395 O O . ARG C 1 481 ? -57.149 23.429 -38.379 1.00 15.12 481 ARG H O 1
ATOM 11403 N N . ARG C 1 482 ? -57.832 25.499 -37.676 1.00 19.41 482 ARG H N 1
ATOM 11404 C CA . ARG C 1 482 ? -56.481 26.107 -37.816 1.00 21.54 482 ARG H CA 1
ATOM 11405 C C . ARG C 1 482 ? -55.486 25.429 -36.863 1.00 20.75 482 ARG H C 1
ATOM 11406 O O . ARG C 1 482 ? -54.338 25.176 -37.253 1.00 23.19 482 ARG H O 1
ATOM 11414 N N . ARG C 1 483 ? -55.915 25.146 -35.635 1.00 20.52 483 ARG H N 1
ATOM 11415 C CA . ARG C 1 483 ? -55.044 24.484 -34.680 1.00 18.24 483 ARG H CA 1
ATOM 11416 C C . ARG C 1 483 ? -54.627 23.104 -35.198 1.00 18.36 483 ARG H C 1
ATOM 11417 O O . ARG C 1 483 ? -53.445 22.675 -35.165 1.00 16.76 483 ARG H O 1
ATOM 11425 N N . VAL C 1 484 ? -55.594 22.363 -35.717 1.00 17.77 484 VAL H N 1
ATOM 11426 C CA . VAL C 1 484 ? -55.240 21.047 -36.277 1.00 17.18 484 VAL H CA 1
ATOM 11427 C C . VAL C 1 484 ? -54.266 21.122 -37.425 1.00 18.60 484 VAL H C 1
ATOM 11428 O O . VAL C 1 484 ? -53.287 20.316 -37.506 1.00 17.24 484 VAL H O 1
ATOM 11432 N N . GLU C 1 485 ? -54.494 22.092 -38.318 1.00 20.80 485 GLU H N 1
ATOM 11433 C CA . GLU C 1 485 ? -53.676 22.254 -39.484 1.00 20.91 485 GLU H CA 1
ATOM 11434 C C . GLU C 1 485 ? -52.262 22.697 -39.031 1.00 20.86 485 GLU H C 1
ATOM 11435 O O . GLU C 1 485 ? -51.300 22.236 -39.566 1.00 21.00 485 GLU H O 1
ATOM 11441 N N . GLU C 1 486 ? -52.166 23.542 -38.014 1.00 23.25 486 GLU H N 1
ATOM 11442 C CA . GLU C 1 486 ? -50.856 24.046 -37.549 1.00 24.26 486 GLU H CA 1
ATOM 11443 C C . GLU C 1 486 ? -50.083 22.990 -36.776 1.00 23.18 486 GLU H C 1
ATOM 11444 O O . GLU C 1 486 ? -48.815 22.930 -36.819 1.00 26.02 486 GLU H O 1
ATOM 11450 N N . ARG C 1 487 ? -50.789 22.127 -36.037 1.00 20.43 487 ARG H N 1
ATOM 11451 C CA . ARG C 1 487 ? -50.088 21.128 -35.156 1.00 20.76 487 ARG H CA 1
ATOM 11452 C C . ARG C 1 487 ? -49.899 19.806 -35.844 1.00 20.38 487 ARG H C 1
ATOM 11453 O O . ARG C 1 487 ? -49.440 18.842 -35.224 1.00 19.53 487 ARG H O 1
ATOM 11461 N N . TRP C 1 488 ? -50.230 19.742 -37.139 1.00 18.57 488 TRP H N 1
ATOM 11462 C CA . TRP C 1 488 ? -50.259 18.477 -37.842 1.00 18.47 488 TRP H CA 1
ATOM 11463 C C . TRP C 1 488 ? -48.960 17.716 -37.733 1.00 19.63 488 TRP H C 1
ATOM 11464 O O . TRP C 1 488 ? -48.922 16.501 -37.486 1.00 18.62 488 TRP H O 1
ATOM 11475 N N . SER C 1 489 ? -47.863 18.447 -37.880 1.00 17.81 489 SER H N 1
ATOM 11476 C CA . SER C 1 489 ? -46.576 17.861 -37.783 1.00 19.80 489 SER H CA 1
ATOM 11477 C C . SER C 1 489 ? -46.265 17.447 -36.338 1.00 18.30 489 SER H C 1
ATOM 11478 O O . SER C 1 489 ? -45.720 16.402 -36.067 1.00 18.91 489 SER H O 1
ATOM 11481 N N . ASP C 1 490 ? -46.566 18.310 -35.426 1.00 17.51 490 ASP H N 1
ATOM 11482 C CA . ASP C 1 490 ? -46.415 17.964 -34.015 1.00 19.56 490 ASP H CA 1
ATOM 11483 C C . ASP C 1 490 ? -47.128 16.689 -33.634 1.00 19.08 490 ASP H C 1
ATOM 11484 O O . ASP C 1 490 ? -46.609 15.926 -32.849 1.00 19.18 490 ASP H O 1
ATOM 11489 N N . TYR C 1 491 ? -48.365 16.467 -34.135 1.00 16.91 491 TYR H N 1
ATOM 11490 C CA . TYR C 1 491 ? -49.031 15.230 -33.775 1.00 16.60 491 TYR H CA 1
ATOM 11491 C C . TYR C 1 491 ? -48.219 13.979 -34.226 1.00 17.82 491 TYR H C 1
ATOM 11492 O O . TYR C 1 491 ? -48.346 12.885 -33.642 1.00 21.19 491 TYR H O 1
ATOM 11501 N N . GLY C 1 492 ? -47.369 14.113 -35.276 1.00 18.43 492 GLY H N 1
ATOM 11502 C CA . GLY C 1 492 ? -46.631 12.982 -35.813 1.00 17.26 492 GLY H CA 1
ATOM 11503 C C . GLY C 1 492 ? -46.897 12.577 -37.254 1.00 17.88 492 GLY H C 1
ATOM 11504 O O . GLY C 1 492 ? -46.351 11.579 -37.730 1.00 17.73 492 GLY H O 1
ATOM 11505 N N . PHE C 1 493 ? -47.687 13.388 -37.957 1.00 17.99 493 PHE H N 1
ATOM 11506 C CA . PHE C 1 493 ? -48.178 13.036 -39.298 1.00 19.41 493 PHE H CA 1
ATOM 11507 C C . PHE C 1 493 ? -47.120 13.273 -40.396 1.00 25.77 493 PHE H C 1
ATOM 11508 O O . PHE C 1 493 ? -47.302 12.845 -41.513 1.00 25.45 493 PHE H O 1
ATOM 11516 N N . GLY C 1 494 ? -45.988 13.880 -40.072 1.00 30.55 494 GLY H N 1
ATOM 11517 C CA . GLY C 1 494 ? -44.988 14.073 -41.115 1.00 35.13 494 GLY H CA 1
ATOM 11518 C C . GLY C 1 494 ? -45.528 15.040 -42.160 1.00 40.52 494 GLY H C 1
ATOM 11519 O O . GLY C 1 494 ? -46.147 16.061 -41.799 1.00 47.04 494 GLY H O 1
ATOM 11520 N N . MET D 1 1 ? -41.045 29.008 -25.903 1.00 38.71 1 MET M N 1
ATOM 11521 C CA . MET D 1 1 ? -39.695 28.608 -26.386 1.00 40.43 1 MET M CA 1
ATOM 11522 C C . MET D 1 1 ? -38.636 29.401 -25.587 1.00 42.63 1 MET M C 1
ATOM 11523 O O . MET D 1 1 ? -37.674 28.827 -25.047 1.00 36.67 1 MET M O 1
ATOM 11528 N N . ASN D 1 2 ? -38.839 30.701 -25.392 1.00 41.01 2 ASN M N 1
ATOM 11529 C CA . ASN D 1 2 ? -37.980 31.387 -24.445 1.00 40.73 2 ASN M CA 1
ATOM 11530 C C . ASN D 1 2 ? -38.265 31.029 -22.971 1.00 35.09 2 ASN M C 1
ATOM 11531 O O . ASN D 1 2 ? -37.357 31.024 -22.123 1.00 32.78 2 ASN M O 1
ATOM 11536 N N . ARG D 1 3 ? -39.522 30.711 -22.644 1.00 27.52 3 ARG M N 1
ATOM 11537 C CA . ARG D 1 3 ? -39.807 30.324 -21.300 1.00 25.61 3 ARG M CA 1
ATOM 11538 C C . ARG D 1 3 ? -39.111 28.999 -20.973 1.00 19.81 3 ARG M C 1
ATOM 11539 O O . ARG D 1 3 ? -38.748 28.766 -19.850 1.00 18.65 3 ARG M O 1
ATOM 11547 N N . SER D 1 4 ? -39.058 28.098 -21.948 1.00 18.84 4 SER M N 1
ATOM 11548 C CA . SER D 1 4 ? -38.360 26.812 -21.779 1.00 18.08 4 SER M CA 1
ATOM 11549 C C . SER D 1 4 ? -36.866 26.945 -21.329 1.00 17.09 4 SER M C 1
ATOM 11550 O O . SER D 1 4 ? -36.389 26.042 -20.625 1.00 20.02 4 SER M O 1
ATOM 11553 N N . ALA D 1 5 ? -36.150 27.958 -21.834 1.00 16.43 5 ALA M N 1
ATOM 11554 C CA . ALA D 1 5 ? -34.762 28.210 -21.410 1.00 17.25 5 ALA M CA 1
ATOM 11555 C C . ALA D 1 5 ? -34.683 28.480 -19.900 1.00 19.04 5 ALA M C 1
ATOM 11556 O O . ALA D 1 5 ? -33.696 28.178 -19.231 1.00 18.36 5 ALA M O 1
ATOM 11558 N N . LEU D 1 6 ? -35.778 29.024 -19.362 1.00 20.84 6 LEU M N 1
ATOM 11559 C CA . LEU D 1 6 ? -35.811 29.549 -17.988 1.00 21.12 6 LEU M CA 1
ATOM 11560 C C . LEU D 1 6 ? -36.581 28.755 -16.987 1.00 16.73 6 LEU M C 1
ATOM 11561 O O . LEU D 1 6 ? -36.547 29.075 -15.771 1.00 18.18 6 LEU M O 1
ATOM 11566 N N . ASP D 1 7 ? -37.166 27.644 -17.377 1.00 17.97 7 ASP M N 1
ATOM 11567 C CA . ASP D 1 7 ? -38.149 26.952 -16.509 1.00 18.73 7 ASP M CA 1
ATOM 11568 C C . ASP D 1 7 ? -38.277 25.497 -16.952 1.00 17.35 7 ASP M C 1
ATOM 11569 O O . ASP D 1 7 ? -38.737 25.228 -18.052 1.00 17.65 7 ASP M O 1
ATOM 11574 N N . PHE D 1 8 ? -37.715 24.610 -16.142 1.00 18.47 8 PHE M N 1
ATOM 11575 C CA . PHE D 1 8 ? -37.566 23.202 -16.481 1.00 17.07 8 PHE M CA 1
ATOM 11576 C C . PHE D 1 8 ? -38.931 22.570 -16.705 1.00 16.71 8 PHE M C 1
ATOM 11577 O O . PHE D 1 8 ? -39.172 21.847 -17.636 1.00 15.23 8 PHE M O 1
ATOM 11585 N N . ARG D 1 9 ? -39.819 22.864 -15.819 1.00 17.39 9 ARG M N 1
ATOM 11586 C CA . ARG D 1 9 ? -41.173 22.327 -15.943 1.00 18.38 9 ARG M CA 1
ATOM 11587 C C . ARG D 1 9 ? -41.864 22.736 -17.233 1.00 16.51 9 ARG M C 1
ATOM 11588 O O . ARG D 1 9 ? -42.579 21.912 -17.913 1.00 16.00 9 ARG M O 1
ATOM 11596 N N . HIS D 1 10 ? -41.667 23.980 -17.636 1.00 15.82 10 HIS M N 1
ATOM 11597 C CA . HIS D 1 10 ? -42.189 24.463 -18.866 1.00 16.79 10 HIS M CA 1
ATOM 11598 C C . HIS D 1 10 ? -41.517 23.777 -20.085 1.00 17.65 10 HIS M C 1
ATOM 11599 O O . HIS D 1 10 ? -42.185 23.460 -21.033 1.00 16.40 10 HIS M O 1
ATOM 11606 N N . PHE D 1 11 ? -40.189 23.648 -20.034 1.00 15.25 11 PHE M N 1
ATOM 11607 C CA . PHE D 1 11 ? -39.417 22.942 -21.010 1.00 15.28 11 PHE M CA 1
ATOM 11608 C C . PHE D 1 11 ? -39.945 21.538 -21.263 1.00 14.12 11 PHE M C 1
ATOM 11609 O O . PHE D 1 11 ? -40.096 21.166 -22.432 1.00 13.84 11 PHE M O 1
ATOM 11617 N N . VAL D 1 12 ? -40.243 20.793 -20.220 1.00 15.51 12 VAL M N 1
ATOM 11618 C CA . VAL D 1 12 ? -40.879 19.481 -20.327 1.00 16.18 12 VAL M CA 1
ATOM 11619 C C . VAL D 1 12 ? -42.226 19.585 -21.080 1.00 15.82 12 VAL M C 1
ATOM 11620 O O . VAL D 1 12 ? -42.541 18.809 -22.012 1.00 14.46 12 VAL M O 1
ATOM 11624 N N . ASP D 1 13 ? -43.028 20.564 -20.717 1.00 17.06 13 ASP M N 1
ATOM 11625 C CA . ASP D 1 13 ? -44.341 20.683 -21.318 1.00 18.56 13 ASP M CA 1
ATOM 11626 C C . ASP D 1 13 ? -44.173 21.043 -22.789 1.00 17.67 13 ASP M C 1
ATOM 11627 O O . ASP D 1 13 ? -44.950 20.600 -23.623 1.00 16.47 13 ASP M O 1
ATOM 11632 N N . HIS D 1 14 ? -43.150 21.807 -23.098 1.00 17.32 14 HIS M N 1
ATOM 11633 C CA . HIS D 1 14 ? -42.904 22.199 -24.468 1.00 18.30 14 HIS M CA 1
ATOM 11634 C C . HIS D 1 14 ? -42.418 21.022 -25.336 1.00 16.79 14 HIS M C 1
ATOM 11635 O O . HIS D 1 14 ? -42.793 20.878 -26.523 1.00 17.94 14 HIS M O 1
ATOM 11642 N N . LEU D 1 15 ? -41.568 20.185 -24.770 1.00 14.76 15 LEU M N 1
ATOM 11643 C CA . LEU D 1 15 ? -41.184 18.958 -25.498 1.00 15.54 15 LEU M CA 1
ATOM 11644 C C . LEU D 1 15 ? -42.392 18.139 -25.843 1.00 16.79 15 LEU M C 1
ATOM 11645 O O . LEU D 1 15 ? -42.518 17.563 -26.937 1.00 16.18 15 LEU M O 1
ATOM 11650 N N . ARG D 1 16 ? -43.294 18.056 -24.886 1.00 15.38 16 ARG M N 1
ATOM 11651 C CA . ARG D 1 16 ? -44.509 17.241 -25.164 1.00 16.95 16 ARG M CA 1
ATOM 11652 C C . ARG D 1 16 ? -45.299 17.858 -26.286 1.00 16.36 16 ARG M C 1
ATOM 11653 O O . ARG D 1 16 ? -45.704 17.156 -27.210 1.00 16.88 16 ARG M O 1
ATOM 11661 N N . ARG D 1 17 ? -45.518 19.169 -26.229 1.00 17.27 17 ARG M N 1
ATOM 11662 C CA . ARG D 1 17 ? -46.157 19.867 -27.336 1.00 20.35 17 ARG M CA 1
ATOM 11663 C C . ARG D 1 17 ? -45.502 19.706 -28.725 1.00 19.25 17 ARG M C 1
ATOM 11664 O O . ARG D 1 17 ? -46.184 19.637 -29.755 1.00 19.92 17 ARG M O 1
ATOM 11672 N N . GLN D 1 18 ? -44.167 19.587 -28.804 1.00 16.33 18 GLN M N 1
ATOM 11673 C CA . GLN D 1 18 ? -43.487 19.360 -30.023 1.00 18.25 18 GLN M CA 1
ATOM 11674 C C . GLN D 1 18 ? -43.574 17.897 -30.572 1.00 19.12 18 GLN M C 1
ATOM 11675 O O . GLN D 1 18 ? -43.010 17.580 -31.653 1.00 19.62 18 GLN M O 1
ATOM 11681 N N . GLY D 1 19 ? -44.109 16.990 -29.772 1.00 18.34 19 GLY M N 1
ATOM 11682 C CA . GLY D 1 19 ? -44.108 15.596 -30.089 1.00 16.68 19 GLY M CA 1
ATOM 11683 C C . GLY D 1 19 ? -42.862 14.879 -29.690 1.00 17.69 19 GLY M C 1
ATOM 11684 O O . GLY D 1 19 ? -42.637 13.807 -30.189 1.00 20.54 19 GLY M O 1
ATOM 11685 N N . ASP D 1 20 ? -42.050 15.489 -28.815 1.00 16.62 20 ASP M N 1
ATOM 11686 C CA . ASP D 1 20 ? -40.701 14.993 -28.444 1.00 17.05 20 ASP M CA 1
ATOM 11687 C C . ASP D 1 20 ? -40.605 14.449 -26.976 1.00 14.82 20 ASP M C 1
ATOM 11688 O O . ASP D 1 20 ? -39.445 14.374 -26.393 1.00 13.32 20 ASP M O 1
ATOM 11693 N N . LEU D 1 21 ? -41.715 14.092 -26.393 1.00 15.73 21 LEU M N 1
ATOM 11694 C CA . LEU D 1 21 ? -41.780 13.494 -25.022 1.00 14.62 21 LEU M CA 1
ATOM 11695 C C . LEU D 1 21 ? -42.757 12.318 -25.012 1.00 16.54 21 LEU M C 1
ATOM 11696 O O . LEU D 1 21 ? -43.862 12.422 -25.520 1.00 16.38 21 LEU M O 1
ATOM 11701 N N . VAL D 1 22 ? -42.336 11.247 -24.437 1.00 15.10 22 VAL M N 1
ATOM 11702 C CA . VAL D 1 22 ? -43.138 10.108 -24.105 1.00 13.56 22 VAL M CA 1
ATOM 11703 C C . VAL D 1 22 ? -43.446 10.045 -22.570 1.00 14.96 22 VAL M C 1
ATOM 11704 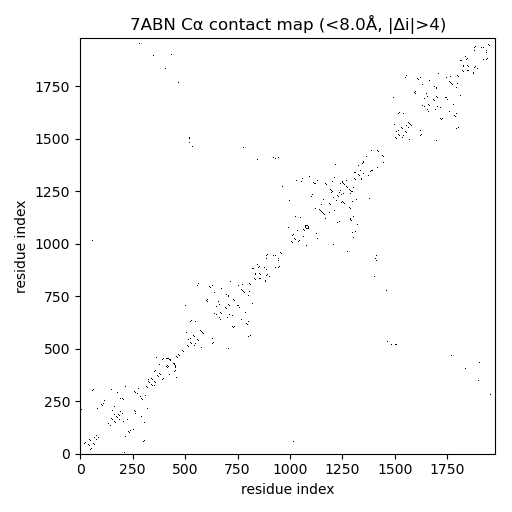O O . VAL D 1 22 ? -42.565 9.930 -21.719 1.00 14.39 22 VAL M O 1
ATOM 11708 N N . ASP D 1 23 ? -44.749 10.012 -22.235 1.00 13.11 23 ASP M N 1
ATOM 11709 C CA . ASP D 1 23 ? -45.204 9.876 -20.896 1.00 15.43 23 ASP M CA 1
ATOM 11710 C C . ASP D 1 23 ? -45.346 8.378 -20.582 1.00 16.15 23 ASP M C 1
ATOM 11711 O O . ASP D 1 23 ? -46.196 7.660 -21.155 1.00 19.15 23 ASP M O 1
ATOM 11716 N N . VAL D 1 24 ? -44.496 7.907 -19.681 1.00 16.39 24 VAL M N 1
ATOM 11717 C CA . VAL D 1 24 ? -44.482 6.473 -19.302 1.00 16.83 24 VAL M CA 1
ATOM 11718 C C . VAL D 1 24 ? -45.275 6.266 -17.993 1.00 17.58 24 VAL M C 1
ATOM 11719 O O . VAL D 1 24 ? -44.895 6.718 -16.911 1.00 16.82 24 VAL M O 1
ATOM 11723 N N . HIS D 1 25 ? -46.462 5.676 -18.143 1.00 20.33 25 HIS M N 1
ATOM 11724 C CA . HIS D 1 25 ? -47.378 5.425 -17.064 1.00 20.35 25 HIS M CA 1
ATOM 11725 C C . HIS D 1 25 ? -47.272 4.002 -16.563 1.00 23.58 25 HIS M C 1
ATOM 11726 O O . HIS D 1 25 ? -47.660 3.717 -15.432 1.00 23.97 25 HIS M O 1
ATOM 11733 N N . THR D 1 26 ? -46.724 3.102 -17.376 1.00 25.69 26 THR M N 1
ATOM 11734 C CA . THR D 1 26 ? -46.341 1.766 -16.915 1.00 28.52 26 THR M CA 1
ATOM 11735 C C . THR D 1 26 ? -45.431 1.916 -15.686 1.00 26.55 26 THR M C 1
ATOM 11736 O O . THR D 1 26 ? -44.522 2.742 -15.688 1.00 21.89 26 THR M O 1
ATOM 11740 N N . GLU D 1 27 ? -45.556 1.009 -14.723 1.00 24.63 27 GLU M N 1
ATOM 11741 C CA . GLU D 1 27 ? -44.636 0.968 -13.634 1.00 23.10 27 GLU M CA 1
ATOM 11742 C C . GLU D 1 27 ? -43.221 0.508 -14.069 1.00 23.54 27 GLU M C 1
ATOM 11743 O O . GLU D 1 27 ? -43.034 -0.547 -14.682 1.00 22.89 27 GLU M O 1
ATOM 11749 N N . VAL D 1 28 ? -42.242 1.266 -13.591 1.00 20.57 28 VAL M N 1
ATOM 11750 C CA . VAL D 1 28 ? -40.838 1.015 -13.881 1.00 19.47 28 VAL M CA 1
ATOM 11751 C C . VAL D 1 28 ? -39.994 1.001 -12.603 1.00 18.97 28 VAL M C 1
ATOM 11752 O O . VAL D 1 28 ? -40.324 1.603 -11.574 1.00 22.94 28 VAL M O 1
ATOM 11756 N N . ASP D 1 29 ? -38.873 0.317 -12.676 1.00 18.55 29 ASP M N 1
ATOM 11757 C CA . ASP D 1 29 ? -37.930 0.223 -11.552 1.00 18.50 29 ASP M CA 1
ATOM 11758 C C . ASP D 1 29 ? -36.696 1.121 -11.731 1.00 17.41 29 ASP M C 1
ATOM 11759 O O . ASP D 1 29 ? -36.005 1.083 -12.753 1.00 19.73 29 ASP M O 1
ATOM 11764 N N . ALA D 1 30 ? -36.445 1.978 -10.772 1.00 17.64 30 ALA M N 1
ATOM 11765 C CA . ALA D 1 30 ? -35.234 2.798 -10.771 1.00 17.09 30 ALA M CA 1
ATOM 11766 C C . ALA D 1 30 ? -34.027 1.971 -10.677 1.00 16.97 30 ALA M C 1
ATOM 11767 O O . ALA D 1 30 ? -32.913 2.477 -10.933 1.00 16.67 30 ALA M O 1
ATOM 11769 N N . ASN D 1 31 ? -34.145 0.736 -10.215 1.00 16.86 31 ASN M N 1
ATOM 11770 C CA . ASN D 1 31 ? -33.018 -0.141 -10.218 1.00 16.97 31 ASN M CA 1
ATOM 11771 C C . ASN D 1 31 ? -32.871 -0.730 -11.640 1.00 15.76 31 ASN M C 1
ATOM 11772 O O . ASN D 1 31 ? -33.564 -1.684 -12.068 1.00 14.75 31 ASN M O 1
ATOM 11777 N N . LEU D 1 32 ? -31.936 -0.139 -12.370 1.00 15.24 32 LEU M N 1
ATOM 11778 C CA . LEU D 1 32 ? -31.605 -0.437 -13.786 1.00 14.81 32 LEU M CA 1
ATOM 11779 C C . LEU D 1 32 ? -32.601 -0.170 -14.899 1.00 14.64 32 LEU M C 1
ATOM 11780 O O . LEU D 1 32 ? -32.193 0.188 -15.970 1.00 13.57 32 LEU M O 1
ATOM 11785 N N . GLU D 1 33 ? -33.899 -0.368 -14.707 1.00 12.07 33 GLU M N 1
ATOM 11786 C CA . GLU D 1 33 ? -34.833 -0.392 -15.812 1.00 13.36 33 GLU M CA 1
ATOM 11787 C C . GLU D 1 33 ? -34.940 1.038 -16.395 1.00 10.96 33 GLU M C 1
ATOM 11788 O O . GLU D 1 33 ? -34.908 1.195 -17.567 1.00 12.49 33 GLU M O 1
ATOM 11794 N N . ILE D 1 34 ? -35.123 2.041 -15.566 1.00 12.77 34 ILE M N 1
ATOM 11795 C CA . ILE D 1 34 ? -35.071 3.431 -16.037 1.00 12.00 34 ILE M CA 1
ATOM 11796 C C . ILE D 1 34 ? -33.828 3.700 -16.881 1.00 12.47 34 ILE M C 1
ATOM 11797 O O . ILE D 1 34 ? -33.882 4.249 -17.948 1.00 13.09 34 ILE M O 1
ATOM 11802 N N . GLY D 1 35 ? -32.715 3.322 -16.324 1.00 13.16 35 GLY M N 1
ATOM 11803 C CA . GLY D 1 35 ? -31.426 3.431 -17.007 1.00 13.50 35 GLY M CA 1
ATOM 11804 C C . GLY D 1 35 ? -31.415 2.769 -18.366 1.00 11.18 35 GLY M C 1
ATOM 11805 O O . GLY D 1 35 ? -31.025 3.396 -19.390 1.00 14.02 35 GLY M O 1
ATOM 11806 N N . ALA D 1 36 ? -31.691 1.471 -18.403 1.00 12.82 36 ALA M N 1
ATOM 11807 C CA . ALA D 1 36 ? -31.784 0.737 -19.643 1.00 13.39 36 ALA M CA 1
ATOM 11808 C C . ALA D 1 36 ? -32.761 1.388 -20.655 1.00 13.73 36 ALA M C 1
ATOM 11809 O O . ALA D 1 36 ? -32.432 1.493 -21.869 1.00 12.85 36 ALA M O 1
ATOM 11811 N N . ILE D 1 37 ? -33.975 1.717 -20.241 1.00 13.45 37 ILE M N 1
ATOM 11812 C CA . ILE D 1 37 ? -34.888 2.345 -21.184 1.00 13.82 37 ILE M CA 1
ATOM 11813 C C . ILE D 1 37 ? -34.256 3.650 -21.807 1.00 12.74 37 ILE M C 1
ATOM 11814 O O . ILE D 1 37 ? -34.287 3.898 -23.036 1.00 12.80 37 ILE M O 1
ATOM 11819 N N . THR D 1 38 ? -33.676 4.490 -20.944 1.00 14.77 38 THR M N 1
ATOM 11820 C CA . THR D 1 38 ? -33.152 5.799 -21.336 1.00 12.83 38 THR M CA 1
ATOM 11821 C C . THR D 1 38 ? -31.898 5.571 -22.183 1.00 15.29 38 THR M C 1
ATOM 11822 O O . THR D 1 38 ? -31.697 6.318 -23.169 1.00 12.53 38 THR M O 1
ATOM 11826 N N . ARG D 1 39 ? -31.090 4.565 -21.880 1.00 15.16 39 ARG M N 1
ATOM 11827 C CA . ARG D 1 39 ? -29.954 4.262 -22.839 1.00 16.75 39 ARG M CA 1
ATOM 11828 C C . ARG D 1 39 ? -30.478 3.958 -24.200 1.00 16.13 39 ARG M C 1
ATOM 11829 O O . ARG D 1 39 ? -29.990 4.487 -25.224 1.00 17.46 39 ARG M O 1
ATOM 11837 N N . ARG D 1 40 ? -31.537 3.140 -24.284 1.00 14.00 40 ARG M N 1
ATOM 11838 C CA . ARG D 1 40 ? -32.066 2.822 -25.599 1.00 15.44 40 ARG M CA 1
ATOM 11839 C C . ARG D 1 40 ? -32.631 4.041 -26.303 1.00 15.22 40 ARG M C 1
ATOM 11840 O O . ARG D 1 40 ? -32.587 4.151 -27.525 1.00 14.85 40 ARG M O 1
ATOM 11848 N N . VAL D 1 41 ? -33.149 4.971 -25.508 1.00 14.68 41 VAL M N 1
ATOM 11849 C CA . VAL D 1 41 ? -33.632 6.247 -26.050 1.00 13.50 41 VAL M CA 1
ATOM 11850 C C . VAL D 1 41 ? -32.523 6.963 -26.745 1.00 12.81 41 VAL M C 1
ATOM 11851 O O . VAL D 1 41 ? -32.646 7.423 -27.813 1.00 12.74 41 VAL M O 1
ATOM 11855 N N . TYR D 1 42 ? -31.414 7.173 -26.039 1.00 11.78 42 TYR M N 1
ATOM 11856 C CA . TYR D 1 42 ? -30.392 7.850 -26.735 1.00 12.62 42 TYR M CA 1
ATOM 11857 C C . TYR D 1 42 ? -30.028 7.183 -28.021 1.00 11.88 42 TYR M C 1
ATOM 11858 O O . TYR D 1 42 ? -29.797 7.832 -29.002 1.00 13.74 42 TYR M O 1
ATOM 11867 N N . GLU D 1 43 ? -29.764 5.890 -27.936 1.00 13.97 43 GLU M N 1
ATOM 11868 C CA . GLU D 1 43 ? -29.215 5.111 -29.038 1.00 14.15 43 GLU M CA 1
ATOM 11869 C C . GLU D 1 43 ? -30.135 5.054 -30.280 1.00 14.92 43 GLU M C 1
ATOM 11870 O O . GLU D 1 43 ? -29.653 5.002 -31.389 1.00 16.19 43 GLU M O 1
ATOM 11876 N N . ARG D 1 44 ? -31.446 5.084 -30.067 1.00 16.28 44 ARG M N 1
ATOM 11877 C CA . ARG D 1 44 ? -32.440 5.081 -31.077 1.00 15.14 44 ARG M CA 1
ATOM 11878 C C . ARG D 1 44 ? -32.913 6.494 -31.432 1.00 14.95 44 ARG M C 1
ATOM 11879 O O . ARG D 1 44 ? -33.768 6.657 -32.380 1.00 13.32 44 ARG M O 1
ATOM 11887 N N . ARG D 1 45 ? -32.414 7.503 -30.703 1.00 12.75 45 ARG M N 1
ATOM 11888 C CA . ARG D 1 45 ? -32.767 8.912 -30.910 1.00 13.41 45 ARG M CA 1
ATOM 11889 C C . ARG D 1 45 ? -34.268 9.033 -30.842 1.00 13.79 45 ARG M C 1
ATOM 11890 O O . ARG D 1 45 ? -34.958 9.725 -31.619 1.00 17.04 45 ARG M O 1
ATOM 11898 N N . ALA D 1 46 ? -34.721 8.424 -29.771 1.00 14.75 46 ALA M N 1
ATOM 11899 C CA . ALA D 1 46 ? -36.149 8.390 -29.469 1.00 13.02 46 ALA M CA 1
ATOM 11900 C C . ALA D 1 46 ? -36.549 9.652 -28.653 1.00 13.76 46 ALA M C 1
ATOM 11901 O O . ALA D 1 46 ? -35.738 10.423 -28.135 1.00 10.39 46 ALA M O 1
ATOM 11903 N N . PRO D 1 47 ? -37.858 9.942 -28.578 1.00 11.05 47 PRO M N 1
ATOM 11904 C CA . PRO D 1 47 ? -38.224 11.061 -27.702 1.00 11.37 47 PRO M CA 1
ATOM 11905 C C . PRO D 1 47 ? -37.887 10.792 -26.262 1.00 11.50 47 PRO M C 1
ATOM 11906 O O . PRO D 1 47 ? -37.734 9.628 -25.849 1.00 11.63 47 PRO M O 1
ATOM 11910 N N . ALA D 1 48 ? -37.837 11.867 -25.466 1.00 12.69 48 ALA M N 1
ATOM 11911 C CA . ALA D 1 48 ? -37.487 11.799 -24.070 1.00 11.74 48 ALA M CA 1
ATOM 11912 C C . ALA D 1 48 ? -38.566 11.233 -23.241 1.00 12.83 48 ALA M C 1
ATOM 11913 O O . ALA D 1 48 ? -39.695 11.630 -23.431 1.00 14.82 48 ALA M O 1
ATOM 11915 N N . PRO D 1 49 ? -38.251 10.284 -22.384 1.00 13.57 49 PRO M N 1
ATOM 11916 C CA . PRO D 1 49 ? -39.230 9.726 -21.479 1.00 13.39 49 PRO M CA 1
ATOM 11917 C C . PRO D 1 49 ? -39.371 10.486 -20.168 1.00 13.46 49 PRO M C 1
ATOM 11918 O O . PRO D 1 49 ? -38.350 10.720 -19.445 1.00 12.51 49 PRO M O 1
ATOM 11922 N N . LEU D 1 50 ? -40.661 10.706 -19.833 1.00 12.86 50 LEU M N 1
ATOM 11923 C CA . LEU D 1 50 ? -41.050 11.126 -18.516 1.00 14.05 50 LEU M CA 1
ATOM 11924 C C . LEU D 1 50 ? -41.717 10.011 -17.784 1.00 14.40 50 LEU M C 1
ATOM 11925 O O . LEU D 1 50 ? -42.817 9.603 -18.138 1.00 16.28 50 LEU M O 1
ATOM 11930 N N . PHE D 1 51 ? -41.021 9.459 -16.789 1.00 14.50 51 PHE M N 1
ATOM 11931 C CA . PHE D 1 51 ? -41.538 8.367 -16.014 1.00 15.27 51 PHE M CA 1
ATOM 11932 C C . PHE D 1 51 ? -42.358 8.837 -14.826 1.00 15.61 51 PHE M C 1
ATOM 11933 O O . PHE D 1 51 ? -41.890 9.546 -13.949 1.00 15.24 51 PHE M O 1
ATOM 11941 N N . HIS D 1 52 ? -43.635 8.437 -14.816 1.00 16.81 52 HIS M N 1
ATOM 11942 C CA . HIS D 1 52 ? -44.551 8.860 -13.804 1.00 17.46 52 HIS M CA 1
ATOM 11943 C C . HIS D 1 52 ? -44.852 7.811 -12.703 1.00 18.89 52 HIS M C 1
ATOM 11944 O O . HIS D 1 52 ? -45.538 8.118 -11.708 1.00 21.04 52 HIS M O 1
ATOM 11951 N N . ASN D 1 53 ? -44.419 6.582 -12.912 1.00 19.20 53 ASN M N 1
ATOM 11952 C CA . ASN D 1 53 ? -44.825 5.417 -12.096 1.00 20.16 53 ASN M CA 1
ATOM 11953 C C . ASN D 1 53 ? -43.596 4.628 -11.749 1.00 20.76 53 ASN M C 1
ATOM 11954 O O . ASN D 1 53 ? -43.211 3.728 -12.503 1.00 21.11 53 ASN M O 1
ATOM 11959 N N . ILE D 1 54 ? -42.940 5.001 -10.649 1.00 20.30 54 ILE M N 1
ATOM 11960 C CA . ILE D 1 54 ? -41.644 4.376 -10.265 1.00 21.56 54 ILE M CA 1
ATOM 11961 C C . ILE D 1 54 ? -41.869 3.638 -8.939 1.00 22.67 54 ILE M C 1
ATOM 11962 O O . ILE D 1 54 ? -42.372 4.234 -7.956 1.00 22.19 54 ILE M O 1
ATOM 11967 N N . ARG D 1 55 ? -41.498 2.383 -8.919 1.00 21.44 55 ARG M N 1
ATOM 11968 C CA . ARG D 1 55 ? -41.559 1.562 -7.686 1.00 27.81 55 ARG M CA 1
ATOM 11969 C C . ARG D 1 55 ? -40.879 2.224 -6.512 1.00 27.33 55 ARG M C 1
ATOM 11970 O O . ARG D 1 55 ? -39.819 2.811 -6.675 1.00 27.41 55 ARG M O 1
ATOM 11978 N N . ASP D 1 56 ? -41.503 2.129 -5.330 1.00 29.79 56 ASP M N 1
ATOM 11979 C CA . ASP D 1 56 ? -40.921 2.568 -4.040 1.00 36.80 56 ASP M CA 1
ATOM 11980 C C . ASP D 1 56 ? -40.345 3.968 -4.042 1.00 35.93 56 ASP M C 1
ATOM 11981 O O . ASP D 1 56 ? -39.211 4.198 -3.587 1.00 44.17 56 ASP M O 1
ATOM 11986 N N . SER D 1 57 ? -41.074 4.903 -4.607 1.00 32.53 57 SER M N 1
ATOM 11987 C CA . SER D 1 57 ? -40.575 6.286 -4.649 1.00 33.14 57 SER M CA 1
ATOM 11988 C C . SER D 1 57 ? -41.675 7.208 -4.161 1.00 30.45 57 SER M C 1
ATOM 11989 O O . SER D 1 57 ? -42.853 6.840 -4.120 1.00 29.22 57 SER M O 1
ATOM 11992 N N . LEU D 1 58 ? -41.234 8.375 -3.731 1.00 29.60 58 LEU M N 1
ATOM 11993 C CA . LEU D 1 58 ? -42.047 9.405 -3.166 1.00 31.55 58 LEU M CA 1
ATOM 11994 C C . LEU D 1 58 ? -43.227 9.750 -4.033 1.00 32.36 58 LEU M C 1
ATOM 11995 O O . LEU D 1 58 ? -43.035 9.994 -5.235 1.00 29.09 58 LEU M O 1
ATOM 12000 N N . PRO D 1 59 ? -44.466 9.740 -3.475 1.00 32.93 59 PRO M N 1
ATOM 12001 C CA . PRO D 1 59 ? -45.562 9.847 -4.439 1.00 31.90 59 PRO M CA 1
ATOM 12002 C C . PRO D 1 59 ? -45.567 11.156 -5.202 1.00 25.60 59 PRO M C 1
ATOM 12003 O O . PRO D 1 59 ? -45.203 12.181 -4.660 1.00 29.31 59 PRO M O 1
ATOM 12007 N N . GLY D 1 60 ? -45.944 11.097 -6.479 1.00 25.45 60 GLY M N 1
ATOM 12008 C CA . GLY D 1 60 ? -45.942 12.249 -7.349 1.00 26.86 60 GLY M CA 1
ATOM 12009 C C . GLY D 1 60 ? -44.572 12.564 -7.977 1.00 24.97 60 GLY M C 1
ATOM 12010 O O . GLY D 1 60 ? -44.505 13.372 -8.881 1.00 27.85 60 GLY M O 1
ATOM 12011 N N . ALA D 1 61 ? -43.489 12.002 -7.447 1.00 24.80 61 ALA M N 1
ATOM 12012 C CA . ALA D 1 61 ? -42.142 12.215 -8.056 1.00 22.58 61 ALA M CA 1
ATOM 12013 C C . ALA D 1 61 ? -41.990 11.510 -9.415 1.00 20.55 61 ALA M C 1
ATOM 12014 O O . ALA D 1 61 ? -42.533 10.431 -9.661 1.00 21.44 61 ALA M O 1
ATOM 12016 N N . ARG D 1 62 ? -41.241 12.173 -10.293 1.00 19.50 62 ARG M N 1
ATOM 12017 C CA . ARG D 1 62 ? -41.119 11.778 -11.694 1.00 17.31 62 ARG M CA 1
ATOM 12018 C C . ARG D 1 62 ? -39.626 11.784 -12.046 1.00 17.45 62 ARG M C 1
ATOM 12019 O O . ARG D 1 62 ? -38.854 12.403 -11.326 1.00 16.80 62 ARG M O 1
ATOM 12027 N N . VAL D 1 63 ? -39.245 11.105 -13.143 1.00 14.61 63 VAL M N 1
ATOM 12028 C CA . VAL D 1 63 ? -37.836 11.142 -13.617 1.00 13.70 63 VAL M CA 1
ATOM 12029 C C . VAL D 1 63 ? -37.892 11.524 -15.108 1.00 13.91 63 VAL M C 1
ATOM 12030 O O . VAL D 1 63 ? -38.780 11.003 -15.867 1.00 13.23 63 VAL M O 1
ATOM 12034 N N . LEU D 1 64 ? -36.978 12.354 -15.570 1.00 10.80 64 LEU M N 1
ATOM 12035 C CA . LEU D 1 64 ? -36.916 12.674 -16.990 1.00 11.29 64 LEU M CA 1
ATOM 12036 C C . LEU D 1 64 ? -35.700 12.071 -17.510 1.00 12.07 64 LEU M C 1
ATOM 12037 O O . LEU D 1 64 ? -34.598 12.487 -17.043 1.00 11.34 64 LEU M O 1
ATOM 12042 N N . GLY D 1 65 ? -35.791 11.142 -18.516 1.00 11.92 65 GLY M N 1
ATOM 12043 C CA . GLY D 1 65 ? -34.509 10.731 -19.114 1.00 12.12 65 GLY M CA 1
ATOM 12044 C C . GLY D 1 65 ? -34.220 11.499 -20.386 1.00 10.53 65 GLY M C 1
ATOM 12045 O O . GLY D 1 65 ? -35.109 12.077 -20.957 1.00 11.61 65 GLY M O 1
ATOM 12046 N N . ALA D 1 66 ? -32.966 11.423 -20.827 1.00 11.39 66 ALA M N 1
ATOM 12047 C CA . ALA D 1 66 ? -32.470 11.964 -22.083 1.00 10.63 66 ALA M CA 1
ATOM 12048 C C . ALA D 1 66 ? -32.938 13.432 -22.238 1.00 10.47 66 ALA M C 1
ATOM 12049 O O . ALA D 1 66 ? -33.401 13.803 -23.271 1.00 10.62 66 ALA M O 1
ATOM 12051 N N . PRO D 1 67 ? -32.690 14.268 -21.228 1.00 12.44 67 PRO M N 1
ATOM 12052 C CA . PRO D 1 67 ? -33.052 15.691 -21.335 1.00 11.99 67 PRO M CA 1
ATOM 12053 C C . PRO D 1 67 ? -32.477 16.455 -22.507 1.00 12.35 67 PRO M C 1
ATOM 12054 O O . PRO D 1 67 ? -33.068 17.488 -22.975 1.00 15.75 67 PRO M O 1
ATOM 12058 N N . ALA D 1 68 ? -31.323 16.038 -23.023 1.00 13.84 68 ALA M N 1
ATOM 12059 C CA . ALA D 1 68 ? -30.841 16.642 -24.283 1.00 12.87 68 ALA M CA 1
ATOM 12060 C C . ALA D 1 68 ? -30.289 15.571 -25.235 1.00 13.82 68 ALA M C 1
ATOM 12061 O O . ALA D 1 68 ? -29.201 15.722 -25.838 1.00 14.24 68 ALA M O 1
ATOM 12063 N N . GLY D 1 69 ? -30.999 14.463 -25.335 1.00 14.16 69 GLY M N 1
ATOM 12064 C CA . GLY D 1 69 ? -30.698 13.447 -26.316 1.00 15.16 69 GLY M CA 1
ATOM 12065 C C . GLY D 1 69 ? -31.171 13.993 -27.686 1.00 12.89 69 GLY M C 1
ATOM 12066 O O . GLY D 1 69 ? -31.797 15.063 -27.772 1.00 13.01 69 GLY M O 1
ATOM 12067 N N . LEU D 1 70 ? -30.739 13.306 -28.740 1.00 13.77 70 LEU M N 1
ATOM 12068 C CA . LEU D 1 70 ? -30.969 13.689 -30.158 1.00 13.55 70 LEU M CA 1
ATOM 12069 C C . LEU D 1 70 ? -32.187 12.990 -30.690 1.00 14.25 70 LEU M C 1
ATOM 12070 O O . LEU D 1 70 ? -32.583 11.976 -30.131 1.00 13.23 70 LEU M O 1
ATOM 12075 N N . ARG D 1 71 ? -32.805 13.586 -31.725 1.00 15.35 71 ARG M N 1
ATOM 12076 C CA . ARG D 1 71 ? -33.954 12.982 -32.366 1.00 17.14 71 ARG M CA 1
ATOM 12077 C C . ARG D 1 71 ? -33.542 12.357 -33.708 1.00 15.58 71 ARG M C 1
ATOM 12078 O O . ARG D 1 71 ? -32.603 12.814 -34.359 1.00 15.79 71 ARG M O 1
ATOM 12086 N N . ALA D 1 72 ? -34.265 11.319 -34.091 1.00 15.59 72 ALA M N 1
ATOM 12087 C CA . ALA D 1 72 ? -34.025 10.551 -35.290 1.00 16.39 72 ALA M CA 1
ATOM 12088 C C . ALA D 1 72 ? -34.287 11.363 -36.566 1.00 17.73 72 ALA M C 1
ATOM 12089 O O . ALA D 1 72 ? -33.670 11.141 -37.596 1.00 23.26 72 ALA M O 1
ATOM 12091 N N . ASP D 1 73 ? -35.156 12.351 -36.474 1.00 19.07 73 ASP M N 1
ATOM 12092 C CA . ASP D 1 73 ? -35.461 13.213 -37.624 1.00 21.89 73 ASP M CA 1
ATOM 12093 C C . ASP D 1 73 ? -34.286 14.170 -37.823 1.00 20.09 73 ASP M C 1
ATOM 12094 O O . ASP D 1 73 ? -34.018 15.003 -37.020 1.00 19.68 73 ASP M O 1
ATOM 12099 N N . ARG D 1 74 ? -33.566 14.018 -38.925 1.00 25.55 74 ARG M N 1
ATOM 12100 C CA . ARG D 1 74 ? -32.308 14.677 -39.102 1.00 25.28 74 ARG M CA 1
ATOM 12101 C C . ARG D 1 74 ? -32.492 16.180 -39.134 1.00 25.97 74 ARG M C 1
ATOM 12102 O O . ARG D 1 74 ? -31.710 16.903 -38.584 1.00 22.13 74 ARG M O 1
ATOM 12110 N N . ALA D 1 75 ? -33.609 16.641 -39.670 1.00 23.60 75 ALA M N 1
ATOM 12111 C CA . ALA D 1 75 ? -33.894 18.089 -39.748 1.00 26.34 75 ALA M CA 1
ATOM 12112 C C . ALA D 1 75 ? -34.181 18.744 -38.370 1.00 25.18 75 ALA M C 1
ATOM 12113 O O . ALA D 1 75 ? -34.058 19.969 -38.197 1.00 23.32 75 ALA M O 1
ATOM 12115 N N . ARG D 1 76 ? -34.601 17.923 -37.412 1.00 19.94 76 ARG M N 1
ATOM 12116 C CA . ARG D 1 76 ? -34.868 18.383 -36.032 1.00 21.23 76 ARG M CA 1
ATOM 12117 C C . ARG D 1 76 ? -33.980 17.706 -34.995 1.00 17.60 76 ARG M C 1
ATOM 12118 O O . ARG D 1 76 ? -34.357 17.703 -33.845 1.00 14.84 76 ARG M O 1
ATOM 12126 N N . ALA D 1 77 ? -32.788 17.171 -35.404 1.00 15.06 77 ALA M N 1
ATOM 12127 C CA . ALA D 1 77 ? -32.014 16.215 -34.578 1.00 13.60 77 ALA M CA 1
ATOM 12128 C C . ALA D 1 77 ? -31.693 16.841 -33.275 1.00 12.68 77 ALA M C 1
ATOM 12129 O O . ALA D 1 77 ? -31.672 16.178 -32.244 1.00 14.46 77 ALA M O 1
ATOM 12131 N N . HIS D 1 78 ? -31.301 18.125 -33.331 1.00 13.71 78 HIS M N 1
ATOM 12132 C CA . HIS D 1 78 ? -30.812 18.849 -32.148 1.00 13.19 78 HIS M CA 1
ATOM 12133 C C . HIS D 1 78 ? -31.850 19.700 -31.451 1.00 12.72 78 HIS M C 1
ATOM 12134 O O . HIS D 1 78 ? -31.471 20.580 -30.666 1.00 12.28 78 HIS M O 1
ATOM 12141 N N . SER D 1 79 ? -33.169 19.452 -31.634 1.00 12.61 79 SER M N 1
ATOM 12142 C CA . SER D 1 79 ? -34.083 20.394 -31.104 1.00 14.62 79 SER M CA 1
ATOM 12143 C C . SER D 1 79 ? -34.120 20.511 -29.559 1.00 13.80 79 SER M C 1
ATOM 12144 O O . SER D 1 79 ? -34.420 21.533 -28.942 1.00 14.97 79 SER M O 1
ATOM 12147 N N . ARG D 1 80 ? -33.876 19.381 -28.926 1.00 15.79 80 ARG M N 1
ATOM 12148 C CA . ARG D 1 80 ? -34.080 19.214 -27.507 1.00 14.17 80 ARG M CA 1
ATOM 12149 C C . ARG D 1 80 ? -32.914 19.898 -26.849 1.00 12.19 80 ARG M C 1
ATOM 12150 O O . ARG D 1 80 ? -33.073 20.600 -25.815 1.00 10.67 80 ARG M O 1
ATOM 12158 N N . LEU D 1 81 ? -31.732 19.718 -27.431 1.00 12.88 81 LEU M N 1
ATOM 12159 C CA . LEU D 1 81 ? -30.553 20.496 -27.074 1.00 13.43 81 LEU M CA 1
ATOM 12160 C C . LEU D 1 81 ? -30.828 22.029 -27.295 1.00 13.81 81 LEU M C 1
ATOM 12161 O O . LEU D 1 81 ? -30.673 22.823 -26.426 1.00 13.42 81 LEU M O 1
ATOM 12166 N N . ALA D 1 82 ? -31.274 22.380 -28.505 1.00 14.86 82 ALA M N 1
ATOM 12167 C CA . ALA D 1 82 ? -31.496 23.781 -28.904 1.00 13.89 82 ALA M CA 1
ATOM 12168 C C . ALA D 1 82 ? -32.507 24.476 -27.915 1.00 14.26 82 ALA M C 1
ATOM 12169 O O . ALA D 1 82 ? -32.393 25.698 -27.576 1.00 14.15 82 ALA M O 1
ATOM 12171 N N . LEU D 1 83 ? -33.454 23.674 -27.389 1.00 15.28 83 LEU M N 1
ATOM 12172 C CA . LEU D 1 83 ? -34.551 24.221 -26.581 1.00 16.86 83 LEU M CA 1
ATOM 12173 C C . LEU D 1 83 ? -34.011 24.638 -25.266 1.00 14.99 83 LEU M C 1
ATOM 12174 O O . LEU D 1 83 ? -34.616 25.461 -24.591 1.00 15.69 83 LEU M O 1
ATOM 12179 N N . HIS D 1 84 ? -32.831 24.097 -24.886 1.00 14.23 84 HIS M N 1
ATOM 12180 C CA . HIS D 1 84 ? -32.235 24.528 -23.637 1.00 12.59 84 HIS M CA 1
ATOM 12181 C C . HIS D 1 84 ? -31.944 26.066 -23.699 1.00 16.26 84 HIS M C 1
ATOM 12182 O O . HIS D 1 84 ? -31.856 26.688 -22.648 1.00 17.22 84 HIS M O 1
ATOM 12189 N N . PHE D 1 85 ? -31.670 26.608 -24.886 1.00 16.70 85 PHE M N 1
ATOM 12190 C CA . PHE D 1 85 ? -31.297 28.033 -25.153 1.00 17.27 85 PHE M CA 1
ATOM 12191 C C . PHE D 1 85 ? -32.471 28.867 -25.664 1.00 19.87 85 PHE M C 1
ATOM 12192 O O . PHE D 1 85 ? -32.326 30.039 -25.992 1.00 21.11 85 PHE M O 1
ATOM 12200 N N . GLY D 1 86 ? -33.608 28.240 -25.763 1.00 21.47 86 GLY M N 1
ATOM 12201 C CA . GLY D 1 86 ? -34.799 28.854 -26.378 1.00 22.34 86 GLY M CA 1
ATOM 12202 C C . GLY D 1 86 ? -34.775 28.942 -27.894 1.00 23.03 86 GLY M C 1
ATOM 12203 O O . GLY D 1 86 ? -35.502 29.722 -28.506 1.00 26.71 86 GLY M O 1
ATOM 12204 N N . LEU D 1 87 ? -33.966 28.112 -28.517 1.00 17.34 87 LEU M N 1
ATOM 12205 C CA . LEU D 1 87 ? -33.807 28.111 -29.925 1.00 17.08 87 LEU M CA 1
ATOM 12206 C C . LEU D 1 87 ? -34.759 27.129 -30.526 1.00 17.18 87 LEU M C 1
ATOM 12207 O O . LEU D 1 87 ? -35.172 26.169 -29.903 1.00 17.84 87 LEU M O 1
ATOM 12212 N N . PRO D 1 88 ? -35.080 27.320 -31.775 1.00 18.35 88 PRO M N 1
ATOM 12213 C CA . PRO D 1 88 ? -36.168 26.554 -32.422 1.00 18.12 88 PRO M CA 1
ATOM 12214 C C . PRO D 1 88 ? -35.735 25.155 -32.889 1.00 17.50 88 PRO M C 1
ATOM 12215 O O . PRO D 1 88 ? -34.515 24.895 -32.976 1.00 16.94 88 PRO M O 1
ATOM 12219 N N . GLU D 1 89 ? -36.709 24.332 -33.312 1.00 19.01 89 GLU M N 1
ATOM 12220 C CA . GLU D 1 89 ? -36.514 22.929 -33.651 1.00 20.46 89 GLU M CA 1
ATOM 12221 C C . GLU D 1 89 ? -35.399 22.608 -34.690 1.00 17.52 89 GLU M C 1
ATOM 12222 O O . GLU D 1 89 ? -34.818 21.498 -34.647 1.00 17.33 89 GLU M O 1
ATOM 12228 N N . HIS D 1 90 ? -35.155 23.508 -35.651 1.00 18.34 90 HIS M N 1
ATOM 12229 C CA . HIS D 1 90 ? -34.240 23.257 -36.724 1.00 18.34 90 HIS M CA 1
ATOM 12230 C C . HIS D 1 90 ? -32.857 23.810 -36.464 1.00 17.64 90 HIS M C 1
ATOM 12231 O O . HIS D 1 90 ? -31.968 23.671 -37.296 1.00 19.47 90 HIS M O 1
ATOM 12238 N N . SER D 1 91 ? -32.640 24.328 -35.284 1.00 15.70 91 SER M N 1
ATOM 12239 C CA . SER D 1 91 ? -31.379 24.931 -34.935 1.00 17.32 91 SER M CA 1
ATOM 12240 C C . SER D 1 91 ? -30.349 23.805 -34.907 1.00 19.67 91 SER M C 1
ATOM 12241 O O . SER D 1 91 ? -30.621 22.714 -34.378 1.00 19.21 91 SER M O 1
ATOM 12244 N N . GLY D 1 92 ? -29.163 24.140 -35.382 1.00 16.44 92 GLY M N 1
ATOM 12245 C CA . GLY D 1 92 ? -28.065 23.177 -35.436 1.00 16.86 92 GLY M CA 1
ATOM 12246 C C . GLY D 1 92 ? -26.899 23.650 -34.622 1.00 14.77 92 GLY M C 1
ATOM 12247 O O . GLY D 1 92 ? -26.906 24.765 -34.073 1.00 16.55 92 GLY M O 1
ATOM 12248 N N . PRO D 1 93 ? -25.841 22.822 -34.595 1.00 14.69 93 PRO M N 1
ATOM 12249 C CA . PRO D 1 93 ? -24.595 23.136 -33.922 1.00 14.12 93 PRO M CA 1
ATOM 12250 C C . PRO D 1 93 ? -24.041 24.564 -34.136 1.00 14.23 93 PRO M C 1
ATOM 12251 O O . PRO D 1 93 ? -23.733 25.234 -33.195 1.00 13.82 93 PRO M O 1
ATOM 12255 N N . ARG D 1 94 ? -23.987 25.018 -35.365 1.00 15.54 94 ARG M N 1
ATOM 12256 C CA . ARG D 1 94 ? -23.497 26.354 -35.665 1.00 14.34 94 ARG M CA 1
ATOM 12257 C C . ARG D 1 94 ? -24.368 27.455 -35.082 1.00 13.15 94 ARG M C 1
ATOM 12258 O O . ARG D 1 94 ? -23.841 28.457 -34.621 1.00 15.84 94 ARG M O 1
ATOM 12266 N N . ASP D 1 95 ? -25.701 27.301 -35.137 1.00 13.93 95 ASP M N 1
ATOM 12267 C CA . ASP D 1 95 ? -26.592 28.268 -34.567 1.00 15.05 95 ASP M CA 1
ATOM 12268 C C . ASP D 1 95 ? -26.355 28.384 -33.059 1.00 14.99 95 ASP M C 1
ATOM 12269 O O . ASP D 1 95 ? -26.321 29.500 -32.466 1.00 14.50 95 ASP M O 1
ATOM 12274 N N . ILE D 1 96 ? -26.258 27.210 -32.420 1.00 14.44 96 ILE M N 1
ATOM 12275 C CA . ILE D 1 96 ? -26.076 27.169 -30.975 1.00 14.64 96 ILE M CA 1
ATOM 12276 C C . ILE D 1 96 ? -24.767 27.868 -30.599 1.00 14.03 96 ILE M C 1
ATOM 12277 O O . ILE D 1 96 ? -24.776 28.721 -29.673 1.00 13.13 96 ILE M O 1
ATOM 12282 N N . VAL D 1 97 ? -23.639 27.503 -31.254 1.00 12.92 97 VAL M N 1
ATOM 12283 C CA . VAL D 1 97 ? -22.337 28.059 -30.902 1.00 13.83 97 VAL M CA 1
ATOM 12284 C C . VAL D 1 97 ? -22.372 29.593 -31.101 1.00 14.01 97 VAL M C 1
ATOM 12285 O O . VAL D 1 97 ? -21.909 30.327 -30.204 1.00 16.79 97 VAL M O 1
ATOM 12289 N N . ALA D 1 98 ? -22.959 30.039 -32.230 1.00 16.05 98 ALA M N 1
ATOM 12290 C CA . ALA D 1 98 ? -23.061 31.493 -32.548 1.00 16.81 98 ALA M CA 1
ATOM 12291 C C . ALA D 1 98 ? -23.786 32.229 -31.404 1.00 17.89 98 ALA M C 1
ATOM 12292 O O . ALA D 1 98 ? -23.317 33.283 -31.011 1.00 20.47 98 ALA M O 1
ATOM 12294 N N . MET D 1 99 ? -24.855 31.630 -30.854 1.00 18.16 99 MET M N 1
ATOM 12295 C CA . MET D 1 99 ? -25.625 32.216 -29.739 1.00 18.83 99 MET M CA 1
ATOM 12296 C C . MET D 1 99 ? -24.811 32.278 -28.480 1.00 19.33 99 MET M C 1
ATOM 12297 O O . MET D 1 99 ? -24.830 33.316 -27.781 1.00 19.17 99 MET M O 1
ATOM 12302 N N . LEU D 1 100 ? -24.028 31.217 -28.217 1.00 17.36 100 LEU M N 1
ATOM 12303 C CA . LEU D 1 100 ? -23.282 31.124 -26.961 1.00 17.58 100 LEU M CA 1
ATOM 12304 C C . LEU D 1 100 ? -22.143 32.085 -27.024 1.00 17.57 100 LEU M C 1
ATOM 12305 O O . LEU D 1 100 ? -21.749 32.702 -25.999 1.00 19.51 100 LEU M O 1
ATOM 12310 N N . ARG D 1 101 ? -21.646 32.299 -28.215 1.00 17.18 101 ARG M N 1
ATOM 12311 C CA . ARG D 1 101 ? -20.507 33.230 -28.373 1.00 18.88 101 ARG M CA 1
ATOM 12312 C C . ARG D 1 101 ? -21.016 34.704 -28.272 1.00 20.23 101 ARG M C 1
ATOM 12313 O O . ARG D 1 101 ? -20.338 35.539 -27.729 1.00 19.45 101 ARG M O 1
ATOM 12321 N N . ALA D 1 102 ? -22.228 34.962 -28.745 1.00 21.29 102 ALA M N 1
ATOM 12322 C CA . ALA D 1 102 ? -22.819 36.320 -28.639 1.00 22.15 102 ALA M CA 1
ATOM 12323 C C . ALA D 1 102 ? -22.966 36.702 -27.178 1.00 23.15 102 ALA M C 1
ATOM 12324 O O . ALA D 1 102 ? -22.681 37.843 -26.775 1.00 22.86 102 ALA M O 1
ATOM 12326 N N . ALA D 1 103 ? -23.339 35.723 -26.373 1.00 20.76 103 ALA M N 1
ATOM 12327 C CA . ALA D 1 103 ? -23.512 35.875 -24.932 1.00 19.79 103 ALA M CA 1
ATOM 12328 C C . ALA D 1 103 ? -22.199 36.137 -24.199 1.00 22.44 103 ALA M C 1
ATOM 12329 O O . ALA D 1 103 ? -22.226 36.765 -23.128 1.00 23.68 103 ALA M O 1
ATOM 12331 N N . MET D 1 104 ? -21.081 35.650 -24.747 1.00 22.34 104 MET M N 1
ATOM 12332 C CA . MET D 1 104 ? -19.795 35.950 -24.152 1.00 23.14 104 MET M CA 1
ATOM 12333 C C . MET D 1 104 ? -19.464 37.414 -24.262 1.00 25.13 104 MET M C 1
ATOM 12334 O O . MET D 1 104 ? -18.859 37.940 -23.364 1.00 26.36 104 MET M O 1
ATOM 12339 N N . ARG D 1 105 ? -19.826 38.035 -25.367 1.00 27.33 105 ARG M N 1
ATOM 12340 C CA . ARG D 1 105 ? -19.583 39.469 -25.612 1.00 31.78 105 ARG M CA 1
ATOM 12341 C C . ARG D 1 105 ? -20.549 40.405 -24.856 1.00 30.05 105 ARG M C 1
ATOM 12342 O O . ARG D 1 105 ? -20.293 41.604 -24.772 1.00 30.37 105 ARG M O 1
ATOM 12350 N N . ALA D 1 106 ? -21.695 39.888 -24.428 1.00 29.27 106 ALA M N 1
ATOM 12351 C CA . ALA D 1 106 ? -22.768 40.711 -23.893 1.00 24.74 106 ALA M CA 1
ATOM 12352 C C . ALA D 1 106 ? -22.484 40.932 -22.430 1.00 27.81 106 ALA M C 1
ATOM 12353 O O . ALA D 1 106 ? -21.918 40.075 -21.733 1.00 23.43 106 ALA M O 1
ATOM 12355 N N . GLU D 1 107 ? -22.878 42.112 -21.938 1.00 26.00 107 GLU M N 1
ATOM 12356 C CA . GLU D 1 107 ? -22.741 42.385 -20.543 1.00 27.76 107 GLU M CA 1
ATOM 12357 C C . GLU D 1 107 ? -23.532 41.336 -19.741 1.00 23.59 107 GLU M C 1
ATOM 12358 O O . GLU D 1 107 ? -24.650 40.973 -20.118 1.00 22.61 107 GLU M O 1
ATOM 12364 N N . PRO D 1 108 ? -22.972 40.861 -18.628 1.00 23.45 108 PRO M N 1
ATOM 12365 C CA . PRO D 1 108 ? -23.677 39.937 -17.748 1.00 22.77 108 PRO M CA 1
ATOM 12366 C C . PRO D 1 108 ? -24.927 40.559 -17.209 1.00 25.36 108 PRO M C 1
ATOM 12367 O O . PRO D 1 108 ? -24.996 41.785 -17.089 1.00 25.47 108 PRO M O 1
ATOM 12371 N N . ILE D 1 109 ? -25.951 39.758 -17.001 1.00 23.14 109 ILE M N 1
ATOM 12372 C CA . ILE D 1 109 ? -27.162 40.196 -16.351 1.00 23.10 109 ILE M CA 1
ATOM 12373 C C . ILE D 1 109 ? -27.271 39.382 -15.059 1.00 24.82 109 ILE M C 1
ATOM 12374 O O . ILE D 1 109 ? -27.531 38.165 -15.098 1.00 23.00 109 ILE M O 1
ATOM 12379 N N . ALA D 1 110 ? -27.036 40.031 -13.908 1.00 27.69 110 ALA M N 1
ATOM 12380 C CA . ALA D 1 110 ? -27.026 39.367 -12.598 1.00 25.18 110 ALA M CA 1
ATOM 12381 C C . ALA D 1 110 ? -28.395 38.806 -12.234 1.00 23.84 110 ALA M C 1
ATOM 12382 O O . ALA D 1 110 ? -29.402 39.275 -12.758 1.00 23.97 110 ALA M O 1
ATOM 12384 N N . PRO D 1 111 ? -28.448 37.768 -11.348 1.00 23.49 111 PRO M N 1
ATOM 12385 C CA . PRO D 1 111 ? -29.760 37.178 -11.108 1.00 23.41 111 PRO M CA 1
ATOM 12386 C C . PRO D 1 111 ? -30.627 38.109 -10.314 1.00 23.58 111 PRO M C 1
ATOM 12387 O O . PRO D 1 111 ? -30.104 38.903 -9.565 1.00 24.23 111 PRO M O 1
ATOM 12391 N N . ARG D 1 112 ? -31.938 37.945 -10.430 1.00 22.57 112 ARG M N 1
ATOM 12392 C CA . ARG D 1 112 ? -32.878 38.709 -9.636 1.00 26.25 112 ARG M CA 1
ATOM 12393 C C . ARG D 1 112 ? -33.250 37.890 -8.375 1.00 26.38 112 ARG M C 1
ATOM 12394 O O . ARG D 1 112 ? -33.796 36.798 -8.418 1.00 25.27 112 ARG M O 1
ATOM 12402 N N . ARG D 1 113 ? -32.941 38.459 -7.217 1.00 29.18 113 ARG M N 1
ATOM 12403 C CA . ARG D 1 113 ? -33.258 37.832 -5.958 1.00 28.64 113 ARG M CA 1
ATOM 12404 C C . ARG D 1 113 ? -34.716 38.036 -5.637 1.00 28.08 113 ARG M C 1
ATOM 12405 O O . ARG D 1 113 ? -35.195 39.167 -5.593 1.00 28.60 113 ARG M O 1
ATOM 12413 N N . LEU D 1 114 ? -35.389 36.924 -5.354 1.00 28.61 114 LEU M N 1
ATOM 12414 C CA . LEU D 1 114 ? -36.794 36.867 -5.002 1.00 25.03 114 LEU M CA 1
ATOM 12415 C C . LEU D 1 114 ? -36.880 36.340 -3.605 1.00 25.67 114 LEU M C 1
ATOM 12416 O O . LEU D 1 114 ? -35.949 35.682 -3.083 1.00 26.29 114 LEU M O 1
ATOM 12421 N N . GLU D 1 115 ? -38.023 36.605 -2.989 1.00 31.01 115 GLU M N 1
ATOM 12422 C CA . GLU D 1 115 ? -38.291 36.155 -1.637 1.00 34.34 115 GLU M CA 1
ATOM 12423 C C . GLU D 1 115 ? -38.607 34.676 -1.592 1.00 34.59 115 GLU M C 1
ATOM 12424 O O . GLU D 1 115 ? -38.148 33.979 -0.696 1.00 38.55 115 GLU M O 1
ATOM 12430 N N . ARG D 1 116 ? -39.400 34.249 -2.582 1.00 30.81 116 ARG M N 1
ATOM 12431 C CA . ARG D 1 116 ? -40.249 33.051 -2.550 1.00 36.43 116 ARG M CA 1
ATOM 12432 C C . ARG D 1 116 ? -40.093 32.417 -3.971 1.00 30.42 116 ARG M C 1
ATOM 12433 O O . ARG D 1 116 ? -39.890 33.138 -4.937 1.00 31.81 116 ARG M O 1
ATOM 12441 N N . GLY D 1 117 ? -40.190 31.094 -4.105 1.00 29.72 117 GLY M N 1
ATOM 12442 C CA . GLY D 1 117 ? -40.370 30.468 -5.424 1.00 25.73 117 GLY M CA 1
ATOM 12443 C C . GLY D 1 117 ? -40.794 29.035 -5.327 1.00 23.79 117 GLY M C 1
ATOM 12444 O O . GLY D 1 117 ? -40.732 28.460 -4.247 1.00 24.35 117 GLY M O 1
ATOM 12445 N N . PRO D 1 118 ? -41.178 28.416 -6.456 1.00 21.87 118 PRO M N 1
ATOM 12446 C CA . PRO D 1 118 ? -41.817 27.085 -6.323 1.00 23.70 118 PRO M CA 1
ATOM 12447 C C . PRO D 1 118 ? -40.945 25.946 -5.763 1.00 19.12 118 PRO M C 1
ATOM 12448 O O . PRO D 1 118 ? -41.436 24.967 -5.266 1.00 22.19 118 PRO M O 1
ATOM 12452 N N . VAL D 1 119 ? -39.637 26.075 -5.889 1.00 18.75 119 VAL M N 1
ATOM 12453 C CA . VAL D 1 119 ? -38.723 25.096 -5.303 1.00 20.27 119 VAL M CA 1
ATOM 12454 C C . VAL D 1 119 ? -38.929 24.949 -3.781 1.00 20.50 119 VAL M C 1
ATOM 12455 O O . VAL D 1 119 ? -38.579 23.947 -3.155 1.00 19.30 119 VAL M O 1
ATOM 12459 N N . GLN D 1 120 ? -39.496 25.989 -3.156 1.00 21.49 120 GLN M N 1
ATOM 12460 C CA . GLN D 1 120 ? -39.815 25.963 -1.691 1.00 22.04 120 GLN M CA 1
ATOM 12461 C C . GLN D 1 120 ? -41.169 25.364 -1.338 1.00 24.42 120 GLN M C 1
ATOM 12462 O O . GLN D 1 120 ? -41.517 25.303 -0.139 1.00 24.97 120 GLN M O 1
ATOM 12468 N N . GLU D 1 121 ? -41.910 24.890 -2.338 1.00 21.72 121 GLU M N 1
ATOM 12469 C CA . GLU D 1 121 ? -43.175 24.196 -2.066 1.00 21.61 121 GLU M CA 1
ATOM 12470 C C . GLU D 1 121 ? -43.072 23.090 -1.011 1.00 21.89 121 GLU M C 1
ATOM 12471 O O . GLU D 1 121 ? -43.969 22.888 -0.287 1.00 22.37 121 GLU M O 1
ATOM 12477 N N . ASN D 1 122 ? -41.906 22.411 -0.900 1.00 19.72 122 ASN M N 1
ATOM 12478 C CA . ASN D 1 122 ? -41.651 21.331 0.044 1.00 21.29 122 ASN M CA 1
ATOM 12479 C C . ASN D 1 122 ? -40.251 21.520 0.600 1.00 22.19 122 ASN M C 1
ATOM 12480 O O . ASN D 1 122 ? -39.350 21.875 -0.159 1.00 20.13 122 ASN M O 1
ATOM 12485 N N . VAL D 1 123 ? -40.150 21.463 1.947 1.00 22.24 123 VAL M N 1
ATOM 12486 C CA . VAL D 1 123 ? -38.916 21.697 2.681 1.00 23.40 123 VAL M CA 1
ATOM 12487 C C . VAL D 1 123 ? -38.704 20.584 3.703 1.00 22.86 123 VAL M C 1
ATOM 12488 O O . VAL D 1 123 ? -39.595 20.239 4.522 1.00 23.59 123 VAL M O 1
ATOM 12492 N N . TRP D 1 124 ? -37.519 19.967 3.617 1.00 20.98 124 TRP M N 1
ATOM 12493 C CA . TRP D 1 124 ? -37.101 18.936 4.512 1.00 19.95 124 TRP M CA 1
ATOM 12494 C C . TRP D 1 124 ? -35.849 19.447 5.173 1.00 21.53 124 TRP M C 1
ATOM 12495 O O . TRP D 1 124 ? -34.890 19.742 4.474 1.00 21.77 124 TRP M O 1
ATOM 12506 N N . LEU D 1 125 ? -35.860 19.579 6.518 1.00 24.02 125 LEU M N 1
ATOM 12507 C CA . LEU D 1 125 ? -34.708 19.991 7.321 1.00 23.82 125 LEU M CA 1
ATOM 12508 C C . LEU D 1 125 ? -34.181 18.924 8.252 1.00 21.91 125 LEU M C 1
ATOM 12509 O O . LEU D 1 125 ? -34.937 18.177 8.851 1.00 20.84 125 LEU M O 1
ATOM 12514 N N . GLY D 1 126 ? -32.845 18.860 8.341 1.00 21.40 126 GLY M N 1
ATOM 12515 C CA . GLY D 1 126 ? -32.209 18.029 9.326 1.00 23.24 126 GLY M CA 1
ATOM 12516 C C . GLY D 1 126 ? -32.617 16.591 9.221 1.00 27.50 126 GLY M C 1
ATOM 12517 O O . GLY D 1 126 ? -32.358 15.949 8.178 1.00 25.80 126 GLY M O 1
ATOM 12518 N N . GLU D 1 127 ? -33.247 16.064 10.278 1.00 25.60 127 GLU M N 1
ATOM 12519 C CA . GLU D 1 127 ? -33.629 14.703 10.310 1.00 29.90 127 GLU M CA 1
ATOM 12520 C C . GLU D 1 127 ? -34.731 14.408 9.337 1.00 28.71 127 GLU M C 1
ATOM 12521 O O . GLU D 1 127 ? -34.978 13.268 9.094 1.00 29.47 127 GLU M O 1
ATOM 12527 N N . GLN D 1 128 ? -35.403 15.410 8.804 1.00 25.79 128 GLN M N 1
ATOM 12528 C CA . GLN D 1 128 ? -36.401 15.140 7.785 1.00 23.93 128 GLN M CA 1
ATOM 12529 C C . GLN D 1 128 ? -35.780 14.688 6.445 1.00 22.79 128 GLN M C 1
ATOM 12530 O O . GLN D 1 128 ? -36.464 14.157 5.611 1.00 21.13 128 GLN M O 1
ATOM 12536 N N . VAL D 1 129 ? -34.508 14.944 6.238 1.00 21.22 129 VAL M N 1
ATOM 12537 C CA . VAL D 1 129 ? -33.946 14.638 4.906 1.00 21.05 129 VAL M CA 1
ATOM 12538 C C . VAL D 1 129 ? -33.812 13.148 4.776 1.00 22.80 129 VAL M C 1
ATOM 12539 O O . VAL D 1 129 ? -33.167 12.510 5.610 1.00 24.51 129 VAL M O 1
ATOM 12543 N N . ASP D 1 130 ? -34.430 12.578 3.725 1.00 23.53 130 ASP M N 1
ATOM 12544 C CA . ASP D 1 130 ? -34.206 11.214 3.359 1.00 20.84 130 ASP M CA 1
ATOM 12545 C C . ASP D 1 130 ? -34.189 11.152 1.825 1.00 21.51 130 ASP M C 1
ATOM 12546 O O . ASP D 1 130 ? -35.259 11.047 1.164 1.00 19.04 130 ASP M O 1
ATOM 12551 N N . LEU D 1 131 ? -32.981 11.248 1.312 1.00 16.59 131 LEU M N 1
ATOM 12552 C CA . LEU D 1 131 ? -32.706 11.207 -0.164 1.00 17.40 131 LEU M CA 1
ATOM 12553 C C . LEU D 1 131 ? -33.165 9.909 -0.791 1.00 16.67 131 LEU M C 1
ATOM 12554 O O . LEU D 1 131 ? -33.439 9.898 -1.977 1.00 17.76 131 LEU M O 1
ATOM 12559 N N . THR D 1 132 ? -33.167 8.813 -0.037 1.00 18.41 132 THR M N 1
ATOM 12560 C CA . THR D 1 132 ? -33.619 7.521 -0.521 1.00 17.62 132 THR M CA 1
ATOM 12561 C C . THR D 1 132 ? -35.112 7.442 -0.823 1.00 19.66 132 THR M C 1
ATOM 12562 O O . THR D 1 132 ? -35.573 6.470 -1.467 1.00 21.77 132 THR M O 1
ATOM 12566 N N . ARG D 1 133 ? -35.895 8.405 -0.379 1.00 19.42 133 ARG M N 1
ATOM 12567 C CA . ARG D 1 133 ? -37.301 8.399 -0.757 1.00 20.99 133 ARG M CA 1
ATOM 12568 C C . ARG D 1 133 ? -37.534 8.769 -2.222 1.00 21.98 133 ARG M C 1
ATOM 12569 O O . ARG D 1 133 ? -38.617 8.428 -2.794 1.00 22.57 133 ARG M O 1
ATOM 12577 N N . PHE D 1 134 ? -36.573 9.510 -2.798 1.00 20.14 134 PHE M N 1
ATOM 12578 C CA . PHE D 1 134 ? -36.620 9.909 -4.247 1.00 19.20 134 PHE M CA 1
ATOM 12579 C C . PHE D 1 134 ? -36.381 8.638 -5.107 1.00 19.09 134 PHE M C 1
ATOM 12580 O O . PHE D 1 134 ? -35.881 7.652 -4.593 1.00 20.42 134 PHE M O 1
ATOM 12588 N N . PRO D 1 135 ? -36.753 8.679 -6.403 1.00 18.15 135 PRO M N 1
ATOM 12589 C CA . PRO D 1 135 ? -36.515 7.597 -7.377 1.00 16.76 135 PRO M CA 1
ATOM 12590 C C . PRO D 1 135 ? -35.067 7.588 -7.851 1.00 15.30 135 PRO M C 1
ATOM 12591 O O . PRO D 1 135 ? -34.798 7.790 -9.027 1.00 18.35 135 PRO M O 1
ATOM 12595 N N . VAL D 1 136 ? -34.171 7.402 -6.891 1.00 17.81 136 VAL M N 1
ATOM 12596 C CA . VAL D 1 136 ? -32.732 7.464 -7.127 1.00 16.91 136 VAL M CA 1
ATOM 12597 C C . VAL D 1 136 ? -32.320 6.202 -7.905 1.00 16.22 136 VAL M C 1
ATOM 12598 O O . VAL D 1 136 ? -32.429 5.103 -7.416 1.00 15.77 136 VAL M O 1
ATOM 12602 N N . PRO D 1 137 ? -31.815 6.402 -9.130 1.00 15.74 137 PRO M N 1
ATOM 12603 C CA . PRO D 1 137 ? -31.511 5.268 -9.984 1.00 13.83 137 PRO M CA 1
ATOM 12604 C C . PRO D 1 137 ? -30.152 4.628 -9.825 1.00 14.06 137 PRO M C 1
ATOM 12605 O O . PRO D 1 137 ? -29.161 5.287 -9.521 1.00 16.25 137 PRO M O 1
ATOM 12609 N N . LEU D 1 138 ? -30.174 3.301 -10.058 1.00 14.28 138 LEU M N 1
ATOM 12610 C CA . LEU D 1 138 ? -28.971 2.529 -10.381 1.00 13.57 138 LEU M CA 1
ATOM 12611 C C . LEU D 1 138 ? -28.964 2.530 -11.913 1.00 14.47 138 LEU M C 1
ATOM 12612 O O . LEU D 1 138 ? -29.800 1.868 -12.578 1.00 15.13 138 LEU M O 1
ATOM 12617 N N . LEU D 1 139 ? -28.015 3.270 -12.447 1.00 14.59 139 LEU M N 1
ATOM 12618 C CA . LEU D 1 139 ? -28.052 3.696 -13.851 1.00 14.34 139 LEU M CA 1
ATOM 12619 C C . LEU D 1 139 ? -27.524 2.701 -14.861 1.00 13.92 139 LEU M C 1
ATOM 12620 O O . LEU D 1 139 ? -27.920 2.692 -16.021 1.00 13.33 139 LEU M O 1
ATOM 12625 N N . HIS D 1 140 ? -26.515 1.951 -14.423 1.00 13.41 140 HIS M N 1
ATOM 12626 C CA . HIS D 1 140 ? -25.792 0.914 -15.186 1.00 12.33 140 HIS M CA 1
ATOM 12627 C C . HIS D 1 140 ? -25.551 -0.285 -14.274 1.00 12.77 140 HIS M C 1
ATOM 12628 O O . HIS D 1 140 ? -25.351 -0.149 -13.077 1.00 11.90 140 HIS M O 1
ATOM 12635 N N . GLU D 1 141 ? -25.485 -1.472 -14.845 1.00 13.63 141 GLU M N 1
ATOM 12636 C CA . GLU D 1 141 ? -25.388 -2.694 -14.033 1.00 14.66 141 GLU M CA 1
ATOM 12637 C C . GLU D 1 141 ? -24.197 -2.745 -13.082 1.00 16.49 141 GLU M C 1
ATOM 12638 O O . GLU D 1 141 ? -24.328 -3.147 -11.897 1.00 19.91 141 GLU M O 1
ATOM 12644 N N . GLN D 1 142 ? -23.041 -2.337 -13.576 1.00 18.01 142 GLN M N 1
ATOM 12645 C CA . GLN D 1 142 ? -21.811 -2.398 -12.753 1.00 20.58 142 GLN M CA 1
ATOM 12646 C C . GLN D 1 142 ? -21.426 -1.098 -12.004 1.00 19.52 142 GLN M C 1
ATOM 12647 O O . GLN D 1 142 ? -20.294 -0.948 -11.490 1.00 19.51 142 GLN M O 1
ATOM 12653 N N . ASP D 1 143 ? -22.377 -0.166 -11.868 1.00 17.17 143 ASP M N 1
ATOM 12654 C CA . ASP D 1 143 ? -22.118 1.066 -11.135 1.00 15.93 143 ASP M CA 1
ATOM 12655 C C . ASP D 1 143 ? -21.864 0.768 -9.681 1.00 15.75 143 ASP M C 1
ATOM 12656 O O . ASP D 1 143 ? -22.432 -0.193 -9.145 1.00 17.59 143 ASP M O 1
ATOM 12661 N N . GLY D 1 144 ? -20.992 1.523 -9.042 1.00 17.10 144 GLY M N 1
ATOM 12662 C CA . GLY D 1 144 ? -20.790 1.328 -7.597 1.00 18.84 144 GLY M CA 1
ATOM 12663 C C . GLY D 1 144 ? -21.870 1.747 -6.634 1.00 19.00 144 GLY M C 1
ATOM 12664 O O . GLY D 1 144 ? -21.813 1.448 -5.430 1.00 19.30 144 GLY M O 1
ATOM 12665 N N . GLY D 1 145 ? -22.820 2.508 -7.131 1.00 19.08 145 GLY M N 1
ATOM 12666 C CA . GLY D 1 145 ? -23.912 3.045 -6.307 1.00 17.60 145 GLY M CA 1
ATOM 12667 C C . GLY D 1 145 ? -24.928 3.698 -7.161 1.00 17.22 145 GLY M C 1
ATOM 12668 O O . GLY D 1 145 ? -24.746 3.794 -8.391 1.00 16.68 145 GLY M O 1
ATOM 12669 N N . ARG D 1 146 ? -26.021 4.039 -6.543 1.00 17.99 146 ARG M N 1
ATOM 12670 C CA . ARG D 1 146 ? -27.085 4.796 -7.206 1.00 17.26 146 ARG M CA 1
ATOM 12671 C C . ARG D 1 146 ? -26.668 6.229 -7.259 1.00 16.04 146 ARG M C 1
ATOM 12672 O O . ARG D 1 146 ? -25.977 6.722 -6.306 1.00 15.58 146 ARG M O 1
ATOM 12680 N N . TYR D 1 147 ? -26.992 6.894 -8.375 1.00 14.08 147 TYR M N 1
ATOM 12681 C CA . TYR D 1 147 ? -26.626 8.371 -8.536 1.00 14.96 147 TYR M CA 1
ATOM 12682 C C . TYR D 1 147 ? -27.823 9.301 -8.386 1.00 15.87 147 TYR M C 1
ATOM 12683 O O . TYR D 1 147 ? -28.818 9.220 -9.148 1.00 15.59 147 TYR M O 1
ATOM 12692 N N . PHE D 1 148 ? -27.769 10.187 -7.394 1.00 16.19 148 PHE M N 1
ATOM 12693 C CA . PHE D 1 148 ? -28.826 11.217 -7.250 1.00 16.38 148 PHE M CA 1
ATOM 12694 C C . PHE D 1 148 ? -28.643 12.364 -8.243 1.00 16.06 148 PHE M C 1
ATOM 12695 O O . PHE D 1 148 ? -29.585 12.820 -8.834 1.00 19.70 148 PHE M O 1
ATOM 12703 N N . GLY D 1 149 ? -27.396 12.797 -8.438 1.00 14.64 149 GLY M N 1
ATOM 12704 C CA . GLY D 1 149 ? -27.005 13.890 -9.324 1.00 13.91 149 GLY M CA 1
ATOM 12705 C C . GLY D 1 149 ? -26.250 13.481 -10.586 1.00 13.33 149 GLY M C 1
ATOM 12706 O O . GLY D 1 149 ? -25.059 13.183 -10.527 1.00 16.25 149 GLY M O 1
ATOM 12707 N N . THR D 1 150 ? -26.954 13.424 -11.699 1.00 13.95 150 THR M N 1
ATOM 12708 C CA . THR D 1 150 ? -26.257 13.281 -12.990 1.00 12.97 150 THR M CA 1
ATOM 12709 C C . THR D 1 150 ? -26.711 14.358 -13.953 1.00 14.71 150 THR M C 1
ATOM 12710 O O . THR D 1 150 ? -26.164 14.384 -15.072 1.00 15.94 150 THR M O 1
ATOM 12714 N N . TYR D 1 151 ? -27.817 15.090 -13.653 1.00 13.68 151 TYR M N 1
ATOM 12715 C CA . TYR D 1 151 ? -28.174 16.243 -14.470 1.00 13.61 151 TYR M CA 1
ATOM 12716 C C . TYR D 1 151 ? -28.573 17.450 -13.595 1.00 14.06 151 TYR M C 1
ATOM 12717 O O . TYR D 1 151 ? -29.613 18.100 -13.773 1.00 12.72 151 TYR M O 1
ATOM 12726 N N . GLY D 1 152 ? -27.692 17.759 -12.684 1.00 14.08 152 GLY M N 1
ATOM 12727 C CA . GLY D 1 152 ? -27.847 18.916 -11.834 1.00 15.04 152 GLY M CA 1
ATOM 12728 C C . GLY D 1 152 ? -26.537 19.618 -11.672 1.00 13.06 152 GLY M C 1
ATOM 12729 O O . GLY D 1 152 ? -25.526 19.103 -12.048 1.00 16.81 152 GLY M O 1
ATOM 12730 N N . PHE D 1 153 ? -26.542 20.802 -11.100 1.00 14.08 153 PHE M N 1
ATOM 12731 C CA . PHE D 1 153 ? -25.272 21.532 -10.916 1.00 13.60 153 PHE M CA 1
ATOM 12732 C C . PHE D 1 153 ? -24.961 21.966 -9.472 1.00 12.99 153 PHE M C 1
ATOM 12733 O O . PHE D 1 153 ? -25.775 22.323 -8.691 1.00 14.68 153 PHE M O 1
ATOM 12741 N N . HIS D 1 154 ? -23.652 21.927 -9.159 1.00 14.54 154 HIS M N 1
ATOM 12742 C CA . HIS D 1 154 ? -23.172 22.361 -7.888 1.00 15.07 154 HIS M CA 1
ATOM 12743 C C . HIS D 1 154 ? -23.266 23.901 -7.895 1.00 14.39 154 HIS M C 1
ATOM 12744 O O . HIS D 1 154 ? -22.863 24.523 -8.894 1.00 15.22 154 HIS M O 1
ATOM 12751 N N . VAL D 1 155 ? -23.638 24.500 -6.771 1.00 14.30 155 VAL M N 1
ATOM 12752 C CA . VAL D 1 155 ? -23.631 26.004 -6.525 1.00 14.11 155 VAL M CA 1
ATOM 12753 C C . VAL D 1 155 ? -22.735 26.202 -5.304 1.00 16.80 155 VAL M C 1
ATOM 12754 O O . VAL D 1 155 ? -23.021 25.625 -4.243 1.00 18.14 155 VAL M O 1
ATOM 12758 N N . VAL D 1 156 ? -21.646 26.933 -5.508 1.00 18.91 156 VAL M N 1
ATOM 12759 C CA . VAL D 1 156 ? -20.806 27.380 -4.452 1.00 19.83 156 VAL M CA 1
ATOM 12760 C C . VAL D 1 156 ? -20.425 28.867 -4.708 1.00 19.47 156 VAL M C 1
ATOM 12761 O O . VAL D 1 156 ? -20.686 29.430 -5.754 1.00 17.64 156 VAL M O 1
ATOM 12765 N N . GLN D 1 157 ? -19.647 29.444 -3.787 1.00 21.74 157 GLN M N 1
ATOM 12766 C CA . GLN D 1 157 ? -19.220 30.861 -3.873 1.00 22.25 157 GLN M CA 1
ATOM 12767 C C . GLN D 1 157 ? -17.863 30.997 -3.178 1.00 19.71 157 GLN M C 1
ATOM 12768 O O . GLN D 1 157 ? -17.656 30.287 -2.180 1.00 21.79 157 GLN M O 1
ATOM 12774 N N . THR D 1 158 ? -16.983 31.816 -3.752 1.00 20.45 158 THR M N 1
ATOM 12775 C CA . THR D 1 158 ? -15.696 32.186 -3.137 1.00 24.07 158 THR M CA 1
ATOM 12776 C C . THR D 1 158 ? -15.993 32.680 -1.703 1.00 23.51 158 THR M C 1
ATOM 12777 O O . THR D 1 158 ? -17.037 33.286 -1.483 1.00 28.09 158 THR M O 1
ATOM 12781 N N . PRO D 1 159 ? -15.085 32.395 -0.743 1.00 24.47 159 PRO M N 1
ATOM 12782 C CA . PRO D 1 159 ? -15.164 33.062 0.575 1.00 25.57 159 PRO M CA 1
ATOM 12783 C C . PRO D 1 159 ? -15.354 34.596 0.459 1.00 26.77 159 PRO M C 1
ATOM 12784 O O . PRO D 1 159 ? -16.100 35.160 1.227 1.00 28.94 159 PRO M O 1
ATOM 12788 N N . ASP D 1 160 ? -14.748 35.257 -0.517 1.00 29.90 160 ASP M N 1
ATOM 12789 C CA . ASP D 1 160 ? -14.937 36.715 -0.633 1.00 31.27 160 ASP M CA 1
ATOM 12790 C C . ASP D 1 160 ? -16.198 37.202 -1.360 1.00 33.42 160 ASP M C 1
ATOM 12791 O O . ASP D 1 160 ? -16.350 38.417 -1.554 1.00 29.80 160 ASP M O 1
ATOM 12796 N N . GLY D 1 161 ? -17.117 36.281 -1.749 1.00 28.77 161 GLY M N 1
ATOM 12797 C CA . GLY D 1 161 ? -18.361 36.643 -2.448 1.00 27.95 161 GLY M CA 1
ATOM 12798 C C . GLY D 1 161 ? -18.174 37.094 -3.888 1.00 25.15 161 GLY M C 1
ATOM 12799 O O . GLY D 1 161 ? -19.150 37.410 -4.583 1.00 29.21 161 GLY M O 1
ATOM 12800 N N . SER D 1 162 ? -16.923 37.125 -4.358 1.00 24.99 162 SER M N 1
ATOM 12801 C CA . SER D 1 162 ? -16.661 37.673 -5.691 1.00 28.35 162 SER M CA 1
ATOM 12802 C C . SER D 1 162 ? -17.109 36.769 -6.858 1.00 27.34 162 SER M C 1
ATOM 12803 O O . SER D 1 162 ? -17.333 37.264 -7.937 1.00 30.11 162 SER M O 1
ATOM 12806 N N . TRP D 1 163 ? -17.298 35.476 -6.626 1.00 26.77 163 TRP M N 1
ATOM 12807 C CA . TRP D 1 163 ? -17.457 34.508 -7.745 1.00 22.15 163 TRP M CA 1
ATOM 12808 C C . TRP D 1 163 ? -18.453 33.441 -7.310 1.00 19.85 163 TRP M C 1
ATOM 12809 O O . TRP D 1 163 ? -18.317 32.775 -6.304 1.00 19.35 163 TRP M O 1
ATOM 12820 N N . ASP D 1 164 ? -19.544 33.405 -8.063 1.00 17.76 164 ASP M N 1
ATOM 12821 C CA . ASP D 1 164 ? -20.611 32.448 -7.930 1.00 20.00 164 ASP M CA 1
ATOM 12822 C C . ASP D 1 164 ? -20.487 31.403 -9.023 1.00 19.72 164 ASP M C 1
ATOM 12823 O O . ASP D 1 164 ? -20.605 31.721 -10.221 1.00 20.94 164 ASP M O 1
ATOM 12828 N N . SER D 1 165 ? -20.247 30.186 -8.585 1.00 19.21 165 SER M N 1
ATOM 12829 C CA . SER D 1 165 ? -19.914 29.097 -9.555 1.00 18.25 165 SER M CA 1
ATOM 12830 C C . SER D 1 165 ? -21.020 28.090 -9.627 1.00 17.11 165 SER M C 1
ATOM 12831 O O . SER D 1 165 ? -21.478 27.556 -8.629 1.00 14.30 165 SER M O 1
ATOM 12834 N N . TRP D 1 166 ? -21.518 27.856 -10.856 1.00 18.68 166 TRP M N 1
ATOM 12835 C CA . TRP D 1 166 ? -22.447 26.783 -11.135 1.00 16.50 166 TRP M CA 1
ATOM 12836 C C . TRP D 1 166 ? -21.736 25.763 -12.050 1.00 15.09 166 TRP M C 1
ATOM 12837 O O . TRP D 1 166 ? -21.277 26.150 -13.137 1.00 15.61 166 TRP M O 1
ATOM 12848 N N . SER D 1 167 ? -21.708 24.500 -11.669 1.00 14.09 167 SER M N 1
ATOM 12849 C CA . SER D 1 167 ? -20.999 23.537 -12.448 1.00 12.70 167 SER M CA 1
ATOM 12850 C C . SER D 1 167 ? -21.562 22.118 -12.344 1.00 13.27 167 SER M C 1
ATOM 12851 O O . SER D 1 167 ? -21.905 21.649 -11.265 1.00 12.58 167 SER M O 1
ATOM 12854 N N . VAL D 1 168 ? -21.717 21.431 -13.491 1.00 13.41 168 VAL M N 1
ATOM 12855 C CA . VAL D 1 168 ? -22.258 20.086 -13.445 1.00 13.78 168 VAL M CA 1
ATOM 12856 C C . VAL D 1 168 ? -21.234 19.092 -12.967 1.00 15.35 168 VAL M C 1
ATOM 12857 O O . VAL D 1 168 ? -20.136 19.152 -13.474 1.00 15.22 168 VAL M O 1
ATOM 12861 N N . GLY D 1 169 ? -21.564 18.226 -11.984 1.00 16.61 169 GLY M N 1
ATOM 12862 C CA . GLY D 1 169 ? -20.707 17.118 -11.577 1.00 17.80 169 GLY M CA 1
ATOM 12863 C C . GLY D 1 169 ? -21.578 16.037 -11.001 1.00 19.53 169 GLY M C 1
ATOM 12864 O O . GLY D 1 169 ? -22.745 16.317 -10.591 1.00 18.56 169 GLY M O 1
ATOM 12865 N N . ARG D 1 170 ? -21.131 14.785 -11.080 1.00 18.36 170 ARG M N 1
ATOM 12866 C CA . ARG D 1 170 ? -21.960 13.700 -10.537 1.00 16.05 170 ARG M CA 1
ATOM 12867 C C . ARG D 1 170 ? -21.876 13.610 -9.018 1.00 17.27 170 ARG M C 1
ATOM 12868 O O . ARG D 1 170 ? -20.807 13.873 -8.385 1.00 16.86 170 ARG M O 1
ATOM 12876 N N . LEU D 1 171 ? -23.000 13.145 -8.466 1.00 14.20 171 LEU M N 1
ATOM 12877 C CA . LEU D 1 171 ? -23.139 12.781 -7.064 1.00 15.14 171 LEU M CA 1
ATOM 12878 C C . LEU D 1 171 ? -23.840 11.459 -6.824 1.00 15.84 171 LEU M C 1
ATOM 12879 O O . LEU D 1 171 ? -25.093 11.290 -7.132 1.00 15.38 171 LEU M O 1
ATOM 12884 N N . MET D 1 172 ? -23.078 10.565 -6.178 1.00 17.63 172 MET M N 1
ATOM 12885 C CA . MET D 1 172 ? -23.570 9.214 -5.800 1.00 14.27 172 MET M CA 1
ATOM 12886 C C . MET D 1 172 ? -24.194 9.268 -4.454 1.00 17.18 172 MET M C 1
ATOM 12887 O O . MET D 1 172 ? -23.713 9.958 -3.578 1.00 15.83 172 MET M O 1
ATOM 12892 N N . LEU D 1 173 ? -25.297 8.541 -4.303 1.00 16.96 173 LEU M N 1
ATOM 12893 C CA . LEU D 1 173 ? -25.926 8.384 -3.006 1.00 18.68 173 LEU M CA 1
ATOM 12894 C C . LEU D 1 173 ? -25.044 7.540 -2.096 1.00 19.63 173 LEU M C 1
ATOM 12895 O O . LEU D 1 173 ? -24.631 6.474 -2.488 1.00 17.97 173 LEU M O 1
ATOM 12900 N N . VAL D 1 174 ? -24.836 7.999 -0.849 1.00 20.20 174 VAL M N 1
ATOM 12901 C CA . VAL D 1 174 ? -24.109 7.220 0.169 1.00 19.45 174 VAL M CA 1
ATOM 12902 C C . VAL D 1 174 ? -25.108 6.734 1.241 1.00 20.08 174 VAL M C 1
ATOM 12903 O O . VAL D 1 174 ? -25.161 5.541 1.547 1.00 18.24 174 VAL M O 1
ATOM 12907 N N . ASP D 1 175 ? -25.945 7.652 1.750 1.00 21.67 175 ASP M N 1
ATOM 12908 C CA . ASP D 1 175 ? -27.015 7.324 2.662 1.00 21.62 175 ASP M CA 1
ATOM 12909 C C . ASP D 1 175 ? -28.158 8.359 2.624 1.00 20.29 175 ASP M C 1
ATOM 12910 O O . ASP D 1 175 ? -28.132 9.314 1.806 1.00 20.47 175 ASP M O 1
ATOM 12915 N N . ARG D 1 176 ? -29.046 8.288 3.621 1.00 21.41 176 ARG M N 1
ATOM 12916 C CA . ARG D 1 176 ? -30.258 9.128 3.657 1.00 21.84 176 ARG M CA 1
ATOM 12917 C C . ARG D 1 176 ? -29.964 10.610 3.593 1.00 20.89 176 ARG M C 1
ATOM 12918 O O . ARG D 1 176 ? -30.803 11.357 3.130 1.00 21.58 176 ARG M O 1
ATOM 12926 N N . ASN D 1 177 ? -28.778 11.047 4.034 1.00 19.83 177 ASN M N 1
ATOM 12927 C CA . ASN D 1 177 ? -28.378 12.455 3.916 1.00 19.52 177 ASN M CA 1
ATOM 12928 C C . ASN D 1 177 ? -26.944 12.780 3.514 1.00 18.78 177 ASN M C 1
ATOM 12929 O O . ASN D 1 177 ? -26.444 13.879 3.845 1.00 16.18 177 ASN M O 1
ATOM 12934 N N . THR D 1 178 ? -26.319 11.940 2.700 1.00 16.12 178 THR M N 1
ATOM 12935 C CA . THR D 1 178 ? -24.948 12.154 2.322 1.00 18.60 178 THR M CA 1
ATOM 12936 C C . THR D 1 178 ? -24.833 11.608 0.883 1.00 19.54 178 THR M C 1
ATOM 12937 O O . THR D 1 178 ? -25.408 10.534 0.546 1.00 17.66 178 THR M O 1
ATOM 12941 N N . LEU D 1 179 ? -24.137 12.376 0.080 1.00 18.42 179 LEU M N 1
ATOM 12942 C CA . LEU D 1 179 ? -23.787 12.003 -1.268 1.00 17.83 179 LEU M CA 1
ATOM 12943 C C . LEU D 1 179 ? -22.279 12.065 -1.366 1.00 17.60 179 LEU M C 1
ATOM 12944 O O . LEU D 1 179 ? -21.558 12.483 -0.435 1.00 18.62 179 LEU M O 1
ATOM 12949 N N . ALA D 1 180 ? -21.752 11.622 -2.501 1.00 18.53 180 ALA M N 1
ATOM 12950 C CA . ALA D 1 180 ? -20.301 11.761 -2.718 1.00 17.03 180 ALA M CA 1
ATOM 12951 C C . ALA D 1 180 ? -20.024 11.844 -4.209 1.00 18.93 180 ALA M C 1
ATOM 12952 O O . ALA D 1 180 ? -20.727 11.236 -5.031 1.00 17.65 180 ALA M O 1
ATOM 12954 N N . GLY D 1 181 ? -18.977 12.587 -4.525 1.00 18.63 181 GLY M N 1
ATOM 12955 C CA . GLY D 1 181 ? -18.543 12.765 -5.921 1.00 20.08 181 GLY M CA 1
ATOM 12956 C C . GLY D 1 181 ? -17.288 13.537 -6.133 1.00 18.70 181 GLY M C 1
ATOM 12957 O O . GLY D 1 181 ? -16.804 14.189 -5.235 1.00 18.76 181 GLY M O 1
ATOM 12958 N N . PRO D 1 182 ? -16.798 13.553 -7.366 1.00 19.63 182 PRO M N 1
ATOM 12959 C CA . PRO D 1 182 ? -15.457 14.079 -7.633 1.00 19.47 182 PRO M CA 1
ATOM 12960 C C . PRO D 1 182 ? -15.480 15.600 -7.635 1.00 19.88 182 PRO M C 1
ATOM 12961 O O . PRO D 1 182 ? -16.518 16.222 -7.940 1.00 17.46 182 PRO M O 1
ATOM 12965 N N . THR D 1 183 ? -14.325 16.177 -7.241 1.00 18.40 183 THR M N 1
ATOM 12966 C CA . THR D 1 183 ? -14.075 17.588 -7.311 1.00 18.89 183 THR M CA 1
ATOM 12967 C C . THR D 1 183 ? -12.659 17.758 -7.874 1.00 21.57 183 THR M C 1
ATOM 12968 O O . THR D 1 183 ? -11.758 18.049 -7.169 1.00 21.59 183 THR M O 1
ATOM 12972 N N A ILE D 1 184 ? -12.522 17.546 -9.170 0.50 23.37 184 ILE M N 1
ATOM 12973 N N B ILE D 1 184 ? -12.529 17.522 -9.183 0.50 20.25 184 ILE M N 1
ATOM 12974 C CA A ILE D 1 184 ? -11.210 17.426 -9.757 0.50 23.02 184 ILE M CA 1
ATOM 12975 C CA B ILE D 1 184 ? -11.241 17.534 -9.897 0.50 18.12 184 ILE M CA 1
ATOM 12976 C C A ILE D 1 184 ? -10.571 18.836 -9.697 0.50 23.03 184 ILE M C 1
ATOM 12977 C C B ILE D 1 184 ? -10.583 18.905 -9.640 0.50 20.07 184 ILE M C 1
ATOM 12978 O O A ILE D 1 184 ? -11.252 19.844 -9.890 0.50 20.24 184 ILE M O 1
ATOM 12979 O O B ILE D 1 184 ? -11.245 19.946 -9.674 0.50 17.72 184 ILE M O 1
ATOM 12988 N N . PRO D 1 185 ? -9.272 18.911 -9.345 1.00 20.81 185 PRO M N 1
ATOM 12989 C CA . PRO D 1 185 ? -8.679 20.201 -8.943 1.00 21.08 185 PRO M CA 1
ATOM 12990 C C . PRO D 1 185 ? -8.669 21.296 -9.964 1.00 19.05 185 PRO M C 1
ATOM 12991 O O . PRO D 1 185 ? -8.535 22.472 -9.601 1.00 20.14 185 PRO M O 1
ATOM 12995 N N . THR D 1 186 ? -8.750 20.936 -11.243 1.00 16.84 186 THR M N 1
ATOM 12996 C CA . THR D 1 186 ? -8.745 21.877 -12.272 1.00 16.52 186 THR M CA 1
ATOM 12997 C C . THR D 1 186 ? -10.156 22.328 -12.599 1.00 15.35 186 THR M C 1
ATOM 12998 O O . THR D 1 186 ? -10.295 23.298 -13.323 1.00 17.71 186 THR M O 1
ATOM 13002 N N . GLN D 1 187 ? -11.177 21.677 -12.057 1.00 15.84 187 GLN M N 1
ATOM 13003 C CA . GLN D 1 187 ? -12.554 22.180 -12.275 1.00 14.41 187 GLN M CA 1
ATOM 13004 C C . GLN D 1 187 ? -12.826 23.286 -11.255 1.00 16.07 187 GLN M C 1
ATOM 13005 O O . GLN D 1 187 ? -12.168 23.335 -10.204 1.00 14.49 187 GLN M O 1
ATOM 13011 N N . HIS D 1 188 ? -13.874 24.067 -11.509 1.00 13.21 188 HIS M N 1
ATOM 13012 C CA . HIS D 1 188 ? -14.087 25.241 -10.716 1.00 16.24 188 HIS M CA 1
ATOM 13013 C C . HIS D 1 188 ? -14.572 24.886 -9.316 1.00 18.19 188 HIS M C 1
ATOM 13014 O O . HIS D 1 188 ? -14.232 25.568 -8.352 1.00 20.11 188 HIS M O 1
ATOM 13021 N N . ILE D 1 189 ? -15.313 23.791 -9.188 1.00 18.84 189 ILE M N 1
ATOM 13022 C CA . ILE D 1 189 ? -15.596 23.310 -7.833 1.00 20.05 189 ILE M CA 1
ATOM 13023 C C . ILE D 1 189 ? -14.376 22.994 -6.975 1.00 20.37 189 ILE M C 1
ATOM 13024 O O . ILE D 1 189 ? -14.342 23.314 -5.753 1.00 21.22 189 ILE M O 1
ATOM 13029 N N . GLY D 1 190 ? -13.388 22.382 -7.601 1.00 20.32 190 GLY M N 1
ATOM 13030 C CA . GLY D 1 190 ? -12.210 21.994 -6.921 1.00 20.23 190 GLY M CA 1
ATOM 13031 C C . GLY D 1 190 ? -11.471 23.233 -6.514 1.00 21.48 190 GLY M C 1
ATOM 13032 O O . GLY D 1 190 ? -10.960 23.274 -5.402 1.00 21.94 190 GLY M O 1
ATOM 13033 N N . ILE D 1 191 ? -11.381 24.216 -7.400 1.00 21.64 191 ILE M N 1
ATOM 13034 C CA . ILE D 1 191 ? -10.601 25.426 -7.118 1.00 22.06 191 ILE M CA 1
ATOM 13035 C C . ILE D 1 191 ? -11.210 26.133 -5.906 1.00 23.72 191 ILE M C 1
ATOM 13036 O O . ILE D 1 191 ? -10.485 26.545 -4.973 1.00 22.15 191 ILE M O 1
ATOM 13041 N N . ILE D 1 192 ? -12.547 26.227 -5.891 1.00 21.91 192 ILE M N 1
ATOM 13042 C CA . ILE D 1 192 ? -13.226 26.979 -4.882 1.00 21.95 192 ILE M CA 1
ATOM 13043 C C . ILE D 1 192 ? -13.217 26.237 -3.535 1.00 22.92 192 ILE M C 1
ATOM 13044 O O . ILE D 1 192 ? -13.016 26.821 -2.431 1.00 23.00 192 ILE M O 1
ATOM 13049 N N . ARG D 1 193 ? -13.400 24.941 -3.605 1.00 22.43 193 ARG M N 1
ATOM 13050 C CA . ARG D 1 193 ? -13.218 24.103 -2.450 1.00 22.99 193 ARG M CA 1
ATOM 13051 C C . ARG D 1 193 ? -11.787 24.285 -1.765 1.00 24.05 193 ARG M C 1
ATOM 13052 O O . ARG D 1 193 ? -11.685 24.419 -0.505 1.00 23.59 193 ARG M O 1
ATOM 13060 N N . GLU D 1 194 ? -10.751 24.394 -2.582 1.00 21.70 194 GLU M N 1
ATOM 13061 C CA . GLU D 1 194 ? -9.393 24.661 -2.070 1.00 24.38 194 GLU M CA 1
ATOM 13062 C C . GLU D 1 194 ? -9.280 26.051 -1.392 1.00 25.42 194 GLU M C 1
ATOM 13063 O O . GLU D 1 194 ? -8.649 26.179 -0.333 1.00 26.28 194 GLU M O 1
ATOM 13069 N N . GLN D 1 195 ? -9.959 27.060 -1.925 1.00 23.74 195 GLN M N 1
ATOM 13070 C CA . GLN D 1 195 ? -10.030 28.370 -1.241 1.00 25.50 195 GLN M CA 1
ATOM 13071 C C . GLN D 1 195 ? -10.632 28.310 0.164 1.00 25.21 195 GLN M C 1
ATOM 13072 O O . GLN D 1 195 ? -10.181 29.018 1.059 1.00 28.59 195 GLN M O 1
ATOM 13078 N N . TRP D 1 196 ? -11.704 27.531 0.345 1.00 27.08 196 TRP M N 1
ATOM 13079 C CA . TRP D 1 196 ? -12.255 27.302 1.671 1.00 24.89 196 TRP M CA 1
ATOM 13080 C C . TRP D 1 196 ? -11.227 26.551 2.524 1.00 29.51 196 TRP M C 1
ATOM 13081 O O . TRP D 1 196 ? -11.011 26.901 3.692 1.00 30.46 196 TRP M O 1
ATOM 13092 N N . ARG D 1 197 ? -10.558 25.557 1.954 1.00 30.46 197 ARG M N 1
ATOM 13093 C CA . ARG D 1 197 ? -9.693 24.703 2.765 1.00 31.65 197 ARG M CA 1
ATOM 13094 C C . ARG D 1 197 ? -8.516 25.518 3.294 1.00 34.32 197 ARG M C 1
ATOM 13095 O O . ARG D 1 197 ? -7.974 25.229 4.371 1.00 34.98 197 ARG M O 1
ATOM 13103 N N . ARG D 1 198 ? -8.108 26.511 2.529 1.00 32.65 198 ARG M N 1
ATOM 13104 C CA . ARG D 1 198 ? -7.066 27.422 2.995 1.00 37.99 198 ARG M CA 1
ATOM 13105 C C . ARG D 1 198 ? -7.535 28.262 4.177 1.00 39.32 198 ARG M C 1
ATOM 13106 O O . ARG D 1 198 ? -6.701 28.772 4.906 1.00 46.13 198 ARG M O 1
ATOM 13114 N N . LEU D 1 199 ? -8.838 28.380 4.396 1.00 33.80 199 LEU M N 1
ATOM 13115 C CA . LEU D 1 199 ? -9.350 29.000 5.596 1.00 35.11 199 LEU M CA 1
ATOM 13116 C C . LEU D 1 199 ? -9.637 28.022 6.699 1.00 32.12 199 LEU M C 1
ATOM 13117 O O . LEU D 1 199 ? -10.120 28.408 7.735 1.00 34.97 199 LEU M O 1
ATOM 13122 N N . GLY D 1 200 ? -9.346 26.755 6.488 1.00 33.49 200 GLY M N 1
ATOM 13123 C CA . GLY D 1 200 ? -9.648 25.706 7.448 1.00 30.63 200 GLY M CA 1
ATOM 13124 C C . GLY D 1 200 ? -11.080 25.196 7.519 1.00 31.12 200 GLY M C 1
ATOM 13125 O O . GLY D 1 200 ? -11.451 24.475 8.480 1.00 27.46 200 GLY M O 1
ATOM 13126 N N . LYS D 1 201 ? -11.846 25.455 6.447 1.00 30.44 201 LYS M N 1
ATOM 13127 C CA . LYS D 1 201 ? -13.324 25.265 6.444 1.00 30.05 201 LYS M CA 1
ATOM 13128 C C . LYS D 1 201 ? -13.870 24.374 5.311 1.00 26.77 201 LYS M C 1
ATOM 13129 O O . LYS D 1 201 ? -13.364 24.431 4.169 1.00 26.08 201 LYS M O 1
ATOM 13135 N N . PRO D 1 202 ? -14.941 23.610 5.606 1.00 25.64 202 PRO M N 1
ATOM 13136 C CA . PRO D 1 202 ? -15.666 22.946 4.503 1.00 24.84 202 PRO M CA 1
ATOM 13137 C C . PRO D 1 202 ? -16.296 23.988 3.532 1.00 25.86 202 PRO M C 1
ATOM 13138 O O . PRO D 1 202 ? -16.219 25.187 3.816 1.00 29.39 202 PRO M O 1
ATOM 13142 N N . THR D 1 203 ? -16.869 23.608 2.371 1.00 24.80 203 THR M N 1
ATOM 13143 C CA . THR D 1 203 ? -17.432 24.625 1.499 1.00 21.08 203 THR M CA 1
ATOM 13144 C C . THR D 1 203 ? -18.947 24.554 1.445 1.00 21.61 203 THR M C 1
ATOM 13145 O O . THR D 1 203 ? -19.497 23.474 1.316 1.00 18.44 203 THR M O 1
ATOM 13149 N N . PRO D 1 204 ? -19.604 25.704 1.644 1.00 20.03 204 PRO M N 1
ATOM 13150 C CA . PRO D 1 204 ? -21.037 25.685 1.681 1.00 21.50 204 PRO M CA 1
ATOM 13151 C C . PRO D 1 204 ? -21.465 25.331 0.273 1.00 19.33 204 PRO M C 1
ATOM 13152 O O . PRO D 1 204 ? -20.811 25.718 -0.714 1.00 21.26 204 PRO M O 1
ATOM 13156 N N . TRP D 1 205 ? -22.537 24.607 0.122 1.00 20.09 205 TRP M N 1
ATOM 13157 C CA . TRP D 1 205 ? -22.795 24.059 -1.211 1.00 18.30 205 TRP M CA 1
ATOM 13158 C C . TRP D 1 205 ? -24.248 23.831 -1.291 1.00 16.62 205 TRP M C 1
ATOM 13159 O O . TRP D 1 205 ? -24.897 23.571 -0.290 1.00 16.89 205 TRP M O 1
ATOM 13170 N N . ALA D 1 206 ? -24.726 23.867 -2.507 1.00 15.98 206 ALA M N 1
ATOM 13171 C CA . ALA D 1 206 ? -26.063 23.405 -2.877 1.00 15.10 206 ALA M CA 1
ATOM 13172 C C . ALA D 1 206 ? -25.982 22.713 -4.224 1.00 15.82 206 ALA M C 1
ATOM 13173 O O . ALA D 1 206 ? -25.008 22.877 -4.947 1.00 17.44 206 ALA M O 1
ATOM 13175 N N . MET D 1 207 ? -26.991 21.941 -4.564 1.00 15.56 207 MET M N 1
ATOM 13176 C CA . MET D 1 207 ? -27.077 21.404 -5.947 1.00 13.89 207 MET M CA 1
ATOM 13177 C C . MET D 1 207 ? -28.484 21.630 -6.438 1.00 15.40 207 MET M C 1
ATOM 13178 O O . MET D 1 207 ? -29.467 21.332 -5.712 1.00 16.56 207 MET M O 1
ATOM 13183 N N . ALA D 1 208 ? -28.550 22.100 -7.682 1.00 15.77 208 ALA M N 1
ATOM 13184 C CA . ALA D 1 208 ? -29.810 22.381 -8.357 1.00 15.66 208 ALA M CA 1
ATOM 13185 C C . ALA D 1 208 ? -30.043 21.298 -9.383 1.00 16.11 208 ALA M C 1
ATOM 13186 O O . ALA D 1 208 ? -29.197 21.173 -10.304 1.00 14.45 208 ALA M O 1
ATOM 13188 N N . LEU D 1 209 ? -31.194 20.612 -9.253 1.00 15.26 209 LEU M N 1
ATOM 13189 C CA . LEU D 1 209 ? -31.626 19.526 -10.158 1.00 16.92 209 LEU M CA 1
ATOM 13190 C C . LEU D 1 209 ? -32.986 19.837 -10.812 1.00 16.97 209 LEU M C 1
ATOM 13191 O O . LEU D 1 209 ? -33.965 20.228 -10.162 1.00 16.28 209 LEU M O 1
ATOM 13196 N N . GLY D 1 210 ? -33.101 19.661 -12.131 1.00 14.97 210 GLY M N 1
ATOM 13197 C CA . GLY D 1 210 ? -34.302 20.228 -12.786 1.00 16.39 210 GLY M CA 1
ATOM 13198 C C . GLY D 1 210 ? -34.255 21.762 -12.698 1.00 15.62 210 GLY M C 1
ATOM 13199 O O . GLY D 1 210 ? -35.294 22.462 -12.545 1.00 16.78 210 GLY M O 1
ATOM 13200 N N . ALA D 1 211 ? -33.067 22.284 -12.930 1.00 14.76 211 ALA M N 1
ATOM 13201 C CA . ALA D 1 211 ? -32.801 23.717 -12.928 1.00 16.12 211 ALA M CA 1
ATOM 13202 C C . ALA D 1 211 ? -33.184 24.286 -14.266 1.00 16.59 211 ALA M C 1
ATOM 13203 O O . ALA D 1 211 ? -33.382 23.539 -15.247 1.00 17.01 211 ALA M O 1
ATOM 13205 N N . PRO D 1 212 ? -33.193 25.626 -14.383 1.00 15.76 212 PRO M N 1
ATOM 13206 C CA . PRO D 1 212 ? -33.491 26.188 -15.695 1.00 15.64 212 PRO M CA 1
ATOM 13207 C C . PRO D 1 212 ? -32.570 25.661 -16.796 1.00 15.94 212 PRO M C 1
ATOM 13208 O O . PRO D 1 212 ? -31.342 25.590 -16.568 1.00 14.66 212 PRO M O 1
ATOM 13212 N N . PRO D 1 213 ? -33.144 25.167 -17.901 1.00 14.16 213 PRO M N 1
ATOM 13213 C CA . PRO D 1 213 ? -32.314 24.455 -18.933 1.00 14.03 213 PRO M CA 1
ATOM 13214 C C . PRO D 1 213 ? -31.091 25.285 -19.393 1.00 13.57 213 PRO M C 1
ATOM 13215 O O . PRO D 1 213 ? -29.929 24.757 -19.472 1.00 13.57 213 PRO M O 1
ATOM 13219 N N . ALA D 1 214 ? -31.239 26.601 -19.519 1.00 12.67 214 ALA M N 1
ATOM 13220 C CA . ALA D 1 214 ? -30.077 27.389 -19.907 1.00 13.98 214 ALA M CA 1
ATOM 13221 C C . ALA D 1 214 ? -29.038 27.455 -18.851 1.00 13.82 214 ALA M C 1
ATOM 13222 O O . ALA D 1 214 ? -27.819 27.622 -19.187 1.00 13.96 214 ALA M O 1
ATOM 13224 N N . ALA D 1 215 ? -29.460 27.386 -17.579 1.00 14.86 215 ALA M N 1
ATOM 13225 C CA . ALA D 1 215 ? -28.509 27.459 -16.455 1.00 17.11 215 ALA M CA 1
ATOM 13226 C C . ALA D 1 215 ? -27.725 26.118 -16.406 1.00 17.01 215 ALA M C 1
ATOM 13227 O O . ALA D 1 215 ? -26.546 26.098 -16.114 1.00 17.89 215 ALA M O 1
ATOM 13229 N N . LEU D 1 216 ? -28.447 25.027 -16.638 1.00 15.79 216 LEU M N 1
ATOM 13230 C CA . LEU D 1 216 ? -27.846 23.709 -16.704 1.00 15.09 216 LEU M CA 1
ATOM 13231 C C . LEU D 1 216 ? -26.764 23.669 -17.796 1.00 17.38 216 LEU M C 1
ATOM 13232 O O . LEU D 1 216 ? -25.666 23.237 -17.517 1.00 14.71 216 LEU M O 1
ATOM 13237 N N . ALA D 1 217 ? -27.058 24.199 -18.990 1.00 13.87 217 ALA M N 1
ATOM 13238 C CA . ALA D 1 217 ? -26.084 24.221 -20.062 1.00 13.41 217 ALA M CA 1
ATOM 13239 C C . ALA D 1 217 ? -24.808 24.992 -19.680 1.00 15.28 217 ALA M C 1
ATOM 13240 O O . ALA D 1 217 ? -23.679 24.539 -19.894 1.00 15.70 217 ALA M O 1
ATOM 13242 N N . ALA D 1 218 ? -25.030 26.240 -19.175 1.00 15.30 218 ALA M N 1
ATOM 13243 C CA . ALA D 1 218 ? -23.958 27.066 -18.668 1.00 14.27 218 ALA M CA 1
ATOM 13244 C C . ALA D 1 218 ? -23.204 26.362 -17.582 1.00 14.93 218 ALA M C 1
ATOM 13245 O O . ALA D 1 218 ? -21.931 26.441 -17.540 1.00 12.95 218 ALA M O 1
ATOM 13247 N N . ALA D 1 219 ? -23.908 25.685 -16.686 1.00 12.57 219 ALA M N 1
ATOM 13248 C CA . ALA D 1 219 ? -23.222 24.889 -15.643 1.00 13.62 219 ALA M CA 1
ATOM 13249 C C . ALA D 1 219 ? -22.240 23.815 -16.251 1.00 12.63 219 ALA M C 1
ATOM 13250 O O . ALA D 1 219 ? -21.125 23.555 -15.642 1.00 12.94 219 ALA M O 1
ATOM 13252 N N . GLY D 1 220 ? -22.631 23.311 -17.445 1.00 12.22 220 GLY M N 1
ATOM 13253 C CA . GLY D 1 220 ? -21.893 22.342 -18.210 1.00 11.93 220 GLY M CA 1
ATOM 13254 C C . GLY D 1 220 ? -20.730 22.952 -19.061 1.00 13.18 220 GLY M C 1
ATOM 13255 O O . GLY D 1 220 ? -20.045 22.186 -19.781 1.00 11.28 220 GLY M O 1
ATOM 13256 N N . MET D 1 221 ? -20.530 24.276 -19.014 1.00 11.68 221 MET M N 1
ATOM 13257 C CA . MET D 1 221 ? -19.643 25.001 -19.899 1.00 13.74 221 MET M CA 1
ATOM 13258 C C . MET D 1 221 ? -18.402 25.425 -19.206 1.00 15.46 221 MET M C 1
ATOM 13259 O O . MET D 1 221 ? -18.481 26.007 -18.098 1.00 15.44 221 MET M O 1
ATOM 13264 N N . PRO D 1 222 ? -17.279 25.247 -19.861 1.00 13.40 222 PRO M N 1
ATOM 13265 C CA . PRO D 1 222 ? -16.015 25.696 -19.277 1.00 13.49 222 PRO M CA 1
ATOM 13266 C C . PRO D 1 222 ? -15.720 27.167 -19.500 1.00 14.05 222 PRO M C 1
ATOM 13267 O O . PRO D 1 222 ? -14.791 27.512 -20.160 1.00 14.41 222 PRO M O 1
ATOM 13271 N N . LEU D 1 223 ? -16.594 28.026 -18.983 1.00 15.26 223 LEU M N 1
ATOM 13272 C CA . LEU D 1 223 ? -16.277 29.449 -18.958 1.00 17.09 223 LEU M CA 1
ATOM 13273 C C . LEU D 1 223 ? -14.924 29.707 -18.222 1.00 16.92 223 LEU M C 1
ATOM 13274 O O . LEU D 1 223 ? -14.508 28.968 -17.352 1.00 17.03 223 LEU M O 1
ATOM 13279 N N . PRO D 1 224 ? -14.260 30.800 -18.580 1.00 18.55 224 PRO M N 1
ATOM 13280 C CA . PRO D 1 224 ? -13.024 31.059 -17.846 1.00 17.61 224 PRO M CA 1
ATOM 13281 C C . PRO D 1 224 ? -13.268 31.155 -16.306 1.00 17.14 224 PRO M C 1
ATOM 13282 O O . PRO D 1 224 ? -14.401 31.421 -15.816 1.00 18.36 224 PRO M O 1
ATOM 13286 N N . GLU D 1 225 ? -12.178 30.910 -15.595 1.00 17.70 225 GLU M N 1
ATOM 13287 C CA . GLU D 1 225 ? -12.089 31.046 -14.150 1.00 18.81 225 GLU M CA 1
ATOM 13288 C C . GLU D 1 225 ? -12.484 32.482 -13.715 1.00 17.28 225 GLU M C 1
ATOM 13289 O O . GLU D 1 225 ? -12.127 33.439 -14.363 1.00 17.63 225 GLU M O 1
ATOM 13295 N N . GLY D 1 226 ? -13.364 32.578 -12.728 1.00 20.22 226 GLY M N 1
ATOM 13296 C CA . GLY D 1 226 ? -13.848 33.891 -12.192 1.00 19.99 226 GLY M CA 1
ATOM 13297 C C . GLY D 1 226 ? -15.115 34.436 -12.818 1.00 23.43 226 GLY M C 1
ATOM 13298 O O . GLY D 1 226 ? -15.658 35.451 -12.346 1.00 22.34 226 GLY M O 1
ATOM 13299 N N . VAL D 1 227 ? -15.598 33.779 -13.878 1.00 18.96 227 VAL M N 1
ATOM 13300 C CA . VAL D 1 227 ? -16.778 34.191 -14.594 1.00 21.45 227 VAL M CA 1
ATOM 13301 C C . VAL D 1 227 ? -17.953 33.526 -13.937 1.00 18.97 227 VAL M C 1
ATOM 13302 O O . VAL D 1 227 ? -18.081 32.310 -13.900 1.00 18.43 227 VAL M O 1
ATOM 13306 N N . SER D 1 228 ? -18.827 34.328 -13.365 1.00 21.41 228 SER M N 1
ATOM 13307 C CA . SER D 1 228 ? -19.999 33.772 -12.755 1.00 21.97 228 SER M CA 1
ATOM 13308 C C . SER D 1 228 ? -20.971 33.246 -13.856 1.00 18.13 228 SER M C 1
ATOM 13309 O O . SER D 1 228 ? -21.462 33.965 -14.689 1.00 19.70 228 SER M O 1
ATOM 13312 N N . GLU D 1 229 ? -21.231 31.952 -13.822 1.00 16.46 229 GLU M N 1
ATOM 13313 C CA . GLU D 1 229 ? -22.229 31.380 -14.753 1.00 15.19 229 GLU M CA 1
ATOM 13314 C C . GLU D 1 229 ? -23.587 32.102 -14.757 1.00 16.63 229 GLU M C 1
ATOM 13315 O O . GLU D 1 229 ? -24.158 32.291 -15.830 1.00 19.42 229 GLU M O 1
ATOM 13321 N N . ALA D 1 230 ? -24.080 32.569 -13.601 1.00 17.35 230 ALA M N 1
ATOM 13322 C CA . ALA D 1 230 ? -25.470 33.051 -13.531 1.00 17.34 230 ALA M CA 1
ATOM 13323 C C . ALA D 1 230 ? -25.672 34.334 -14.407 1.00 17.22 230 ALA M C 1
ATOM 13324 O O . ALA D 1 230 ? -26.707 34.520 -15.092 1.00 17.96 230 ALA M O 1
ATOM 13326 N N . GLY D 1 231 ? -24.674 35.207 -14.344 1.00 17.29 231 GLY M N 1
ATOM 13327 C CA . GLY D 1 231 ? -24.549 36.366 -15.195 1.00 18.45 231 GLY M CA 1
ATOM 13328 C C . GLY D 1 231 ? -24.487 36.078 -16.669 1.00 18.79 231 GLY M C 1
ATOM 13329 O O . GLY D 1 231 ? -25.028 36.824 -17.440 1.00 20.09 231 GLY M O 1
ATOM 13330 N N . TYR D 1 232 ? -23.742 35.037 -17.054 1.00 18.01 232 TYR M N 1
ATOM 13331 C CA . TYR D 1 232 ? -23.657 34.608 -18.433 1.00 16.30 232 TYR M CA 1
ATOM 13332 C C . TYR D 1 232 ? -25.018 34.119 -18.911 1.00 15.91 232 TYR M C 1
ATOM 13333 O O . TYR D 1 232 ? -25.414 34.451 -20.024 1.00 17.12 232 TYR M O 1
ATOM 13342 N N . VAL D 1 233 ? -25.694 33.322 -18.092 1.00 16.31 233 VAL M N 1
ATOM 13343 C CA . VAL D 1 233 ? -27.001 32.842 -18.402 1.00 16.87 233 VAL M CA 1
ATOM 13344 C C . VAL D 1 233 ? -27.981 34.007 -18.620 1.00 17.95 233 VAL M C 1
ATOM 13345 O O . VAL D 1 233 ? -28.787 33.984 -19.553 1.00 16.89 233 VAL M O 1
ATOM 13349 N N . GLY D 1 234 ? -27.975 34.998 -17.736 1.00 19.94 234 GLY M N 1
ATOM 13350 C CA . GLY D 1 234 ? -28.819 36.155 -17.960 1.00 17.24 234 GLY M CA 1
ATOM 13351 C C . GLY D 1 234 ? -28.465 36.840 -19.264 1.00 15.84 234 GLY M C 1
ATOM 13352 O O . GLY D 1 234 ? -29.334 37.194 -19.994 1.00 17.62 234 GLY M O 1
ATOM 13353 N N . ALA D 1 235 ? -27.173 36.970 -19.598 1.00 14.53 235 ALA M N 1
ATOM 13354 C CA . ALA D 1 235 ? -26.843 37.592 -20.863 1.00 17.45 235 ALA M CA 1
ATOM 13355 C C . ALA D 1 235 ? -27.335 36.761 -22.059 1.00 18.90 235 ALA M C 1
ATOM 13356 O O . ALA D 1 235 ? -27.873 37.267 -23.061 1.00 19.57 235 ALA M O 1
ATOM 13358 N N . LEU D 1 236 ? -27.243 35.463 -21.930 1.00 16.54 236 LEU M N 1
ATOM 13359 C CA . LEU D 1 236 ? -27.750 34.575 -22.959 1.00 18.04 236 LEU M CA 1
ATOM 13360 C C . LEU D 1 236 ? -29.271 34.622 -23.262 1.00 19.20 236 LEU M C 1
ATOM 13361 O O . LEU D 1 236 ? -29.647 34.555 -24.414 1.00 21.43 236 LEU M O 1
ATOM 13366 N N . VAL D 1 237 ? -30.094 34.700 -22.246 1.00 20.09 237 VAL M N 1
ATOM 13367 C CA . VAL D 1 237 ? -31.536 34.714 -22.476 1.00 21.18 237 VAL M CA 1
ATOM 13368 C C . VAL D 1 237 ? -32.073 36.121 -22.446 1.00 20.77 237 VAL M C 1
ATOM 13369 O O . VAL D 1 237 ? -33.295 36.308 -22.724 1.00 23.60 237 VAL M O 1
ATOM 13373 N N . GLY D 1 238 ? -31.251 37.097 -22.144 1.00 20.50 238 GLY M N 1
ATOM 13374 C CA . GLY D 1 238 ? -31.668 38.484 -22.177 1.00 22.17 238 GLY M CA 1
ATOM 13375 C C . GLY D 1 238 ? -32.357 39.016 -20.941 1.00 24.45 238 GLY M C 1
ATOM 13376 O O . GLY D 1 238 ? -32.884 40.124 -20.985 1.00 24.19 238 GLY M O 1
ATOM 13377 N N . GLU D 1 239 ? -32.328 38.286 -19.819 1.00 24.92 239 GLU M N 1
ATOM 13378 C CA . GLU D 1 239 ? -33.009 38.678 -18.595 1.00 27.34 239 GLU M CA 1
ATOM 13379 C C . GLU D 1 239 ? -32.469 37.885 -17.422 1.00 28.80 239 GLU M C 1
ATOM 13380 O O . GLU D 1 239 ? -31.826 36.848 -17.629 1.00 28.57 239 GLU M O 1
ATOM 13386 N N . PRO D 1 240 ? -32.717 38.362 -16.198 1.00 28.05 240 PRO M N 1
ATOM 13387 C CA . PRO D 1 240 ? -32.284 37.705 -14.985 1.00 27.68 240 PRO M CA 1
ATOM 13388 C C . PRO D 1 240 ? -32.840 36.322 -14.782 1.00 26.05 240 PRO M C 1
ATOM 13389 O O . PRO D 1 240 ? -34.033 36.022 -15.044 1.00 27.37 240 PRO M O 1
ATOM 13393 N N . VAL D 1 241 ? -31.949 35.474 -14.319 1.00 24.25 241 VAL M N 1
ATOM 13394 C CA . VAL D 1 241 ? -32.335 34.282 -13.732 1.00 21.06 241 VAL M CA 1
ATOM 13395 C C . VAL D 1 241 ? -32.843 34.661 -12.338 1.00 21.18 241 VAL M C 1
ATOM 13396 O O . VAL D 1 241 ? -32.155 35.326 -11.573 1.00 21.76 241 VAL M O 1
ATOM 13400 N N . GLU D 1 242 ? -34.046 34.259 -12.027 1.00 22.09 242 GLU M N 1
ATOM 13401 C CA . GLU D 1 242 ? -34.638 34.498 -10.711 1.00 22.04 242 GLU M CA 1
ATOM 13402 C C . GLU D 1 242 ? -34.124 33.457 -9.760 1.00 24.20 242 GLU M C 1
ATOM 13403 O O . GLU D 1 242 ? -34.176 32.241 -10.041 1.00 20.46 242 GLU M O 1
ATOM 13409 N N . VAL D 1 243 ? -33.626 33.932 -8.608 1.00 22.53 243 VAL M N 1
ATOM 13410 C CA . VAL D 1 243 ? -33.042 33.080 -7.591 1.00 21.17 243 VAL M CA 1
ATOM 13411 C C . VAL D 1 243 ? -33.704 33.359 -6.209 1.00 25.67 243 VAL M C 1
ATOM 13412 O O . VAL D 1 243 ? -34.251 34.417 -5.995 1.00 23.79 243 VAL M O 1
ATOM 13416 N N . VAL D 1 244 ? -33.641 32.367 -5.337 1.00 22.06 244 VAL M N 1
ATOM 13417 C CA . VAL D 1 244 ? -33.990 32.441 -3.912 1.00 22.86 244 VAL M CA 1
ATOM 13418 C C . VAL D 1 244 ? -32.827 31.910 -3.058 1.00 23.71 244 VAL M C 1
ATOM 13419 O O . VAL D 1 244 ? -31.963 31.167 -3.569 1.00 23.82 244 VAL M O 1
ATOM 13423 N N . ARG D 1 245 ? -32.788 32.262 -1.756 1.00 24.41 245 ARG M N 1
ATOM 13424 C CA . ARG D 1 245 ? -31.703 31.768 -0.861 1.00 27.54 245 ARG M CA 1
ATOM 13425 C C . ARG D 1 245 ? -32.111 30.423 -0.352 1.00 25.69 245 ARG M C 1
ATOM 13426 O O . ARG D 1 245 ? -33.306 30.167 -0.128 1.00 25.57 245 ARG M O 1
ATOM 13434 N N . THR D 1 246 ? -31.102 29.597 -0.102 1.00 26.01 246 THR M N 1
ATOM 13435 C CA . THR D 1 246 ? -31.258 28.286 0.500 1.00 25.06 246 THR M CA 1
ATOM 13436 C C . THR D 1 246 ? -31.772 28.518 1.914 1.00 26.40 246 THR M C 1
ATOM 13437 O O . THR D 1 246 ? -31.669 29.647 2.451 1.00 26.47 246 THR M O 1
ATOM 13441 N N . GLN D 1 247 ? -32.348 27.482 2.495 1.00 26.72 247 GLN M N 1
ATOM 13442 C CA . GLN D 1 247 ? -32.770 27.529 3.893 1.00 27.35 247 GLN M CA 1
ATOM 13443 C C . GLN D 1 247 ? -31.617 27.659 4.889 1.00 29.21 247 GLN M C 1
ATOM 13444 O O . GLN D 1 247 ? -31.814 28.296 5.940 1.00 26.93 247 GLN M O 1
ATOM 13450 N N . THR D 1 248 ? -30.414 27.133 4.608 1.00 26.87 248 THR M N 1
ATOM 13451 C CA . THR D 1 248 ? -29.441 26.938 5.673 1.00 23.76 248 THR M CA 1
ATOM 13452 C C . THR D 1 248 ? -28.097 27.553 5.462 1.00 27.64 248 THR M C 1
ATOM 13453 O O . THR D 1 248 ? -27.333 27.565 6.385 1.00 30.08 248 THR M O 1
ATOM 13457 N N . ASN D 1 249 ? -27.726 28.004 4.272 1.00 26.06 249 ASN M N 1
ATOM 13458 C CA . ASN D 1 249 ? -26.315 28.419 4.056 1.00 24.53 249 ASN M CA 1
ATOM 13459 C C . ASN D 1 249 ? -26.063 29.642 3.182 1.00 23.04 249 ASN M C 1
ATOM 13460 O O . ASN D 1 249 ? -24.942 29.931 2.776 1.00 22.93 249 ASN M O 1
ATOM 13465 N N . GLY D 1 250 ? -27.113 30.373 2.860 1.00 22.09 250 GLY M N 1
ATOM 13466 C CA . GLY D 1 250 ? -26.986 31.676 2.235 1.00 25.36 250 GLY M CA 1
ATOM 13467 C C . GLY D 1 250 ? -26.671 31.698 0.750 1.00 28.19 250 GLY M C 1
ATOM 13468 O O . GLY D 1 250 ? -26.345 32.764 0.190 1.00 28.50 250 GLY M O 1
ATOM 13469 N N . LEU D 1 251 ? -26.772 30.519 0.101 1.00 25.89 251 LEU M N 1
ATOM 13470 C CA . LEU D 1 251 ? -26.463 30.423 -1.321 1.00 24.30 251 LEU M CA 1
ATOM 13471 C C . LEU D 1 251 ? -27.695 30.778 -2.070 1.00 21.48 251 LEU M C 1
ATOM 13472 O O . LEU D 1 251 ? -28.804 30.551 -1.534 1.00 24.02 251 LEU M O 1
ATOM 13477 N N . TRP D 1 252 ? -27.539 31.353 -3.282 1.00 19.79 252 TRP M N 1
ATOM 13478 C CA . TRP D 1 252 ? -28.707 31.714 -4.073 1.00 19.00 252 TRP M CA 1
ATOM 13479 C C . TRP D 1 252 ? -28.797 30.697 -5.205 1.00 20.20 252 TRP M C 1
ATOM 13480 O O . TRP D 1 252 ? -27.820 30.436 -5.837 1.00 18.29 252 TRP M O 1
ATOM 13491 N N . VAL D 1 253 ? -29.979 30.131 -5.385 1.00 18.92 253 VAL M N 1
ATOM 13492 C CA . VAL D 1 253 ? -30.241 29.062 -6.370 1.00 19.01 253 VAL M CA 1
ATOM 13493 C C . VAL D 1 253 ? -31.474 29.446 -7.166 1.00 20.01 253 VAL M C 1
ATOM 13494 O O . VAL D 1 253 ? -32.266 30.280 -6.705 1.00 20.89 253 VAL M O 1
ATOM 13498 N N . PRO D 1 254 ? -31.663 28.875 -8.380 1.00 18.68 254 PRO M N 1
ATOM 13499 C CA . PRO D 1 254 ? -32.860 29.227 -9.090 1.00 17.69 254 PRO M CA 1
ATOM 13500 C C . PRO D 1 254 ? -34.207 28.874 -8.494 1.00 17.70 254 PRO M C 1
ATOM 13501 O O . PRO D 1 254 ? -34.460 27.786 -7.994 1.00 18.85 254 PRO M O 1
ATOM 13505 N N . ALA D 1 255 ? -35.125 29.838 -8.624 1.00 18.95 255 ALA M N 1
ATOM 13506 C CA . ALA D 1 255 ? -36.382 29.804 -7.901 1.00 18.61 255 ALA M CA 1
ATOM 13507 C C . ALA D 1 255 ? -37.355 28.745 -8.370 1.00 22.35 255 ALA M C 1
ATOM 13508 O O . ALA D 1 255 ? -38.255 28.290 -7.598 1.00 26.22 255 ALA M O 1
ATOM 13510 N N . ASN D 1 256 ? -37.257 28.356 -9.650 1.00 22.03 256 ASN M N 1
ATOM 13511 C CA . ASN D 1 256 ? -38.178 27.331 -10.124 1.00 22.13 256 ASN M CA 1
ATOM 13512 C C . ASN D 1 256 ? -37.471 25.975 -10.286 1.00 19.08 256 ASN M C 1
ATOM 13513 O O . ASN D 1 256 ? -38.016 25.118 -10.933 1.00 22.33 256 ASN M O 1
ATOM 13518 N N . THR D 1 257 ? -36.283 25.807 -9.674 1.00 17.82 257 THR M N 1
ATOM 13519 C CA . THR D 1 257 ? -35.655 24.487 -9.635 1.00 16.67 257 THR M CA 1
ATOM 13520 C C . THR D 1 257 ? -36.602 23.418 -9.157 1.00 17.00 257 THR M C 1
ATOM 13521 O O . THR D 1 257 ? -37.474 23.656 -8.288 1.00 17.70 257 THR M O 1
ATOM 13525 N N . GLU D 1 258 ? -36.500 22.217 -9.762 1.00 14.06 258 GLU M N 1
ATOM 13526 C CA . GLU D 1 258 ? -37.304 21.105 -9.273 1.00 14.72 258 GLU M CA 1
ATOM 13527 C C . GLU D 1 258 ? -36.887 20.678 -7.856 1.00 15.28 258 GLU M C 1
ATOM 13528 O O . GLU D 1 258 ? -37.726 20.392 -7.028 1.00 18.86 258 GLU M O 1
ATOM 13534 N N . ILE D 1 259 ? -35.585 20.538 -7.605 1.00 15.36 259 ILE M N 1
ATOM 13535 C CA . ILE D 1 259 ? -35.120 19.914 -6.427 1.00 16.21 259 ILE M CA 1
ATOM 13536 C C . ILE D 1 259 ? -33.821 20.599 -6.091 1.00 15.24 259 ILE M C 1
ATOM 13537 O O . ILE D 1 259 ? -32.964 20.743 -6.945 1.00 16.46 259 ILE M O 1
ATOM 13542 N N . VAL D 1 260 ? -33.725 21.141 -4.873 1.00 18.06 260 VAL M N 1
ATOM 13543 C CA . VAL D 1 260 ? -32.494 21.778 -4.414 1.00 16.40 260 VAL M CA 1
ATOM 13544 C C . VAL D 1 260 ? -31.980 20.999 -3.183 1.00 17.48 260 VAL M C 1
ATOM 13545 O O . VAL D 1 260 ? -32.671 20.788 -2.208 1.00 20.05 260 VAL M O 1
ATOM 13549 N N . LEU D 1 261 ? -30.720 20.580 -3.252 1.00 18.94 261 LEU M N 1
ATOM 13550 C CA . LEU D 1 261 ? -29.980 20.007 -2.091 1.00 18.53 261 LEU M CA 1
ATOM 13551 C C . LEU D 1 261 ? -29.003 21.030 -1.501 1.00 21.46 261 LEU M C 1
ATOM 13552 O O . LEU D 1 261 ? -28.512 21.868 -2.219 1.00 19.29 261 LEU M O 1
ATOM 13557 N N . GLU D 1 262 ? -28.767 20.966 -0.175 1.00 21.98 262 GLU M N 1
ATOM 13558 C CA . GLU D 1 262 ? -27.904 21.977 0.468 1.00 25.40 262 GLU M CA 1
ATOM 13559 C C . GLU D 1 262 ? -27.271 21.404 1.698 1.00 22.51 262 GLU M C 1
ATOM 13560 O O . GLU D 1 262 ? -27.832 20.584 2.357 1.00 21.12 262 GLU M O 1
ATOM 13566 N N . GLY D 1 263 ? -26.037 21.800 1.907 1.00 23.13 263 GLY M N 1
ATOM 13567 C CA . GLY D 1 263 ? -25.271 21.279 2.997 1.00 21.35 263 GLY M CA 1
ATOM 13568 C C . GLY D 1 263 ? -23.898 21.825 2.771 1.00 19.29 263 GLY M C 1
ATOM 13569 O O . GLY D 1 263 ? -23.705 23.070 2.596 1.00 22.41 263 GLY M O 1
ATOM 13570 N N . GLU D 1 264 ? -22.938 20.936 2.812 1.00 20.88 264 GLU M N 1
ATOM 13571 C CA . GLU D 1 264 ? -21.542 21.343 2.699 1.00 19.64 264 GLU M CA 1
ATOM 13572 C C . GLU D 1 264 ? -20.676 20.206 2.198 1.00 18.04 264 GLU M C 1
ATOM 13573 O O . GLU D 1 264 ? -21.029 19.029 2.349 1.00 18.54 264 GLU M O 1
ATOM 13579 N N . ILE D 1 265 ? -19.527 20.567 1.627 1.00 18.79 265 ILE M N 1
ATOM 13580 C CA . ILE D 1 265 ? -18.567 19.602 1.124 1.00 18.48 265 ILE M CA 1
ATOM 13581 C C . ILE D 1 265 ? -17.507 19.469 2.208 1.00 21.99 265 ILE M C 1
ATOM 13582 O O . ILE D 1 265 ? -16.840 20.446 2.524 1.00 22.49 265 ILE M O 1
ATOM 13587 N N . SER D 1 266 ? -17.344 18.250 2.691 1.00 21.72 266 SER M N 1
ATOM 13588 C CA . SER D 1 266 ? -16.432 17.981 3.809 1.00 24.04 266 SER M CA 1
ATOM 13589 C C . SER D 1 266 ? -15.028 18.280 3.396 1.00 23.72 266 SER M C 1
ATOM 13590 O O . SER D 1 266 ? -14.656 17.939 2.292 1.00 24.12 266 SER M O 1
ATOM 13593 N N . LEU D 1 267 ? -14.214 18.760 4.346 1.00 26.92 267 LEU M N 1
ATOM 13594 C CA . LEU D 1 267 ? -12.791 18.974 4.170 1.00 26.63 267 LEU M CA 1
ATOM 13595 C C . LEU D 1 267 ? -12.080 17.639 3.957 1.00 27.19 267 LEU M C 1
ATOM 13596 O O . LEU D 1 267 ? -11.247 17.520 3.061 1.00 31.05 267 LEU M O 1
ATOM 13601 N N . ASP D 1 268 ? -12.396 16.634 4.767 1.00 29.14 268 ASP M N 1
ATOM 13602 C CA . ASP D 1 268 ? -11.561 15.406 4.804 1.00 31.63 268 ASP M CA 1
ATOM 13603 C C . ASP D 1 268 ? -12.256 14.078 4.678 1.00 30.44 268 ASP M C 1
ATOM 13604 O O . ASP D 1 268 ? -11.622 13.132 4.267 1.00 34.32 268 ASP M O 1
ATOM 13609 N N . GLU D 1 269 ? -13.520 13.992 5.053 1.00 26.19 269 GLU M N 1
ATOM 13610 C CA . GLU D 1 269 ? -14.263 12.735 4.966 1.00 29.08 269 GLU M CA 1
ATOM 13611 C C . GLU D 1 269 ? -14.559 12.317 3.499 1.00 26.16 269 GLU M C 1
ATOM 13612 O O . GLU D 1 269 ? -14.980 13.162 2.661 1.00 24.38 269 GLU M O 1
ATOM 13618 N N . THR D 1 270 ? -14.432 11.017 3.252 1.00 24.40 270 THR M N 1
ATOM 13619 C CA . THR D 1 270 ? -14.597 10.461 1.914 1.00 23.70 270 THR M CA 1
ATOM 13620 C C . THR D 1 270 ? -15.459 9.195 1.991 1.00 25.31 270 THR M C 1
ATOM 13621 O O . THR D 1 270 ? -15.729 8.661 3.065 1.00 21.08 270 THR M O 1
ATOM 13625 N N . ALA D 1 271 ? -16.031 8.799 0.857 1.00 20.69 271 ALA M N 1
ATOM 13626 C CA . ALA D 1 271 ? -16.601 7.449 0.703 1.00 19.57 271 ALA M CA 1
ATOM 13627 C C . ALA D 1 271 ? -16.092 6.937 -0.645 1.00 19.72 271 ALA M C 1
ATOM 13628 O O . ALA D 1 271 ? -15.714 7.737 -1.500 1.00 20.90 271 ALA M O 1
ATOM 13630 N N . LEU D 1 272 ? -16.153 5.629 -0.838 1.00 20.88 272 LEU M N 1
ATOM 13631 C CA . LEU D 1 272 ? -15.756 5.044 -2.096 1.00 21.17 272 LEU M CA 1
ATOM 13632 C C . LEU D 1 272 ? -16.893 5.334 -3.032 1.00 18.57 272 LEU M C 1
ATOM 13633 O O . LEU D 1 272 ? -18.048 5.010 -2.738 1.00 23.28 272 LEU M O 1
ATOM 13638 N N . GLU D 1 273 ? -16.542 5.981 -4.139 1.00 18.63 273 GLU M N 1
ATOM 13639 C CA . GLU D 1 273 ? -17.478 6.551 -5.090 1.00 17.47 273 GLU M CA 1
ATOM 13640 C C . GLU D 1 273 ? -17.192 5.951 -6.460 1.00 16.59 273 GLU M C 1
ATOM 13641 O O . GLU D 1 273 ? -16.041 5.643 -6.810 1.00 19.14 273 GLU M O 1
ATOM 13647 N N . GLY D 1 274 ? -18.250 5.780 -7.221 1.00 19.12 274 GLY M N 1
ATOM 13648 C CA . GLY D 1 274 ? -18.118 5.069 -8.469 1.00 18.96 274 GLY M CA 1
ATOM 13649 C C . GLY D 1 274 ? -17.872 3.578 -8.222 1.00 19.00 274 GLY M C 1
ATOM 13650 O O . GLY D 1 274 ? -18.013 3.060 -7.109 1.00 15.11 274 GLY M O 1
ATOM 13651 N N . PRO D 1 275 ? -17.581 2.870 -9.311 1.00 17.15 275 PRO M N 1
ATOM 13652 C CA . PRO D 1 275 ? -17.513 3.508 -10.633 1.00 17.34 275 PRO M CA 1
ATOM 13653 C C . PRO D 1 275 ? -18.859 3.858 -11.256 1.00 17.36 275 PRO M C 1
ATOM 13654 O O . PRO D 1 275 ? -19.938 3.444 -10.762 1.00 16.61 275 PRO M O 1
ATOM 13658 N N . MET D 1 276 ? -18.807 4.577 -12.388 1.00 17.40 276 MET M N 1
ATOM 13659 C CA . MET D 1 276 ? -20.049 4.878 -13.100 1.00 15.26 276 MET M CA 1
ATOM 13660 C C . MET D 1 276 ? -19.712 4.779 -14.626 1.00 15.43 276 MET M C 1
ATOM 13661 O O . MET D 1 276 ? -18.638 5.187 -15.041 1.00 15.43 276 MET M O 1
ATOM 13666 N N . GLY D 1 277 ? -20.653 4.292 -15.410 1.00 13.51 277 GLY M N 1
ATOM 13667 C CA . GLY D 1 277 ? -20.598 4.420 -16.892 1.00 12.90 277 GLY M CA 1
ATOM 13668 C C . GLY D 1 277 ? -20.390 5.886 -17.191 1.00 15.11 277 GLY M C 1
ATOM 13669 O O . GLY D 1 277 ? -21.087 6.717 -16.622 1.00 14.14 277 GLY M O 1
ATOM 13670 N N . GLU D 1 278 ? -19.351 6.229 -17.966 1.00 12.27 278 GLU M N 1
ATOM 13671 C CA . GLU D 1 278 ? -18.925 7.590 -18.164 1.00 13.80 278 GLU M CA 1
ATOM 13672 C C . GLU D 1 278 ? -18.911 8.090 -19.616 1.00 12.45 278 GLU M C 1
ATOM 13673 O O . GLU D 1 278 ? -19.302 7.336 -20.562 1.00 12.03 278 GLU M O 1
ATOM 13679 N N . TYR D 1 279 ? -18.501 9.362 -19.785 1.00 9.71 279 TYR M N 1
ATOM 13680 C CA . TYR D 1 279 ? -18.638 10.059 -21.021 1.00 9.59 279 TYR M CA 1
ATOM 13681 C C . TYR D 1 279 ? -18.020 9.411 -22.192 1.00 10.26 279 TYR M C 1
ATOM 13682 O O . TYR D 1 279 ? -18.441 9.656 -23.295 1.00 11.27 279 TYR M O 1
ATOM 13691 N N . HIS D 1 280 ? -16.858 8.798 -21.939 1.00 10.94 280 HIS M N 1
ATOM 13692 C CA . HIS D 1 280 ? -16.053 8.187 -22.952 1.00 11.45 280 HIS M CA 1
ATOM 13693 C C . HIS D 1 280 ? -16.573 6.884 -23.497 1.00 12.74 280 HIS M C 1
ATOM 13694 O O . HIS D 1 280 ? -15.952 6.340 -24.438 1.00 11.79 280 HIS M O 1
ATOM 13701 N N . GLY D 1 281 ? -17.724 6.405 -22.965 1.00 9.81 281 GLY M N 1
ATOM 13702 C CA . GLY D 1 281 ? -18.295 5.181 -23.346 1.00 9.74 281 GLY M CA 1
ATOM 13703 C C . GLY D 1 281 ? -18.083 3.956 -22.593 1.00 10.51 281 GLY M C 1
ATOM 13704 O O . GLY D 1 281 ? -18.487 2.895 -23.039 1.00 12.94 281 GLY M O 1
ATOM 13705 N N . TYR D 1 282 ? -17.397 4.041 -21.446 1.00 12.94 282 TYR M N 1
ATOM 13706 C CA . TYR D 1 282 ? -16.939 2.855 -20.795 1.00 10.94 282 TYR M CA 1
ATOM 13707 C C . TYR D 1 282 ? -17.314 2.910 -19.359 1.00 11.25 282 TYR M C 1
ATOM 13708 O O . TYR D 1 282 ? -17.395 3.958 -18.759 1.00 13.15 282 TYR M O 1
ATOM 13717 N N . SER D 1 283 ? -17.425 1.720 -18.800 1.00 14.48 283 SER M N 1
ATOM 13718 C CA . SER D 1 283 ? -17.527 1.472 -17.378 1.00 13.54 283 SER M CA 1
ATOM 13719 C C . SER D 1 283 ? -16.250 0.837 -16.838 1.00 14.66 283 SER M C 1
ATOM 13720 O O . SER D 1 283 ? -16.102 -0.377 -16.995 1.00 17.01 283 SER M O 1
ATOM 13723 N N . PHE D 1 284 ? -15.385 1.638 -16.213 1.00 15.38 284 PHE M N 1
ATOM 13724 C CA . PHE D 1 284 ? -14.153 1.116 -15.578 1.00 15.77 284 PHE M CA 1
ATOM 13725 C C . PHE D 1 284 ? -14.532 0.430 -14.267 1.00 19.07 284 PHE M C 1
ATOM 13726 O O . PHE D 1 284 ? -15.481 0.835 -13.628 1.00 21.25 284 PHE M O 1
ATOM 13734 N N . PRO D 1 285 ? -13.720 -0.547 -13.813 1.00 21.54 285 PRO M N 1
ATOM 13735 C CA . PRO D 1 285 ? -14.304 -1.445 -12.807 1.00 21.92 285 PRO M CA 1
ATOM 13736 C C . PRO D 1 285 ? -14.248 -0.993 -11.366 1.00 23.75 285 PRO M C 1
ATOM 13737 O O . PRO D 1 285 ? -14.987 -1.578 -10.530 1.00 26.63 285 PRO M O 1
ATOM 13741 N N . ILE D 1 286 ? -13.336 -0.097 -11.046 1.00 19.79 286 ILE M N 1
ATOM 13742 C CA . ILE D 1 286 ? -13.036 0.211 -9.664 1.00 24.07 286 ILE M CA 1
ATOM 13743 C C . ILE D 1 286 ? -13.328 1.655 -9.314 1.00 23.37 286 ILE M C 1
ATOM 13744 O O . ILE D 1 286 ? -12.999 2.551 -10.046 1.00 27.84 286 ILE M O 1
ATOM 13749 N N . GLY D 1 287 ? -13.884 1.869 -8.146 1.00 24.80 287 GLY M N 1
ATOM 13750 C CA . GLY D 1 287 ? -14.213 3.196 -7.676 1.00 23.82 287 GLY M CA 1
ATOM 13751 C C . GLY D 1 287 ? -13.044 3.857 -6.972 1.00 26.66 287 GLY M C 1
ATOM 13752 O O . GLY D 1 287 ? -11.976 3.265 -6.863 1.00 27.74 287 GLY M O 1
ATOM 13753 N N . LYS D 1 288 ? -13.236 5.088 -6.504 1.00 24.07 288 LYS M N 1
ATOM 13754 C CA . LYS D 1 288 ? -12.142 5.781 -5.805 1.00 25.40 288 LYS M CA 1
ATOM 13755 C C . LYS D 1 288 ? -12.747 6.573 -4.680 1.00 25.45 288 LYS M C 1
ATOM 13756 O O . LYS D 1 288 ? -13.884 6.965 -4.777 1.00 22.41 288 LYS M O 1
ATOM 13762 N N . PRO D 1 289 ? -11.972 6.920 -3.644 1.00 23.10 289 PRO M N 1
ATOM 13763 C CA . PRO D 1 289 ? -12.567 7.736 -2.569 1.00 21.33 289 PRO M CA 1
ATOM 13764 C C . PRO D 1 289 ? -12.837 9.112 -3.092 1.00 18.92 289 PRO M C 1
ATOM 13765 O O . PRO D 1 289 ? -12.067 9.579 -3.901 1.00 19.54 289 PRO M O 1
ATOM 13769 N N . GLN D 1 290 ? -13.999 9.678 -2.740 1.00 17.45 290 GLN M N 1
ATOM 13770 C CA . GLN D 1 290 ? -14.351 11.050 -3.038 1.00 18.19 290 GLN M CA 1
ATOM 13771 C C . GLN D 1 290 ? -14.959 11.789 -1.874 1.00 16.74 290 GLN M C 1
ATOM 13772 O O . GLN D 1 290 ? -15.510 11.179 -0.985 1.00 17.55 290 GLN M O 1
ATOM 13778 N N . PRO D 1 291 ? -14.905 13.135 -1.906 1.00 17.59 291 PRO M N 1
ATOM 13779 C CA . PRO D 1 291 ? -15.449 13.854 -0.769 1.00 17.79 291 PRO M CA 1
ATOM 13780 C C . PRO D 1 291 ? -16.954 13.592 -0.554 1.00 19.34 291 PRO M C 1
ATOM 13781 O O . PRO D 1 291 ? -17.741 13.462 -1.553 1.00 20.73 291 PRO M O 1
ATOM 13785 N N . LEU D 1 292 ? -17.325 13.512 0.741 1.00 17.55 292 LEU M N 1
ATOM 13786 C CA . LEU D 1 292 ? -18.724 13.613 1.189 1.00 18.69 292 LEU M CA 1
ATOM 13787 C C . LEU D 1 292 ? -19.383 14.989 1.024 1.00 17.87 292 LEU M C 1
ATOM 13788 O O . LEU D 1 292 ? -18.798 16.043 1.299 1.00 22.57 292 LEU M O 1
ATOM 13793 N N . PHE D 1 293 ? -20.656 14.978 0.603 1.00 16.70 293 PHE M N 1
ATOM 13794 C CA . PHE D 1 293 ? -21.389 16.221 0.429 1.00 16.47 293 PHE M CA 1
ATOM 13795 C C . PHE D 1 293 ? -22.504 15.936 1.405 1.00 17.83 293 PHE M C 1
ATOM 13796 O O . PHE D 1 293 ? -23.301 15.015 1.177 1.00 18.34 293 PHE M O 1
ATOM 13804 N N . HIS D 1 294 ? -22.482 16.671 2.511 1.00 19.75 294 HIS M N 1
ATOM 13805 C CA . HIS D 1 294 ? -23.383 16.481 3.606 1.00 21.53 294 HIS M CA 1
ATOM 13806 C C . HIS D 1 294 ? -24.648 17.233 3.244 1.00 18.84 294 HIS M C 1
ATOM 13807 O O . HIS D 1 294 ? -24.619 18.438 2.934 1.00 20.16 294 HIS M O 1
ATOM 13814 N N . VAL D 1 295 ? -25.764 16.545 3.279 1.00 20.83 295 VAL M N 1
ATOM 13815 C CA . VAL D 1 295 ? -26.999 17.225 2.931 1.00 17.89 295 VAL M CA 1
ATOM 13816 C C . VAL D 1 295 ? -27.780 17.602 4.229 1.00 19.74 295 VAL M C 1
ATOM 13817 O O . VAL D 1 295 ? -28.348 16.725 4.894 1.00 21.22 295 VAL M O 1
ATOM 13821 N N . HIS D 1 296 ? -27.806 18.910 4.523 1.00 20.15 296 HIS M N 1
ATOM 13822 C CA . HIS D 1 296 ? -28.437 19.452 5.765 1.00 21.08 296 HIS M CA 1
ATOM 13823 C C . HIS D 1 296 ? -29.919 19.692 5.594 1.00 22.80 296 HIS M C 1
ATOM 13824 O O . HIS D 1 296 ? -30.671 19.716 6.555 1.00 22.33 296 HIS M O 1
ATOM 13831 N N . ALA D 1 297 ? -30.314 19.904 4.343 1.00 20.82 297 ALA M N 1
ATOM 13832 C CA . ALA D 1 297 ? -31.690 20.253 4.002 1.00 18.92 297 ALA M CA 1
ATOM 13833 C C . ALA D 1 297 ? -31.896 20.113 2.518 1.00 18.48 297 ALA M C 1
ATOM 13834 O O . ALA D 1 297 ? -30.980 20.111 1.778 1.00 20.62 297 ALA M O 1
ATOM 13836 N N . LEU D 1 298 ? -33.127 19.963 2.102 1.00 19.41 298 LEU M N 1
ATOM 13837 C CA . LEU D 1 298 ? -33.453 20.002 0.712 1.00 22.65 298 LEU M CA 1
ATOM 13838 C C . LEU D 1 298 ? -34.845 20.575 0.548 1.00 21.23 298 LEU M C 1
ATOM 13839 O O . LEU D 1 298 ? -35.686 20.534 1.460 1.00 21.04 298 LEU M O 1
ATOM 13844 N N . SER D 1 299 ? -35.079 21.110 -0.631 1.00 20.24 299 SER M N 1
ATOM 13845 C CA . SER D 1 299 ? -36.435 21.613 -0.933 1.00 21.63 299 SER M CA 1
ATOM 13846 C C . SER D 1 299 ? -36.795 21.143 -2.383 1.00 20.41 299 SER M C 1
ATOM 13847 O O . SER D 1 299 ? -35.892 20.846 -3.183 1.00 18.64 299 SER M O 1
ATOM 13850 N N . PHE D 1 300 ? -38.085 21.053 -2.679 1.00 18.04 300 PHE M N 1
ATOM 13851 C CA . PHE D 1 300 ? -38.566 20.634 -3.977 1.00 17.59 300 PHE M CA 1
ATOM 13852 C C . PHE D 1 300 ? -39.943 21.149 -4.313 1.00 17.31 300 PHE M C 1
ATOM 13853 O O . PHE D 1 300 ? -40.787 21.306 -3.449 1.00 17.63 300 PHE M O 1
ATOM 13861 N N . ARG D 1 301 ? -40.142 21.417 -5.582 1.00 17.33 301 ARG M N 1
ATOM 13862 C CA . ARG D 1 301 ? -41.510 21.577 -6.160 1.00 17.93 301 ARG M CA 1
ATOM 13863 C C . ARG D 1 301 ? -42.466 20.408 -5.946 1.00 19.33 301 ARG M C 1
ATOM 13864 O O . ARG D 1 301 ? -42.053 19.260 -5.925 1.00 18.08 301 ARG M O 1
ATOM 13872 N N . ASP D 1 302 ? -43.806 20.665 -5.820 1.00 18.76 302 ASP M N 1
ATOM 13873 C CA . ASP D 1 302 ? -44.756 19.609 -5.850 1.00 18.87 302 ASP M CA 1
ATOM 13874 C C . ASP D 1 302 ? -44.601 18.757 -7.146 1.00 18.30 302 ASP M C 1
ATOM 13875 O O . ASP D 1 302 ? -44.413 19.293 -8.266 1.00 18.99 302 ASP M O 1
ATOM 13880 N N . GLN D 1 303 ? -44.707 17.459 -6.980 1.00 20.94 303 GLN M N 1
ATOM 13881 C CA . GLN D 1 303 ? -44.565 16.471 -8.059 1.00 20.93 303 GLN M CA 1
ATOM 13882 C C . GLN D 1 303 ? -43.265 16.677 -8.738 1.00 18.86 303 GLN M C 1
ATOM 13883 O O . GLN D 1 303 ? -43.249 16.865 -9.969 1.00 19.11 303 GLN M O 1
ATOM 13889 N N . PRO D 1 304 ? -42.153 16.589 -7.947 1.00 16.62 304 PRO M N 1
ATOM 13890 C CA . PRO D 1 304 ? -40.885 17.000 -8.501 1.00 16.84 304 PRO M CA 1
ATOM 13891 C C . PRO D 1 304 ? -40.372 16.078 -9.623 1.00 16.26 304 PRO M C 1
ATOM 13892 O O . PRO D 1 304 ? -40.496 14.878 -9.531 1.00 17.62 304 PRO M O 1
ATOM 13896 N N . ILE D 1 305 ? -39.739 16.682 -10.612 1.00 17.83 305 ILE M N 1
ATOM 13897 C CA . ILE D 1 305 ? -39.169 15.946 -11.727 1.00 16.59 305 ILE M CA 1
ATOM 13898 C C . ILE D 1 305 ? -37.617 15.884 -11.569 1.00 14.00 305 ILE M C 1
ATOM 13899 O O . ILE D 1 305 ? -36.922 16.957 -11.561 1.00 14.67 305 ILE M O 1
ATOM 13904 N N . LEU D 1 306 ? -37.105 14.664 -11.457 1.00 12.69 306 LEU M N 1
ATOM 13905 C CA . LEU D 1 306 ? -35.592 14.443 -11.339 1.00 11.83 306 LEU M CA 1
ATOM 13906 C C . LEU D 1 306 ? -35.067 14.126 -12.757 1.00 12.29 306 LEU M C 1
ATOM 13907 O O . LEU D 1 306 ? -35.331 13.047 -13.296 1.00 14.27 306 LEU M O 1
ATOM 13912 N N . PRO D 1 307 ? -34.296 15.031 -13.365 1.00 13.46 307 PRO M N 1
ATOM 13913 C CA . PRO D 1 307 ? -33.720 14.630 -14.668 1.00 12.47 307 PRO M CA 1
ATOM 13914 C C . PRO D 1 307 ? -32.404 13.895 -14.421 1.00 14.30 307 PRO M C 1
ATOM 13915 O O . PRO D 1 307 ? -31.811 14.092 -13.382 1.00 12.27 307 PRO M O 1
ATOM 13919 N N . ILE D 1 308 ? -32.099 12.948 -15.324 1.00 13.69 308 ILE M N 1
ATOM 13920 C CA . ILE D 1 308 ? -30.927 12.084 -15.288 1.00 12.95 308 ILE M CA 1
ATOM 13921 C C . ILE D 1 308 ? -30.224 12.091 -16.615 1.00 12.76 308 ILE M C 1
ATOM 13922 O O . ILE D 1 308 ? -30.761 12.384 -17.622 1.00 13.50 308 ILE M O 1
ATOM 13927 N N . CYS D 1 309 ? -28.928 11.745 -16.566 1.00 12.15 309 CYS M N 1
ATOM 13928 C CA . CYS D 1 309 ? -28.075 11.446 -17.686 1.00 13.90 309 CYS M CA 1
ATOM 13929 C C . CYS D 1 309 ? -27.526 9.997 -17.465 1.00 13.50 309 CYS M C 1
ATOM 13930 O O . CYS D 1 309 ? -26.918 9.704 -16.393 1.00 13.07 309 CYS M O 1
ATOM 13933 N N . VAL D 1 310 ? -27.783 9.083 -18.451 1.00 11.74 310 VAL M N 1
ATOM 13934 C CA . VAL D 1 310 ? -27.356 7.699 -18.413 1.00 11.21 310 VAL M CA 1
ATOM 13935 C C . VAL D 1 310 ? -26.120 7.678 -19.311 1.00 12.81 310 VAL M C 1
ATOM 13936 O O . VAL D 1 310 ? -26.136 7.398 -20.514 1.00 13.23 310 VAL M O 1
ATOM 13940 N N . ALA D 1 311 ? -25.007 8.018 -18.682 1.00 11.42 311 ALA M N 1
ATOM 13941 C CA . ALA D 1 311 ? -23.801 8.277 -19.453 1.00 12.87 311 ALA M CA 1
ATOM 13942 C C . ALA D 1 311 ? -23.274 7.058 -20.173 1.00 12.21 311 ALA M C 1
ATOM 13943 O O . ALA D 1 311 ? -23.427 5.905 -19.684 1.00 14.08 311 ALA M O 1
ATOM 13945 N N . GLY D 1 312 ? -22.441 7.284 -21.182 1.00 13.40 312 GLY M N 1
ATOM 13946 C CA . GLY D 1 312 ? -21.860 6.162 -21.973 1.00 12.63 312 GLY M CA 1
ATOM 13947 C C . GLY D 1 312 ? -21.693 6.467 -23.403 1.00 10.83 312 GLY M C 1
ATOM 13948 O O . GLY D 1 312 ? -21.461 7.591 -23.753 1.00 12.03 312 GLY M O 1
ATOM 13949 N N . THR D 1 313 ? -21.865 5.446 -24.229 1.00 12.41 313 THR M N 1
ATOM 13950 C CA . THR D 1 313 ? -21.692 5.615 -25.620 1.00 12.29 313 THR M CA 1
ATOM 13951 C C . THR D 1 313 ? -22.582 6.726 -26.179 1.00 13.19 313 THR M C 1
ATOM 13952 O O . THR D 1 313 ? -23.758 6.843 -25.825 1.00 13.42 313 THR M O 1
ATOM 13956 N N . PRO D 1 314 ? -22.021 7.523 -27.129 1.00 14.81 314 PRO M N 1
ATOM 13957 C CA . PRO D 1 314 ? -22.794 8.662 -27.699 1.00 14.46 314 PRO M CA 1
ATOM 13958 C C . PRO D 1 314 ? -24.042 8.346 -28.517 1.00 14.33 314 PRO M C 1
ATOM 13959 O O . PRO D 1 314 ? -24.157 7.271 -29.053 1.00 15.00 314 PRO M O 1
ATOM 13963 N N . PRO D 1 315 ? -24.921 9.312 -28.657 1.00 13.91 315 PRO M N 1
ATOM 13964 C CA . PRO D 1 315 ? -24.854 10.659 -28.066 1.00 13.96 315 PRO M CA 1
ATOM 13965 C C . PRO D 1 315 ? -25.681 10.818 -26.781 1.00 13.85 315 PRO M C 1
ATOM 13966 O O . PRO D 1 315 ? -26.833 10.575 -26.809 1.00 13.40 315 PRO M O 1
ATOM 13970 N N A GLU D 1 316 ? -25.068 11.223 -25.699 0.70 12.31 316 GLU M N 1
ATOM 13971 N N B GLU D 1 316 ? -25.080 11.230 -25.680 0.30 11.79 316 GLU M N 1
ATOM 13972 C CA A GLU D 1 316 ? -25.820 11.561 -24.506 0.70 12.58 316 GLU M CA 1
ATOM 13973 C CA B GLU D 1 316 ? -25.838 11.593 -24.484 0.30 11.03 316 GLU M CA 1
ATOM 13974 C C A GLU D 1 316 ? -25.347 12.968 -24.041 0.70 11.42 316 GLU M C 1
ATOM 13975 C C B GLU D 1 316 ? -25.357 12.983 -24.034 0.30 10.75 316 GLU M C 1
ATOM 13976 O O A GLU D 1 316 ? -24.632 13.633 -24.809 0.70 10.51 316 GLU M O 1
ATOM 13977 O O B GLU D 1 316 ? -24.605 13.623 -24.775 0.30 10.45 316 GLU M O 1
ATOM 13988 N N . GLU D 1 317 ? -25.838 13.502 -22.890 1.00 10.41 317 GLU M N 1
ATOM 13989 C CA . GLU D 1 317 ? -25.603 14.891 -22.561 1.00 10.23 317 GLU M CA 1
ATOM 13990 C C . GLU D 1 317 ? -24.128 15.241 -22.237 1.00 10.23 317 GLU M C 1
ATOM 13991 O O . GLU D 1 317 ? -23.752 16.419 -22.307 1.00 12.00 317 GLU M O 1
ATOM 13997 N N . ASN D 1 318 ? -23.344 14.257 -21.960 1.00 12.23 318 ASN M N 1
ATOM 13998 C CA . ASN D 1 318 ? -21.868 14.501 -21.957 1.00 11.79 318 ASN M CA 1
ATOM 13999 C C . ASN D 1 318 ? -21.322 14.915 -23.345 1.00 13.15 318 ASN M C 1
ATOM 14000 O O . ASN D 1 318 ? -20.129 15.332 -23.488 1.00 13.23 318 ASN M O 1
ATOM 14005 N N . HIS D 1 319 ? -22.053 14.585 -24.383 1.00 10.62 319 HIS M N 1
ATOM 14006 C CA . HIS D 1 319 ? -21.745 14.984 -25.728 1.00 10.96 319 HIS M CA 1
ATOM 14007 C C . HIS D 1 319 ? -22.570 16.215 -26.117 1.00 10.18 319 HIS M C 1
ATOM 14008 O O . HIS D 1 319 ? -22.072 17.290 -26.414 1.00 11.78 319 HIS M O 1
ATOM 14015 N N . THR D 1 320 ? -23.904 16.099 -26.096 1.00 11.19 320 THR M N 1
ATOM 14016 C CA . THR D 1 320 ? -24.676 17.136 -26.561 1.00 10.48 320 THR M CA 1
ATOM 14017 C C . THR D 1 320 ? -24.679 18.412 -25.695 1.00 10.14 320 THR M C 1
ATOM 14018 O O . THR D 1 320 ? -24.883 19.463 -26.197 1.00 11.60 320 THR M O 1
ATOM 14022 N N . ILE D 1 321 ? -24.542 18.303 -24.403 1.00 10.37 321 ILE M N 1
ATOM 14023 C CA . ILE D 1 321 ? -24.343 19.500 -23.571 1.00 10.70 321 ILE M CA 1
ATOM 14024 C C . ILE D 1 321 ? -22.830 19.795 -23.471 1.00 9.82 321 ILE M C 1
ATOM 14025 O O . ILE D 1 321 ? -22.388 20.815 -23.999 1.00 11.57 321 ILE M O 1
ATOM 14030 N N . TRP D 1 322 ? -22.135 18.919 -22.857 1.00 10.03 322 TRP M N 1
ATOM 14031 C CA . TRP D 1 322 ? -20.698 19.168 -22.529 1.00 10.44 322 TRP M CA 1
ATOM 14032 C C . TRP D 1 322 ? -19.829 19.470 -23.753 1.00 11.79 322 TRP M C 1
ATOM 14033 O O . TRP D 1 322 ? -19.081 20.466 -23.833 1.00 9.85 322 TRP M O 1
ATOM 14044 N N . GLY D 1 323 ? -19.956 18.563 -24.741 1.00 12.62 323 GLY M N 1
ATOM 14045 C CA . GLY D 1 323 ? -19.165 18.765 -25.971 1.00 12.79 323 GLY M CA 1
ATOM 14046 C C . GLY D 1 323 ? -19.520 20.074 -26.691 1.00 12.71 323 GLY M C 1
ATOM 14047 O O . GLY D 1 323 ? -18.694 20.829 -27.113 1.00 11.40 323 GLY M O 1
ATOM 14048 N N . THR D 1 324 ? -20.835 20.336 -26.829 1.00 10.69 324 THR M N 1
ATOM 14049 C CA . THR D 1 324 ? -21.298 21.543 -27.497 1.00 11.15 324 THR M CA 1
ATOM 14050 C C . THR D 1 324 ? -20.831 22.772 -26.757 1.00 11.76 324 THR M C 1
ATOM 14051 O O . THR D 1 324 ? -20.274 23.732 -27.362 1.00 12.73 324 THR M O 1
ATOM 14055 N N . MET D 1 325 ? -20.921 22.731 -25.428 1.00 11.61 325 MET M N 1
ATOM 14056 C CA . MET D 1 325 ? -20.349 23.875 -24.644 1.00 12.00 325 MET M CA 1
ATOM 14057 C C . MET D 1 325 ? -18.858 24.093 -24.760 1.00 12.06 325 MET M C 1
ATOM 14058 O O . MET D 1 325 ? -18.343 25.229 -24.902 1.00 11.84 325 MET M O 1
ATOM 14063 N N . ILE D 1 326 ? -18.132 23.004 -24.712 1.00 11.81 326 ILE M N 1
ATOM 14064 C CA . ILE D 1 326 ? -16.657 23.094 -24.906 1.00 11.65 326 ILE M CA 1
ATOM 14065 C C . ILE D 1 326 ? -16.349 23.712 -26.281 1.00 11.57 326 ILE M C 1
ATOM 14066 O O . ILE D 1 326 ? -15.392 24.488 -26.483 1.00 9.46 326 ILE M O 1
ATOM 14071 N N . SER D 1 327 ? -17.094 23.262 -27.278 1.00 10.97 327 SER M N 1
ATOM 14072 C CA . SER D 1 327 ? -16.877 23.689 -28.641 1.00 11.00 327 SER M CA 1
ATOM 14073 C C . SER D 1 327 ? -16.982 25.218 -28.685 1.00 10.74 327 SER M C 1
ATOM 14074 O O . SER D 1 327 ? -16.228 25.857 -29.344 1.00 10.26 327 SER M O 1
ATOM 14077 N N . ALA D 1 328 ? -18.113 25.762 -28.202 1.00 12.00 328 ALA M N 1
ATOM 14078 C CA . ALA D 1 328 ? -18.284 27.245 -28.194 1.00 12.03 328 ALA M CA 1
ATOM 14079 C C . ALA D 1 328 ? -17.155 27.997 -27.508 1.00 13.41 328 ALA M C 1
ATOM 14080 O O . ALA D 1 328 ? -16.628 29.011 -28.038 1.00 12.84 328 ALA M O 1
ATOM 14082 N N . GLN D 1 329 ? -16.749 27.499 -26.360 1.00 12.37 329 GLN M N 1
ATOM 14083 C CA . GLN D 1 329 ? -15.662 28.109 -25.620 1.00 13.52 329 GLN M CA 1
ATOM 14084 C C . GLN D 1 329 ? -14.341 28.018 -26.364 1.00 14.40 329 GLN M C 1
ATOM 14085 O O . GLN D 1 329 ? -13.535 28.957 -26.471 1.00 13.87 329 GLN M O 1
ATOM 14091 N N . LEU D 1 330 ? -14.108 26.878 -26.977 1.00 12.59 330 LEU M N 1
ATOM 14092 C CA . LEU D 1 330 ? -12.853 26.731 -27.735 1.00 11.79 330 LEU M CA 1
ATOM 14093 C C . LEU D 1 330 ? -12.783 27.610 -28.944 1.00 11.08 330 LEU M C 1
ATOM 14094 O O . LEU D 1 330 ? -11.697 28.075 -29.319 1.00 12.62 330 LEU M O 1
ATOM 14099 N N . LEU D 1 331 ? -13.921 27.846 -29.594 1.00 10.79 331 LEU M N 1
ATOM 14100 C CA . LEU D 1 331 ? -13.860 28.716 -30.729 1.00 12.39 331 LEU M CA 1
ATOM 14101 C C . LEU D 1 331 ? -13.480 30.138 -30.254 1.00 13.24 331 LEU M C 1
ATOM 14102 O O . LEU D 1 331 ? -12.736 30.837 -30.932 1.00 12.29 331 LEU M O 1
ATOM 14107 N N . ASP D 1 332 ? -14.067 30.573 -29.128 1.00 14.17 332 ASP M N 1
ATOM 14108 C CA . ASP D 1 332 ? -13.705 31.905 -28.606 1.00 14.53 332 ASP M CA 1
ATOM 14109 C C . ASP D 1 332 ? -12.244 31.953 -28.243 1.00 14.80 332 ASP M C 1
ATOM 14110 O O . ASP D 1 332 ? -11.488 32.930 -28.560 1.00 15.49 332 ASP M O 1
ATOM 14115 N N . VAL D 1 333 ? -11.795 30.921 -27.602 1.00 14.95 333 VAL M N 1
ATOM 14116 C CA . VAL D 1 333 ? -10.396 30.888 -27.180 1.00 13.75 333 VAL M CA 1
ATOM 14117 C C . VAL D 1 333 ? -9.494 30.993 -28.394 1.00 15.31 333 VAL M C 1
ATOM 14118 O O . VAL D 1 333 ? -8.487 31.768 -28.394 1.00 15.72 333 VAL M O 1
ATOM 14122 N N . ALA D 1 334 ? -9.755 30.163 -29.415 1.00 12.92 334 ALA M N 1
ATOM 14123 C CA . ALA D 1 334 ? -8.947 30.182 -30.635 1.00 12.28 334 ALA M CA 1
ATOM 14124 C C . ALA D 1 334 ? -8.917 31.597 -31.324 1.00 12.31 334 ALA M C 1
ATOM 14125 O O . ALA D 1 334 ? -7.881 32.123 -31.703 1.00 11.53 334 ALA M O 1
ATOM 14127 N N . GLN D 1 335 ? -10.098 32.153 -31.546 1.00 11.79 335 GLN M N 1
ATOM 14128 C CA . GLN D 1 335 ? -10.201 33.422 -32.265 1.00 13.29 335 GLN M CA 1
ATOM 14129 C C . GLN D 1 335 ? -9.579 34.550 -31.471 1.00 11.93 335 GLN M C 1
ATOM 14130 O O . GLN D 1 335 ? -8.811 35.366 -32.047 1.00 13.47 335 GLN M O 1
ATOM 14136 N N . ASN D 1 336 ? -9.754 34.541 -30.148 1.00 11.88 336 ASN M N 1
ATOM 14137 C CA . ASN D 1 336 ? -9.179 35.630 -29.319 1.00 14.14 336 ASN M CA 1
ATOM 14138 C C . ASN D 1 336 ? -7.684 35.561 -29.382 1.00 14.01 336 ASN M C 1
ATOM 14139 O O . ASN D 1 336 ? -6.991 36.574 -29.268 1.00 14.85 336 ASN M O 1
ATOM 14144 N N . ALA D 1 337 ? -7.159 34.348 -29.598 1.00 14.55 337 ALA M N 1
ATOM 14145 C CA . ALA D 1 337 ? -5.715 34.176 -29.670 1.00 13.91 337 ALA M CA 1
ATOM 14146 C C . ALA D 1 337 ? -5.133 34.517 -31.034 1.00 14.15 337 ALA M C 1
ATOM 14147 O O . ALA D 1 337 ? -3.920 34.418 -31.241 1.00 14.85 337 ALA M O 1
ATOM 14149 N N . GLY D 1 338 ? -5.975 34.843 -31.979 1.00 13.83 338 GLY M N 1
ATOM 14150 C CA . GLY D 1 338 ? -5.533 35.169 -33.352 1.00 15.68 338 GLY M CA 1
ATOM 14151 C C . GLY D 1 338 ? -5.356 33.948 -34.265 1.00 16.69 338 GLY M C 1
ATOM 14152 O O . GLY D 1 338 ? -4.951 34.092 -35.406 1.00 16.85 338 GLY M O 1
ATOM 14153 N N . LEU D 1 339 ? -5.725 32.753 -33.805 1.00 15.61 339 LEU M N 1
ATOM 14154 C CA . LEU D 1 339 ? -5.774 31.581 -34.677 1.00 15.87 339 LEU M CA 1
ATOM 14155 C C . LEU D 1 339 ? -6.843 31.690 -35.767 1.00 14.67 339 LEU M C 1
ATOM 14156 O O . LEU D 1 339 ? -8.013 32.209 -35.538 1.00 14.56 339 LEU M O 1
ATOM 14161 N N . PRO D 1 340 ? -6.493 31.250 -37.006 1.00 13.74 340 PRO M N 1
ATOM 14162 C CA . PRO D 1 340 ? -7.389 31.353 -38.118 1.00 14.81 340 PRO M CA 1
ATOM 14163 C C . PRO D 1 340 ? -8.526 30.304 -38.120 1.00 14.51 340 PRO M C 1
ATOM 14164 O O . PRO D 1 340 ? -8.527 29.443 -38.998 1.00 16.42 340 PRO M O 1
ATOM 14168 N N . VAL D 1 341 ? -9.379 30.314 -37.125 1.00 13.66 341 VAL M N 1
ATOM 14169 C CA . VAL D 1 341 ? -10.279 29.172 -36.863 1.00 13.28 341 VAL M CA 1
ATOM 14170 C C . VAL D 1 341 ? -11.666 29.777 -36.949 1.00 12.72 341 VAL M C 1
ATOM 14171 O O . VAL D 1 341 ? -11.957 30.742 -36.212 1.00 14.10 341 VAL M O 1
ATOM 14175 N N . ASP D 1 342 ? -12.529 29.211 -37.753 1.00 13.79 342 ASP M N 1
ATOM 14176 C CA . ASP D 1 342 ? -13.861 29.680 -37.853 1.00 11.91 342 ASP M CA 1
ATOM 14177 C C . ASP D 1 342 ? -14.978 28.806 -37.278 1.00 13.24 342 ASP M C 1
ATOM 14178 O O . ASP D 1 342 ? -16.158 29.269 -37.204 1.00 10.99 342 ASP M O 1
ATOM 14183 N N . MET D 1 343 ? -14.644 27.601 -36.776 1.00 11.50 343 MET M N 1
ATOM 14184 C CA . MET D 1 343 ? -15.564 26.748 -36.095 1.00 12.09 343 MET M CA 1
ATOM 14185 C C . MET D 1 343 ? -14.772 25.724 -35.362 1.00 12.70 343 MET M C 1
ATOM 14186 O O . MET D 1 343 ? -13.642 25.405 -35.752 1.00 10.36 343 MET M O 1
ATOM 14191 N N . VAL D 1 344 ? -15.330 25.280 -34.225 1.00 13.11 344 VAL M N 1
ATOM 14192 C CA . VAL D 1 344 ? -14.801 24.132 -33.462 1.00 11.87 344 VAL M CA 1
ATOM 14193 C C . VAL D 1 344 ? -15.945 23.226 -33.164 1.00 13.07 344 VAL M C 1
ATOM 14194 O O . VAL D 1 344 ? -17.104 23.669 -32.962 1.00 12.32 344 VAL M O 1
ATOM 14198 N N . TRP D 1 345 ? -15.686 21.897 -33.263 1.00 11.00 345 TRP M N 1
ATOM 14199 C CA . TRP D 1 345 ? -16.728 20.978 -32.996 1.00 10.18 345 TRP M CA 1
ATOM 14200 C C . TRP D 1 345 ? -16.183 19.676 -32.404 1.00 9.78 345 TRP M C 1
ATOM 14201 O O . TRP D 1 345 ? -15.344 18.998 -33.034 1.00 10.12 345 TRP M O 1
ATOM 14212 N N . CYS D 1 346 ? -16.634 19.373 -31.206 1.00 8.94 346 CYS M N 1
ATOM 14213 C CA . CYS D 1 346 ? -16.327 18.108 -30.492 1.00 10.47 346 CYS M CA 1
ATOM 14214 C C . CYS D 1 346 ? -17.326 17.040 -30.950 1.00 10.40 346 CYS M C 1
ATOM 14215 O O . CYS D 1 346 ? -18.420 16.832 -30.329 1.00 11.44 346 CYS M O 1
ATOM 14218 N N . SER D 1 347 ? -17.017 16.436 -32.072 1.00 9.34 347 SER M N 1
ATOM 14219 C CA . SER D 1 347 ? -17.892 15.429 -32.698 1.00 9.38 347 SER M CA 1
ATOM 14220 C C . SER D 1 347 ? -18.546 14.501 -31.637 1.00 8.02 347 SER M C 1
ATOM 14221 O O . SER D 1 347 ? -17.859 13.827 -30.930 1.00 9.32 347 SER M O 1
ATOM 14224 N N . TYR D 1 348 ? -19.922 14.360 -31.588 1.00 7.31 348 TYR M N 1
ATOM 14225 C CA . TYR D 1 348 ? -20.470 13.598 -30.569 1.00 7.54 348 TYR M CA 1
ATOM 14226 C C . TYR D 1 348 ? -19.992 12.133 -30.663 1.00 8.85 348 TYR M C 1
ATOM 14227 O O . TYR D 1 348 ? -19.782 11.441 -29.683 1.00 10.03 348 TYR M O 1
ATOM 14236 N N . GLU D 1 349 ? -19.755 11.667 -31.888 1.00 10.05 349 GLU M N 1
ATOM 14237 C CA . GLU D 1 349 ? -19.280 10.280 -32.148 1.00 9.76 349 GLU M CA 1
ATOM 14238 C C . GLU D 1 349 ? -17.953 9.944 -31.509 1.00 9.17 349 GLU M C 1
ATOM 14239 O O . GLU D 1 349 ? -17.700 8.754 -31.242 1.00 9.01 349 GLU M O 1
ATOM 14245 N N . ALA D 1 350 ? -17.139 10.934 -31.302 1.00 9.77 350 ALA M N 1
ATOM 14246 C CA . ALA D 1 350 ? -15.841 10.738 -30.658 1.00 8.97 350 ALA M CA 1
ATOM 14247 C C . ALA D 1 350 ? -15.914 10.858 -29.126 1.00 9.65 350 ALA M C 1
ATOM 14248 O O . ALA D 1 350 ? -14.911 10.844 -28.433 1.00 10.45 350 ALA M O 1
ATOM 14250 N N . ALA D 1 351 ? -17.125 10.963 -28.590 1.00 10.12 351 ALA M N 1
ATOM 14251 C CA . ALA D 1 351 ? -17.402 10.892 -27.129 1.00 9.92 351 ALA M CA 1
ATOM 14252 C C . ALA D 1 351 ? -16.602 11.970 -26.363 1.00 11.02 351 ALA M C 1
ATOM 14253 O O . ALA D 1 351 ? -16.031 11.664 -25.318 1.00 11.49 351 ALA M O 1
ATOM 14255 N N . THR D 1 352 ? -16.523 13.194 -26.906 1.00 10.39 352 THR M N 1
ATOM 14256 C CA . THR D 1 352 ? -15.860 14.276 -26.265 1.00 11.59 352 THR M CA 1
ATOM 14257 C C . THR D 1 352 ? -14.374 13.963 -26.042 1.00 12.23 352 THR M C 1
ATOM 14258 O O . THR D 1 352 ? -13.704 14.560 -25.203 1.00 14.00 352 THR M O 1
ATOM 14262 N N . CYS D 1 353 ? -13.853 13.071 -26.893 1.00 11.53 353 CYS M N 1
ATOM 14263 C CA . CYS D 1 353 ? -12.391 12.818 -26.900 1.00 11.14 353 CYS M CA 1
ATOM 14264 C C . CYS D 1 353 ? -11.639 13.496 -28.027 1.00 12.82 353 CYS M C 1
ATOM 14265 O O . CYS D 1 353 ? -10.410 13.365 -28.074 1.00 13.83 353 CYS M O 1
ATOM 14268 N N . TRP D 1 354 ? -12.305 14.128 -28.984 1.00 12.80 354 TRP M N 1
ATOM 14269 C CA . TRP D 1 354 ? -11.532 15.016 -29.879 1.00 10.62 354 TRP M CA 1
ATOM 14270 C C . TRP D 1 354 ? -12.264 16.261 -30.199 1.00 12.00 354 TRP M C 1
ATOM 14271 O O . TRP D 1 354 ? -13.463 16.331 -30.054 1.00 9.36 354 TRP M O 1
ATOM 14282 N N . ALA D 1 355 ? -11.551 17.271 -30.642 1.00 10.13 355 ALA M N 1
ATOM 14283 C CA . ALA D 1 355 ? -12.133 18.488 -31.115 1.00 10.69 355 ALA M CA 1
ATOM 14284 C C . ALA D 1 355 ? -11.616 18.766 -32.546 1.00 10.34 355 ALA M C 1
ATOM 14285 O O . ALA D 1 355 ? -10.408 18.744 -32.817 1.00 10.37 355 ALA M O 1
ATOM 14287 N N . VAL D 1 356 ? -12.513 19.133 -33.415 1.00 8.48 356 VAL M N 1
ATOM 14288 C CA . VAL D 1 356 ? -12.236 19.419 -34.818 1.00 9.21 356 VAL M CA 1
ATOM 14289 C C . VAL D 1 356 ? -12.314 20.929 -35.033 1.00 9.35 356 VAL M C 1
ATOM 14290 O O . VAL D 1 356 ? -13.344 21.585 -34.748 1.00 10.00 356 VAL M O 1
ATOM 14294 N N . LEU D 1 357 ? -11.190 21.489 -35.458 1.00 9.98 357 LEU M N 1
ATOM 14295 C CA . LEU D 1 357 ? -11.068 22.880 -35.719 1.00 9.97 357 LEU M CA 1
ATOM 14296 C C . LEU D 1 357 ? -11.062 23.094 -37.208 1.00 10.66 357 LEU M C 1
ATOM 14297 O O . LEU D 1 357 ? -10.134 22.666 -37.902 1.00 11.12 357 LEU M O 1
ATOM 14302 N N . SER D 1 358 ? -12.049 23.880 -37.671 1.00 10.15 358 SER M N 1
ATOM 14303 C CA . SER D 1 358 ? -12.165 24.412 -39.027 1.00 9.63 358 SER M CA 1
ATOM 14304 C C . SER D 1 358 ? -11.272 25.611 -39.257 1.00 10.53 358 SER M C 1
ATOM 14305 O O . SER D 1 358 ? -11.427 26.701 -38.618 1.00 8.80 358 SER M O 1
ATOM 14308 N N . ILE D 1 359 ? -10.244 25.379 -40.095 1.00 10.90 359 ILE M N 1
ATOM 14309 C CA . ILE D 1 359 ? -9.268 26.424 -40.410 1.00 11.11 359 ILE M CA 1
ATOM 14310 C C . ILE D 1 359 ? -9.647 27.294 -41.600 1.00 12.58 359 ILE M C 1
ATOM 14311 O O . ILE D 1 359 ? -9.923 26.835 -42.726 1.00 11.78 359 ILE M O 1
ATOM 14316 N N . ASP D 1 360 ? -9.599 28.614 -41.381 1.00 13.65 360 ASP M N 1
ATOM 14317 C CA . ASP D 1 360 ? -9.920 29.604 -42.461 1.00 15.14 360 ASP M CA 1
ATOM 14318 C C . ASP D 1 360 ? -8.763 29.659 -43.464 1.00 15.33 360 ASP M C 1
ATOM 14319 O O . ASP D 1 360 ? -7.718 30.288 -43.168 1.00 15.02 360 ASP M O 1
ATOM 14324 N N . VAL D 1 361 ? -8.936 28.962 -44.590 1.00 16.11 361 VAL M N 1
ATOM 14325 C CA . VAL D 1 361 ? -7.860 28.817 -45.548 1.00 16.40 361 VAL M CA 1
ATOM 14326 C C . VAL D 1 361 ? -7.438 30.147 -46.148 1.00 16.23 361 VAL M C 1
ATOM 14327 O O . VAL D 1 361 ? -6.358 30.265 -46.648 1.00 17.26 361 VAL M O 1
ATOM 14331 N N . GLN D 1 362 ? -8.271 31.166 -46.047 1.00 16.85 362 GLN M N 1
ATOM 14332 C CA . GLN D 1 362 ? -7.955 32.496 -46.613 1.00 17.26 362 GLN M CA 1
ATOM 14333 C C . GLN D 1 362 ? -6.933 33.222 -45.736 1.00 16.30 362 GLN M C 1
ATOM 14334 O O . GLN D 1 362 ? -6.397 34.252 -46.138 1.00 19.19 362 GLN M O 1
ATOM 14340 N N . ARG D 1 363 ? -6.743 32.738 -44.504 1.00 14.16 363 ARG M N 1
ATOM 14341 C CA . ARG D 1 363 ? -5.891 33.398 -43.523 1.00 17.55 363 ARG M CA 1
ATOM 14342 C C . ARG D 1 363 ? -4.580 32.667 -43.298 1.00 17.49 363 ARG M C 1
ATOM 14343 O O . ARG D 1 363 ? -3.635 33.147 -42.682 1.00 16.15 363 ARG M O 1
ATOM 14351 N N . LEU D 1 364 ? -4.479 31.452 -43.839 1.00 16.96 364 LEU M N 1
ATOM 14352 C CA . LEU D 1 364 ? -3.387 30.627 -43.489 1.00 15.65 364 LEU M CA 1
ATOM 14353 C C . LEU D 1 364 ? -2.089 31.027 -44.115 1.00 16.04 364 LEU M C 1
ATOM 14354 O O . LEU D 1 364 ? -1.021 31.016 -43.438 1.00 17.24 364 LEU M O 1
ATOM 14359 N N . ALA D 1 365 ? -2.058 31.473 -45.363 1.00 17.43 365 ALA M N 1
ATOM 14360 C CA . ALA D 1 365 ? -0.805 31.787 -46.046 1.00 18.09 365 ALA M CA 1
ATOM 14361 C C . ALA D 1 365 ? 0.010 32.900 -45.373 1.00 17.99 365 ALA M C 1
ATOM 14362 O O . ALA D 1 365 ? 1.270 32.836 -45.278 1.00 18.06 365 ALA M O 1
ATOM 14364 N N . ALA D 1 366 ? -0.727 33.848 -44.810 1.00 19.25 366 ALA M N 1
ATOM 14365 C CA . ALA D 1 366 ? -0.132 35.026 -44.126 1.00 19.99 366 ALA M CA 1
ATOM 14366 C C . ALA D 1 366 ? 0.673 34.692 -42.874 1.00 18.13 366 ALA M C 1
ATOM 14367 O O . ALA D 1 366 ? 1.569 35.450 -42.525 1.00 16.48 366 ALA M O 1
ATOM 14369 N N . LEU D 1 367 ? 0.436 33.533 -42.250 1.00 14.53 367 LEU M N 1
ATOM 14370 C CA . LEU D 1 367 ? 1.143 33.114 -41.046 1.00 16.08 367 LEU M CA 1
ATOM 14371 C C . LEU D 1 367 ? 2.581 32.735 -41.446 1.00 15.38 367 LEU M C 1
ATOM 14372 O O . LEU D 1 367 ? 3.449 32.677 -40.581 1.00 16.68 367 LEU M O 1
ATOM 14377 N N . GLY D 1 368 ? 2.817 32.375 -42.692 1.00 16.04 368 GLY M N 1
ATOM 14378 C CA . GLY D 1 368 ? 4.204 31.961 -43.131 1.00 16.59 368 GLY M CA 1
ATOM 14379 C C . GLY D 1 368 ? 4.714 30.802 -42.274 1.00 17.23 368 GLY M C 1
ATOM 14380 O O . GLY D 1 368 ? 5.847 30.782 -41.810 1.00 17.80 368 GLY M O 1
ATOM 14381 N N . THR D 1 369 ? 3.887 29.774 -42.112 1.00 16.51 369 THR M N 1
ATOM 14382 C CA . THR D 1 369 ? 4.206 28.665 -41.201 1.00 13.82 369 THR M CA 1
ATOM 14383 C C . THR D 1 369 ? 4.039 27.323 -41.925 1.00 12.75 369 THR M C 1
ATOM 14384 O O . THR D 1 369 ? 4.078 27.297 -43.116 1.00 15.31 369 THR M O 1
ATOM 14388 N N . ASP D 1 370 ? 3.988 26.239 -41.152 1.00 13.22 370 ASP M N 1
ATOM 14389 C CA . ASP D 1 370 ? 3.910 24.880 -41.656 1.00 14.49 370 ASP M CA 1
ATOM 14390 C C . ASP D 1 370 ? 3.264 24.060 -40.656 1.00 11.89 370 ASP M C 1
ATOM 14391 O O . ASP D 1 370 ? 2.957 24.520 -39.579 1.00 13.22 370 ASP M O 1
ATOM 14396 N N . ALA D 1 371 ? 2.984 22.806 -41.023 1.00 14.30 371 ALA M N 1
ATOM 14397 C CA . ALA D 1 371 ? 2.116 21.990 -40.223 1.00 14.24 371 ALA M CA 1
ATOM 14398 C C . ALA D 1 371 ? 2.619 21.758 -38.828 1.00 12.73 371 ALA M C 1
ATOM 14399 O O . ALA D 1 371 ? 1.846 21.795 -37.878 1.00 14.45 371 ALA M O 1
ATOM 14401 N N . ALA D 1 372 ? 3.928 21.516 -38.669 1.00 12.58 372 ALA M N 1
ATOM 14402 C CA . ALA D 1 372 ? 4.459 21.200 -37.358 1.00 13.24 372 ALA M CA 1
ATOM 14403 C C . ALA D 1 372 ? 4.408 22.392 -36.422 1.00 12.64 372 ALA M C 1
ATOM 14404 O O . ALA D 1 372 ? 4.067 22.263 -35.266 1.00 13.49 372 ALA M O 1
ATOM 14406 N N . ALA D 1 373 ? 4.759 23.569 -36.932 1.00 13.04 373 ALA M N 1
ATOM 14407 C CA . ALA D 1 373 ? 4.825 24.771 -36.086 1.00 13.93 373 ALA M CA 1
ATOM 14408 C C . ALA D 1 373 ? 3.370 25.186 -35.741 1.00 13.55 373 ALA M C 1
ATOM 14409 O O . ALA D 1 373 ? 3.059 25.601 -34.631 1.00 15.01 373 ALA M O 1
ATOM 14411 N N . PHE D 1 374 ? 2.469 25.020 -36.688 1.00 15.19 374 PHE M N 1
ATOM 14412 C CA . PHE D 1 374 ? 1.027 25.392 -36.446 1.00 12.59 374 PHE M CA 1
ATOM 14413 C C . PHE D 1 374 ? 0.362 24.483 -35.449 1.00 12.25 374 PHE M C 1
ATOM 14414 O O . PHE D 1 374 ? -0.335 24.919 -34.521 1.00 13.02 374 PHE M O 1
ATOM 14422 N N . ALA D 1 375 ? 0.618 23.174 -35.587 1.00 11.52 375 ALA M N 1
ATOM 14423 C CA . ALA D 1 375 ? 0.121 22.239 -34.640 1.00 12.64 375 ALA M CA 1
ATOM 14424 C C . ALA D 1 375 ? 0.568 22.566 -33.242 1.00 13.32 375 ALA M C 1
ATOM 14425 O O . ALA D 1 375 ? -0.192 22.514 -32.330 1.00 11.58 375 ALA M O 1
ATOM 14427 N N . ALA D 1 376 ? 1.879 22.883 -33.059 1.00 12.11 376 ALA M N 1
ATOM 14428 C CA . ALA D 1 376 ? 2.360 23.245 -31.761 1.00 12.74 376 ALA M CA 1
ATOM 14429 C C . ALA D 1 376 ? 1.778 24.529 -31.220 1.00 12.78 376 ALA M C 1
ATOM 14430 O O . ALA D 1 376 ? 1.582 24.623 -29.995 1.00 14.81 376 ALA M O 1
ATOM 14432 N N . ARG D 1 377 ? 1.506 25.493 -32.104 1.00 13.58 377 ARG M N 1
ATOM 14433 C CA . ARG D 1 377 ? 0.920 26.777 -31.702 1.00 13.56 377 ARG M CA 1
ATOM 14434 C C . ARG D 1 377 ? -0.475 26.523 -31.229 1.00 13.63 377 ARG M C 1
ATOM 14435 O O . ARG D 1 377 ? -0.865 26.925 -30.117 1.00 13.21 377 ARG M O 1
ATOM 14443 N N . VAL D 1 378 ? -1.200 25.719 -32.016 1.00 14.17 378 VAL M N 1
ATOM 14444 C CA . VAL D 1 378 ? -2.597 25.388 -31.663 1.00 13.25 378 VAL M CA 1
ATOM 14445 C C . VAL D 1 378 ? -2.633 24.558 -30.353 1.00 11.83 378 VAL M C 1
ATOM 14446 O O . VAL D 1 378 ? -3.369 24.835 -29.426 1.00 13.12 378 VAL M O 1
ATOM 14450 N N . ALA D 1 379 ? -1.791 23.541 -30.214 1.00 12.63 379 ALA M N 1
ATOM 14451 C CA . ALA D 1 379 ? -1.727 22.737 -28.998 1.00 13.51 379 ALA M CA 1
ATOM 14452 C C . ALA D 1 379 ? -1.526 23.591 -27.744 1.00 13.29 379 ALA M C 1
ATOM 14453 O O . ALA D 1 379 ? -2.211 23.471 -26.786 1.00 13.89 379 ALA M O 1
ATOM 14455 N N . GLU D 1 380 ? -0.540 24.476 -27.779 1.00 15.15 380 GLU M N 1
ATOM 14456 C CA . GLU D 1 380 ? -0.312 25.377 -26.655 1.00 17.92 380 GLU M CA 1
ATOM 14457 C C . GLU D 1 380 ? -1.529 26.239 -26.263 1.00 15.97 380 GLU M C 1
ATOM 14458 O O . GLU D 1 380 ? -1.907 26.272 -25.100 1.00 16.66 380 GLU M O 1
ATOM 14464 N N . THR D 1 381 ? -2.151 26.833 -27.265 1.00 16.45 381 THR M N 1
ATOM 14465 C CA . THR D 1 381 ? -3.272 27.718 -27.032 1.00 15.83 381 THR M CA 1
ATOM 14466 C C . THR D 1 381 ? -4.498 26.990 -26.541 1.00 15.29 381 THR M C 1
ATOM 14467 O O . THR D 1 381 ? -5.137 27.378 -25.554 1.00 14.68 381 THR M O 1
ATOM 14471 N N . VAL D 1 382 ? -4.802 25.902 -27.229 1.00 12.86 382 VAL M N 1
ATOM 14472 C CA . VAL D 1 382 ? -5.960 25.106 -26.889 1.00 12.76 382 VAL M CA 1
ATOM 14473 C C . VAL D 1 382 ? -5.801 24.304 -25.593 1.00 11.81 382 VAL M C 1
ATOM 14474 O O . VAL D 1 382 ? -6.563 24.469 -24.675 1.00 13.22 382 VAL M O 1
ATOM 14478 N N . PHE D 1 383 ? -4.725 23.513 -25.429 1.00 13.36 383 PHE M N 1
ATOM 14479 C CA . PHE D 1 383 ? -4.643 22.691 -24.297 1.00 13.36 383 PHE M CA 1
ATOM 14480 C C . PHE D 1 383 ? -4.426 23.545 -23.039 1.00 14.98 383 PHE M C 1
ATOM 14481 O O . PHE D 1 383 ? -4.694 23.093 -21.952 1.00 15.27 383 PHE M O 1
ATOM 14489 N N . GLY D 1 384 ? -3.920 24.771 -23.185 1.00 16.37 384 GLY M N 1
ATOM 14490 C CA . GLY D 1 384 ? -3.650 25.614 -22.023 1.00 17.15 384 GLY M CA 1
ATOM 14491 C C . GLY D 1 384 ? -4.860 26.369 -21.490 1.00 19.53 384 GLY M C 1
ATOM 14492 O O . GLY D 1 384 ? -4.774 27.055 -20.436 1.00 22.47 384 GLY M O 1
ATOM 14493 N N . SER D 1 385 ? -5.981 26.292 -22.226 1.00 15.87 385 SER M N 1
ATOM 14494 C CA . SER D 1 385 ? -7.187 26.939 -21.806 1.00 15.46 385 SER M CA 1
ATOM 14495 C C . SER D 1 385 ? -7.929 25.973 -20.925 1.00 13.65 385 SER M C 1
ATOM 14496 O O . SER D 1 385 ? -7.740 24.737 -20.987 1.00 12.92 385 SER M O 1
ATOM 14499 N N . HIS D 1 386 ? -8.754 26.524 -20.032 1.00 13.33 386 HIS M N 1
ATOM 14500 C CA . HIS D 1 386 ? -9.666 25.701 -19.241 1.00 14.49 386 HIS M CA 1
ATOM 14501 C C . HIS D 1 386 ? -10.512 24.647 -20.112 1.00 15.55 386 HIS M C 1
ATOM 14502 O O . HIS D 1 386 ? -10.442 23.435 -19.810 1.00 14.29 386 HIS M O 1
ATOM 14509 N N . ALA D 1 387 ? -11.283 25.127 -21.120 1.00 14.47 387 ALA M N 1
ATOM 14510 C CA . ALA D 1 387 ? -11.917 24.314 -22.102 1.00 12.43 387 ALA M CA 1
ATOM 14511 C C . ALA D 1 387 ? -11.075 23.230 -22.794 1.00 12.29 387 ALA M C 1
ATOM 14512 O O . ALA D 1 387 ? -11.429 22.069 -22.751 1.00 12.72 387 ALA M O 1
ATOM 14514 N N . GLY D 1 388 ? -9.965 23.602 -23.352 1.00 13.71 388 GLY M N 1
ATOM 14515 C CA . GLY D 1 388 ? -9.125 22.684 -24.085 1.00 13.71 388 GLY M CA 1
ATOM 14516 C C . GLY D 1 388 ? -8.349 21.695 -23.275 1.00 14.97 388 GLY M C 1
ATOM 14517 O O . GLY D 1 388 ? -8.060 20.601 -23.797 1.00 14.20 388 GLY M O 1
ATOM 14518 N N . HIS D 1 389 ? -8.045 21.984 -22.008 1.00 13.20 389 HIS M N 1
ATOM 14519 C CA . HIS D 1 389 ? -7.595 20.980 -21.122 1.00 13.78 389 HIS M CA 1
ATOM 14520 C C . HIS D 1 389 ? -8.407 19.687 -21.147 1.00 13.01 389 HIS M C 1
ATOM 14521 O O . HIS D 1 389 ? -7.881 18.606 -20.956 1.00 13.82 389 HIS M O 1
ATOM 14528 N N . LEU D 1 390 ? -9.718 19.834 -21.386 1.00 12.74 390 LEU M N 1
ATOM 14529 C CA . LEU D 1 390 ? -10.614 18.735 -21.225 1.00 13.73 390 LEU M CA 1
ATOM 14530 C C . LEU D 1 390 ? -10.577 17.702 -22.348 1.00 13.14 390 LEU M C 1
ATOM 14531 O O . LEU D 1 390 ? -11.008 16.582 -22.160 1.00 14.42 390 LEU M O 1
ATOM 14536 N N . VAL D 1 391 ? -10.013 18.069 -23.490 1.00 12.30 391 VAL M N 1
ATOM 14537 C CA . VAL D 1 391 ? -10.099 17.244 -24.720 1.00 12.75 391 VAL M CA 1
ATOM 14538 C C . VAL D 1 391 ? -8.697 16.874 -25.205 1.00 12.12 391 VAL M C 1
ATOM 14539 O O . VAL D 1 391 ? -7.882 17.752 -25.433 1.00 12.23 391 VAL M O 1
ATOM 14543 N N . PRO D 1 392 ? -8.393 15.561 -25.304 1.00 12.01 392 PRO M N 1
ATOM 14544 C CA . PRO D 1 392 ? -7.003 15.109 -25.558 1.00 11.79 392 PRO M CA 1
ATOM 14545 C C . PRO D 1 392 ? -6.543 15.270 -27.000 1.00 11.48 392 PRO M C 1
ATOM 14546 O O . PRO D 1 392 ? -5.375 15.440 -27.310 1.00 11.40 392 PRO M O 1
ATOM 14550 N N . LYS D 1 393 ? -7.483 15.206 -27.919 1.00 10.09 393 LYS M N 1
ATOM 14551 C CA . LYS D 1 393 ? -7.126 15.169 -29.345 1.00 10.44 393 LYS M CA 1
ATOM 14552 C C . LYS D 1 393 ? -7.772 16.306 -30.125 1.00 10.31 393 LYS M C 1
ATOM 14553 O O . LYS D 1 393 ? -9.035 16.548 -30.062 1.00 12.49 393 LYS M O 1
ATOM 14559 N N . LEU D 1 394 ? -6.990 16.916 -31.009 1.00 11.60 394 LEU M N 1
ATOM 14560 C CA . LEU D 1 394 ? -7.444 17.973 -31.922 1.00 11.96 394 LEU M CA 1
ATOM 14561 C C . LEU D 1 394 ? -7.147 17.527 -33.333 1.00 10.99 394 LEU M C 1
ATOM 14562 O O . LEU D 1 394 ? -6.073 17.005 -33.641 1.00 12.40 394 LEU M O 1
ATOM 14567 N N . ILE D 1 395 ? -8.099 17.802 -34.203 1.00 9.64 395 ILE M N 1
ATOM 14568 C CA . ILE D 1 395 ? -7.962 17.613 -35.607 1.00 10.40 395 ILE M CA 1
ATOM 14569 C C . ILE D 1 395 ? -8.015 18.978 -36.306 1.00 11.57 395 ILE M C 1
ATOM 14570 O O . ILE D 1 395 ? -8.931 19.711 -36.114 1.00 12.60 395 ILE M O 1
ATOM 14575 N N . LEU D 1 396 ? -7.002 19.312 -37.081 1.00 11.79 396 LEU M N 1
ATOM 14576 C CA . LEU D 1 396 ? -7.009 20.592 -37.914 1.00 11.45 396 LEU M CA 1
ATOM 14577 C C . LEU D 1 396 ? -7.283 20.299 -39.353 1.00 11.81 396 LEU M C 1
ATOM 14578 O O . LEU D 1 396 ? -6.612 19.473 -40.019 1.00 11.56 396 LEU M O 1
ATOM 14583 N N . VAL D 1 397 ? -8.363 20.925 -39.846 1.00 10.34 397 VAL M N 1
ATOM 14584 C CA . VAL D 1 397 ? -8.747 20.739 -41.247 1.00 9.84 397 VAL M CA 1
ATOM 14585 C C . VAL D 1 397 ? -9.273 22.037 -41.857 1.00 10.30 397 VAL M C 1
ATOM 14586 O O . VAL D 1 397 ? -9.806 22.890 -41.166 1.00 10.34 397 VAL M O 1
ATOM 14590 N N . GLY D 1 398 ? -9.078 22.197 -43.157 1.00 10.32 398 GLY M N 1
ATOM 14591 C CA . GLY D 1 398 ? -9.514 23.367 -43.839 1.00 9.72 398 GLY M CA 1
ATOM 14592 C C . GLY D 1 398 ? -11.033 23.482 -43.810 1.00 9.88 398 GLY M C 1
ATOM 14593 O O . GLY D 1 398 ? -11.823 22.462 -43.744 1.00 10.58 398 GLY M O 1
ATOM 14594 N N . ASN D 1 399 ? -11.473 24.745 -43.860 1.00 9.42 399 ASN M N 1
ATOM 14595 C CA . ASN D 1 399 ? -12.918 25.001 -43.836 1.00 10.02 399 ASN M CA 1
ATOM 14596 C C . ASN D 1 399 ? -13.755 24.773 -45.063 1.00 11.27 399 ASN M C 1
ATOM 14597 O O . ASN D 1 399 ? -14.927 25.218 -45.110 1.00 11.31 399 ASN M O 1
ATOM 14602 N N . ASP D 1 400 ? -13.239 24.064 -46.059 1.00 11.58 400 ASP M N 1
ATOM 14603 C CA . ASP D 1 400 ? -14.055 23.579 -47.147 1.00 12.08 400 ASP M CA 1
ATOM 14604 C C . ASP D 1 400 ? -14.974 22.460 -46.639 1.00 13.83 400 ASP M C 1
ATOM 14605 O O . ASP D 1 400 ? -16.120 22.324 -47.223 1.00 13.81 400 ASP M O 1
ATOM 14610 N N . ILE D 1 401 ? -14.573 21.751 -45.577 1.00 12.47 401 ILE M N 1
ATOM 14611 C CA . ILE D 1 401 ? -15.475 20.742 -45.049 1.00 12.98 401 ILE M CA 1
ATOM 14612 C C . ILE D 1 401 ? -16.319 21.318 -43.921 1.00 13.46 401 ILE M C 1
ATOM 14613 O O . ILE D 1 401 ? -16.033 22.442 -43.393 1.00 12.41 401 ILE M O 1
ATOM 14618 N N . ASP D 1 402 ? -17.451 20.696 -43.697 1.00 11.85 402 ASP M N 1
ATOM 14619 C CA . ASP D 1 402 ? -18.262 21.049 -42.567 1.00 10.89 402 ASP M CA 1
ATOM 14620 C C . ASP D 1 402 ? -17.885 20.166 -41.373 1.00 10.86 402 ASP M C 1
ATOM 14621 O O . ASP D 1 402 ? -18.226 18.938 -41.311 1.00 10.50 402 ASP M O 1
ATOM 14626 N N . VAL D 1 403 ? -17.112 20.739 -40.436 1.00 9.64 403 VAL M N 1
ATOM 14627 C CA . VAL D 1 403 ? -16.663 20.017 -39.254 1.00 9.94 403 VAL M CA 1
ATOM 14628 C C . VAL D 1 403 ? -17.674 19.526 -38.280 1.00 9.74 403 VAL M C 1
ATOM 14629 O O . VAL D 1 403 ? -17.343 18.709 -37.455 1.00 12.41 403 VAL M O 1
ATOM 14633 N N . THR D 1 404 ? -18.974 19.874 -38.458 1.00 9.38 404 THR M N 1
ATOM 14634 C CA . THR D 1 404 ? -19.930 19.324 -37.635 1.00 11.73 404 THR M CA 1
ATOM 14635 C C . THR D 1 404 ? -20.487 17.995 -38.187 1.00 13.57 404 THR M C 1
ATOM 14636 O O . THR D 1 404 ? -21.357 17.371 -37.520 1.00 13.19 404 THR M O 1
ATOM 14640 N N . GLU D 1 405 ? -20.046 17.570 -39.395 1.00 11.82 405 GLU M N 1
ATOM 14641 C CA . GLU D 1 405 ? -20.532 16.342 -40.050 1.00 11.87 405 GLU M CA 1
ATOM 14642 C C . GLU D 1 405 ? -19.456 15.330 -40.027 1.00 11.36 405 GLU M C 1
ATOM 14643 O O . GLU D 1 405 ? -18.452 15.473 -40.726 1.00 11.69 405 GLU M O 1
ATOM 14649 N N . ILE D 1 406 ? -19.685 14.257 -39.245 1.00 10.29 406 ILE M N 1
ATOM 14650 C CA . ILE D 1 406 ? -18.659 13.263 -39.054 1.00 10.56 406 ILE M CA 1
ATOM 14651 C C . ILE D 1 406 ? -18.206 12.630 -40.380 1.00 9.07 406 ILE M C 1
ATOM 14652 O O . ILE D 1 406 ? -16.965 12.291 -40.534 1.00 7.25 406 ILE M O 1
ATOM 14657 N N . ASP D 1 407 ? -19.093 12.445 -41.290 1.00 9.10 407 ASP M N 1
ATOM 14658 C CA . ASP D 1 407 ? -18.705 11.817 -42.579 1.00 11.03 407 ASP M CA 1
ATOM 14659 C C . ASP D 1 407 ? -17.652 12.669 -43.337 1.00 10.34 407 ASP M C 1
ATOM 14660 O O . ASP D 1 407 ? -16.838 12.135 -44.050 1.00 9.69 407 ASP M O 1
ATOM 14665 N N . GLN D 1 408 ? -17.801 13.996 -43.216 1.00 9.85 408 GLN M N 1
ATOM 14666 C CA . GLN D 1 408 ? -16.911 14.906 -43.891 1.00 9.69 408 GLN M CA 1
ATOM 14667 C C . GLN D 1 408 ? -15.539 14.907 -43.113 1.00 9.07 408 GLN M C 1
ATOM 14668 O O . GLN D 1 408 ? -14.422 14.920 -43.715 1.00 9.35 408 GLN M O 1
ATOM 14674 N N . VAL D 1 409 ? -15.610 14.867 -41.813 1.00 9.06 409 VAL M N 1
ATOM 14675 C CA . VAL D 1 409 ? -14.367 14.781 -40.994 1.00 9.60 409 VAL M CA 1
ATOM 14676 C C . VAL D 1 409 ? -13.587 13.488 -41.343 1.00 9.49 409 VAL M C 1
ATOM 14677 O O . VAL D 1 409 ? -12.308 13.475 -41.434 1.00 8.63 409 VAL M O 1
ATOM 14681 N N . VAL D 1 410 ? -14.295 12.401 -41.408 1.00 9.00 410 VAL M N 1
ATOM 14682 C CA . VAL D 1 410 ? -13.668 11.119 -41.833 1.00 8.94 410 VAL M CA 1
ATOM 14683 C C . VAL D 1 410 ? -13.002 11.142 -43.197 1.00 8.83 410 VAL M C 1
ATOM 14684 O O . VAL D 1 410 ? -11.857 10.714 -43.365 1.00 9.03 410 VAL M O 1
ATOM 14688 N N . TRP D 1 411 ? -13.681 11.701 -44.173 1.00 9.75 411 TRP M N 1
ATOM 14689 C CA . TRP D 1 411 ? -13.167 11.925 -45.512 1.00 8.64 411 TRP M CA 1
ATOM 14690 C C . TRP D 1 411 ? -11.804 12.648 -45.363 1.00 9.09 411 TRP M C 1
ATOM 14691 O O . TRP D 1 411 ? -10.853 12.204 -45.935 1.00 7.94 411 TRP M O 1
ATOM 14702 N N . ALA D 1 412 ? -11.763 13.746 -44.631 1.00 9.04 412 ALA M N 1
ATOM 14703 C CA . ALA D 1 412 ? -10.558 14.503 -44.501 1.00 10.71 412 ALA M CA 1
ATOM 14704 C C . ALA D 1 412 ? -9.542 13.731 -43.820 1.00 11.03 412 ALA M C 1
ATOM 14705 O O . ALA D 1 412 ? -8.386 13.845 -44.228 1.00 10.75 412 ALA M O 1
ATOM 14707 N N . LEU D 1 413 ? -9.829 13.033 -42.701 1.00 11.29 413 LEU M N 1
ATOM 14708 C CA . LEU D 1 413 ? -8.828 12.233 -41.990 1.00 13.42 413 LEU M CA 1
ATOM 14709 C C . LEU D 1 413 ? -8.223 11.203 -42.968 1.00 12.92 413 LEU M C 1
ATOM 14710 O O . LEU D 1 413 ? -7.029 11.091 -43.100 1.00 13.70 413 LEU M O 1
ATOM 14715 N N . ALA D 1 414 ? -9.077 10.546 -43.717 1.00 10.57 414 ALA M N 1
ATOM 14716 C CA . ALA D 1 414 ? -8.614 9.408 -44.570 1.00 10.18 414 ALA M CA 1
ATOM 14717 C C . ALA D 1 414 ? -7.781 9.894 -45.707 1.00 10.09 414 ALA M C 1
ATOM 14718 O O . ALA D 1 414 ? -6.772 9.274 -46.094 1.00 10.47 414 ALA M O 1
ATOM 14720 N N . THR D 1 415 ? -8.226 10.983 -46.322 1.00 10.25 415 THR M N 1
ATOM 14721 C CA . THR D 1 415 ? -7.607 11.471 -47.564 1.00 10.63 415 THR M CA 1
ATOM 14722 C C . THR D 1 415 ? -6.572 12.587 -47.418 1.00 10.75 415 THR M C 1
ATOM 14723 O O . THR D 1 415 ? -5.870 12.813 -48.451 1.00 11.03 415 THR M O 1
ATOM 14727 N N . ARG D 1 416 ? -6.468 13.227 -46.231 1.00 10.84 416 ARG M N 1
ATOM 14728 C CA . ARG D 1 416 ? -5.511 14.336 -46.046 1.00 11.22 416 ARG M CA 1
ATOM 14729 C C . ARG D 1 416 ? -4.384 14.094 -45.092 1.00 11.76 416 ARG M C 1
ATOM 14730 O O . ARG D 1 416 ? -3.341 14.723 -45.335 1.00 11.97 416 ARG M O 1
ATOM 14738 N N . ALA D 1 417 ? -4.597 13.302 -44.012 1.00 11.29 417 ALA M N 1
ATOM 14739 C CA . ALA D 1 417 ? -3.599 13.139 -42.976 1.00 12.30 417 ALA M CA 1
ATOM 14740 C C . ALA D 1 417 ? -2.547 12.135 -43.490 1.00 13.75 417 ALA M C 1
ATOM 14741 O O . ALA D 1 417 ? -2.802 10.940 -43.736 1.00 13.43 417 ALA M O 1
ATOM 14743 N N . HIS D 1 418 ? -1.339 12.659 -43.679 1.00 12.93 418 HIS M N 1
ATOM 14744 C CA . HIS D 1 418 ? -0.222 11.861 -44.184 1.00 14.36 418 HIS M CA 1
ATOM 14745 C C . HIS D 1 418 ? 0.453 11.151 -43.061 1.00 13.25 418 HIS M C 1
ATOM 14746 O O . HIS D 1 418 ? 0.801 11.773 -42.050 1.00 13.15 418 HIS M O 1
ATOM 14753 N N . PRO D 1 419 ? 0.580 9.812 -43.194 1.00 12.02 419 PRO M N 1
ATOM 14754 C CA . PRO D 1 419 ? 1.108 9.000 -42.123 1.00 12.36 419 PRO M CA 1
ATOM 14755 C C . PRO D 1 419 ? 2.483 9.437 -41.577 1.00 11.67 419 PRO M C 1
ATOM 14756 O O . PRO D 1 419 ? 2.732 9.228 -40.399 1.00 12.45 419 PRO M O 1
ATOM 14760 N N . LEU D 1 420 ? 3.312 9.975 -42.425 1.00 12.21 420 LEU M N 1
ATOM 14761 C CA . LEU D 1 420 ? 4.672 10.353 -42.000 1.00 14.16 420 LEU M CA 1
ATOM 14762 C C . LEU D 1 420 ? 4.762 11.763 -41.428 1.00 15.11 420 LEU M C 1
ATOM 14763 O O . LEU D 1 420 ? 5.744 12.107 -40.773 1.00 15.42 420 LEU M O 1
ATOM 14768 N N . HIS D 1 421 ? 3.756 12.585 -41.667 1.00 14.72 421 HIS M N 1
ATOM 14769 C CA . HIS D 1 421 ? 3.913 14.013 -41.480 1.00 15.02 421 HIS M CA 1
ATOM 14770 C C . HIS D 1 421 ? 2.957 14.653 -40.539 1.00 18.37 421 HIS M C 1
ATOM 14771 O O . HIS D 1 421 ? 3.295 15.713 -39.985 1.00 19.68 421 HIS M O 1
ATOM 14778 N N . ASP D 1 422 ? 1.761 14.066 -40.402 1.00 13.77 422 ASP M N 1
ATOM 14779 C CA . ASP D 1 422 ? 0.648 14.769 -39.815 1.00 15.00 422 ASP M CA 1
ATOM 14780 C C . ASP D 1 422 ? 0.152 14.311 -38.447 1.00 15.24 422 ASP M C 1
ATOM 14781 O O . ASP D 1 422 ? -0.979 14.684 -38.017 1.00 14.85 422 ASP M O 1
ATOM 14786 N N . HIS D 1 423 ? 0.951 13.498 -37.767 1.00 13.94 423 HIS M N 1
ATOM 14787 C CA . HIS D 1 423 ? 0.617 12.978 -36.446 1.00 12.99 423 HIS M CA 1
ATOM 14788 C C . HIS D 1 423 ? 1.460 13.585 -35.389 1.00 14.92 423 HIS M C 1
ATOM 14789 O O . HIS D 1 423 ? 2.592 13.107 -35.200 1.00 16.88 423 HIS M O 1
ATOM 14796 N N . PHE D 1 424 ? 0.980 14.611 -34.693 1.00 11.64 424 PHE M N 1
ATOM 14797 C CA . PHE D 1 424 ? 1.752 15.351 -33.719 1.00 12.29 424 PHE M CA 1
ATOM 14798 C C . PHE D 1 424 ? 1.367 15.067 -32.312 1.00 11.92 424 PHE M C 1
ATOM 14799 O O . PHE D 1 424 ? 0.537 15.691 -31.795 1.00 11.40 424 PHE M O 1
ATOM 14807 N N . ALA D 1 425 ? 2.086 14.141 -31.659 1.00 12.60 425 ALA M N 1
ATOM 14808 C CA . ALA D 1 425 ? 1.946 13.878 -30.233 1.00 12.11 425 ALA M CA 1
ATOM 14809 C C . ALA D 1 425 ? 2.628 15.010 -29.411 1.00 13.81 425 ALA M C 1
ATOM 14810 O O . ALA D 1 425 ? 3.675 15.547 -29.840 1.00 13.82 425 ALA M O 1
ATOM 14812 N N . PHE D 1 426 ? 2.050 15.374 -28.276 1.00 14.80 426 PHE M N 1
ATOM 14813 C CA . PHE D 1 426 ? 2.583 16.396 -27.349 1.00 15.53 426 PHE M CA 1
ATOM 14814 C C . PHE D 1 426 ? 2.649 15.761 -25.963 1.00 14.08 426 PHE M C 1
ATOM 14815 O O . PHE D 1 426 ? 1.870 15.995 -25.073 1.00 13.95 426 PHE M O 1
ATOM 14823 N N . PRO D 1 427 ? 3.651 14.895 -25.787 1.00 15.34 427 PRO M N 1
ATOM 14824 C CA . PRO D 1 427 ? 3.726 14.068 -24.594 1.00 16.28 427 PRO M CA 1
ATOM 14825 C C . PRO D 1 427 ? 4.084 14.762 -23.288 1.00 17.85 427 PRO M C 1
ATOM 14826 O O . PRO D 1 427 ? 3.932 14.135 -22.241 1.00 17.77 427 PRO M O 1
ATOM 14830 N N . GLN D 1 428 ? 4.479 16.051 -23.354 1.00 19.47 428 GLN M N 1
ATOM 14831 C CA . GLN D 1 428 ? 4.835 16.861 -22.179 1.00 20.47 428 GLN M CA 1
ATOM 14832 C C . GLN D 1 428 ? 3.631 17.645 -21.710 1.00 20.07 428 GLN M C 1
ATOM 14833 O O . GLN D 1 428 ? 3.681 18.232 -20.610 1.00 17.95 428 GLN M O 1
ATOM 14839 N N . ILE D 1 429 ? 2.521 17.642 -22.466 1.00 17.28 429 ILE M N 1
ATOM 14840 C CA . ILE D 1 429 ? 1.395 18.478 -22.057 1.00 15.98 429 ILE M CA 1
ATOM 14841 C C . ILE D 1 429 ? 0.461 17.719 -21.146 1.00 15.75 429 ILE M C 1
ATOM 14842 O O . ILE D 1 429 ? 0.063 16.601 -21.477 1.00 15.72 429 ILE M O 1
ATOM 14847 N N . ARG D 1 430 ? 0.088 18.308 -19.996 1.00 14.51 430 ARG M N 1
ATOM 14848 C CA . ARG D 1 430 ? -0.543 17.631 -18.912 1.00 15.59 430 ARG M CA 1
ATOM 14849 C C . ARG D 1 430 ? -1.933 17.166 -19.385 1.00 15.21 430 ARG M C 1
ATOM 14850 O O . ARG D 1 430 ? -2.541 17.879 -20.142 1.00 15.03 430 ARG M O 1
ATOM 14858 N N . ASP D 1 431 ? -2.304 15.950 -19.011 1.00 15.26 431 ASP M N 1
ATOM 14859 C CA . ASP D 1 431 ? -3.589 15.361 -19.487 1.00 13.85 431 ASP M CA 1
ATOM 14860 C C . ASP D 1 431 ? -4.716 15.656 -18.581 1.00 15.76 431 ASP M C 1
ATOM 14861 O O . ASP D 1 431 ? -4.568 15.872 -17.391 1.00 15.56 431 ASP M O 1
ATOM 14866 N N . PHE D 1 432 ? -5.926 15.609 -19.109 1.00 13.33 432 PHE M N 1
ATOM 14867 C CA . PHE D 1 432 ? -7.162 15.438 -18.345 1.00 14.97 432 PHE M CA 1
ATOM 14868 C C . PHE D 1 432 ? -7.204 13.960 -17.895 1.00 14.01 432 PHE M C 1
ATOM 14869 O O . PHE D 1 432 ? -7.012 13.080 -18.695 1.00 15.38 432 PHE M O 1
ATOM 14877 N N . PRO D 1 433 ? -7.419 13.728 -16.622 1.00 16.68 433 PRO M N 1
ATOM 14878 C CA . PRO D 1 433 ? -7.149 12.394 -16.117 1.00 16.11 433 PRO M CA 1
ATOM 14879 C C . PRO D 1 433 ? -8.121 11.278 -16.472 1.00 16.97 433 PRO M C 1
ATOM 14880 O O . PRO D 1 433 ? -7.741 10.104 -16.298 1.00 16.96 433 PRO M O 1
ATOM 14884 N N . MET D 1 434 ? -9.322 11.627 -16.948 1.00 15.18 434 MET M N 1
ATOM 14885 C CA . MET D 1 434 ? -10.379 10.640 -17.304 1.00 16.26 434 MET M CA 1
ATOM 14886 C C . MET D 1 434 ? -10.192 10.000 -18.695 1.00 15.61 434 MET M C 1
ATOM 14887 O O . MET D 1 434 ? -10.925 9.073 -19.060 1.00 14.31 434 MET M O 1
ATOM 14892 N N . VAL D 1 435 ? -9.155 10.413 -19.432 1.00 13.74 435 VAL M N 1
ATOM 14893 C CA . VAL D 1 435 ? -9.030 9.970 -20.848 1.00 12.56 435 VAL M CA 1
ATOM 14894 C C . VAL D 1 435 ? -8.784 8.453 -20.864 1.00 12.73 435 VAL M C 1
ATOM 14895 O O . VAL D 1 435 ? -7.833 7.959 -20.180 1.00 12.84 435 VAL M O 1
ATOM 14899 N N . PRO D 1 436 ? -9.548 7.696 -21.651 1.00 12.71 436 PRO M N 1
ATOM 14900 C CA . PRO D 1 436 ? -9.577 6.256 -21.411 1.00 11.81 436 PRO M CA 1
ATOM 14901 C C . PRO D 1 436 ? -8.450 5.408 -21.824 1.00 11.99 436 PRO M C 1
ATOM 14902 O O . PRO D 1 436 ? -8.286 4.294 -21.302 1.00 12.81 436 PRO M O 1
ATOM 14906 N N . TYR D 1 437 ? -7.649 5.895 -22.757 1.00 12.36 437 TYR M N 1
ATOM 14907 C CA . TYR D 1 437 ? -6.550 5.145 -23.363 1.00 11.72 437 TYR M CA 1
ATOM 14908 C C . TYR D 1 437 ? -5.221 5.331 -22.635 1.00 13.29 437 TYR M C 1
ATOM 14909 O O . TYR D 1 437 ? -4.206 4.794 -23.058 1.00 13.34 437 TYR M O 1
ATOM 14918 N N . LEU D 1 438 ? -5.213 6.229 -21.630 1.00 15.19 438 LEU M N 1
ATOM 14919 C CA . LEU D 1 438 ? -3.990 6.477 -20.849 1.00 16.30 438 LEU M CA 1
ATOM 14920 C C . LEU D 1 438 ? -3.514 5.179 -20.218 1.00 16.54 438 LEU M C 1
ATOM 14921 O O . LEU D 1 438 ? -4.300 4.317 -19.850 1.00 17.24 438 LEU M O 1
ATOM 14926 N N . ASP D 1 439 ? -2.199 5.013 -20.219 1.00 18.32 439 ASP M N 1
ATOM 14927 C CA . ASP D 1 439 ? -1.542 3.825 -19.603 1.00 20.34 439 ASP M CA 1
ATOM 14928 C C . ASP D 1 439 ? -0.891 4.259 -18.257 1.00 22.53 439 ASP M C 1
ATOM 14929 O O . ASP D 1 439 ? -1.012 5.434 -17.842 1.00 18.82 439 ASP M O 1
ATOM 14934 N N . ALA D 1 440 ? -0.279 3.297 -17.556 1.00 20.39 440 ALA M N 1
ATOM 14935 C CA . ALA D 1 440 ? 0.377 3.571 -16.256 1.00 23.16 440 ALA M CA 1
ATOM 14936 C C . ALA D 1 440 ? 1.479 4.618 -16.277 1.00 21.40 440 ALA M C 1
ATOM 14937 O O . ALA D 1 440 ? 1.599 5.432 -15.364 1.00 20.39 440 ALA M O 1
ATOM 14939 N N . GLU D 1 441 ? 2.245 4.608 -17.345 1.00 22.04 441 GLU M N 1
ATOM 14940 C CA . GLU D 1 441 ? 3.366 5.459 -17.523 1.00 25.09 441 GLU M CA 1
ATOM 14941 C C . GLU D 1 441 ? 2.814 6.902 -17.684 1.00 23.86 441 GLU M C 1
ATOM 14942 O O . GLU D 1 441 ? 3.359 7.863 -17.138 1.00 21.80 441 GLU M O 1
ATOM 14948 N N . ASP D 1 442 ? 1.658 7.030 -18.364 1.00 20.20 442 ASP M N 1
ATOM 14949 C CA . ASP D 1 442 ? 1.046 8.374 -18.551 1.00 16.63 442 ASP M CA 1
ATOM 14950 C C . ASP D 1 442 ? 0.499 8.925 -17.256 1.00 14.22 442 ASP M C 1
ATOM 14951 O O . ASP D 1 442 ? 0.638 10.116 -16.930 1.00 15.11 442 ASP M O 1
ATOM 14956 N N . LYS D 1 443 ? -0.111 8.046 -16.489 1.00 16.40 443 LYS M N 1
ATOM 14957 C CA . LYS D 1 443 ? -0.718 8.423 -15.235 1.00 20.69 443 LYS M CA 1
ATOM 14958 C C . LYS D 1 443 ? 0.329 8.856 -14.228 1.00 21.68 443 LYS M C 1
ATOM 14959 O O . LYS D 1 443 ? 0.156 9.835 -13.542 1.00 23.35 443 LYS M O 1
ATOM 14965 N N . ALA D 1 444 ? 1.434 8.153 -14.217 1.00 22.69 444 ALA M N 1
ATOM 14966 C CA . ALA D 1 444 ? 2.506 8.466 -13.272 1.00 24.50 444 ALA M CA 1
ATOM 14967 C C . ALA D 1 444 ? 3.153 9.793 -13.631 1.00 25.09 444 ALA M C 1
ATOM 14968 O O . ALA D 1 444 ? 3.512 10.573 -12.723 1.00 28.54 444 ALA M O 1
ATOM 14970 N N . ARG D 1 445 ? 3.322 10.058 -14.926 1.00 24.25 445 ARG M N 1
ATOM 14971 C CA . ARG D 1 445 ? 3.952 11.295 -15.422 1.00 25.87 445 ARG M CA 1
ATOM 14972 C C . ARG D 1 445 ? 2.985 12.506 -15.411 1.00 24.29 445 ARG M C 1
ATOM 14973 O O . ARG D 1 445 ? 3.419 13.630 -15.308 1.00 23.19 445 ARG M O 1
ATOM 14981 N N . GLY D 1 446 ? 1.681 12.230 -15.557 1.00 19.90 446 GLY M N 1
ATOM 14982 C CA . GLY D 1 446 ? 0.630 13.252 -15.687 1.00 17.70 446 GLY M CA 1
ATOM 14983 C C . GLY D 1 446 ? 0.430 13.820 -17.086 1.00 16.60 446 GLY M C 1
ATOM 14984 O O . GLY D 1 446 ? -0.319 14.765 -17.301 1.00 17.03 446 GLY M O 1
ATOM 14985 N N . SER D 1 447 ? 1.104 13.221 -18.051 1.00 16.93 447 SER M N 1
ATOM 14986 C CA . SER D 1 447 ? 1.075 13.563 -19.478 1.00 16.79 447 SER M CA 1
ATOM 14987 C C . SER D 1 447 ? 1.367 12.340 -20.292 1.00 14.97 447 SER M C 1
ATOM 14988 O O . SER D 1 447 ? 1.767 11.275 -19.751 1.00 16.02 447 SER M O 1
ATOM 14991 N N . GLY D 1 448 ? 1.089 12.480 -21.575 1.00 13.90 448 GLY M N 1
ATOM 14992 C CA . GLY D 1 448 ? 1.270 11.475 -22.612 1.00 14.43 448 GLY M CA 1
ATOM 14993 C C . GLY D 1 448 ? 0.139 11.293 -23.635 1.00 13.11 448 GLY M C 1
ATOM 14994 O O . GLY D 1 448 ? 0.393 10.729 -24.658 1.00 16.09 448 GLY M O 1
ATOM 14995 N N . GLY D 1 449 ? -1.065 11.704 -23.273 1.00 13.96 449 GLY M N 1
ATOM 14996 C CA . GLY D 1 449 ? -2.303 11.479 -24.064 1.00 14.49 449 GLY M CA 1
ATOM 14997 C C . GLY D 1 449 ? -2.574 12.467 -25.215 1.00 13.82 449 GLY M C 1
ATOM 14998 O O . GLY D 1 449 ? -3.448 12.195 -25.972 1.00 14.19 449 GLY M O 1
ATOM 14999 N N . ARG D 1 450 ? -1.909 13.633 -25.264 1.00 12.85 450 ARG M N 1
ATOM 15000 C CA . ARG D 1 450 ? -2.262 14.679 -26.167 1.00 11.85 450 ARG M CA 1
ATOM 15001 C C . ARG D 1 450 ? -1.730 14.494 -27.596 1.00 11.78 450 ARG M C 1
ATOM 15002 O O . ARG D 1 450 ? -0.590 14.069 -27.829 1.00 12.13 450 ARG M O 1
ATOM 15010 N N . LEU D 1 451 ? -2.526 14.900 -28.555 1.00 11.58 451 LEU M N 1
ATOM 15011 C CA . LEU D 1 451 ? -2.277 14.778 -29.940 1.00 11.10 451 LEU M CA 1
ATOM 15012 C C . LEU D 1 451 ? -2.958 15.855 -30.785 1.00 12.26 451 LEU M C 1
ATOM 15013 O O . LEU D 1 451 ? -4.101 16.220 -30.514 1.00 11.97 451 LEU M O 1
ATOM 15018 N N . VAL D 1 452 ? -2.244 16.291 -31.804 1.00 11.90 452 VAL M N 1
ATOM 15019 C CA . VAL D 1 452 ? -2.812 17.024 -32.905 1.00 11.77 452 VAL M CA 1
ATOM 15020 C C . VAL D 1 452 ? -2.663 16.235 -34.184 1.00 11.39 452 VAL M C 1
ATOM 15021 O O . VAL D 1 452 ? -1.590 15.831 -34.552 1.00 11.59 452 VAL M O 1
ATOM 15025 N N . ILE D 1 453 ? -3.812 16.022 -34.840 1.00 9.63 453 ILE M N 1
ATOM 15026 C CA . ILE D 1 453 ? -3.831 15.396 -36.135 1.00 10.75 453 ILE M CA 1
ATOM 15027 C C . ILE D 1 453 ? -4.009 16.486 -37.181 1.00 11.23 453 ILE M C 1
ATOM 15028 O O . ILE D 1 453 ? -5.004 17.205 -37.189 1.00 11.98 453 ILE M O 1
ATOM 15033 N N . ASN D 1 454 ? -3.024 16.640 -38.057 1.00 11.46 454 ASN M N 1
ATOM 15034 C CA . ASN D 1 454 ? -3.086 17.646 -39.096 1.00 12.95 454 ASN M CA 1
ATOM 15035 C C . ASN D 1 454 ? -3.704 17.082 -40.392 1.00 13.24 454 ASN M C 1
ATOM 15036 O O . ASN D 1 454 ? -3.232 16.081 -40.953 1.00 12.14 454 ASN M O 1
ATOM 15041 N N . CYS D 1 455 ? -4.738 17.757 -40.890 1.00 11.18 455 CYS M N 1
ATOM 15042 C CA . CYS D 1 455 ? -5.276 17.447 -42.226 1.00 12.62 455 CYS M CA 1
ATOM 15043 C C . CYS D 1 455 ? -5.249 18.593 -43.241 1.00 12.52 455 CYS M C 1
ATOM 15044 O O . CYS D 1 455 ? -6.038 18.607 -44.233 1.00 12.60 455 CYS M O 1
ATOM 15047 N N . LEU D 1 456 ? -4.446 19.613 -42.927 1.00 11.37 456 LEU M N 1
ATOM 15048 C CA . LEU D 1 456 ? -4.118 20.650 -43.863 1.00 11.33 456 LEU M CA 1
ATOM 15049 C C . LEU D 1 456 ? -3.002 20.140 -44.778 1.00 11.75 456 LEU M C 1
ATOM 15050 O O . LEU D 1 456 ? -1.862 19.927 -44.301 1.00 11.25 456 LEU M O 1
ATOM 15055 N N . TYR D 1 457 ? -3.285 20.039 -46.065 1.00 11.42 457 TYR M N 1
ATOM 15056 C CA . TYR D 1 457 ? -2.242 19.685 -47.034 1.00 11.78 457 TYR M CA 1
ATOM 15057 C C . TYR D 1 457 ? -1.143 20.750 -46.958 1.00 12.07 457 TYR M C 1
ATOM 15058 O O . TYR D 1 457 ? -1.406 21.957 -46.716 1.00 12.25 457 TYR M O 1
ATOM 15067 N N . PRO D 1 458 ? 0.096 20.328 -47.244 1.00 11.59 458 PRO M N 1
ATOM 15068 C CA . PRO D 1 458 ? 1.170 21.309 -47.144 1.00 11.83 458 PRO M CA 1
ATOM 15069 C C . PRO D 1 458 ? 0.993 22.540 -47.999 1.00 11.45 458 PRO M C 1
ATOM 15070 O O . PRO D 1 458 ? 1.307 23.698 -47.521 1.00 12.50 458 PRO M O 1
ATOM 15074 N N . GLU D 1 459 ? 0.483 22.378 -49.211 1.00 10.51 459 GLU M N 1
ATOM 15075 C CA . GLU D 1 459 ? 0.270 23.535 -50.067 1.00 10.69 459 GLU M CA 1
ATOM 15076 C C . GLU D 1 459 ? -0.712 24.584 -49.524 1.00 10.28 459 GLU M C 1
ATOM 15077 O O . GLU D 1 459 ? -0.700 25.755 -49.937 1.00 10.37 459 GLU M O 1
ATOM 15083 N N . GLN D 1 460 ? -1.508 24.196 -48.528 1.00 11.59 460 GLN M N 1
ATOM 15084 C CA . GLN D 1 460 ? -2.530 25.187 -47.905 1.00 11.48 460 GLN M CA 1
ATOM 15085 C C . GLN D 1 460 ? -1.839 26.226 -47.078 1.00 11.72 460 GLN M C 1
ATOM 15086 O O . GLN D 1 460 ? -2.283 27.346 -46.913 1.00 11.68 460 GLN M O 1
ATOM 15092 N N . PHE D 1 461 ? -0.617 25.914 -46.652 1.00 11.09 461 PHE M N 1
ATOM 15093 C CA . PHE D 1 461 ? 0.181 26.924 -45.973 1.00 11.65 461 PHE M CA 1
ATOM 15094 C C . PHE D 1 461 ? 0.772 28.048 -46.876 1.00 12.81 461 PHE M C 1
ATOM 15095 O O . PHE D 1 461 ? 1.296 29.110 -46.377 1.00 15.28 461 PHE M O 1
ATOM 15103 N N . ALA D 1 462 ? 0.668 27.816 -48.162 1.00 14.02 462 ALA M N 1
ATOM 15104 C CA . ALA D 1 462 ? 0.952 28.814 -49.192 1.00 13.89 462 ALA M CA 1
ATOM 15105 C C . ALA D 1 462 ? -0.274 29.315 -49.902 1.00 15.57 462 ALA M C 1
ATOM 15106 O O . ALA D 1 462 ? -0.204 29.956 -50.946 1.00 17.24 462 ALA M O 1
ATOM 15108 N N . GLY D 1 463 ? -1.436 28.988 -49.377 1.00 13.78 463 GLY M N 1
ATOM 15109 C CA . GLY D 1 463 ? -2.656 29.437 -49.967 1.00 15.08 463 GLY M CA 1
ATOM 15110 C C . GLY D 1 463 ? -3.181 28.673 -51.175 1.00 15.06 463 GLY M C 1
ATOM 15111 O O . GLY D 1 463 ? -4.085 29.154 -51.900 1.00 17.38 463 GLY M O 1
ATOM 15112 N N . GLN D 1 464 ? -2.679 27.460 -51.372 1.00 13.25 464 GLN M N 1
ATOM 15113 C CA . GLN D 1 464 ? -2.970 26.660 -52.525 1.00 14.56 464 GLN M CA 1
ATOM 15114 C C . GLN D 1 464 ? -3.744 25.367 -52.107 1.00 13.26 464 GLN M C 1
ATOM 15115 O O . GLN D 1 464 ? -3.889 25.064 -50.924 1.00 11.77 464 GLN M O 1
ATOM 15121 N N . MET D 1 465 ? -4.133 24.559 -53.078 1.00 11.68 465 MET M N 1
ATOM 15122 C CA . MET D 1 465 ? -4.926 23.324 -52.773 1.00 11.87 465 MET M CA 1
ATOM 15123 C C . MET D 1 465 ? -4.676 22.445 -53.986 1.00 11.85 465 MET M C 1
ATOM 15124 O O . MET D 1 465 ? -4.894 22.839 -55.159 1.00 14.13 465 MET M O 1
ATOM 15129 N N . ARG D 1 466 ? -4.160 21.226 -53.739 1.00 11.65 466 ARG M N 1
ATOM 15130 C CA . ARG D 1 466 ? -3.760 20.349 -54.853 1.00 11.23 466 ARG M CA 1
ATOM 15131 C C . ARG D 1 466 ? -4.885 19.922 -55.784 1.00 11.40 466 ARG M C 1
ATOM 15132 O O . ARG D 1 466 ? -4.608 19.546 -56.921 1.00 14.51 466 ARG M O 1
ATOM 15140 N N . ALA D 1 467 ? -6.105 19.979 -55.336 1.00 11.96 467 ALA M N 1
ATOM 15141 C CA . ALA D 1 467 ? -7.222 19.459 -56.128 1.00 12.26 467 ALA M CA 1
ATOM 15142 C C . ALA D 1 467 ? -8.465 20.007 -55.600 1.00 11.23 467 ALA M C 1
ATOM 15143 O O . ALA D 1 467 ? -8.579 20.249 -54.433 1.00 13.72 467 ALA M O 1
ATOM 15145 N N . ALA D 1 468 ? -9.400 20.130 -56.479 1.00 12.90 468 ALA M N 1
ATOM 15146 C CA . ALA D 1 468 ? -10.764 20.514 -56.181 1.00 12.28 468 ALA M CA 1
ATOM 15147 C C . ALA D 1 468 ? -11.500 19.323 -55.709 1.00 11.85 468 ALA M C 1
ATOM 15148 O O . ALA D 1 468 ? -11.087 18.157 -55.915 1.00 11.34 468 ALA M O 1
ATOM 15150 N N . THR D 1 469 ? -12.725 19.552 -55.202 1.00 12.31 469 THR M N 1
ATOM 15151 C CA . THR D 1 469 ? -13.549 18.512 -54.689 1.00 12.36 469 THR M CA 1
ATOM 15152 C C . THR D 1 469 ? -14.576 18.103 -55.698 1.00 11.76 469 THR M C 1
ATOM 15153 O O . THR D 1 469 ? -15.135 18.976 -56.409 1.00 12.16 469 THR M O 1
ATOM 15157 N N . ALA D 1 470 ? -14.763 16.781 -55.840 1.00 11.45 470 ALA M N 1
ATOM 15158 C CA . ALA D 1 470 ? -15.606 16.260 -56.876 1.00 12.70 470 ALA M CA 1
ATOM 15159 C C . ALA D 1 470 ? -16.928 15.933 -56.214 1.00 12.54 470 ALA M C 1
ATOM 15160 O O . ALA D 1 470 ? -17.136 14.828 -55.693 1.00 12.46 470 ALA M O 1
ATOM 15162 N N . SER D 1 471 ? -17.762 16.944 -56.059 1.00 13.99 471 SER M N 1
ATOM 15163 C CA . SER D 1 471 ? -19.123 16.805 -55.432 1.00 13.83 471 SER M CA 1
ATOM 15164 C C . SER D 1 471 ? -20.163 17.654 -56.211 1.00 12.37 471 SER M C 1
ATOM 15165 O O . SER D 1 471 ? -19.767 18.417 -57.093 1.00 11.70 471 SER M O 1
ATOM 15168 N N . PHE D 1 472 ? -21.480 17.535 -55.904 1.00 11.90 472 PHE M N 1
ATOM 15169 C CA . PHE D 1 472 ? -22.473 18.375 -56.541 1.00 11.79 472 PHE M CA 1
ATOM 15170 C C . PHE D 1 472 ? -22.114 19.872 -56.380 1.00 13.41 472 PHE M C 1
ATOM 15171 O O . PHE D 1 472 ? -22.243 20.629 -57.288 1.00 13.44 472 PHE M O 1
ATOM 15179 N N . ARG D 1 473 ? -21.668 20.289 -55.169 1.00 12.45 473 ARG M N 1
ATOM 15180 C CA . ARG D 1 473 ? -21.351 21.683 -54.879 1.00 12.35 473 ARG M CA 1
ATOM 15181 C C . ARG D 1 473 ? -20.161 22.202 -55.641 1.00 12.04 473 ARG M C 1
ATOM 15182 O O . ARG D 1 473 ? -20.099 23.345 -56.053 1.00 12.29 473 ARG M O 1
ATOM 15190 N N . HIS D 1 474 ? -19.124 21.342 -55.754 1.00 11.08 474 HIS M N 1
ATOM 15191 C CA . HIS D 1 474 ? -17.803 21.747 -56.232 1.00 11.65 474 HIS M CA 1
ATOM 15192 C C . HIS D 1 474 ? -17.382 21.336 -57.636 1.00 12.83 474 HIS M C 1
ATOM 15193 O O . HIS D 1 474 ? -16.371 21.771 -58.128 1.00 12.87 474 HIS M O 1
ATOM 15200 N N . ALA D 1 475 ? -18.142 20.474 -58.299 1.00 12.88 475 ALA M N 1
ATOM 15201 C CA . ALA D 1 475 ? -17.786 20.027 -59.645 1.00 13.02 475 ALA M CA 1
ATOM 15202 C C . ALA D 1 475 ? -18.688 20.583 -60.782 1.00 14.86 475 ALA M C 1
ATOM 15203 O O . ALA D 1 475 ? -18.644 20.102 -61.943 1.00 14.06 475 ALA M O 1
ATOM 15205 N N . TYR D 1 476 ? -19.530 21.559 -60.423 1.00 13.13 476 TYR M N 1
ATOM 15206 C CA . TYR D 1 476 ? -20.495 22.086 -61.365 1.00 13.92 476 TYR M CA 1
ATOM 15207 C C . TYR D 1 476 ? -20.643 23.583 -61.178 1.00 14.51 476 TYR M C 1
ATOM 15208 O O . TYR D 1 476 ? -20.646 24.015 -60.058 1.00 15.54 476 TYR M O 1
ATOM 15217 N N . PRO D 1 477 ? -20.902 24.300 -62.285 1.00 15.89 477 PRO M N 1
ATOM 15218 C CA . PRO D 1 477 ? -21.026 25.755 -62.110 1.00 17.74 477 PRO M CA 1
ATOM 15219 C C . PRO D 1 477 ? -22.316 26.157 -61.431 1.00 19.55 477 PRO M C 1
ATOM 15220 O O . PRO D 1 477 ? -23.317 25.413 -61.374 1.00 15.89 477 PRO M O 1
ATOM 15224 N N . THR D 1 478 ? -22.311 27.364 -60.859 1.00 17.51 478 THR M N 1
ATOM 15225 C CA . THR D 1 478 ? -23.420 27.779 -60.072 1.00 20.12 478 THR M CA 1
ATOM 15226 C C . THR D 1 478 ? -24.815 27.708 -60.835 1.00 17.58 478 THR M C 1
ATOM 15227 O O . THR D 1 478 ? -25.810 27.278 -60.280 1.00 21.00 478 THR M O 1
ATOM 15231 N N . ALA D 1 479 ? -24.834 28.170 -62.076 1.00 20.78 479 ALA M N 1
ATOM 15232 C CA . ALA D 1 479 ? -26.058 28.214 -62.893 1.00 21.95 479 ALA M CA 1
ATOM 15233 C C . ALA D 1 479 ? -26.553 26.764 -63.069 1.00 21.16 479 ALA M C 1
ATOM 15234 O O . ALA D 1 479 ? -27.744 26.473 -63.000 1.00 18.66 479 ALA M O 1
ATOM 15236 N N . LEU D 1 480 ? -25.637 25.840 -63.199 1.00 20.15 480 LEU M N 1
ATOM 15237 C CA . LEU D 1 480 ? -26.086 24.444 -63.338 1.00 20.02 480 LEU M CA 1
ATOM 15238 C C . LEU D 1 480 ? -26.640 23.824 -62.018 1.00 18.15 480 LEU M C 1
ATOM 15239 O O . LEU D 1 480 ? -27.711 23.136 -62.024 1.00 18.26 480 LEU M O 1
ATOM 15244 N N . ARG D 1 481 ? -26.016 24.165 -60.864 1.00 17.50 481 ARG M N 1
ATOM 15245 C CA . ARG D 1 481 ? -26.525 23.685 -59.635 1.00 16.75 481 ARG M CA 1
ATOM 15246 C C . ARG D 1 481 ? -27.960 24.175 -59.417 1.00 17.51 481 ARG M C 1
ATOM 15247 O O . ARG D 1 481 ? -28.798 23.447 -58.912 1.00 19.92 481 ARG M O 1
ATOM 15255 N N . ARG D 1 482 ? -28.192 25.448 -59.758 1.00 19.77 482 ARG M N 1
ATOM 15256 C CA . ARG D 1 482 ? -29.504 26.068 -59.564 1.00 22.16 482 ARG M CA 1
ATOM 15257 C C . ARG D 1 482 ? -30.522 25.439 -60.487 1.00 20.38 482 ARG M C 1
ATOM 15258 O O . ARG D 1 482 ? -31.623 25.133 -60.035 1.00 20.76 482 ARG M O 1
ATOM 15266 N N . ARG D 1 483 ? -30.107 25.144 -61.730 1.00 20.75 483 ARG M N 1
ATOM 15267 C CA . ARG D 1 483 ? -30.981 24.441 -62.690 1.00 19.01 483 ARG M CA 1
ATOM 15268 C C . ARG D 1 483 ? -31.398 23.074 -62.135 1.00 18.27 483 ARG M C 1
ATOM 15269 O O . ARG D 1 483 ? -32.591 22.710 -62.117 1.00 18.28 483 ARG M O 1
ATOM 15277 N N . VAL D 1 484 ? -30.455 22.304 -61.626 1.00 17.36 484 VAL M N 1
ATOM 15278 C CA . VAL D 1 484 ? -30.770 21.003 -61.127 1.00 16.10 484 VAL M CA 1
ATOM 15279 C C . VAL D 1 484 ? -31.764 21.115 -59.947 1.00 16.98 484 VAL M C 1
ATOM 15280 O O . VAL D 1 484 ? -32.742 20.361 -59.846 1.00 18.82 484 VAL M O 1
ATOM 15284 N N . GLU D 1 485 ? -31.524 22.089 -59.052 1.00 20.62 485 GLU M N 1
ATOM 15285 C CA . GLU D 1 485 ? -32.355 22.192 -57.889 1.00 19.83 485 GLU M CA 1
ATOM 15286 C C . GLU D 1 485 ? -33.747 22.665 -58.348 1.00 19.84 485 GLU M C 1
ATOM 15287 O O . GLU D 1 485 ? -34.725 22.162 -57.832 1.00 20.76 485 GLU M O 1
ATOM 15293 N N . GLU D 1 486 ? -33.801 23.564 -59.329 1.00 24.16 486 GLU M N 1
ATOM 15294 C CA . GLU D 1 486 ? -35.106 24.057 -59.832 1.00 26.08 486 GLU M CA 1
ATOM 15295 C C . GLU D 1 486 ? -35.926 23.034 -60.602 1.00 28.36 486 GLU M C 1
ATOM 15296 O O . GLU D 1 486 ? -37.148 23.052 -60.535 1.00 25.93 486 GLU M O 1
ATOM 15302 N N . ARG D 1 487 ? -35.260 22.140 -61.328 1.00 25.23 487 ARG M N 1
ATOM 15303 C CA . ARG D 1 487 ? -35.955 21.169 -62.165 1.00 22.56 487 ARG M CA 1
ATOM 15304 C C . ARG D 1 487 ? -36.117 19.811 -61.503 1.00 20.65 487 ARG M C 1
ATOM 15305 O O . ARG D 1 487 ? -36.619 18.859 -62.119 1.00 16.45 487 ARG M O 1
ATOM 15313 N N . TRP D 1 488 ? -35.616 19.679 -60.264 1.00 16.84 488 TRP M N 1
ATOM 15314 C CA . TRP D 1 488 ? -35.665 18.408 -59.571 1.00 17.39 488 TRP M CA 1
ATOM 15315 C C . TRP D 1 488 ? -37.016 17.673 -59.688 1.00 19.71 488 TRP M C 1
ATOM 15316 O O . TRP D 1 488 ? -37.069 16.438 -59.905 1.00 16.94 488 TRP M O 1
ATOM 15327 N N . SER D 1 489 ? -38.133 18.393 -59.562 1.00 20.06 489 SER M N 1
ATOM 15328 C CA . SER D 1 489 ? -39.439 17.730 -59.649 1.00 23.32 489 SER M CA 1
ATOM 15329 C C . SER D 1 489 ? -39.833 17.424 -61.085 1.00 21.12 489 SER M C 1
ATOM 15330 O O . SER D 1 489 ? -40.309 16.332 -61.353 1.00 23.93 489 SER M O 1
ATOM 15333 N N . ASP D 1 490 ? -39.543 18.324 -62.001 1.00 19.42 490 ASP M N 1
ATOM 15334 C CA . ASP D 1 490 ? -39.711 18.041 -63.452 1.00 21.17 490 ASP M CA 1
ATOM 15335 C C . ASP D 1 490 ? -38.996 16.746 -63.872 1.00 20.84 490 ASP M C 1
ATOM 15336 O O . ASP D 1 490 ? -39.506 15.965 -64.655 1.00 19.13 490 ASP M O 1
ATOM 15341 N N . TYR D 1 491 ? -37.797 16.498 -63.342 1.00 17.71 491 TYR M N 1
ATOM 15342 C CA . TYR D 1 491 ? -37.081 15.278 -63.672 1.00 15.60 491 TYR M CA 1
ATOM 15343 C C . TYR D 1 491 ? -37.731 14.030 -63.165 1.00 15.59 491 TYR M C 1
ATOM 15344 O O . TYR D 1 491 ? -37.504 12.943 -63.721 1.00 17.30 491 TYR M O 1
ATOM 15353 N N . GLY D 1 492 ? -38.489 14.140 -62.043 1.00 15.55 492 GLY M N 1
ATOM 15354 C CA . GLY D 1 492 ? -39.253 12.981 -61.577 1.00 15.86 492 GLY M CA 1
ATOM 15355 C C . GLY D 1 492 ? -39.049 12.601 -60.142 1.00 15.03 492 GLY M C 1
ATOM 15356 O O . GLY D 1 492 ? -39.539 11.575 -59.680 1.00 15.94 492 GLY M O 1
ATOM 15357 N N . PHE D 1 493 ? -38.276 13.416 -59.429 1.00 16.72 493 PHE M N 1
ATOM 15358 C CA . PHE D 1 493 ? -37.826 13.069 -58.081 1.00 18.33 493 PHE M CA 1
ATOM 15359 C C . PHE D 1 493 ? -38.833 13.366 -56.988 1.00 24.46 493 PHE M C 1
ATOM 15360 O O . PHE D 1 493 ? -38.710 12.837 -55.924 1.00 26.08 493 PHE M O 1
ATOM 15368 N N . GLY D 1 494 ? -39.825 14.192 -57.239 1.00 26.76 494 GLY M N 1
ATOM 15369 C CA . GLY D 1 494 ? -40.840 14.400 -56.161 1.00 35.78 494 GLY M CA 1
ATOM 15370 C C . GLY D 1 494 ? -40.216 14.480 -54.775 1.00 36.35 494 GLY M C 1
ATOM 15371 O O . GLY D 1 494 ? -39.433 15.373 -54.517 1.00 39.06 494 GLY M O 1
#

Sequence (1980 aa):
MNRSALDFRHFVDHLRRQGDLVDVHTTEVDANLEIGAITRRVYERRAPAPLFHNIRDSLPGARVLGAPAGLRADRARAHSRLALHFGLPEHSGPRDIVAMLRAAMRAEPIAPRRLERGPVQENVWLGEQVDLTRFPVPLLHEQDGGRYFGTYGFHVVQTPDGSWDSWSVGRLMLVDRNTLAGPTIPTQHIGIIREQWRRLGKPTPWAMALGAPPAALAAAGMPLPEGVSEAGYVGALVGEPVEVVRTQTNGLWVPANTEIVLEGEISLDETALEGPMGEYHGYSFPIGKPQPLFHVHALSFRDQPILPICVAGTPPEENHTIWGTMISAQLLDVAQNAGLPVDMVWCSYEAATCWAVLSIDVQRLAALGTDAAAFAARVAETVFGSHAGHLVPKLILVGNDIDVTEIDQVVWALATRAHPLHDHFAFPQIRDFPMVPYLDAEDKARGSGGRLVINCLYPEQFAGQMRAATASFRHAYPTALRRRVEERWSDYGFGDAMNRSALDFRHFVDHLRRQGDLVDVHTEVDANLEIGAITRRVYERRAPAPLFHNIRDSLPGARVLGAPAGLRADRARAHSRLALHFGLPEHSGPRDIVAMLRAAMRAEPIAPRRLERGPVQENVWLGEQVDLTRFPVPLLHEQDGGRYFGTYGFHVVQTPDGSWDSWSVGRLMLVDRNTLAGPTIPTQHIGIIREQWRRLGKPTPWAMALGAPPAALAAAGMPLPEGVSEAGYVGALVGEPVEVVRTQTNGLWVPANTEIVLEGEISLDETALEGPMGEYHGYSFPIGKPQPLFHVHALSFRDQPILPICVAGTPPEENHTIWGTMISAQLLDVAQNAGLPVDMVWCSYEAATCWAVLSIDVQRLAALGTDAAAFAARVAETVFGSHAGHLVPKLILVGNDIDVTEIDQVVWALATRAHPLHDHFAFPQIRDFPMVPYLDAEDKARGSGGRLVINCLYPEQFAGQMRAATASFRHAYPTALRRRVEERWSDYGFGDAMNRSALDFRHFVDHLRRQGDLVDVHTEVDANLEIGAITRRVYERRAPAPLFHNIRDSLPGARVLGAPAGLRADRARAHSRLALHFGLPEHSGPRDIVAMLRAAMRAEPIAPRRLERGPVQENVWLGEQVDLTRFPVPLLHEQDGGRYFGTYGFHVVQTPDGSWDSWSVGRLMLVDRNTLAGPTIPTQHIGIIREQWRRLGKPTPWAMALGAPPAALAAAGMPLPEGVSEAGYVGALVGEPVEVVRTQTNGLWVPANTEIVLEGEISLDETALEGPMGEYHGYSFPIGKPQPLFHVHALSFRDQPILPICVAGTPPEENHTIWGTMISAQLLDVAQNAGLPVDMVWCSYEAATCWAVLSIDVQRLAALGTDAAAFAARVAETVFGSHAGHLVPKLILVGNDIDVTEIDQVVWALATRAHPLHDHFAFPQIRDFPMVPYLDAEDKARGSGGRLVINCLYPEQFAGQMRAATASFRHAYPTALRRRVEERWSDYGFGMNRSALDFRHFVDHLRRQGDLVDVHTEVDANLEIGAITRRVYERRAPAPLFHNIRDSLPGARVLGAPAGLRADRARAHSRLALHFGLPEHSGPRDIVAMLRAAMRAEPIAPRRLERGPVQENVWLGEQVDLTRFPVPLLHEQDGGRYFGTYGFHVVQTPDGSWDSWSVGRLMLVDRNTLAGPTIIPTQHIGIIREQWRRLGKPTPWAMALGAPPAALAAAGMPLPEGVSEAGYVGALVGEPVEVVRTQTNGLWVPANTEIVLEGEISLDETALEGPMGEYHGYSFPIGKPQPLFHVHALSFRDQPILPICVAGTPPEEENHTIWGTMISAQLLDVAQNAGLPVDMVWCSYEAATCWAVLSIDVQRLAALGTDAAAFAARVAETVFGSHAGHLVPKLILVGNDIDVTEIDQVVWALATRAHPLHDHFAFPQIRDFPMVPYLDAEDKARGSGGRLVINCLYPEQFAGQMRAATASFRHAYPTALRRRVEERWSDYGFG

Secondary structure (DSSP, 8-state):
-HHHHH-HHHHHHHHHHHT-EEEE-S-B-TBTHHHHHHHHHHHHTPPEEEE--BTTSSTT-EEE--TT---SSGGGTTHHHHHTTT--TT--HHHHHHHHHHHHHSPP-PPEE-S--GGGGEEEEGGG--GGGS---B-STT-SS-EEESSEEEEEE-TTS--EEEEE--EEEEETTEEE----TTSHHHHHHHHHHHTT-PEEEEEEES--HHHHHHHTS-PPTT--HHHHHHHHHTSPPEEEE-SSS--EEETT-SEEEEEEEEEEEEEEE-----TTSEE-S--EEEEEEEEEEEEE-SS-EEE----SSSSSHHHHTHHHHHHHHHHHHHHHTT--EEEEE--GGGTTSEEEEEE-HHHHGGG---HHHHHHHHHHHHHHSHHHHT--EEEEEETTS-TT-HHHHHHHHHHH--TTTSEEE-TTSBPPTT-TT--HHHHHHTB---EEEE---GGGGGT--SSEE-STTTSS-HHHHHHHHHHHIIIIITT-/-HHHHH-HHHHHHHHHHTT-EEEEEEEE-TBTHHHHHHHHHHHHTPPEEEEEEETTSSTT-EEE--TTPPPSSGGGTTHHHHGGGT--TT--HHHHHHHHHHHHHSPP-PPEE-S--GGGSEEEEGGG--GGGS---B-STT-SS-EEESSEEEEEE-TTSS-EEEEE--EEEEETTEEE----TTSHHHHHHHHHHHTT-PEEEEEEES--HHHHHHHTS-PPTT--HHHHHHHHHTSPPEEEE-SSS--EEETT-SEEEEEEEEEEEEEEE-----TTSEE-S--EEEEEEEEEEEEE-SS-EEE----SSSSSHHHHTHHHHHHHHHHHHHHHTT--EEEEE--GGGTTSEEEEEE-HHHHGGG---HHHHHHHHHHHHHTSTTGGG--EEEEEETTS-TT-HHHHHHHHHHH--TTTSEEE-TTSBPPTT-TT--HHHHHHTB---EEEE---GGGGGT--SSEE-STTTSS-HHHHHHHHHHHIIIIITT-/-HHHHH-HHHHHHHHHHTT-EEEE-S-B-TBTHHHHHHHHHHHHTPPEEEE--BTT--TT-EEE--TT---SSGGGTTHHHHHTTT--TT--HHHHHHHHHHHHHSPP-PPEE-S--GGGSEEEEGGG--GGGS---B-STT-SS-EEESSEEEEEE-TTSS-EEEEE--EEEEETTEEE----TTSHHHHHHHHHHHTT-PEEEEEEES--HHHHHHHTS-PPTT--HHHHHHHHHTSPPEEEE-SSS--EEETT-SEEEEEEEEEEEEEEE-----TTSEE-S--EEEEEEEEEEEEE-SS-EEE----SSSSSHIIIIIIHHHHHHHHHHHHHTT--EEEEE--GGGTTSEEEEEE-HHHHGGG---HHHHHHHHHHHHHHSTTGGG--EEEEEETTS-TT-HHHHHHHHHHH--TTTSEEE-TTSBPPTT-TT--HHHHHHTB---EEEE---GGGGGT--S-EE-SHHHHS-HHHHHHHHHTHHHHT--/-HHHHH-HHHHHHHHHHTT-EEEE-S-B-TBTHHHHHHHHHHHHTPPEEEE--BTT--TT-EEE--TTPPPSSGGGTTHHHHHTTT--TT--HHHHHHHHHHHHHSPP-PPEE-S--GGGGEEEEGGG--GGGS---B-STT-SS-EEESSEEEEEE-TTS--EEEEE--EEEEETTEEE----TTSHHHHHHHHHHTTT--EEEEEEES--HHHHHHHTS-PPTT--HHHHHHHHHTSPPEEEE-SSS--EEETT-SEEEEEEEEEEEEEEE-----TTSEE-S--EEEEEEEEEEEEE-SS-EEE----SSSSSHHHHTHHHHHHHHHHHHHHHTT--EEEEE--GGGTTSEEEEEE-HHHHGGG---HHHHHHHHHHHHHTSHHHHT-SEEEEEETTS-TT-HHHHHHHHHHH--TTTSEEE-TTSBPPTT-TT--HHHHHHTB---EEEE-S-GGGGGT--S-EE-STTTSS-HHHHHHHHHHHHHHT--

Radius of gyration: 40.43 Å; Cα contacts (8 Å, |Δi|>4): 5238; chains: 4; bounding box: 106×67×118 Å

B-factor: mean 19.34, std 8.59, range [7.24, 78.45]

Nearest PDB structures (foldseek):
  7abo-assembly2_D  TM=1.002E+00  e=0.000E+00  Pseudomonas aeruginosa
  4iws-assembly2_C  TM=9.897E-01  e=0.000E+00  Pseudomonas aeruginosa PAO1
  4ip2-assembly2_C  TM=9.751E-01  e=0.000E+00  Pseudomonas aeruginosa PAO1
  7nf3-assembly1_A-2  TM=9.680E-01  e=7.452E-69  Aspergillus niger CBS 513.88
  6eve-assembly1_D  TM=9.616E-01  e=2.449E-67  Saccharomyces cerevisiae S288C

Organism: Pseudomonas aeruginosa (strain ATCC 15692 / DSM 22644 / CIP 104116 / JCM 14847 / LMG 12228 / 1C / PRS 101 / PAO1) (NCBI:txid208964)

Solvent-accessible surface area: 64568 Å² total; per-residue (Å²): 90,90,160,0,1,29,31,5,31,25,0,2,33,28,0,18,154,31,54,1,15,16,24,0,17,1,72,2,50,6,66,20,5,0,0,0,0,0,0,39,0,1,74,130,78,11,39,0,0,0,0,22,26,8,138,127,20,25,100,6,2,18,0,0,0,0,0,0,1,7,33,70,59,191,62,84,9,36,0,0,0,0,0,2,5,10,33,67,45,113,11,17,17,102,78,0,2,64,49,1,47,67,6,34,142,44,146,102,48,72,45,105,152,60,176,138,5,36,1,34,71,40,50,29,85,40,157,108,0,38,0,75,108,5,3,6,0,31,0,0,79,90,16,46,14,86,0,0,0,13,12,0,0,2,4,2,53,6,49,112,38,86,13,50,1,5,19,56,17,40,0,12,29,57,65,82,41,9,0,0,0,30,17,35,106,62,45,12,8,8,40,0,32,81,66,40,84,127,96,56,103,45,1,34,0,0,0,0,0,1,3,3,3,0,0,5,0,2,7,11,8,9,4,70,105,40,60,34,4,4,6,12,0,0,14,15,23,53,68,32,2,71,0,2,126,13,84,66,42,25,11,52,2,0,5,30,0,0,0,2,0,2,2,54,1,6,50,116,89,75,23,121,3,4,18,13,0,21,4,8,0,0,7,55,87,138,13,145,94,33,11,21,0,43,2,77,0,0,6,12,35,77,36,4,0,0,0,1,6,0,1,0,20,29,7,0,6,32,0,0,6,39,0,0,0,0,0,0,7,1,8,10,36,0,65,99,46,35,0,1,2,60,5,0,6,1,3,14,39,0,0,1,0,4,0,0,1,2,0,29,41,158,112,0,46,101,64,71,40,79,20,53,54,2,0,46,95,0,0,133,34,0,9,67,20,50,2,0,27,3,0,1,6,0,1,0,1,0,46,67,6,44,1,31,73,15,59,65,1,0,14,0,15,0,0,2,13,10,6,68,93,10,53,37,33,36,47,154,45,153,11,4,77,56,4,3,4,6,37,84,71,8,126,97,64,13,19,2,0,1,5,0,28,1,0,1,2,88,41,8,17,67,45,116,74,48,7,36,17,0,11,16,133,80,6,4,46,76,81,23,11,109,90,0,69,138,85,11,29,58,0,6,1,7,100,34,93,90,159,0,1,26,30,4,31,23,0,3,33,30,0,14,151,31,54,2,17,15,22,0,19,3,78,2,47,7,65,20,5,0,0,0,0,0,0,40,1,0,76,129,78,12,41,0,0,0,0,22,27,7,135,126,21,24,100,7,1,15,0,0,0,0,0,0,0,7,32,69,61,189,60,79,11,36,0,0,0,0,0,2,5,10,34,65,45,114,10,17,17,102,77,0,2,62,48,0,49,68,7,32,147,46,147,104,49,74,46,110,158,55,172,133,4,39,2,37,76,41,48,29,85,36,157,109,0,38,0,71,107,5,2,6,0,32,0,0,79,88,16,49,13,85,0,0,0,15,11,0,0,1,4,2,56,6,47,112,35,88,13,54,1,6,17,56,17,41,0,12,31,58,63,81,43,11,0,0,0,30,16,35,107,62,46,9,8,8,40,0,34,67,49,36,85,168,98,55,103,43,2,37,0,0,0,0,0,1,4,2,2,0,0,5,0,0,6,11,7,10,4,71,106,41,57,33,4,4,7,10,0,0,14,14,23,53,71,30,2,75,0,1,120,14,79,72,39,34,13,46,2,0,5,32,0,0,0,2,0,1,2,53,0,6,47,115,87,74,25,120,2,4,21,14,0,21,4,7,0,1,7,56,93,140,13,144,95,33,10,22,0,42,2,80,0,0,6,10,32,76,36,3,0,0,0,0,8,0,1,0,21,29,9,0,6,32,0,0,6,38,0,0,0,0,0,0,8,2,10,9,34,0,68,100,46,32,0,0,3,60,4,0,6,1,3,13,39,0,0,0,0,4,0,0,1,2,0,31,43,154,114,0,42,101,64,71,38,79,20,55,53,3,0,45,92,0,0,140,37,1,6,68,21,50,2,0,30,3,0,0,6,0,1,0,0,0,45,64,6,45,0,29,69,15,58,66,0,0,17,1,16,0,0,1,12,11,6,71,94,10,54,37,33,37,49,154,46,148,11,4,79,57,3,3,4,7,36,85,110,5,124,93,166,14,16,2,0,0,5,0,30,0,0,1,2,89,39,7,16,69,44,117,72,50,7,35,18,0,11,16,132,78,0,3,47,72,83,23,14,112,91,0,65,144,81,10,30,53,1,7,2,9,104,35,94,75,152,0,0,28,29,4,50,34,0,3,55,29,0,29,90,18,16,2,0,1,19,0,40,28,88,1,47,8,61,21,5,0,0,0,0,0,0,40,1,0,72,94,77,1,19,0,0,0,0,57,62,13,121,125,24,23,124,38,4,40,0,0,0,0,0,0,1,6,32,70,64,187,60,56,12,36,0,0,0,0,0,1,4,10,34,69,32,113,11,16,17,103,76,0,3,64,48,0,50,64,5,34,146,45,139,100,48,75,44,107,158,57,171,134,5,39,1,35,70,40,48,26,86,38,162,103,0,38,0,72,114,5,4,7,0,32,0,1,78,93,16,48,14,84,0,0,0,14,10,0,0,1,4,2,55,7,47,114,35,89,13,54,0,6,19,55,20,40,0,11,26,58,63,90,43,10,0,0,0,30,16,36,108,61,46,9,9,8,43,0,34,93,64,38,81,109,101,52,100,44,1,34,0,0,0,0,0,1,3,2,2,0,0,5,0,0,6,12,7,9,4,65,104,42,54,34,4,5,7,12,0,0,15,13,20,54,65,32,3,72,1,2,117,14,86,69,41,30,11,49,2,0,3,32,0,0,0,1,0,2,2,51,1,7,48,110,90,72,24,126,2,3,21,16,0,21,4,7,0,0,8,63,90,138,14,139,92,32,11,21,0,40,2,76,0,0,5,11,34,67,100,4,0,1,0,0,8,0,1,0,19,26,8,0,6,32,0,0,6,37,0,0,0,0,0,0,8,2,8,10,33,0,65,104,48,36,1,1,2,61,4,0,6,0,2,14,36,0,0,0,0,4,0,0,2,1,0,29,45,148,112,0,46,102,66,72,39,82,19,55,54,3,0,44,90,0,0,138,36,0,7,68,20,50,2,0,32,3,0,1,5,0,0,0,0,0,49,66,7,43,1,29,68,15,60,68,0,0,15,1,15,0,0,1,12,9,7,75,94,9,53,36,31,37,42,144,46,162,11,6,81,57,5,5,4,7,32,72,114,3,130,98,109,17,7,0,0,0,6,0,28,0,0,1,2,86,40,8,17,67,44,118,71,44,8,35,18,0,10,18,134,77,0,4,46,75,80,22,16,111,87,0,70,142,58,25,56,44,3,43,29,92,98,68,156,0,0,29,29,5,49,33,0,2,59,29,0,29,93,20,17,2,0,0,19,0,41,27,93,1,43,8,63,20,7,0,0,0,0,0,0,38,1,1,73,96,74,1,16,0,0,0,0,56,62,16,119,122,24,23,120,40,4,40,0,0,0,0,0,0,0,5,30,70,63,188,61,54,11,34,1,0,0,0,0,1,2,7,33,68,34,112,10,16,17,105,77,0,3,63,48,0,44,62,6,38,148,44,143,101,50,73,45,105,157,56,176,137,5,37,1,34,70,40,53,30,84,40,156,108,0,38,0,69,111,5,3,8,0,31,0,1,77,106,16,47,16,83,0,1,0,14,9,0,0,2,4,3,56,8,50,111,39,84,14,53,1,5,18,53,18,40,0,11,28,61,65,86,44,9,0,0,0,31,17,36,105,62,46,11,8,8,41,0,33,75,44,36,83,170,98,57,98,42,1,34,0,0,0,0,0,1,4,3,2,0,0,5,0,0,6,10,8,8,4,64,108,43,57,33,3,4,7,12,0,0,15,12,16,54,69,31,2,74,1,2,119,13,88,64,40,30,11,52,3,0,4,32,0,0,0,3,0,2,1,53,0,8,46,116,90,78,25,121,2,5,22,14,0,20,4,7,0,1,11,61,80,133,11,138,89,34,11,22,0,41,2,79,0,0,7,12,33,68,101,4,1,1,1,0,7,0,1,0,18,29,9,0,6,32,0,0,6,38,0,0,0,0,0,0,11,2,8,9,28,0,70,100,47,33,1,0,5,58,5,0,6,1,3,14,38,0,0,0,0,5,0,0,1,1,0,33,44,148,108,0,46,100,57,70,39,79,20,55,56,2,0,45,90,0,0,133,34,1,8,71,20,47,1,0,30,3,0,1,5,0,0,1,0,0,47,67,7,44,1,28,74,15,59,68,1,0,15,1,15,0,0,1,12,9,6,80,93,9,52,35,32,36,44,145,48,157,13,8,83,66,5,4,4,7,32,66,109,2,132,96,110,18,6,0,0,1,5,0,27,1,0,1,2,84,40,8,18,69,43,115,72,46,7,35,18,0,11,18,131,76,0,4,50,77,82,20,15,106,89,0,68,145,51,23,59,43,1,39,26,95

InterPro domains:
  IPR002830 UbiD decarboxylyase family [PTHR30108] (5-493)
  IPR002830 UbiD decarboxylyase family [TIGR00148] (8-455)
  IPR032903 Ferulic acid decarboxylase-like [MF_01983] (4-493)
  IPR048304 3-octaprenyl-4-hydroxybenzoate carboxy-lyase-like, Rift-related domain [PF01977] (115-314)
  IPR049381 3-octaprenyl-4-hydroxybenzoate carboxy-lyase-like, C-terminal domain [PF20696] (319-455)
  IPR049383 3-octaprenyl-4-hydroxybenzoate carboxy-lyase-like, N-terminal domain [PF20695] (13-99)

Foldseek 3Di:
DLCLLFFLVVVQVVCVVVVQEDEAADEDELEAGVLVVLVVCQVQVGGWYKAQHYPQADHLAIAIEQQQGFHPPPQQGRASLCSNLPHHRRDDLVNVLVLLVQLVPFFFAAADEDAAFQLFPFKAFAPSQFLVNHSFHPNDPQKPATWQFAQKWKWFAAPVRQETATAGWTWGDDGGFKIWGADPCLDQSNVRQVNQVVVVHWTWIKIFFSGSSNLSLLNLALDAPRDHSQRSSCSSSVHHQYWYADPPGGTTGGRNGAKMFTDTWDPDDWDFGIDAAALQADGDNGTHTGIMGGTRMMGGHRSGYGYHWSHHQDDGCCFSRNQSNLFSVQVVLCVVVVFQFDGKGQARNNSQQEIETAGALVPQQVVVDFQVVSQVVSCCSQCVGSSSLAYAEYEYAYNVDDPRDVVRVVVLLVPQFDPVPFKDWDFPRAHDPVDDPDDPVCVVNRGGRHIYGYSDHGCSNNSDDDDWDDDLVIVDDPVVSVVCVVCVVVVPNNPD/DLVLLFFLVVLQVVCVVVVQEDEAADEDELEAGVQVVLVVCQVQQGRWYKYQHYPQAQHLAIATGQQQGFHPPPQQRRQSLLSNLPHHRRDDLVNVLVLLVVLVPFFFAAAAEDAAFQLFVFKAFAVRQFLVNHSFHPNDDQKPATWQFAQKWKWFAAPVRQEIATAGFTWGDDGGFKIWGDDPCLAQSNVRQVSQVVVVHWTKMKMFFSGSSNLSLLNLACDAPSDHSQRSSCSSSVHHQYWYADPPGGTTGGRNTFKMFTDTWDPDDWDFHIDAAALQADRDNGTHTTIMGGGRMMGGHRSGYGYHWSHHQDDGCCFSRNQSNLFSVLQVQCVVVVFQFDGKGQAVNNSLQEIETEGALVPQQVVLDFQQVSQVVSCCSQCPGSSSLAHAEYEYAYNVFDRNDVVSVVVLLVPQFDPVPFKDWDFPRFHDPVNPPDDPVCNVNRGGRHIYGYSDHGCSNNSDDPDWDDDLVIPDDDVVSVVCVVCVVVVPNNPD/DLVLLQFLVVLQVVCVVVVQEDEAAPEEELAAPVLVVLVVCLVQQGRWYKYQHYPQADHLAIAIGQQQRFHPPPQQGRQSLCSNLPHHRRDDLVNVLVLLLQLVVFFFAAADEDAAFQQFPFKAFAVRQFLSNHSFHPNDDQKPATWQFAQKWKWFAAPVRQEIATAGFTWGDPGGFKIWGADPCLDQSNVRQVNQVVVVHWTWMKMFFSGSSLLSLLNLALDAPSDHSQRSSCSSSVHHFYWYADPPGGTTGGRNTAKMFTDTWDPDDWDFGIDAAALQADRDNGTDIGIMGGGRMMTGGRSGYGYHWSHHQDDTCCCSRNQSNLFSVLQVLCVVVVFQFDGKGQARNNRLQEIETAGALVPQQVVVDFQQVSQVVSCCSQCVGSSSLAYAEYEYDYNVFDRRDVVRVVVLLVPQFDPVPFKDWDFQRFHDVVNPPDDPVCVVNRGGRHIYGYSQHGCSSNSDDPDWDDDLVTPDDPVVSVVCVVCVVVVPND/DLVLLFFLVVLQVVCVVVVQEDEAAPEDELAAGVQVVLVVCQVQQHGKYKYQHYPQADHLAIAIEQQQGAHPPPQQGRASLCVNLPHHRRDDLVNVLVLLLQLVPFFFAEAAEDAAFQLFVFKAFAVRQFLVNHSFHPNDDQKPATWQFAQKWKWFAAPVRQETATAGWTWGDDGRFKIWGADPCLDQSNVRQVNQVVVVHWTKMKMFFSGRSLLSLLNLALDAHRDHSQRSSCSSSVHHQYWYADPPDGTTGGRNGAKMFTDTWDPDDWDFGIDAAALQADGDNGTHTGIMGGTRMMGGGRSGYGYHWSHHQDDGCLFSRNQSNLFSVLVVLCVVVVFQFDGKGQASNNSQQEIETAGALVPQQVVVDFQVVSQVVSCCSQCVGSSSLAHAEYEYDYNVFDVRDVVSVVVLLVPAFDPVPFKDWDFQRAHDPVNPPDDPVCVVNRGGRHIYGYSDHGCSNNSDDPDWDDDLVIPDDPVVSVVCVVCVVVVPND